Protein 6MVU (pdb70)

Solvent-accessible surface area: 49479 Å² total; per-residue (Å²): 130,68,29,83,10,148,116,2,100,54,19,10,81,132,48,32,69,3,3,5,11,20,31,36,58,77,48,85,68,49,80,56,119,50,9,64,7,18,27,82,54,122,73,20,11,60,12,4,44,3,69,92,70,36,0,72,46,0,10,145,18,0,77,182,15,21,89,70,13,29,169,62,18,37,48,5,3,66,17,0,2,27,0,0,95,21,0,96,156,50,27,138,33,0,0,5,0,0,2,2,1,8,0,4,4,0,89,22,0,76,92,65,0,1,52,32,0,23,18,3,0,11,3,1,0,0,2,1,19,4,13,58,90,51,23,92,91,51,26,27,19,3,0,0,0,0,15,5,11,33,6,4,3,0,0,2,0,0,12,0,0,0,2,0,0,0,0,0,0,0,0,0,0,10,2,9,106,51,1,2,0,0,3,0,5,0,1,37,6,0,58,134,6,42,15,61,67,2,0,1,0,0,0,3,6,48,57,56,0,6,94,44,0,2,70,16,136,7,34,6,0,0,12,6,5,32,11,65,52,0,69,145,12,13,96,46,0,10,38,70,76,32,32,24,13,0,6,1,10,9,17,0,22,0,2,0,0,67,62,11,56,29,86,48,0,2,61,18,0,3,99,2,2,26,13,3,13,7,28,7,10,0,0,0,1,21,0,1,0,20,92,67,27,8,124,87,0,18,51,72,0,83,62,89,0,79,57,22,145,53,13,65,3,28,41,109,66,16,32,1,0,0,4,12,56,95,77,4,19,46,108,0,105,90,21,34,86,84,26,127,56,40,110,74,70,56,37,44,128,44,61,58,28,50,7,2,0,0,1,0,12,52,9,59,55,89,12,89,11,14,50,39,88,1,40,2,0,3,1,0,0,3,49,1,158,69,42,76,31,0,22,127,20,10,28,94,45,51,49,4,5,1,2,0,0,12,0,45,34,0,47,46,0,2,59,5,0,10,88,3,52,4,0,3,0,3,0,22,11,22,21,30,25,10,3,4,4,1,24,0,0,20,93,34,0,2,19,32,30,8,1,0,58,29,4,0,53,35,7,8,100,64,52,145,94,35,75,54,48,86,92,54,90,39,78,118,32,103,50,77,105,44,87,132,139,100,66,21,86,0,3,16,23,27,138,88,40,184,14,82,39,62,161,42,55,24,2,26,2,56,205,19,141,29,13,1,42,2,1,54,2,42,133,84,2,0,82,50,0,4,99,14,0,59,92,10,43,33,9,30,184,37,50,15,48,72,25,6,25,17,0,5,60,0,0,64,34,0,42,88,46,30,109,82,0,7,93,62,5,111,65,0,35,46,59,79,1,127,80,30,2,60,26,0,28,47,19,0,13,6,0,1,0,8,5,17,5,36,18,4,38,7,2,50,14,49,76,82,5,9,0,1,0,9,56,41,39,17,10,20,0,0,0,0,2,6,20,26,21,4,0,10,0,1,0,6,0,0,0,2,0,0,0,11,0,0,15,0,0,0,0,0,2,64,4,12,2,5,0,0,14,22,0,2,90,0,0,69,69,0,101,13,57,59,1,0,2,0,0,0,0,6,24,3,80,75,0,2,75,19,0,0,112,33,107,61,0,53,0,0,3,0,9,36,40,76,33,95,63,1,15,27,15,0,2,18,19,2,6,52,36,26,37,21,75,1,39,4,86,78,61,16,9,125,61,2,0,56,52,0,11,23,18,5,0,0,3,2,6,18,30,88,130,78,45,84,10,166,106,1,96,59,20,8,82,134,41,33,72,3,3,4,12,19,31,35,58,78,46,84,67,49,80,57,118,50,10,64,5,17,28,82,55,112,76,22,11,59,14,3,40,2,72,94,70,35,0,75,45,0,9,158,18,0,94,180,15,21,71,79,14,30,166,73,17,38,47,4,2,60,16,0,4,29,0,0,101,18,0,91,156,43,28,139,16,0,1,5,0,0,1,2,1,9,0,4,3,0,91,21,0,89,93,66,0,1,48,35,0,24,16,4,0,8,3,1,0,0,2,1,20,5,12,59,91,50,23,95,87,48,25,26,17,3,0,0,0,0,15,4,12,34,7,4,3,0,0,2,0,0,10,1,0,0,2,0,0,0,0,0,0,0,0,0,0,8,2,10,105,48,0,2,0,0,1,0,6,0,1,43,6,1,57,127,6,42,15,60,68,2,0,1,0,0,0,2,7,45,57,53,0,6,109,36,0,4,69,14,156,8,34,5,1,0,12,6,5,34,11,58,47,0,67,151,14,12,92,45,0,10,38,73,74,31,32,23,11,0,8,1,9,9,15,0,21,0,1,0,0,64,61,11,57,28,86,50,0,6,96,18,0,7,103,2,2,26,16,4,14,7,27,6,6,0,0,0,1,22,0,2,0,19,92,64,23,8,122,85,0,18,46,82,0,86,65,19,0,79,81,26,126,56,15,67,3,28,34,40,74,7,32,2,0,0,3,11,55,97,78,5,20,46,106,0,102,93,20,32,82,83,25,130,61,46,116,70,59,56,36,47,128,42,62,62,28,47,6,2,0,0,0,0,16,66,7,60,54,89,6,93,10,14,56,53,79,2,40,3,0,4,1,0,0,3,51,2,153,69,43,77,28,0,22,124,20,10,29,91,46,50,48,5,5,1,1,0,0,10,0,46,36,0,68,42,0,2,54,2,0,16,91,4,52,5,0,3,0,3,0,20,11,21,26,26,20,11,2,3,4,2,26,0,0,24,91,34,0,3,18,33,27,6,1,0,57,31,4,0,53,34,6,7,99,63,46,136,95,30,79,55,49,85,92,53,89,39,76,115,33,128,52,64,104,42,86,128,141,99,66,21,90,0,9,14,25,28,136,90,39,68,18,85,38,61,160,46,56,25,2,21,2,59,204,27,135,30,12,0,40,2,1,54,2,44,140,86,1,0,86,50,0,3,98,16,0,58,93,10,42,32,9,29,183,38,53,16,45,77,25,6,28,17,0,7,61,0,0,58,34,0,45,89,46,32,109,86,0,9,91,64,5,109,61,0,13,46,145,87,1,126,81,30,3,60,26,0,27,49,18,0,15,8,0,1,0,10,6,18,7,36,17,4,37,7,2,50,15,49,82,85,5,10,0,1,0,11,54,42,40,16,10,21,0,0,0,0,2,7,21,28,20,4,0,10,0,1,0,4,0,0,0,1,0,0,0,11,0,0,15,0,0,0,0,0,1,64,3,11,2,4,0,0,14,22,0,4,86,0,0,92,66,0,101,13,55,59,0,0,1,0,0,0,0,7,26,4,81,76,0,2,75,19,0,0,109,37,101,58,0,52,0,0,4,1,9,37,40,76,35,95,66,0,17,28,16,0,2,19,20,3,7,52,36,25,38,23,74,0,40,4,84,78,61,13,8,118,58,1,0,56,52,0,11,22,19,4,0,0,4,2,8,22,22,86

Sequence (1504 aa):
APESAKEAYAWLAEKGDFGHFIGGAWTAPGDLFATVNPATGQTLAQVSQATQADVDAAVKAARKAQPAWAKDGAARARVLYALARLLQKHARLFAVLETLDNGKPIREARDIIDVPLAQRHFYHHAGYAQLMGTEMPDRAPLGVCGQVIPWNFPLLMLAWKIAPALAMGNTVVLKPAEWTPLTALLFADICGQAGVPAGVVNIVTGDGAVGEMIVTAQVDKVAFTGSTAVGRRIREATAGTGKALSLELGGKGPYVVCDDADIDSAVEGLVDAIWFNQGQVACAGSRLLVVQEGIADVFHAKLRARMDSLRIGDPLDKCIDIGAMVHPDQLARVRRDMVAANTDGEVYQTAVPAGCYYPPTLISGLAPASPLMQQEIFGPVLVSTTFRTPAEAVEIANNTAYGLAASVWSENVNLALDLAPKLVAGIVWINGTNMMDAAAPFGGVRESGFGREGGWEGLAGYTRPAIATKSPAAVAAYTGDGAADGLDRTAKLYIGGKQTRPDGGYSRAVYGPKGKLLGHASLSSNRKDLRNAVEAMNAASGWSRTTGHLRAQILYFIGENLSSARADEFANRIKDMTGKDGKAEVAASIDRLFSAAAWADKYDGQVKGVPLRGVALAMMKEEPVGKIGILCPDAAPLLGLVSLMAPAIAMGNRVTLAASEAFPLAATDFYQVLDDTSDVPAGVVNILTGAHADLAEPMARHLDLDAVWGLSGHAQVIEAASAGNLKRSWTGPFDPAHDHTRDILSHATEVKTIWVPYGAAPESAKEAYAWLAEKGDFGHFIGGAWTAPGDLFATVNPATGQTLAQVSQATQADVDAAVKAARKAQPAWAKDGAARARVLYALARLLQKHARLFAVLETLDNGKPIREARDIDVPLAQRHFYHHAGYAQLMGTEMPDRAPLGVCGQVIPWNFPLLMLAWKIAPALAMGNTVVLKPAEWTPLTALLFADICGQAGVPAGVVNIVTGDGAVGEMIVTAQVDKVAFTGSTAVGRRIREATAGTGKALSLELGGKGPYVVCDDADIDSAVEGLVDAIWFNQGQVACAGSRLLVVQEGIADVFHAKLRARMDSLRIGDPLDKCIDIGAMVHPDQLARVRRDMVAANTDGEVYQTAVPAGCYYPPTLISGLAPASPLMQQEIFGPVLVSTTFRTPAEAVEIANNTAYGLAASVWSENVNLALDLAPKLVAGIVWINGTNMMDAAAPFGGVRESGFGREGGWEGLAGYTRPAIATKSPAAVAAYTGDGAADGLDRTAKLYIGGKQTRPDGGYSSRAVYGPKGKLLGHASLSSNRKDLRNAVEAMNAASGWSRTTGHLRAQILYFIGENLSSARADEFANRIKDMTGKDGKAEVAASIDRLFSAAAWADKYDGQVKGVPLRGVALAMMKEEPVGKIGILCPDAAPLLGLVSLMAPAIAMGNRVTLAASEAFPLAATDFYQVLDDTSDVPAGVVNILTGAHADLAEPMARHLDLDAVWGLSGHAQVIEAASAGNLKRSWTGPFDPAHDHTRDILSHATEVKTIWVPYGA

Secondary structure (DSSP, 8-state):
-PPP-HHHHHHHHHH-S---EETTEEPPP-SEEEEE-TTT--EEEEEE---HHHHHHHHHHHHHHHHHHHT-HHHHHHHHHHHHHHHHHTHHHHHHHHHHHH---HHHIIIIIHHHHHHHHHHHHHHHHHHHHH-TTEEE--EEEEE--SSSHHHHHHHHHHHHHHTT-EEEEE--TT--HHHHHHHHHHTTTTPPTTSEEE----HHHHHHHHTSS-SEEEEES-HHHHHHHHHHTTTS--EEEEE---PEEEEE-TTS-HHHHHHHHHTTTTT--SS-S-EEEEEEEEHHHHHHHHHHHHHHHHT--BS-TTSTT-SB---S-HHHHHHHHHHHHH--SSEEEESS--BTTBPPPEEEE---TT-HHHHS---SSEEEEEEESSHHHHHHHHT-SS--SEEEEE-SBHHHHHHHGGGS-SSEEEES-SS---TTS-B--SGGGEE--BSHHHHHGGGEEESSPP-PPPP-PPPP-------S--EE-EEETTEEE--TT--EEEEE-TTS-EEEEEE---HHHHHHHHHHHHHTGGGGGS-HHHHHHHHHHHHHHHHHTHHHHHHHHHHHHSS--HHHHHHHHHHHHHHHHHTTT--EEEEE-SSSSEEEEEEEE--EEEEE--SSSTTHHHHHHHHHHHHTT-EEEEE--SS-THHHHHHHHHHHHTTPPTTTEEEE-S-HHHHHHHHHH-TT-SEEEE-SS-HHHHHHHGGGTT-EEE-----TTS--HHHHHHHTEEEEEEEE----/-PPP-HHHHHHHHHH-SB--EETTEEPPP-SEEEEE-TTT--EEEEEE---HHHHHHHHHHHHHHHHHHHH-HHHHHHHHHHHHHHHHHTHHHHHHHHHHHH---HHHIIIIIHHHHHHHHHHHHHHHHHHHHH-TTEEE--EEEEE--SSSHHHHHHHHHHHHHHTT-EEEEE--TT--HHHHHHHHHHTTTTPPTTSEEE----HHHHHHHHTSS-SEEEEES-HHHHHHHHHHTTTS--EEEEE---PEEEEE-TTS-HHHHHHHHHTTTTT--SS-S-EEEEEEEEHHHHHHHHHHHHHHHHT--BS-TTSTT-SB---S-HHHHHHHHHHHHH--SSEEEESS--BTTB---EEEES--TT-HHHHS---SSEEEEEEESSHHHHHHHHT-SS--SEEEEE-SBHHHHHHHHHHS--SEEEES--S---TTS-B--SGGGEE--BSTGGGTGGGEEESS---PPPP-PPP----PPPSS--B--EEETTEEE--TT--EEEEE-TTS-EEEEEE---HHHHHHHHHHHHHTGGGGGS-HHHHHHHHHHHHHHHHHTHHHHHHHHHHHHSS--HHHHHHHHHHHHHHHHHTTT--EEEEE-SSSSEEEEEEEE--EEEEE--SSSTTHHHHHHHHHHHHTT-EEEEE--SS-THHHHHHHHHHHHTTPPTTTEEEE-S-HHHHHHHHHH-TT-SEEEE-SS-HHHHHHHGGGTT-EEE-----TTS--HHHHHHHTEEEEEEEE----

InterPro domains:
  IPR011408 Aldehyde dehydrogenase [PIRSF036490] (2-766)
  IPR015590 Aldehyde dehydrogenase domain [PF00171] (46-475)
  IPR015590 Aldehyde dehydrogenase domain [PF00171] (525-715)
  IPR016161 Aldehyde/histidinol dehydrogenase [SSF53720] (31-476)
  IPR016161 Aldehyde/histidinol dehydrogenase [SSF53720] (497-735)
  IPR016162 Aldehyde dehydrogenase, N-terminal [G3DSA:3.40.605.10] (41-470)
  IPR016162 Aldehyde dehydrogenase, N-terminal [G3DSA:3.40.605.10] (495-766)
  IPR016163 Aldehyde dehydrogenase, C-terminal [G3DSA:3.40.309.10] (264-448)

Radius of gyration: 34.12 Å; Cα contacts (8 Å, |Δi|>4): 3841; chains: 2; bounding box: 90×70×79 Å

Structure (mmCIF, N/CA/C/O backbone):
data_6MVU
#
_entry.id   6MVU
#
_cell.length_a   79.383
_cell.length_b   119.623
_cell.length_c   158.670
_cell.angle_alpha   90.000
_cell.angle_beta   90.000
_cell.angle_gamma   90.000
#
_symmetry.space_group_name_H-M   'P 21 21 21'
#
loop_
_entity.id
_entity.type
_entity.pdbx_description
1 polymer 'Aldehyde dehydrogenase'
2 non-polymer '4-nitrophenyl acetate'
3 non-polymer GLYCEROL
4 non-polymer 'SULFATE ION'
5 water water
#
loop_
_atom_site.group_PDB
_atom_site.id
_atom_site.type_symbol
_atom_site.label_atom_id
_atom_site.label_alt_id
_atom_site.label_comp_id
_atom_site.label_asym_id
_atom_site.label_entity_id
_atom_site.label_seq_id
_atom_site.pdbx_PDB_ins_code
_atom_site.Cartn_x
_atom_site.Cartn_y
_atom_site.Cartn_z
_atom_site.occupancy
_atom_site.B_iso_or_equiv
_atom_site.auth_seq_id
_atom_site.auth_comp_id
_atom_site.auth_asym_id
_atom_site.auth_atom_id
_atom_site.pdbx_PDB_model_num
ATOM 1 N N . ALA A 1 16 ? 0.312 -18.402 -15.040 1.00 63.82 15 ALA A N 1
ATOM 2 C CA . ALA A 1 16 ? 0.795 -17.306 -14.208 1.00 62.36 15 ALA A CA 1
ATOM 3 C C . ALA A 1 16 ? -0.208 -16.159 -14.186 1.00 64.60 15 ALA A C 1
ATOM 4 O O . ALA A 1 16 ? -0.710 -15.746 -15.234 1.00 67.75 15 ALA A O 1
ATOM 6 N N . PRO A 1 17 ? -0.500 -15.646 -12.994 1.00 60.91 16 PRO A N 1
ATOM 7 C CA . PRO A 1 17 ? -1.482 -14.564 -12.871 1.00 54.90 16 PRO A CA 1
ATOM 8 C C . PRO A 1 17 ? -0.989 -13.278 -13.524 1.00 49.57 16 PRO A C 1
ATOM 9 O O . PRO A 1 17 ? 0.183 -13.118 -13.871 1.00 50.47 16 PRO A O 1
ATOM 13 N N . GLU A 1 18 ? -1.929 -12.352 -13.695 1.00 41.07 17 GLU A N 1
ATOM 14 C CA . GLU A 1 18 ? -1.625 -11.049 -14.270 1.00 39.65 17 GLU A CA 1
ATOM 15 C C . GLU A 1 18 ? -0.713 -10.256 -13.342 1.00 36.74 17 GLU A C 1
ATOM 16 O O . GLU A 1 18 ? -0.794 -10.361 -12.116 1.00 35.25 17 GLU A O 1
ATOM 22 N N . SER A 1 19 ? 0.165 -9.456 -13.943 1.00 34.28 18 SER A N 1
ATOM 23 C CA . SER A 1 19 ? 1.067 -8.616 -13.169 1.00 31.37 18 SER A CA 1
ATOM 24 C C . SER A 1 19 ? 0.304 -7.434 -12.595 1.00 29.56 18 SER A C 1
ATOM 25 O O . SER A 1 19 ? -0.432 -6.746 -13.309 1.00 26.57 18 SER A O 1
ATOM 28 N N . ALA A 1 20 ? 0.487 -7.196 -11.304 1.00 24.76 19 ALA A N 1
ATOM 29 C CA . ALA A 1 20 ? -0.085 -6.031 -10.653 1.00 23.40 19 ALA A CA 1
ATOM 30 C C . ALA A 1 20 ? 0.931 -4.911 -10.502 1.00 22.34 19 ALA A C 1
ATOM 31 O O . ALA A 1 20 ? 0.692 -3.971 -9.742 1.00 19.05 19 ALA A O 1
ATOM 33 N N . LYS A 1 21 ? 2.060 -4.992 -11.211 1.00 21.57 20 LYS A N 1
ATOM 34 C CA . LYS A 1 21 ? 3.155 -4.059 -10.963 1.00 22.31 20 LYS A CA 1
ATOM 35 C C . LYS A 1 21 ? 2.746 -2.620 -11.247 1.00 23.20 20 LYS A C 1
ATOM 36 O O . LYS A 1 21 ? 3.109 -1.708 -10.494 1.00 23.48 20 LYS A O 1
ATOM 42 N N . GLU A 1 22 ? 2.015 -2.390 -12.340 1.00 26.52 21 GLU A N 1
ATOM 43 C CA . GLU A 1 22 ? 1.606 -1.026 -12.656 1.00 25.88 21 GLU A CA 1
ATOM 44 C C . GLU A 1 22 ? 0.558 -0.526 -11.670 1.00 21.19 21 GLU A C 1
ATOM 45 O O . GLU A 1 22 ? 0.569 0.652 -11.291 1.00 21.68 21 GLU A O 1
ATOM 51 N N . ALA A 1 23 ? -0.343 -1.407 -11.233 1.00 18.61 22 ALA A N 1
ATOM 52 C CA . ALA A 1 23 ? -1.315 -1.012 -10.216 1.00 18.28 22 ALA A CA 1
ATOM 53 C C . ALA A 1 23 ? -0.608 -0.601 -8.934 1.00 17.65 22 ALA A C 1
ATOM 54 O O . ALA A 1 23 ? -0.923 0.437 -8.337 1.00 19.75 22 ALA A O 1
ATOM 56 N N . TYR A 1 24 ? 0.357 -1.407 -8.494 1.00 20.71 23 TYR A N 1
ATOM 57 C CA . TYR A 1 24 ? 1.106 -1.058 -7.294 1.00 18.46 23 TYR A CA 1
ATOM 58 C C . TYR A 1 24 ? 1.872 0.244 -7.482 1.00 19.96 23 TYR A C 1
ATOM 59 O O . TYR A 1 24 ? 1.968 1.054 -6.550 1.00 23.63 23 TYR A O 1
ATOM 68 N N . ALA A 1 25 ? 2.431 0.460 -8.677 1.00 20.66 24 ALA A N 1
ATOM 69 C CA . ALA A 1 25 ? 3.147 1.708 -8.934 1.00 22.54 24 ALA A CA 1
ATOM 70 C C . ALA A 1 25 ? 2.223 2.908 -8.791 1.00 18.91 24 ALA A C 1
ATOM 71 O O . ALA A 1 25 ? 2.591 3.911 -8.168 1.00 20.06 24 ALA A O 1
ATOM 73 N N . TRP A 1 26 ? 1.012 2.819 -9.351 1.00 17.91 25 TRP A N 1
ATOM 74 C CA . TRP A 1 26 ? 0.065 3.921 -9.226 1.00 17.17 25 TRP A CA 1
ATOM 75 C C . TRP A 1 26 ? -0.301 4.165 -7.769 1.00 17.98 25 TRP A C 1
ATOM 76 O O . TRP A 1 26 ? -0.323 5.311 -7.306 1.00 18.69 25 TRP A O 1
ATOM 87 N N . LEU A 1 27 ? -0.582 3.093 -7.024 1.00 17.19 26 LEU A N 1
ATOM 88 C CA . LEU A 1 27 ? -0.928 3.250 -5.616 1.00 19.98 26 LEU A CA 1
ATOM 89 C C . LEU A 1 27 ? 0.205 3.918 -4.849 1.00 21.67 26 LEU A C 1
ATOM 90 O O . LEU A 1 27 ? -0.037 4.778 -3.990 1.00 21.83 26 LEU A O 1
ATOM 95 N N . ALA A 1 28 ? 1.448 3.547 -5.170 1.00 19.74 27 ALA A N 1
ATOM 96 C CA . ALA A 1 28 ? 2.614 4.124 -4.504 1.00 19.82 27 ALA A CA 1
ATOM 97 C C . ALA A 1 28 ? 2.742 5.608 -4.808 1.00 20.64 27 ALA A C 1
ATOM 98 O O . ALA A 1 28 ? 3.073 6.403 -3.919 1.00 25.49 27 ALA A O 1
ATOM 100 N N . GLU A 1 29 ? 2.487 5.996 -6.060 1.00 21.39 28 GLU A N 1
ATOM 101 C CA . GLU A 1 29 ? 2.534 7.406 -6.427 1.00 22.75 28 GLU A CA 1
ATOM 102 C C . GLU A 1 29 ? 1.471 8.199 -5.679 1.00 24.13 28 GLU A C 1
ATOM 103 O O . GLU A 1 29 ? 1.727 9.313 -5.202 1.00 24.16 28 GLU A O 1
ATOM 109 N N . LYS A 1 30 ? 0.271 7.635 -5.563 1.00 20.48 29 LYS A N 1
ATOM 110 C CA . LYS A 1 30 ? -0.813 8.344 -4.906 1.00 29.92 29 LYS A CA 1
ATOM 111 C C . LYS A 1 30 ? -0.627 8.408 -3.401 1.00 36.21 29 LYS A C 1
ATOM 112 O O . LYS A 1 30 ? -1.164 9.323 -2.766 1.00 38.98 29 LYS A O 1
ATOM 118 N N . GLY A 1 31 ? 0.137 7.481 -2.825 1.00 38.81 30 GLY A N 1
ATOM 119 C CA . GLY A 1 31 ? 0.346 7.469 -1.392 1.00 32.06 30 GLY A CA 1
ATOM 120 C C . GLY A 1 31 ? -0.976 7.375 -0.655 1.00 34.03 30 GLY A C 1
ATOM 121 O O . GLY A 1 31 ? -1.976 6.852 -1.164 1.00 36.71 30 GLY A O 1
ATOM 122 N N . ASP A 1 32 ? -0.985 7.905 0.563 1.00 23.84 31 ASP A N 1
ATOM 123 C CA . ASP A 1 32 ? -2.227 8.023 1.311 1.00 22.04 31 ASP A CA 1
ATOM 124 C C . ASP A 1 32 ? -3.157 8.977 0.575 1.00 25.01 31 ASP A C 1
ATOM 125 O O . ASP A 1 32 ? -2.734 10.043 0.116 1.00 26.01 31 ASP A O 1
ATOM 130 N N . PHE A 1 33 ? -4.420 8.587 0.444 1.00 21.44 32 PHE A N 1
ATOM 131 C CA . PHE A 1 33 ? -5.375 9.362 -0.329 1.00 16.67 32 PHE A CA 1
ATOM 132 C C . PHE A 1 33 ? -6.124 10.345 0.554 1.00 19.86 32 PHE A C 1
ATOM 133 O O . PHE A 1 33 ? -6.578 9.991 1.651 1.00 20.34 32 PHE A O 1
ATOM 141 N N . GLY A 1 34 ? -6.257 11.575 0.062 1.00 19.06 33 GLY A N 1
ATOM 142 C CA . GLY A 1 34 ? -7.333 12.454 0.473 1.00 17.68 33 GLY A CA 1
ATOM 143 C C . GLY A 1 34 ? -8.489 12.298 -0.496 1.00 19.53 33 GLY A C 1
ATOM 144 O O . GLY A 1 34 ? -8.742 11.192 -0.988 1.00 20.22 33 GLY A O 1
ATOM 145 N N . HIS A 1 35 ? -9.180 13.392 -0.805 1.00 17.98 34 HIS A N 1
ATOM 146 C CA . HIS A 1 35 ? -10.335 13.378 -1.686 1.00 18.79 34 HIS A CA 1
ATOM 147 C C . HIS A 1 35 ? -10.039 14.178 -2.946 1.00 17.82 34 HIS A C 1
ATOM 148 O O . HIS A 1 35 ? -9.078 14.949 -3.009 1.00 21.56 34 HIS A O 1
ATOM 155 N N . PHE A 1 36 ? -10.883 13.982 -3.961 1.00 16.32 35 PHE A N 1
ATOM 156 C CA . PHE A 1 36 ? -10.773 14.703 -5.229 1.00 16.16 35 PHE A CA 1
ATOM 157 C C . PHE A 1 36 ? -11.896 15.737 -5.238 1.00 16.26 35 PHE A C 1
ATOM 158 O O . PHE A 1 36 ? -13.064 15.402 -5.452 1.00 16.47 35 PHE A O 1
ATOM 166 N N . ILE A 1 37 ? -11.536 16.991 -4.967 1.00 17.36 36 ILE A N 1
ATOM 167 C CA . ILE A 1 37 ? -12.498 18.068 -4.773 1.00 18.73 36 ILE A CA 1
ATOM 168 C C . ILE A 1 37 ? -12.007 19.285 -5.540 1.00 17.72 36 ILE A C 1
ATOM 169 O O . ILE A 1 37 ? -10.844 19.685 -5.400 1.00 18.85 36 ILE A O 1
ATOM 174 N N . GLY A 1 38 ? -12.893 19.878 -6.338 1.00 18.94 37 GLY A N 1
ATOM 175 C CA . GLY A 1 38 ? -12.523 21.073 -7.074 1.00 18.81 37 GLY A CA 1
ATOM 176 C C . GLY A 1 38 ? -11.391 20.862 -8.049 1.00 21.22 37 GLY A C 1
ATOM 177 O O . GLY A 1 38 ? -10.624 21.795 -8.320 1.00 20.18 37 GLY A O 1
ATOM 178 N N . GLY A 1 39 ? -11.263 19.653 -8.587 1.00 21.14 38 GLY A N 1
ATOM 179 C CA . GLY A 1 39 ? -10.226 19.364 -9.553 1.00 22.41 38 GLY A CA 1
ATOM 180 C C . GLY A 1 39 ? -8.872 19.024 -8.973 1.00 23.10 38 GLY A C 1
ATOM 181 O O . GLY A 1 39 ? -7.940 18.765 -9.745 1.00 23.95 38 GLY A O 1
ATOM 182 N N . ALA A 1 40 ? -8.728 19.001 -7.649 1.00 18.93 39 ALA A N 1
ATOM 183 C CA . ALA A 1 40 ? -7.441 18.792 -7.003 1.00 18.64 39 ALA A CA 1
ATOM 184 C C . ALA A 1 40 ? -7.552 17.721 -5.926 1.00 21.06 39 ALA A C 1
ATOM 185 O O . ALA A 1 40 ? -8.640 17.401 -5.439 1.00 21.52 39 ALA A O 1
ATOM 187 N N . TRP A 1 41 ? -6.402 17.164 -5.557 1.00 19.30 40 TRP A N 1
ATOM 188 C CA . TRP A 1 41 ? -6.333 16.171 -4.497 1.00 18.80 40 TRP A CA 1
ATOM 189 C C . TRP A 1 41 ? -6.085 16.862 -3.164 1.00 19.28 40 TRP A C 1
ATOM 190 O O . TRP A 1 41 ? -5.121 17.625 -3.024 1.00 21.89 40 TRP A O 1
ATOM 201 N N . THR A 1 42 ? -6.943 16.589 -2.187 1.00 19.51 41 THR A N 1
ATOM 202 C CA . THR A 1 42 ? -6.798 17.214 -0.883 1.00 20.62 41 THR A CA 1
ATOM 203 C C . THR A 1 42 ? -5.852 16.405 0.004 1.00 21.49 41 THR A C 1
ATOM 204 O O . THR A 1 42 ? -5.510 15.256 -0.284 1.00 22.30 41 THR A O 1
ATOM 208 N N . ALA A 1 43 ? -5.412 17.036 1.090 1.00 21.15 42 ALA A N 1
ATOM 209 C CA . ALA A 1 43 ? -4.500 16.376 2.011 1.00 25.17 42 ALA A CA 1
ATOM 210 C C . ALA A 1 43 ? -5.164 15.130 2.587 1.00 20.15 42 ALA A C 1
ATOM 211 O O . ALA A 1 43 ? -6.373 15.135 2.845 1.00 22.88 42 ALA A O 1
ATOM 213 N N . PRO A 1 44 ? -4.418 14.045 2.779 1.00 23.86 43 PRO A N 1
ATOM 214 C CA . PRO A 1 44 ? -4.981 12.887 3.480 1.00 20.47 43 PRO A CA 1
ATOM 215 C C . PRO A 1 44 ? -5.404 13.271 4.889 1.00 26.62 43 PRO A C 1
ATOM 216 O O . PRO A 1 44 ? -4.764 14.090 5.550 1.00 26.85 43 PRO A O 1
ATOM 220 N N . GLY A 1 45 ? -6.511 12.691 5.336 1.00 25.57 44 GLY A N 1
ATOM 221 C CA . GLY A 1 45 ? -7.036 13.049 6.637 1.00 26.38 44 GLY A CA 1
ATOM 222 C C . GLY A 1 45 ? -7.054 11.888 7.603 1.00 29.06 44 GLY A C 1
ATOM 223 O O . GLY A 1 45 ? -6.007 11.336 7.951 1.00 30.08 44 GLY A O 1
ATOM 224 N N . ASP A 1 46 ? -8.253 11.520 8.037 1.00 24.84 45 ASP A N 1
ATOM 225 C CA . ASP A 1 46 ? -8.478 10.439 8.991 1.00 26.36 45 ASP A CA 1
ATOM 226 C C . ASP A 1 46 ? -8.396 9.135 8.204 1.00 25.10 45 ASP A C 1
ATOM 227 O O . ASP A 1 46 ? -9.373 8.707 7.589 1.00 26.03 45 ASP A O 1
ATOM 232 N N . LEU A 1 47 ? -7.225 8.505 8.209 1.00 21.39 46 LEU A N 1
ATOM 233 C CA . LEU A 1 47 ? -6.933 7.416 7.286 1.00 22.04 46 LEU A CA 1
ATOM 234 C C . LEU A 1 47 ? -7.342 6.057 7.838 1.00 27.89 46 LEU A C 1
ATOM 235 O O . LEU A 1 47 ? -7.252 5.795 9.042 1.00 28.64 46 LEU A O 1
ATOM 240 N N . PHE A 1 48 ? -7.763 5.179 6.924 1.00 26.31 47 PHE A N 1
ATOM 241 C CA . PHE A 1 48 ? -8.034 3.780 7.220 1.00 22.28 47 PHE A CA 1
ATOM 242 C C . PHE A 1 48 ? -7.548 2.925 6.060 1.00 26.63 47 PHE A C 1
ATOM 243 O O . PHE A 1 48 ? -7.658 3.322 4.898 1.00 25.21 47 PHE A O 1
ATOM 251 N N . ALA A 1 49 ? -6.997 1.760 6.382 1.00 25.22 48 ALA A N 1
ATOM 252 C CA . ALA A 1 49 ? -6.459 0.881 5.354 1.00 24.76 48 ALA A CA 1
ATOM 253 C C . ALA A 1 49 ? -7.579 0.298 4.500 1.00 27.98 48 ALA A C 1
ATOM 254 O O . ALA A 1 49 ? -8.629 -0.102 5.010 1.00 26.54 48 ALA A O 1
ATOM 256 N N . THR A 1 50 ? -7.360 0.261 3.186 1.00 23.53 49 THR A N 1
ATOM 257 C CA . THR A 1 50 ? -8.173 -0.557 2.304 1.00 20.72 49 THR A CA 1
ATOM 258 C C . THR A 1 50 ? -7.361 -1.783 1.906 1.00 20.13 49 THR A C 1
ATOM 259 O O . THR A 1 50 ? -6.183 -1.671 1.550 1.00 21.58 49 THR A O 1
ATOM 263 N N . VAL A 1 51 ? -7.983 -2.952 2.011 1.00 20.12 50 VAL A N 1
ATOM 264 C CA . VAL A 1 51 ? -7.277 -4.225 2.060 1.00 21.23 50 VAL A CA 1
ATOM 265 C C . VAL A 1 51 ? -7.635 -5.056 0.835 1.00 21.16 50 VAL A C 1
ATOM 266 O O . VAL A 1 51 ? -8.790 -5.063 0.388 1.00 20.32 50 VAL A O 1
ATOM 270 N N . ASN A 1 52 ? -6.638 -5.743 0.287 1.00 20.09 51 ASN A N 1
ATOM 271 C CA . ASN A 1 52 ? -6.886 -6.732 -0.759 1.00 20.49 51 ASN A CA 1
ATOM 272 C C . ASN A 1 52 ? -7.550 -7.933 -0.101 1.00 18.96 51 ASN A C 1
ATOM 273 O O . ASN A 1 52 ? -6.922 -8.582 0.748 1.00 19.89 51 ASN A O 1
ATOM 278 N N . PRO A 1 53 ? -8.796 -8.272 -0.447 1.00 18.33 52 PRO A N 1
ATOM 279 C CA . PRO A 1 53 ? -9.451 -9.400 0.235 1.00 16.51 52 PRO A CA 1
ATOM 280 C C . PRO A 1 53 ? -8.798 -10.743 -0.043 1.00 18.69 52 PRO A C 1
ATOM 281 O O . PRO A 1 53 ? -8.925 -11.656 0.783 1.00 23.95 52 PRO A O 1
ATOM 285 N N . ALA A 1 54 ? -8.094 -10.899 -1.166 1.00 19.25 53 ALA A N 1
ATOM 286 C CA . ALA A 1 54 ? -7.495 -12.191 -1.474 1.00 22.98 53 ALA A CA 1
ATOM 287 C C . ALA A 1 54 ? -6.240 -12.452 -0.654 1.00 27.49 53 ALA A C 1
ATOM 288 O O . ALA A 1 54 ? -5.895 -13.614 -0.412 1.00 25.62 53 ALA A O 1
ATOM 290 N N . THR A 1 55 ? -5.548 -11.396 -0.222 1.00 28.25 54 THR A N 1
ATOM 291 C CA . THR A 1 55 ? -4.266 -11.537 0.456 1.00 29.54 54 THR A CA 1
ATOM 292 C C . THR A 1 55 ? -4.244 -10.982 1.872 1.00 32.49 54 THR A C 1
ATOM 293 O O . THR A 1 55 ? -3.315 -11.305 2.627 1.00 31.74 54 THR A O 1
ATOM 297 N N . GLY A 1 56 ? -5.225 -10.169 2.258 1.00 25.47 55 GLY A N 1
ATOM 298 C CA . GLY A 1 56 ? -5.174 -9.486 3.532 1.00 31.10 55 GLY A CA 1
ATOM 299 C C . GLY A 1 56 ? -4.190 -8.340 3.606 1.00 28.92 55 GLY A C 1
ATOM 300 O O . GLY A 1 56 ? -4.092 -7.700 4.660 1.00 33.85 55 GLY A O 1
ATOM 301 N N . GLN A 1 57 ? -3.466 -8.051 2.529 1.00 22.60 56 GLN A N 1
ATOM 302 C CA . GLN A 1 57 ? -2.479 -6.980 2.547 1.00 27.30 56 GLN A CA 1
ATOM 303 C C . GLN A 1 57 ? -3.132 -5.625 2.303 1.00 26.53 56 GLN A C 1
ATOM 304 O O . GLN A 1 57 ? -4.099 -5.497 1.547 1.00 23.17 56 GLN A O 1
ATOM 310 N N . THR A 1 58 ? -2.588 -4.604 2.953 1.00 28.46 57 THR A N 1
ATOM 311 C CA . THR A 1 58 ? -3.095 -3.256 2.753 1.00 23.79 57 THR A CA 1
ATOM 312 C C . THR A 1 58 ? -2.650 -2.734 1.396 1.00 24.71 57 THR A C 1
ATOM 313 O O . THR A 1 58 ? -1.466 -2.797 1.044 1.00 26.61 57 THR A O 1
ATOM 317 N N . LEU A 1 59 ? -3.611 -2.246 0.617 1.00 20.24 58 LEU A N 1
ATOM 318 C CA . LEU A 1 59 ? -3.329 -1.681 -0.693 1.00 17.86 58 LEU A CA 1
ATOM 319 C C . LEU A 1 59 ? -2.991 -0.202 -0.596 1.00 20.39 58 LEU A C 1
ATOM 320 O O . LEU A 1 59 ? -2.102 0.282 -1.307 1.00 20.57 58 LEU A O 1
ATOM 325 N N . ALA A 1 60 ? -3.700 0.523 0.265 1.00 20.79 59 ALA A N 1
ATOM 326 C CA . ALA A 1 60 ? -3.497 1.954 0.439 1.00 20.14 59 ALA A CA 1
ATOM 327 C C . ALA A 1 60 ? -4.264 2.400 1.671 1.00 21.79 59 ALA A C 1
ATOM 328 O O . ALA A 1 60 ? -5.163 1.701 2.153 1.00 22.88 59 ALA A O 1
ATOM 330 N N . GLN A 1 61 ? -3.915 3.589 2.153 1.00 20.85 60 GLN A N 1
ATOM 331 C CA . GLN A 1 61 ? -4.680 4.286 3.175 1.00 21.04 60 GLN A CA 1
ATOM 332 C C . GLN A 1 61 ? -5.600 5.285 2.488 1.00 19.72 60 GLN A C 1
ATOM 333 O O . GLN A 1 61 ? -5.159 6.049 1.623 1.00 20.77 60 GLN A O 1
ATOM 339 N N . VAL A 1 62 ? -6.872 5.271 2.876 1.00 17.36 61 VAL A N 1
ATOM 340 C CA . VAL A 1 62 ? -7.920 6.105 2.302 1.00 16.09 61 VAL A CA 1
ATOM 341 C C . VAL A 1 62 ? -8.602 6.855 3.443 1.00 16.51 61 VAL A C 1
ATOM 342 O O . VAL A 1 62 ? -8.710 6.347 4.563 1.00 21.00 61 VAL A O 1
ATOM 346 N N . SER A 1 63 ? -9.055 8.077 3.160 1.00 17.11 62 SER A N 1
ATOM 347 C CA . SER A 1 63 ? -9.598 8.968 4.178 1.00 19.35 62 SER A CA 1
ATOM 348 C C . SER A 1 63 ? -11.089 8.732 4.409 1.00 21.24 62 SER A C 1
ATOM 349 O O . SER A 1 63 ? -11.841 8.392 3.492 1.00 21.01 62 SER A O 1
ATOM 352 N N . GLN A 1 64 ? -11.510 8.936 5.657 1.00 19.17 63 GLN A N 1
ATOM 353 C CA . GLN A 1 64 ? -12.924 9.014 6.016 1.00 19.14 63 GLN A CA 1
ATOM 354 C C . GLN A 1 64 ? -13.312 10.486 5.963 1.00 17.92 63 GLN A C 1
ATOM 355 O O . GLN A 1 64 ? -12.860 11.284 6.795 1.00 20.96 63 GLN A O 1
ATOM 361 N N . ALA A 1 65 ? -14.121 10.857 4.973 1.00 16.56 64 ALA A N 1
ATOM 362 C CA . ALA A 1 65 ? -14.421 12.269 4.767 1.00 17.32 64 ALA A CA 1
ATOM 363 C C . ALA A 1 65 ? -15.138 12.855 5.978 1.00 20.43 64 ALA A C 1
ATOM 364 O O . ALA A 1 65 ? -15.888 12.171 6.682 1.00 18.57 64 ALA A O 1
ATOM 366 N N . THR A 1 66 ? -14.896 14.139 6.210 1.00 19.46 65 THR A N 1
ATOM 367 C CA . THR A 1 66 ? -15.592 14.896 7.237 1.00 22.97 65 THR A CA 1
ATOM 368 C C . THR A 1 66 ? -16.800 15.607 6.633 1.00 20.36 65 THR A C 1
ATOM 369 O O . THR A 1 66 ? -16.959 15.694 5.411 1.00 20.40 65 THR A O 1
ATOM 373 N N . GLN A 1 67 ? -17.672 16.115 7.511 1.00 16.84 66 GLN A N 1
ATOM 374 C CA . GLN A 1 67 ? -18.748 16.976 7.034 1.00 18.59 66 GLN A CA 1
ATOM 375 C C . GLN A 1 67 ? -18.189 18.140 6.223 1.00 20.36 66 GLN A C 1
ATOM 376 O O . GLN A 1 67 ? -18.775 18.536 5.210 1.00 19.63 66 GLN A O 1
ATOM 382 N N . ALA A 1 68 ? -17.037 18.684 6.638 1.00 23.52 67 ALA A N 1
ATOM 383 C CA . ALA A 1 68 ? -16.449 19.811 5.918 1.00 19.23 67 ALA A CA 1
ATOM 384 C C . ALA A 1 68 ? -16.009 19.409 4.515 1.00 18.57 67 ALA A C 1
ATOM 385 O O . ALA A 1 68 ? -16.125 20.204 3.577 1.00 20.33 67 ALA A O 1
ATOM 387 N N . ASP A 1 69 ? -15.501 18.180 4.361 1.00 19.93 68 ASP A N 1
ATOM 388 C CA . ASP A 1 69 ? -15.115 17.680 3.043 1.00 19.19 68 ASP A CA 1
ATOM 389 C C . ASP A 1 69 ? -16.323 17.578 2.121 1.00 18.20 68 ASP A C 1
ATOM 390 O O . ASP A 1 69 ? -16.252 17.946 0.943 1.00 17.46 68 ASP A O 1
ATOM 395 N N . VAL A 1 70 ? -17.439 17.058 2.634 1.00 18.05 69 VAL A N 1
ATOM 396 C CA . VAL A 1 70 ? -18.642 16.945 1.815 1.00 15.21 69 VAL A CA 1
ATOM 397 C C . VAL A 1 70 ? -19.149 18.330 1.430 1.00 18.73 69 VAL A C 1
ATOM 398 O O . VAL A 1 70 ? -19.503 18.585 0.272 1.00 16.91 69 VAL A O 1
ATOM 402 N N . ASP A 1 71 ? -19.185 19.248 2.399 1.00 18.25 70 ASP A N 1
ATOM 403 C CA . ASP A 1 71 ? -19.596 20.617 2.111 1.00 19.33 70 ASP A CA 1
ATOM 404 C C . ASP A 1 71 ? -18.762 21.208 0.978 1.00 17.07 70 ASP A C 1
ATOM 405 O O . ASP A 1 71 ? -19.297 21.825 0.048 1.00 18.24 70 ASP A O 1
ATOM 410 N N . ALA A 1 72 ? -17.442 21.017 1.042 1.00 16.68 71 ALA A N 1
ATOM 411 C CA . ALA A 1 72 ? -16.550 21.598 0.040 1.00 19.66 71 ALA A CA 1
ATOM 412 C C . ALA A 1 72 ? -16.740 20.930 -1.315 1.00 16.34 71 ALA A C 1
ATOM 413 O O . ALA A 1 72 ? -16.691 21.596 -2.359 1.00 19.95 71 ALA A O 1
ATOM 415 N N . ALA A 1 73 ? -16.945 19.613 -1.317 1.00 18.92 72 ALA A N 1
ATOM 416 C CA . ALA A 1 73 ? -17.202 18.908 -2.567 1.00 19.46 72 ALA A CA 1
ATOM 417 C C . ALA A 1 73 ? -18.467 19.427 -3.230 1.00 19.21 72 ALA A C 1
ATOM 418 O O . ALA A 1 73 ? -18.495 19.661 -4.445 1.00 17.43 72 ALA A O 1
ATOM 420 N N . VAL A 1 74 ? -19.525 19.628 -2.443 1.00 17.28 73 VAL A N 1
ATOM 421 C CA . VAL A 1 74 ? -20.779 20.112 -2.999 1.00 14.49 73 VAL A CA 1
ATOM 422 C C . VAL A 1 74 ? -20.646 21.559 -3.461 1.00 14.71 73 VAL A C 1
ATOM 423 O O . VAL A 1 74 ? -21.207 21.945 -4.493 1.00 17.69 73 VAL A O 1
ATOM 427 N N . LYS A 1 75 ? -19.913 22.383 -2.702 1.00 16.38 74 LYS A N 1
ATOM 428 C CA . LYS A 1 75 ? -19.703 23.770 -3.105 1.00 15.59 74 LYS A CA 1
ATOM 429 C C . LYS A 1 75 ? -18.925 23.853 -4.413 1.00 16.68 74 LYS A C 1
ATOM 430 O O . LYS A 1 75 ? -19.201 24.721 -5.251 1.00 17.21 74 LYS A O 1
ATOM 436 N N . ALA A 1 76 ? -17.942 22.963 -4.599 1.00 16.05 75 ALA A N 1
ATOM 437 C CA . ALA A 1 76 ? -17.155 22.953 -5.829 1.00 18.12 75 ALA A CA 1
ATOM 438 C C . ALA A 1 76 ? -17.992 22.490 -7.009 1.00 18.55 75 ALA A C 1
ATOM 439 O O . ALA A 1 76 ? -17.887 23.044 -8.108 1.00 19.49 75 ALA A O 1
ATOM 441 N N . ALA A 1 77 ? -18.825 21.468 -6.800 1.00 16.04 76 ALA A N 1
ATOM 442 C CA . ALA A 1 77 ? -19.728 21.020 -7.857 1.00 15.02 76 ALA A CA 1
ATOM 443 C C . ALA A 1 77 ? -20.709 22.121 -8.243 1.00 17.92 76 ALA A C 1
ATOM 444 O O . ALA A 1 77 ? -21.020 22.297 -9.426 1.00 18.10 76 ALA A O 1
ATOM 446 N N . ARG A 1 78 ? -21.206 22.875 -7.253 1.00 17.01 77 ARG A N 1
ATOM 447 C CA . ARG A 1 78 ? -22.145 23.958 -7.533 1.00 17.31 77 ARG A CA 1
ATOM 448 C C . ARG A 1 78 ? -21.475 25.088 -8.302 1.00 17.83 77 ARG A C 1
ATOM 449 O O . ARG A 1 78 ? -22.068 25.652 -9.231 1.00 19.22 77 ARG A O 1
ATOM 457 N N . LYS A 1 79 ? -20.241 25.428 -7.923 1.00 17.82 78 LYS A N 1
ATOM 458 C CA . LYS A 1 79 ? -19.511 26.504 -8.589 1.00 17.18 78 LYS A CA 1
ATOM 459 C C . LYS A 1 79 ? -19.244 26.168 -10.054 1.00 20.60 78 LYS A C 1
ATOM 460 O O . LYS A 1 79 ? -19.361 27.035 -10.931 1.00 20.19 78 LYS A O 1
ATOM 466 N N . ALA A 1 80 ? -18.895 24.910 -10.337 1.00 17.77 79 ALA A N 1
ATOM 467 C CA . ALA A 1 80 ? -18.532 24.491 -11.684 1.00 19.15 79 ALA A CA 1
ATOM 468 C C . ALA A 1 80 ? -19.734 24.268 -12.597 1.00 16.69 79 ALA A C 1
ATOM 469 O O . ALA A 1 80 ? -19.559 24.245 -13.820 1.00 18.48 79 ALA A O 1
ATOM 471 N N . GLN A 1 81 ? -20.940 24.115 -12.042 1.00 16.36 80 GLN A N 1
ATOM 472 C CA . GLN A 1 81 ? -22.059 23.629 -12.850 1.00 17.03 80 GLN A CA 1
ATOM 473 C C . GLN A 1 81 ? -22.516 24.605 -13.930 1.00 20.24 80 GLN A C 1
ATOM 474 O O . GLN A 1 81 ? -22.777 24.158 -15.059 1.00 20.85 80 GLN A O 1
ATOM 480 N N . PRO A 1 82 ? -22.684 25.907 -13.667 1.00 20.37 81 PRO A N 1
ATOM 481 C CA . PRO A 1 82 ? -23.204 26.780 -14.736 1.00 21.34 81 PRO A CA 1
ATOM 482 C C . PRO A 1 82 ? -22.365 26.781 -16.009 1.00 20.66 81 PRO A C 1
ATOM 483 O O . PRO A 1 82 ? -22.931 26.717 -17.108 1.00 19.94 81 PRO A O 1
ATOM 487 N N . ALA A 1 83 ? -21.033 26.840 -15.903 1.00 18.89 82 ALA A N 1
ATOM 488 C CA . ALA A 1 83 ? -20.214 26.843 -17.114 1.00 20.09 82 ALA A CA 1
ATOM 489 C C . ALA A 1 83 ? -20.185 25.471 -17.772 1.00 19.89 82 ALA A C 1
ATOM 490 O O . ALA A 1 83 ? -20.062 25.370 -18.998 1.00 21.62 82 ALA A O 1
ATOM 492 N N . TRP A 1 84 ? -20.300 24.405 -16.978 1.00 20.23 83 TRP A N 1
ATOM 493 C CA . TRP A 1 84 ? -20.341 23.062 -17.548 1.00 22.47 83 TRP A CA 1
ATOM 494 C C . TRP A 1 84 ? -21.621 22.851 -18.344 1.00 21.53 83 TRP A C 1
ATOM 495 O O . TRP A 1 84 ? -21.604 22.210 -19.404 1.00 17.31 83 TRP A O 1
ATOM 506 N N . ALA A 1 85 ? -22.735 23.411 -17.862 1.00 17.34 84 ALA A N 1
ATOM 507 C CA . ALA A 1 85 ? -24.031 23.234 -18.507 1.00 18.98 84 ALA A CA 1
ATOM 508 C C . ALA A 1 85 ? -24.125 23.929 -19.859 1.00 20.08 84 ALA A C 1
ATOM 509 O O . ALA A 1 85 ? -24.980 23.558 -20.670 1.00 23.85 84 ALA A O 1
ATOM 511 N N . LYS A 1 86 ? -23.274 24.919 -20.125 1.00 20.37 85 LYS A N 1
ATOM 512 C CA . LYS A 1 86 ? -23.548 25.845 -21.218 1.00 20.50 85 LYS A CA 1
ATOM 513 C C . LYS A 1 86 ? -23.271 25.267 -22.601 1.00 22.24 85 LYS A C 1
ATOM 514 O O . LYS A 1 86 ? -23.813 25.781 -23.585 1.00 22.56 85 LYS A O 1
ATOM 520 N N . ASP A 1 87 ? -22.453 24.223 -22.714 1.00 18.54 86 ASP A N 1
ATOM 521 C CA . ASP A 1 87 ? -21.994 23.770 -24.029 1.00 16.16 86 ASP A CA 1
ATOM 522 C C . ASP A 1 87 ? -22.007 22.245 -24.046 1.00 17.16 86 ASP A C 1
ATOM 523 O O . ASP A 1 87 ? -21.083 21.606 -23.534 1.00 17.65 86 ASP A O 1
ATOM 528 N N . GLY A 1 88 ? -23.054 21.674 -24.644 1.00 17.96 87 GLY A N 1
ATOM 529 C CA . GLY A 1 88 ? -23.172 20.224 -24.682 1.00 15.75 87 GLY A CA 1
ATOM 530 C C . GLY A 1 88 ? -22.134 19.563 -25.573 1.00 15.03 87 GLY A C 1
ATOM 531 O O . GLY A 1 88 ? -21.638 18.472 -25.261 1.00 14.86 87 GLY A O 1
ATOM 532 N N . ALA A 1 89 ? -21.779 20.204 -26.687 1.00 15.91 88 ALA A N 1
ATOM 533 C CA . ALA A 1 89 ? -20.732 19.635 -27.534 1.00 15.57 88 ALA A CA 1
ATOM 534 C C . ALA A 1 89 ? -19.417 19.528 -26.771 1.00 14.94 88 ALA A C 1
ATOM 535 O O . ALA A 1 89 ? -18.676 18.552 -26.928 1.00 17.35 88 ALA A O 1
ATOM 537 N N . ALA A 1 90 ? -19.112 20.530 -25.941 1.00 15.09 89 ALA A N 1
ATOM 538 C CA . ALA A 1 90 ? -17.903 20.490 -25.118 1.00 16.52 89 ALA A CA 1
ATOM 539 C C . ALA A 1 90 ? -17.956 19.349 -24.110 1.00 18.03 89 ALA A C 1
ATOM 540 O O . ALA A 1 90 ? -16.944 18.679 -23.866 1.00 16.13 89 ALA A O 1
ATOM 542 N N . ARG A 1 91 ? -19.124 19.107 -23.517 1.00 14.60 90 ARG A N 1
ATOM 543 C CA . ARG A 1 91 ? -19.245 17.979 -22.597 1.00 14.48 90 ARG A CA 1
ATOM 544 C C . ARG A 1 91 ? -19.039 16.667 -23.336 1.00 16.88 90 ARG A C 1
ATOM 545 O O . ARG A 1 91 ? -18.430 15.732 -22.800 1.00 16.27 90 ARG A O 1
ATOM 553 N N . ALA A 1 92 ? -19.549 16.579 -24.569 1.00 15.00 91 ALA A N 1
ATOM 554 C CA . ALA A 1 92 ? -19.391 15.352 -25.349 1.00 15.34 91 ALA A CA 1
ATOM 555 C C . ALA A 1 92 ? -17.922 15.023 -25.569 1.00 15.64 91 ALA A C 1
ATOM 556 O O . ALA A 1 92 ? -17.524 13.856 -25.480 1.00 14.72 91 ALA A O 1
ATOM 558 N N . ARG A 1 93 ? -17.104 16.033 -25.882 1.00 14.68 92 ARG A N 1
ATOM 559 C CA . ARG A 1 93 ? -15.680 15.781 -26.086 1.00 14.92 92 ARG A CA 1
ATOM 560 C C . ARG A 1 93 ? -15.029 15.255 -24.812 1.00 14.84 92 ARG A C 1
ATOM 561 O O . ARG A 1 93 ? -14.140 14.397 -24.870 1.00 17.39 92 ARG A O 1
ATOM 569 N N . VAL A 1 94 ? -15.454 15.767 -23.652 1.00 16.86 93 VAL A N 1
ATOM 570 C CA . VAL A 1 94 ? -14.896 15.311 -22.383 1.00 16.75 93 VAL A CA 1
ATOM 571 C C . VAL A 1 94 ? -15.319 13.880 -22.081 1.00 15.01 93 VAL A C 1
ATOM 572 O O . VAL A 1 94 ? -14.499 13.054 -21.655 1.00 15.34 93 VAL A O 1
ATOM 576 N N . LEU A 1 95 ? -16.597 13.560 -22.285 1.00 15.84 94 LEU A N 1
ATOM 577 C CA . LEU A 1 95 ? -17.049 12.190 -22.054 1.00 13.97 94 LEU A CA 1
ATOM 578 C C . LEU A 1 95 ? -16.340 11.222 -22.994 1.00 16.36 94 LEU A C 1
ATOM 579 O O . LEU A 1 95 ? -15.949 10.115 -22.591 1.00 13.91 94 LEU A O 1
ATOM 584 N N . TYR A 1 96 ? -16.139 11.635 -24.248 1.00 14.45 95 TYR A N 1
ATOM 585 C CA . TYR A 1 96 ? -15.397 10.797 -25.181 1.00 14.28 95 TYR A CA 1
ATOM 586 C C . TYR A 1 96 ? -13.958 10.609 -24.715 1.00 15.87 95 TYR A C 1
ATOM 587 O O . TYR A 1 96 ? -13.422 9.497 -24.773 1.00 14.67 95 TYR A O 1
ATOM 596 N N . ALA A 1 97 ? -13.326 11.677 -24.214 1.00 14.68 96 ALA A N 1
ATOM 597 C CA . ALA A 1 97 ? -11.955 11.561 -23.723 1.00 15.92 96 ALA A CA 1
ATOM 598 C C . ALA A 1 97 ? -11.870 10.610 -22.535 1.00 15.87 96 ALA A C 1
ATOM 599 O O . ALA A 1 97 ? -10.909 9.840 -22.416 1.00 20.71 96 ALA A O 1
ATOM 601 N N . LEU A 1 98 ? -12.846 10.675 -21.624 1.00 17.38 97 LEU A N 1
ATOM 602 C CA . LEU A 1 98 ? -12.876 9.743 -20.500 1.00 14.77 97 LEU A CA 1
ATOM 603 C C . LEU A 1 98 ? -12.964 8.303 -20.990 1.00 16.24 97 LEU A C 1
ATOM 604 O O . LEU A 1 98 ? -12.238 7.425 -20.507 1.00 16.69 97 LEU A O 1
ATOM 609 N N . ALA A 1 99 ? -13.856 8.042 -21.956 1.00 16.78 98 ALA A N 1
ATOM 610 C CA . ALA A 1 99 ? -13.949 6.702 -22.525 1.00 15.33 98 ALA A CA 1
ATOM 611 C C . ALA A 1 99 ? -12.625 6.271 -23.138 1.00 14.67 98 ALA A C 1
ATOM 612 O O . ALA A 1 99 ? -12.206 5.121 -22.972 1.00 16.71 98 ALA A O 1
ATOM 614 N N . ARG A 1 100 ? -11.957 7.175 -23.864 1.00 16.39 99 ARG A N 1
ATOM 615 C CA . ARG A 1 100 ? -10.665 6.834 -24.456 1.00 16.24 99 ARG A CA 1
ATOM 616 C C . ARG A 1 100 ? -9.636 6.504 -23.378 1.00 16.63 99 ARG A C 1
ATOM 617 O O . ARG A 1 100 ? -8.793 5.617 -23.563 1.00 18.56 99 ARG A O 1
ATOM 625 N N . LEU A 1 101 ? -9.688 7.211 -22.243 1.00 16.23 100 LEU A N 1
ATOM 626 C CA . LEU A 1 101 ? -8.718 6.967 -21.177 1.00 17.28 100 LEU A CA 1
ATOM 627 C C . LEU A 1 101 ? -9.004 5.661 -20.449 1.00 18.93 100 LEU A C 1
ATOM 628 O O . LEU A 1 101 ? -8.070 4.961 -20.031 1.00 17.72 100 LEU A O 1
ATOM 633 N N . LEU A 1 102 ? -10.286 5.312 -20.291 1.00 15.62 101 LEU A N 1
ATOM 634 C CA . LEU A 1 102 ? -10.627 4.011 -19.728 1.00 14.51 101 LEU A CA 1
ATOM 635 C C . LEU A 1 102 ? -10.123 2.898 -20.631 1.00 18.27 101 LEU A C 1
ATOM 636 O O . LEU A 1 102 ? -9.596 1.891 -20.152 1.00 17.81 101 LEU A O 1
ATOM 641 N N . GLN A 1 103 ? -10.249 3.081 -21.948 1.00 17.07 102 GLN A N 1
ATOM 642 C CA . GLN A 1 103 ? -9.744 2.091 -22.890 1.00 16.25 102 GLN A CA 1
ATOM 643 C C . GLN A 1 103 ? -8.219 2.032 -22.876 1.00 16.59 102 GLN A C 1
ATOM 644 O O . GLN A 1 103 ? -7.633 0.945 -22.839 1.00 20.88 102 GLN A O 1
ATOM 650 N N . LYS A 1 104 ? -7.560 3.191 -22.921 1.00 16.56 103 LYS A N 1
ATOM 651 C CA . LYS A 1 104 ? -6.098 3.221 -22.899 1.00 18.43 103 LYS A CA 1
ATOM 652 C C . LYS A 1 104 ? -5.551 2.541 -21.650 1.00 20.97 103 LYS A C 1
ATOM 653 O O . LYS A 1 104 ? -4.592 1.766 -21.729 1.00 24.10 103 LYS A O 1
ATOM 659 N N . HIS A 1 105 ? -6.153 2.814 -20.492 1.00 19.05 104 HIS A N 1
ATOM 660 C CA . HIS A 1 105 ? -5.715 2.271 -19.212 1.00 18.28 104 HIS A CA 1
ATOM 661 C C . HIS A 1 105 ? -6.542 1.068 -18.766 1.00 17.74 104 HIS A C 1
ATOM 662 O O . HIS A 1 105 ? -6.611 0.787 -17.564 1.00 18.86 104 HIS A O 1
ATOM 669 N N . ALA A 1 106 ? -7.159 0.347 -19.705 1.00 18.78 105 ALA A N 1
ATOM 670 C CA . ALA A 1 106 ? -8.099 -0.709 -19.330 1.00 16.59 105 ALA A CA 1
ATOM 671 C C . ALA A 1 106 ? -7.446 -1.784 -18.465 1.00 18.40 105 ALA A C 1
ATOM 672 O O . ALA A 1 106 ? -8.060 -2.279 -17.512 1.00 18.45 105 ALA A O 1
ATOM 674 N N . ARG A 1 107 ? -6.219 -2.180 -18.793 1.00 17.45 106 ARG A N 1
ATOM 675 C CA . ARG A 1 107 ? -5.566 -3.235 -18.025 1.00 19.34 106 ARG A CA 1
ATOM 676 C C . ARG A 1 107 ? -5.292 -2.784 -16.597 1.00 18.73 106 ARG A C 1
ATOM 677 O O . ARG A 1 107 ? -5.430 -3.570 -15.649 1.00 22.30 106 ARG A O 1
ATOM 685 N N . LEU A 1 108 ? -4.929 -1.512 -16.421 1.00 18.09 107 LEU A N 1
ATOM 686 C CA . LEU A 1 108 ? -4.726 -0.962 -15.084 1.00 17.82 107 LEU A CA 1
ATOM 687 C C . LEU A 1 108 ? -6.032 -0.918 -14.289 1.00 17.62 107 LEU A C 1
ATOM 688 O O . LEU A 1 108 ? -6.079 -1.349 -13.127 1.00 17.40 107 LEU A O 1
ATOM 693 N N . PHE A 1 109 ? -7.101 -0.384 -14.891 1.00 16.77 108 PHE A N 1
ATOM 694 C CA . PHE A 1 109 ? -8.401 -0.379 -14.217 1.00 14.79 108 PHE A CA 1
ATOM 695 C C . PHE A 1 109 ? -8.835 -1.786 -13.831 1.00 14.85 108 PHE A C 1
ATOM 696 O O . PHE A 1 109 ? -9.346 -1.999 -12.726 1.00 15.53 108 PHE A O 1
ATOM 704 N N . ALA A 1 110 ? -8.631 -2.760 -14.718 1.00 15.50 109 ALA A N 1
ATOM 705 C CA . ALA A 1 110 ? -9.074 -4.123 -14.435 1.00 15.28 109 ALA A CA 1
ATOM 706 C C . ALA A 1 110 ? -8.278 -4.750 -13.292 1.00 17.19 109 ALA A C 1
ATOM 707 O O . ALA A 1 110 ? -8.859 -5.357 -12.380 1.00 14.85 109 ALA A O 1
ATOM 709 N N . VAL A 1 111 ? -6.945 -4.634 -13.326 1.00 17.23 110 VAL A N 1
ATOM 710 C CA . VAL A 1 111 ? -6.138 -5.176 -12.232 1.00 17.34 110 VAL A CA 1
ATOM 711 C C . VAL A 1 111 ? -6.496 -4.503 -10.918 1.00 18.30 110 VAL A C 1
ATOM 712 O O . VAL A 1 111 ? -6.601 -5.159 -9.877 1.00 18.39 110 VAL A O 1
ATOM 716 N N . LEU A 1 112 ? -6.664 -3.180 -10.938 1.00 15.27 111 LEU A N 1
ATOM 717 C CA . LEU A 1 112 ? -6.973 -2.477 -9.699 1.00 16.84 111 LEU A CA 1
ATOM 718 C C . LEU A 1 112 ? -8.320 -2.919 -9.136 1.00 17.14 111 LEU A C 1
ATOM 719 O O . LEU A 1 112 ? -8.473 -3.073 -7.917 1.00 16.25 111 LEU A O 1
ATOM 724 N N . GLU A 1 113 ? -9.302 -3.147 -10.009 1.00 14.72 112 GLU A N 1
ATOM 725 C CA . GLU A 1 113 ? -10.606 -3.631 -9.562 1.00 15.20 112 GLU A CA 1
ATOM 726 C C . GLU A 1 113 ? -10.502 -5.004 -8.906 1.00 15.71 112 GLU A C 1
ATOM 727 O O . GLU A 1 113 ? -11.129 -5.255 -7.867 1.00 17.72 112 GLU A O 1
ATOM 733 N N . THR A 1 114 ? -9.707 -5.903 -9.494 1.00 15.69 113 THR A N 1
ATOM 734 C CA . THR A 1 114 ? -9.501 -7.215 -8.891 1.00 17.27 113 THR A CA 1
ATOM 735 C C . THR A 1 114 ? -8.794 -7.106 -7.546 1.00 17.04 113 THR A C 1
ATOM 736 O O . THR A 1 114 ? -9.194 -7.762 -6.579 1.00 17.67 113 THR A O 1
ATOM 740 N N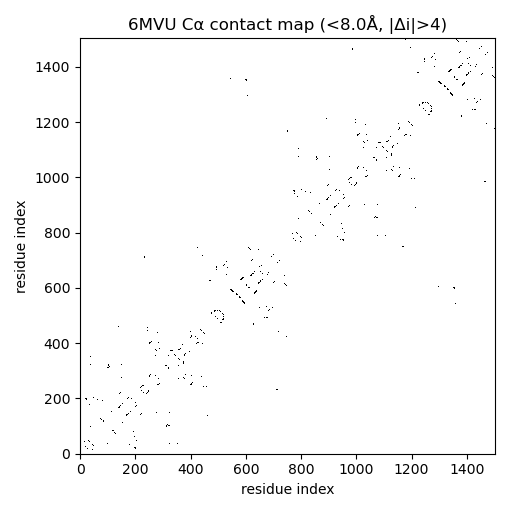 . LEU A 1 115 ? -7.754 -6.268 -7.457 1.00 15.37 114 LEU A N 1
ATOM 741 C CA . LEU A 1 115 ? -7.023 -6.136 -6.195 1.00 15.61 114 LEU A CA 1
ATOM 742 C C . LEU A 1 115 ? -7.931 -5.619 -5.088 1.00 16.10 114 LEU A C 1
ATOM 743 O O . LEU A 1 115 ? -7.858 -6.082 -3.944 1.00 18.94 114 LEU A O 1
ATOM 748 N N . ASP A 1 116 ? -8.791 -4.654 -5.419 1.00 15.19 115 ASP A N 1
ATOM 749 C CA . ASP A 1 116 ? -9.596 -3.943 -4.435 1.00 17.03 115 ASP A CA 1
ATOM 750 C C . ASP A 1 116 ? -10.840 -4.736 -4.037 1.00 16.55 115 ASP A C 1
ATOM 751 O O . ASP A 1 116 ? -11.248 -4.709 -2.872 1.00 17.34 115 ASP A O 1
ATOM 756 N N . ASN A 1 117 ? -11.461 -5.443 -4.987 1.00 17.22 116 ASN A N 1
ATOM 757 C CA . ASN A 1 117 ? -12.755 -6.079 -4.772 1.00 16.79 116 ASN A CA 1
ATOM 758 C C . ASN A 1 117 ? -12.693 -7.595 -4.644 1.00 18.60 116 ASN A C 1
ATOM 759 O O . ASN A 1 117 ? -13.547 -8.174 -3.969 1.00 15.96 116 ASN A O 1
ATOM 764 N N . GLY A 1 118 ? -11.698 -8.249 -5.253 1.00 17.23 117 GLY A N 1
ATOM 765 C CA . GLY A 1 118 ? -11.559 -9.693 -5.189 1.00 17.37 117 GLY A CA 1
ATOM 766 C C . GLY A 1 118 ? -12.077 -10.443 -6.400 1.00 18.71 117 GLY A C 1
ATOM 767 O O . GLY A 1 118 ? -11.881 -11.665 -6.484 1.00 16.99 117 GLY A O 1
ATOM 768 N N . LYS A 1 119 ? -12.714 -9.760 -7.340 1.00 16.88 118 LYS A N 1
ATOM 769 C CA . LYS A 1 119 ? -13.330 -10.454 -8.462 1.00 16.60 118 LYS A CA 1
ATOM 770 C C . LYS A 1 119 ? -12.267 -10.986 -9.419 1.00 14.81 118 LYS A C 1
ATOM 771 O O . LYS A 1 119 ? -11.173 -10.420 -9.536 1.00 17.06 118 LYS A O 1
ATOM 777 N N . PRO A 1 120 ? -12.573 -12.073 -10.125 1.00 15.85 119 PRO A N 1
ATOM 778 C CA . PRO A 1 120 ? -11.622 -12.617 -11.105 1.00 17.88 119 PRO A CA 1
ATOM 779 C C . PRO A 1 120 ? -11.240 -11.578 -12.149 1.00 18.84 119 PRO A C 1
ATOM 780 O O . PRO A 1 120 ? -12.093 -10.873 -12.696 1.00 19.01 119 PRO A O 1
ATOM 784 N N . ILE A 1 121 ? -9.936 -11.496 -12.425 1.00 16.19 120 ILE A N 1
ATOM 785 C CA . ILE A 1 121 ? -9.429 -10.552 -13.417 1.00 19.12 120 ILE A CA 1
ATOM 786 C C . ILE A 1 121 ? -10.091 -10.770 -14.771 1.00 15.03 120 ILE A C 1
ATOM 787 O O . ILE A 1 121 ? -10.249 -9.824 -15.554 1.00 18.92 120 ILE A O 1
ATOM 792 N N . ARG A 1 122 ? -10.493 -12.006 -15.081 1.00 16.62 121 ARG A N 1
ATOM 793 C CA . ARG A 1 122 ? -11.157 -12.235 -16.359 1.00 17.93 121 ARG A CA 1
ATOM 794 C C . ARG A 1 122 ? -12.475 -11.481 -16.444 1.00 17.06 121 ARG A C 1
ATOM 795 O O . ARG A 1 122 ? -12.804 -10.913 -17.492 1.00 16.58 121 ARG A O 1
ATOM 803 N N . GLU A 1 123 ? -13.237 -11.433 -15.348 1.00 16.07 122 GLU A N 1
ATOM 804 C CA . GLU A 1 123 ? -14.464 -10.642 -15.380 1.00 17.58 122 GLU A CA 1
ATOM 805 C C . GLU A 1 123 ? -14.153 -9.160 -15.514 1.00 15.71 122 GLU A C 1
ATOM 806 O O . GLU A 1 123 ? -14.772 -8.452 -16.320 1.00 17.31 122 GLU A O 1
ATOM 812 N N . ALA A 1 124 ? -13.193 -8.678 -14.728 1.00 16.09 123 ALA A N 1
ATOM 813 C CA . ALA A 1 124 ? -12.856 -7.262 -14.743 1.00 16.79 123 ALA A CA 1
ATOM 814 C C . ALA A 1 124 ? -12.428 -6.817 -16.135 1.00 16.39 123 ALA A C 1
ATOM 815 O O . ALA A 1 124 ? -12.874 -5.769 -16.619 1.00 17.06 123 ALA A O 1
ATOM 817 N N . ARG A 1 125 ? -11.620 -7.637 -16.821 1.00 14.62 124 ARG A N 1
ATOM 818 C CA . ARG A 1 125 ? -11.124 -7.270 -18.149 1.00 14.52 124 ARG A CA 1
ATOM 819 C C . ARG A 1 125 ? -12.191 -7.419 -19.229 1.00 16.08 124 ARG A C 1
ATOM 820 O O . ARG A 1 125 ? -12.232 -6.622 -20.172 1.00 20.09 124 ARG A O 1
ATOM 828 N N . ASP A 1 126 ? -13.028 -8.454 -19.150 1.00 18.38 125 ASP A N 1
ATOM 829 C CA . ASP A 1 126 ? -13.936 -8.758 -20.251 1.00 18.05 125 ASP A CA 1
ATOM 830 C C . ASP A 1 126 ? -15.293 -8.092 -20.114 1.00 17.95 125 ASP A C 1
ATOM 831 O O . ASP A 1 126 ? -15.970 -7.894 -21.131 1.00 20.64 125 ASP A O 1
ATOM 836 N N . ILE A 1 127 ? -15.704 -7.740 -18.896 1.00 15.99 126 ILE A N 1
ATOM 837 C CA A ILE A 1 127 ? -17.051 -7.234 -18.657 0.53 16.42 126 ILE A CA 1
ATOM 838 C CA B ILE A 1 127 ? -17.053 -7.245 -18.635 0.47 16.65 126 ILE A CA 1
ATOM 839 C C . ILE A 1 127 ? -17.019 -5.847 -18.023 1.00 16.96 126 ILE A C 1
ATOM 840 O O . ILE A 1 127 ? -17.476 -4.875 -18.637 1.00 15.34 126 ILE A O 1
ATOM 849 N N . ASP A 1 128 ? -16.479 -5.742 -16.802 1.00 19.67 127 ASP A N 1
ATOM 850 C CA . ASP A 1 128 ? -16.531 -4.491 -16.037 1.00 18.01 127 ASP A CA 1
ATOM 851 C C . ASP A 1 128 ? -15.962 -3.301 -16.805 1.00 17.53 127 ASP A C 1
ATOM 852 O O . ASP A 1 128 ? -16.635 -2.274 -16.978 1.00 15.95 127 ASP A O 1
ATOM 857 N N . VAL A 1 129 ? -14.704 -3.392 -17.222 1.00 17.29 128 VAL A N 1
ATOM 858 C CA . VAL A 1 129 ? -14.060 -2.245 -17.861 1.00 13.68 128 VAL A CA 1
ATOM 859 C C . VAL A 1 129 ? -14.642 -1.964 -19.244 1.00 14.02 128 VAL A C 1
ATOM 860 O O . VAL A 1 129 ? -14.930 -0.799 -19.548 1.00 15.61 128 VAL A O 1
ATOM 864 N N . PRO A 1 130 ? -14.828 -2.964 -20.116 1.00 13.64 129 PRO A N 1
ATOM 865 C CA . PRO A 1 130 ? -15.468 -2.670 -21.408 1.00 18.97 129 PRO A CA 1
ATOM 866 C C . PRO A 1 130 ? -16.836 -2.029 -21.282 1.00 18.84 129 PRO A C 1
ATOM 867 O O . PRO A 1 130 ? -17.130 -1.096 -22.038 1.00 15.00 129 PRO A O 1
ATOM 871 N N . LEU A 1 131 ? -17.676 -2.472 -20.337 1.00 13.16 130 LEU A N 1
ATOM 872 C CA . LEU A 1 131 ? -18.992 -1.849 -20.194 1.00 13.63 130 LEU A CA 1
ATOM 873 C C . LEU A 1 131 ? -18.872 -0.418 -19.684 1.00 13.08 130 LEU A C 1
ATOM 874 O O . LEU A 1 131 ? -19.661 0.450 -20.080 1.00 14.71 130 LEU A O 1
ATOM 879 N N . ALA A 1 132 ? -17.894 -0.153 -18.808 1.00 13.02 131 ALA A N 1
ATOM 880 C CA . ALA A 1 132 ? -17.665 1.215 -18.346 1.00 13.03 131 ALA A CA 1
ATOM 881 C C . ALA A 1 132 ? -17.239 2.116 -19.501 1.00 14.67 131 ALA A C 1
ATOM 882 O O . ALA A 1 132 ? -17.771 3.226 -19.661 1.00 13.85 131 ALA A O 1
ATOM 884 N N . GLN A 1 133 ? -16.280 1.652 -20.316 1.00 13.43 132 GLN A N 1
ATOM 885 C CA . GLN A 1 133 ? -15.864 2.402 -21.500 1.00 17.71 132 GLN A CA 1
ATOM 886 C C . GLN A 1 133 ? -17.057 2.713 -22.384 1.00 17.44 132 GLN A C 1
ATOM 887 O O . GLN A 1 133 ? -17.265 3.864 -22.798 1.00 13.69 132 GLN A O 1
ATOM 893 N N . ARG A 1 134 ? -17.830 1.680 -22.728 1.00 14.48 133 ARG A N 1
ATOM 894 C CA . ARG A 1 134 ? -18.951 1.887 -23.629 1.00 15.20 133 ARG A CA 1
ATOM 895 C C . ARG A 1 134 ? -19.979 2.830 -23.031 1.00 15.10 133 ARG A C 1
ATOM 896 O O . ARG A 1 134 ? -20.615 3.589 -23.764 1.00 14.03 133 ARG A O 1
ATOM 904 N N . HIS A 1 135 ? -20.154 2.815 -21.708 1.00 12.81 134 HIS A N 1
ATOM 905 C CA . HIS A 1 135 ? -21.127 3.727 -21.117 1.00 12.65 134 HIS A CA 1
ATOM 906 C C . HIS A 1 135 ? -20.738 5.171 -21.378 1.00 15.50 134 HIS A C 1
ATOM 907 O O . HIS A 1 135 ? -21.591 5.992 -21.733 1.00 12.94 134 HIS A O 1
ATOM 914 N N . PHE A 1 136 ? -19.446 5.489 -21.244 1.00 14.38 135 PHE A N 1
ATOM 915 C CA . PHE A 1 136 ? -18.995 6.851 -21.519 1.00 14.70 135 PHE A CA 1
ATOM 916 C C . PHE A 1 136 ? -19.030 7.160 -23.014 1.00 13.71 135 PHE A C 1
ATOM 917 O O . PHE A 1 136 ? -19.485 8.237 -23.420 1.00 13.24 135 PHE A O 1
ATOM 925 N N . TYR A 1 137 ? -18.548 6.237 -23.853 1.00 13.30 136 TYR A N 1
ATOM 926 C CA . TYR A 1 137 ? -18.608 6.462 -25.297 1.00 13.42 136 TYR A CA 1
ATOM 927 C C . TYR A 1 137 ? -20.029 6.781 -25.730 1.00 13.91 136 TYR A C 1
ATOM 928 O O . TYR A 1 137 ? -20.270 7.755 -26.445 1.00 15.34 136 TYR A O 1
ATOM 937 N N . HIS A 1 138 ? -20.984 5.954 -25.297 1.00 13.04 137 HIS A N 1
ATOM 938 C CA . HIS A 1 138 ? -22.371 6.106 -25.724 1.00 13.75 137 HIS A CA 1
ATOM 939 C C . HIS A 1 138 ? -22.987 7.390 -25.184 1.00 13.87 137 HIS A C 1
ATOM 940 O O . HIS A 1 138 ? -23.694 8.097 -25.916 1.00 12.86 137 HIS A O 1
ATOM 947 N N . HIS A 1 139 ? -22.730 7.720 -23.911 1.00 12.79 138 HIS A N 1
ATOM 948 C CA . HIS A 1 139 ? -23.360 8.896 -23.321 1.00 13.07 138 HIS A CA 1
ATOM 949 C C . HIS A 1 139 ? -22.782 10.207 -23.833 1.00 12.95 138 HIS A C 1
ATOM 950 O O . HIS A 1 139 ? -23.460 11.237 -23.737 1.00 13.44 138 HIS A O 1
ATOM 957 N N . ALA A 1 140 ? -21.561 10.195 -24.375 1.00 13.42 139 ALA A N 1
ATOM 958 C CA . ALA A 1 140 ? -21.019 11.397 -24.999 1.00 13.40 139 ALA A CA 1
ATOM 959 C C . ALA A 1 140 ? -21.986 11.935 -26.042 1.00 13.42 139 ALA A C 1
ATOM 960 O O . ALA A 1 140 ? -22.187 13.150 -26.157 1.00 14.47 139 ALA A O 1
ATOM 962 N N . GLY A 1 141 ? -22.618 11.035 -26.792 1.00 13.79 140 GLY A N 1
ATOM 963 C CA . GLY A 1 141 ? -23.536 11.462 -27.832 1.00 16.20 140 GLY A CA 1
ATOM 964 C C . GLY A 1 141 ? -24.793 12.125 -27.310 1.00 15.42 140 GLY A C 1
ATOM 965 O O . GLY A 1 141 ? -25.383 12.964 -27.998 1.00 16.33 140 GLY A O 1
ATOM 966 N N . TYR A 1 142 ? -25.237 11.757 -26.108 1.00 12.99 141 TYR A N 1
ATOM 967 C CA . TYR A 1 142 ? -26.385 12.444 -25.530 1.00 12.88 141 TYR A CA 1
ATOM 968 C C . TYR A 1 142 ? -26.052 13.892 -25.206 1.00 15.01 141 TYR A C 1
ATOM 969 O O . TYR A 1 142 ? -26.915 14.772 -25.319 1.00 16.69 141 TYR A O 1
ATOM 978 N N . ALA A 1 143 ? -24.815 14.153 -24.758 1.00 13.21 142 ALA A N 1
ATOM 979 C CA . ALA A 1 143 ? -24.398 15.534 -24.532 1.00 15.37 142 ALA A CA 1
ATOM 980 C C . ALA A 1 143 ? -24.406 16.317 -25.840 1.00 16.91 142 ALA A C 1
ATOM 981 O O . ALA A 1 143 ? -24.891 17.455 -25.894 1.00 16.62 142 ALA A O 1
ATOM 983 N N . GLN A 1 144 ? -23.915 15.696 -26.912 1.00 13.70 143 GLN A N 1
ATOM 984 C CA . GLN A 1 144 ? -23.881 16.340 -28.224 1.00 14.21 143 GLN A CA 1
ATOM 985 C C . GLN A 1 144 ? -25.282 16.692 -28.714 1.00 15.99 143 GLN A C 1
ATOM 986 O O . GLN A 1 144 ? -25.482 17.745 -29.334 1.00 18.45 143 GLN A O 1
ATOM 992 N N . LEU A 1 145 ? -26.261 15.828 -28.452 1.00 15.56 144 LEU A N 1
ATOM 993 C CA . LEU A 1 145 ? -27.611 15.964 -28.988 1.00 15.90 144 LEU A CA 1
ATOM 994 C C . LEU A 1 145 ? -28.602 16.609 -28.032 1.00 17.37 144 LEU A C 1
ATOM 995 O O . LEU A 1 145 ? -29.762 16.791 -28.410 1.00 18.32 144 LEU A O 1
ATOM 1000 N N . MET A 1 146 ? -28.194 16.947 -26.802 1.00 15.68 145 MET A N 1
ATOM 1001 C CA . MET A 1 146 ? -29.168 17.426 -25.822 1.00 16.44 145 MET A CA 1
ATOM 1002 C C . MET A 1 146 ? -29.844 18.711 -26.289 1.00 18.57 145 MET A C 1
ATOM 1003 O O . MET A 1 146 ? -31.060 18.872 -26.138 1.00 19.75 145 MET A O 1
ATOM 1008 N N . GLY A 1 147 ? -29.073 19.634 -26.857 1.00 17.93 146 GLY A N 1
ATOM 1009 C CA . GLY A 1 147 ? -29.635 20.928 -27.217 1.00 22.75 146 GLY A CA 1
ATOM 1010 C C . GLY A 1 147 ? -30.697 20.837 -28.296 1.00 28.60 146 GLY A C 1
ATOM 1011 O O . GLY A 1 147 ? -31.719 21.530 -28.234 1.00 26.32 146 GLY A O 1
ATOM 1012 N N . THR A 1 148 ? -30.476 19.981 -29.294 1.00 25.83 147 THR A N 1
ATOM 1013 C CA . THR A 1 148 ? -31.385 19.870 -30.429 1.00 27.43 147 THR A CA 1
ATOM 1014 C C . THR A 1 148 ? -32.491 18.847 -30.201 1.00 27.10 147 THR A C 1
ATOM 1015 O O . THR A 1 148 ? -33.626 19.063 -30.639 1.00 29.34 147 THR A O 1
ATOM 1019 N N . GLU A 1 149 ? -32.189 17.736 -29.523 1.00 19.61 148 GLU A N 1
ATOM 1020 C CA . GLU A 1 149 ? -33.163 16.668 -29.342 1.00 22.93 148 GLU A CA 1
ATOM 1021 C C . GLU A 1 149 ? -33.918 16.751 -28.027 1.00 25.54 148 GLU A C 1
ATOM 1022 O O . GLU A 1 149 ? -34.969 16.115 -27.889 1.00 26.24 148 GLU A O 1
ATOM 1028 N N . MET A 1 150 ? -33.413 17.507 -27.054 1.00 23.96 149 MET A N 1
ATOM 1029 C CA . MET A 1 150 ? -34.110 17.685 -25.777 1.00 22.91 149 MET A CA 1
ATOM 1030 C C . MET A 1 150 ? -34.210 19.166 -25.420 1.00 22.78 149 MET A C 1
ATOM 1031 O O . MET A 1 150 ? -33.851 19.575 -24.316 1.00 20.80 149 MET A O 1
ATOM 1036 N N . PRO A 1 151 ? -34.710 20.003 -26.336 1.00 25.67 150 PRO A N 1
ATOM 1037 C CA . PRO A 1 151 ? -34.653 21.452 -26.097 1.00 25.43 150 PRO A CA 1
ATOM 1038 C C . PRO A 1 151 ? -35.541 21.908 -24.961 1.00 24.36 150 PRO A C 1
ATOM 1039 O O . PRO A 1 151 ? -35.297 22.985 -24.403 1.00 31.16 150 PRO A O 1
ATOM 1043 N N . ASP A 1 152 ? -36.554 21.126 -24.603 1.00 25.67 151 ASP A N 1
ATOM 1044 C CA . ASP A 1 152 ? -37.445 21.443 -23.496 1.00 27.84 151 ASP A CA 1
ATOM 1045 C C . ASP A 1 152 ? -36.878 21.025 -22.143 1.00 28.79 151 ASP A C 1
ATOM 1046 O O . ASP A 1 152 ? -37.584 21.134 -21.133 1.00 26.32 151 ASP A O 1
ATOM 1051 N N . ARG A 1 153 ? -35.634 20.547 -22.101 1.00 24.42 152 ARG A N 1
ATOM 1052 C CA . ARG A 1 153 ? -35.033 20.020 -20.884 1.00 23.94 152 ARG A CA 1
ATOM 1053 C C . ARG A 1 153 ? -33.779 20.808 -20.529 1.00 23.44 152 ARG A C 1
ATOM 1054 O O . ARG A 1 153 ? -33.083 21.332 -21.403 1.00 25.25 152 ARG A O 1
ATOM 1062 N N . ALA A 1 154 ? -33.486 20.871 -19.239 1.00 18.84 153 ALA A N 1
ATOM 1063 C CA . ALA A 1 154 ? -32.304 21.541 -18.724 1.00 19.94 153 ALA A CA 1
ATOM 1064 C C . ALA A 1 154 ? -31.704 20.681 -17.622 1.00 15.68 153 ALA A C 1
ATOM 1065 O O . ALA A 1 154 ? -32.363 19.768 -17.111 1.00 17.61 153 ALA A O 1
ATOM 1067 N N . PRO A 1 155 ? -30.458 20.945 -17.232 1.00 16.03 154 PRO A N 1
ATOM 1068 C CA . PRO A 1 155 ? -29.844 20.155 -16.157 1.00 18.90 154 PRO A CA 1
ATOM 1069 C C . PRO A 1 155 ? -30.535 20.371 -14.819 1.00 20.90 154 PRO A C 1
ATOM 1070 O O . PRO A 1 155 ? -31.137 21.418 -14.558 1.00 21.63 154 PRO A O 1
ATOM 1074 N N . LEU A 1 156 ? -30.429 19.362 -13.957 1.00 17.80 155 LEU A N 1
ATOM 1075 C CA . LEU A 1 156 ? -30.908 19.523 -12.587 1.00 15.41 155 LEU A CA 1
ATOM 1076 C C . LEU A 1 156 ? -29.948 20.365 -11.754 1.00 17.76 155 LEU A C 1
ATOM 1077 O O . LEU A 1 156 ? -30.383 21.217 -10.966 1.00 17.73 155 LEU A O 1
ATOM 1082 N N . GLY A 1 157 ? -28.642 20.157 -11.919 1.00 15.33 156 GLY A N 1
ATOM 1083 C CA . GLY A 1 157 ? -27.666 20.899 -11.142 1.00 17.13 156 GLY A CA 1
ATOM 1084 C C . GLY A 1 157 ? -26.549 20.026 -10.606 1.00 16.11 156 GLY A C 1
ATOM 1085 O O . GLY A 1 157 ? -25.712 19.545 -11.378 1.00 16.41 156 GLY A O 1
ATOM 1086 N N . VAL A 1 158 ? -26.536 19.803 -9.289 1.00 14.58 157 VAL A N 1
ATOM 1087 C CA . VAL A 1 158 ? -25.523 18.984 -8.625 1.00 15.01 157 VAL A CA 1
ATOM 1088 C C . VAL A 1 158 ? -26.163 17.665 -8.214 1.00 14.55 157 VAL A C 1
ATOM 1089 O O . VAL A 1 158 ? -27.271 17.643 -7.664 1.00 13.53 157 VAL A O 1
ATOM 1093 N N . CYS A 1 159 ? -25.465 16.562 -8.473 1.00 15.51 158 CYS A N 1
ATOM 1094 C CA . CYS A 1 159 ? -25.966 15.234 -8.144 1.00 13.53 158 CYS A CA 1
ATOM 1095 C C . CYS A 1 159 ? -25.102 14.620 -7.056 1.00 14.64 158 CYS A C 1
ATOM 1096 O O . CYS A 1 159 ? -23.877 14.580 -7.186 1.00 15.34 158 CYS A O 1
ATOM 1099 N N . GLY A 1 160 ? -25.744 14.114 -6.003 1.00 13.40 159 GLY A N 1
ATOM 1100 C CA . GLY A 1 160 ? -25.068 13.333 -4.987 1.00 12.88 159 GLY A CA 1
ATOM 1101 C C . GLY A 1 160 ? -25.296 11.865 -5.273 1.00 13.23 159 GLY A C 1
ATOM 1102 O O . GLY A 1 160 ? -26.439 11.422 -5.389 1.00 13.85 159 GLY A O 1
ATOM 1103 N N . GLN A 1 161 ? -24.204 11.112 -5.407 1.00 13.81 160 GLN A N 1
ATOM 1104 C CA . GLN A 1 161 ? -24.294 9.746 -5.915 1.00 12.62 160 GLN A CA 1
ATOM 1105 C C . GLN A 1 161 ? -23.564 8.771 -4.997 1.00 13.66 160 GLN A C 1
ATOM 1106 O O . GLN A 1 161 ? -22.443 9.038 -4.558 1.00 14.46 160 GLN A O 1
ATOM 1112 N N . VAL A 1 162 ? -24.209 7.638 -4.712 1.00 12.61 161 VAL A N 1
ATOM 1113 C CA . VAL A 1 162 ? -23.696 6.635 -3.781 1.00 12.71 161 VAL A CA 1
ATOM 1114 C C . VAL A 1 162 ? -23.851 5.260 -4.425 1.00 13.99 161 VAL A C 1
ATOM 1115 O O . VAL A 1 162 ? -24.932 4.930 -4.929 1.00 14.62 161 VAL A O 1
ATOM 1119 N N . ILE A 1 163 ? -22.779 4.465 -4.403 1.00 12.88 162 ILE A N 1
ATOM 1120 C CA . ILE A 1 163 ? -22.723 3.220 -5.173 1.00 13.05 162 ILE A CA 1
ATOM 1121 C C . ILE A 1 163 ? -22.180 2.088 -4.308 1.00 13.62 162 ILE A C 1
ATOM 1122 O O . ILE A 1 163 ? -21.431 2.307 -3.341 1.00 14.94 162 ILE A O 1
ATOM 1127 N N . PRO A 1 164 ? -22.504 0.832 -4.679 1.00 13.49 163 PRO A N 1
ATOM 1128 C CA . PRO A 1 164 ? -22.057 -0.330 -3.894 1.00 14.31 163 PRO A CA 1
ATOM 1129 C C . PRO A 1 164 ? -20.705 -0.880 -4.323 1.00 13.69 163 PRO A C 1
ATOM 1130 O O . PRO A 1 164 ? -20.056 -0.352 -5.237 1.00 13.04 163 PRO A O 1
ATOM 1134 N N . TRP A 1 165 ? -20.291 -1.970 -3.673 1.00 13.21 164 TRP A N 1
ATOM 1135 C CA . TRP A 1 165 ? -18.943 -2.511 -3.796 1.00 13.41 164 TRP A CA 1
ATOM 1136 C C . TRP A 1 165 ? -18.831 -3.632 -4.823 1.00 14.43 164 TRP A C 1
ATOM 1137 O O . TRP A 1 165 ? -17.712 -4.095 -5.090 1.00 14.64 164 TRP A O 1
ATOM 1148 N N . ASN A 1 166 ? -19.951 -4.084 -5.390 1.00 13.83 165 ASN A N 1
ATOM 1149 C CA . ASN A 1 166 ? -19.905 -5.282 -6.220 1.00 15.54 165 ASN A CA 1
ATOM 1150 C C . ASN A 1 166 ? -19.281 -5.016 -7.584 1.00 14.87 165 ASN A C 1
ATOM 1151 O O . ASN A 1 166 ? -18.534 -5.854 -8.101 1.00 14.67 165 ASN A O 1
ATOM 1156 N N . PHE A 1 167 ? -19.571 -3.862 -8.179 1.00 13.06 166 PHE A N 1
ATOM 1157 C CA . PHE A 1 167 ? -19.039 -3.484 -9.492 1.00 14.80 166 PHE A CA 1
ATOM 1158 C C . PHE A 1 167 ? -18.569 -2.038 -9.399 1.00 13.39 166 PHE A C 1
ATOM 1159 O O . PHE A 1 167 ? -19.197 -1.132 -9.955 1.00 12.90 166 PHE A O 1
ATOM 1167 N N . PRO A 1 168 ? -17.464 -1.789 -8.687 1.00 13.24 167 PRO A N 1
ATOM 1168 C CA . PRO A 1 168 ? -17.098 -0.400 -8.348 1.00 13.27 167 PRO A CA 1
ATOM 1169 C C . PRO A 1 168 ? -16.985 0.553 -9.532 1.00 13.21 167 PRO A C 1
ATOM 1170 O O . PRO A 1 168 ? -17.647 1.600 -9.535 1.00 13.93 167 PRO A O 1
ATOM 1174 N N . LEU A 1 169 ? -16.146 0.227 -10.523 1.00 13.31 168 LEU A N 1
ATOM 1175 C CA . LEU A 1 169 ? -15.981 1.121 -11.668 1.00 13.47 168 LEU A CA 1
ATOM 1176 C C . LEU A 1 169 ? -17.250 1.202 -12.516 1.00 13.29 168 LEU A C 1
ATOM 1177 O O . LEU A 1 169 ? -17.621 2.285 -12.984 1.00 13.39 168 LEU A O 1
ATOM 1182 N N . LEU A 1 170 ? -17.905 0.065 -12.763 1.00 12.97 169 LEU A N 1
ATOM 1183 C CA . LEU A 1 170 ? -19.080 0.071 -13.629 1.00 12.78 169 LEU A CA 1
ATOM 1184 C C . LEU A 1 170 ? -20.236 0.828 -12.979 1.00 13.35 169 LEU A C 1
ATOM 1185 O O . LEU A 1 170 ? -20.942 1.589 -13.653 1.00 13.13 169 LEU A O 1
ATOM 1190 N N . MET A 1 171 ? -20.439 0.636 -11.671 1.00 12.62 170 MET A N 1
ATOM 1191 C CA . MET A 1 171 ? -21.439 1.426 -10.962 1.00 12.50 170 MET A CA 1
ATOM 1192 C C . MET A 1 171 ? -21.120 2.912 -11.056 1.00 13.47 170 MET A C 1
ATOM 1193 O O . MET A 1 171 ? -22.030 3.745 -11.177 1.00 12.44 170 MET A O 1
ATOM 1198 N N . LEU A 1 172 ? -19.834 3.266 -10.972 1.00 13.03 171 LEU A N 1
ATOM 1199 C CA . LEU A 1 172 ? -19.441 4.664 -11.132 1.00 12.79 171 LEU A CA 1
ATOM 1200 C C . LEU A 1 172 ? -19.841 5.184 -12.509 1.00 12.72 171 LEU A C 1
ATOM 1201 O O . LEU A 1 172 ? -20.387 6.292 -12.637 1.00 12.67 171 LEU A O 1
ATOM 1206 N N . ALA A 1 173 ? -19.554 4.407 -13.556 1.00 12.90 172 ALA A N 1
ATOM 1207 C CA . ALA A 1 173 ? -19.914 4.835 -14.908 1.00 12.68 172 ALA A CA 1
ATOM 1208 C C . ALA A 1 173 ? -21.420 5.037 -15.047 1.00 13.05 172 ALA A C 1
ATOM 1209 O O . ALA A 1 173 ? -21.878 6.004 -15.680 1.00 12.45 172 ALA A O 1
ATOM 1211 N N . TRP A 1 174 ? -22.209 4.123 -14.480 1.00 12.35 173 TRP A N 1
ATOM 1212 C CA . TRP A 1 174 ? -23.662 4.212 -14.593 1.00 12.89 173 TRP A CA 1
ATOM 1213 C C . TRP A 1 174 ? -24.203 5.467 -13.926 1.00 12.14 173 TRP A C 1
ATOM 1214 O O . TRP A 1 174 ? -25.268 5.960 -14.307 1.00 13.24 173 TRP A O 1
ATOM 1225 N N . LYS A 1 175 ? -23.483 5.996 -12.937 1.00 12.25 174 LYS A N 1
ATOM 1226 C CA . LYS A 1 175 ? -23.864 7.244 -12.275 1.00 12.71 174 LYS A CA 1
ATOM 1227 C C . LYS A 1 175 ? -23.303 8.470 -12.995 1.00 14.57 174 LYS A C 1
ATOM 1228 O O . LYS A 1 175 ? -24.052 9.394 -13.341 1.00 13.47 174 LYS A O 1
ATOM 1234 N N . ILE A 1 176 ? -21.998 8.480 -13.268 1.00 12.55 175 ILE A N 1
ATOM 1235 C CA . ILE A 1 176 ? -21.347 9.715 -13.705 1.00 12.86 175 ILE A CA 1
ATOM 1236 C C . ILE A 1 176 ? -21.666 10.044 -15.167 1.00 14.70 175 ILE A C 1
ATOM 1237 O O . ILE A 1 176 ? -21.900 11.207 -15.511 1.00 12.77 175 ILE A O 1
ATOM 1242 N N . ALA A 1 177 ? -21.683 9.045 -16.053 1.00 13.21 176 ALA A N 1
ATOM 1243 C CA . ALA A 1 177 ? -21.859 9.330 -17.478 1.00 12.67 176 ALA A CA 1
ATOM 1244 C C . ALA A 1 177 ? -23.151 10.069 -17.794 1.00 13.68 176 ALA A C 1
ATOM 1245 O O . ALA A 1 177 ? -23.087 11.099 -18.494 1.00 14.05 176 ALA A O 1
ATOM 1247 N N . PRO A 1 178 ? -24.335 9.606 -17.373 1.00 13.30 177 PRO A N 1
ATOM 1248 C CA . PRO A 1 178 ? -25.553 10.367 -17.708 1.00 12.60 177 PRO A CA 1
ATOM 1249 C C . PRO A 1 178 ? -25.614 11.712 -17.005 1.00 13.53 177 PRO A C 1
ATOM 1250 O O . PRO A 1 178 ? -26.083 12.687 -17.600 1.00 14.38 177 PRO A O 1
ATOM 1254 N N . ALA A 1 179 ? -25.153 11.793 -15.754 1.00 13.44 178 ALA A N 1
ATOM 1255 C CA . ALA A 1 179 ? -25.207 13.064 -15.040 1.00 13.17 178 ALA A CA 1
ATOM 1256 C C . ALA A 1 179 ? -24.416 14.125 -15.782 1.00 15.81 178 ALA A C 1
ATOM 1257 O O . ALA A 1 179 ? -24.907 15.240 -16.016 1.00 14.53 178 ALA A O 1
ATOM 1259 N N . LEU A 1 180 ? -23.183 13.790 -16.167 1.00 13.49 179 LEU A N 1
ATOM 1260 C CA . LEU A 1 180 ? -22.357 14.729 -16.916 1.00 13.10 179 LEU A CA 1
ATOM 1261 C C . LEU A 1 180 ? -22.946 15.025 -18.289 1.00 14.14 179 LEU A C 1
ATOM 1262 O O . LEU A 1 180 ? -22.906 16.172 -18.750 1.00 14.12 179 LEU A O 1
ATOM 1267 N N . ALA A 1 181 ? -23.476 14.011 -18.971 1.00 12.94 180 ALA A N 1
ATOM 1268 C CA . ALA A 1 181 ? -24.007 14.250 -20.311 1.00 15.61 180 ALA A CA 1
ATOM 1269 C C . ALA A 1 181 ? -25.091 15.317 -20.292 1.00 16.06 180 ALA A C 1
ATOM 1270 O O . ALA A 1 181 ? -25.157 16.160 -21.195 1.00 14.42 180 ALA A O 1
ATOM 1272 N N . MET A 1 182 ? -25.920 15.323 -19.252 1.00 14.53 181 MET A N 1
ATOM 1273 C CA . MET A 1 182 ? -27.046 16.242 -19.154 1.00 12.97 181 MET A CA 1
ATOM 1274 C C . MET A 1 182 ? -26.675 17.560 -18.490 1.00 15.88 181 MET A C 1
ATOM 1275 O O . MET A 1 182 ? -27.572 18.312 -18.116 1.00 17.87 181 MET A O 1
ATOM 1280 N N . GLY A 1 183 ? -25.381 17.845 -18.331 1.00 13.19 182 GLY A N 1
ATOM 1281 C CA . GLY A 1 183 ? -24.941 19.142 -17.854 1.00 14.12 182 GLY A CA 1
ATOM 1282 C C . GLY A 1 183 ? -24.946 19.289 -16.352 1.00 15.19 182 GLY A C 1
ATOM 1283 O O . GLY A 1 183 ? -24.930 20.416 -15.853 1.00 14.59 182 GLY A O 1
ATOM 1284 N N . ASN A 1 184 ? -24.977 18.188 -15.611 1.00 15.19 183 ASN A N 1
ATOM 1285 C CA . ASN A 1 184 ? -24.873 18.230 -14.157 1.00 13.21 183 ASN A CA 1
ATOM 1286 C C . ASN A 1 184 ? -23.431 17.997 -13.731 1.00 14.51 183 ASN A C 1
ATOM 1287 O O . ASN A 1 184 ? -22.618 17.457 -14.480 1.00 15.00 183 ASN A O 1
ATOM 1292 N N . THR A 1 185 ? -23.120 18.404 -12.502 1.00 15.03 184 THR A N 1
ATOM 1293 C CA . THR A 1 185 ? -21.869 18.035 -11.855 1.00 14.14 184 THR A CA 1
ATOM 1294 C C . THR A 1 185 ? -22.181 17.032 -10.749 1.00 13.41 184 THR A C 1
ATOM 1295 O O . THR A 1 185 ? -23.335 16.856 -10.358 1.00 14.28 184 THR A O 1
ATOM 1299 N N . VAL A 1 186 ? -21.147 16.349 -10.255 1.00 13.90 185 VAL A N 1
ATOM 1300 C CA . VAL A 1 186 ? -21.370 15.230 -9.345 1.00 13.33 185 VAL A CA 1
ATOM 1301 C C . VAL A 1 186 ? -20.476 15.285 -8.115 1.00 13.52 185 VAL A C 1
ATOM 1302 O O . VAL A 1 186 ? -19.328 15.746 -8.156 1.00 14.91 185 VAL A O 1
ATOM 1306 N N . VAL A 1 187 ? -21.024 14.765 -7.017 1.00 13.80 186 VAL A N 1
ATOM 1307 C CA . VAL A 1 187 ? -20.270 14.371 -5.833 1.00 14.35 186 VAL A CA 1
ATOM 1308 C C . VAL A 1 187 ? -20.614 12.910 -5.607 1.00 13.38 186 VAL A C 1
ATOM 1309 O O . VAL A 1 187 ? -21.766 12.581 -5.296 1.00 14.26 186 VAL A O 1
ATOM 1313 N N . LEU A 1 188 ? -19.630 12.030 -5.769 1.00 14.42 187 LEU A N 1
ATOM 1314 C CA . LEU A 1 188 ? -19.866 10.592 -5.726 1.00 14.04 187 LEU A CA 1
ATOM 1315 C C . LEU A 1 188 ? -18.990 9.969 -4.653 1.00 13.87 187 LEU A C 1
ATOM 1316 O O . LEU A 1 188 ? -17.814 10.323 -4.512 1.00 14.90 187 LEU A O 1
ATOM 1321 N N . LYS A 1 189 ? -19.576 9.049 -3.885 1.00 13.88 188 LYS A N 1
ATOM 1322 C CA . LYS A 1 189 ? -18.822 8.269 -2.907 1.00 13.94 188 LYS A CA 1
ATOM 1323 C C . LYS A 1 189 ? -18.786 6.809 -3.333 1.00 14.00 188 LYS A C 1
ATOM 1324 O O . LYS A 1 189 ? -19.850 6.180 -3.454 1.00 14.62 188 LYS A O 1
ATOM 1330 N N . PRO A 1 190 ? -17.615 6.219 -3.550 1.00 13.74 189 PRO A N 1
ATOM 1331 C CA . PRO A 1 190 ? -17.562 4.771 -3.773 1.00 13.51 189 PRO A CA 1
ATOM 1332 C C . PRO A 1 190 ? -17.857 4.054 -2.467 1.00 14.43 189 PRO A C 1
ATOM 1333 O O . PRO A 1 190 ? -17.797 4.639 -1.386 1.00 15.41 189 PRO A O 1
ATOM 1337 N N . ALA A 1 191 ? -18.174 2.765 -2.576 1.00 13.51 190 ALA A N 1
ATOM 1338 C CA . ALA A 1 191 ? -18.407 1.970 -1.385 1.00 14.45 190 ALA A CA 1
ATOM 1339 C C . ALA A 1 191 ? -17.169 1.986 -0.489 1.00 16.13 190 ALA A C 1
ATOM 1340 O O . ALA A 1 191 ? -16.029 2.034 -0.968 1.00 16.10 190 ALA A O 1
ATOM 1342 N N . GLU A 1 192 ? -17.404 1.976 0.827 1.00 14.78 191 GLU A N 1
ATOM 1343 C CA . GLU A 1 192 ? -16.299 2.012 1.784 1.00 14.33 191 GLU A CA 1
ATOM 1344 C C . GLU A 1 192 ? -15.250 0.945 1.478 1.00 15.40 191 GLU A C 1
ATOM 1345 O O . GLU A 1 192 ? -14.042 1.191 1.592 1.00 16.89 191 GLU A O 1
ATOM 1351 N N . TRP A 1 193 ? -15.695 -0.248 1.069 1.00 15.37 192 TRP A N 1
ATOM 1352 C CA . TRP A 1 193 ? -14.776 -1.365 0.886 1.00 14.55 192 TRP A CA 1
ATOM 1353 C C . TRP A 1 193 ? -13.969 -1.284 -0.408 1.00 15.96 192 TRP A C 1
ATOM 1354 O O . TRP A 1 193 ? -12.923 -1.938 -0.504 1.00 18.35 192 TRP A O 1
ATOM 1365 N N . THR A 1 194 ? -14.417 -0.508 -1.401 1.00 14.91 193 THR A N 1
ATOM 1366 C CA . THR A 1 194 ? -13.836 -0.540 -2.747 1.00 14.88 193 THR A CA 1
ATOM 1367 C C . THR A 1 194 ? -13.666 0.865 -3.321 1.00 14.21 193 THR A C 1
ATOM 1368 O O . THR A 1 194 ? -14.342 1.247 -4.283 1.00 17.28 193 THR A O 1
ATOM 1372 N N . PRO A 1 195 ? -12.733 1.652 -2.781 1.00 14.46 194 PRO A N 1
ATOM 1373 C CA . PRO A 1 195 ? -12.559 3.026 -3.270 1.00 14.41 194 PRO A CA 1
ATOM 1374 C C . PRO A 1 195 ? -11.609 3.188 -4.446 1.00 15.82 194 PRO A C 1
ATOM 1375 O O . PRO A 1 195 ? -11.600 4.267 -5.056 1.00 16.03 194 PRO A O 1
ATOM 1379 N N . LEU A 1 196 ? -10.823 2.169 -4.795 1.00 15.59 195 LEU A N 1
ATOM 1380 C CA . LEU A 1 196 ? -9.615 2.423 -5.578 1.00 16.76 195 LEU A CA 1
ATOM 1381 C C . LEU A 1 196 ? -9.906 2.811 -7.027 1.00 14.65 195 LEU A C 1
ATOM 1382 O O . LEU A 1 196 ? -9.316 3.770 -7.532 1.00 14.86 195 LEU A O 1
ATOM 1387 N N . THR A 1 197 ? -10.793 2.083 -7.735 1.00 14.44 196 THR A N 1
ATOM 1388 C CA . THR A 1 197 ? -11.023 2.474 -9.129 1.00 15.76 196 THR A CA 1
ATOM 1389 C C . THR A 1 197 ? -11.706 3.834 -9.251 1.00 14.18 196 THR A C 1
ATOM 1390 O O . THR A 1 197 ? -11.483 4.541 -10.243 1.00 15.89 196 THR A O 1
ATOM 1394 N N . ALA A 1 198 ? -12.518 4.228 -8.264 1.00 14.48 197 ALA A N 1
ATOM 1395 C CA . ALA A 1 198 ? -13.081 5.579 -8.273 1.00 14.01 197 ALA A CA 1
ATOM 1396 C C . ALA A 1 198 ? -11.992 6.630 -8.094 1.00 15.47 197 ALA A C 1
ATOM 1397 O O . ALA A 1 198 ? -12.055 7.716 -8.694 1.00 14.40 197 ALA A O 1
ATOM 1399 N N . LEU A 1 199 ? -10.981 6.324 -7.281 1.00 14.51 198 LEU A N 1
ATOM 1400 C CA . LEU A 1 199 ? -9.865 7.244 -7.116 1.00 15.27 198 LEU A CA 1
ATOM 1401 C C . LEU A 1 199 ? -9.001 7.297 -8.372 1.00 14.92 198 LEU A C 1
ATOM 1402 O O . LEU A 1 199 ? -8.499 8.366 -8.732 1.00 15.97 198 LEU A O 1
ATOM 1407 N N . LEU A 1 200 ? -8.826 6.163 -9.063 1.00 14.87 199 LEU A N 1
ATOM 1408 C CA . LEU A 1 200 ? -8.123 6.211 -10.346 1.00 15.51 199 LEU A CA 1
ATOM 1409 C C . LEU A 1 200 ? -8.930 6.991 -11.375 1.00 14.82 199 LEU A C 1
ATOM 1410 O O . LEU A 1 200 ? -8.364 7.760 -12.162 1.00 17.06 199 LEU A O 1
ATOM 1415 N N . PHE A 1 201 ? -10.256 6.806 -11.382 1.00 14.52 200 PHE A N 1
ATOM 1416 C CA . PHE A 1 201 ? -11.108 7.603 -12.259 1.00 14.37 200 PHE A CA 1
ATOM 1417 C C . PHE A 1 201 ? -10.943 9.090 -11.972 1.00 16.11 200 PHE A C 1
ATOM 1418 O O . PHE A 1 201 ? -10.791 9.899 -12.898 1.00 17.10 200 PHE A O 1
ATOM 1426 N N . ALA A 1 202 ? -10.965 9.474 -10.689 1.00 14.56 201 ALA A N 1
ATOM 1427 C CA . ALA A 1 202 ? -10.676 10.862 -10.347 1.00 16.18 201 ALA A CA 1
ATOM 1428 C C . ALA A 1 202 ? -9.346 11.308 -10.946 1.00 17.22 201 ALA A C 1
ATOM 1429 O O . ALA A 1 202 ? -9.229 12.422 -11.472 1.00 15.44 201 ALA A O 1
ATOM 1431 N N . ASP A 1 203 ? -8.339 10.434 -10.900 1.00 15.94 202 ASP A N 1
ATOM 1432 C CA . ASP A 1 203 ? -6.983 10.803 -11.288 1.00 16.98 202 ASP A CA 1
ATOM 1433 C C . ASP A 1 203 ? -6.822 10.989 -12.793 1.00 21.38 202 ASP A C 1
ATOM 1434 O O . ASP A 1 203 ? -5.845 11.615 -13.223 1.00 23.98 202 ASP A O 1
ATOM 1439 N N . ILE A 1 204 ? -7.746 10.465 -13.605 1.00 20.06 203 ILE A N 1
ATOM 1440 C CA . ILE A 1 204 ? -7.709 10.679 -15.049 1.00 18.35 203 ILE A CA 1
ATOM 1441 C C . ILE A 1 204 ? -8.601 11.824 -15.497 1.00 18.07 203 ILE A C 1
ATOM 1442 O O . ILE A 1 204 ? -8.605 12.155 -16.689 1.00 19.62 203 ILE A O 1
ATOM 1447 N N . CYS A 1 205 ? -9.356 12.447 -14.582 1.00 17.73 204 CYS A N 1
ATOM 1448 C CA . CYS A 1 205 ? -10.306 13.474 -15.006 1.00 16.48 204 CYS A CA 1
ATOM 1449 C C . CYS A 1 205 ? -9.586 14.689 -15.578 1.00 18.34 204 CYS A C 1
ATOM 1450 O O . CYS A 1 205 ? -10.057 15.300 -16.546 1.00 19.98 204 CYS A O 1
ATOM 1453 N N . GLY A 1 206 ? -8.454 15.066 -14.986 1.00 17.68 205 GLY A N 1
ATOM 1454 C CA . GLY A 1 206 ? -7.703 16.190 -15.522 1.00 16.26 205 GLY A CA 1
ATOM 1455 C C . GLY A 1 206 ? -7.240 15.953 -16.945 1.00 18.73 205 GLY A C 1
ATOM 1456 O O . GLY A 1 206 ? -7.392 16.815 -17.813 1.00 20.79 205 GLY A O 1
ATOM 1457 N N . GLN A 1 207 ? -6.683 14.769 -17.210 1.00 19.99 206 GLN A N 1
ATOM 1458 C CA . GLN A 1 207 ? -6.209 14.465 -18.557 1.00 21.34 206 GLN A CA 1
ATOM 1459 C C . GLN A 1 207 ? -7.352 14.446 -19.558 1.00 21.50 206 GLN A C 1
ATOM 1460 O O . GLN A 1 207 ? -7.152 14.768 -20.734 1.00 22.54 206 GLN A O 1
ATOM 1466 N N . ALA A 1 208 ? -8.551 14.057 -19.121 1.00 16.93 207 ALA A N 1
ATOM 1467 C CA . ALA A 1 208 ? -9.704 14.051 -20.008 1.00 15.48 207 ALA A CA 1
ATOM 1468 C C . ALA A 1 208 ? -10.287 15.435 -20.236 1.00 22.11 207 ALA A C 1
ATOM 1469 O O . ALA A 1 208 ? -11.213 15.574 -21.045 1.00 18.82 207 ALA A O 1
ATOM 1471 N N . GLY A 1 209 ? -9.784 16.451 -19.542 1.00 19.22 208 GLY A N 1
ATOM 1472 C CA . GLY A 1 209 ? -10.350 17.773 -19.669 1.00 20.34 208 GLY A CA 1
ATOM 1473 C C . GLY A 1 209 ? -11.588 18.038 -18.842 1.00 21.73 208 GLY A C 1
ATOM 1474 O O . GLY A 1 209 ? -12.317 18.984 -19.144 1.00 18.62 208 GLY A O 1
ATOM 1475 N N . VAL A 1 210 ? -11.858 17.230 -17.817 1.00 16.21 209 VAL A N 1
ATOM 1476 C CA . VAL A 1 210 ? -12.959 17.504 -16.888 1.00 15.09 209 VAL A CA 1
ATOM 1477 C C . VAL A 1 210 ? -12.645 18.816 -16.182 1.00 17.14 209 VAL A C 1
ATOM 1478 O O . VAL A 1 210 ? -11.631 18.904 -15.474 1.00 16.90 209 VAL A O 1
ATOM 1482 N N . PRO A 1 211 ? -13.454 19.861 -16.363 1.00 17.60 210 PRO A N 1
ATOM 1483 C CA . PRO A 1 211 ? -13.178 21.128 -15.677 1.00 17.64 210 PRO A CA 1
ATOM 1484 C C . PRO A 1 211 ? -13.230 20.941 -14.173 1.00 18.39 210 PRO A C 1
ATOM 1485 O O . PRO A 1 211 ? -13.989 20.115 -13.659 1.00 17.62 210 PRO A O 1
ATOM 1489 N N . ALA A 1 212 ? -12.412 21.729 -13.469 1.00 19.46 211 ALA A N 1
ATOM 1490 C CA . ALA A 1 212 ? -12.287 21.593 -12.020 1.00 19.14 211 ALA A CA 1
ATOM 1491 C C . ALA A 1 212 ? -13.647 21.675 -11.347 1.00 21.75 211 ALA A C 1
ATOM 1492 O O . ALA A 1 212 ? -14.414 22.615 -11.574 1.00 21.78 211 ALA A O 1
ATOM 1494 N N . GLY A 1 213 ? -13.947 20.672 -10.521 1.00 17.91 212 GLY A N 1
ATOM 1495 C CA . GLY A 1 213 ? -15.177 20.652 -9.759 1.00 17.65 212 GLY A CA 1
ATOM 1496 C C . GLY A 1 213 ? -16.352 19.995 -10.454 1.00 17.02 212 GLY A C 1
ATOM 1497 O O . GLY A 1 213 ? -17.408 19.826 -9.831 1.00 15.58 212 GLY A O 1
ATOM 1498 N N . VAL A 1 214 ? -16.211 19.613 -11.726 1.00 16.02 213 VAL A N 1
ATOM 1499 C CA . VAL A 1 214 ? -17.308 18.918 -12.402 1.00 17.08 213 VAL A CA 1
ATOM 1500 C C . VAL A 1 214 ? -17.482 17.506 -11.855 1.00 17.35 213 VAL A C 1
ATOM 1501 O O . VAL A 1 214 ? -18.612 17.011 -11.728 1.00 15.34 213 VAL A O 1
ATOM 1505 N N . VAL A 1 215 ? -16.379 16.853 -11.492 1.00 15.11 214 VAL A N 1
ATOM 1506 C CA . VAL A 1 215 ? -16.397 15.551 -10.836 1.00 14.13 214 VAL A CA 1
ATOM 1507 C C . VAL A 1 215 ? -15.689 15.701 -9.497 1.00 16.96 214 VAL A C 1
ATOM 1508 O O . VAL A 1 215 ? -14.554 16.191 -9.443 1.00 17.11 214 VAL A O 1
ATOM 1512 N N . ASN A 1 216 ? -16.362 15.292 -8.421 1.00 14.18 215 ASN A N 1
ATOM 1513 C CA . ASN A 1 216 ? -15.776 15.270 -7.088 1.00 14.34 215 ASN A CA 1
ATOM 1514 C C . ASN A 1 216 ? -16.009 13.893 -6.492 1.00 15.51 215 ASN A C 1
ATOM 1515 O O . ASN A 1 216 ? -17.133 13.384 -6.521 1.00 15.56 215 ASN A O 1
ATOM 1520 N N . ILE A 1 217 ? -14.950 13.291 -5.960 1.00 14.80 216 ILE A N 1
ATOM 1521 C CA . ILE A 1 217 ? -15.001 11.951 -5.385 1.00 14.47 216 ILE A CA 1
ATOM 1522 C C . ILE A 1 217 ? -14.528 12.052 -3.942 1.00 15.42 216 ILE A C 1
ATOM 1523 O O . ILE A 1 217 ? -13.410 12.511 -3.683 1.00 17.08 216 ILE A O 1
ATOM 1528 N N . VAL A 1 218 ? -15.385 11.649 -3.003 1.00 16.25 217 VAL A N 1
ATOM 1529 C CA . VAL A 1 218 ? -15.051 11.629 -1.586 1.00 15.83 217 VAL A CA 1
ATOM 1530 C C . VAL A 1 218 ? -15.240 10.203 -1.092 1.00 15.69 217 VAL A C 1
ATOM 1531 O O . VAL A 1 218 ? -16.104 9.472 -1.588 1.00 17.67 217 VAL A O 1
ATOM 1535 N N . THR A 1 219 ? -14.412 9.795 -0.135 1.00 16.18 218 THR A N 1
ATOM 1536 C CA . THR A 1 219 ? -14.438 8.428 0.368 1.00 17.28 218 THR A CA 1
ATOM 1537 C C . THR A 1 219 ? -14.927 8.401 1.811 1.00 15.04 218 THR A C 1
ATOM 1538 O O . THR A 1 219 ? -14.766 9.372 2.558 1.00 16.78 218 THR A O 1
ATOM 1542 N N . GLY A 1 220 ? -15.537 7.289 2.197 1.00 17.17 219 GLY A N 1
ATOM 1543 C CA . GLY A 1 220 ? -15.950 7.124 3.576 1.00 18.32 219 GLY A CA 1
ATOM 1544 C C . GLY A 1 220 ? -16.990 6.030 3.724 1.00 19.94 219 GLY A C 1
ATOM 1545 O O . GLY A 1 220 ? -17.292 5.296 2.783 1.00 17.54 219 GLY A O 1
ATOM 1546 N N . ASP A 1 221 ? -17.522 5.937 4.945 1.00 19.76 220 ASP A N 1
ATOM 1547 C CA . ASP A 1 221 ? -18.517 4.930 5.285 1.00 18.06 220 ASP A CA 1
ATOM 1548 C C . ASP A 1 221 ? -19.926 5.450 4.995 1.00 19.72 220 ASP A C 1
ATOM 1549 O O . ASP A 1 221 ? -20.115 6.461 4.312 1.00 18.99 220 ASP A O 1
ATOM 1554 N N . GLY A 1 222 ? -20.934 4.761 5.541 1.00 18.62 221 GLY A N 1
ATOM 1555 C CA . GLY A 1 222 ? -22.319 5.158 5.322 1.00 18.12 221 GLY A CA 1
ATOM 1556 C C . GLY A 1 222 ? -22.659 6.527 5.876 1.00 17.13 221 GLY A C 1
ATOM 1557 O O . GLY A 1 222 ? -23.560 7.198 5.363 1.00 21.82 221 GLY A O 1
ATOM 1558 N N . ALA A 1 223 ? -21.961 6.961 6.933 1.00 18.39 222 ALA A N 1
ATOM 1559 C CA . ALA A 1 223 ? -22.193 8.303 7.462 1.00 19.88 222 ALA A CA 1
ATOM 1560 C C . ALA A 1 223 ? -21.879 9.362 6.415 1.00 20.18 222 ALA A C 1
ATOM 1561 O O . ALA A 1 223 ? -22.585 10.375 6.305 1.00 18.65 222 ALA A O 1
ATOM 1563 N N . VAL A 1 224 ? -20.821 9.143 5.633 1.00 17.71 223 VAL A N 1
ATOM 1564 C CA . VAL A 1 224 ? -20.476 10.076 4.569 1.00 14.77 223 VAL A CA 1
ATOM 1565 C C . VAL A 1 224 ? -21.503 10.000 3.446 1.00 16.09 223 VAL A C 1
ATOM 1566 O O . VAL A 1 224 ? -21.858 11.016 2.840 1.00 16.29 223 VAL A O 1
ATOM 1570 N N . GLY A 1 225 ? -21.985 8.796 3.139 1.00 17.09 224 GLY A N 1
ATOM 1571 C CA . GLY A 1 225 ? -23.080 8.677 2.187 1.00 17.43 224 GLY A CA 1
ATOM 1572 C C . GLY A 1 225 ? -24.294 9.480 2.610 1.00 17.05 224 GLY A C 1
ATOM 1573 O O . GLY A 1 225 ? -24.925 10.154 1.791 1.00 18.87 224 GLY A O 1
ATOM 1574 N N . GLU A 1 226 ? -24.630 9.433 3.900 1.00 17.30 225 GLU A N 1
ATOM 1575 C CA . GLU A 1 226 ? -25.766 10.205 4.390 1.00 16.69 225 GLU A CA 1
ATOM 1576 C C . GLU A 1 226 ? -25.506 11.704 4.297 1.00 17.20 225 GLU A C 1
ATOM 1577 O O . GLU A 1 226 ? -26.423 12.475 3.985 1.00 18.54 225 GLU A O 1
ATOM 1583 N N . MET A 1 227 ? -24.268 12.141 4.562 1.00 16.61 226 MET A N 1
ATOM 1584 C CA . MET A 1 227 ? -23.922 13.552 4.374 1.00 15.01 226 MET A CA 1
ATOM 1585 C C . MET A 1 227 ? -24.175 13.995 2.939 1.00 14.98 226 MET A C 1
ATOM 1586 O O . MET A 1 227 ? -24.705 15.087 2.694 1.00 16.47 226 MET A O 1
ATOM 1591 N N . ILE A 1 228 ? -23.785 13.169 1.975 1.00 15.01 227 ILE A N 1
ATOM 1592 C CA . ILE A 1 228 ? -23.983 13.527 0.575 1.00 13.56 227 ILE A CA 1
ATOM 1593 C C . ILE A 1 228 ? -25.467 13.598 0.251 1.00 15.39 227 ILE A C 1
ATOM 1594 O O . ILE A 1 228 ? -25.934 14.540 -0.401 1.00 15.09 227 ILE A O 1
ATOM 1599 N N . VAL A 1 229 ? -26.233 12.601 0.701 1.00 15.09 228 VAL A N 1
ATOM 1600 C CA . VAL A 1 229 ? -27.655 12.540 0.369 1.00 16.34 228 VAL A CA 1
ATOM 1601 C C . VAL A 1 229 ? -28.403 13.757 0.912 1.00 17.99 228 VAL A C 1
ATOM 1602 O O . VAL A 1 229 ? -29.327 14.275 0.267 1.00 17.42 228 VAL A O 1
ATOM 1606 N N . THR A 1 230 ? -28.018 14.232 2.099 1.00 16.15 229 THR A N 1
ATOM 1607 C CA . THR A 1 230 ? -28.684 15.351 2.763 1.00 18.20 229 THR A CA 1
ATOM 1608 C C . THR A 1 230 ? -28.044 16.705 2.457 1.00 17.95 229 THR A C 1
ATOM 1609 O O . THR A 1 230 ? -28.461 17.717 3.035 1.00 19.50 229 THR A O 1
ATOM 1613 N N . ALA A 1 231 ? -27.046 16.747 1.571 1.00 17.60 230 ALA A N 1
ATOM 1614 C CA . ALA A 1 231 ? -26.369 17.984 1.196 1.00 14.86 230 ALA A CA 1
ATOM 1615 C C . ALA A 1 231 ? -27.239 18.791 0.232 1.00 19.19 230 ALA A C 1
ATOM 1616 O O . ALA A 1 231 ? -28.316 18.358 -0.174 1.00 17.46 230 ALA A O 1
ATOM 1618 N N . GLN A 1 232 ? -26.765 19.986 -0.146 1.00 18.18 231 GLN A N 1
ATOM 1619 C CA . GLN A 1 232 ? -27.516 20.854 -1.061 1.00 16.17 231 GLN A CA 1
ATOM 1620 C C . GLN A 1 232 ? -27.292 20.396 -2.502 1.00 15.04 231 GLN A C 1
ATOM 1621 O O . GLN A 1 232 ? -26.635 21.053 -3.316 1.00 17.69 231 GLN A O 1
ATOM 1627 N N . VAL A 1 233 ? -27.858 19.236 -2.802 1.00 13.98 232 VAL A N 1
ATOM 1628 C CA . VAL A 1 233 ? -27.809 18.655 -4.136 1.00 15.68 232 VAL A CA 1
ATOM 1629 C C . VAL A 1 233 ? -29.216 18.641 -4.719 1.00 15.71 232 VAL A C 1
ATOM 1630 O O . VAL A 1 233 ? -30.215 18.602 -3.997 1.00 18.35 232 VAL A O 1
ATOM 1634 N N . ASP A 1 234 ? -29.291 18.663 -6.045 1.00 14.25 233 ASP A N 1
ATOM 1635 C CA . ASP A 1 234 ? -30.574 18.708 -6.728 1.00 16.38 233 ASP A CA 1
ATOM 1636 C C . ASP A 1 234 ? -31.095 17.325 -7.056 1.00 15.91 233 ASP A C 1
ATOM 1637 O O . ASP A 1 234 ? -32.295 17.162 -7.319 1.00 18.03 233 ASP A O 1
ATOM 1642 N N . LYS A 1 235 ? -30.213 16.334 -7.031 1.00 16.56 234 LYS A N 1
ATOM 1643 C CA . LYS A 1 235 ? -30.532 14.977 -7.424 1.00 16.58 234 LYS A CA 1
ATOM 1644 C C . LYS A 1 235 ? -29.734 14.055 -6.522 1.00 15.71 234 LYS A C 1
ATOM 1645 O O . LYS A 1 235 ? -28.563 14.325 -6.240 1.00 14.76 234 LYS A O 1
ATOM 1651 N N . VAL A 1 236 ? -30.378 12.984 -6.057 1.00 13.88 235 VAL A N 1
ATOM 1652 C CA . VAL A 1 236 ? -29.714 11.895 -5.350 1.00 12.48 235 VAL A CA 1
ATOM 1653 C C . VAL A 1 236 ? -29.926 10.635 -6.172 1.00 12.85 235 VAL A C 1
ATOM 1654 O O . VAL A 1 236 ? -31.056 10.339 -6.576 1.00 15.12 235 VAL A O 1
ATOM 1658 N N . ALA A 1 237 ? -28.833 9.925 -6.465 1.00 12.42 236 ALA A N 1
ATOM 1659 C CA . ALA A 1 237 ? -28.896 8.659 -7.183 1.00 12.32 236 ALA A CA 1
ATOM 1660 C C . ALA A 1 237 ? -28.147 7.625 -6.355 1.00 12.09 236 ALA A C 1
ATOM 1661 O O . ALA A 1 237 ? -26.971 7.823 -6.019 1.00 13.73 236 ALA A O 1
ATOM 1663 N N . PHE A 1 238 ? -28.829 6.530 -6.023 1.00 12.69 237 PHE A N 1
ATOM 1664 C CA . PHE A 1 238 ? -28.283 5.523 -5.124 1.00 14.27 237 PHE A CA 1
ATOM 1665 C C . PHE A 1 238 ? -28.554 4.133 -5.680 1.00 13.30 237 PHE A C 1
ATOM 1666 O O . PHE A 1 238 ? -29.651 3.842 -6.164 1.00 13.66 237 PHE A O 1
ATOM 1674 N N . THR A 1 239 ? -27.544 3.277 -5.605 1.00 13.36 238 THR A N 1
ATOM 1675 C CA . THR A 1 239 ? -27.717 1.846 -5.808 1.00 12.37 238 THR A CA 1
ATOM 1676 C C . THR A 1 239 ? -27.209 1.158 -4.553 1.00 14.43 238 THR A C 1
ATOM 1677 O O . THR A 1 239 ? -26.128 1.493 -4.059 1.00 13.58 238 THR A O 1
ATOM 1681 N N . GLY A 1 240 ? -27.988 0.212 -4.041 1.00 14.22 239 GLY A N 1
ATOM 1682 C CA . GLY A 1 240 ? -27.650 -0.446 -2.789 1.00 14.67 239 GLY A CA 1
ATOM 1683 C C . GLY A 1 240 ? -28.883 -1.119 -2.204 1.00 12.42 239 GLY A C 1
ATOM 1684 O O . GLY A 1 240 ? -29.858 -1.359 -2.903 1.00 13.74 239 GLY A O 1
ATOM 1685 N N . SER A 1 241 ? -28.803 -1.425 -0.909 1.00 16.04 240 SER A N 1
ATOM 1686 C CA . SER A 1 241 ? -29.851 -2.224 -0.286 1.00 16.31 240 SER A CA 1
ATOM 1687 C C . SER A 1 241 ? -31.175 -1.464 -0.210 1.00 17.86 240 SER A C 1
ATOM 1688 O O . SER A 1 241 ? -31.218 -0.233 -0.125 1.00 14.65 240 SER A O 1
ATOM 1691 N N . THR A 1 242 ? -32.266 -2.228 -0.247 1.00 17.15 241 THR A N 1
ATOM 1692 C CA . THR A 1 242 ? -33.593 -1.644 -0.100 1.00 17.42 241 THR A CA 1
ATOM 1693 C C . THR A 1 242 ? -33.724 -0.909 1.228 1.00 15.07 241 THR A C 1
ATOM 1694 O O . THR A 1 242 ? -34.315 0.176 1.287 1.00 16.49 241 THR A O 1
ATOM 1698 N N . ALA A 1 243 ? -33.164 -1.474 2.299 1.00 15.58 242 ALA A N 1
ATOM 1699 C CA . ALA A 1 243 ? -33.261 -0.833 3.607 1.00 16.39 242 ALA A CA 1
ATOM 1700 C C . ALA A 1 243 ? -32.646 0.561 3.594 1.00 16.37 242 ALA A C 1
ATOM 1701 O O . ALA A 1 243 ? -33.213 1.504 4.167 1.00 16.33 242 ALA A O 1
ATOM 1703 N N . VAL A 1 244 ? -31.491 0.720 2.941 1.00 15.15 243 VAL A N 1
ATOM 1704 C CA . VAL A 1 244 ? -30.876 2.041 2.871 1.00 14.02 243 VAL A CA 1
ATOM 1705 C C . VAL A 1 244 ? -31.668 2.951 1.940 1.00 15.79 243 VAL A C 1
ATOM 1706 O O . VAL A 1 244 ? -31.813 4.148 2.202 1.00 15.87 243 VAL A O 1
ATOM 1710 N N . GLY A 1 245 ? -32.215 2.395 0.858 1.00 13.55 244 GLY A N 1
ATOM 1711 C CA . GLY A 1 245 ? -33.072 3.190 -0.013 1.00 13.02 244 GLY A CA 1
ATOM 1712 C C . GLY A 1 245 ? -34.252 3.799 0.723 1.00 16.35 244 GLY A C 1
ATOM 1713 O O . GLY A 1 245 ? -34.605 4.959 0.496 1.00 14.48 244 GLY A O 1
ATOM 1714 N N . ARG A 1 246 ? -34.873 3.033 1.621 1.00 13.62 245 ARG A N 1
ATOM 1715 C CA . ARG A 1 246 ? -35.951 3.592 2.437 1.00 13.67 245 ARG A CA 1
ATOM 1716 C C . ARG A 1 246 ? -35.464 4.773 3.261 1.00 14.79 245 ARG A C 1
ATOM 1717 O O . ARG A 1 246 ? -36.116 5.822 3.307 1.00 17.40 245 ARG A O 1
ATOM 1725 N N . ARG A 1 247 ? -34.318 4.614 3.928 1.00 13.36 246 ARG A N 1
ATOM 1726 C CA . ARG A 1 247 ? -33.777 5.698 4.739 1.00 14.13 246 ARG A CA 1
ATOM 1727 C C . ARG A 1 247 ? -33.465 6.922 3.888 1.00 14.95 246 ARG A C 1
ATOM 1728 O O . ARG A 1 247 ? -33.663 8.058 4.335 1.00 16.17 246 ARG A O 1
ATOM 1736 N N . ILE A 1 248 ? -32.987 6.712 2.659 1.00 12.71 247 ILE A N 1
ATOM 1737 C CA . ILE A 1 248 ? -32.693 7.831 1.767 1.00 13.24 247 ILE A CA 1
ATOM 1738 C C . ILE A 1 248 ? -33.978 8.533 1.341 1.00 14.60 247 ILE A C 1
ATOM 1739 O O . ILE A 1 248 ? -34.033 9.770 1.289 1.00 13.06 247 ILE A O 1
ATOM 1744 N N . ARG A 1 249 ? -35.032 7.764 1.045 1.00 13.24 248 ARG A N 1
ATOM 1745 C CA . ARG A 1 249 ? -36.317 8.387 0.719 1.00 12.31 248 ARG A CA 1
ATOM 1746 C C . ARG A 1 249 ? -36.818 9.238 1.878 1.00 15.05 248 ARG A C 1
ATOM 1747 O O . ARG A 1 249 ? -37.306 10.354 1.671 1.00 15.33 248 ARG A O 1
ATOM 1755 N N . GLU A 1 250 ? -36.669 8.743 3.108 1.00 14.16 249 GLU A N 1
ATOM 1756 C CA . GLU A 1 250 ? -37.100 9.520 4.269 1.00 16.26 249 GLU A CA 1
ATOM 1757 C C . GLU A 1 250 ? -36.238 10.758 4.461 1.00 18.10 249 GLU A C 1
ATOM 1758 O O . GLU A 1 250 ? -36.754 11.848 4.735 1.00 18.71 249 GLU A O 1
ATOM 1764 N N . ALA A 1 251 ? -34.918 10.610 4.319 1.00 19.27 250 ALA A N 1
ATOM 1765 C CA . ALA A 1 251 ? -34.008 11.716 4.586 1.00 16.54 250 ALA A CA 1
ATOM 1766 C C . ALA A 1 251 ? -34.097 12.814 3.535 1.00 18.07 250 ALA A C 1
ATOM 1767 O O . ALA A 1 251 ? -33.650 13.936 3.794 1.00 20.17 250 ALA A O 1
ATOM 1769 N N . THR A 1 252 ? -34.664 12.527 2.366 1.00 16.26 251 THR A N 1
ATOM 1770 C CA . THR A 1 252 ? -34.851 13.528 1.325 1.00 14.97 251 THR A CA 1
ATOM 1771 C C . THR A 1 252 ? -36.291 13.998 1.194 1.00 16.90 251 THR A C 1
ATOM 1772 O O . THR A 1 252 ? -36.580 14.813 0.308 1.00 17.50 251 THR A O 1
ATOM 1776 N N . ALA A 1 253 ? -37.199 13.498 2.025 1.00 17.33 252 ALA A N 1
ATOM 1777 C CA . ALA A 1 253 ? -38.609 13.836 1.872 1.00 15.95 252 ALA A CA 1
ATOM 1778 C C . ALA A 1 253 ? -38.820 15.336 2.037 1.00 17.83 252 ALA A C 1
ATOM 1779 O O . ALA A 1 253 ? -38.303 15.952 2.977 1.00 18.54 252 ALA A O 1
ATOM 1781 N N . GLY A 1 254 ? -39.564 15.923 1.098 1.00 17.29 253 GLY A N 1
ATOM 1782 C CA . GLY A 1 254 ? -39.948 17.319 1.187 1.00 21.27 253 GLY A CA 1
ATOM 1783 C C . GLY A 1 254 ? -38.909 18.311 0.720 1.00 23.19 253 GLY A C 1
ATOM 1784 O O . GLY A 1 254 ? -39.132 19.520 0.845 1.00 23.23 253 GLY A O 1
ATOM 1785 N N . THR A 1 255 ? -37.787 17.845 0.178 1.00 16.53 254 THR A N 1
ATOM 1786 C CA . THR A 1 255 ? -36.682 18.723 -0.181 1.00 16.29 254 THR A CA 1
ATOM 1787 C C . THR A 1 255 ? -36.738 19.195 -1.621 1.00 19.54 254 THR A C 1
ATOM 1788 O O . THR A 1 255 ? -35.945 20.066 -1.997 1.00 22.18 254 THR A O 1
ATOM 1792 N N . GLY A 1 256 ? -37.638 18.646 -2.436 1.00 16.83 255 GLY A N 1
ATOM 1793 C CA . GLY A 1 256 ? -37.632 18.961 -3.847 1.00 19.67 255 GLY A CA 1
ATOM 1794 C C . GLY A 1 256 ? -36.540 18.273 -4.634 1.00 19.18 255 GLY A C 1
ATOM 1795 O O . GLY A 1 256 ? -36.377 18.567 -5.826 1.00 21.55 255 GLY A O 1
ATOM 1796 N N . LYS A 1 257 ? -35.783 17.375 -4.001 1.00 17.61 256 LYS A N 1
ATOM 1797 C CA . LYS A 1 257 ? -34.725 16.643 -4.685 1.00 15.91 256 LYS A CA 1
ATOM 1798 C C . LYS A 1 257 ? -35.301 15.590 -5.619 1.00 18.95 256 LYS A C 1
ATOM 1799 O O . LYS A 1 257 ? -36.298 14.925 -5.310 1.00 17.90 256 LYS A O 1
ATOM 1805 N N . ALA A 1 258 ? -34.676 15.453 -6.781 1.00 14.29 257 ALA A N 1
ATOM 1806 C CA . ALA A 1 258 ? -34.942 14.316 -7.641 1.00 15.75 257 ALA A CA 1
ATOM 1807 C C . ALA A 1 258 ? -34.230 13.112 -7.042 1.00 16.42 257 ALA A C 1
ATOM 1808 O O . ALA A 1 258 ? -33.122 13.237 -6.515 1.00 19.38 257 ALA A O 1
ATOM 1810 N N . LEU A 1 259 ? -34.882 11.949 -7.100 1.00 15.11 258 LEU A N 1
ATOM 1811 C CA . LEU A 1 259 ? -34.373 10.757 -6.432 1.00 15.16 258 LEU A CA 1
ATOM 1812 C C . LEU A 1 259 ? -34.550 9.542 -7.326 1.00 14.08 258 LEU A C 1
ATOM 1813 O O . LEU A 1 259 ? -35.648 9.300 -7.845 1.00 17.19 258 LEU A O 1
ATOM 1818 N N . SER A 1 260 ? -33.472 8.776 -7.501 1.00 15.28 259 SER A N 1
ATOM 1819 C CA . SER A 1 260 ? -33.549 7.488 -8.171 1.00 14.27 259 SER A CA 1
ATOM 1820 C C . SER A 1 260 ? -32.882 6.444 -7.289 1.00 15.71 259 SER A C 1
ATOM 1821 O O . SER A 1 260 ? -31.878 6.732 -6.620 1.00 14.14 259 SER A O 1
ATOM 1824 N N . LEU A 1 261 ? -33.464 5.245 -7.275 1.00 12.69 260 LEU A N 1
ATOM 1825 C CA . LEU A 1 261 ? -33.033 4.159 -6.396 1.00 12.65 260 LEU A CA 1
ATOM 1826 C C . LEU A 1 261 ? -33.020 2.856 -7.183 1.00 13.06 260 LEU A C 1
ATOM 1827 O O . LEU A 1 261 ? -34.054 2.446 -7.726 1.00 12.47 260 LEU A O 1
ATOM 1832 N N . GLU A 1 262 ? -31.857 2.203 -7.225 1.00 13.74 261 GLU A N 1
ATOM 1833 C CA . GLU A 1 262 ? -31.696 0.865 -7.788 1.00 13.03 261 GLU A CA 1
ATOM 1834 C C . GLU A 1 262 ? -31.387 -0.047 -6.605 1.00 15.19 261 GLU A C 1
ATOM 1835 O O . GLU A 1 262 ? -30.294 0.032 -6.033 1.00 14.58 261 GLU A O 1
ATOM 1841 N N . LEU A 1 263 ? -32.346 -0.892 -6.220 1.00 13.04 262 LEU A N 1
ATOM 1842 C CA . LEU A 1 263 ? -32.299 -1.565 -4.924 1.00 11.96 262 LEU A CA 1
ATOM 1843 C C . LEU A 1 263 ? -32.148 -3.084 -5.076 1.00 17.80 262 LEU A C 1
ATOM 1844 O O . LEU A 1 263 ? -31.482 -3.554 -6.011 1.00 22.38 262 LEU A O 1
ATOM 1849 N N . GLY A 1 264 ? -32.727 -3.838 -4.150 1.00 17.87 263 GLY A N 1
ATOM 1850 C CA . GLY A 1 264 ? -32.548 -5.271 -4.138 1.00 19.73 263 GLY A CA 1
ATOM 1851 C C . GLY A 1 264 ? -33.442 -6.009 -5.121 1.00 23.22 263 GLY A C 1
ATOM 1852 O O . GLY A 1 264 ? -34.177 -5.431 -5.924 1.00 20.02 263 GLY A O 1
ATOM 1853 N N . GLY A 1 265 ? -33.375 -7.335 -5.040 1.00 20.74 264 GLY A N 1
ATOM 1854 C CA . GLY A 1 265 ? -34.176 -8.176 -5.907 1.00 20.95 264 GLY A CA 1
ATOM 1855 C C . GLY A 1 265 ? -33.392 -8.955 -6.942 1.00 25.11 264 GLY A C 1
ATOM 1856 O O . GLY A 1 265 ? -33.649 -8.808 -8.146 1.00 22.60 264 GLY A O 1
ATOM 1857 N N . LYS A 1 266 ? -32.437 -9.775 -6.490 1.00 18.29 265 LYS A N 1
ATOM 1858 C CA . LYS A 1 266 ? -31.751 -10.702 -7.383 1.00 24.63 265 LYS A CA 1
ATOM 1859 C C . LYS A 1 266 ? -32.776 -11.592 -8.064 1.00 22.87 265 LYS A C 1
ATOM 1860 O O . LYS A 1 266 ? -33.670 -12.146 -7.417 1.00 23.13 265 LYS A O 1
ATOM 1866 N N . GLY A 1 267 ? -32.631 -11.739 -9.369 1.00 18.94 266 GLY A N 1
ATOM 1867 C CA . GLY A 1 267 ? -33.748 -12.082 -10.204 1.00 15.93 266 GLY A CA 1
ATOM 1868 C C . GLY A 1 267 ? -34.011 -13.553 -10.393 1.00 15.15 266 GLY A C 1
ATOM 1869 O O . GLY A 1 267 ? -33.109 -14.401 -10.366 1.00 15.72 266 GLY A O 1
ATOM 1870 N N . PRO A 1 268 ? -35.276 -13.869 -10.632 1.00 14.54 267 PRO A N 1
ATOM 1871 C CA . PRO A 1 268 ? -35.652 -15.250 -10.947 1.00 15.06 267 PRO A CA 1
ATOM 1872 C C . PRO A 1 268 ? -35.217 -15.636 -12.351 1.00 15.54 267 PRO A C 1
ATOM 1873 O O . PRO A 1 268 ? -35.073 -14.799 -13.248 1.00 14.45 267 PRO A O 1
ATOM 1877 N N . TYR A 1 269 ? -35.013 -16.935 -12.527 1.00 15.83 268 TYR A N 1
ATOM 1878 C CA . TYR A 1 269 ? -34.411 -17.510 -13.725 1.00 14.37 268 TYR A CA 1
ATOM 1879 C C . TYR A 1 269 ? -35.304 -18.703 -14.050 1.00 16.42 268 TYR A C 1
ATOM 1880 O O . TYR A 1 269 ? -35.207 -19.754 -13.399 1.00 16.94 268 TYR A O 1
ATOM 1889 N N . VAL A 1 270 ? -36.184 -18.528 -15.036 1.00 13.53 269 VAL A N 1
ATOM 1890 C CA . VAL A 1 270 ? -37.239 -19.487 -15.347 1.00 13.72 269 VAL A CA 1
ATOM 1891 C C . VAL A 1 270 ? -36.766 -20.371 -16.489 1.00 16.21 269 VAL A C 1
ATOM 1892 O O . VAL A 1 270 ? -36.475 -19.879 -17.583 1.00 17.66 269 VAL A O 1
ATOM 1896 N N . VAL A 1 271 ? -36.722 -21.678 -16.261 1.00 14.21 270 VAL A N 1
ATOM 1897 C CA . VAL A 1 271 ? -36.276 -22.633 -17.273 1.00 14.44 270 VAL A CA 1
ATOM 1898 C C . VAL A 1 271 ? -37.457 -23.531 -17.617 1.00 17.95 270 VAL A C 1
ATOM 1899 O O . VAL A 1 271 ? -37.840 -24.393 -16.817 1.00 20.14 270 VAL A O 1
ATOM 1903 N N . CYS A 1 272 ? -38.022 -23.349 -18.808 1.00 16.99 271 CYS A N 1
ATOM 1904 C CA . CYS A 1 272 ? -39.158 -24.162 -19.235 1.00 17.93 271 CYS A CA 1
ATOM 1905 C C . CYS A 1 272 ? -38.692 -25.513 -19.769 1.00 19.05 271 CYS A C 1
ATOM 1906 O O . CYS A 1 272 ? -37.520 -25.711 -20.099 1.00 16.45 271 CYS A O 1
ATOM 1909 N N . ASP A 1 273 ? -39.651 -26.449 -19.865 1.00 20.31 272 ASP A N 1
ATOM 1910 C CA . ASP A 1 273 ? -39.353 -27.799 -20.338 1.00 21.42 272 ASP A CA 1
ATOM 1911 C C . ASP A 1 273 ? -38.641 -27.802 -21.683 1.00 19.52 272 ASP A C 1
ATOM 1912 O O . ASP A 1 273 ? -37.820 -28.689 -21.947 1.00 21.33 272 ASP A O 1
ATOM 1917 N N . ASP A 1 274 ? -38.948 -26.840 -22.555 1.00 19.16 273 ASP A N 1
ATOM 1918 C CA . ASP A 1 274 ? -38.385 -26.810 -23.899 1.00 20.97 273 ASP A CA 1
ATOM 1919 C C . ASP A 1 274 ? -37.211 -25.843 -24.035 1.00 20.70 273 ASP A C 1
ATOM 1920 O O . ASP A 1 274 ? -36.871 -25.443 -25.156 1.00 19.98 273 ASP A O 1
ATOM 1925 N N . ALA A 1 275 ? -36.585 -25.466 -22.921 1.00 16.48 274 ALA A N 1
ATOM 1926 C CA . ALA A 1 275 ? -35.393 -24.643 -22.981 1.00 16.10 274 ALA A CA 1
ATOM 1927 C C . ALA A 1 275 ? -34.241 -25.401 -23.629 1.00 20.31 274 ALA A C 1
ATOM 1928 O O . ALA A 1 275 ? -34.207 -26.639 -23.678 1.00 20.73 274 ALA A O 1
ATOM 1930 N N . ASP A 1 276 ? -33.294 -24.636 -24.148 1.00 19.03 275 ASP A N 1
ATOM 1931 C CA . ASP A 1 276 ? -31.979 -25.164 -24.481 1.00 18.98 275 ASP A CA 1
ATOM 1932 C C . ASP A 1 276 ? -31.277 -25.407 -23.151 1.00 19.06 275 ASP A C 1
ATOM 1933 O O . ASP A 1 276 ? -30.710 -24.493 -22.557 1.00 20.27 275 ASP A O 1
ATOM 1938 N N . ILE A 1 277 ? -31.326 -26.653 -22.678 1.00 22.04 276 ILE A N 1
ATOM 1939 C CA . ILE A 1 277 ? -30.899 -26.962 -21.316 1.00 21.17 276 ILE A CA 1
ATOM 1940 C C . ILE A 1 277 ? -29.439 -26.592 -21.099 1.00 19.33 276 ILE A C 1
ATOM 1941 O O . ILE A 1 277 ? -29.087 -25.935 -20.111 1.00 19.21 276 ILE A O 1
ATOM 1946 N N . ASP A 1 278 ? -28.562 -27.036 -22.002 1.00 22.41 277 ASP A N 1
ATOM 1947 C CA . ASP A 1 278 ? -27.134 -26.805 -21.808 1.00 22.97 277 ASP A CA 1
ATOM 1948 C C . ASP A 1 278 ? -26.792 -25.319 -21.815 1.00 22.23 277 ASP A C 1
ATOM 1949 O O . ASP A 1 278 ? -25.914 -24.882 -21.061 1.00 20.53 277 ASP A O 1
ATOM 1954 N N . SER A 1 279 ? -27.468 -24.527 -22.660 1.00 18.83 278 SER A N 1
ATOM 1955 C CA . SER A 1 279 ? -27.221 -23.087 -22.660 1.00 18.80 278 SER A CA 1
ATOM 1956 C C . SER A 1 279 ? -27.771 -22.431 -21.402 1.00 17.93 278 SER A C 1
ATOM 1957 O O . SER A 1 279 ? -27.143 -21.526 -20.845 1.00 17.44 278 SER A O 1
ATOM 1960 N N . ALA A 1 280 ? -28.951 -22.862 -20.951 1.00 21.14 279 ALA A N 1
ATOM 1961 C CA . ALA A 1 280 ? -29.507 -22.327 -19.714 1.00 19.71 279 ALA A CA 1
ATOM 1962 C C . ALA A 1 280 ? -28.611 -22.659 -18.526 1.00 17.78 279 ALA A C 1
ATOM 1963 O O . ALA A 1 280 ? -28.418 -21.829 -17.630 1.00 18.33 279 ALA A O 1
ATOM 1965 N N . VAL A 1 281 ? -28.062 -23.874 -18.497 1.00 18.61 280 VAL A N 1
ATOM 1966 C CA . VAL A 1 281 ? -27.118 -24.239 -17.440 1.00 17.48 280 VAL A CA 1
ATOM 1967 C C . VAL A 1 281 ? -25.878 -23.360 -17.512 1.00 20.17 280 VAL A C 1
ATOM 1968 O O . VAL A 1 281 ? -25.405 -22.830 -16.499 1.00 18.22 280 VAL A O 1
ATOM 1972 N N . GLU A 1 282 ? -25.339 -23.179 -18.718 1.00 18.05 281 GLU A N 1
ATOM 1973 C CA . GLU A 1 282 ? -24.098 -22.421 -18.847 1.00 20.99 281 GLU A CA 1
ATOM 1974 C C . GLU A 1 282 ? -24.289 -20.968 -18.431 1.00 21.47 281 GLU A C 1
ATOM 1975 O O . GLU A 1 282 ? -23.423 -20.386 -17.764 1.00 25.16 281 GLU A O 1
ATOM 1981 N N . GLY A 1 283 ? -25.414 -20.360 -18.814 1.00 17.67 282 GLY A N 1
ATOM 1982 C CA . GLY A 1 283 ? -25.671 -18.990 -18.403 1.00 19.46 282 GLY A CA 1
ATOM 1983 C C . GLY A 1 283 ? -25.815 -18.854 -16.903 1.00 22.07 282 GLY A C 1
ATOM 1984 O O . GLY A 1 283 ? -25.438 -17.831 -16.323 1.00 21.73 282 GLY A O 1
ATOM 1985 N N . LEU A 1 284 ? -26.331 -19.890 -16.252 1.00 19.63 283 LEU A N 1
ATOM 1986 C CA . LEU A 1 284 ? -26.497 -19.854 -14.808 1.00 21.55 283 LEU A CA 1
ATOM 1987 C C . LEU A 1 284 ? -25.154 -19.986 -14.109 1.00 21.79 283 LEU A C 1
ATOM 1988 O O . LEU A 1 284 ? -24.816 -19.187 -13.228 1.00 21.17 283 LEU A O 1
ATOM 1993 N N . VAL A 1 285 ? -24.368 -20.993 -14.493 1.00 21.52 284 VAL A N 1
ATOM 1994 C CA . VAL A 1 285 ? -23.048 -21.181 -13.896 1.00 25.26 284 VAL A CA 1
ATOM 1995 C C . VAL A 1 285 ? -22.175 -19.955 -14.119 1.00 27.49 284 VAL A C 1
ATOM 1996 O O . VAL A 1 285 ? -21.435 -19.526 -13.222 1.00 25.91 284 VAL A O 1
ATOM 2000 N N . ASP A 1 286 ? -22.256 -19.363 -15.311 1.00 25.43 285 ASP A N 1
ATOM 2001 C CA . ASP A 1 286 ? -21.490 -18.157 -15.601 1.00 27.13 285 ASP A CA 1
ATOM 2002 C C . ASP A 1 286 ? -21.948 -16.950 -14.796 1.00 30.93 285 ASP A C 1
ATOM 2003 O O . ASP A 1 286 ? -21.250 -15.932 -14.809 1.00 37.85 285 ASP A O 1
ATOM 2008 N N . ALA A 1 287 ? -23.094 -17.033 -14.105 1.00 24.24 286 ALA A N 1
ATOM 2009 C CA . ALA A 1 287 ? -23.639 -15.918 -13.337 1.00 17.72 286 ALA A CA 1
ATOM 2010 C C . ALA A 1 287 ? -23.468 -16.060 -11.828 1.00 22.71 286 ALA A C 1
ATOM 2011 O O . ALA A 1 287 ? -23.814 -15.128 -11.090 1.00 22.27 286 ALA A O 1
ATOM 2013 N N . ILE A 1 288 ? -22.958 -17.195 -11.347 1.00 19.22 287 ILE A N 1
ATOM 2014 C CA . ILE A 1 288 ? -22.891 -17.423 -9.907 1.00 17.45 287 ILE A CA 1
ATOM 2015 C C . ILE A 1 288 ? -22.016 -16.375 -9.235 1.00 17.72 287 ILE A C 1
ATOM 2016 O O . ILE A 1 288 ? -22.368 -15.837 -8.178 1.00 21.63 287 ILE A O 1
ATOM 2021 N N . TRP A 1 289 ? -20.865 -16.063 -9.833 1.00 16.55 288 TRP A N 1
ATOM 2022 C CA . TRP A 1 289 ? -20.018 -15.036 -9.236 1.00 16.25 288 TRP A CA 1
ATOM 2023 C C . TRP A 1 289 ? -20.614 -13.646 -9.428 1.00 16.01 288 TRP A C 1
ATOM 2024 O O . TRP A 1 289 ? -20.559 -12.812 -8.516 1.00 15.71 288 TRP A O 1
ATOM 2035 N N . PHE A 1 290 ? -21.203 -13.393 -10.601 1.00 15.14 289 PHE A N 1
ATOM 2036 C CA . PHE A 1 290 ? -21.702 -12.061 -10.943 1.00 14.52 289 PHE A CA 1
ATOM 2037 C C . PHE A 1 290 ? -22.803 -11.602 -9.997 1.00 16.35 289 PHE A C 1
ATOM 2038 O O . PHE A 1 290 ? -22.872 -10.415 -9.649 1.00 15.65 289 PHE A O 1
ATOM 2046 N N . ASN A 1 291 ? -23.689 -12.514 -9.589 1.00 14.41 290 ASN A N 1
ATOM 2047 C CA . ASN A 1 291 ? -24.942 -12.149 -8.919 1.00 13.24 290 ASN A CA 1
ATOM 2048 C C . ASN A 1 291 ? -24.726 -11.882 -7.424 1.00 19.41 290 ASN A C 1
ATOM 2049 O O . ASN A 1 291 ? -25.270 -12.557 -6.553 1.00 24.62 290 ASN A O 1
ATOM 2054 N N . GLN A 1 292 ? -23.934 -10.862 -7.132 1.00 15.16 291 GLN A N 1
ATOM 2055 C CA . GLN A 1 292 ? -23.635 -10.493 -5.759 1.00 13.78 291 GLN A CA 1
ATOM 2056 C C . GLN A 1 292 ? -23.913 -9.013 -5.551 1.00 15.58 291 GLN A C 1
ATOM 2057 O O . GLN A 1 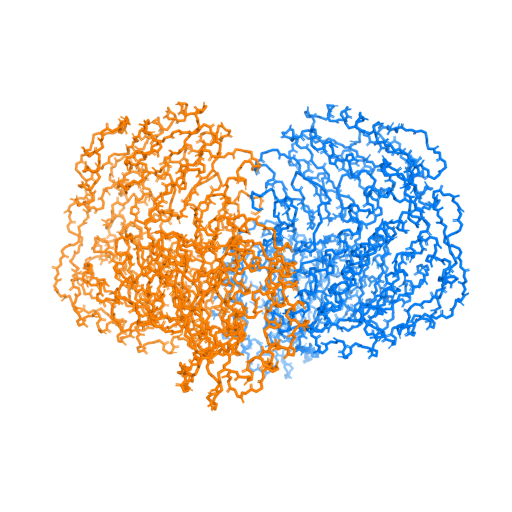292 ? -23.744 -8.198 -6.463 1.00 17.92 291 GLN A O 1
ATOM 2063 N N . GLY A 1 293 ? -24.324 -8.679 -4.325 1.00 16.09 292 GLY A N 1
ATOM 2064 C CA . GLY A 1 293 ? -24.686 -7.317 -3.982 1.00 14.24 292 GLY A CA 1
ATOM 2065 C C . GLY A 1 293 ? -25.973 -6.923 -4.685 1.00 18.18 292 GLY A C 1
ATOM 2066 O O . GLY A 1 293 ? -26.769 -7.759 -5.111 1.00 16.53 292 GLY A O 1
ATOM 2067 N N . GLN A 1 294 ? -26.178 -5.619 -4.801 1.00 14.43 293 GLN A N 1
ATOM 2068 C CA . GLN A 1 294 ? -27.375 -5.081 -5.429 1.00 15.32 293 GLN A CA 1
ATOM 2069 C C . GLN A 1 294 ? -27.013 -4.706 -6.857 1.00 16.00 293 GLN A C 1
ATOM 2070 O O . GLN A 1 294 ? -26.271 -3.747 -7.095 1.00 18.23 293 GLN A O 1
ATOM 2076 N N . VAL A 1 295 ? -27.514 -5.491 -7.802 1.00 13.83 294 VAL A N 1
ATOM 2077 C CA . VAL A 1 295 ? -27.296 -5.241 -9.220 1.00 14.30 294 VAL A CA 1
ATOM 2078 C C . VAL A 1 295 ? -28.471 -5.874 -9.947 1.00 15.16 294 VAL A C 1
ATOM 2079 O O . VAL A 1 295 ? -29.099 -6.809 -9.443 1.00 14.71 294 VAL A O 1
ATOM 2083 N N . ALA A 1 296 ? -28.800 -5.341 -11.117 1.00 12.66 295 ALA A N 1
ATOM 2084 C CA . ALA A 1 296 ? -29.908 -5.901 -11.889 1.00 11.99 295 ALA A CA 1
ATOM 2085 C C . ALA A 1 296 ? -29.414 -7.180 -12.553 1.00 19.72 295 ALA A C 1
ATOM 2086 O O . ALA A 1 296 ? -28.807 -7.144 -13.623 1.00 23.47 295 ALA A O 1
ATOM 2088 N N . CYS A 1 297 ? -29.700 -8.324 -11.931 1.00 15.11 296 CYS A N 1
ATOM 2089 C CA . CYS A 1 297 ? -29.187 -9.604 -12.391 1.00 13.93 296 CYS A CA 1
ATOM 2090 C C . CYS A 1 297 ? -30.274 -10.662 -12.262 1.00 13.87 296 CYS A C 1
ATOM 2091 O O . CYS A 1 297 ? -31.317 -10.441 -11.644 1.00 16.00 296 CYS A O 1
ATOM 2094 N N . ALA A 1 298 ? -30.023 -11.831 -12.853 1.00 13.13 297 ALA A N 1
ATOM 2095 C CA . ALA A 1 298 ? -30.961 -12.939 -12.732 1.00 16.45 297 ALA A CA 1
ATOM 2096 C C . ALA A 1 298 ? -30.192 -14.249 -12.696 1.00 15.93 297 ALA A C 1
ATOM 2097 O O . ALA A 1 298 ? -29.127 -14.385 -13.311 1.00 17.81 297 ALA A O 1
ATOM 2099 N N . GLY A 1 299 ? -30.736 -15.206 -11.948 1.00 13.59 298 GLY A N 1
ATOM 2100 C CA . GLY A 1 299 ? -30.119 -16.512 -11.803 1.00 13.42 298 GLY A CA 1
ATOM 2101 C C . GLY A 1 299 ? -30.049 -16.975 -10.362 1.00 19.84 298 GLY A C 1
ATOM 2102 O O . GLY A 1 299 ? -29.876 -18.168 -10.092 1.00 23.60 298 GLY A O 1
ATOM 2103 N N . SER A 1 300 ? -30.185 -16.040 -9.422 1.00 15.47 299 SER A N 1
ATOM 2104 C CA . SER A 1 300 ? -30.053 -16.409 -8.018 1.00 15.11 299 SER A CA 1
ATOM 2105 C C . SER A 1 300 ? -31.231 -17.240 -7.550 1.00 15.94 299 SER A C 1
ATOM 2106 O O . SER A 1 300 ? -31.077 -18.064 -6.645 1.00 17.36 299 SER A O 1
ATOM 2109 N N . ARG A 1 301 ? -32.405 -17.030 -8.139 1.00 17.19 300 ARG A N 1
ATOM 2110 C CA . ARG A 1 301 ? -33.619 -17.772 -7.807 1.00 15.73 300 ARG A CA 1
ATOM 2111 C C . ARG A 1 301 ? -33.997 -18.587 -9.033 1.00 13.83 300 ARG A C 1
ATOM 2112 O O . ARG A 1 301 ? -34.513 -18.055 -10.020 1.00 16.91 300 ARG A O 1
ATOM 2120 N N . LEU A 1 302 ? -33.730 -19.881 -8.965 1.00 15.32 301 LEU A N 1
ATOM 2121 C CA . LEU A 1 302 ? -33.893 -20.773 -10.098 1.00 15.35 301 LEU A CA 1
ATOM 2122 C C . LEU A 1 302 ? -35.271 -21.418 -10.023 1.00 17.96 301 LEU A C 1
ATOM 2123 O O . LEU A 1 302 ? -35.641 -21.990 -8.994 1.00 17.82 301 LEU A O 1
ATOM 2128 N N . LEU A 1 303 ? -36.038 -21.296 -11.103 1.00 15.73 302 LEU A N 1
ATOM 2129 C CA . LEU A 1 303 ? -37.356 -21.912 -11.226 1.00 15.12 302 LEU A CA 1
ATOM 2130 C C . LEU A 1 303 ? -37.299 -22.836 -12.434 1.00 18.87 302 LEU A C 1
ATOM 2131 O O . LEU A 1 303 ? -37.238 -22.359 -13.568 1.00 16.62 302 LEU A O 1
ATOM 2136 N N . VAL A 1 304 ? -37.321 -24.153 -12.207 1.00 17.28 303 VAL A N 1
ATOM 2137 C CA A VAL A 1 304 ? -37.150 -25.142 -13.268 0.68 20.34 303 VAL A CA 1
ATOM 2138 C CA B VAL A 1 304 ? -37.155 -25.133 -13.275 0.32 20.56 303 VAL A CA 1
ATOM 2139 C C . VAL A 1 304 ? -38.420 -25.971 -13.381 1.00 20.55 303 VAL A C 1
ATOM 2140 O O . VAL A 1 304 ? -38.939 -26.458 -12.371 1.00 22.31 303 VAL A O 1
ATOM 2147 N N . GLN A 1 305 ? -38.905 -26.153 -14.605 1.00 21.32 304 GLN A N 1
ATOM 2148 C CA . GLN A 1 305 ? -40.101 -26.964 -14.800 1.00 17.72 304 GLN A CA 1
ATOM 2149 C C . GLN A 1 305 ? -39.837 -28.421 -14.409 1.00 19.64 304 GLN A C 1
ATOM 2150 O O . GLN A 1 305 ? -38.741 -28.953 -14.616 1.00 23.49 304 GLN A O 1
ATOM 2156 N N . GLU A 1 306 ? -40.869 -29.065 -13.845 1.00 21.84 305 GLU A N 1
ATOM 2157 C CA . GLU A 1 306 ? -40.699 -30.377 -13.214 1.00 25.11 305 GLU A CA 1
ATOM 2158 C C . GLU A 1 306 ? -40.092 -31.394 -14.166 1.00 23.80 305 GLU A C 1
ATOM 2159 O O . GLU A 1 306 ? -39.231 -32.189 -13.768 1.00 27.43 305 GLU A O 1
ATOM 2165 N N . GLY A 1 307 ? -40.548 -31.398 -15.421 1.00 27.29 306 GLY A N 1
ATOM 2166 C CA . GLY A 1 307 ? -40.130 -32.423 -16.361 1.00 28.14 306 GLY A CA 1
ATOM 2167 C C . GLY A 1 307 ? -38.632 -32.482 -16.582 1.00 29.12 306 GLY A C 1
ATOM 2168 O O . GLY A 1 307 ? -38.087 -33.552 -16.860 1.00 30.09 306 GLY A O 1
ATOM 2169 N N . ILE A 1 308 ? -37.943 -31.347 -16.454 1.00 23.61 307 ILE A N 1
ATOM 2170 C CA . ILE A 1 308 ? -36.506 -31.282 -16.710 1.00 22.06 307 ILE A CA 1
ATOM 2171 C C . ILE A 1 308 ? -35.684 -31.053 -15.449 1.00 21.51 307 ILE A C 1
ATOM 2172 O O . ILE A 1 308 ? -34.451 -30.959 -15.541 1.00 20.82 307 ILE A O 1
ATOM 2177 N N . ALA A 1 309 ? -36.316 -30.976 -14.275 1.00 21.24 308 ALA A N 1
ATOM 2178 C CA . ALA A 1 309 ? -35.609 -30.513 -13.081 1.00 19.86 308 ALA A CA 1
ATOM 2179 C C . ALA A 1 309 ? -34.437 -31.421 -12.709 1.00 22.97 308 ALA A C 1
ATOM 2180 O O . ALA A 1 309 ? -33.352 -30.933 -12.373 1.00 22.81 308 ALA A O 1
ATOM 2182 N N . ASP A 1 310 ? -34.632 -32.741 -12.748 1.00 27.49 309 ASP A N 1
ATOM 2183 C CA . ASP A 1 310 ? -33.558 -33.635 -12.321 1.00 27.69 309 ASP A CA 1
ATOM 2184 C C . ASP A 1 310 ? -32.354 -33.554 -13.254 1.00 26.52 309 ASP A C 1
ATOM 2185 O O . ASP A 1 310 ? -31.212 -33.468 -12.789 1.00 23.30 309 ASP A O 1
ATOM 2190 N N . VAL A 1 311 ? -32.592 -33.552 -14.571 1.00 23.78 310 VAL A N 1
ATOM 2191 C CA . VAL A 1 311 ? -31.490 -33.458 -15.526 1.00 21.85 310 VAL A CA 1
ATOM 2192 C C . VAL A 1 311 ? -30.810 -32.099 -15.426 1.00 18.94 310 VAL A C 1
ATOM 2193 O O . VAL A 1 311 ? -29.576 -31.999 -15.501 1.00 20.33 310 VAL A O 1
ATOM 2197 N N . PHE A 1 312 ? -31.603 -31.036 -15.251 1.00 23.78 311 PHE A N 1
ATOM 2198 C CA . PHE A 1 312 ? -31.043 -29.694 -15.137 1.00 20.76 311 PHE A CA 1
ATOM 2199 C C . PHE A 1 312 ? -30.123 -29.590 -13.928 1.00 19.31 311 PHE A C 1
ATOM 2200 O O . PHE A 1 312 ? -29.004 -29.082 -14.028 1.00 19.27 311 PHE A O 1
ATOM 2208 N N . HIS A 1 313 ? -30.584 -30.069 -12.770 1.00 19.17 312 HIS A N 1
ATOM 2209 C CA . HIS A 1 313 ? -29.768 -29.977 -11.562 1.00 22.25 312 HIS A CA 1
ATOM 2210 C C . HIS A 1 313 ? -28.506 -30.823 -11.672 1.00 19.91 312 HIS A C 1
ATOM 2211 O O . HIS A 1 313 ? -27.435 -30.414 -11.210 1.00 21.47 312 HIS A O 1
ATOM 2218 N N . ALA A 1 314 ? -28.604 -32.001 -12.294 1.00 21.08 313 ALA A N 1
ATOM 2219 C CA . ALA A 1 314 ? -27.418 -32.823 -12.498 1.00 21.37 313 ALA A CA 1
ATOM 2220 C C . ALA A 1 314 ? -26.391 -32.098 -13.358 1.00 21.40 313 ALA A C 1
ATOM 2221 O O . ALA A 1 314 ? -25.193 -32.102 -13.054 1.00 22.45 313 ALA A O 1
ATOM 2223 N N . LYS A 1 315 ? -26.844 -31.483 -14.454 1.00 17.91 314 LYS A N 1
ATOM 2224 C CA . LYS A 1 315 ? -25.941 -30.719 -15.308 1.00 17.15 314 LYS A CA 1
ATOM 2225 C C . LYS A 1 315 ? -25.384 -29.508 -14.571 1.00 19.14 314 LYS A C 1
ATOM 2226 O O . LYS A 1 315 ? -24.203 -29.169 -14.721 1.00 19.34 314 LYS A O 1
ATOM 2232 N N . LEU A 1 316 ? -26.229 -28.837 -13.782 1.00 17.11 315 LEU A N 1
ATOM 2233 C CA . LEU A 1 316 ? -25.784 -27.658 -13.050 1.00 18.18 315 LEU A CA 1
ATOM 2234 C C . LEU A 1 316 ? -24.707 -28.013 -12.034 1.00 16.54 315 LEU A C 1
ATOM 2235 O O . LEU A 1 316 ? -23.681 -27.328 -11.935 1.00 19.32 315 LEU A O 1
ATOM 2240 N N . ARG A 1 317 ? -24.905 -29.096 -11.283 1.00 19.45 316 ARG A N 1
ATOM 2241 C CA . ARG A 1 317 ? -23.880 -29.505 -10.328 1.00 18.49 316 ARG A CA 1
ATOM 2242 C C . ARG A 1 317 ? -22.572 -29.852 -11.029 1.00 19.41 316 ARG A C 1
ATOM 2243 O O . ARG A 1 317 ? -21.489 -29.487 -10.556 1.00 23.70 316 ARG A O 1
ATOM 2251 N N . ALA A 1 318 ? -22.651 -30.553 -12.164 1.00 19.66 317 ALA A N 1
ATOM 2252 C CA . ALA A 1 318 ? -21.434 -30.905 -12.886 1.00 23.94 317 ALA A CA 1
ATOM 2253 C C . ALA A 1 318 ? -20.711 -29.664 -13.388 1.00 22.04 317 ALA A C 1
ATOM 2254 O O . ALA A 1 318 ? -19.482 -29.570 -13.290 1.00 22.68 317 ALA A O 1
ATOM 2256 N N . ARG A 1 319 ? -21.458 -28.698 -13.925 1.00 19.72 318 ARG A N 1
ATOM 2257 C CA . ARG A 1 319 ? -20.846 -27.457 -14.373 1.00 20.17 318 ARG A CA 1
ATOM 2258 C C . ARG A 1 319 ? -20.310 -26.647 -13.199 1.00 23.59 318 ARG A C 1
ATOM 2259 O O . ARG A 1 319 ? -19.248 -26.018 -13.305 1.00 24.78 318 ARG A O 1
ATOM 2267 N N . MET A 1 320 ? -21.008 -26.671 -12.062 1.00 23.44 319 MET A N 1
ATOM 2268 C CA . MET A 1 320 ? -20.489 -25.980 -10.884 1.00 21.80 319 MET A CA 1
ATOM 2269 C C . MET A 1 320 ? -19.150 -26.560 -10.450 1.00 24.52 319 MET A C 1
ATOM 2270 O O . MET A 1 320 ? -18.250 -25.818 -10.045 1.00 25.02 319 MET A O 1
ATOM 2275 N N . ASP A 1 321 ? -18.994 -27.888 -10.550 1.00 23.58 320 ASP A N 1
ATOM 2276 C CA . ASP A 1 321 ? -17.752 -28.540 -10.139 1.00 28.17 320 ASP A CA 1
ATOM 2277 C C . ASP A 1 321 ? -16.567 -28.069 -10.969 1.00 27.21 320 ASP A C 1
ATOM 2278 O O . ASP A 1 321 ? -15.422 -28.130 -10.507 1.00 32.83 320 ASP A O 1
ATOM 2283 N N . SER A 1 322 ? -16.814 -27.626 -12.197 1.00 26.14 321 SER A N 1
ATOM 2284 C CA . SER A 1 322 ? -15.734 -27.197 -13.073 1.00 27.43 321 SER A CA 1
ATOM 2285 C C . SER A 1 322 ? -15.285 -25.766 -12.809 1.00 27.38 321 SER A C 1
ATOM 2286 O O . SER A 1 322 ? -14.246 -25.361 -13.343 1.00 24.33 321 SER A O 1
ATOM 2289 N N . LEU A 1 323 ? -16.035 -24.996 -12.017 1.00 24.98 322 LEU A N 1
ATOM 2290 C CA . LEU A 1 323 ? -15.630 -23.629 -11.708 1.00 24.06 322 LEU A CA 1
ATOM 2291 C C . LEU A 1 323 ? -14.342 -23.644 -10.897 1.00 26.00 322 LEU A C 1
ATOM 2292 O O . LEU A 1 323 ? -14.209 -24.408 -9.936 1.00 29.90 322 LEU A O 1
ATOM 2297 N N . ARG A 1 324 ? -13.387 -22.807 -11.288 1.00 20.02 323 ARG A N 1
ATOM 2298 C CA . ARG A 1 324 ? -12.087 -22.755 -10.633 1.00 23.64 323 ARG A CA 1
ATOM 2299 C C . ARG A 1 324 ? -12.085 -21.626 -9.613 1.00 24.45 323 ARG A C 1
ATOM 2300 O O . ARG A 1 324 ? -12.403 -20.479 -9.949 1.00 23.00 323 ARG A O 1
ATOM 2308 N N . ILE A 1 325 ? -11.726 -21.959 -8.374 1.00 21.77 324 ILE A N 1
ATOM 2309 C CA . ILE A 1 325 ? -11.725 -21.031 -7.247 1.00 23.08 324 ILE A CA 1
ATOM 2310 C C . ILE A 1 325 ? -10.278 -20.707 -6.896 1.00 23.50 324 ILE A C 1
ATOM 2311 O O . ILE A 1 325 ? -9.454 -21.620 -6.747 1.00 21.95 324 ILE A O 1
ATOM 2316 N N . GLY A 1 326 ? -9.965 -19.424 -6.741 1.00 21.20 325 GLY A N 1
ATOM 2317 C CA . GLY A 1 326 ? -8.602 -19.134 -6.295 1.00 23.42 325 GLY A CA 1
ATOM 2318 C C . GLY A 1 326 ? -8.188 -17.698 -6.582 1.00 21.29 325 GLY A C 1
ATOM 2319 O O . GLY A 1 326 ? -9.026 -16.799 -6.659 1.00 21.03 325 GLY A O 1
ATOM 2320 N N . ASP A 1 327 ? -6.873 -17.521 -6.719 1.00 24.70 326 ASP A N 1
ATOM 2321 C CA . ASP A 1 327 ? -6.193 -16.243 -6.911 1.00 25.44 326 ASP A CA 1
ATOM 2322 C C . ASP A 1 327 ? -6.877 -15.441 -8.006 1.00 22.22 326 ASP A C 1
ATOM 2323 O O . ASP A 1 327 ? -6.792 -15.806 -9.184 1.00 20.63 326 ASP A O 1
ATOM 2328 N N . PRO A 1 328 ? -7.537 -14.333 -7.662 1.00 18.23 327 PRO A N 1
ATOM 2329 C CA . PRO A 1 328 ? -8.299 -13.588 -8.675 1.00 18.34 327 PRO A CA 1
ATOM 2330 C C . PRO A 1 328 ? -7.442 -12.986 -9.772 1.00 19.92 327 PRO A C 1
ATOM 2331 O O . PRO A 1 328 ? -7.980 -12.647 -10.830 1.00 17.45 327 PRO A O 1
ATOM 2335 N N . LEU A 1 329 ? -6.134 -12.832 -9.554 1.00 19.70 328 LEU A N 1
ATOM 2336 C CA . LEU A 1 329 ? -5.249 -12.309 -10.587 1.00 19.18 328 LEU A CA 1
ATOM 2337 C C . LEU A 1 329 ? -4.934 -13.327 -11.674 1.00 22.41 328 LEU A C 1
ATOM 2338 O O . LEU A 1 329 ? -4.325 -12.960 -12.684 1.00 23.13 328 LEU A O 1
ATOM 2343 N N . ASP A 1 330 ? -5.343 -14.581 -11.502 1.00 21.91 329 ASP A N 1
ATOM 2344 C CA . ASP A 1 330 ? -5.129 -15.629 -12.493 1.00 21.71 329 ASP A CA 1
ATOM 2345 C C . ASP A 1 330 ? -6.318 -15.616 -13.448 1.00 24.77 329 ASP A C 1
ATOM 2346 O O . ASP A 1 330 ? -7.466 -15.772 -13.017 1.00 19.60 329 ASP A O 1
ATOM 2351 N N . LYS A 1 331 ? -6.052 -15.414 -14.744 1.00 22.07 330 LYS A N 1
ATOM 2352 C CA . LYS A 1 331 ? -7.177 -15.271 -15.666 1.00 22.55 330 LYS A CA 1
ATOM 2353 C C . LYS A 1 331 ? -7.927 -16.574 -15.927 1.00 21.56 330 LYS A C 1
ATOM 2354 O O . LYS A 1 331 ? -8.947 -16.543 -16.622 1.00 25.12 330 LYS A O 1
ATOM 2360 N N . CYS A 1 332 ? -7.483 -17.695 -15.369 1.00 22.51 331 CYS A N 1
ATOM 2361 C CA . CYS A 1 332 ? -8.246 -18.931 -15.456 1.00 22.85 331 CYS A CA 1
ATOM 2362 C C . CYS A 1 332 ? -9.269 -19.086 -14.337 1.00 29.75 331 CYS A C 1
ATOM 2363 O O . CYS A 1 332 ? -10.107 -19.992 -14.406 1.00 29.84 331 CYS A O 1
ATOM 2366 N N . ILE A 1 333 ? -9.247 -18.207 -13.341 1.00 22.83 332 ILE A N 1
ATOM 2367 C CA . ILE A 1 333 ? -10.107 -18.330 -12.166 1.00 20.60 332 ILE A CA 1
ATOM 2368 C C . ILE A 1 333 ? -11.510 -17.831 -12.482 1.00 22.04 332 ILE A C 1
ATOM 2369 O O . ILE A 1 333 ? -11.689 -16.812 -13.161 1.00 20.95 332 ILE A O 1
ATOM 2374 N N . ASP A 1 334 ? -12.516 -18.558 -11.983 1.00 20.95 333 ASP A N 1
ATOM 2375 C CA . ASP A 1 334 ? -13.925 -18.222 -12.149 1.00 19.59 333 ASP A CA 1
ATOM 2376 C C . ASP A 1 334 ? -14.549 -17.644 -10.888 1.00 17.87 333 ASP A C 1
ATOM 2377 O O . ASP A 1 334 ? -15.469 -16.816 -10.978 1.00 19.92 333 ASP A O 1
ATOM 2382 N N . ILE A 1 335 ? -14.065 -18.065 -9.724 1.00 16.57 334 ILE A N 1
ATOM 2383 C CA . ILE A 1 335 ? -14.614 -17.688 -8.426 1.00 22.19 334 ILE A CA 1
ATOM 2384 C C . ILE A 1 335 ? -13.483 -17.053 -7.645 1.00 20.84 334 ILE A C 1
ATOM 2385 O O . ILE A 1 335 ? -12.471 -17.710 -7.363 1.00 22.40 334 ILE A O 1
ATOM 2390 N N . GLY A 1 336 ? -13.646 -15.786 -7.297 1.00 17.15 335 GLY A N 1
ATOM 2391 C CA . GLY A 1 336 ? -12.617 -15.032 -6.628 1.00 16.83 335 GLY A CA 1
ATOM 2392 C C . GLY A 1 336 ? -12.806 -14.989 -5.128 1.00 16.18 335 GLY A C 1
ATOM 2393 O O . GLY A 1 336 ? -13.460 -15.849 -4.527 1.00 19.52 335 GLY A O 1
ATOM 2394 N N . ALA A 1 337 ? -12.216 -13.971 -4.511 1.00 17.98 336 ALA A N 1
ATOM 2395 C CA . ALA A 1 337 ? -12.298 -13.798 -3.070 1.00 17.87 336 ALA A CA 1
ATOM 2396 C C . ALA A 1 337 ? -13.540 -12.992 -2.704 1.00 18.15 336 ALA A C 1
ATOM 2397 O O . ALA A 1 337 ? -13.901 -12.032 -3.396 1.00 19.99 336 ALA A O 1
ATOM 2399 N N . MET A 1 338 ? -14.203 -13.394 -1.621 1.00 18.16 337 MET A N 1
ATOM 2400 C CA . MET A 1 338 ? -15.294 -12.585 -1.097 1.00 17.84 337 MET A CA 1
ATOM 2401 C C . MET A 1 338 ? -14.774 -11.196 -0.743 1.00 16.04 337 MET A C 1
ATOM 2402 O O . MET A 1 338 ? -13.615 -11.021 -0.351 1.00 18.91 337 MET A O 1
ATOM 2407 N N . VAL A 1 339 ? -15.647 -10.196 -0.916 1.00 15.28 338 VAL A N 1
ATOM 2408 C CA . VAL A 1 339 ? -15.209 -8.802 -0.922 1.00 14.80 338 VAL A CA 1
ATOM 2409 C C . VAL A 1 339 ? -14.628 -8.385 0.421 1.00 16.51 338 VAL A C 1
ATOM 2410 O O . VAL A 1 339 ? -13.739 -7.525 0.481 1.00 17.13 338 VAL A O 1
ATOM 2414 N N . HIS A 1 340 ? -15.103 -8.981 1.507 1.00 16.36 339 HIS A N 1
ATOM 2415 C CA . HIS A 1 340 ? -14.745 -8.509 2.837 1.00 15.36 339 HIS A CA 1
ATOM 2416 C C . HIS A 1 340 ? -15.156 -9.587 3.830 1.00 19.59 339 HIS A C 1
ATOM 2417 O O . HIS A 1 340 ? -16.108 -10.335 3.567 1.00 16.44 339 HIS A O 1
ATOM 2424 N N . PRO A 1 341 ? -14.459 -9.717 4.963 1.00 17.90 340 PRO A N 1
ATOM 2425 C CA . PRO A 1 341 ? -14.890 -10.706 5.963 1.00 18.90 340 PRO A CA 1
ATOM 2426 C C . PRO A 1 341 ? -16.328 -10.526 6.430 1.00 17.30 340 PRO A C 1
ATOM 2427 O O . PRO A 1 341 ? -16.972 -11.515 6.802 1.00 16.39 340 PRO A O 1
ATOM 2431 N N . ASP A 1 342 ? -16.858 -9.298 6.438 1.00 16.12 341 ASP A N 1
ATOM 2432 C CA . ASP A 1 342 ? -18.254 -9.120 6.832 1.00 16.37 341 ASP A CA 1
ATOM 2433 C C . ASP A 1 342 ? -19.192 -9.784 5.833 1.00 18.41 341 ASP A C 1
ATOM 2434 O O . ASP A 1 342 ? -20.282 -10.248 6.204 1.00 17.56 341 ASP A O 1
ATOM 2439 N N . GLN A 1 343 ? -18.791 -9.825 4.562 1.00 15.18 342 GLN A N 1
ATOM 2440 C CA . GLN A 1 343 ? -19.622 -10.449 3.546 1.00 15.28 342 GLN A CA 1
ATOM 2441 C C . GLN A 1 343 ? -19.520 -11.964 3.618 1.00 16.52 342 GLN A C 1
ATOM 2442 O O . GLN A 1 343 ? -20.512 -12.665 3.397 1.00 16.64 342 GLN A O 1
ATOM 2448 N N . LEU A 1 344 ? -18.330 -12.479 3.936 1.00 16.28 343 LEU A N 1
ATOM 2449 C CA . LEU A 1 344 ? -18.197 -13.901 4.223 1.00 17.15 343 LEU A CA 1
ATOM 2450 C C . LEU A 1 344 ? -19.095 -14.303 5.383 1.00 18.29 343 LEU A C 1
ATOM 2451 O O . LEU A 1 344 ? -19.779 -15.329 5.322 1.00 17.83 343 LEU A O 1
ATOM 2456 N N . ALA A 1 345 ? -19.106 -13.504 6.456 1.00 18.04 344 ALA A N 1
ATOM 2457 C CA . ALA A 1 345 ? -19.960 -13.822 7.594 1.00 19.34 344 ALA A CA 1
ATOM 2458 C C . ALA A 1 345 ? -21.433 -13.820 7.196 1.00 17.57 344 ALA A C 1
ATOM 2459 O O . ALA A 1 345 ? -22.208 -14.664 7.653 1.00 17.34 344 ALA A O 1
ATOM 2461 N N . ARG A 1 346 ? -21.836 -12.870 6.347 1.00 16.96 345 ARG A N 1
ATOM 2462 C CA . ARG A 1 346 ? -23.212 -12.831 5.860 1.00 19.24 345 ARG A CA 1
ATOM 2463 C C . ARG A 1 346 ? -23.596 -14.137 5.173 1.00 19.89 345 ARG A C 1
ATOM 2464 O O . ARG A 1 346 ? -24.654 -14.708 5.458 1.00 19.59 345 ARG A O 1
ATOM 2472 N N . VAL A 1 347 ? -22.749 -14.631 4.262 1.00 18.46 346 VAL A N 1
ATOM 2473 C CA . VAL A 1 347 ? -23.104 -15.864 3.558 1.00 16.97 346 VAL A CA 1
ATOM 2474 C C . VAL A 1 347 ? -23.095 -17.059 4.508 1.00 18.82 346 VAL A C 1
ATOM 2475 O O . VAL A 1 347 ? -24.019 -17.885 4.492 1.00 21.16 346 VAL A O 1
ATOM 2479 N N . ARG A 1 348 ? -22.071 -17.166 5.365 1.00 18.71 347 ARG A N 1
ATOM 2480 C CA A ARG A 1 348 ? -22.046 -18.262 6.326 0.43 18.94 347 ARG A CA 1
ATOM 2481 C CA B ARG A 1 348 ? -22.034 -18.251 6.343 0.57 18.72 347 ARG A CA 1
ATOM 2482 C C . ARG A 1 348 ? -23.279 -18.237 7.221 1.00 19.35 347 ARG A C 1
ATOM 2483 O O . ARG A 1 348 ? -23.893 -19.283 7.476 1.00 22.51 347 ARG A O 1
ATOM 2498 N N . ASP A 1 349 ? -23.660 -17.056 7.706 1.00 18.50 348 ASP A N 1
ATOM 2499 C CA . ASP A 1 349 ? -24.805 -16.968 8.606 1.00 18.48 348 ASP A CA 1
ATOM 2500 C C . ASP A 1 349 ? -26.104 -17.309 7.890 1.00 19.77 348 ASP A C 1
ATOM 2501 O O . ASP A 1 349 ? -26.990 -17.943 8.476 1.00 21.08 348 ASP A O 1
ATOM 2506 N N . MET A 1 350 ? -26.247 -16.876 6.634 1.00 17.75 349 MET A N 1
ATOM 2507 C CA . MET A 1 350 ? -27.436 -17.220 5.860 1.00 17.37 349 MET A CA 1
ATOM 2508 C C . MET A 1 350 ? -27.573 -18.728 5.729 1.00 25.74 349 MET A C 1
ATOM 2509 O O . MET A 1 350 ? -28.661 -19.289 5.920 1.00 20.93 349 MET A O 1
ATOM 2514 N N . VAL A 1 351 ? -26.473 -19.400 5.390 1.00 20.70 350 VAL A N 1
ATOM 2515 C CA . VAL A 1 351 ? -26.491 -20.852 5.279 1.00 20.53 350 VAL A CA 1
ATOM 2516 C C . VAL A 1 351 ? -26.825 -21.488 6.623 1.00 19.97 350 VAL A C 1
ATOM 2517 O O . VAL A 1 351 ? -27.641 -22.412 6.702 1.00 25.01 350 VAL A O 1
ATOM 2521 N N . ALA A 1 352 ? -26.217 -20.989 7.709 1.00 20.95 351 ALA A N 1
ATOM 2522 C CA . ALA A 1 352 ? -26.453 -21.581 9.022 1.00 25.13 351 ALA A CA 1
ATOM 2523 C C . ALA A 1 352 ? -27.891 -21.390 9.486 1.00 23.52 351 ALA A C 1
ATOM 2524 O O . ALA A 1 352 ? -28.411 -22.227 10.235 1.00 25.85 351 ALA A O 1
ATOM 2526 N N . ALA A 1 353 ? -28.543 -20.308 9.065 1.00 23.41 352 ALA A N 1
ATOM 2527 C CA . ALA A 1 353 ? -29.917 -20.049 9.469 1.00 27.07 352 ALA A CA 1
ATOM 2528 C C . ALA A 1 353 ? -30.932 -20.818 8.633 1.00 29.58 352 ALA A C 1
ATOM 2529 O O . ALA A 1 353 ? -32.083 -20.958 9.059 1.00 33.65 352 ALA A O 1
ATOM 2531 N N . ASN A 1 354 ? -30.539 -21.319 7.463 1.00 23.43 353 ASN A N 1
ATOM 2532 C CA . ASN A 1 354 ? -31.465 -22.068 6.620 1.00 26.99 353 ASN A CA 1
ATOM 2533 C C . ASN A 1 354 ? -31.529 -23.530 7.043 1.00 30.73 353 ASN A C 1
ATOM 2534 O O . ASN A 1 354 ? -30.502 -24.169 7.292 1.00 29.86 353 ASN A O 1
ATOM 2539 N N . THR A 1 355 ? -32.747 -24.068 7.100 1.00 31.11 354 THR A N 1
ATOM 2540 C CA . THR A 1 355 ? -32.941 -25.482 7.386 1.00 33.62 354 THR A CA 1
ATOM 2541 C C . THR A 1 355 ? -33.684 -26.221 6.283 1.00 33.03 354 THR A C 1
ATOM 2542 O O . THR A 1 355 ? -33.969 -27.413 6.444 1.00 33.96 354 THR A O 1
ATOM 2546 N N . ASP A 1 356 ? -34.007 -25.558 5.177 1.00 26.09 355 ASP A N 1
ATOM 2547 C CA . ASP A 1 356 ? -34.802 -26.161 4.118 1.00 31.24 355 ASP A CA 1
ATOM 2548 C C . ASP A 1 356 ? -33.923 -26.550 2.937 1.00 32.78 355 ASP A C 1
ATOM 2549 O O . ASP A 1 356 ? -32.891 -25.929 2.674 1.00 31.78 355 ASP A O 1
ATOM 2554 N N . GLY A 1 357 ? -34.349 -27.589 2.229 1.00 31.51 356 GLY A N 1
ATOM 2555 C CA . GLY A 1 357 ? -33.720 -27.962 0.984 1.00 29.79 356 GLY A CA 1
ATOM 2556 C C . GLY A 1 357 ? -32.492 -28.833 1.160 1.00 29.01 356 GLY A C 1
ATOM 2557 O O . GLY A 1 357 ? -32.200 -29.364 2.234 1.00 33.33 356 GLY A O 1
ATOM 2558 N N . GLU A 1 358 ? -31.766 -28.987 0.056 1.00 24.98 357 GLU A N 1
ATOM 2559 C CA . GLU A 1 358 ? -30.540 -29.771 0.007 1.00 26.04 357 GLU A CA 1
ATOM 2560 C C . GLU A 1 358 ? -29.416 -28.854 -0.448 1.00 30.05 357 GLU A C 1
ATOM 2561 O O . GLU A 1 358 ? -29.555 -28.151 -1.455 1.00 26.63 357 GLU A O 1
ATOM 2567 N N . VAL A 1 359 ? -28.307 -28.865 0.284 1.00 28.75 358 VAL A N 1
ATOM 2568 C CA . VAL A 1 359 ? -27.205 -27.940 0.047 1.00 27.25 358 VAL A CA 1
ATOM 2569 C C . VAL A 1 359 ? -26.068 -28.679 -0.638 1.00 26.72 358 VAL A C 1
ATOM 2570 O O . VAL A 1 359 ? -25.611 -29.722 -0.152 1.00 29.77 358 VAL A O 1
ATOM 2574 N N . TYR A 1 360 ? -25.597 -28.132 -1.760 1.00 22.01 359 TYR A N 1
ATOM 2575 C CA . TYR A 1 360 ? -24.481 -28.704 -2.501 1.00 23.27 359 TYR A CA 1
ATOM 2576 C C . TYR A 1 360 ? -23.420 -27.630 -2.671 1.00 25.08 359 TYR A C 1
ATOM 2577 O O . TYR A 1 360 ? -23.712 -26.546 -3.182 1.00 25.65 359 TYR A O 1
ATOM 2586 N N . GLN A 1 361 ? -22.195 -27.926 -2.243 1.00 23.94 360 GLN A N 1
ATOM 2587 C CA . GLN A 1 361 ? -21.083 -26.998 -2.392 1.00 24.52 360 GLN A CA 1
ATOM 2588 C C . GLN A 1 361 ? -19.914 -27.706 -3.052 1.00 25.65 360 GLN A C 1
ATOM 2589 O O . GLN A 1 361 ? -19.616 -28.857 -2.728 1.00 26.18 360 GLN A O 1
ATOM 2595 N N . THR A 1 362 ? -19.239 -27.001 -3.963 1.00 26.06 361 THR A N 1
ATOM 2596 C CA . THR A 1 362 ? -18.192 -27.610 -4.775 1.00 27.84 361 THR A CA 1
ATOM 2597 C C . THR A 1 362 ? -16.863 -27.729 -4.047 1.00 33.62 361 THR A C 1
ATOM 2598 O O . THR A 1 362 ? -15.970 -28.432 -4.534 1.00 38.59 361 THR A O 1
ATOM 2602 N N . ALA A 1 363 ? -16.710 -27.065 -2.907 1.00 28.34 362 ALA A N 1
ATOM 2603 C CA . ALA A 1 363 ? -15.463 -27.088 -2.163 1.00 34.51 362 ALA A CA 1
ATOM 2604 C C . ALA A 1 363 ? -15.776 -26.783 -0.708 1.00 40.26 362 ALA A C 1
ATOM 2605 O O . ALA A 1 363 ? -16.882 -26.358 -0.365 1.00 38.85 362 ALA A O 1
ATOM 2607 N N . VAL A 1 364 ? -14.792 -27.020 0.148 1.00 38.61 363 VAL A N 1
ATOM 2608 C CA . VAL A 1 364 ? -14.886 -26.600 1.546 1.00 35.86 363 VAL A CA 1
ATOM 2609 C C . VAL A 1 364 ? -14.519 -25.120 1.631 1.00 37.72 363 VAL A C 1
ATOM 2610 O O . VAL A 1 364 ? -13.496 -24.715 1.056 1.00 39.29 363 VAL A O 1
ATOM 2614 N N . PRO A 1 365 ? -15.328 -24.288 2.291 1.00 36.28 364 PRO A N 1
ATOM 2615 C CA . PRO A 1 365 ? -14.949 -22.877 2.467 1.00 34.05 364 PRO A CA 1
ATOM 2616 C C . PRO A 1 365 ? -13.589 -22.761 3.143 1.00 34.10 364 PRO A C 1
ATOM 2617 O O . PRO A 1 365 ? -13.301 -23.455 4.121 1.00 35.22 364 PRO A O 1
ATOM 2621 N N . ALA A 1 366 ? -12.747 -21.880 2.605 1.00 36.38 365 ALA A N 1
ATOM 2622 C CA . ALA A 1 366 ? -11.370 -21.744 3.072 1.00 36.60 365 ALA A CA 1
ATOM 2623 C C . ALA A 1 366 ? -10.952 -20.290 2.939 1.00 38.66 365 ALA A C 1
ATOM 2624 O O . ALA A 1 366 ? -10.896 -19.765 1.822 1.00 33.67 365 ALA A O 1
ATOM 2626 N N . GLY A 1 367 ? -10.642 -19.652 4.067 1.00 38.23 366 GLY A N 1
ATOM 2627 C CA . GLY A 1 367 ? -10.201 -18.268 4.028 1.00 37.15 366 GLY A CA 1
ATOM 2628 C C . GLY A 1 367 ? -11.249 -17.365 3.409 1.00 30.85 366 GLY A C 1
ATOM 2629 O O . GLY A 1 367 ? -12.444 -17.467 3.694 1.00 32.55 366 GLY A O 1
ATOM 2630 N N . CYS A 1 368 ? -10.795 -16.474 2.532 1.00 32.44 367 CYS A N 1
ATOM 2631 C CA . CYS A 1 368 ? -11.681 -15.543 1.841 1.00 33.77 367 CYS A CA 1
ATOM 2632 C C . CYS A 1 368 ? -12.508 -16.203 0.739 1.00 31.31 367 CYS A C 1
ATOM 2633 O O . CYS A 1 368 ? -13.289 -15.505 0.082 1.00 33.90 367 CYS A O 1
ATOM 2636 N N . TYR A 1 369 ? -12.348 -17.504 0.493 1.00 30.37 368 TYR A N 1
ATOM 2637 C CA . TYR A 1 369 ? -12.944 -18.160 -0.670 1.00 27.50 368 TYR A CA 1
ATOM 2638 C C . TYR A 1 369 ? -14.164 -18.966 -0.235 1.00 34.02 368 TYR A C 1
ATOM 2639 O O . TYR A 1 369 ? -14.028 -20.005 0.420 1.00 39.07 368 TYR A O 1
ATOM 2648 N N . TYR A 1 370 ? -15.358 -18.486 -0.607 1.00 23.59 369 TYR A N 1
ATOM 2649 C CA . TYR A 1 370 ? -16.580 -19.248 -0.382 1.00 18.45 369 TYR A CA 1
ATOM 2650 C C . TYR A 1 370 ? -16.993 -19.946 -1.676 1.00 21.99 369 TYR A C 1
ATOM 2651 O O . TYR A 1 370 ? -16.932 -19.339 -2.749 1.00 20.96 369 TYR A O 1
ATOM 2660 N N . PRO A 1 371 ? -17.409 -21.211 -1.621 1.00 20.45 370 PRO A N 1
ATOM 2661 C CA . PRO A 1 371 ? -17.589 -21.999 -2.854 1.00 18.16 370 PRO A CA 1
ATOM 2662 C C . PRO A 1 371 ? -18.956 -21.774 -3.475 1.00 18.62 370 PRO A C 1
ATOM 2663 O O . PRO A 1 371 ? -19.922 -21.446 -2.772 1.00 20.44 370 PRO A O 1
ATOM 2667 N N . PRO A 1 372 ? -19.076 -21.969 -4.787 1.00 21.36 371 PRO A N 1
ATOM 2668 C CA . PRO A 1 372 ? -20.403 -22.030 -5.413 1.00 19.47 371 PRO A CA 1
ATOM 2669 C C . PRO A 1 372 ? -21.304 -22.998 -4.659 1.00 19.60 371 PRO A C 1
ATOM 2670 O O . PRO A 1 372 ? -20.916 -24.126 -4.339 1.00 22.51 371 PRO A O 1
ATOM 2674 N N . THR A 1 373 ? -22.510 -22.539 -4.360 1.00 17.48 372 THR A N 1
ATOM 2675 C CA . THR A 1 373 ? -23.443 -23.251 -3.505 1.00 18.27 372 THR A CA 1
ATOM 2676 C C . THR A 1 373 ? -24.801 -23.268 -4.187 1.00 19.90 372 THR A C 1
ATOM 2677 O O . THR A 1 373 ? -25.268 -22.234 -4.670 1.00 19.95 372 THR A O 1
ATOM 2681 N N . LEU A 1 374 ? -25.434 -24.440 -4.224 1.00 21.46 373 LEU A N 1
ATOM 2682 C CA . LEU A 1 374 ? -26.784 -24.593 -4.746 1.00 17.84 373 LEU A CA 1
ATOM 2683 C C . LEU A 1 374 ? -27.648 -25.159 -3.630 1.00 22.81 373 LEU A C 1
ATOM 2684 O O . LEU A 1 374 ? -27.313 -26.200 -3.052 1.00 22.13 373 LEU A O 1
ATOM 2689 N N . ILE A 1 375 ? -28.732 -24.463 -3.302 1.00 20.84 374 ILE A N 1
ATOM 2690 C CA . ILE A 1 375 ? -29.714 -24.958 -2.339 1.00 18.74 374 ILE A CA 1
ATOM 2691 C C . ILE A 1 375 ? -30.969 -25.316 -3.120 1.00 18.99 374 ILE A C 1
ATOM 2692 O O . ILE A 1 375 ? -31.697 -24.432 -3.589 1.00 20.75 374 ILE A O 1
ATOM 2697 N N . SER A 1 376 ? -31.223 -26.604 -3.282 1.00 22.06 375 SER A N 1
ATOM 2698 C CA . SER A 1 376 ? -32.301 -27.068 -4.146 1.00 21.89 375 SER A CA 1
ATOM 2699 C C . SER A 1 376 ? -33.371 -27.768 -3.317 1.00 26.36 375 SER A C 1
ATOM 2700 O O . SER A 1 376 ? -33.229 -27.968 -2.109 1.00 27.93 375 SER A O 1
ATOM 2703 N N . GLY A 1 377 ? -34.448 -28.163 -3.986 1.00 28.24 376 GLY A N 1
ATOM 2704 C CA . GLY A 1 377 ? -35.515 -28.860 -3.302 1.00 30.55 376 GLY A CA 1
ATOM 2705 C C . GLY A 1 377 ? -36.361 -27.989 -2.408 1.00 28.35 376 GLY A C 1
ATOM 2706 O O . GLY A 1 377 ? -37.019 -28.506 -1.500 1.00 30.46 376 GLY A O 1
ATOM 2707 N N . LEU A 1 378 ? -36.362 -26.681 -2.630 1.00 24.37 377 LEU A N 1
ATOM 2708 C CA . LEU A 1 378 ? -37.185 -25.784 -1.840 1.00 25.34 377 LEU A CA 1
ATOM 2709 C C . LEU A 1 378 ? -38.606 -25.759 -2.385 1.00 32.57 377 LEU A C 1
ATOM 2710 O O . LEU A 1 378 ? -38.844 -25.993 -3.575 1.00 27.99 377 LEU A O 1
ATOM 2715 N N . ALA A 1 379 ? -39.558 -25.486 -1.496 1.00 34.22 378 ALA A N 1
ATOM 2716 C CA . ALA A 1 379 ? -40.936 -25.345 -1.932 1.00 36.82 378 ALA A CA 1
ATOM 2717 C C . ALA A 1 379 ? -41.156 -23.930 -2.458 1.00 36.58 378 ALA A C 1
ATOM 2718 O O . ALA A 1 379 ? -40.445 -23.002 -2.066 1.00 37.40 378 ALA A O 1
ATOM 2720 N N . PRO A 1 380 ? -42.129 -23.741 -3.362 1.00 44.50 379 PRO A N 1
ATOM 2721 C CA . PRO A 1 380 ? -42.382 -22.400 -3.914 1.00 51.47 379 PRO A CA 1
ATOM 2722 C C . PRO A 1 380 ? -42.603 -21.314 -2.869 1.00 61.19 379 PRO A C 1
ATOM 2723 O O . PRO A 1 380 ? -42.402 -20.129 -3.154 1.00 66.35 379 PRO A O 1
ATOM 2727 N N . ALA A 1 381 ? -43.010 -21.700 -1.660 1.00 61.99 380 ALA A N 1
ATOM 2728 C CA . ALA A 1 381 ? -43.275 -20.753 -0.584 1.00 60.82 380 ALA A CA 1
ATOM 2729 C C . ALA A 1 381 ? -42.195 -20.755 0.491 1.00 59.40 380 ALA A C 1
ATOM 2730 O O . ALA A 1 381 ? -42.386 -20.146 1.549 1.00 63.47 380 ALA A O 1
ATOM 2732 N N . SER A 1 382 ? -41.071 -21.422 0.249 1.00 56.77 381 SER A N 1
ATOM 2733 C CA . SER A 1 382 ? -39.989 -21.455 1.219 1.00 57.89 381 SER A CA 1
ATOM 2734 C C . SER A 1 382 ? -39.481 -20.037 1.483 1.00 61.65 381 SER A C 1
ATOM 2735 O O . SER A 1 382 ? -39.616 -19.152 0.633 1.00 65.43 381 SER A O 1
ATOM 2738 N N . PRO A 1 383 ? -38.907 -19.786 2.663 1.00 63.18 382 PRO A N 1
ATOM 2739 C CA . PRO A 1 383 ? -38.352 -18.448 2.920 1.00 63.66 382 PRO A CA 1
ATOM 2740 C C . PRO A 1 383 ? -37.216 -18.078 1.986 1.00 63.07 382 PRO A C 1
ATOM 2741 O O . PRO A 1 383 ? -37.099 -16.911 1.593 1.00 65.59 382 PRO A O 1
ATOM 2745 N N . LEU A 1 384 ? -36.375 -19.045 1.611 1.00 58.82 383 LEU A N 1
ATOM 2746 C CA . LEU A 1 384 ? -35.163 -18.714 0.871 1.00 53.04 383 LEU A CA 1
ATOM 2747 C C . LEU A 1 384 ? -35.463 -18.290 -0.559 1.00 47.34 383 LEU A C 1
ATOM 2748 O O . LEU A 1 384 ? -34.678 -17.544 -1.156 1.00 53.54 383 LEU A O 1
ATOM 2753 N N . MET A 1 385 ? -36.584 -18.744 -1.127 1.00 46.81 384 MET A N 1
ATOM 2754 C CA . MET A 1 385 ? -36.951 -18.292 -2.466 1.00 42.22 384 MET A CA 1
ATOM 2755 C C . MET A 1 385 ? -37.205 -16.792 -2.494 1.00 39.42 384 MET A C 1
ATOM 2756 O O . MET A 1 385 ? -37.000 -16.149 -3.529 1.00 45.38 384 MET A O 1
ATOM 2761 N N . GLN A 1 386 ? -37.635 -16.218 -1.369 1.00 34.84 385 GLN A N 1
ATOM 2762 C CA . GLN A 1 386 ? -37.951 -14.801 -1.278 1.00 40.58 385 GLN A CA 1
ATOM 2763 C C . GLN A 1 386 ? -37.007 -14.016 -0.373 1.00 39.59 385 GLN A C 1
ATOM 2764 O O . GLN A 1 386 ? -37.065 -12.783 -0.374 1.00 39.42 385 GLN A O 1
ATOM 2766 N N . GLN A 1 387 ? -36.155 -14.685 0.399 1.00 40.37 386 GLN A N 1
ATOM 2767 C CA . GLN A 1 387 ? -35.269 -13.983 1.314 1.00 42.13 386 GLN A CA 1
ATOM 2768 C C . GLN A 1 387 ? -34.050 -13.430 0.577 1.00 37.13 386 GLN A C 1
ATOM 2769 O O . GLN A 1 387 ? -33.733 -13.821 -0.549 1.00 33.22 386 GLN A O 1
ATOM 2771 N N . GLU A 1 388 ? -33.361 -12.507 1.238 1.00 36.31 387 GLU A N 1
ATOM 2772 C CA . GLU A 1 388 ? -32.158 -11.920 0.669 1.00 32.61 387 GLU A CA 1
ATOM 2773 C C . GLU A 1 388 ? -31.071 -12.983 0.540 1.00 25.96 387 GLU A C 1
ATOM 2774 O O . GLU A 1 388 ? -30.922 -13.853 1.402 1.00 29.71 387 GLU A O 1
ATOM 2780 N N . ILE A 1 389 ? -30.316 -12.923 -0.550 1.00 26.52 388 ILE A N 1
ATOM 2781 C CA . ILE A 1 389 ? -29.277 -13.905 -0.839 1.00 25.12 388 ILE A CA 1
ATOM 2782 C C . ILE A 1 389 ? -27.924 -13.220 -0.785 1.00 26.27 388 ILE A C 1
ATOM 2783 O O . ILE A 1 389 ? -27.749 -12.118 -1.318 1.00 24.67 388 ILE A O 1
ATOM 2788 N N . PHE A 1 390 ? -26.968 -13.875 -0.143 1.00 22.22 389 PHE A N 1
ATOM 2789 C CA . PHE A 1 390 ? -25.597 -13.402 -0.093 1.00 20.30 389 PHE A CA 1
ATOM 2790 C C . PHE A 1 390 ? -24.681 -14.467 -0.674 1.00 20.24 389 PHE A C 1
ATOM 2791 O O . PHE A 1 390 ? -24.978 -15.666 -0.613 1.00 23.50 389 PHE A O 1
ATOM 2799 N N . GLY A 1 391 ? -23.561 -14.015 -1.237 1.00 21.17 390 GLY A N 1
ATOM 2800 C CA . GLY A 1 391 ? -22.520 -14.906 -1.685 1.00 19.38 390 GLY A CA 1
ATOM 2801 C C . GLY A 1 391 ? -22.832 -15.554 -3.013 1.00 21.94 390 GLY A C 1
ATOM 2802 O O . GLY A 1 391 ? -23.840 -15.248 -3.666 1.00 19.45 390 GLY A O 1
ATOM 2803 N N . PRO A 1 392 ? -21.950 -16.456 -3.448 1.00 17.46 391 PRO A N 1
ATOM 2804 C CA . PRO A 1 392 ? -22.121 -17.207 -4.707 1.00 18.34 391 PRO A CA 1
ATOM 2805 C C . PRO A 1 392 ? -23.078 -18.380 -4.526 1.00 19.50 391 PRO A C 1
ATOM 2806 O O . PRO A 1 392 ? -22.717 -19.561 -4.644 1.00 21.30 391 PRO A O 1
ATOM 2810 N N . VAL A 1 393 ? -24.338 -18.058 -4.233 1.00 16.21 392 VAL A N 1
ATOM 2811 C CA . VAL A 1 393 ? -25.341 -19.035 -3.820 1.00 18.11 392 VAL A CA 1
ATOM 2812 C C . VAL A 1 393 ? -26.573 -18.886 -4.706 1.00 18.62 392 VAL A C 1
ATOM 2813 O O . VAL A 1 393 ? -27.046 -17.766 -4.939 1.00 20.74 392 VAL A O 1
ATOM 2817 N N . LEU A 1 394 ? -27.084 -20.018 -5.203 1.00 19.57 393 LEU A N 1
ATOM 2818 C CA . LEU A 1 394 ? -28.329 -20.101 -5.955 1.00 25.40 393 LEU A CA 1
ATOM 2819 C C . LEU A 1 394 ? -29.304 -20.951 -5.156 1.00 21.06 393 LEU A C 1
ATOM 2820 O O . LEU A 1 394 ? -28.901 -21.939 -4.539 1.00 21.12 393 LEU A O 1
ATOM 2825 N N . VAL A 1 395 ? -30.580 -20.571 -5.168 1.00 18.82 394 VAL A N 1
ATOM 2826 C CA . VAL A 1 395 ? -31.653 -21.355 -4.560 1.00 18.53 394 VAL A CA 1
ATOM 2827 C C . VAL A 1 395 ? -32.643 -21.740 -5.652 1.00 22.07 394 VAL A C 1
ATOM 2828 O O . VAL A 1 395 ? -32.866 -20.970 -6.593 1.00 20.90 394 VAL A O 1
ATOM 2832 N N . SER A 1 396 ? -33.222 -22.937 -5.547 1.00 20.69 395 SER A N 1
ATOM 2833 C CA . SER A 1 396 ? -34.022 -23.456 -6.649 1.00 18.90 395 SER A CA 1
ATOM 2834 C C . SER A 1 396 ? -35.300 -24.128 -6.163 1.00 19.55 395 SER A C 1
ATOM 2835 O O . SER A 1 396 ? -35.337 -24.762 -5.100 1.00 21.22 395 SER A O 1
ATOM 2838 N N . THR A 1 397 ? -36.345 -23.998 -6.980 1.00 18.00 396 THR A N 1
ATOM 2839 C CA . THR A 1 397 ? -37.613 -24.693 -6.798 1.00 19.54 396 THR A CA 1
ATOM 2840 C C . THR A 1 397 ? -38.106 -25.131 -8.172 1.00 24.10 396 THR A C 1
ATOM 2841 O O . THR A 1 397 ? -37.495 -24.813 -9.197 1.00 20.61 396 THR A O 1
ATOM 2845 N N . THR A 1 398 ? -39.220 -25.859 -8.205 1.00 23.27 397 THR A N 1
ATOM 2846 C CA . THR A 1 398 ? -39.792 -26.326 -9.463 1.00 21.55 397 THR A CA 1
ATOM 2847 C C . THR A 1 398 ? -41.185 -25.747 -9.685 1.00 25.81 397 THR A C 1
ATOM 2848 O O . THR A 1 398 ? -41.826 -25.216 -8.774 1.00 25.73 397 THR A O 1
ATOM 2852 N N . PHE A 1 399 ? -41.654 -25.860 -10.928 1.00 22.19 398 PHE A N 1
ATOM 2853 C CA . PHE A 1 399 ? -43.004 -25.446 -11.272 1.00 24.23 398 PHE A CA 1
ATOM 2854 C C . PHE A 1 399 ? -43.591 -26.439 -12.260 1.00 22.68 398 PHE A C 1
ATOM 2855 O O . PHE A 1 399 ? -42.862 -27.127 -12.981 1.00 23.25 398 PHE A O 1
ATOM 2863 N N . ARG A 1 400 ? -44.920 -26.517 -12.269 1.00 23.91 399 ARG A N 1
ATOM 2864 C CA . ARG A 1 400 ? -45.632 -27.454 -13.128 1.00 28.62 399 ARG A CA 1
ATOM 2865 C C . ARG A 1 400 ? -45.998 -26.821 -14.467 1.00 25.60 399 ARG A C 1
ATOM 2866 O O . ARG A 1 400 ? -45.739 -27.404 -15.524 1.00 33.31 399 ARG A O 1
ATOM 2874 N N . THR A 1 401 ? -46.584 -25.633 -14.436 1.00 21.81 400 THR A N 1
ATOM 2875 C CA . THR A 1 401 ? -47.055 -24.946 -15.624 1.00 22.32 400 THR A CA 1
ATOM 2876 C C . THR A 1 401 ? -46.410 -23.570 -15.718 1.00 22.95 400 THR A C 1
ATOM 2877 O O . THR A 1 401 ? -46.003 -22.995 -14.702 1.00 24.35 400 THR A O 1
ATOM 2881 N N . PRO A 1 402 ? -46.299 -23.014 -16.930 1.00 23.88 401 PRO A N 1
ATOM 2882 C CA . PRO A 1 402 ? -45.826 -21.623 -17.064 1.00 27.26 401 PRO A CA 1
ATOM 2883 C C . PRO A 1 402 ? -46.570 -20.633 -16.181 1.00 26.35 401 PRO A C 1
ATOM 2884 O O . PRO A 1 402 ? -45.945 -19.726 -15.615 1.00 24.89 401 PRO A O 1
ATOM 2888 N N . ALA A 1 403 ? -47.892 -20.784 -16.040 1.00 27.34 402 ALA A N 1
ATOM 2889 C CA . ALA A 1 403 ? -48.647 -19.892 -15.167 1.00 26.57 402 ALA A CA 1
ATOM 2890 C C . ALA A 1 403 ? -48.149 -19.976 -13.731 1.00 26.27 402 ALA A C 1
ATOM 2891 O O . ALA A 1 403 ? -48.105 -18.965 -13.019 1.00 28.13 402 ALA A O 1
ATOM 2893 N N . GLU A 1 404 ? -47.759 -21.170 -13.285 1.00 22.41 403 GLU A N 1
ATOM 2894 C CA . GLU A 1 404 ? -47.248 -21.290 -11.925 1.00 22.24 403 GLU A CA 1
ATOM 2895 C C . GLU A 1 404 ? -45.870 -20.645 -11.800 1.00 21.94 403 GLU A C 1
ATOM 2896 O O . GLU A 1 404 ? -45.549 -20.051 -10.761 1.00 22.07 403 GLU A O 1
ATOM 2902 N N . ALA A 1 405 ? -45.045 -20.750 -12.847 1.00 23.39 404 ALA A N 1
ATOM 2903 C CA . ALA A 1 405 ? -43.741 -20.087 -12.843 1.00 23.16 404 ALA A CA 1
ATOM 2904 C C . ALA A 1 405 ? -43.894 -18.584 -12.634 1.00 21.11 404 ALA A C 1
ATOM 2905 O O . ALA A 1 405 ? -43.211 -17.989 -11.791 1.00 20.73 404 ALA A O 1
ATOM 2907 N N . VAL A 1 406 ? -44.794 -17.956 -13.400 1.00 20.63 405 VAL A N 1
ATOM 2908 C CA . VAL A 1 406 ? -45.064 -16.527 -13.257 1.00 17.93 405 VAL A CA 1
ATOM 2909 C C . VAL A 1 406 ? -45.464 -16.200 -11.826 1.00 20.70 405 VAL A C 1
ATOM 2910 O O . VAL A 1 406 ? -44.998 -15.215 -11.239 1.00 22.90 405 VAL A O 1
ATOM 2914 N N . GLU A 1 407 ? -46.340 -17.023 -11.249 1.00 22.05 406 GLU A N 1
ATOM 2915 C CA . GLU A 1 407 ? -46.826 -16.809 -9.890 1.00 20.50 406 GLU A CA 1
ATOM 2916 C C . GLU A 1 407 ? -45.679 -16.835 -8.890 1.00 21.86 406 GLU A C 1
ATOM 2917 O O . GLU A 1 407 ? -45.566 -15.954 -8.026 1.00 25.24 406 GLU A O 1
ATOM 2923 N N . ILE A 1 408 ? -44.824 -17.855 -8.982 1.00 17.97 407 ILE A N 1
ATOM 2924 C CA . ILE A 1 408 ? -43.668 -17.949 -8.095 1.00 17.78 407 ILE A CA 1
ATOM 2925 C C . ILE A 1 408 ? -42.733 -16.768 -8.313 1.00 20.41 407 ILE A C 1
ATOM 2926 O O . ILE A 1 408 ? -42.307 -16.105 -7.359 1.00 21.85 407 ILE A O 1
ATOM 2931 N N . ALA A 1 409 ? -42.391 -16.494 -9.577 1.00 17.97 408 ALA A N 1
ATOM 2932 C CA . ALA A 1 409 ? -41.436 -15.432 -9.880 1.00 19.14 408 ALA A CA 1
ATOM 2933 C C . ALA A 1 409 ? -41.891 -14.098 -9.311 1.00 22.25 408 ALA A C 1
ATOM 2934 O O . ALA A 1 409 ? -41.064 -13.282 -8.878 1.00 21.32 408 ALA A O 1
ATOM 2936 N N . ASN A 1 410 ? -43.200 -13.854 -9.319 1.00 21.21 409 ASN A N 1
ATOM 2937 C CA . ASN A 1 410 ? -43.770 -12.586 -8.884 1.00 22.29 409 ASN A CA 1
ATOM 2938 C C . ASN A 1 410 ? -44.147 -12.570 -7.412 1.00 23.74 409 ASN A C 1
ATOM 2939 O O . ASN A 1 410 ? -44.615 -11.537 -6.921 1.00 24.89 409 ASN A O 1
ATOM 2944 N N . ASN A 1 411 ? -43.953 -13.679 -6.700 1.00 19.79 410 ASN A N 1
ATOM 2945 C CA . ASN A 1 411 ? -44.333 -13.771 -5.292 1.00 24.31 410 ASN A CA 1
ATOM 2946 C C . ASN A 1 411 ? -43.237 -13.181 -4.405 1.00 28.29 410 ASN A C 1
ATOM 2947 O O . ASN A 1 411 ? -42.630 -13.844 -3.562 1.00 29.10 410 ASN A O 1
ATOM 2952 N N . THR A 1 412 ? -42.983 -11.896 -4.626 1.00 19.93 411 THR A N 1
ATOM 2953 C CA . THR A 1 412 ? -41.935 -11.199 -3.903 1.00 22.12 411 THR A CA 1
ATOM 2954 C C . THR A 1 412 ? -42.281 -9.723 -3.857 1.00 18.73 411 THR A C 1
ATOM 2955 O O . THR A 1 412 ? -43.094 -9.228 -4.642 1.00 23.86 411 THR A O 1
ATOM 2959 N N . ALA A 1 413 ? -41.638 -9.024 -2.925 1.00 21.63 412 ALA A N 1
ATOM 2960 C CA . ALA A 1 413 ? -41.737 -7.579 -2.851 1.00 27.01 412 ALA A CA 1
ATOM 2961 C C . ALA A 1 413 ? -40.888 -6.885 -3.907 1.00 24.29 412 ALA A C 1
ATOM 2962 O O . ALA A 1 413 ? -40.977 -5.662 -4.044 1.00 22.97 412 ALA A O 1
ATOM 2964 N N . TYR A 1 414 ? -40.093 -7.630 -4.665 1.00 19.59 413 TYR A N 1
ATOM 2965 C CA . TYR A 1 414 ? -39.122 -7.046 -5.580 1.00 17.24 413 TYR A CA 1
ATOM 2966 C C . TYR A 1 414 ? -39.613 -7.106 -7.025 1.00 17.27 413 TYR A C 1
ATOM 2967 O O . TYR A 1 414 ? -40.640 -7.705 -7.350 1.00 20.15 413 TYR A O 1
ATOM 2976 N N . GLY A 1 415 ? -38.844 -6.470 -7.901 1.00 14.30 414 GLY A N 1
ATOM 2977 C CA . GLY A 1 415 ? -39.114 -6.505 -9.323 1.00 14.09 414 GLY A CA 1
ATOM 2978 C C . GLY A 1 415 ? -38.020 -5.770 -10.068 1.00 15.60 414 GLY A C 1
ATOM 2979 O O . GLY A 1 415 ? -38.176 -4.591 -10.402 1.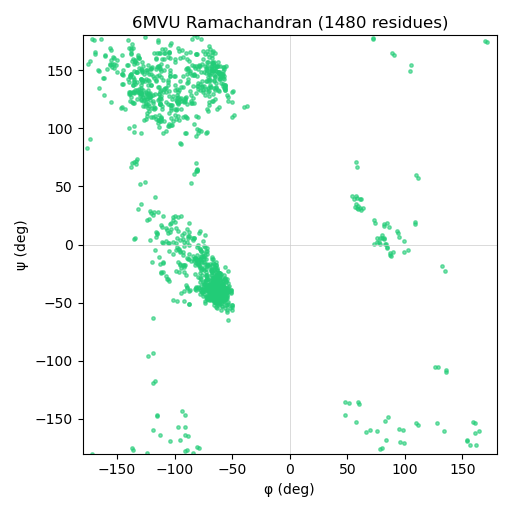00 18.63 414 GLY A O 1
ATOM 2980 N N . LEU A 1 416 ? -36.906 -6.450 -10.337 1.00 12.22 415 LEU A N 1
ATOM 2981 C CA . LEU A 1 416 ? -35.783 -5.797 -11.006 1.00 11.74 415 LEU A CA 1
ATOM 2982 C C . LEU A 1 416 ? -35.513 -6.493 -12.337 1.00 12.21 415 LEU A C 1
ATOM 2983 O O . LEU A 1 416 ? -36.160 -6.165 -13.335 1.00 13.34 415 LEU A O 1
ATOM 2988 N N . ALA A 1 417 ? -34.613 -7.476 -12.367 1.00 11.89 416 ALA A N 1
ATOM 2989 C CA . ALA A 1 417 ? -34.381 -8.252 -13.580 1.00 13.02 416 ALA A CA 1
ATOM 2990 C C . ALA A 1 417 ? -34.873 -9.687 -13.423 1.00 13.93 416 ALA A C 1
ATOM 2991 O O . ALA A 1 417 ? -35.041 -10.202 -12.316 1.00 15.90 416 ALA A O 1
ATOM 2993 N N . ALA A 1 418 ? -35.094 -10.336 -14.566 1.00 12.65 417 ALA A N 1
ATOM 2994 C CA . ALA A 1 418 ? -35.542 -11.721 -14.617 1.00 12.34 417 ALA A CA 1
ATOM 2995 C C . ALA A 1 418 ? -35.116 -12.319 -15.948 1.00 13.44 417 ALA A C 1
ATOM 2996 O O . ALA A 1 418 ? -34.876 -11.603 -16.920 1.00 14.09 417 ALA A O 1
ATOM 2998 N N . SER A 1 419 ? -35.047 -13.645 -15.996 1.00 12.95 418 SER A N 1
ATOM 2999 C CA . SER A 1 419 ? -34.626 -14.367 -17.186 1.00 14.28 418 SER A CA 1
ATOM 3000 C C . SER A 1 419 ? -35.606 -15.500 -17.453 1.00 17.64 418 SER A C 1
ATOM 3001 O O . SER A 1 419 ? -36.050 -16.168 -16.519 1.00 15.79 418 SER A O 1
ATOM 3004 N N . VAL A 1 420 ? -35.937 -15.712 -18.727 1.00 15.28 419 VAL A N 1
ATOM 3005 C CA . VAL A 1 420 ? -36.865 -16.758 -19.157 1.00 14.03 419 VAL A CA 1
ATOM 3006 C C . VAL A 1 420 ? -36.200 -17.551 -20.272 1.00 13.74 419 VAL A C 1
ATOM 3007 O O . VAL A 1 420 ? -35.697 -16.960 -21.236 1.00 14.19 419 VAL A O 1
ATOM 3011 N N . TRP A 1 421 ? -36.211 -18.881 -20.151 1.00 14.84 420 TRP A N 1
ATOM 3012 C CA . TRP A 1 421 ? -35.582 -19.776 -21.118 1.00 14.63 420 TRP A CA 1
ATOM 3013 C C . TRP A 1 421 ? -36.630 -20.677 -21.748 1.00 14.65 420 TRP A C 1
ATOM 3014 O O . TRP A 1 421 ? -37.266 -21.485 -21.058 1.00 16.76 420 TRP A O 1
ATOM 3025 N N . SER A 1 422 ? -36.777 -20.564 -23.062 1.00 14.40 421 SER A N 1
ATOM 3026 C CA . SER A 1 422 ? -37.607 -21.472 -23.834 1.00 15.37 421 SER A CA 1
ATOM 3027 C C . SER A 1 422 ? -37.177 -21.319 -25.281 1.00 16.74 421 SER A C 1
ATOM 3028 O O . SER A 1 422 ? -36.843 -20.217 -25.708 1.00 16.99 421 SER A O 1
ATOM 3031 N N . GLU A 1 423 ? -37.174 -22.420 -26.02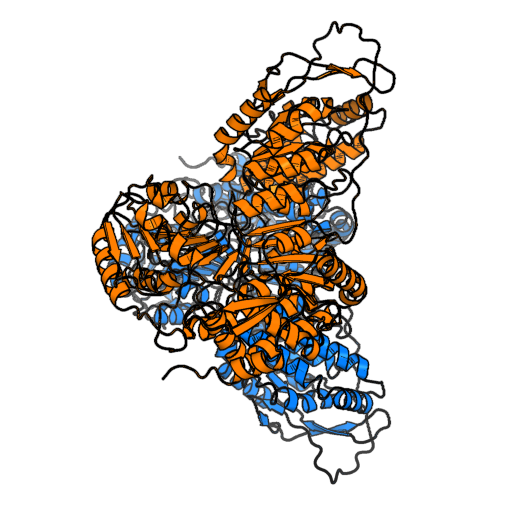3 1.00 19.95 422 GLU A N 1
ATOM 3032 C CA . GLU A 1 423 ? -36.866 -22.344 -27.443 1.00 19.13 422 GLU A CA 1
ATOM 3033 C C . GLU A 1 423 ? -38.065 -21.943 -28.280 1.00 20.49 422 GLU A C 1
ATOM 3034 O O . GLU A 1 423 ? -37.899 -21.642 -29.468 1.00 25.67 422 GLU A O 1
ATOM 3040 N N . ASN A 1 424 ? -39.257 -21.943 -27.702 1.00 18.84 423 ASN A N 1
ATOM 3041 C CA . ASN A 1 424 ? -40.468 -21.658 -28.459 1.00 22.07 423 ASN A CA 1
ATOM 3042 C C . ASN A 1 424 ? -40.691 -20.151 -28.506 1.00 23.09 423 ASN A C 1
ATOM 3043 O O . ASN A 1 424 ? -40.821 -19.504 -27.460 1.00 20.83 423 ASN A O 1
ATOM 3048 N N . VAL A 1 425 ? -40.745 -19.598 -29.723 1.00 20.32 424 VAL A N 1
ATOM 3049 C CA . VAL A 1 425 ? -40.875 -18.150 -29.884 1.00 23.34 424 VAL A CA 1
ATOM 3050 C C . VAL A 1 425 ? -42.163 -17.635 -29.256 1.00 26.94 424 VAL A C 1
ATOM 3051 O O . VAL A 1 425 ? -42.217 -16.497 -28.768 1.00 23.46 424 VAL A O 1
ATOM 3055 N N . ASN A 1 426 ? -43.211 -18.453 -29.240 1.00 25.02 425 ASN A N 1
ATOM 3056 C CA . ASN A 1 426 ? -44.488 -17.997 -28.710 1.00 28.18 425 ASN A CA 1
ATOM 3057 C C . ASN A 1 426 ? -44.495 -18.012 -27.183 1.00 29.47 425 ASN A C 1
ATOM 3058 O O . ASN A 1 426 ? -44.956 -17.054 -26.554 1.00 29.02 425 ASN A O 1
ATOM 3063 N N . LEU A 1 427 ? -43.950 -19.067 -26.570 1.00 25.14 426 LEU A N 1
ATOM 3064 C CA . LEU A 1 427 ? -43.962 -19.170 -25.114 1.00 22.26 426 LEU A CA 1
ATOM 3065 C C . LEU A 1 427 ? -43.037 -18.141 -24.468 1.00 22.90 426 LEU A C 1
ATOM 3066 O O . LEU A 1 427 ? -43.401 -17.518 -23.461 1.00 22.33 426 LEU A O 1
ATOM 3071 N N . ALA A 1 428 ? -41.834 -17.956 -25.027 1.00 20.72 427 ALA A N 1
ATOM 3072 C CA . ALA A 1 428 ? -40.889 -17.000 -24.450 1.00 17.41 427 ALA A CA 1
ATOM 3073 C C . ALA A 1 428 ? -41.475 -15.596 -24.436 1.00 23.79 427 ALA A C 1
ATOM 3074 O O . ALA A 1 428 ? -41.400 -14.891 -23.425 1.00 22.90 427 ALA A O 1
ATOM 3076 N N . LEU A 1 429 ? -42.085 -15.182 -25.547 1.00 24.69 428 LEU A N 1
ATOM 3077 C CA . LEU A 1 429 ? -42.655 -13.842 -25.645 1.00 22.24 428 LEU A CA 1
ATOM 3078 C C . LEU A 1 429 ? -43.989 -13.707 -24.916 1.00 22.38 428 LEU A C 1
ATOM 3079 O O . LEU A 1 429 ? -44.437 -12.581 -24.664 1.00 21.24 428 LEU A O 1
ATOM 3084 N N . ASP A 1 430 ? -44.626 -14.818 -24.554 1.00 20.21 429 ASP A N 1
ATOM 3085 C CA . ASP A 1 430 ? -45.813 -14.733 -23.716 1.00 20.26 429 ASP A CA 1
ATOM 3086 C C . ASP A 1 430 ? -45.447 -14.584 -22.245 1.00 24.11 429 ASP A C 1
ATOM 3087 O O . ASP A 1 430 ? -46.103 -13.835 -21.514 1.00 26.27 429 ASP A O 1
ATOM 3092 N N . LEU A 1 431 ? -44.400 -15.287 -21.800 1.00 21.72 430 LEU A N 1
ATOM 3093 C CA . LEU A 1 431 ? -44.005 -15.261 -20.396 1.00 21.78 430 LEU A CA 1
ATOM 3094 C C . LEU A 1 431 ? -43.364 -13.930 -20.015 1.00 22.48 430 LEU A C 1
ATOM 3095 O O . LEU A 1 431 ? -43.661 -13.371 -18.952 1.00 21.47 430 LEU A O 1
ATOM 3100 N N . ALA A 1 432 ? -42.462 -13.425 -20.857 1.00 22.53 431 ALA A N 1
ATOM 3101 C CA . ALA A 1 432 ? -41.675 -12.238 -20.509 1.00 24.28 431 ALA A CA 1
ATOM 3102 C C . ALA A 1 432 ? -42.504 -11.062 -19.999 1.00 25.62 431 ALA A C 1
ATOM 3103 O O . ALA A 1 432 ? -42.176 -10.527 -18.925 1.00 22.60 431 ALA A O 1
ATOM 3105 N N . PRO A 1 433 ? -43.561 -10.609 -20.687 1.00 27.94 432 PRO A N 1
ATOM 3106 C CA . PRO A 1 433 ? -44.293 -9.428 -20.197 1.00 30.33 432 PRO A CA 1
ATOM 3107 C C . PRO A 1 433 ? -45.086 -9.660 -18.922 1.00 23.36 432 PRO A C 1
ATOM 3108 O O . PRO A 1 433 ? -45.481 -8.680 -18.283 1.00 22.96 432 PRO A O 1
ATOM 3112 N N . LYS A 1 434 ? -45.347 -10.913 -18.537 1.00 23.24 433 LYS A N 1
ATOM 3113 C CA . LYS A 1 434 ? -46.104 -11.203 -17.326 1.00 25.05 433 LYS A CA 1
ATOM 3114 C C . LYS A 1 434 ? -45.241 -11.197 -16.071 1.00 21.60 433 LYS A C 1
ATOM 3115 O O . LYS A 1 434 ? -45.785 -11.248 -14.962 1.00 24.31 433 LYS A O 1
ATOM 3121 N N . LEU A 1 435 ? -43.923 -11.147 -16.215 1.00 20.32 434 LEU A N 1
ATOM 3122 C CA . LEU A 1 435 ? -43.054 -11.053 -15.055 1.00 15.80 434 LEU A CA 1
ATOM 3123 C C . LEU A 1 435 ? -42.988 -9.614 -14.563 1.00 18.98 434 LEU A C 1
ATOM 3124 O O . LEU A 1 435 ? -42.881 -8.669 -15.351 1.00 22.77 434 LEU A O 1
ATOM 3129 N N . VAL A 1 436 ? -43.070 -9.451 -13.247 1.00 18.02 435 VAL A N 1
ATOM 3130 C CA . VAL A 1 436 ? -42.961 -8.132 -12.635 1.00 14.63 435 VAL A CA 1
ATOM 3131 C C . VAL A 1 436 ? -41.477 -7.789 -12.563 1.00 16.83 435 VAL A C 1
ATOM 3132 O O . VAL A 1 436 ? -40.732 -8.385 -11.782 1.00 18.72 435 VAL A O 1
ATOM 3136 N N . ALA A 1 437 ? -41.043 -6.829 -13.378 1.00 16.56 436 ALA A N 1
ATOM 3137 C CA . ALA A 1 437 ? -39.618 -6.613 -13.573 1.00 13.21 436 ALA A CA 1
ATOM 3138 C C . ALA A 1 437 ? -39.435 -5.363 -14.414 1.00 13.51 436 ALA A C 1
ATOM 3139 O O . ALA A 1 437 ? -40.334 -4.962 -15.163 1.00 15.43 436 ALA A O 1
ATOM 3141 N N . GLY A 1 438 ? -38.250 -4.766 -14.301 1.00 13.93 437 GLY A N 1
ATOM 3142 C CA . GLY A 1 438 ? -37.847 -3.720 -15.221 1.00 12.46 437 GLY A CA 1
ATOM 3143 C C . GLY A 1 438 ? -37.010 -4.222 -16.390 1.00 13.12 437 GLY A C 1
ATOM 3144 O O . GLY A 1 438 ? -36.834 -3.504 -17.378 1.00 13.28 437 GLY A O 1
ATOM 3145 N N . ILE A 1 439 ? -36.456 -5.431 -16.279 1.00 13.08 438 ILE A N 1
ATOM 3146 C CA . ILE A 1 439 ? -35.637 -6.041 -17.327 1.00 12.35 438 ILE A CA 1
ATOM 3147 C C . ILE A 1 439 ? -36.012 -7.510 -17.391 1.00 11.82 438 ILE A C 1
ATOM 3148 O O . ILE A 1 439 ? -36.015 -8.186 -16.356 1.00 12.79 438 ILE A O 1
ATOM 3153 N N . VAL A 1 440 ? -36.283 -8.022 -18.593 1.00 11.87 439 VAL A N 1
ATOM 3154 C CA . VAL A 1 440 ? -36.440 -9.459 -18.809 1.00 13.18 439 VAL A CA 1
ATOM 3155 C C . VAL A 1 440 ? -35.561 -9.882 -19.974 1.00 15.17 439 VAL A C 1
ATOM 3156 O O . VAL A 1 440 ? -35.669 -9.326 -21.071 1.00 14.13 439 VAL A O 1
ATOM 3160 N N . TRP A 1 441 ? -34.700 -10.869 -19.743 1.00 13.27 440 TRP A N 1
ATOM 3161 C CA . TRP A 1 441 ? -33.843 -11.425 -20.782 1.00 12.41 440 TRP A CA 1
ATOM 3162 C C . TRP A 1 441 ? -34.425 -12.752 -21.247 1.00 13.71 440 TRP A C 1
ATOM 3163 O O . TRP A 1 441 ? -34.655 -13.648 -20.431 1.00 14.74 440 TRP A O 1
ATOM 3174 N N . ILE A 1 442 ? -34.655 -12.882 -22.549 1.00 12.67 441 ILE A N 1
ATOM 3175 C CA . ILE A 1 442 ? -35.076 -14.153 -23.129 1.00 12.88 441 ILE A CA 1
ATOM 3176 C C . ILE A 1 442 ? -33.835 -14.918 -23.565 1.00 13.23 441 ILE A C 1
ATOM 3177 O O . ILE A 1 442 ? -33.034 -14.415 -24.358 1.00 15.45 441 ILE A O 1
ATOM 3182 N N . ASN A 1 443 ? -33.667 -16.134 -23.036 1.00 13.25 442 ASN A N 1
ATOM 3183 C CA . ASN A 1 443 ? -32.557 -17.008 -23.416 1.00 14.25 442 ASN A CA 1
ATOM 3184 C C . ASN A 1 443 ? -31.206 -16.339 -23.183 1.00 13.40 442 ASN A C 1
ATOM 3185 O O . ASN A 1 443 ? -30.277 -16.444 -23.993 1.00 15.31 442 ASN A O 1
ATOM 3190 N N . GLY A 1 444 ? -31.099 -15.653 -22.056 1.00 13.87 443 GLY A N 1
ATOM 3191 C CA . GLY A 1 444 ? -29.849 -15.035 -21.662 1.00 13.18 443 GLY A CA 1
ATOM 3192 C C . GLY A 1 444 ? -29.998 -14.546 -20.243 1.00 13.04 443 GLY A C 1
ATOM 3193 O O . GLY A 1 444 ? -31.075 -14.627 -19.649 1.00 14.63 443 GLY A O 1
ATOM 3194 N N . THR A 1 445 ? -28.902 -14.026 -19.702 1.00 15.53 444 THR A N 1
ATOM 3195 C CA . THR A 1 445 ? -29.011 -13.345 -18.420 1.00 14.04 444 THR A CA 1
ATOM 3196 C C . THR A 1 445 ? -27.893 -12.326 -18.296 1.00 13.97 444 THR A C 1
ATOM 3197 O O . THR A 1 445 ? -26.846 -12.445 -18.941 1.00 15.01 444 THR A O 1
ATOM 3201 N N . ASN A 1 446 ? -28.147 -11.308 -17.472 1.00 12.63 445 ASN A N 1
ATOM 3202 C CA . ASN A 1 446 ? -27.140 -10.305 -17.146 1.00 13.77 445 ASN A CA 1
ATOM 3203 C C . ASN A 1 446 ? -26.599 -9.606 -18.391 1.00 17.74 445 ASN A C 1
ATOM 3204 O O . ASN A 1 446 ? -25.419 -9.254 -18.460 1.00 14.62 445 ASN A O 1
ATOM 3209 N N . MET A 1 447 ? -27.456 -9.396 -19.384 1.00 14.02 446 MET A N 1
ATOM 3210 C CA . MET A 1 447 ? -27.060 -8.696 -20.597 1.00 12.88 446 MET A CA 1
ATOM 3211 C C . MET A 1 447 ? -27.211 -7.200 -20.347 1.00 13.00 446 MET A C 1
ATOM 3212 O O . MET A 1 447 ? -28.262 -6.750 -19.882 1.00 14.30 446 MET A O 1
ATOM 3217 N N . MET A 1 448 ? -26.154 -6.435 -20.633 1.00 13.06 447 MET A N 1
ATOM 3218 C CA . MET A 1 448 ? -26.132 -5.023 -20.281 1.00 12.55 447 MET A CA 1
ATOM 3219 C C . MET A 1 448 ? -25.594 -4.212 -21.443 1.00 13.02 447 MET A C 1
ATOM 3220 O O . MET A 1 448 ? -24.644 -4.627 -22.111 1.00 15.15 447 MET A O 1
ATOM 3225 N N . ASP A 1 449 ? -26.210 -3.055 -21.680 1.00 12.18 448 ASP A N 1
ATOM 3226 C CA . ASP A 1 449 ? -25.690 -2.135 -22.680 1.00 13.28 448 ASP A CA 1
ATOM 3227 C C . ASP A 1 449 ? -26.091 -0.713 -22.334 1.00 12.15 448 ASP A C 1
ATOM 3228 O O . ASP A 1 449 ? -27.127 -0.478 -21.710 1.00 13.16 448 ASP A O 1
ATOM 3233 N N . ALA A 1 450 ? -25.245 0.234 -22.766 1.00 12.74 449 ALA A N 1
ATOM 3234 C CA . ALA A 1 450 ? -25.440 1.639 -22.422 1.00 12.19 449 ALA A CA 1
ATOM 3235 C C . ALA A 1 450 ? -26.744 2.199 -22.976 1.00 12.09 449 ALA A C 1
ATOM 3236 O O . ALA A 1 450 ? -27.283 3.167 -22.428 1.00 12.01 449 ALA A O 1
ATOM 3238 N N . ALA A 1 451 ? -27.260 1.621 -24.056 1.00 12.12 450 ALA A N 1
ATOM 3239 C CA . ALA A 1 451 ? -28.484 2.098 -24.684 1.00 12.06 450 ALA A CA 1
ATOM 3240 C C . ALA A 1 451 ? -29.744 1.479 -24.095 1.00 11.91 450 ALA A C 1
ATOM 3241 O O . ALA A 1 451 ? -30.844 1.957 -24.391 1.00 13.76 450 ALA A O 1
ATOM 3243 N N . ALA A 1 452 ? -29.614 0.426 -23.281 1.00 11.88 451 ALA A N 1
ATOM 3244 C CA . ALA A 1 452 ? -30.754 -0.330 -22.789 1.00 12.44 451 ALA A CA 1
ATOM 3245 C C . ALA A 1 452 ? -31.020 0.016 -21.328 1.00 11.67 451 ALA A C 1
ATOM 3246 O O . ALA A 1 452 ? -30.186 -0.300 -20.458 1.00 13.02 451 ALA A O 1
ATOM 3248 N N . PRO A 1 453 ? -32.142 0.657 -21.007 1.00 11.58 452 PRO A N 1
ATOM 3249 C CA . PRO A 1 453 ? -32.373 1.094 -19.618 1.00 11.50 452 PRO A CA 1
ATOM 3250 C C . PRO A 1 453 ? -32.578 -0.075 -18.670 1.00 11.57 452 PRO A C 1
ATOM 3251 O O . PRO A 1 453 ? -33.087 -1.143 -19.045 1.00 12.58 452 PRO A O 1
ATOM 3255 N N . PHE A 1 454 ? -32.184 0.141 -17.418 1.00 12.99 453 PHE A N 1
ATOM 3256 C CA . PHE A 1 454 ? -32.431 -0.847 -16.368 1.00 13.14 453 PHE A CA 1
ATOM 3257 C C . PHE A 1 454 ? -32.864 -0.158 -15.082 1.00 14.40 453 PHE A C 1
ATOM 3258 O O . PHE A 1 454 ? -32.409 0.940 -14.759 1.00 12.25 453 PHE A O 1
ATOM 3266 N N . GLY A 1 455 ? -33.744 -0.821 -14.346 1.00 12.09 454 GLY A N 1
ATOM 3267 C CA . GLY A 1 455 ? -34.234 -0.263 -13.102 1.00 11.54 454 GLY A CA 1
ATOM 3268 C C . GLY A 1 455 ? -35.393 -1.078 -12.601 1.00 11.39 454 GLY A C 1
ATOM 3269 O O . GLY A 1 455 ? -35.865 -2.008 -13.260 1.00 13.76 454 GLY A O 1
ATOM 3270 N N . GLY A 1 456 ? -35.849 -0.709 -11.404 1.00 13.61 455 GLY A N 1
ATOM 3271 C CA . GLY A 1 456 ? -36.768 -1.524 -10.649 1.00 13.50 455 GLY A CA 1
ATOM 3272 C C . GLY A 1 456 ? -38.201 -1.013 -10.652 1.00 12.81 455 GLY A C 1
ATOM 3273 O O . GLY A 1 456 ? -38.510 0.114 -11.039 1.00 14.20 455 GLY A O 1
ATOM 3274 N N . VAL A 1 457 ? -39.084 -1.903 -10.219 1.00 13.82 456 VAL A N 1
ATOM 3275 C CA . VAL A 1 457 ? -40.430 -1.571 -9.779 1.00 17.97 456 VAL A CA 1
ATOM 3276 C C . VAL A 1 457 ? -40.611 -2.146 -8.377 1.00 16.45 456 VAL A C 1
ATOM 3277 O O . VAL A 1 457 ? -39.706 -2.774 -7.832 1.00 16.60 456 VAL A O 1
ATOM 3281 N N . ARG A 1 458 ? -41.786 -1.914 -7.788 1.00 17.35 457 ARG A N 1
ATOM 3282 C CA . ARG A 1 458 ? -42.032 -2.370 -6.421 1.00 18.65 457 ARG A CA 1
ATOM 3283 C C . ARG A 1 458 ? -40.900 -1.912 -5.503 1.00 16.46 457 ARG A C 1
ATOM 3284 O O . ARG A 1 458 ? -40.424 -0.779 -5.625 1.00 18.87 457 ARG A O 1
ATOM 3292 N N . GLU A 1 459 ? -40.423 -2.793 -4.622 1.00 16.48 458 GLU A N 1
ATOM 3293 C CA . GLU A 1 459 ? -39.385 -2.446 -3.659 1.00 17.27 458 GLU A CA 1
ATOM 3294 C C . GLU A 1 459 ? -37.976 -2.534 -4.239 1.00 14.88 458 GLU A C 1
ATOM 3295 O O . GLU A 1 459 ? -37.003 -2.329 -3.510 1.00 17.18 458 GLU A O 1
ATOM 3301 N N . SER A 1 460 ? -37.844 -2.798 -5.537 1.00 14.54 459 SER A N 1
ATOM 3302 C CA . SER A 1 460 ? -36.542 -2.703 -6.180 1.00 17.05 459 SER A CA 1
ATOM 3303 C C . SER A 1 460 ? -36.183 -1.268 -6.535 1.00 14.06 459 SER A C 1
ATOM 3304 O O . SER A 1 460 ? -35.087 -1.025 -7.052 1.00 14.05 459 SER A O 1
ATOM 3307 N N . GLY A 1 461 ? -37.077 -0.319 -6.269 1.00 13.37 460 GLY A N 1
ATOM 3308 C CA . GLY A 1 461 ? -36.783 1.091 -6.454 1.00 12.67 460 GLY A CA 1
ATOM 3309 C C . GLY A 1 461 ? -37.528 1.739 -7.606 1.00 14.26 460 GLY A C 1
ATOM 3310 O O . GLY A 1 461 ? -38.622 1.300 -7.983 1.00 14.20 460 GLY A O 1
ATOM 3311 N N . PHE A 1 462 ? -36.942 2.795 -8.165 1.00 13.15 461 PHE A N 1
ATOM 3312 C CA . PHE A 1 462 ? -37.566 3.526 -9.260 1.00 15.75 461 PHE A CA 1
ATOM 3313 C C . PHE A 1 462 ? -36.504 4.328 -9.989 1.00 15.36 461 PHE A C 1
ATOM 3314 O O . PHE A 1 462 ? -35.417 4.575 -9.461 1.00 14.87 461 PHE A O 1
ATOM 3322 N N . GLY A 1 463 ? -36.844 4.747 -11.203 1.00 12.66 462 GLY A N 1
ATOM 3323 C CA . GLY A 1 463 ? -35.884 5.353 -12.094 1.00 12.47 462 GLY A CA 1
ATOM 3324 C C . GLY A 1 463 ? -35.217 4.314 -12.978 1.00 11.29 462 GLY A C 1
ATOM 3325 O O . GLY A 1 463 ? -35.283 3.111 -12.733 1.00 12.58 462 GLY A O 1
ATOM 3326 N N . ARG A 1 464 ? -34.601 4.796 -14.053 1.00 12.89 463 ARG A N 1
ATOM 3327 C CA . ARG A 1 464 ? -33.954 3.923 -15.013 1.00 13.19 463 ARG A CA 1
ATOM 3328 C C . ARG A 1 464 ? -32.599 4.509 -15.357 1.00 14.64 463 ARG A C 1
ATOM 3329 O O . ARG A 1 464 ? -32.459 5.728 -15.496 1.00 15.10 463 ARG A O 1
ATOM 3337 N N . GLU A 1 465 ? -31.610 3.634 -15.491 1.00 12.21 464 GLU A N 1
ATOM 3338 C CA . GLU A 1 465 ? -30.257 4.007 -15.892 1.00 12.23 464 GLU A CA 1
ATOM 3339 C C . GLU A 1 465 ? -29.953 3.420 -17.264 1.00 14.28 464 GLU A C 1
ATOM 3340 O O . GLU A 1 465 ? -30.179 2.226 -17.501 1.00 14.46 464 GLU A O 1
ATOM 3346 N N . GLY A 1 466 ? -29.480 4.262 -18.167 1.00 15.34 465 GLY A N 1
ATOM 3347 C CA . GLY A 1 466 ? -29.137 3.890 -19.525 1.00 16.69 465 GLY A CA 1
ATOM 3348 C C . GLY A 1 466 ? -30.167 4.383 -20.531 1.00 12.90 465 GLY A C 1
ATOM 3349 O O . GLY A 1 466 ? -31.344 4.598 -20.207 1.00 12.77 465 GLY A O 1
ATOM 3350 N N . GLY A 1 467 ? -29.713 4.574 -21.775 1.00 12.18 466 GLY A N 1
ATOM 3351 C CA . GLY A 1 467 ? -30.591 4.930 -22.869 1.00 14.15 466 GLY A CA 1
ATOM 3352 C C . GLY A 1 467 ? -31.113 6.354 -22.800 1.00 14.57 466 GLY A C 1
ATOM 3353 O O . GLY A 1 467 ? -30.881 7.111 -21.851 1.00 12.63 466 GLY A O 1
ATOM 3354 N N . TRP A 1 468 ? -31.866 6.712 -23.845 1.00 13.46 467 TRP A N 1
ATOM 3355 C CA . TRP A 1 468 ? -32.619 7.962 -23.804 1.00 12.12 467 TRP A CA 1
ATOM 3356 C C . TRP A 1 468 ? -33.477 8.024 -22.551 1.00 11.72 467 TRP A C 1
ATOM 3357 O O . TRP A 1 468 ? -33.649 9.094 -21.956 1.00 13.24 467 TRP A O 1
ATOM 3368 N N . GLU A 1 469 ? -34.008 6.870 -22.130 1.00 11.61 468 GLU A N 1
ATOM 3369 C CA . GLU A 1 469 ? -34.948 6.808 -21.017 1.00 13.46 468 GLU A CA 1
ATOM 3370 C C . GLU A 1 469 ? -34.299 7.220 -19.702 1.00 16.91 468 GLU A C 1
ATOM 3371 O O . GLU A 1 469 ? -34.978 7.756 -18.815 1.00 18.15 468 GLU A O 1
ATOM 3377 N N . GLY A 1 470 ? -32.995 6.982 -19.554 1.00 11.54 469 GLY A N 1
ATOM 3378 C CA . GLY A 1 470 ? -32.291 7.381 -18.345 1.00 13.50 469 GLY A CA 1
ATOM 3379 C C . GLY A 1 470 ? -32.024 8.864 -18.226 1.00 15.24 469 GLY A C 1
ATOM 3380 O O . GLY A 1 470 ? -31.696 9.329 -17.128 1.00 15.71 469 GLY A O 1
ATOM 3381 N N . LEU A 1 471 ? -32.156 9.622 -19.314 1.00 15.95 470 LEU A N 1
ATOM 3382 C CA . LEU A 1 471 ? -31.784 11.035 -19.261 1.00 12.73 470 LEU A CA 1
ATOM 3383 C C . LEU A 1 471 ? -32.830 11.896 -18.564 1.00 15.79 470 LEU A C 1
ATOM 3384 O O . LEU A 1 471 ? -32.476 12.925 -17.973 1.00 15.63 470 LEU A O 1
ATOM 3389 N N . ALA A 1 472 ? -34.109 11.512 -18.628 1.00 16.55 471 ALA A N 1
ATOM 3390 C CA . ALA A 1 472 ? -35.148 12.323 -17.996 1.00 20.85 471 ALA A CA 1
ATOM 3391 C C . ALA A 1 472 ? -34.855 12.540 -16.517 1.00 18.16 471 ALA A C 1
ATOM 3392 O O . ALA A 1 472 ? -35.054 13.642 -15.989 1.00 21.84 471 ALA A O 1
ATOM 3394 N N . GLY A 1 473 ? -34.350 11.510 -15.844 1.00 15.65 472 GLY A N 1
ATOM 3395 C CA . GLY A 1 473 ? -34.054 11.603 -14.432 1.00 15.79 472 GLY A CA 1
ATOM 3396 C C . GLY A 1 473 ? -32.861 12.456 -14.083 1.00 17.76 472 GLY A C 1
ATOM 3397 O O . GLY A 1 473 ? -32.598 12.661 -12.893 1.00 19.08 472 GLY A O 1
ATOM 3398 N N . TYR A 1 474 ? -32.129 12.956 -15.082 1.00 13.83 473 TYR A N 1
ATOM 3399 C CA . TYR A 1 474 ? -31.023 13.875 -14.862 1.00 14.26 473 TYR A CA 1
ATOM 3400 C C . TYR A 1 474 ? -31.332 15.266 -15.399 1.00 13.86 473 TYR A C 1
ATOM 3401 O O . TYR A 1 474 ? -30.420 16.084 -15.566 1.00 16.46 473 TYR A O 1
ATOM 3410 N N . THR A 1 475 ? -32.608 15.551 -15.657 1.00 15.30 474 THR A N 1
ATOM 3411 C CA . THR A 1 475 ? -33.018 16.826 -16.224 1.00 17.46 474 THR A CA 1
ATOM 3412 C C . THR A 1 475 ? -34.275 17.323 -15.529 1.00 19.02 474 THR A C 1
ATOM 3413 O O . THR A 1 475 ? -34.942 16.593 -14.793 1.00 19.22 474 THR A O 1
ATOM 3417 N N . ARG A 1 476 ? -34.585 18.585 -15.787 1.00 21.14 475 ARG A N 1
ATOM 3418 C CA . ARG A 1 476 ? -35.796 19.269 -15.364 1.00 22.22 475 ARG A CA 1
ATOM 3419 C C . ARG A 1 476 ? -36.348 19.967 -16.594 1.00 25.37 475 ARG A C 1
ATOM 3420 O O . ARG A 1 476 ? -35.624 20.166 -17.576 1.00 21.98 475 ARG A O 1
ATOM 3428 N N . PRO A 1 477 ? -37.623 20.351 -16.580 1.00 25.70 476 PRO A N 1
ATOM 3429 C CA . PRO A 1 477 ? -38.150 21.160 -17.686 1.00 26.19 476 PRO A CA 1
ATOM 3430 C C . PRO A 1 477 ? -37.385 22.467 -17.813 1.00 22.48 476 PRO A C 1
ATOM 3431 O O . PRO A 1 477 ? -37.046 23.111 -16.819 1.00 23.90 476 PRO A O 1
ATOM 3435 N N . ALA A 1 478 ? -37.105 22.855 -19.061 1.00 22.47 477 ALA A N 1
ATOM 3436 C CA . ALA A 1 478 ? -36.365 24.089 -19.296 1.00 23.86 477 ALA A CA 1
ATOM 3437 C C . ALA A 1 478 ? -37.158 25.308 -18.831 1.00 26.47 477 ALA A C 1
ATOM 3438 O O . ALA A 1 478 ? -36.578 26.285 -18.343 1.00 29.93 477 ALA A O 1
ATOM 3440 N N . ILE A 1 479 ? -38.480 25.264 -18.972 1.00 25.73 478 ILE A N 1
ATOM 3441 C CA . ILE A 1 479 ? -39.368 26.328 -18.513 1.00 30.98 478 ILE A CA 1
ATOM 3442 C C . ILE A 1 479 ? -40.018 25.855 -17.221 1.00 24.73 478 ILE A C 1
ATOM 3443 O O . ILE A 1 479 ? -40.740 24.852 -17.215 1.00 29.75 478 ILE A O 1
ATOM 3448 N N . ALA A 1 480 ? -39.760 26.560 -16.127 1.00 27.04 479 ALA A N 1
ATOM 3449 C CA . ALA A 1 480 ? -40.275 26.125 -14.838 1.00 27.48 479 ALA A CA 1
ATOM 3450 C C . ALA A 1 480 ? -41.770 26.408 -14.752 1.00 29.63 479 ALA A C 1
ATOM 3451 O O . ALA A 1 480 ? -42.236 27.465 -15.175 1.00 31.09 479 ALA A O 1
ATOM 3453 N N . THR A 1 481 ? -42.531 25.451 -14.230 1.00 27.85 480 THR A N 1
ATOM 3454 C CA . THR A 1 481 ? -43.917 25.730 -13.885 1.00 29.08 480 THR A CA 1
ATOM 3455 C C . THR A 1 481 ? -44.047 25.894 -12.375 1.00 27.02 480 THR A C 1
ATOM 3456 O O . THR A 1 481 ? -43.183 25.474 -11.601 1.00 24.32 480 THR A O 1
ATOM 3460 N N . LYS A 1 482 ? -45.137 26.530 -11.960 1.00 25.17 481 LYS A N 1
ATOM 3461 C CA . LYS A 1 482 ? -45.379 26.800 -10.550 1.00 26.87 481 LYS A CA 1
ATOM 3462 C C . LYS A 1 482 ? -46.776 26.318 -10.193 1.00 20.94 481 LYS A C 1
ATOM 3463 O O . LYS A 1 482 ? -47.741 26.633 -10.894 1.00 25.37 481 LYS A O 1
ATOM 3465 N N . SER A 1 483 ? -46.876 25.558 -9.114 1.00 19.60 482 SER A N 1
ATOM 3466 C CA . SER A 1 483 ? -48.175 25.104 -8.653 1.00 23.33 482 SER A CA 1
ATOM 3467 C C . SER A 1 483 ? -48.971 26.294 -8.126 1.00 27.37 482 SER A C 1
ATOM 3468 O O . SER A 1 483 ? -48.421 27.136 -7.408 1.00 26.93 482 SER A O 1
ATOM 3471 N N . PRO A 1 484 ? -50.255 26.403 -8.469 1.00 23.10 483 PRO A N 1
ATOM 3472 C CA . PRO A 1 484 ? -51.066 27.489 -7.907 1.00 20.97 483 PRO A CA 1
ATOM 3473 C C . PRO A 1 484 ? -51.071 27.420 -6.390 1.00 20.63 483 PRO A C 1
ATOM 3474 O O . PRO A 1 484 ? -50.960 26.346 -5.797 1.00 20.79 483 PRO A O 1
ATOM 3478 N N . ALA A 1 485 ? -51.177 28.589 -5.761 1.00 21.84 484 ALA A N 1
ATOM 3479 C CA . ALA A 1 485 ? -51.287 28.634 -4.312 1.00 23.12 484 ALA A CA 1
ATOM 3480 C C . ALA A 1 485 ? -52.569 27.940 -3.867 1.00 19.01 484 ALA A C 1
ATOM 3481 O O . ALA A 1 485 ? -53.553 27.874 -4.610 1.00 21.71 484 ALA A O 1
ATOM 3483 N N . ALA A 1 486 ? -52.555 27.434 -2.635 1.00 19.81 485 ALA A N 1
ATOM 3484 C CA . ALA A 1 486 ? -53.751 26.835 -2.065 1.00 18.31 485 ALA A CA 1
ATOM 3485 C C . ALA A 1 486 ? -54.848 27.884 -1.967 1.00 21.41 485 ALA A C 1
ATOM 3486 O O . ALA A 1 486 ? -54.577 29.083 -1.865 1.00 20.28 485 ALA A O 1
ATOM 3488 N N . VAL A 1 487 ? -56.096 27.423 -1.994 1.00 17.35 486 VAL A N 1
ATOM 3489 C CA . VAL A 1 487 ? -57.261 28.293 -1.870 1.00 17.57 486 VAL A CA 1
ATOM 3490 C C . VAL A 1 487 ? -58.116 27.811 -0.704 1.00 21.46 486 VAL A C 1
ATOM 3491 O O . VAL A 1 487 ? -58.514 26.642 -0.657 1.00 22.01 486 VAL A O 1
ATOM 3495 N N . ALA A 1 488 ? -58.407 28.708 0.229 1.00 21.03 487 ALA A N 1
ATOM 3496 C CA . ALA A 1 488 ? -59.283 28.364 1.336 1.00 17.28 487 ALA A CA 1
ATOM 3497 C C . ALA A 1 488 ? -60.727 28.334 0.856 1.00 20.29 487 ALA A C 1
ATOM 3498 O O . ALA A 1 488 ? -61.170 29.219 0.116 1.00 18.79 487 ALA A O 1
ATOM 3500 N N . ALA A 1 489 ? -61.462 27.314 1.288 1.00 18.16 488 ALA A N 1
ATOM 3501 C CA . ALA A 1 489 ? -62.876 27.221 0.951 1.00 17.97 488 ALA A CA 1
ATOM 3502 C C . ALA A 1 489 ? -63.623 28.458 1.437 1.00 16.26 488 ALA A C 1
ATOM 3503 O O . ALA A 1 489 ? -63.301 29.043 2.475 1.00 18.21 488 ALA A O 1
ATOM 3505 N N . TYR A 1 490 ? -64.647 28.848 0.686 1.00 16.40 489 TYR A N 1
ATOM 3506 C CA . TYR A 1 490 ? -65.479 29.955 1.128 1.00 16.81 489 TYR A CA 1
ATOM 3507 C C . TYR A 1 490 ? -66.305 29.557 2.344 1.00 19.89 489 TYR A C 1
ATOM 3508 O O . TYR A 1 490 ? -66.726 28.406 2.502 1.00 19.51 489 TYR A O 1
ATOM 3517 N N . THR A 1 491 ? -66.513 30.528 3.224 1.00 18.79 490 THR A N 1
ATOM 3518 C CA . THR A 1 491 ? -67.398 30.387 4.368 1.00 17.63 490 THR A CA 1
ATOM 3519 C C . THR A 1 491 ? -68.757 30.983 4.023 1.00 20.00 490 THR A C 1
ATOM 3520 O O . THR A 1 491 ? -68.925 31.651 2.997 1.00 21.04 490 THR A O 1
ATOM 3524 N N . GLY A 1 492 ? -69.736 30.733 4.889 1.00 18.24 491 GLY A N 1
ATOM 3525 C CA . GLY A 1 492 ? -71.085 31.194 4.613 1.00 20.10 491 GLY A CA 1
ATOM 3526 C C . GLY A 1 492 ? -71.992 30.993 5.806 1.00 31.38 491 GLY A C 1
ATOM 3527 O O . GLY A 1 492 ? -71.583 30.470 6.846 1.00 31.85 491 GLY A O 1
ATOM 3528 N N . ASP A 1 493 ? -73.253 31.397 5.618 1.00 43.23 492 ASP A N 1
ATOM 3529 C CA . ASP A 1 493 ? -74.212 31.508 6.716 1.00 55.83 492 ASP A CA 1
ATOM 3530 C C . ASP A 1 493 ? -74.325 30.214 7.516 1.00 64.93 492 ASP A C 1
ATOM 3531 O O . ASP A 1 493 ? -73.982 30.167 8.702 1.00 69.48 492 ASP A O 1
ATOM 3533 N N . GLY A 1 494 ? -74.819 29.160 6.887 1.00 69.24 493 GLY A N 1
ATOM 3534 C CA . GLY A 1 494 ? -75.025 27.895 7.549 1.00 71.86 493 GLY A CA 1
ATOM 3535 C C . GLY A 1 494 ? -76.470 27.512 7.798 1.00 72.93 493 GLY A C 1
ATOM 3536 O O . GLY A 1 494 ? -76.719 26.630 8.632 1.00 72.44 493 GLY A O 1
ATOM 3537 N N . ALA A 1 495 ? -77.422 28.142 7.115 1.00 73.04 494 ALA A N 1
ATOM 3538 C CA . ALA A 1 495 ? -78.822 27.792 7.283 1.00 72.72 494 ALA A CA 1
ATOM 3539 C C . ALA A 1 495 ? -79.083 26.384 6.756 1.00 71.53 494 ALA A C 1
ATOM 3540 O O . ALA A 1 495 ? -78.352 25.860 5.911 1.00 72.30 494 ALA A O 1
ATOM 3542 N N . ALA A 1 496 ? -80.142 25.769 7.277 1.00 69.02 495 ALA A N 1
ATOM 3543 C CA . ALA A 1 496 ? -80.498 24.419 6.871 1.00 64.03 495 ALA A CA 1
ATOM 3544 C C . ALA A 1 496 ? -80.835 24.380 5.384 1.00 60.97 495 ALA A C 1
ATOM 3545 O O . ALA A 1 496 ? -81.186 25.389 4.766 1.00 63.39 495 ALA A O 1
ATOM 3547 N N . ASP A 1 497 ? -80.714 23.188 4.806 1.00 55.04 496 ASP A N 1
ATOM 3548 C CA . ASP A 1 497 ? -81.042 22.953 3.404 1.00 49.92 496 ASP A CA 1
ATOM 3549 C C . ASP A 1 497 ? -82.192 21.955 3.353 1.00 46.35 496 ASP A C 1
ATOM 3550 O O . ASP A 1 497 ? -82.019 20.779 3.701 1.00 42.76 496 ASP A O 1
ATOM 3555 N N . GLY A 1 498 ? -83.369 22.431 2.936 1.00 40.77 497 GLY A N 1
ATOM 3556 C CA . GLY A 1 498 ? -84.537 21.583 2.783 1.00 36.26 497 GLY A CA 1
ATOM 3557 C C . GLY A 1 498 ? -84.541 20.725 1.539 1.00 34.66 497 GLY A C 1
ATOM 3558 O O . GLY A 1 498 ? -85.393 19.839 1.417 1.00 25.08 497 GLY A O 1
ATOM 3559 N N . LEU A 1 499 ? -83.614 20.975 0.618 1.00 32.14 498 LEU A N 1
ATOM 3560 C CA . LEU A 1 499 ? -83.431 20.171 -0.580 1.00 30.00 498 LEU A CA 1
ATOM 3561 C C . LEU A 1 499 ? -82.277 19.194 -0.380 1.00 29.54 498 LEU A C 1
ATOM 3562 O O . LEU A 1 499 ? -81.416 19.379 0.484 1.00 30.79 498 LEU A O 1
ATOM 3567 N N . ASP A 1 500 ? -82.273 18.139 -1.193 1.00 28.66 499 ASP A N 1
ATOM 3568 C CA . ASP A 1 500 ? -81.238 17.107 -1.121 1.00 26.12 499 ASP A CA 1
ATOM 3569 C C . ASP A 1 500 ? -80.123 17.504 -2.079 1.00 30.02 499 ASP A C 1
ATOM 3570 O O . ASP A 1 500 ? -80.194 17.236 -3.281 1.00 33.86 499 ASP A O 1
ATOM 3575 N N . ARG A 1 501 ? -79.086 18.149 -1.545 1.00 25.71 500 ARG A N 1
ATOM 3576 C CA . ARG A 1 501 ? -77.964 18.612 -2.351 1.00 25.06 500 ARG A CA 1
ATOM 3577 C C . ARG A 1 501 ? -76.631 18.154 -1.765 1.00 26.13 500 ARG A C 1
ATOM 3578 O O . ARG A 1 501 ? -75.625 18.863 -1.860 1.00 25.74 500 ARG A O 1
ATOM 3586 N N . THR A 1 502 ? -76.605 16.961 -1.175 1.00 22.12 501 THR A N 1
ATOM 3587 C CA . THR A 1 502 ? -75.407 16.411 -0.543 1.00 18.97 501 THR A CA 1
ATOM 3588 C C . THR A 1 502 ? -74.755 15.417 -1.498 1.00 20.67 501 THR A C 1
ATOM 3589 O O . THR A 1 502 ? -75.303 14.338 -1.752 1.00 24.95 501 THR A O 1
ATOM 3593 N N . ALA A 1 503 ? -73.584 15.775 -2.017 1.00 19.51 502 ALA A N 1
ATOM 3594 C CA . ALA A 1 503 ? -72.849 14.894 -2.912 1.00 19.43 502 ALA A CA 1
ATOM 3595 C C . ALA A 1 503 ? -72.160 13.776 -2.125 1.00 20.17 502 ALA A C 1
ATOM 3596 O O . ALA A 1 503 ? -71.853 13.914 -0.936 1.00 21.87 502 ALA A O 1
ATOM 3598 N N . LYS A 1 504 ? -71.900 12.661 -2.818 1.00 18.19 503 LYS A N 1
ATOM 3599 C CA . LYS A 1 504 ? -71.353 11.428 -2.260 1.00 19.36 503 LYS A CA 1
ATOM 3600 C C . LYS A 1 504 ? -69.943 11.191 -2.816 1.00 16.51 503 LYS A C 1
ATOM 3601 O O . LYS A 1 504 ? -69.326 12.094 -3.397 1.00 17.46 503 LYS A O 1
ATOM 3607 N N . LEU A 1 505 ? -69.450 9.969 -2.664 1.00 14.71 504 LEU A N 1
ATOM 3608 C CA . LEU A 1 505 ? -68.187 9.536 -3.250 1.00 14.40 504 LEU A CA 1
ATOM 3609 C C . LEU A 1 505 ? -68.492 8.637 -4.438 1.00 14.33 504 LEU A C 1
ATOM 3610 O O . LEU A 1 505 ? -69.611 8.158 -4.591 1.00 14.53 504 LEU A O 1
ATOM 3615 N N . TYR A 1 506 ? -67.481 8.400 -5.279 1.00 14.06 505 TYR A N 1
ATOM 3616 C CA . TYR A 1 506 ? -67.628 7.517 -6.434 1.00 13.99 505 TYR A CA 1
ATOM 3617 C C . TYR A 1 506 ? -66.551 6.448 -6.361 1.00 16.48 505 TYR A C 1
ATOM 3618 O O . TYR A 1 506 ? -65.368 6.728 -6.595 1.00 14.79 505 TYR A O 1
ATOM 3627 N N . ILE A 1 507 ? -66.962 5.225 -6.045 1.00 14.83 506 ILE A N 1
ATOM 3628 C CA . ILE A 1 507 ? -66.037 4.127 -5.794 1.00 13.79 506 ILE A CA 1
ATOM 3629 C C . ILE A 1 507 ? -66.582 2.876 -6.463 1.00 17.06 506 ILE A C 1
ATOM 3630 O O . ILE A 1 507 ? -67.743 2.510 -6.254 1.00 16.25 506 ILE A O 1
ATOM 3635 N N . GLY A 1 508 ? -65.752 2.232 -7.277 1.00 14.40 507 GLY A N 1
ATOM 3636 C CA . GLY A 1 508 ? -66.137 0.949 -7.843 1.00 14.84 507 GLY A CA 1
ATOM 3637 C C . GLY A 1 508 ? -67.359 1.020 -8.729 1.00 14.65 507 GLY A C 1
ATOM 3638 O O . GLY A 1 508 ? -68.210 0.121 -8.692 1.00 17.48 507 GLY A O 1
ATOM 3639 N N . GLY A 1 509 ? -67.472 2.082 -9.518 1.00 14.99 508 GLY A N 1
ATOM 3640 C CA . GLY A 1 509 ? -68.550 2.201 -10.474 1.00 16.17 508 GLY A CA 1
ATOM 3641 C C . GLY A 1 509 ? -69.878 2.663 -9.916 1.00 20.67 508 GLY A C 1
ATOM 3642 O O . GLY A 1 509 ? -70.872 2.640 -10.648 1.00 19.21 508 GLY A O 1
ATOM 3643 N N . LYS A 1 510 ? -69.941 3.080 -8.652 1.00 15.71 509 LYS A N 1
ATOM 3644 C CA . LYS A 1 510 ? -71.204 3.572 -8.115 1.00 18.22 509 LYS A CA 1
ATOM 3645 C C . LYS A 1 510 ? -70.948 4.623 -7.044 1.00 17.95 509 LYS A C 1
ATOM 3646 O O . LYS A 1 510 ? -69.866 4.701 -6.454 1.00 15.59 509 LYS A O 1
ATOM 3652 N N . GLN A 1 511 ? -71.967 5.438 -6.796 1.00 16.74 510 GLN A N 1
ATOM 3653 C CA . GLN A 1 511 ? -71.864 6.404 -5.717 1.00 16.92 510 GLN A CA 1
ATOM 3654 C C . GLN A 1 511 ? -71.953 5.691 -4.375 1.00 17.27 510 GLN A C 1
ATOM 3655 O O . GLN A 1 511 ? -72.605 4.651 -4.240 1.00 19.02 510 GLN A O 1
ATOM 3661 N N . THR A 1 512 ? -71.249 6.227 -3.377 1.00 17.25 511 THR A N 1
ATOM 3662 C CA . THR A 1 512 ? -71.289 5.635 -2.051 1.00 22.16 511 THR A CA 1
ATOM 3663 C C . THR A 1 512 ? -71.194 6.724 -0.996 1.00 19.03 511 THR A C 1
ATOM 3664 O O . THR A 1 512 ? -70.547 7.755 -1.196 1.00 16.68 511 THR A O 1
ATOM 3668 N N . ARG A 1 513 ? -71.870 6.484 0.121 1.00 17.95 512 ARG A N 1
ATOM 3669 C CA . ARG A 1 513 ? -71.809 7.398 1.243 1.00 19.10 512 ARG A CA 1
ATOM 3670 C C . ARG A 1 513 ? -70.427 7.323 1.890 1.00 17.46 512 ARG A C 1
ATOM 3671 O O . ARG A 1 513 ? -69.799 6.261 1.924 1.00 20.03 512 ARG A O 1
ATOM 3679 N N . PRO A 1 514 ? -69.935 8.430 2.426 1.00 15.63 513 PRO A N 1
ATOM 3680 C CA . PRO A 1 514 ? -68.657 8.376 3.144 1.00 17.31 513 PRO A CA 1
ATOM 3681 C C . PRO A 1 514 ? -68.782 7.496 4.382 1.00 15.48 513 PRO A C 1
ATOM 3682 O O . PRO A 1 514 ? -69.775 7.551 5.113 1.00 16.05 513 PRO A O 1
ATOM 3686 N N . ASP A 1 515 ? -67.748 6.689 4.618 1.00 16.28 514 ASP A N 1
ATOM 3687 C CA . ASP A 1 515 ? -67.778 5.760 5.744 1.00 17.06 514 ASP A CA 1
ATOM 3688 C C . ASP A 1 515 ? -67.978 6.486 7.070 1.00 16.68 514 ASP A C 1
ATOM 3689 O O . ASP A 1 515 ? -68.672 5.984 7.959 1.00 18.04 514 ASP A O 1
ATOM 3694 N N . GLY A 1 516 ? -67.377 7.667 7.218 1.00 15.71 515 GLY A N 1
ATOM 3695 C CA . GLY A 1 516 ? -67.518 8.433 8.440 1.00 18.53 515 GLY A CA 1
ATOM 3696 C C . GLY A 1 516 ? -68.824 9.188 8.582 1.00 17.68 515 GLY A C 1
ATOM 3697 O O . GLY A 1 516 ? -69.114 9.682 9.675 1.00 17.82 515 GLY A O 1
ATOM 3698 N N . GLY A 1 517 ? -69.603 9.304 7.503 1.00 18.58 516 GLY A N 1
ATOM 3699 C CA . GLY A 1 517 ? -70.937 9.874 7.566 1.00 20.79 516 GLY A CA 1
ATOM 3700 C C . GLY A 1 517 ? -71.015 11.384 7.492 1.00 21.73 516 GLY A C 1
ATOM 3701 O O . GLY A 1 517 ? -72.132 11.925 7.476 1.00 21.15 516 GLY A O 1
ATOM 3702 N N . TYR A 1 518 ? -69.883 12.081 7.423 1.00 17.88 517 TYR A N 1
ATOM 3703 C CA . TYR A 1 518 ? -69.867 13.535 7.516 1.00 16.58 517 TYR A CA 1
ATOM 3704 C C . TYR A 1 518 ? -69.764 14.188 6.144 1.00 22.44 517 TYR A C 1
ATOM 3705 O O . TYR A 1 518 ? -69.091 13.689 5.233 1.00 18.00 517 TYR A O 1
ATOM 3714 N N . SER A 1 519 ? -70.425 15.336 6.018 1.00 19.28 518 SER A N 1
ATOM 3715 C CA . SER A 1 519 ? -70.246 16.202 4.865 1.00 16.16 518 SER A CA 1
ATOM 3716 C C . SER A 1 519 ? -70.123 17.633 5.355 1.00 17.37 518 SER A C 1
ATOM 3717 O O . SER A 1 519 ? -70.603 17.977 6.439 1.00 20.96 518 SER A O 1
ATOM 3720 N N . ARG A 1 520 ? -69.474 18.470 4.553 1.00 16.57 519 ARG A N 1
ATOM 3721 C CA . ARG A 1 520 ? -69.376 19.887 4.869 1.00 18.17 519 ARG A CA 1
ATOM 3722 C C . ARG A 1 520 ? -70.225 20.696 3.899 1.00 16.45 519 ARG A C 1
ATOM 3723 O O . ARG A 1 520 ? -70.426 20.306 2.745 1.00 17.48 519 ARG A O 1
ATOM 3731 N N . ALA A 1 521 ? -70.721 21.833 4.377 1.00 16.76 520 ALA A N 1
ATOM 3732 C CA . ALA A 1 521 ? -71.405 22.765 3.490 1.00 17.41 520 ALA A CA 1
ATOM 3733 C C . ALA A 1 521 ? -70.401 23.400 2.534 1.00 19.42 520 ALA A C 1
ATOM 3734 O O . ALA A 1 521 ? -69.270 23.711 2.917 1.00 17.65 520 ALA A O 1
ATOM 3736 N N . VAL A 1 522 ? -70.815 23.594 1.283 1.00 17.03 521 VAL A N 1
ATOM 3737 C CA . VAL A 1 522 ? -70.005 24.279 0.278 1.00 16.43 521 VAL A CA 1
ATOM 3738 C C . VAL A 1 522 ? -70.687 25.600 -0.058 1.00 17.64 521 VAL A C 1
ATOM 3739 O O . VAL A 1 522 ? -71.878 25.628 -0.393 1.00 18.58 521 VAL A O 1
ATOM 3743 N N . TYR A 1 523 ? -69.942 26.697 0.057 1.00 18.33 522 TYR A N 1
ATOM 3744 C CA . TYR A 1 523 ? -70.483 28.027 -0.173 1.00 17.12 522 TYR A CA 1
ATOM 3745 C C . TYR A 1 523 ? -69.789 28.674 -1.361 1.00 17.00 522 TYR A C 1
ATOM 3746 O O . TYR A 1 523 ? -68.619 28.401 -1.640 1.00 16.71 522 TYR A O 1
ATOM 3755 N N . GLY A 1 524 ? -70.516 29.559 -2.049 1.00 17.25 523 GLY A N 1
ATOM 3756 C CA . GLY A 1 524 ? -69.924 30.360 -3.096 1.00 17.22 523 GLY A CA 1
ATOM 3757 C C . GLY A 1 524 ? -69.238 31.595 -2.544 1.00 18.59 523 GLY A C 1
ATOM 3758 O O . GLY A 1 524 ? -69.209 31.847 -1.328 1.00 19.66 523 GLY A O 1
ATOM 3759 N N . PRO A 1 525 ? -68.677 32.399 -3.454 1.00 18.64 524 PRO A N 1
ATOM 3760 C CA . PRO A 1 525 ? -67.845 33.543 -3.027 1.00 20.10 524 PRO A CA 1
ATOM 3761 C C . PRO A 1 525 ? -68.585 34.607 -2.237 1.00 22.45 524 PRO A C 1
ATOM 3762 O O . PRO A 1 525 ? -67.928 35.394 -1.542 1.00 25.37 524 PRO A O 1
ATOM 3766 N N . LYS A 1 526 ? -69.912 34.678 -2.332 1.00 18.31 525 LYS A N 1
ATOM 3767 C CA . LYS A 1 526 ? -70.699 35.630 -1.557 1.00 18.77 525 LYS A CA 1
ATOM 3768 C C . LYS A 1 526 ? -71.330 35.015 -0.316 1.00 23.02 525 LYS A C 1
ATOM 3769 O O . LYS A 1 526 ? -72.054 35.712 0.404 1.00 26.69 525 LYS A O 1
ATOM 3775 N N . GLY A 1 527 ? -71.085 33.735 -0.050 1.00 20.07 526 GLY A N 1
ATOM 3776 C CA . GLY A 1 527 ? -71.631 33.078 1.119 1.00 21.97 526 GLY A CA 1
ATOM 3777 C C . GLY A 1 527 ? -72.871 32.247 0.876 1.00 23.51 526 GLY A C 1
ATOM 3778 O O . GLY A 1 527 ? -73.428 31.708 1.841 1.00 23.88 526 GLY A O 1
ATOM 3779 N N . LYS A 1 528 ? -73.320 32.124 -0.374 1.00 19.93 527 LYS A N 1
ATOM 3780 C CA . LYS A 1 528 ? -74.510 31.338 -0.674 1.00 21.65 527 LYS A CA 1
ATOM 3781 C C . LYS A 1 528 ? -74.211 29.847 -0.551 1.00 18.41 527 LYS A C 1
ATOM 3782 O O . LYS A 1 528 ? -73.195 29.363 -1.054 1.00 19.56 527 LYS A O 1
ATOM 3788 N N . LEU A 1 529 ? -75.107 29.124 0.119 1.00 21.37 528 LEU A N 1
ATOM 3789 C CA . LEU A 1 529 ? -74.978 27.678 0.243 1.00 22.29 528 LEU A CA 1
ATOM 3790 C C . LEU A 1 529 ? -75.244 27.029 -1.109 1.00 24.96 528 LEU A C 1
ATOM 3791 O O . LEU A 1 529 ? -76.311 27.228 -1.703 1.00 24.01 528 LEU A O 1
ATOM 3796 N N . LEU A 1 530 ? -74.271 26.261 -1.601 1.00 20.10 529 LEU A N 1
ATOM 3797 C CA . LEU A 1 530 ? -74.396 25.584 -2.885 1.00 19.92 529 LEU A CA 1
ATOM 3798 C C . LEU A 1 530 ? -74.791 24.120 -2.760 1.00 19.60 529 LEU A C 1
ATOM 3799 O O . LEU A 1 530 ? -75.317 23.554 -3.725 1.00 23.10 529 LEU A O 1
ATOM 3804 N N . GLY A 1 531 ? -74.541 23.504 -1.620 1.00 17.35 530 GLY A N 1
ATOM 3805 C CA . GLY A 1 531 ? -74.711 22.075 -1.453 1.00 18.01 530 GLY A CA 1
ATOM 3806 C C . GLY A 1 531 ? -73.784 21.585 -0.356 1.00 22.85 530 GLY A C 1
ATOM 3807 O O . GLY A 1 531 ? -73.192 22.371 0.378 1.00 19.15 530 GLY A O 1
ATOM 3808 N N . HIS A 1 532 ? -73.670 20.263 -0.251 1.00 18.58 531 HIS A N 1
ATOM 3809 C CA . HIS A 1 532 ? -72.768 19.650 0.714 1.00 18.76 531 HIS A CA 1
ATOM 3810 C C . HIS A 1 532 ? -71.890 18.630 0.005 1.00 20.71 531 HIS A C 1
ATOM 3811 O O . HIS A 1 532 ? -72.291 18.041 -1.002 1.00 22.55 531 HIS A O 1
ATOM 3818 N N . ALA A 1 533 ? -70.679 18.433 0.530 1.00 16.04 532 ALA A N 1
ATOM 3819 C CA . ALA A 1 533 ? -69.732 17.485 -0.044 1.00 17.63 532 ALA A CA 1
ATOM 3820 C C . ALA A 1 533 ? -69.217 16.555 1.045 1.00 16.90 532 ALA A C 1
ATOM 3821 O O . ALA A 1 533 ? -68.891 17.001 2.148 1.00 18.05 532 ALA A O 1
ATOM 3823 N N . SER A 1 534 ? -69.125 15.269 0.721 1.00 16.15 533 SER A N 1
ATOM 3824 C CA . SER A 1 534 ? -68.689 14.269 1.689 1.00 17.47 533 SER A CA 1
ATOM 3825 C C . SER A 1 534 ? -67.244 14.498 2.134 1.00 17.30 533 SER A C 1
ATOM 3826 O O . SER A 1 534 ? -66.395 14.983 1.377 1.00 16.75 533 SER A O 1
ATOM 3829 N N . LEU A 1 535 ? -66.961 14.117 3.382 1.00 16.45 534 LEU A N 1
ATOM 3830 C CA . LEU A 1 535 ? -65.604 14.128 3.934 1.00 18.93 534 LEU A CA 1
ATOM 3831 C C . LEU A 1 535 ? -65.127 12.676 3.989 1.00 15.40 534 LEU A C 1
ATOM 3832 O O . LEU A 1 535 ? -65.545 11.908 4.859 1.00 18.06 534 LEU A O 1
ATOM 3837 N N . SER A 1 536 ? -64.265 12.297 3.047 1.00 15.18 535 SER A N 1
ATOM 3838 C CA A SER A 1 536 ? -63.790 10.921 2.947 0.66 14.85 535 SER A CA 1
ATOM 3839 C CA B SER A 1 536 ? -63.828 10.913 2.974 0.34 15.19 535 SER A CA 1
ATOM 3840 C C . SER A 1 536 ? -62.805 10.607 4.064 1.00 16.14 535 SER A C 1
ATOM 3841 O O . SER A 1 536 ? -62.190 11.501 4.653 1.00 16.35 535 SER A O 1
ATOM 3846 N N . ASN A 1 537 ? -62.622 9.308 4.320 1.00 15.44 536 ASN A N 1
ATOM 3847 C CA . ASN A 1 537 ? -61.733 8.848 5.380 1.00 14.78 536 ASN A CA 1
ATOM 3848 C C . ASN A 1 537 ? -60.881 7.686 4.884 1.00 17.40 536 ASN A C 1
ATOM 3849 O O . ASN A 1 537 ? -60.948 7.284 3.717 1.00 14.63 536 ASN A O 1
ATOM 3854 N N . ARG A 1 538 ? -60.079 7.131 5.792 1.00 17.05 537 ARG A N 1
ATOM 3855 C CA . ARG A 1 538 ? -59.165 6.072 5.382 1.00 17.76 537 ARG A CA 1
ATOM 3856 C C . ARG A 1 538 ? -59.917 4.818 4.952 1.00 18.05 537 ARG A C 1
ATOM 3857 O O . ARG A 1 538 ? -59.471 4.124 4.031 1.00 17.14 537 ARG A O 1
ATOM 3865 N N . LYS A 1 539 ? -61.064 4.532 5.575 1.00 15.67 538 LYS A N 1
ATOM 3866 C CA . LYS A 1 539 ? -61.889 3.413 5.132 1.00 17.05 538 LYS A CA 1
ATOM 3867 C C . LYS A 1 539 ? -62.384 3.601 3.696 1.00 15.84 538 LYS A C 1
ATOM 3868 O O . LYS A 1 539 ? -62.383 2.643 2.910 1.00 17.76 538 LYS A O 1
ATOM 3874 N N . ASP A 1 540 ? -62.802 4.821 3.326 1.00 14.30 539 ASP A N 1
ATOM 3875 C CA . ASP A 1 540 ? -63.193 5.075 1.935 1.00 16.58 539 ASP A CA 1
ATOM 3876 C C . ASP A 1 540 ? -62.038 4.806 0.978 1.00 17.48 539 ASP A C 1
ATOM 3877 O O . ASP A 1 540 ? -62.234 4.232 -0.103 1.00 15.11 539 ASP A O 1
ATOM 3882 N N . LEU A 1 541 ? -60.835 5.252 1.339 1.00 15.56 540 LEU A N 1
ATOM 3883 C CA . LEU A 1 541 ? -59.655 4.973 0.525 1.00 13.45 540 LEU A CA 1
ATOM 3884 C C . LEU A 1 541 ? -59.433 3.474 0.396 1.00 13.44 540 LEU A C 1
ATOM 3885 O O . LEU A 1 541 ? -59.143 2.970 -0.697 1.00 14.66 540 LEU A O 1
ATOM 3890 N N . ARG A 1 542 ? -59.557 2.744 1.508 1.00 15.95 541 ARG A N 1
ATOM 3891 C CA . ARG A 1 542 ? -59.397 1.295 1.470 1.00 17.57 541 ARG A CA 1
ATOM 3892 C C . ARG A 1 542 ? -60.386 0.673 0.494 1.00 17.20 541 ARG A C 1
ATOM 3893 O O . ARG A 1 542 ? -60.029 -0.201 -0.310 1.00 16.19 541 ARG A O 1
ATOM 3901 N N . ASN A 1 543 ? -61.642 1.130 0.542 1.00 16.32 542 ASN A N 1
ATOM 3902 C CA . ASN A 1 543 ? -62.652 0.639 -0.388 1.00 14.25 542 ASN A CA 1
ATOM 3903 C C . ASN A 1 543 ? -62.282 0.962 -1.833 1.00 13.69 542 ASN A C 1
ATOM 3904 O O . ASN A 1 543 ? -62.492 0.138 -2.730 1.00 14.76 542 ASN A O 1
ATOM 3909 N N . ALA A 1 544 ? -61.722 2.153 -2.081 1.00 14.16 543 ALA A N 1
ATOM 3910 C CA . ALA A 1 544 ? -61.332 2.512 -3.441 1.00 13.50 543 ALA A CA 1
ATOM 3911 C C . ALA A 1 544 ? -60.180 1.645 -3.930 1.00 14.65 543 ALA A C 1
ATOM 3912 O O . ALA A 1 544 ? -60.145 1.246 -5.097 1.00 13.92 543 ALA A O 1
ATOM 3914 N N . VAL A 1 545 ? -59.232 1.333 -3.051 1.00 14.19 544 VAL A N 1
ATOM 3915 C CA . VAL A 1 545 ? -58.129 0.469 -3.459 1.00 13.72 544 VAL A CA 1
ATOM 3916 C C . VAL A 1 545 ? -58.639 -0.928 -3.772 1.00 14.09 544 VAL A C 1
ATOM 3917 O O . VAL A 1 545 ? -58.203 -1.556 -4.749 1.00 15.84 544 VAL A O 1
ATOM 3921 N N . GLU A 1 546 ? -59.587 -1.428 -2.970 1.00 15.27 545 GLU A N 1
ATOM 3922 C CA . GLU A 1 546 ? -60.226 -2.703 -3.287 1.00 13.81 545 GLU A CA 1
ATOM 3923 C C . GLU A 1 546 ? -60.883 -2.656 -4.659 1.00 17.35 545 GLU A C 1
ATOM 3924 O O . GLU A 1 546 ? -60.762 -3.602 -5.450 1.00 17.64 545 GLU A O 1
ATOM 3930 N N . ALA A 1 547 ? -61.568 -1.554 -4.971 1.00 14.32 546 ALA A N 1
ATOM 3931 C CA . ALA A 1 547 ? -62.208 -1.443 -6.273 1.00 15.99 546 ALA A CA 1
ATOM 3932 C C . ALA A 1 547 ? -61.173 -1.404 -7.389 1.00 13.15 546 ALA A C 1
ATOM 3933 O O . ALA A 1 547 ? -61.392 -1.974 -8.463 1.00 14.93 546 ALA A O 1
ATOM 3935 N N . MET A 1 548 ? -60.036 -0.737 -7.156 1.00 13.57 547 MET A N 1
ATOM 3936 C CA . MET A 1 548 ? -58.980 -0.735 -8.167 1.00 14.58 547 MET A CA 1
ATOM 3937 C C . MET A 1 548 ? -58.375 -2.124 -8.346 1.00 17.82 547 MET A C 1
ATOM 3938 O O . MET A 1 548 ? -58.006 -2.503 -9.463 1.00 16.75 547 MET A O 1
ATOM 3943 N N . ASN A 1 549 ? -58.240 -2.887 -7.260 1.00 14.35 548 ASN A N 1
ATOM 3944 C CA . ASN A 1 549 ? -57.772 -4.264 -7.397 1.00 17.00 548 ASN A CA 1
ATOM 3945 C C . ASN A 1 549 ? -58.727 -5.083 -8.260 1.00 17.98 548 ASN A C 1
ATOM 3946 O O . ASN A 1 549 ? -58.293 -5.887 -9.096 1.00 17.21 548 ASN A O 1
ATOM 3951 N N . ALA A 1 550 ? -60.032 -4.892 -8.085 1.00 16.05 549 ALA A N 1
ATOM 3952 C CA . ALA A 1 550 ? -60.987 -5.632 -8.897 1.00 15.65 549 ALA A CA 1
ATOM 3953 C C . ALA A 1 550 ? -60.934 -5.225 -10.364 1.00 14.81 549 ALA A C 1
ATOM 3954 O O . ALA A 1 550 ? -61.329 -6.012 -11.232 1.00 19.28 549 ALA A O 1
ATOM 3956 N N . ALA A 1 551 ? -60.448 -4.020 -10.661 1.00 16.65 550 ALA A N 1
ATOM 3957 C CA . ALA A 1 551 ? -60.339 -3.525 -12.028 1.00 17.02 550 ALA A CA 1
ATOM 3958 C C . ALA A 1 551 ? -58.966 -3.781 -12.643 1.00 14.10 550 ALA A C 1
ATOM 3959 O O . ALA A 1 551 ? -58.565 -3.058 -13.558 1.00 15.93 550 ALA A O 1
ATOM 3961 N N . SER A 1 552 ? -58.229 -4.790 -12.165 1.00 17.27 551 SER A N 1
ATOM 3962 C CA . SER A 1 552 ? -56.891 -5.030 -12.703 1.00 16.20 551 SER A CA 1
ATOM 3963 C C . SER A 1 552 ? -56.903 -5.336 -14.199 1.00 18.87 551 SER A C 1
ATOM 3964 O O . SER A 1 552 ? -55.896 -5.102 -14.881 1.00 19.17 551 SER A O 1
ATOM 3967 N N . GLY A 1 553 ? -58.019 -5.836 -14.730 1.00 17.21 552 GLY A N 1
ATOM 3968 C CA . GLY A 1 553 ? -58.093 -6.093 -16.153 1.00 17.31 552 GLY A CA 1
ATOM 3969 C C . GLY A 1 553 ? -57.931 -4.856 -17.010 1.00 18.07 552 GLY A C 1
ATOM 3970 O O . GLY A 1 553 ? -57.520 -4.965 -18.168 1.00 20.36 552 GLY A O 1
ATOM 3971 N N . TRP A 1 554 ? -58.243 -3.676 -16.469 1.00 15.18 553 TRP A N 1
ATOM 3972 C CA . TRP A 1 554 ? -58.030 -2.448 -17.226 1.00 16.58 553 TRP A CA 1
ATOM 3973 C C . TRP A 1 554 ? -56.575 -2.291 -17.634 1.00 17.75 553 TRP A C 1
ATOM 3974 O O 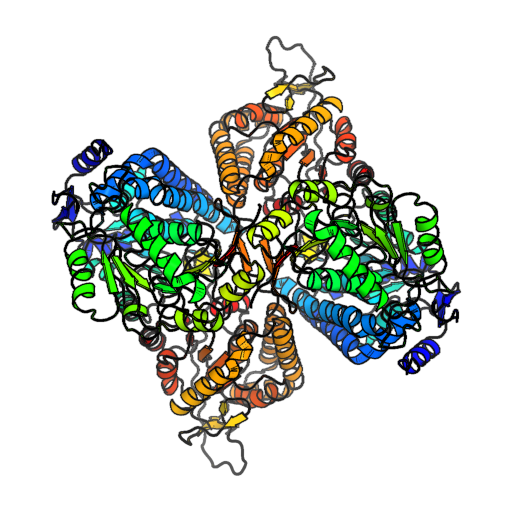. TRP A 1 554 ? -56.286 -1.734 -18.702 1.00 17.08 553 TRP A O 1
ATOM 3985 N N . SER A 1 555 ? -55.644 -2.756 -16.793 1.00 17.66 554 SER A N 1
ATOM 3986 C CA . SER A 1 555 ? -54.224 -2.625 -17.090 1.00 19.43 554 SER A CA 1
ATOM 3987 C C . SER A 1 555 ? -53.764 -3.575 -18.193 1.00 21.41 554 SER A C 1
ATOM 3988 O O . SER A 1 555 ? -52.592 -3.516 -18.591 1.00 24.36 554 SER A O 1
ATOM 3991 N N . ARG A 1 556 ? -54.664 -4.418 -18.706 1.00 17.07 555 ARG A N 1
ATOM 3992 C CA . ARG A 1 556 ? -54.377 -5.327 -19.809 1.00 22.68 555 ARG A CA 1
ATOM 3993 C C . ARG A 1 556 ? -55.209 -5.032 -21.055 1.00 26.71 555 ARG A C 1
ATOM 3994 O O . ARG A 1 556 ? -55.157 -5.809 -22.019 1.00 29.07 555 ARG A O 1
ATOM 4002 N N . THR A 1 557 ? -55.974 -3.940 -21.068 1.00 22.09 556 THR A N 1
ATOM 4003 C CA . THR A 1 557 ? -56.771 -3.574 -22.232 1.00 21.57 556 THR A CA 1
ATOM 4004 C C . THR A 1 557 ? -55.868 -3.070 -23.359 1.00 20.55 556 THR A C 1
ATOM 4005 O O . THR A 1 557 ? -54.691 -2.766 -23.162 1.00 21.43 556 THR A O 1
ATOM 4009 N N . THR A 1 558 ? -56.446 -2.971 -24.557 1.00 19.02 557 THR A N 1
ATOM 4010 C CA . THR A 1 558 ? -55.747 -2.364 -25.681 1.00 18.03 557 THR A CA 1
ATOM 4011 C C . THR A 1 558 ? -55.784 -0.842 -25.570 1.00 15.90 557 THR A C 1
ATOM 4012 O O . THR A 1 558 ? -56.694 -0.257 -24.971 1.00 18.03 557 THR A O 1
ATOM 4016 N N . GLY A 1 559 ? -54.790 -0.197 -26.188 1.00 18.79 558 GLY A N 1
ATOM 4017 C CA . GLY A 1 559 ? -54.828 1.258 -26.284 1.00 13.98 558 GLY A CA 1
ATOM 4018 C C . GLY A 1 559 ? -56.047 1.750 -27.042 1.00 16.52 558 GLY A C 1
ATOM 4019 O O . GLY A 1 559 ? -56.624 2.788 -26.703 1.00 15.65 558 GLY A O 1
ATOM 4020 N N . HIS A 1 560 ? -56.463 1.005 -28.071 1.00 16.33 559 HIS A N 1
ATOM 4021 C CA . HIS A 1 560 ? -57.664 1.370 -28.818 1.00 15.98 559 HIS A CA 1
ATOM 4022 C C . HIS A 1 560 ? -58.878 1.459 -27.901 1.00 17.86 559 HIS A C 1
ATOM 4023 O O . HIS A 1 560 ? -59.644 2.426 -27.971 1.00 16.77 559 HIS A O 1
ATOM 4030 N N . LEU A 1 561 ? -59.053 0.471 -27.017 1.00 15.74 560 LEU A N 1
ATOM 4031 C CA . LEU A 1 561 ? -60.199 0.479 -26.115 1.00 16.96 560 LEU A CA 1
ATOM 4032 C C . LEU A 1 561 ? -60.125 1.660 -25.162 1.00 14.17 560 LEU A C 1
ATOM 4033 O O . LEU A 1 561 ? -61.131 2.342 -24.931 1.00 15.60 560 LEU A O 1
ATOM 4038 N N . ARG A 1 562 ? -58.946 1.910 -24.589 1.00 13.52 561 ARG A N 1
ATOM 4039 C CA . ARG A 1 562 ? -58.834 3.009 -23.642 1.00 13.61 561 ARG A CA 1
ATOM 4040 C C . ARG A 1 562 ? -59.082 4.341 -24.330 1.00 16.16 561 ARG A C 1
ATOM 4041 O O . ARG A 1 562 ? -59.717 5.236 -23.755 1.00 14.46 561 ARG A O 1
ATOM 4049 N N . ALA A 1 563 ? -58.604 4.483 -25.566 1.00 14.43 562 ALA A N 1
ATOM 4050 C CA . ALA A 1 563 ? -58.877 5.695 -26.334 1.00 14.63 562 ALA A CA 1
ATOM 4051 C C . ALA A 1 563 ? -60.375 5.896 -26.532 1.00 15.42 562 ALA A C 1
ATOM 4052 O O . ALA A 1 563 ? -60.883 7.015 -26.398 1.00 14.31 562 ALA A O 1
ATOM 4054 N N . GLN A 1 564 ? -61.100 4.818 -26.850 1.00 14.40 563 GLN A N 1
ATOM 4055 C CA . GLN A 1 564 ? -62.539 4.925 -27.060 1.00 13.92 563 GLN A CA 1
ATOM 4056 C C . GLN A 1 564 ? -63.240 5.447 -25.813 1.00 14.12 563 GLN A C 1
ATOM 4057 O O . GLN A 1 564 ? -64.123 6.306 -25.903 1.00 15.05 563 GLN A O 1
ATOM 4063 N N . ILE A 1 565 ? -62.853 4.939 -24.640 1.00 13.58 564 ILE A N 1
ATOM 4064 C CA . ILE A 1 565 ? -63.478 5.372 -23.393 1.00 14.38 564 ILE A CA 1
ATOM 4065 C C . ILE A 1 565 ? -63.212 6.851 -23.150 1.00 14.13 564 ILE A C 1
ATOM 4066 O O . ILE A 1 565 ? -64.120 7.615 -22.797 1.00 15.58 564 ILE A O 1
ATOM 4071 N N . LEU A 1 566 ? -61.959 7.276 -23.334 1.00 14.90 565 LEU A N 1
ATOM 4072 C CA . LEU A 1 566 ? -61.616 8.679 -23.119 1.00 12.99 565 LEU A CA 1
ATOM 4073 C C . LEU A 1 566 ? -62.340 9.587 -24.099 1.00 13.20 565 LEU A C 1
ATOM 4074 O O . LEU A 1 566 ? -62.761 10.690 -23.737 1.00 14.81 565 LEU A O 1
ATOM 4079 N N . TYR A 1 567 ? -62.499 9.143 -25.348 1.00 13.30 566 TYR A N 1
ATOM 4080 C CA . TYR A 1 567 ? -63.305 9.915 -26.291 1.00 13.54 566 TYR A CA 1
ATOM 4081 C C . TYR A 1 567 ? -64.740 10.063 -25.799 1.00 14.15 566 TYR A C 1
ATOM 4082 O O . TYR A 1 567 ? -65.322 11.152 -25.894 1.00 16.10 566 TYR A O 1
ATOM 4091 N N . PHE A 1 568 ? -65.333 8.979 -25.278 1.00 15.21 567 PHE A N 1
ATOM 4092 C CA . PHE A 1 568 ? -66.678 9.074 -24.710 1.00 16.60 567 PHE A CA 1
ATOM 4093 C C . PHE A 1 568 ? -66.715 10.081 -23.569 1.00 14.60 567 PHE A C 1
ATOM 4094 O O . PHE A 1 568 ? -67.637 10.898 -23.487 1.00 14.69 567 PHE A O 1
ATOM 4102 N N . ILE A 1 569 ? -65.721 10.036 -22.677 1.00 15.83 568 ILE A N 1
ATOM 4103 C CA . ILE A 1 569 ? -65.697 10.975 -21.555 1.00 13.62 568 ILE A CA 1
ATOM 4104 C C . ILE A 1 569 ? -65.664 12.411 -22.067 1.00 14.87 568 ILE A C 1
ATOM 4105 O O . ILE A 1 569 ? -66.387 13.287 -21.568 1.00 15.79 568 ILE A O 1
ATOM 4110 N N . GLY A 1 570 ? -64.811 12.674 -23.059 1.00 14.18 569 GLY A N 1
ATOM 4111 C CA . GLY A 1 570 ? -64.749 14.011 -23.632 1.00 14.94 569 GLY A CA 1
ATOM 4112 C C . GLY A 1 570 ? -66.057 14.433 -24.277 1.00 17.75 569 GLY A C 1
ATOM 4113 O O . GLY A 1 570 ? -66.532 15.556 -24.075 1.00 17.35 569 GLY A O 1
ATOM 4114 N N . GLU A 1 571 ? -66.666 13.534 -25.057 1.00 15.69 570 GLU A N 1
ATOM 4115 C CA . GLU A 1 571 ? -67.932 13.871 -25.707 1.00 17.24 570 GLU A CA 1
ATOM 4116 C C . GLU A 1 571 ? -69.028 14.123 -24.682 1.00 17.45 570 GLU A C 1
ATOM 4117 O O . GLU A 1 571 ? -69.861 15.018 -24.859 1.00 17.70 570 GLU A O 1
ATOM 4123 N N . ASN A 1 572 ? -69.048 13.334 -23.606 1.00 16.43 571 ASN A N 1
ATOM 4124 C CA . ASN A 1 572 ? -70.105 13.466 -22.615 1.00 15.91 571 ASN A CA 1
ATOM 4125 C C . ASN A 1 572 ? -69.925 14.701 -21.741 1.00 16.81 571 ASN A C 1
ATOM 4126 O O . ASN A 1 572 ? -70.918 15.315 -21.338 1.00 18.48 571 ASN A O 1
ATOM 4131 N N . LEU A 1 573 ? -68.685 15.082 -21.436 1.00 16.65 572 LEU A N 1
ATOM 4132 C CA . LEU A 1 573 ? -68.471 16.363 -20.768 1.00 15.91 572 LEU A CA 1
ATOM 4133 C C . LEU A 1 573 ? -68.877 17.500 -21.685 1.00 15.38 572 LEU A C 1
ATOM 4134 O O . LEU A 1 573 ? -69.513 18.467 -21.248 1.00 16.80 572 LEU A O 1
ATOM 4139 N N . SER A 1 574 ? -68.535 17.383 -22.972 1.00 16.38 573 SER A N 1
ATOM 4140 C CA A SER A 1 574 ? -68.905 18.409 -23.942 0.44 15.56 573 SER A CA 1
ATOM 4141 C CA B SER A 1 574 ? -68.902 18.417 -23.931 0.56 15.19 573 SER A CA 1
ATOM 4142 C C . SER A 1 574 ? -70.413 18.614 -23.976 1.00 17.96 573 SER A C 1
ATOM 4143 O O . SER A 1 574 ? -70.895 19.750 -24.074 1.00 19.19 573 SER A O 1
ATOM 4148 N N . ALA A 1 575 ? -71.178 17.521 -23.893 1.00 16.50 574 ALA A N 1
ATOM 4149 C CA . ALA A 1 575 ? -72.632 17.629 -23.909 1.00 17.28 574 ALA A CA 1
ATOM 4150 C C . ALA A 1 575 ? -73.172 18.382 -22.700 1.00 20.92 574 ALA A C 1
ATOM 4151 O O . ALA A 1 575 ? -74.268 18.941 -22.774 1.00 20.37 574 ALA A O 1
ATOM 4153 N N . ARG A 1 576 ? -72.428 18.418 -21.592 1.00 21.21 575 ARG A N 1
ATOM 4154 C CA . ARG A 1 576 ? -72.840 19.147 -20.400 1.00 19.53 575 ARG A CA 1
ATOM 4155 C C . ARG A 1 576 ? -71.983 20.381 -20.152 1.00 18.39 575 ARG A C 1
ATOM 4156 O O . ARG A 1 576 ? -71.895 20.843 -19.011 1.00 19.38 575 ARG A O 1
ATOM 4164 N N . ALA A 1 577 ? -71.358 20.931 -21.200 1.00 16.26 576 ALA A N 1
ATOM 4165 C CA . ALA A 1 577 ? -70.336 21.957 -20.996 1.00 15.53 576 ALA A CA 1
ATOM 4166 C C . ALA A 1 577 ? -70.887 23.189 -20.287 1.00 18.11 576 ALA A C 1
ATOM 4167 O O . ALA A 1 577 ? -70.225 23.736 -19.395 1.00 17.94 576 ALA A O 1
ATOM 4169 N N . ASP A 1 578 ? -72.079 23.653 -20.679 1.00 18.65 577 ASP A N 1
ATOM 4170 C CA . ASP A 1 578 ? -72.646 24.840 -20.042 1.00 21.74 577 ASP A CA 1
ATOM 4171 C C . ASP A 1 578 ? -72.865 24.606 -18.557 1.00 20.08 577 ASP A C 1
ATOM 4172 O O . ASP A 1 578 ? -72.580 25.480 -17.727 1.00 19.82 577 ASP A O 1
ATOM 4177 N N . GLU A 1 579 ? -73.378 23.426 -18.209 1.00 18.25 578 GLU A N 1
ATOM 4178 C CA . GLU A 1 579 ? -73.667 23.102 -16.820 1.00 17.38 578 GLU A CA 1
ATOM 4179 C C . GLU A 1 579 ? -72.392 23.096 -15.987 1.00 16.73 578 GLU A C 1
ATOM 4180 O O . GLU A 1 579 ? -72.365 23.633 -14.874 1.00 17.08 578 GLU A O 1
ATOM 4186 N N . PHE A 1 580 ? -71.310 22.527 -16.522 1.00 16.81 579 PHE A N 1
ATOM 4187 C CA . PHE A 1 580 ? -70.063 22.492 -15.762 1.00 15.55 579 PHE A CA 1
ATOM 4188 C C . PHE A 1 580 ? -69.465 23.884 -15.607 1.00 17.91 579 PHE A C 1
ATOM 4189 O O . PHE A 1 580 ? -68.920 24.211 -14.548 1.00 16.65 579 PHE A O 1
ATOM 4197 N N . ALA A 1 581 ? -69.567 24.724 -16.639 1.00 16.87 580 ALA A N 1
ATOM 4198 C CA . ALA A 1 581 ? -69.090 26.096 -16.503 1.00 17.96 580 ALA A CA 1
ATOM 4199 C C . ALA A 1 581 ? -69.868 26.829 -15.419 1.00 17.05 580 ALA A C 1
ATOM 4200 O O . ALA A 1 581 ? -69.286 27.576 -14.626 1.00 17.60 580 ALA A O 1
ATOM 4202 N N . ASN A 1 582 ? -71.185 26.603 -15.359 1.00 16.36 581 ASN A N 1
ATOM 4203 C CA . ASN A 1 582 ? -72.017 27.247 -14.341 1.00 18.55 581 ASN A CA 1
ATOM 4204 C C . ASN A 1 582 ? -71.635 26.785 -12.938 1.00 17.54 581 ASN A C 1
ATOM 4205 O O . ASN A 1 582 ? -71.644 27.577 -11.989 1.00 17.70 581 ASN A O 1
ATOM 4210 N N . ARG A 1 583 ? -71.347 25.495 -12.772 1.00 16.71 582 ARG A N 1
ATOM 4211 C CA . ARG A 1 583 ? -70.959 25.011 -11.451 1.00 15.95 582 ARG A CA 1
ATOM 4212 C C . ARG A 1 583 ? -69.634 25.625 -11.020 1.00 18.85 582 ARG A C 1
ATOM 4213 O O . ARG A 1 583 ? -69.461 26.011 -9.856 1.00 15.89 582 ARG A O 1
ATOM 4221 N N . ILE A 1 584 ? -68.683 25.724 -11.949 1.00 15.85 583 ILE A N 1
ATOM 4222 C CA . ILE A 1 584 ? -67.408 26.374 -11.651 1.00 15.56 583 ILE A CA 1
ATOM 4223 C C . ILE A 1 584 ? -67.624 27.832 -11.264 1.00 15.88 583 ILE A C 1
ATOM 4224 O O . ILE A 1 584 ? -67.052 28.320 -10.283 1.00 19.65 583 ILE A O 1
ATOM 4229 N N . LYS A 1 585 ? -68.466 28.547 -12.007 1.00 16.74 584 LYS A N 1
ATOM 4230 C CA . LYS A 1 585 ? -68.695 29.945 -11.662 1.00 17.84 584 LYS A CA 1
ATOM 4231 C C . LYS A 1 585 ? -69.419 30.078 -10.325 1.00 20.47 584 LYS A C 1
ATOM 4232 O O . LYS A 1 585 ? -69.116 30.990 -9.541 1.00 20.03 584 LYS A O 1
ATOM 4238 N N . ASP A 1 586 ? -70.368 29.178 -10.040 1.00 16.67 585 ASP A N 1
ATOM 4239 C CA . ASP A 1 586 ? -71.025 29.190 -8.732 1.00 16.84 585 ASP A CA 1
ATOM 4240 C C . ASP A 1 586 ? -70.000 29.072 -7.605 1.00 19.83 585 ASP A C 1
ATOM 4241 O O . ASP A 1 586 ? -70.114 29.748 -6.573 1.00 19.63 585 ASP A O 1
ATOM 4246 N N . MET A 1 587 ? -68.991 28.221 -7.781 1.00 17.86 586 MET A N 1
ATOM 4247 C CA . MET A 1 587 ? -68.049 27.952 -6.695 1.00 16.33 586 MET A CA 1
ATOM 4248 C C . MET A 1 587 ? -66.970 29.026 -6.574 1.00 16.19 586 MET A C 1
ATOM 4249 O O . MET A 1 587 ? -66.541 29.345 -5.459 1.00 17.21 586 MET A O 1
ATOM 4254 N N . THR A 1 588 ? -66.483 29.554 -7.703 1.00 20.78 587 THR A N 1
ATOM 4255 C CA . THR A 1 588 ? -65.308 30.417 -7.712 1.00 22.62 587 THR A CA 1
ATOM 4256 C C . THR A 1 588 ? -65.618 31.870 -8.029 1.00 22.25 587 THR A C 1
ATOM 4257 O O . THR A 1 588 ? -64.762 32.730 -7.799 1.00 24.34 587 THR A O 1
ATOM 4261 N N . GLY A 1 589 ? -66.799 32.162 -8.559 1.00 19.78 588 GLY A N 1
ATOM 4262 C CA . GLY A 1 589 ? -67.137 33.506 -8.981 1.00 25.14 588 GLY A CA 1
ATOM 4263 C C . GLY A 1 589 ? -66.556 33.926 -10.312 1.00 28.93 588 GLY A C 1
ATOM 4264 O O . GLY A 1 589 ? -66.788 35.067 -10.734 1.00 31.76 588 GLY A O 1
ATOM 4265 N N . LYS A 1 590 ? -65.813 33.052 -10.986 1.00 21.58 589 LYS A N 1
ATOM 4266 C CA . LYS A 1 590 ? -65.199 33.353 -12.269 1.00 26.32 589 LYS A CA 1
ATOM 4267 C C . LYS A 1 590 ? -65.807 32.462 -13.343 1.00 28.21 589 LYS A C 1
ATOM 4268 O O . LYS A 1 590 ? -66.142 31.301 -13.084 1.00 23.20 589 LYS A O 1
ATOM 4270 N N . ASP A 1 591 ? -65.952 33.015 -14.545 1.00 23.90 590 ASP A N 1
ATOM 4271 C CA . ASP A 1 591 ? -66.532 32.268 -15.652 1.00 22.18 590 ASP A CA 1
ATOM 4272 C C . ASP A 1 591 ? -65.753 30.978 -15.884 1.00 19.24 590 ASP A C 1
ATOM 4273 O O . ASP A 1 591 ? -64.521 30.962 -15.842 1.00 21.01 590 ASP A O 1
ATOM 4278 N N . GLY A 1 592 ? -66.480 29.891 -16.125 1.00 20.16 591 GLY A N 1
ATOM 4279 C CA . GLY A 1 592 ? -65.850 28.584 -16.214 1.00 15.78 591 GLY A CA 1
ATOM 4280 C C . GLY A 1 592 ? -65.772 27.991 -17.607 1.00 17.89 591 GLY A C 1
ATOM 4281 O O . GLY A 1 592 ? -65.303 26.859 -17.777 1.00 16.90 591 GLY A O 1
ATOM 4282 N N . LYS A 1 593 ? -66.216 28.738 -18.619 1.00 17.23 592 LYS A N 1
ATOM 4283 C CA . LYS A 1 593 ? -66.204 28.206 -19.982 1.00 18.91 592 LYS A CA 1
ATOM 4284 C C . LYS A 1 593 ? -64.799 27.798 -20.432 1.00 18.71 592 LYS A C 1
ATOM 4285 O O . LYS A 1 593 ? -64.616 26.712 -21.003 1.00 18.44 592 LYS A O 1
ATOM 4291 N N . ALA A 1 594 ? -63.791 28.635 -20.176 1.00 17.36 593 ALA A N 1
ATOM 4292 C CA . ALA A 1 594 ? -62.438 28.307 -20.629 1.00 19.81 593 ALA A CA 1
ATOM 4293 C C . ALA A 1 594 ? -61.886 27.076 -19.915 1.00 19.40 593 ALA A C 1
ATOM 4294 O O . ALA A 1 594 ? -61.184 26.260 -20.528 1.00 17.60 593 ALA A O 1
ATOM 4296 N N . GLU A 1 595 ? -62.189 26.920 -18.619 1.00 16.75 594 GLU A N 1
ATOM 4297 C CA . GLU A 1 595 ? -61.723 25.733 -17.900 1.00 14.67 594 GLU A CA 1
ATOM 4298 C C . GLU A 1 595 ? -62.381 24.471 -18.438 1.00 15.05 594 GLU A C 1
ATOM 4299 O O . GLU A 1 595 ? -61.722 23.429 -18.564 1.00 16.20 594 GLU A O 1
ATOM 4305 N N . VAL A 1 596 ? -63.666 24.549 -18.786 1.00 15.49 595 VAL A N 1
ATOM 4306 C CA . VAL A 1 596 ? -64.358 23.391 -19.354 1.00 14.67 595 VAL A CA 1
ATOM 4307 C C . VAL A 1 596 ? -63.787 23.047 -20.721 1.00 16.04 595 VAL A C 1
ATOM 4308 O O . VAL A 1 596 ? -63.574 21.871 -21.044 1.00 16.16 595 VAL A O 1
ATOM 4312 N N . ALA A 1 597 ? -63.524 24.061 -21.549 1.00 15.33 596 ALA A N 1
ATOM 4313 C CA . ALA A 1 597 ? -62.950 23.796 -22.865 1.00 14.75 596 ALA A CA 1
ATOM 4314 C C . ALA A 1 597 ? -61.582 23.145 -22.741 1.00 15.30 596 ALA A C 1
ATOM 4315 O O . ALA A 1 597 ? -61.263 22.201 -23.480 1.00 16.78 596 ALA A O 1
ATOM 4317 N N . ALA A 1 598 ? -60.765 23.626 -21.800 1.00 15.03 597 ALA A N 1
ATOM 4318 C CA . ALA A 1 598 ? -59.454 23.033 -21.571 1.00 15.05 597 ALA A CA 1
ATOM 4319 C C . ALA A 1 598 ? -59.583 21.597 -21.082 1.00 16.29 597 ALA A C 1
ATOM 4320 O O . ALA A 1 598 ? -58.777 20.734 -21.457 1.00 13.92 597 ALA A O 1
ATOM 4322 N N . SER A 1 599 ? -60.583 21.328 -20.230 1.00 15.79 598 SER A N 1
ATOM 4323 C CA . SER A 1 599 ? -60.767 19.978 -19.703 1.00 16.27 598 SER A CA 1
ATOM 4324 C C . SER A 1 599 ? -61.135 19.010 -20.816 1.00 14.94 598 SER A C 1
ATOM 4325 O O . SER A 1 599 ? -60.611 17.889 -20.877 1.00 13.73 598 SER A O 1
ATOM 4328 N N . ILE A 1 600 ? -62.044 19.428 -21.697 1.00 13.87 599 ILE A N 1
ATOM 4329 C CA . ILE A 1 600 ? -62.380 18.621 -22.866 1.00 13.89 599 ILE A CA 1
ATOM 4330 C C . ILE A 1 600 ? -61.137 18.380 -23.707 1.00 16.37 599 ILE A C 1
ATOM 4331 O O . ILE A 1 600 ? -60.895 17.264 -24.180 1.00 14.11 599 ILE A O 1
ATOM 4336 N N . ASP A 1 601 ? -60.328 19.424 -23.910 1.00 13.81 600 ASP A N 1
ATOM 4337 C CA . ASP A 1 601 ? -59.109 19.262 -24.696 1.00 16.89 600 ASP A CA 1
ATOM 4338 C C . ASP A 1 601 ? -58.150 18.260 -24.054 1.00 13.56 600 ASP A C 1
ATOM 4339 O O . ASP A 1 601 ? -57.522 17.459 -24.760 1.00 15.17 600 ASP A O 1
ATOM 4344 N N . ARG A 1 602 ? -58.014 18.288 -22.718 1.00 15.98 601 ARG A N 1
ATOM 4345 C CA . ARG A 1 602 ? -57.136 17.330 -22.050 1.00 14.12 601 ARG A CA 1
ATOM 4346 C C . ARG A 1 602 ? -57.634 15.909 -22.258 1.00 15.46 601 ARG A C 1
ATOM 4347 O O . ARG A 1 602 ? -56.834 14.983 -22.456 1.00 12.78 601 ARG A O 1
ATOM 4355 N N . LEU A 1 603 ? -58.952 15.722 -22.226 1.00 13.07 602 LEU A N 1
ATOM 4356 C CA . LEU A 1 603 ? -59.502 14.387 -22.461 1.00 14.84 602 LEU A CA 1
ATOM 4357 C C . LEU A 1 603 ? -59.179 13.905 -23.867 1.00 14.06 602 LEU A C 1
ATOM 4358 O O . LEU A 1 603 ? -58.792 12.744 -24.069 1.00 13.06 602 LEU A O 1
ATOM 4363 N N . PHE A 1 604 ? -59.320 14.784 -24.849 1.00 13.22 603 PHE A N 1
ATOM 4364 C CA . PHE A 1 604 ? -59.081 14.384 -26.231 1.00 13.28 603 PHE A CA 1
ATOM 4365 C C . PHE A 1 604 ? -57.596 14.180 -26.513 1.00 14.22 603 PHE A C 1
ATOM 4366 O O . PHE A 1 604 ? -57.239 13.355 -27.366 1.00 13.10 603 PHE A O 1
ATOM 4374 N N . SER A 1 605 ? -56.717 14.915 -25.818 1.00 13.04 604 SER A N 1
ATOM 4375 C CA . SER A 1 605 ? -55.286 14.654 -25.952 1.00 14.97 604 SER A CA 1
ATOM 4376 C C . SER A 1 605 ? -54.908 13.327 -25.302 1.00 12.67 604 SER A C 1
ATOM 4377 O O . SER A 1 605 ? -54.057 12.596 -25.821 1.00 14.18 604 SER A O 1
ATOM 4380 N N . ALA A 1 606 ? -55.522 13.001 -24.158 1.00 12.97 605 ALA A N 1
ATOM 4381 C CA . ALA A 1 606 ? -55.254 11.714 -23.530 1.00 12.43 605 ALA A CA 1
ATOM 4382 C C . ALA A 1 606 ? -55.789 10.574 -24.386 1.00 13.90 605 ALA A C 1
ATOM 4383 O O . ALA A 1 606 ? -55.120 9.547 -24.539 1.00 13.94 605 ALA A O 1
ATOM 4385 N N . ALA A 1 607 ? -56.992 10.737 -24.948 1.00 13.64 606 ALA A N 1
ATOM 4386 C CA . ALA A 1 607 ? -57.514 9.735 -25.876 1.00 12.74 606 ALA A CA 1
ATOM 4387 C C . ALA A 1 607 ? -56.550 9.535 -27.033 1.00 14.68 606 ALA A C 1
ATOM 4388 O O . ALA A 1 607 ? -56.247 8.400 -27.418 1.00 12.81 606 ALA A O 1
ATOM 4390 N N . ALA A 1 608 ? -56.043 10.638 -27.584 1.00 12.80 607 ALA A N 1
ATOM 4391 C CA . ALA A 1 608 ? -55.089 10.567 -28.688 1.00 12.83 607 ALA A CA 1
ATOM 4392 C C . ALA A 1 608 ? -53.868 9.734 -28.319 1.00 16.03 607 ALA A C 1
ATOM 4393 O O . ALA A 1 608 ? -53.396 8.912 -29.118 1.00 13.42 607 ALA A O 1
ATOM 4395 N N . TRP A 1 609 ? -53.346 9.922 -27.109 1.00 14.60 608 TRP A N 1
ATOM 4396 C CA . TRP A 1 609 ? -52.105 9.284 -26.701 1.00 13.44 608 TRP A CA 1
ATOM 4397 C C . TRP A 1 609 ? -52.274 7.831 -26.294 1.00 12.44 608 TRP A C 1
ATOM 4398 O O . TRP A 1 609 ? -51.274 7.108 -26.263 1.00 13.60 608 TRP A O 1
ATOM 4409 N N . ALA A 1 610 ? -53.506 7.400 -25.987 1.00 13.10 609 ALA A N 1
ATOM 4410 C CA . ALA A 1 610 ? -53.718 6.082 -25.390 1.00 13.41 609 ALA A CA 1
ATOM 4411 C C . ALA A 1 610 ? -53.113 4.954 -26.223 1.00 13.96 609 ALA A C 1
ATOM 4412 O O . ALA A 1 610 ? -52.686 3.935 -25.660 1.00 15.57 609 ALA A O 1
ATOM 4414 N N . ASP A 1 611 ? -53.057 5.106 -27.549 1.00 13.67 610 ASP A N 1
ATOM 4415 C CA . ASP A 1 611 ? -52.481 4.078 -28.409 1.00 13.29 610 ASP A CA 1
ATOM 4416 C C . ASP A 1 611 ? -51.304 4.592 -29.233 1.00 13.31 610 ASP A C 1
ATOM 4417 O O . ASP A 1 611 ? -51.038 4.083 -30.331 1.00 14.20 610 ASP A O 1
ATOM 4422 N N . LYS A 1 612 ? -50.583 5.596 -28.720 1.00 13.35 611 LYS A N 1
ATOM 4423 C CA . LYS A 1 612 ? -49.491 6.217 -29.459 1.00 13.97 611 LYS A CA 1
ATOM 4424 C C . LYS A 1 612 ? -48.222 6.436 -28.649 1.00 14.54 611 LYS A C 1
ATOM 4425 O O . LYS A 1 612 ? -47.292 7.053 -29.173 1.00 13.62 611 LYS A O 1
ATOM 4431 N N . TYR A 1 613 ? -48.155 5.965 -27.398 1.00 13.80 612 TYR A N 1
ATOM 4432 C CA . TYR A 1 613 ? -46.994 6.203 -26.539 1.00 13.93 612 TYR A CA 1
ATOM 4433 C C . TYR A 1 613 ? -46.093 4.985 -26.694 1.00 14.36 612 TYR A C 1
ATOM 4434 O O . TYR A 1 613 ? -46.150 4.031 -25.918 1.00 14.80 612 TYR A O 1
ATOM 4443 N N . ASP A 1 614 ? -45.238 5.026 -27.709 1.00 13.66 613 ASP A N 1
ATOM 4444 C CA . ASP A 1 614 ? -44.555 3.827 -28.181 1.00 13.66 613 ASP A CA 1
ATOM 4445 C C . ASP A 1 614 ? -43.339 3.468 -27.327 1.00 13.25 613 ASP A C 1
ATOM 4446 O O . ASP A 1 614 ? -42.625 4.342 -26.830 1.00 15.89 613 ASP A O 1
ATOM 4451 N N . GLY A 1 615 ? -43.108 2.164 -27.170 1.00 14.49 614 GLY A N 1
ATOM 4452 C CA . GLY A 1 615 ? -41.832 1.684 -26.674 1.00 15.43 614 GLY A CA 1
ATOM 4453 C C . GLY A 1 615 ? -40.738 1.888 -27.713 1.00 11.82 614 GLY A C 1
ATOM 4454 O O . GLY A 1 615 ? -40.990 2.249 -28.865 1.00 14.32 614 GLY A O 1
ATOM 4455 N N . GLN A 1 616 ? -39.489 1.665 -27.302 1.00 11.79 615 GLN A N 1
ATOM 4456 C CA . GLN A 1 616 ? -38.337 1.998 -28.135 1.00 13.71 615 GLN A CA 1
ATOM 4457 C C . GLN A 1 616 ? -37.462 0.766 -28.317 1.00 17.18 615 GLN A C 1
ATOM 4458 O O . GLN A 1 616 ? -37.117 0.101 -27.331 1.00 14.89 615 GLN A O 1
ATOM 4464 N N . VAL A 1 617 ? -37.090 0.485 -29.569 1.00 12.23 616 VAL A N 1
ATOM 4465 C CA . VAL A 1 617 ? -36.240 -0.656 -29.916 1.00 12.17 616 VAL A CA 1
ATOM 4466 C C . VAL A 1 617 ? -34.793 -0.195 -29.882 1.00 14.45 616 VAL A C 1
ATOM 4467 O O . VAL A 1 617 ? -34.424 0.729 -30.613 1.00 17.50 616 VAL A O 1
ATOM 4471 N N . LYS A 1 618 ? -33.969 -0.867 -29.088 1.00 12.56 617 LYS A N 1
ATOM 4472 C CA . LYS A 1 618 ? -32.561 -0.530 -28.940 1.00 15.39 617 LYS A CA 1
ATOM 4473 C C . LYS A 1 618 ? -31.728 -1.522 -29.734 1.00 17.89 617 LYS A C 1
ATOM 4474 O O . LYS A 1 618 ? -31.764 -2.727 -29.465 1.00 16.22 617 LYS A O 1
ATOM 4480 N N . GLY A 1 619 ? -30.961 -1.019 -30.690 1.00 17.63 618 GLY A N 1
ATOM 4481 C CA . GLY A 1 619 ? -29.872 -1.810 -31.211 1.00 18.65 618 GLY A CA 1
ATOM 4482 C C . GLY A 1 619 ? -28.822 -1.931 -30.128 1.00 23.00 618 GLY A C 1
ATOM 4483 O O . GLY A 1 619 ? -28.511 -0.955 -29.434 1.00 26.42 618 GLY A O 1
ATOM 4484 N N . VAL A 1 620 ? -28.304 -3.132 -29.941 1.00 24.14 619 VAL A N 1
ATOM 4485 C CA . VAL A 1 620 ? -27.230 -3.320 -28.974 1.00 23.83 619 VAL A CA 1
ATOM 4486 C C . VAL A 1 620 ? -26.098 -4.042 -29.688 1.00 21.85 619 VAL A C 1
ATOM 4487 O O . VAL A 1 620 ? -26.346 -4.753 -30.674 1.00 23.74 619 VAL A O 1
ATOM 4491 N N . PRO A 1 621 ? -24.848 -3.873 -29.254 1.00 22.73 620 PRO A N 1
ATOM 4492 C CA . PRO A 1 621 ? -23.747 -4.653 -29.822 1.00 28.52 620 PRO A CA 1
ATOM 4493 C C . PRO A 1 621 ? -23.670 -6.077 -29.298 1.00 38.18 620 PRO A C 1
ATOM 4494 O O . PRO A 1 621 ? -22.660 -6.747 -29.524 1.00 47.25 620 PRO A O 1
ATOM 4498 N N . LEU A 1 622 ? -24.702 -6.533 -28.599 1.00 37.49 621 LEU A N 1
ATOM 4499 C CA . LEU A 1 622 ? -24.812 -7.898 -28.122 1.00 38.18 621 LEU A CA 1
ATOM 4500 C C . LEU A 1 622 ? -25.803 -8.645 -29.009 1.00 32.11 621 LEU A C 1
ATOM 4501 O O . LEU A 1 622 ? -26.211 -8.156 -30.066 1.00 37.54 621 LEU A O 1
ATOM 4506 N N . ARG A 1 623 ? -26.192 -9.843 -28.584 1.00 26.71 622 ARG A N 1
ATOM 4507 C CA . ARG A 1 623 ? -27.155 -10.630 -29.344 1.00 27.04 622 ARG A CA 1
ATOM 4508 C C . ARG A 1 623 ? -28.499 -9.920 -29.358 1.00 30.08 622 ARG A C 1
ATOM 4509 O O . ARG A 1 623 ? -29.039 -9.579 -28.301 1.00 28.54 622 ARG A O 1
ATOM 4517 N N . GLY A 1 624 ? -29.031 -9.674 -30.556 1.00 23.76 623 GLY A N 1
ATOM 4518 C CA . GLY A 1 624 ? -30.432 -9.312 -30.654 1.00 21.02 623 GLY A CA 1
ATOM 4519 C C . GLY A 1 624 ? -30.713 -7.830 -30.458 1.00 17.79 623 GLY A C 1
ATOM 4520 O O . GLY A 1 624 ? -29.916 -6.961 -30.813 1.00 18.00 623 GLY A O 1
ATOM 4521 N N . VAL A 1 625 ? -31.894 -7.553 -29.900 1.00 14.01 624 VAL A N 1
ATOM 4522 C CA . VAL A 1 625 ? -32.363 -6.198 -29.635 1.00 15.87 624 VAL A CA 1
ATOM 4523 C C . VAL A 1 625 ? -32.940 -6.141 -28.228 1.00 16.94 624 VAL A C 1
ATOM 4524 O O . VAL A 1 625 ? -33.333 -7.153 -27.645 1.00 16.63 624 VAL A O 1
ATOM 4528 N N . ALA A 1 626 ? -32.982 -4.932 -27.684 1.00 12.26 625 ALA A N 1
ATOM 4529 C CA . ALA A 1 626 ? -33.586 -4.666 -26.385 1.00 12.09 625 ALA A CA 1
ATOM 4530 C C . ALA A 1 626 ? -34.822 -3.810 -26.623 1.00 13.29 625 ALA A C 1
ATOM 4531 O O . ALA A 1 626 ? -34.732 -2.739 -27.229 1.00 15.84 625 ALA A O 1
ATOM 4533 N N . LEU A 1 627 ? -35.975 -4.296 -26.192 1.00 12.01 626 LEU A N 1
ATOM 4534 C CA . LEU A 1 627 ? -37.238 -3.609 -26.424 1.00 12.25 626 LEU A CA 1
ATOM 4535 C C . LEU A 1 627 ? -37.610 -2.896 -25.134 1.00 11.76 626 LEU A C 1
ATOM 4536 O O . LEU A 1 627 ? -38.033 -3.533 -24.161 1.00 13.38 626 LEU A O 1
ATOM 4541 N N . ALA A 1 628 ? -37.458 -1.576 -25.130 1.00 11.70 627 ALA A N 1
ATOM 4542 C CA . ALA A 1 628 ? -37.778 -0.765 -23.958 1.00 11.85 627 ALA A CA 1
ATOM 4543 C C . ALA A 1 628 ? -39.259 -0.434 -24.044 1.00 13.61 627 ALA A C 1
ATOM 4544 O O . ALA A 1 628 ? -39.654 0.600 -24.592 1.00 12.16 627 ALA A O 1
ATOM 4546 N N A MET A 1 629 ? -40.094 -1.309 -23.500 0.29 14.12 628 MET A N 1
ATOM 4547 N N B MET A 1 629 ? -40.086 -1.323 -23.483 0.71 11.55 628 MET A N 1
ATOM 4548 C CA A MET A 1 629 ? -41.529 -1.143 -23.659 0.29 13.51 628 MET A CA 1
ATOM 4549 C CA B MET A 1 629 ? -41.539 -1.233 -23.552 0.71 13.40 628 MET A CA 1
ATOM 4550 C C A MET A 1 629 ? -42.134 -0.322 -22.527 0.29 13.21 628 MET A C 1
ATOM 4551 C C B MET A 1 629 ? -42.087 -0.236 -22.532 0.71 13.34 628 MET A C 1
ATOM 4552 O O A MET A 1 629 ? -41.600 -0.242 -21.417 0.29 12.42 628 MET A O 1
ATOM 4553 O O B MET A 1 629 ? -41.481 0.034 -21.487 0.71 13.44 628 MET A O 1
ATOM 4562 N N . LYS A 1 630 ? -43.277 0.283 -22.829 1.00 13.21 629 LYS A N 1
ATOM 4563 C CA . LYS A 1 630 ? -44.035 1.081 -21.875 1.00 13.92 629 LYS A CA 1
ATOM 4564 C C . LYS A 1 630 ? -45.121 0.197 -21.264 1.00 15.66 629 LYS A C 1
ATOM 4565 O O . LYS A 1 630 ? -45.857 -0.484 -21.993 1.00 17.46 629 LYS A O 1
ATOM 4571 N N . GLU A 1 631 ? -45.219 0.200 -19.942 1.00 15.43 630 GLU A N 1
ATOM 4572 C CA A GLU A 1 631 ? -46.221 -0.545 -19.197 0.46 14.80 630 GLU A CA 1
ATOM 4573 C CA B GLU A 1 631 ? -46.254 -0.529 -19.231 0.54 14.39 630 GLU A CA 1
ATOM 4574 C C . GLU A 1 631 ? -46.875 0.385 -18.188 1.00 15.06 630 GLU A C 1
ATOM 4575 O O . GLU A 1 631 ? -46.293 1.411 -17.820 1.00 14.19 630 GLU A O 1
ATOM 4586 N N . PRO A 1 632 ? -48.080 0.059 -17.718 1.00 14.18 631 PRO A N 1
ATOM 4587 C CA . PRO A 1 632 ? -48.709 0.892 -16.687 1.00 13.12 631 PRO A CA 1
ATOM 4588 C C . PRO A 1 632 ? -47.950 0.802 -15.373 1.00 13.31 631 PRO A C 1
ATOM 4589 O O . PRO A 1 632 ? -47.293 -0.196 -15.075 1.00 15.92 631 PRO A O 1
ATOM 4593 N N . VAL A 1 633 ? -48.064 1.869 -14.579 1.00 14.65 632 VAL A N 1
ATOM 4594 C CA . VAL A 1 633 ? -47.592 1.829 -13.198 1.00 14.40 632 VAL A CA 1
ATOM 4595 C C . VAL A 1 633 ? -48.492 0.931 -12.355 1.00 16.18 632 VAL A C 1
ATOM 4596 O O . VAL A 1 633 ? -48.018 0.171 -11.500 1.00 15.36 632 VAL A O 1
ATOM 4600 N N . GLY A 1 634 ? -49.798 0.978 -12.601 1.00 14.26 633 GLY A N 1
ATOM 4601 C CA . GLY A 1 634 ? -50.718 0.133 -11.871 1.00 14.23 633 GLY A CA 1
ATOM 4602 C C . GLY A 1 634 ? -51.827 0.940 -11.224 1.00 16.09 633 GLY A C 1
ATOM 4603 O O . GLY A 1 634 ? -52.748 1.402 -11.909 1.00 16.66 633 GLY A O 1
ATOM 4604 N N . LYS A 1 635 ? -51.752 1.105 -9.905 1.00 13.73 634 LYS A N 1
ATOM 4605 C CA . LYS A 1 635 ? -52.747 1.837 -9.128 1.00 12.60 634 LYS A CA 1
ATOM 4606 C C . LYS A 1 635 ? -52.117 3.117 -8.603 1.00 16.17 634 LYS A C 1
ATOM 4607 O O . LYS A 1 635 ? -51.083 3.067 -7.934 1.00 13.40 634 LYS A O 1
ATOM 4613 N N . ILE A 1 636 ? -52.741 4.259 -8.898 1.00 13.69 635 ILE A N 1
ATOM 4614 C CA . ILE A 1 636 ? -52.203 5.567 -8.540 1.00 12.64 635 ILE A CA 1
ATOM 4615 C C . ILE A 1 636 ? -53.213 6.306 -7.669 1.00 12.41 635 ILE A C 1
ATOM 4616 O O . ILE A 1 636 ? -54.378 6.452 -8.053 1.00 14.47 635 ILE A O 1
ATOM 4621 N N . GLY A 1 637 ? -52.766 6.780 -6.507 1.00 12.73 636 GLY A N 1
ATOM 4622 C CA . GLY A 1 637 ? -53.555 7.701 -5.698 1.00 12.48 636 GLY A CA 1
ATOM 4623 C C . GLY A 1 637 ? -53.115 9.123 -5.993 1.00 13.96 636 GLY A C 1
ATOM 4624 O O . GLY A 1 637 ? -51.919 9.413 -6.031 1.00 15.14 636 GLY A O 1
ATOM 4625 N N . ILE A 1 638 ? -54.094 10.005 -6.212 1.00 12.20 637 ILE A N 1
ATOM 4626 C CA . ILE A 1 638 ? -53.827 11.347 -6.725 1.00 12.21 637 ILE A CA 1
ATOM 4627 C C . ILE A 1 638 ? -54.548 12.366 -5.859 1.00 13.81 637 ILE A C 1
ATOM 4628 O O . ILE A 1 638 ? -55.753 12.236 -5.622 1.00 13.21 637 ILE A O 1
ATOM 4633 N N . LEU A 1 639 ? -53.828 13.401 -5.433 1.00 13.35 638 LEU A N 1
ATOM 4634 C CA . LEU A 1 639 ? -54.437 14.516 -4.712 1.00 15.72 638 LEU A CA 1
ATOM 4635 C C . LEU A 1 639 ? -54.397 15.757 -5.594 1.00 14.61 638 LEU A C 1
ATOM 4636 O O . LEU A 1 639 ? -53.313 16.214 -5.984 1.00 14.15 638 LEU A O 1
ATOM 4641 N N . CYS A 1 640 ? -55.610 16.312 -5.914 1.00 12.80 639 CYS A N 1
ATOM 4642 C CA . CYS A 1 640 ? -55.756 17.402 -6.869 1.00 12.87 639 CYS A CA 1
ATOM 4643 C C . CYS A 1 640 ? -55.616 18.764 -6.191 1.00 13.06 639 CYS A C 1
ATOM 4644 O O . CYS A 1 640 ? -55.911 18.908 -4.999 1.00 13.66 639 CYS A O 1
ATOM 4647 N N . PRO A 1 641 ? -55.167 19.785 -6.925 1.00 13.42 640 PRO A N 1
ATOM 4648 C CA . PRO A 1 641 ? -55.048 21.121 -6.326 1.00 14.07 640 PRO A CA 1
ATOM 4649 C C . PRO A 1 641 ? -56.416 21.738 -6.058 1.00 15.28 640 PRO A C 1
ATOM 4650 O O . PRO A 1 641 ? -57.442 21.317 -6.599 1.00 15.34 640 PRO A O 1
ATOM 4654 N N . ASP A 1 642 ? -56.424 22.755 -5.186 1.00 14.44 641 ASP A N 1
ATOM 4655 C CA . ASP A 1 642 ? -57.654 23.510 -4.952 1.00 17.22 641 ASP A CA 1
ATOM 4656 C C . ASP A 1 642 ? -58.123 24.190 -6.230 1.00 14.10 641 ASP A C 1
ATOM 4657 O O . ASP A 1 642 ? -59.298 24.101 -6.599 1.00 14.40 641 ASP A O 1
ATOM 4662 N N . ALA A 1 643 ? -57.213 24.894 -6.906 1.00 14.40 642 ALA A N 1
ATOM 4663 C CA . ALA A 1 643 ? -57.565 25.613 -8.117 1.00 15.83 642 ALA A CA 1
ATOM 4664 C C . ALA A 1 643 ? -57.914 24.633 -9.229 1.00 16.48 642 ALA A C 1
ATOM 4665 O O . ALA A 1 643 ? -57.544 23.458 -9.194 1.00 16.49 642 ALA A O 1
ATOM 4667 N N . ALA A 1 644 ? -58.632 25.136 -10.228 1.00 15.60 643 ALA A N 1
ATOM 4668 C CA . ALA A 1 644 ? -59.039 24.323 -11.376 1.00 15.26 643 ALA A CA 1
ATOM 4669 C C . ALA A 1 644 ? -59.871 23.130 -10.909 1.00 15.34 643 ALA A C 1
ATOM 4670 O O . ALA A 1 644 ? -59.450 21.974 -11.062 1.00 18.08 643 ALA A O 1
ATOM 4672 N N . PRO A 1 645 ? -61.070 23.374 -10.371 1.00 14.51 644 PRO A N 1
ATOM 4673 C CA . PRO A 1 645 ? -61.843 22.285 -9.740 1.00 17.77 644 PRO A CA 1
ATOM 4674 C C . PRO A 1 645 ? -62.209 21.155 -10.684 1.00 17.24 644 PRO A C 1
ATOM 4675 O O . PRO A 1 645 ? -62.403 20.018 -10.231 1.00 15.53 644 PRO A O 1
ATOM 4679 N N . LEU A 1 646 ? -62.351 21.435 -11.974 1.00 13.96 645 LEU A N 1
ATOM 4680 C CA . LEU A 1 646 ? -62.574 20.384 -12.955 1.00 13.83 645 LEU A CA 1
ATOM 4681 C C . LEU A 1 646 ? -61.297 20.054 -13.707 1.00 13.61 645 LEU A C 1
ATOM 4682 O O . LEU A 1 646 ? -60.930 18.883 -13.832 1.00 13.69 645 LEU A O 1
ATOM 4687 N N . LEU A 1 647 ? -60.588 21.076 -14.185 1.00 13.66 646 LEU A N 1
ATOM 4688 C CA . LEU A 1 647 ? -59.440 20.832 -15.054 1.00 13.49 646 LEU A CA 1
ATOM 4689 C C . LEU A 1 647 ? -58.307 20.133 -14.314 1.00 13.26 646 LEU A C 1
ATOM 4690 O O . LEU A 1 647 ? -57.607 19.302 -14.894 1.00 14.69 646 LEU A O 1
ATOM 4695 N N . GLY A 1 648 ? -58.098 20.459 -13.039 1.00 14.54 647 GLY A N 1
ATOM 4696 C CA . GLY A 1 648 ? -57.060 19.778 -12.283 1.00 13.78 647 GLY A CA 1
ATOM 4697 C C . GLY A 1 648 ? -57.329 18.290 -12.181 1.00 19.96 647 GLY A C 1
ATOM 4698 O O . GLY A 1 648 ? -56.449 17.465 -12.434 1.00 21.00 647 GLY A O 1
ATOM 4699 N N . LEU A 1 649 ? -58.571 17.929 -11.858 1.00 13.79 648 LEU A N 1
ATOM 4700 C CA . LEU A 1 649 ? -58.939 16.518 -11.767 1.00 14.47 648 LEU A CA 1
ATOM 4701 C C . LEU A 1 649 ? -58.795 15.813 -13.113 1.00 16.14 648 LEU A C 1
ATOM 4702 O O . LEU A 1 649 ? -58.178 14.747 -13.205 1.00 15.40 648 LEU A O 1
ATOM 4707 N N . VAL A 1 650 ? -59.372 16.391 -14.166 1.00 12.93 649 VAL A N 1
ATOM 4708 C CA . VAL A 1 650 ? -59.376 15.746 -15.478 1.00 12.87 649 VAL A CA 1
ATOM 4709 C C . VAL A 1 650 ? -57.961 15.642 -16.053 1.00 12.71 649 VAL A C 1
ATOM 4710 O O . VAL A 1 650 ? -57.601 14.634 -16.678 1.00 13.81 649 VAL A O 1
ATOM 4714 N N . SER A 1 651 ? -57.138 16.677 -15.851 1.00 12.93 650 SER A N 1
ATOM 4715 C CA . SER A 1 651 ? -55.767 16.692 -16.362 1.00 14.45 650 SER A CA 1
ATOM 4716 C C . SER A 1 651 ? -54.917 15.588 -15.760 1.00 13.09 650 SER A C 1
ATOM 4717 O O . SER A 1 651 ? -53.947 15.150 -16.388 1.00 13.33 650 SER A O 1
ATOM 4720 N N . LEU A 1 652 ? -55.215 15.172 -14.530 1.00 12.52 651 LEU A N 1
ATOM 4721 C CA . LEU A 1 652 ? -54.417 14.128 -13.901 1.00 13.56 651 LEU A CA 1
ATOM 4722 C C . LEU A 1 652 ? -55.017 12.759 -14.168 1.00 16.52 651 LEU A C 1
ATOM 4723 O O . LEU A 1 652 ? -54.285 11.803 -14.444 1.00 14.32 651 LEU A O 1
ATOM 4728 N N . MET A 1 653 ? -56.349 12.668 -14.116 1.00 12.96 652 MET A N 1
ATOM 4729 C CA . MET A 1 653 ? -57.032 11.406 -14.374 1.00 12.27 652 MET A CA 1
ATOM 4730 C C . MET A 1 653 ? -56.778 10.914 -15.792 1.00 12.22 652 MET A C 1
ATOM 4731 O O . MET A 1 653 ? -56.479 9.733 -16.010 1.00 13.58 652 MET A O 1
ATOM 4736 N N . ALA A 1 654 ? -56.929 11.802 -16.776 1.00 12.30 653 ALA A N 1
ATOM 4737 C CA . ALA A 1 654 ? -57.009 11.354 -18.168 1.00 12.31 653 ALA A CA 1
ATOM 4738 C C . ALA A 1 654 ? -55.722 10.719 -18.677 1.00 12.63 653 ALA A C 1
ATOM 4739 O O . ALA A 1 654 ? -55.791 9.606 -19.226 1.00 13.68 653 ALA A O 1
ATOM 4741 N N . PRO A 1 655 ? -54.541 11.339 -18.553 1.00 13.91 654 PRO A N 1
ATOM 4742 C CA . PRO A 1 655 ? -53.321 10.646 -19.004 1.00 11.95 654 PRO A CA 1
ATOM 4743 C C . PRO A 1 655 ? -53.060 9.379 -18.224 1.00 12.58 654 PRO A C 1
ATOM 4744 O O . PRO A 1 655 ? -52.563 8.393 -18.786 1.00 13.44 654 PRO A O 1
ATOM 4748 N N . ALA A 1 656 ? -53.389 9.380 -16.932 1.00 13.36 655 ALA A N 1
ATOM 4749 C CA . ALA A 1 656 ? -53.160 8.197 -16.111 1.00 12.89 655 ALA A CA 1
ATOM 4750 C C . ALA A 1 656 ? -53.961 7.002 -16.624 1.00 14.40 655 ALA A C 1
ATOM 4751 O O . ALA A 1 656 ? -53.405 5.913 -16.821 1.00 12.57 655 ALA A O 1
ATOM 4753 N N . ILE A 1 657 ? -55.272 7.175 -16.845 1.00 13.93 656 ILE A N 1
ATOM 4754 C CA . ILE A 1 657 ? -56.042 6.031 -17.337 1.00 13.03 656 ILE A CA 1
ATOM 4755 C C . ILE A 1 657 ? -55.725 5.728 -18.798 1.00 12.00 656 ILE A C 1
ATOM 4756 O O . ILE A 1 657 ? -55.835 4.574 -19.229 1.00 13.42 656 ILE A O 1
ATOM 4761 N N . ALA A 1 658 ? -55.310 6.735 -19.578 1.00 12.00 657 ALA A N 1
ATOM 4762 C CA . ALA A 1 658 ? -54.913 6.480 -20.965 1.00 12.02 657 ALA A CA 1
ATOM 4763 C C . ALA A 1 658 ? -53.785 5.467 -21.030 1.00 13.05 657 ALA A C 1
ATOM 4764 O O . ALA A 1 658 ? -53.723 4.659 -21.965 1.00 12.38 657 ALA A O 1
ATOM 4766 N N . MET A 1 659 ? -52.900 5.485 -20.044 1.00 13.47 658 MET A N 1
ATOM 4767 C CA . MET A 1 659 ? -51.753 4.594 -20.014 1.00 11.72 658 MET A CA 1
ATOM 4768 C C . MET A 1 659 ? -52.045 3.265 -19.334 1.00 12.55 658 MET A C 1
ATOM 4769 O O . MET A 1 659 ? -51.114 2.484 -19.116 1.00 15.27 658 MET A O 1
ATOM 4774 N N . GLY A 1 660 ? -53.298 2.990 -18.979 1.00 11.99 659 GLY A N 1
ATOM 4775 C CA . GLY A 1 660 ? -53.644 1.695 -18.434 1.00 11.83 659 GLY A CA 1
ATOM 4776 C C . GLY A 1 660 ? -53.632 1.592 -16.926 1.00 11.81 659 GLY A C 1
ATOM 4777 O O . GLY A 1 660 ? -53.736 0.480 -16.401 1.00 14.00 659 GLY A O 1
ATOM 4778 N N . ASN A 1 661 ? -53.508 2.709 -16.212 1.00 12.41 660 ASN A N 1
ATOM 4779 C CA . ASN A 1 661 ? -53.586 2.713 -14.761 1.00 12.00 660 ASN A CA 1
ATOM 4780 C C . ASN A 1 661 ? -55.028 2.853 -14.292 1.00 15.68 660 ASN A C 1
ATOM 4781 O O . ASN A 1 661 ? -55.905 3.341 -15.018 1.00 11.98 660 ASN A O 1
ATOM 4786 N N . ARG A 1 662 ? -55.262 2.411 -13.059 1.00 11.96 661 ARG A N 1
ATOM 4787 C CA . ARG A 1 662 ? -56.475 2.728 -12.319 1.00 14.26 661 ARG A CA 1
ATOM 4788 C C . ARG A 1 662 ? -56.120 3.787 -11.287 1.00 14.55 661 ARG A C 1
ATOM 4789 O O . ARG A 1 662 ? -54.998 3.802 -10.759 1.00 13.92 661 ARG A O 1
ATOM 4797 N N . VAL A 1 663 ? -57.058 4.703 -11.029 1.00 13.03 662 VAL A N 1
ATOM 4798 C CA . VAL A 1 663 ? -56.763 5.877 -10.215 1.00 12.23 662 VAL A CA 1
ATOM 4799 C C . VAL A 1 663 ? -57.840 6.101 -9.168 1.00 12.46 662 VAL A C 1
ATOM 4800 O O . VAL A 1 663 ? -59.022 5.798 -9.369 1.00 12.47 662 VAL A O 1
ATOM 4804 N N . THR A 1 664 ? -57.410 6.651 -8.034 1.00 12.35 663 THR A N 1
ATOM 4805 C CA . THR A 1 664 ? -58.303 7.236 -7.045 1.00 13.54 663 THR A CA 1
ATOM 4806 C C . THR A 1 664 ? -57.837 8.662 -6.824 1.00 13.46 663 THR A C 1
ATOM 4807 O O . THR A 1 664 ? -56.675 8.883 -6.466 1.00 12.40 663 THR A O 1
ATOM 4811 N N . LEU A 1 665 ? -58.732 9.623 -7.061 1.00 12.62 664 LEU A N 1
ATOM 4812 C CA . LEU A 1 665 ? -58.398 11.036 -6.983 1.00 12.64 664 LEU A CA 1
ATOM 4813 C C . LEU A 1 665 ? -59.121 11.669 -5.810 1.00 12.84 664 LEU A C 1
ATOM 4814 O O . LEU A 1 665 ? -60.330 11.487 -5.648 1.00 13.00 664 LEU A O 1
ATOM 4819 N N . ALA A 1 666 ? -58.383 12.423 -5.004 1.00 12.86 665 ALA A N 1
ATOM 4820 C CA . ALA A 1 666 ? -58.984 13.333 -4.038 1.00 13.07 665 ALA A CA 1
ATOM 4821 C C . ALA A 1 666 ? -59.173 14.664 -4.757 1.00 13.13 665 ALA A C 1
ATOM 4822 O O . ALA A 1 666 ? -58.191 15.353 -5.075 1.00 13.56 665 ALA A O 1
ATOM 4824 N N . ALA A 1 667 ? -60.432 14.997 -5.048 1.00 13.29 666 ALA A N 1
ATOM 4825 C CA . ALA A 1 667 ? -60.786 16.198 -5.788 1.00 14.22 666 ALA A CA 1
ATOM 4826 C C . ALA A 1 667 ? -60.419 17.443 -4.988 1.00 15.43 666 ALA A C 1
ATOM 4827 O O . ALA A 1 667 ? -60.170 17.381 -3.782 1.00 15.92 666 ALA A O 1
ATOM 4829 N N . SER A 1 668 ? -60.405 18.590 -5.680 1.00 13.59 667 SER A N 1
ATOM 4830 C CA . SER A 1 668 ? -60.199 19.898 -5.057 1.00 13.77 667 SER A CA 1
ATOM 4831 C C . SER A 1 668 ? -60.881 19.988 -3.698 1.00 14.61 667 SER A C 1
ATOM 4832 O O . SER A 1 668 ? -62.111 19.867 -3.594 1.00 14.85 667 SER A O 1
ATOM 4835 N N . GLU A 1 669 ? -60.077 20.225 -2.653 1.00 14.00 668 GLU A N 1
ATOM 4836 C CA . GLU A 1 669 ? -60.638 20.358 -1.314 1.00 14.63 668 GLU A CA 1
ATOM 4837 C C . GLU A 1 669 ? -61.553 21.572 -1.227 1.00 14.51 668 GLU A C 1
ATOM 4838 O O . GLU A 1 669 ? -62.643 21.498 -0.647 1.00 14.88 668 GLU A O 1
ATOM 4844 N N . ALA A 1 670 ? -61.135 22.690 -1.830 1.00 14.55 669 ALA A N 1
ATOM 4845 C CA . ALA A 1 670 ? -61.898 23.928 -1.714 1.00 16.64 669 ALA A CA 1
ATOM 4846 C C . ALA A 1 670 ? -63.181 23.882 -2.537 1.00 16.48 669 ALA A C 1
ATOM 4847 O O . ALA A 1 670 ? -64.212 24.417 -2.114 1.00 16.87 669 ALA A O 1
ATOM 4849 N N . PHE A 1 671 ? -63.141 23.235 -3.703 1.00 14.74 670 PHE A N 1
ATOM 4850 C CA . PHE A 1 671 ? -64.193 23.345 -4.716 1.00 16.82 670 PHE A CA 1
ATOM 4851 C C . PHE A 1 671 ? -64.559 21.957 -5.234 1.00 15.49 670 PHE A C 1
ATOM 4852 O O . PHE A 1 671 ? -64.248 21.607 -6.382 1.00 17.40 670 PHE A O 1
ATOM 4860 N N . PRO A 1 672 ? -65.247 21.148 -4.424 1.00 14.69 671 PRO A N 1
ATOM 4861 C CA . PRO A 1 672 ? -65.415 19.730 -4.776 1.00 14.51 671 PRO A CA 1
ATOM 4862 C C . PRO A 1 672 ? -66.551 19.410 -5.747 1.00 16.52 671 PRO A C 1
ATOM 4863 O O . PRO A 1 672 ? -66.578 18.288 -6.270 1.00 15.17 671 PRO A O 1
ATOM 4867 N N . LEU A 1 673 ? -67.471 20.339 -6.027 1.00 14.84 672 LEU A N 1
ATOM 4868 C CA . LEU A 1 673 ? -68.731 19.965 -6.674 1.00 14.98 672 LEU A CA 1
ATOM 4869 C C . LEU A 1 673 ? -68.629 19.800 -8.192 1.00 15.75 672 LEU A C 1
ATOM 4870 O O . LEU A 1 673 ? -69.551 19.234 -8.801 1.00 16.14 672 LEU A O 1
ATOM 4875 N N . ALA A 1 674 ? -67.564 20.297 -8.828 1.00 14.70 673 ALA A N 1
ATOM 4876 C CA . ALA A 1 674 ? -67.379 19.967 -10.237 1.00 14.57 673 ALA A CA 1
ATOM 4877 C C . ALA A 1 674 ? -67.033 18.499 -10.396 1.00 16.11 673 ALA A C 1
ATOM 4878 O O . ALA A 1 674 ? -67.538 17.827 -11.308 1.00 14.32 673 ALA A O 1
ATOM 4880 N N . ALA A 1 675 ? -66.190 17.980 -9.499 1.00 14.30 674 ALA A N 1
ATOM 4881 C CA . ALA A 1 675 ? -65.826 16.573 -9.566 1.00 13.96 674 ALA A CA 1
ATOM 4882 C C . ALA A 1 675 ? -67.014 15.684 -9.239 1.00 14.09 674 ALA A C 1
ATOM 4883 O O . ALA A 1 675 ? -67.169 14.605 -9.826 1.00 14.25 674 ALA A O 1
ATOM 4885 N N . THR A 1 676 ? -67.874 16.113 -8.314 1.00 14.32 675 THR A N 1
ATOM 4886 C CA . THR A 1 676 ? -69.028 15.269 -8.020 1.00 14.48 675 THR A CA 1
ATOM 4887 C C . THR A 1 676 ? -70.040 15.298 -9.162 1.00 15.13 675 THR A C 1
ATOM 4888 O O . THR A 1 676 ? -70.671 14.270 -9.450 1.00 15.03 675 THR A O 1
ATOM 4892 N N . ASP A 1 677 ? -70.193 16.439 -9.840 1.00 14.72 676 ASP A N 1
ATOM 4893 C CA . ASP A 1 677 ? -70.993 16.452 -11.061 1.00 15.51 676 ASP A CA 1
ATOM 4894 C C . ASP A 1 677 ? -70.396 15.535 -12.119 1.00 14.61 676 ASP A C 1
ATOM 4895 O O . ASP A 1 677 ? -71.120 15.050 -13.004 1.00 16.71 676 ASP A O 1
ATOM 4900 N N . PHE A 1 678 ? -69.087 15.286 -12.043 1.00 14.81 677 PHE A N 1
ATOM 4901 C CA . PHE A 1 678 ? -68.401 14.484 -13.051 1.00 14.30 677 PHE A CA 1
ATOM 4902 C C . PHE A 1 678 ? -68.739 13.004 -12.921 1.00 16.31 677 PHE A C 1
ATOM 4903 O O . PHE A 1 678 ? -68.539 12.258 -13.885 1.00 15.24 677 PHE A O 1
ATOM 4911 N N . TYR A 1 679 ? -69.286 12.572 -11.773 1.00 14.72 678 TYR A N 1
ATOM 4912 C CA . TYR A 1 679 ? -69.644 11.161 -11.612 1.00 15.84 678 TYR A CA 1
ATOM 4913 C C . TYR A 1 679 ? -70.559 10.696 -12.736 1.00 16.96 678 TYR A C 1
ATOM 4914 O O . TYR A 1 679 ? -70.375 9.605 -13.289 1.00 16.17 678 TYR A O 1
ATOM 4923 N N . GLN A 1 680 ? -71.560 11.509 -13.084 1.00 14.58 679 GLN A N 1
ATOM 4924 C CA . GLN A 1 680 ? -72.493 11.107 -14.133 1.00 14.92 679 GLN A CA 1
ATOM 4925 C C . GLN A 1 680 ? -71.793 11.003 -15.479 1.00 17.35 679 GLN A C 1
ATOM 4926 O O . GLN A 1 680 ? -72.189 10.193 -16.325 1.00 17.65 679 GLN A O 1
ATOM 4932 N N . VAL A 1 681 ? -70.771 11.827 -15.709 1.00 14.42 680 VAL A N 1
ATOM 4933 C CA . VAL A 1 681 ? -70.016 11.709 -16.953 1.00 17.84 680 VAL A CA 1
ATOM 4934 C C . VAL A 1 681 ? -69.320 10.357 -17.018 1.00 14.08 680 VAL A C 1
ATOM 4935 O O . VAL A 1 681 ? -69.331 9.682 -18.056 1.00 15.51 680 VAL A O 1
ATOM 4939 N N . LEU A 1 682 ? -68.710 9.934 -15.907 1.00 13.93 681 LEU A N 1
ATOM 4940 C CA . LEU A 1 682 ? -68.052 8.632 -15.884 1.00 13.77 681 LEU A CA 1
ATOM 4941 C C . LEU A 1 682 ? -69.053 7.506 -16.143 1.00 15.41 681 LEU A C 1
ATOM 4942 O O . LEU A 1 682 ? -68.765 6.572 -16.904 1.00 15.99 681 LEU A O 1
ATOM 4947 N N . ASP A 1 683 ? -70.232 7.589 -15.519 1.00 17.83 682 ASP A N 1
ATOM 4948 C CA A ASP A 1 683 ? -71.248 6.552 -15.691 0.57 19.68 682 ASP A CA 1
ATOM 4949 C CA B ASP A 1 683 ? -71.256 6.562 -15.684 0.43 19.63 682 ASP A CA 1
ATOM 4950 C C . ASP A 1 683 ? -71.742 6.498 -17.128 1.00 21.13 682 ASP A C 1
ATOM 4951 O O . ASP A 1 683 ? -71.861 5.412 -17.714 1.00 21.69 682 ASP A O 1
ATOM 4960 N N . THR A 1 684 ? -72.042 7.663 -17.715 1.00 18.74 683 THR A N 1
ATOM 4961 C CA . THR A 1 684 ? -72.542 7.711 -19.086 1.00 17.61 683 THR A CA 1
ATOM 4962 C C . THR A 1 684 ? -71.507 7.199 -20.075 1.00 19.25 683 THR A C 1
ATOM 4963 O O . THR A 1 684 ? -71.869 6.667 -21.125 1.00 18.72 683 THR A O 1
ATOM 4967 N N . SER A 1 685 ? -70.221 7.343 -19.755 1.00 18.78 684 SER A N 1
ATOM 4968 C CA . SER A 1 685 ? -69.129 6.961 -20.638 1.00 16.93 684 SER A CA 1
ATOM 4969 C C . SER A 1 685 ? -68.702 5.511 -20.482 1.00 16.81 684 SER A C 1
ATOM 4970 O O . SER A 1 685 ? -67.706 5.118 -21.094 1.00 20.74 684 SER A O 1
ATOM 4973 N N . ASP A 1 686 ? -69.413 4.720 -19.677 1.00 19.13 685 ASP A N 1
ATOM 4974 C CA . ASP A 1 686 ? -69.089 3.303 -19.476 1.00 22.41 685 ASP A CA 1
ATOM 4975 C C . ASP A 1 686 ? -67.646 3.095 -19.010 1.00 21.37 685 ASP A C 1
ATOM 4976 O O . ASP A 1 686 ? -66.959 2.166 -19.439 1.00 20.05 685 ASP A O 1
ATOM 4981 N N . VAL A 1 687 ? -67.171 3.970 -18.132 1.00 17.47 686 VAL A N 1
ATOM 4982 C CA . VAL A 1 687 ? -65.862 3.754 -17.519 1.00 15.80 686 VAL A CA 1
ATOM 4983 C C . VAL A 1 687 ? -65.979 2.520 -16.633 1.00 14.71 686 VAL A C 1
ATOM 4984 O O . VAL A 1 687 ? -66.852 2.483 -15.753 1.00 15.58 686 VAL A O 1
ATOM 4988 N N . PRO A 1 688 ? -65.159 1.488 -16.840 1.00 13.33 687 PRO A N 1
ATOM 4989 C CA . PRO A 1 688 ? -65.319 0.262 -16.049 1.00 14.89 687 PRO A CA 1
ATOM 4990 C C . PRO A 1 688 ? -65.138 0.530 -14.559 1.00 16.33 687 PRO A C 1
ATOM 4991 O O . PRO A 1 688 ? -64.350 1.388 -14.142 1.00 15.48 687 PRO A O 1
ATOM 4995 N N . ALA A 1 689 ? -65.907 -0.205 -13.755 1.00 15.17 688 ALA A N 1
ATOM 4996 C CA . ALA A 1 689 ? -65.911 0.008 -12.314 1.00 16.41 688 ALA A CA 1
ATOM 4997 C C . ALA A 1 689 ? -64.501 -0.127 -11.754 1.00 16.82 688 ALA A C 1
ATOM 4998 O O . ALA A 1 689 ? -63.773 -1.068 -12.088 1.00 18.72 688 ALA A O 1
ATOM 5000 N N . GLY A 1 690 ? -64.124 0.811 -10.885 1.00 13.28 689 GLY A N 1
ATOM 5001 C CA . GLY A 1 690 ? -62.839 0.769 -10.228 1.00 13.21 689 GLY A CA 1
ATOM 5002 C C . GLY A 1 690 ? -61.702 1.408 -10.987 1.00 12.87 689 GLY A C 1
ATOM 5003 O O . GLY A 1 690 ? -60.621 1.571 -10.412 1.00 13.87 689 GLY A O 1
ATOM 5004 N N . VAL A 1 691 ? -61.907 1.787 -12.257 1.00 12.84 690 VAL A N 1
ATOM 5005 C CA . VAL A 1 691 ? -60.844 2.429 -13.032 1.00 12.64 690 VAL A CA 1
ATOM 5006 C C . VAL A 1 691 ? -60.655 3.878 -12.604 1.00 12.83 690 VAL A C 1
ATOM 5007 O O . VAL A 1 691 ? -59.521 4.379 -12.551 1.00 13.74 690 VAL A O 1
ATOM 5011 N N . VAL A 1 692 ? -61.751 4.564 -12.294 1.00 12.74 691 VAL A N 1
ATOM 5012 C CA . VAL A 1 692 ? -61.719 5.928 -11.777 1.00 12.89 691 VAL A CA 1
ATOM 5013 C C . VAL A 1 692 ? -62.547 5.957 -10.506 1.00 12.91 691 VAL A C 1
ATOM 5014 O O . VAL A 1 692 ? -63.754 5.678 -10.540 1.00 14.70 691 VAL A O 1
ATOM 5018 N N . ASN A 1 693 ? -61.909 6.301 -9.394 1.00 12.89 692 ASN A N 1
ATOM 5019 C CA . ASN A 1 693 ? -62.593 6.498 -8.132 1.00 15.42 692 ASN A CA 1
ATOM 5020 C C . ASN A 1 693 ? -62.288 7.903 -7.650 1.00 14.78 692 ASN A C 1
ATOM 5021 O O . ASN A 1 693 ? -61.174 8.398 -7.837 1.00 12.86 692 ASN A O 1
ATOM 5026 N N . ILE A 1 694 ? -63.287 8.559 -7.066 1.00 13.22 693 ILE A N 1
ATOM 5027 C CA . ILE A 1 694 ? -63.152 9.953 -6.650 1.00 13.27 693 ILE A CA 1
ATOM 5028 C C . ILE A 1 694 ? -63.557 10.093 -5.191 1.00 14.34 693 ILE A C 1
ATOM 5029 O O . ILE A 1 694 ? -64.656 9.683 -4.806 1.00 14.52 693 ILE A O 1
ATOM 5034 N N . LEU A 1 695 ? -62.669 10.683 -4.388 1.00 13.58 694 LEU A N 1
ATOM 5035 C CA . LEU A 1 695 ? -62.928 11.024 -2.998 1.00 14.77 694 LEU A CA 1
ATOM 5036 C C . LEU A 1 695 ? -62.975 12.542 -2.880 1.00 13.66 694 LEU A C 1
ATOM 5037 O O . LEU A 1 695 ? -62.252 13.247 -3.584 1.00 16.97 694 LEU A O 1
ATOM 5042 N N . THR A 1 696 ? -63.844 13.046 -2.017 1.00 13.91 695 THR A N 1
ATOM 5043 C CA . THR A 1 696 ? -63.832 14.458 -1.684 1.00 14.03 695 THR A CA 1
ATOM 5044 C C . THR A 1 696 ? -63.504 14.618 -0.207 1.00 16.76 695 THR A C 1
ATOM 5045 O O . THR A 1 696 ? -63.635 13.677 0.583 1.00 16.16 695 THR A O 1
ATOM 5049 N N . GLY A 1 697 ? -63.058 15.827 0.159 1.00 15.04 696 GLY A N 1
ATOM 5050 C CA . GLY A 1 697 ? -62.864 16.183 1.547 1.00 15.79 696 GLY A CA 1
ATOM 5051 C C . GLY A 1 697 ? -61.479 16.745 1.825 1.00 18.45 696 GLY A C 1
ATOM 5052 O O . GLY A 1 697 ? -60.816 17.317 0.948 1.00 15.90 696 GLY A O 1
ATOM 5053 N N . ALA A 1 698 ? -61.041 16.576 3.069 1.00 17.36 697 ALA A N 1
ATOM 5054 C CA . ALA A 1 698 ? -59.861 17.274 3.566 1.00 15.50 697 ALA A CA 1
ATOM 5055 C C . ALA A 1 698 ? -58.608 16.494 3.198 1.00 14.22 697 ALA A C 1
ATOM 5056 O O . ALA A 1 698 ? -58.459 15.335 3.597 1.00 17.45 697 ALA A O 1
ATOM 5058 N N . HIS A 1 699 ? -57.691 17.132 2.466 1.00 13.95 698 HIS A N 1
ATOM 5059 C CA . HIS A 1 699 ? -56.469 16.427 2.090 1.00 13.71 698 HIS A CA 1
ATOM 5060 C C . HIS A 1 699 ? -55.555 16.138 3.279 1.00 16.25 698 HIS A C 1
ATOM 5061 O O . HIS A 1 699 ? -54.744 15.208 3.206 1.00 17.66 698 HIS A O 1
ATOM 5068 N N . ALA A 1 700 ? -55.675 16.888 4.377 1.00 15.58 699 ALA A N 1
ATOM 5069 C CA . ALA A 1 700 ? -54.936 16.518 5.582 1.00 14.43 699 ALA A CA 1
ATOM 5070 C C . ALA A 1 700 ? -55.372 15.157 6.118 1.00 17.12 699 ALA A C 1
ATOM 5071 O O . ALA A 1 700 ? -54.581 14.468 6.776 1.00 21.19 699 ALA A O 1
ATOM 5073 N N . ASP A 1 701 ? -56.616 14.756 5.863 1.00 17.49 700 ASP A N 1
ATOM 5074 C CA . ASP A 1 701 ? -57.081 13.432 6.269 1.00 21.03 700 ASP A CA 1
ATOM 5075 C C . ASP A 1 701 ? -56.583 12.338 5.333 1.00 19.45 700 ASP A C 1
ATOM 5076 O O . ASP A 1 701 ? -56.495 11.177 5.742 1.00 27.53 700 ASP A O 1
ATOM 5081 N N . LEU A 1 702 ? -56.264 12.678 4.087 1.00 15.45 701 LEU A N 1
ATOM 5082 C CA . LEU A 1 702 ? -56.066 11.679 3.050 1.00 14.26 701 LEU A CA 1
ATOM 5083 C C . LEU A 1 702 ? -54.633 11.548 2.560 1.00 19.29 701 LEU A C 1
ATOM 5084 O O . LEU A 1 702 ? -54.279 10.486 2.038 1.00 15.41 701 LEU A O 1
ATOM 5089 N N . ALA A 1 703 ? -53.804 12.585 2.710 1.00 15.41 702 ALA A N 1
ATOM 5090 C CA . ALA A 1 703 ? -52.487 12.572 2.075 1.00 13.05 702 ALA A CA 1
ATOM 5091 C C . ALA A 1 703 ? -51.618 11.446 2.620 1.00 15.90 702 ALA A C 1
ATOM 5092 O O . ALA A 1 703 ? -51.109 10.623 1.853 1.00 15.26 702 ALA A O 1
ATOM 5094 N N . GLU A 1 704 ? -51.444 11.382 3.942 1.00 17.02 703 GLU A N 1
ATOM 5095 C CA . GLU A 1 704 ? -50.629 10.311 4.510 1.00 16.45 703 GLU A CA 1
ATOM 5096 C C . GLU A 1 704 ? -51.209 8.923 4.253 1.00 18.63 703 GLU A C 1
ATOM 5097 O O . GLU A 1 704 ? -50.435 8.027 3.868 1.00 15.76 703 GLU A O 1
ATOM 5103 N N . PRO A 1 705 ? -52.514 8.672 4.419 1.00 15.59 704 PRO A N 1
ATOM 5104 C CA . PRO A 1 705 ? -53.029 7.336 4.082 1.00 15.87 704 PRO A CA 1
ATOM 5105 C C . PRO A 1 705 ? -52.759 6.928 2.645 1.00 15.54 704 PRO A C 1
ATOM 5106 O O . PRO A 1 705 ? -52.420 5.767 2.386 1.00 17.03 704 PRO A O 1
ATOM 5110 N N . MET A 1 706 ? -52.906 7.851 1.698 1.00 13.44 705 MET A N 1
ATOM 5111 C CA . MET A 1 706 ? -52.653 7.514 0.303 1.00 12.65 705 MET A CA 1
ATOM 5112 C C . MET A 1 706 ? -51.169 7.242 0.053 1.00 15.69 705 MET A C 1
ATOM 5113 O O . MET A 1 706 ? -50.810 6.266 -0.616 1.00 18.28 705 MET A O 1
ATOM 5118 N N . ALA A 1 707 ? -50.284 8.074 0.603 1.00 14.44 706 ALA A N 1
ATOM 5119 C CA . ALA A 1 707 ? -48.854 7.858 0.390 1.00 12.41 706 ALA A CA 1
ATOM 5120 C C . ALA A 1 707 ? -48.367 6.605 1.100 1.00 16.05 706 ALA A C 1
ATOM 5121 O O . ALA A 1 707 ? -47.424 5.958 0.638 1.00 18.62 706 ALA A O 1
ATOM 5123 N N . ARG A 1 708 ? -48.992 6.250 2.218 1.00 13.07 707 ARG A N 1
ATOM 5124 C CA . ARG A 1 708 ? -48.561 5.090 2.984 1.00 19.83 707 ARG A CA 1
ATOM 5125 C C . ARG A 1 708 ? -49.032 3.784 2.360 1.00 22.25 707 ARG A C 1
ATOM 5126 O O . ARG A 1 708 ? -48.317 2.775 2.439 1.00 20.30 707 ARG A O 1
ATOM 5134 N N . HIS A 1 709 ? -50.199 3.795 1.713 1.00 15.67 708 HIS A N 1
ATOM 5135 C CA . HIS A 1 709 ? -50.896 2.561 1.357 1.00 15.49 708 HIS A CA 1
ATOM 5136 C C . HIS A 1 709 ? -49.985 1.570 0.643 1.00 15.97 708 HIS A C 1
ATOM 5137 O O . HIS A 1 709 ? -49.415 1.876 -0.413 1.00 16.26 708 HIS A O 1
ATOM 5144 N N . LEU A 1 710 ? -49.874 0.367 1.215 1.00 16.79 709 LEU A N 1
ATOM 5145 C CA . LEU A 1 710 ? -48.963 -0.640 0.684 1.00 16.55 709 LEU A CA 1
ATOM 5146 C C . LEU A 1 710 ? -49.457 -1.279 -0.602 1.00 19.20 709 LEU A C 1
ATOM 5147 O O . LEU A 1 710 ? -48.687 -2.002 -1.245 1.00 19.20 709 LEU A O 1
ATOM 5152 N N . ASP A 1 711 ? -50.706 -1.043 -0.987 1.00 16.87 710 ASP A N 1
ATOM 5153 C CA . ASP A 1 711 ? -51.261 -1.610 -2.208 1.00 16.92 710 ASP A CA 1
ATOM 5154 C C . ASP A 1 711 ? -51.436 -0.565 -3.307 1.00 18.89 710 ASP A C 1
ATOM 5155 O O . ASP A 1 711 ? -52.140 -0.827 -4.289 1.00 18.16 710 ASP A O 1
ATOM 5160 N N . LEU A 1 712 ? -50.831 0.617 -3.159 1.00 16.29 711 LEU A N 1
ATOM 5161 C CA . LEU A 1 712 ? -50.768 1.607 -4.227 1.00 13.23 711 LEU A CA 1
ATOM 5162 C C . LEU A 1 712 ? -49.358 1.631 -4.811 1.00 14.82 711 LEU A C 1
ATOM 5163 O O . LEU A 1 712 ? -48.367 1.517 -4.083 1.00 14.81 711 LEU A O 1
ATOM 5168 N N . ASP A 1 713 ? -49.277 1.785 -6.129 1.00 13.46 712 ASP A N 1
ATOM 5169 C CA . ASP A 1 713 ? -47.998 1.754 -6.820 1.00 13.91 712 ASP A CA 1
ATOM 5170 C C . ASP A 1 713 ? -47.380 3.135 -6.995 1.00 12.22 712 ASP A C 1
ATOM 5171 O O . ASP A 1 713 ? -46.179 3.240 -7.284 1.00 14.37 712 ASP A O 1
ATOM 5176 N N . ALA A 1 714 ? -48.175 4.192 -6.854 1.00 13.42 713 ALA A N 1
ATOM 5177 C CA . ALA A 1 714 ? -47.674 5.550 -7.004 1.00 12.27 713 ALA A CA 1
ATOM 5178 C C . ALA A 1 714 ? -48.630 6.478 -6.282 1.00 15.05 713 ALA A C 1
ATOM 5179 O O . ALA A 1 714 ? -49.816 6.171 -6.148 1.00 13.96 713 ALA A O 1
ATOM 5181 N N . VAL A 1 715 ? -48.087 7.596 -5.799 1.00 13.12 714 VAL A N 1
ATOM 5182 C CA . VAL A 1 715 ? -48.864 8.677 -5.204 1.00 12.19 714 VAL A CA 1
ATOM 5183 C C . VAL A 1 715 ? -48.455 9.986 -5.861 1.00 14.41 714 VAL A C 1
ATOM 5184 O O . VAL A 1 715 ? -47.258 10.297 -5.964 1.00 12.05 714 VAL A O 1
ATOM 5188 N N . TRP A 1 716 ? -49.444 10.731 -6.331 1.00 12.44 715 TRP A N 1
ATOM 5189 C CA . TRP A 1 716 ? -49.233 12.048 -6.916 1.00 11.92 715 TRP A CA 1
ATOM 5190 C C . TRP A 1 716 ? -49.901 13.042 -5.981 1.00 12.08 715 TRP A C 1
ATOM 5191 O O . TRP A 1 716 ? -51.130 13.042 -5.847 1.00 14.20 715 TRP A O 1
ATOM 5202 N N . GLY A 1 717 ? -49.092 13.856 -5.310 1.00 12.15 716 GLY A N 1
ATOM 5203 C CA . GLY A 1 717 ? -49.621 14.828 -4.378 1.00 14.99 716 GLY A CA 1
ATOM 5204 C C . GLY A 1 717 ? -49.442 16.219 -4.930 1.00 14.96 716 GLY A C 1
ATOM 5205 O O . GLY A 1 717 ? -48.364 16.803 -4.797 1.00 15.93 716 GLY A O 1
ATOM 5206 N N . LEU A 1 718 ? -50.479 16.753 -5.578 1.00 12.48 717 LEU A N 1
ATOM 5207 C CA . LEU A 1 718 ? -50.389 18.064 -6.209 1.00 13.77 717 LEU A CA 1
ATOM 5208 C C . LEU A 1 718 ? -51.084 19.143 -5.391 1.00 15.84 717 LEU A C 1
ATOM 5209 O O . LEU A 1 718 ? -51.383 20.222 -5.922 1.00 18.30 717 LEU A O 1
ATOM 5214 N N . SER A 1 719 ? -51.326 18.877 -4.106 1.00 14.06 718 SER A N 1
ATOM 5215 C CA . SER A 1 719 ? -51.948 19.834 -3.194 1.00 14.89 718 SER A CA 1
ATOM 5216 C C . SER A 1 719 ? -51.086 20.111 -1.961 1.00 18.46 718 SER A C 1
ATOM 5217 O O . SER A 1 719 ? -51.598 20.580 -0.938 1.00 19.23 718 SER A O 1
ATOM 5220 N N . GLY A 1 720 ? -49.788 19.850 -2.027 1.00 17.19 719 GLY A N 1
ATOM 5221 C CA . GLY A 1 720 ? -48.931 20.029 -0.866 1.00 18.80 719 GLY A CA 1
ATOM 5222 C C . GLY A 1 720 ? -48.737 18.746 -0.085 1.00 19.88 719 GLY A C 1
ATOM 5223 O O . GLY A 1 720 ? -48.927 17.642 -0.592 1.00 17.75 719 GLY A O 1
ATOM 5224 N N . HIS A 1 721 ? -48.357 18.903 1.186 1.00 16.59 720 HIS A N 1
ATOM 5225 C CA . HIS A 1 721 ? -48.036 17.766 2.052 1.00 16.36 720 HIS A CA 1
ATOM 5226 C C . HIS A 1 721 ? -46.859 16.950 1.515 1.00 15.37 720 HIS A C 1
ATOM 5227 O O . HIS A 1 721 ? -46.799 15.737 1.724 1.00 16.12 720 HIS A O 1
ATOM 5234 N N . ALA A 1 722 ? -45.912 17.604 0.830 1.00 16.62 721 ALA A N 1
ATOM 5235 C CA . ALA A 1 722 ? -44.867 16.864 0.121 1.00 14.40 721 ALA A CA 1
ATOM 5236 C C . ALA A 1 722 ? -43.998 16.052 1.073 1.00 15.63 721 ALA A C 1
ATOM 5237 O O . ALA A 1 722 ? -43.651 14.906 0.770 1.00 15.44 721 ALA A O 1
ATOM 5239 N N . GLN A 1 723 ? -43.610 16.631 2.211 1.00 16.18 722 GLN A N 1
ATOM 5240 C CA . GLN A 1 723 ? -42.732 15.899 3.124 1.00 17.03 722 GLN A CA 1
ATOM 5241 C C . GLN A 1 723 ? -43.421 14.647 3.648 1.00 16.10 722 GLN A C 1
ATOM 5242 O O . GLN A 1 723 ? -42.849 13.551 3.627 1.00 15.07 722 GLN A O 1
ATOM 5248 N N . VAL A 1 724 ? -44.662 14.795 4.116 1.00 15.76 723 VAL A N 1
ATOM 5249 C CA . VAL A 1 724 ? -45.417 13.662 4.646 1.00 16.22 723 VAL A CA 1
ATOM 5250 C C . VAL A 1 724 ? -45.614 12.599 3.572 1.00 13.81 723 VAL A C 1
ATOM 5251 O O . VAL A 1 724 ? -45.475 11.396 3.830 1.00 14.86 723 VAL A O 1
ATOM 5255 N N . ILE A 1 725 ? -45.942 13.024 2.353 1.00 14.31 724 ILE A N 1
ATOM 5256 C CA . ILE A 1 725 ? -46.193 12.075 1.271 1.00 13.87 724 ILE A CA 1
ATOM 5257 C C . ILE A 1 725 ? -44.917 11.321 0.919 1.00 13.62 724 ILE A C 1
ATOM 5258 O O . ILE A 1 725 ? -44.901 10.086 0.841 1.00 15.81 724 ILE A O 1
ATOM 5263 N N . GLU A 1 726 ? -43.822 12.056 0.715 1.00 15.05 725 GLU A N 1
ATOM 5264 C CA . GLU A 1 726 ? -42.585 11.412 0.298 1.00 12.33 725 GLU A CA 1
ATOM 5265 C C . GLU A 1 726 ? -42.024 10.509 1.389 1.00 14.12 725 GLU A C 1
ATOM 5266 O O . GLU A 1 726 ? -41.528 9.415 1.093 1.00 16.63 725 GLU A O 1
ATOM 5272 N N . ALA A 1 727 ? -42.131 10.917 2.656 1.00 14.76 726 ALA A N 1
ATOM 5273 C CA . ALA A 1 727 ? -41.667 10.059 3.747 1.00 14.87 726 ALA A CA 1
ATOM 5274 C C . ALA A 1 727 ? -42.509 8.791 3.850 1.00 17.22 726 ALA A C 1
ATOM 5275 O O . ALA A 1 727 ? -41.972 7.683 3.991 1.00 17.43 726 ALA A O 1
ATOM 5277 N N . ALA A 1 728 ? -43.837 8.929 3.773 1.00 14.64 727 ALA A N 1
ATOM 5278 C CA . ALA A 1 728 ? -44.706 7.765 3.910 1.00 14.48 727 ALA A CA 1
ATOM 5279 C C . ALA A 1 728 ? -44.549 6.814 2.735 1.00 15.75 727 ALA A C 1
ATOM 5280 O O . ALA A 1 728 ? -44.780 5.606 2.877 1.00 14.94 727 ALA A O 1
ATOM 5282 N N . SER A 1 729 ? -44.148 7.337 1.578 1.00 15.53 728 SER A N 1
ATOM 5283 C CA . SER A 1 729 ? -43.989 6.504 0.395 1.00 12.86 728 SER A CA 1
ATOM 5284 C C . SER A 1 729 ? -42.896 5.466 0.574 1.00 16.03 728 SER A C 1
ATOM 5285 O O . SER A 1 729 ? -42.875 4.475 -0.164 1.00 14.69 728 SER A O 1
ATOM 5288 N N . ALA A 1 730 ? -42.012 5.654 1.557 1.00 16.78 729 ALA A N 1
ATOM 5289 C CA . ALA A 1 730 ? -40.921 4.713 1.781 1.00 17.32 729 ALA A CA 1
ATOM 5290 C C . ALA A 1 730 ? -41.405 3.355 2.259 1.00 16.32 729 ALA A C 1
ATOM 5291 O O . ALA A 1 730 ? -40.654 2.379 2.151 1.00 15.81 729 ALA A O 1
ATOM 5293 N N . GLY A 1 731 ? -42.638 3.261 2.764 1.00 14.69 730 GLY A N 1
ATOM 5294 C CA . GLY A 1 731 ? -43.185 1.980 3.182 1.00 18.51 730 GLY A CA 1
ATOM 5295 C C . GLY A 1 731 ? -43.053 0.888 2.134 1.00 19.52 730 GLY A C 1
ATOM 5296 O O . GLY A 1 731 ? -42.477 -0.175 2.401 1.00 17.97 730 GLY A O 1
ATOM 5297 N N . ASN A 1 732 ? -43.583 1.125 0.938 1.00 15.71 731 ASN A N 1
ATOM 5298 C CA . ASN A 1 732 ? -43.418 0.183 -0.162 1.00 14.40 731 ASN A CA 1
ATOM 5299 C C . ASN A 1 732 ? -42.608 0.755 -1.310 1.00 15.48 731 ASN A C 1
ATOM 5300 O O . ASN A 1 732 ? -42.538 0.130 -2.375 1.00 14.89 731 ASN A O 1
ATOM 5305 N N . LEU A 1 733 ? -41.999 1.923 -1.117 1.00 15.01 732 LEU A N 1
ATOM 5306 C CA . LEU A 1 733 ? -41.150 2.556 -2.126 1.00 13.38 732 LEU A CA 1
ATOM 5307 C C . LEU A 1 733 ? -41.909 2.834 -3.422 1.00 16.23 732 LEU A C 1
ATOM 5308 O O . LEU A 1 733 ? -41.326 2.834 -4.512 1.00 14.55 732 LEU A O 1
ATOM 5313 N N . LYS A 1 734 ? -43.214 3.085 -3.301 1.00 13.37 733 LYS A N 1
ATOM 5314 C CA . LYS A 1 734 ? -44.001 3.520 -4.442 1.00 12.57 733 LYS A CA 1
ATOM 5315 C C . LYS A 1 734 ? -43.390 4.765 -5.075 1.00 12.85 733 LYS A C 1
ATOM 5316 O O . LYS A 1 734 ? -42.705 5.561 -4.426 1.00 15.31 733 LYS A O 1
ATOM 5322 N N . ARG A 1 735 ? -43.649 4.939 -6.359 1.00 13.50 734 ARG A N 1
ATOM 5323 C CA . ARG A 1 735 ? -43.263 6.185 -6.986 1.00 15.15 734 ARG A CA 1
ATOM 5324 C C . ARG A 1 735 ? -44.070 7.328 -6.390 1.00 16.55 734 ARG A C 1
ATOM 5325 O O . ARG A 1 735 ? -45.193 7.143 -5.915 1.00 15.54 734 ARG A O 1
ATOM 5333 N N . SER A 1 736 ? -43.467 8.509 -6.375 1.00 16.21 735 SER A N 1
ATOM 5334 C CA . SER A 1 736 ? -44.161 9.685 -5.882 1.00 11.99 735 SER A CA 1
ATOM 5335 C C . SER A 1 736 ? -43.862 10.855 -6.800 1.00 17.18 735 SER A C 1
ATOM 5336 O O . SER A 1 736 ? -42.774 10.955 -7.378 1.00 19.10 735 SER A O 1
ATOM 5339 N N . TRP A 1 737 ? -44.855 11.724 -6.946 1.00 14.30 736 TRP A N 1
ATOM 5340 C CA . TRP A 1 737 ? -44.693 12.986 -7.651 1.00 13.36 736 TRP A CA 1
ATOM 5341 C C . TRP A 1 737 ? -45.431 14.035 -6.841 1.00 14.61 736 TRP A C 1
ATOM 5342 O O . TRP A 1 737 ? -46.619 13.867 -6.551 1.00 15.14 736 TRP A O 1
ATOM 5353 N N . THR A 1 738 ? -44.729 15.093 -6.440 1.00 14.34 737 THR A N 1
ATOM 5354 C CA . THR A 1 738 ? -45.344 16.144 -5.642 1.00 14.61 737 THR A CA 1
ATOM 5355 C C . THR A 1 738 ? -45.274 17.494 -6.343 1.00 14.37 737 THR A C 1
ATOM 5356 O O . THR A 1 738 ? -45.271 18.540 -5.691 1.00 20.79 737 THR A O 1
ATOM 5360 N N . GLY A 1 739 ? -45.223 17.476 -7.669 1.00 13.63 738 GLY A N 1
ATOM 5361 C CA . GLY A 1 739 ? -45.277 18.686 -8.451 1.00 15.14 738 GLY A CA 1
ATOM 5362 C C . GLY A 1 739 ? -43.896 19.185 -8.834 1.00 15.12 738 GLY A C 1
ATOM 5363 O O . GLY A 1 739 ? -42.882 18.498 -8.647 1.00 17.96 738 GLY A O 1
ATOM 5364 N N . PRO A 1 740 ? -43.828 20.410 -9.373 1.00 13.45 739 PRO A N 1
ATOM 5365 C CA . PRO A 1 740 ? -44.944 21.341 -9.569 1.00 15.51 739 PRO A CA 1
ATOM 5366 C C . PRO A 1 740 ? -45.951 20.891 -10.620 1.00 17.67 739 PRO A C 1
ATOM 5367 O O . PRO A 1 740 ? -45.633 20.116 -11.529 1.00 18.24 739 PRO A O 1
ATOM 5371 N N . PHE A 1 741 ? -47.184 21.362 -10.464 1.00 15.95 740 PHE A N 1
ATOM 5372 C CA . PHE A 1 741 ? -48.253 21.058 -11.406 1.00 14.31 740 PHE A CA 1
ATOM 5373 C C . PHE A 1 741 ? -49.125 22.290 -11.544 1.00 15.46 740 PHE A C 1
ATOM 5374 O O . PHE A 1 741 ? -49.753 22.725 -10.572 1.00 17.13 740 PHE A O 1
ATOM 5382 N N . ASP A 1 742 ? -49.159 22.846 -12.751 1.00 18.33 741 ASP A N 1
ATOM 5383 C CA . ASP A 1 742 ? -50.002 23.994 -13.050 1.00 19.48 741 ASP A CA 1
ATOM 5384 C C . ASP A 1 742 ? -51.083 23.538 -14.017 1.00 20.46 741 ASP A C 1
ATOM 5385 O O . ASP A 1 742 ? -50.786 23.307 -15.199 1.00 23.17 741 ASP A O 1
ATOM 5390 N N . PRO A 1 743 ? -52.333 23.393 -13.569 1.00 21.22 742 PRO A N 1
ATOM 5391 C CA . PRO A 1 743 ? -53.385 22.870 -14.459 1.00 22.55 742 PRO A CA 1
ATOM 5392 C C . PRO A 1 743 ? -53.638 23.729 -15.686 1.00 20.02 742 PRO A C 1
ATOM 5393 O O . PRO A 1 743 ? -54.131 23.212 -16.696 1.00 21.46 742 PRO A O 1
ATOM 5397 N N . ALA A 1 744 ? -53.325 25.025 -15.634 1.00 19.66 743 ALA A N 1
ATOM 5398 C CA . ALA A 1 744 ? -53.538 25.886 -16.791 1.00 20.24 743 ALA A CA 1
ATOM 5399 C C . ALA A 1 744 ? -52.628 25.529 -17.960 1.00 24.62 743 ALA A C 1
ATOM 5400 O O . ALA A 1 744 ? -52.891 25.955 -19.089 1.00 31.02 743 ALA A O 1
ATOM 5402 N N . HIS A 1 745 ? -51.574 24.760 -17.712 1.00 22.17 744 HIS A N 1
ATOM 5403 C CA . HIS A 1 745 ? -50.573 24.392 -18.703 1.00 30.75 744 HIS A CA 1
ATOM 5404 C C . HIS A 1 745 ? -50.827 22.944 -19.112 1.00 21.42 744 HIS A C 1
ATOM 5405 O O . HIS A 1 745 ? -51.277 22.137 -18.295 1.00 22.83 744 HIS A O 1
ATOM 5412 N N . ASP A 1 746 ? -50.588 22.622 -20.386 1.00 21.54 745 ASP A N 1
ATOM 5413 C CA . ASP A 1 746 ? -50.800 21.247 -20.858 1.00 18.63 745 ASP A CA 1
ATOM 5414 C C . ASP A 1 746 ? -49.569 20.416 -20.517 1.00 22.60 745 ASP A C 1
ATOM 5415 O O . ASP A 1 746 ? -48.539 20.512 -21.185 1.00 27.03 745 ASP A O 1
ATOM 5420 N N . HIS A 1 747 ? -49.688 19.591 -19.474 1.00 20.46 746 HIS A N 1
ATOM 5421 C CA . HIS A 1 747 ? -48.631 18.708 -19.000 1.00 26.20 746 HIS A CA 1
ATOM 5422 C C . HIS A 1 747 ? -48.774 17.282 -19.524 1.00 14.33 746 HIS A C 1
ATOM 5423 O O . HIS A 1 747 ? -48.104 16.392 -18.993 1.00 19.12 746 HIS A O 1
ATOM 5430 N N . THR A 1 748 ? -49.657 17.034 -20.503 1.00 15.41 747 THR A N 1
ATOM 5431 C CA . THR A 1 748 ? -50.031 15.656 -20.840 1.00 15.52 747 THR A CA 1
ATOM 5432 C C . THR A 1 748 ? -48.818 14.755 -21.056 1.00 18.37 747 THR A C 1
ATOM 5433 O O . THR A 1 748 ? -48.722 13.674 -20.463 1.00 16.26 747 THR A O 1
ATOM 5437 N N . ARG A 1 749 ? -47.896 15.161 -21.932 1.00 17.44 748 ARG A N 1
ATOM 5438 C CA . ARG A 1 749 ? -46.785 14.266 -22.256 1.00 17.22 748 ARG A CA 1
ATOM 5439 C C . ARG A 1 749 ? -45.929 13.969 -21.028 1.00 19.30 748 ARG A C 1
ATOM 5440 O O . ARG A 1 749 ? -45.517 12.824 -20.813 1.00 19.22 748 ARG A O 1
ATOM 5448 N N . ASP A 1 750 ? -45.659 14.983 -20.204 1.00 20.00 749 ASP A N 1
ATOM 5449 C CA . ASP A 1 750 ? -44.883 14.745 -18.990 1.00 17.48 749 ASP A CA 1
ATOM 5450 C C . ASP A 1 750 ? -45.606 13.781 -18.060 1.00 16.58 749 ASP A C 1
ATOM 5451 O O . ASP A 1 750 ? -44.977 12.917 -17.439 1.00 18.45 749 ASP A O 1
ATOM 5456 N N . ILE A 1 751 ? -46.932 13.917 -17.946 1.00 17.82 750 ILE A N 1
ATOM 5457 C CA . ILE A 1 751 ? -47.706 13.025 -17.086 1.00 16.28 750 ILE A CA 1
ATOM 5458 C C . ILE A 1 751 ? -47.675 11.587 -17.586 1.00 18.05 750 ILE A C 1
ATOM 5459 O O . ILE A 1 751 ? -47.728 10.649 -16.778 1.00 15.66 750 ILE A O 1
ATOM 5464 N N . LEU A 1 752 ? -47.588 11.375 -18.906 1.00 14.83 751 LEU A N 1
ATOM 5465 C CA . LEU A 1 752 ? -47.485 10.006 -19.409 1.00 15.23 751 LEU A CA 1
ATOM 5466 C C . LEU A 1 752 ? -46.262 9.298 -18.842 1.00 15.78 751 LEU A C 1
ATOM 5467 O O . LEU A 1 752 ? -46.305 8.086 -18.601 1.00 14.54 751 LEU A O 1
ATOM 5472 N N . SER A 1 753 ? -45.170 10.033 -18.613 1.00 14.12 752 SER A N 1
ATOM 5473 C CA . SER A 1 753 ? -43.989 9.420 -18.019 1.00 16.43 752 SER A CA 1
ATOM 5474 C C . SER A 1 753 ? -44.213 9.087 -16.541 1.00 14.60 752 SER A C 1
ATOM 5475 O O . SER A 1 753 ? -43.780 8.028 -16.067 1.00 14.76 752 SER A O 1
ATOM 5478 N N . HIS A 1 754 ? -44.903 9.963 -15.797 1.00 13.89 753 HIS A N 1
ATOM 5479 C CA . HIS A 1 754 ? -45.247 9.621 -14.420 1.00 15.81 753 HIS A CA 1
ATOM 5480 C C . HIS A 1 754 ? -46.156 8.404 -14.374 1.00 13.00 753 HIS A C 1
ATOM 5481 O O . HIS A 1 754 ? -46.151 7.667 -13.383 1.00 14.10 753 HIS A O 1
ATOM 5488 N N . ALA A 1 755 ? -46.923 8.167 -15.450 1.00 14.77 754 ALA A N 1
ATOM 5489 C CA . ALA A 1 755 ? -47.964 7.150 -15.492 1.00 11.93 754 ALA A CA 1
ATOM 5490 C C . ALA A 1 755 ? -47.504 5.823 -16.086 1.00 17.86 754 ALA A C 1
ATOM 5491 O O . ALA A 1 755 ? -48.335 4.916 -16.244 1.00 15.27 754 ALA A O 1
ATOM 5493 N N . THR A 1 756 ? -46.219 5.676 -16.422 1.00 14.82 755 THR A N 1
ATOM 5494 C CA . THR A 1 756 ? -45.744 4.444 -17.042 1.00 12.32 755 THR A CA 1
ATOM 5495 C C . THR A 1 756 ? -44.432 4.001 -16.406 1.00 12.93 755 THR A C 1
ATOM 5496 O O . THR A 1 756 ? -43.713 4.792 -15.798 1.00 13.38 755 THR A O 1
ATOM 5500 N N . GLU A 1 757 ? -44.126 2.712 -16.573 1.00 14.44 756 GLU A N 1
ATOM 5501 C CA . GLU A 1 757 ? -42.818 2.154 -16.267 1.00 15.26 756 GLU A CA 1
ATOM 5502 C C . GLU A 1 757 ? -42.193 1.663 -17.564 1.00 13.31 756 GLU A C 1
ATOM 5503 O O . GLU A 1 757 ? -42.899 1.288 -18.503 1.00 16.00 756 GLU A O 1
ATOM 5509 N N . VAL A 1 758 ? -40.867 1.653 -17.615 1.00 12.41 757 VAL A N 1
ATOM 5510 C CA . VAL A 1 758 ? -40.152 1.085 -18.752 1.00 13.32 757 VAL A CA 1
ATOM 5511 C C . VAL A 1 758 ? -39.735 -0.330 -18.385 1.00 13.47 757 VAL A C 1
ATOM 5512 O O . VAL A 1 758 ? -39.047 -0.541 -17.376 1.00 15.57 757 VAL A O 1
ATOM 5516 N N . LYS A 1 759 ? -40.147 -1.304 -19.200 1.00 12.32 758 LYS A N 1
ATOM 5517 C CA . LYS A 1 759 ? -39.729 -2.692 -19.043 1.00 12.27 758 LYS A CA 1
ATOM 5518 C C . LYS A 1 759 ? -38.969 -3.073 -20.299 1.00 13.07 758 LYS A C 1
ATOM 5519 O O . LYS A 1 759 ? -39.546 -3.065 -21.396 1.00 12.21 758 LYS A O 1
ATOM 5525 N N . THR A 1 760 ? -37.685 -3.392 -20.141 1.00 12.80 759 THR A N 1
ATOM 5526 C CA . THR A 1 760 ? -36.807 -3.713 -21.260 1.00 11.59 759 THR A CA 1
ATOM 5527 C C . THR A 1 760 ? -36.707 -5.221 -21.414 1.00 13.16 759 THR A C 1
ATOM 5528 O O . THR A 1 760 ? -36.192 -5.902 -20.522 1.00 13.72 759 THR A O 1
ATOM 5532 N N . ILE A 1 761 ? -37.176 -5.727 -22.556 1.00 11.79 760 ILE A N 1
ATOM 5533 C CA . ILE A 1 761 ? -37.187 -7.151 -22.885 1.00 13.78 760 ILE A CA 1
ATOM 5534 C C . ILE A 1 761 ? -36.119 -7.379 -23.943 1.00 12.23 760 ILE A C 1
ATOM 5535 O O . ILE A 1 761 ? -36.167 -6.781 -25.028 1.00 14.19 760 ILE A O 1
ATOM 5540 N N . TRP A 1 762 ? -35.182 -8.262 -23.656 1.00 12.13 761 TRP A N 1
ATOM 5541 C CA . TRP A 1 762 ? -34.102 -8.560 -24.585 1.00 12.28 761 TRP A CA 1
ATOM 5542 C C . TRP A 1 762 ? -34.485 -9.803 -25.367 1.00 16.47 761 TRP A C 1
ATOM 5543 O O . TRP A 1 762 ? -34.711 -10.863 -24.776 1.00 14.59 761 TRP A O 1
ATOM 5554 N N . VAL A 1 763 ? -34.550 -9.675 -26.688 1.00 13.00 762 VAL A N 1
ATOM 5555 C CA . VAL A 1 763 ? -34.999 -10.772 -27.541 1.00 15.85 762 VAL A CA 1
ATOM 5556 C C . VAL A 1 763 ? -33.943 -11.089 -28.593 1.00 13.59 762 VAL A C 1
ATOM 5557 O O . VAL A 1 763 ? -33.187 -10.199 -29.016 1.00 16.04 762 VAL A O 1
ATOM 5561 N N . PRO A 1 764 ? -33.848 -12.339 -29.035 1.00 18.00 763 PRO A N 1
ATOM 5562 C CA . PRO A 1 764 ? -32.983 -12.652 -30.181 1.00 20.70 763 PRO A CA 1
ATOM 5563 C C . PRO A 1 764 ? -33.424 -11.865 -31.406 1.00 18.67 763 PRO A C 1
ATOM 5564 O O . PRO A 1 764 ? -34.613 -11.594 -31.601 1.00 20.77 763 PRO A O 1
ATOM 5568 N N . TYR A 1 765 ? -32.451 -11.499 -32.241 1.00 19.90 764 TYR A N 1
ATOM 5569 C CA . TYR A 1 765 ? -32.772 -10.790 -33.476 1.00 19.99 764 TYR A CA 1
ATOM 5570 C C . TYR A 1 765 ? -31.595 -10.893 -34.434 1.00 23.67 764 TYR A C 1
ATOM 5571 O O . TYR A 1 765 ? -30.463 -10.566 -34.066 1.00 31.41 764 TYR A O 1
ATOM 5580 N N . GLY A 1 766 ? -31.870 -11.310 -35.665 1.00 22.60 765 GLY A N 1
ATOM 5581 C CA . GLY A 1 766 ? -30.817 -11.585 -36.626 1.00 32.43 765 GLY A CA 1
ATOM 5582 C C . GLY A 1 766 ? -30.108 -10.379 -37.215 1.00 44.25 765 GLY A C 1
ATOM 5583 O O . GLY A 1 766 ? -29.316 -10.527 -38.151 1.00 49.58 765 GLY A O 1
ATOM 5584 N N . ALA A 1 767 ? -30.379 -9.186 -36.693 1.00 47.95 766 ALA A N 1
ATOM 5585 C CA . ALA A 1 767 ? -29.687 -7.977 -37.145 1.00 50.38 766 ALA A CA 1
ATOM 5586 C C . ALA A 1 767 ? -28.909 -7.313 -36.007 1.00 52.27 766 ALA A C 1
ATOM 5587 O O . ALA A 1 767 ? -28.990 -7.736 -34.852 1.00 50.22 766 ALA A O 1
ATOM 5589 N N . ALA B 1 16 ? -79.421 -18.021 -45.818 1.00 60.37 15 ALA B N 1
ATOM 5590 C CA . ALA B 1 16 ? -80.094 -16.776 -46.177 1.00 60.09 15 ALA B CA 1
ATOM 5591 C C . ALA B 1 16 ? -79.099 -15.622 -46.287 1.00 55.12 15 ALA B C 1
ATOM 5592 O O . ALA B 1 16 ? -78.475 -15.233 -45.298 1.00 53.26 15 ALA B O 1
ATOM 5594 N N . PRO B 1 17 ? -78.959 -15.070 -47.488 1.00 49.53 16 PRO B N 1
ATOM 5595 C CA . PRO B 1 17 ? -77.968 -14.014 -47.701 1.00 42.66 16 PRO B CA 1
ATOM 5596 C C . PRO B 1 17 ? -78.389 -12.716 -47.029 1.00 38.19 16 PRO B C 1
ATOM 5597 O O . PRO B 1 17 ? -79.567 -12.470 -46.758 1.00 38.63 16 PRO B O 1
ATOM 5601 N N . GLU B 1 18 ? -77.389 -11.877 -46.764 1.00 30.63 17 GLU B N 1
ATOM 5602 C CA . GLU B 1 18 ? -77.635 -10.589 -46.130 1.00 32.10 17 GLU B CA 1
ATOM 5603 C C . GLU B 1 18 ? -78.509 -9.718 -47.020 1.00 31.25 17 GLU B C 1
ATOM 5604 O O . GLU B 1 18 ? -78.455 -9.794 -48.249 1.00 29.29 17 GLU B O 1
ATOM 5610 N N . SER B 1 19 ? -79.329 -8.887 -46.383 1.00 30.49 18 SER B N 1
ATOM 5611 C CA . SER B 1 19 ? -80.230 -8.007 -47.112 1.00 29.34 18 SER B CA 1
ATOM 5612 C C . SER B 1 19 ? -79.453 -6.838 -47.700 1.00 29.99 18 SER B C 1
ATOM 5613 O O . SER B 1 19 ? -78.658 -6.196 -47.008 1.00 30.75 18 SER B O 1
ATOM 5616 N N . ALA B 1 20 ? -79.694 -6.558 -48.974 1.00 27.53 19 ALA B N 1
ATOM 5617 C CA . ALA B 1 20 ? -79.129 -5.389 -49.628 1.00 25.25 19 ALA B CA 1
ATOM 5618 C C . ALA B 1 20 ? -80.151 -4.271 -49.799 1.00 25.51 19 ALA B C 1
ATOM 5619 O O . ALA B 1 20 ? -79.897 -3.324 -50.551 1.00 20.95 19 ALA B O 1
ATOM 5621 N N . LYS B 1 21 ? -81.297 -4.363 -49.115 1.00 23.51 20 LYS B N 1
ATOM 5622 C CA . LYS B 1 21 ? -82.384 -3.408 -49.323 1.00 21.05 20 LYS B CA 1
ATOM 5623 C C . LYS B 1 21 ? -81.937 -1.974 -49.040 1.00 20.41 20 LYS B C 1
ATOM 5624 O O . LYS B 1 21 ? -82.210 -1.063 -49.827 1.00 22.45 20 LYS B O 1
ATOM 5630 N N . GLU B 1 22 ? -81.255 -1.749 -47.915 1.00 20.82 21 GLU B N 1
ATOM 5631 C CA . GLU B 1 22 ? -80.824 -0.387 -47.605 1.00 19.42 21 GLU B CA 1
ATOM 5632 C C . GLU B 1 22 ? -79.788 0.113 -48.608 1.00 19.23 21 GLU B C 1
ATOM 5633 O O . GLU B 1 22 ? -79.801 1.289 -48.995 1.00 18.49 21 GLU B O 1
ATOM 5639 N N . ALA B 1 23 ? -78.887 -0.761 -49.046 1.00 17.12 22 ALA B N 1
ATOM 5640 C CA . ALA B 1 23 ? -77.898 -0.358 -50.041 1.00 15.95 22 ALA B CA 1
ATOM 5641 C C . ALA B 1 23 ? -78.579 0.013 -51.350 1.00 17.38 22 ALA B C 1
ATOM 5642 O O . ALA B 1 23 ? -78.268 1.046 -51.959 1.00 19.25 22 ALA B O 1
ATOM 5644 N N . TYR B 1 24 ? -79.527 -0.817 -51.795 1.00 17.77 23 TYR B N 1
ATOM 5645 C CA . TYR B 1 24 ? -80.270 -0.487 -53.005 1.00 16.69 23 TYR B CA 1
ATOM 5646 C C . TYR B 1 24 ? -81.057 0.804 -52.843 1.00 18.19 23 TYR B C 1
ATOM 5647 O O . TYR B 1 24 ? -81.209 1.564 -53.808 1.00 20.24 23 TYR B O 1
ATOM 5656 N N . ALA B 1 25 ? -81.571 1.071 -51.638 1.00 19.46 24 ALA B N 1
ATOM 5657 C CA . ALA B 1 25 ? -82.310 2.313 -51.427 1.00 19.61 24 ALA B CA 1
ATOM 5658 C C . ALA B 1 25 ? -81.382 3.516 -51.511 1.00 17.24 24 ALA B C 1
ATOM 5659 O O . ALA B 1 25 ? -81.732 4.543 -52.105 1.00 16.91 24 ALA B O 1
ATOM 5661 N N . TRP B 1 26 ? -80.189 3.409 -50.929 1.00 16.96 25 TRP B N 1
ATOM 5662 C CA . TRP B 1 26 ? -79.231 4.499 -51.060 1.00 18.19 25 TRP B CA 1
ATOM 5663 C C . TRP B 1 26 ? -78.865 4.726 -52.521 1.00 16.16 25 TRP B C 1
ATOM 5664 O O . TRP B 1 26 ? -78.840 5.868 -52.996 1.00 18.04 25 TRP B O 1
ATOM 5675 N N . LEU B 1 27 ? -78.595 3.648 -53.263 1.00 17.01 26 LEU B N 1
ATOM 5676 C CA . LEU B 1 27 ? -78.244 3.813 -54.672 1.00 17.00 26 LEU B CA 1
ATOM 5677 C C . LEU B 1 27 ? -79.389 4.447 -55.456 1.00 16.94 26 LEU B C 1
ATOM 5678 O O . LEU B 1 27 ? -79.157 5.276 -56.347 1.00 20.97 26 LEU B O 1
ATOM 5683 N N . ALA B 1 28 ? -80.636 4.072 -55.135 1.00 18.92 27 ALA B N 1
ATOM 5684 C CA . ALA B 1 28 ? -81.787 4.667 -55.811 1.00 19.61 27 ALA B CA 1
ATOM 5685 C C . ALA B 1 28 ? -81.931 6.140 -55.472 1.00 21.37 27 ALA B C 1
ATOM 5686 O O . ALA B 1 28 ? -82.365 6.930 -56.319 1.00 21.22 27 ALA B O 1
ATOM 5688 N N . GLU B 1 29 ? -81.577 6.529 -54.245 1.00 21.90 28 GLU B N 1
ATOM 5689 C CA . GLU B 1 29 ? -81.680 7.930 -53.862 1.00 24.17 28 GLU B CA 1
ATOM 5690 C C . GLU B 1 29 ? -80.655 8.765 -54.610 1.00 23.94 28 GLU B C 1
ATOM 5691 O O . GLU B 1 29 ? -80.973 9.834 -55.144 1.00 24.84 28 GLU B O 1
ATOM 5697 N N . LYS B 1 30 ? -79.414 8.286 -54.665 1.00 20.96 29 LYS B N 1
ATOM 5698 C CA . LYS B 1 30 ? -78.366 9.065 -55.297 1.00 28.70 29 LYS B CA 1
ATOM 5699 C C . LYS B 1 30 ? -78.471 9.061 -56.811 1.00 38.92 29 LYS B C 1
ATOM 5700 O O . LYS B 1 30 ? -77.811 9.882 -57.456 1.00 47.50 29 LYS B O 1
ATOM 5706 N N . GLY B 1 31 ? -79.291 8.181 -57.379 1.00 36.62 30 GLY B N 1
ATOM 5707 C CA . GLY B 1 31 ? -79.500 8.074 -58.806 1.00 36.33 30 GLY B CA 1
ATOM 5708 C C . GLY B 1 31 ? -78.181 8.043 -59.545 1.00 40.22 30 GLY B C 1
ATOM 5709 O O . GLY B 1 31 ? -77.169 7.530 -59.053 1.00 42.31 30 GLY B O 1
ATOM 5710 N N . ASP B 1 32 ? -78.183 8.621 -60.739 1.00 31.61 31 ASP B N 1
ATOM 5711 C CA . ASP B 1 32 ? -76.940 8.790 -61.475 1.00 25.83 31 ASP B CA 1
ATOM 5712 C C . ASP B 1 32 ? -76.022 9.734 -60.708 1.00 20.49 31 ASP B C 1
ATOM 5713 O O . ASP B 1 32 ? -76.454 10.773 -60.199 1.00 22.89 31 ASP B O 1
ATOM 5718 N N . PHE B 1 33 ? -74.751 9.366 -60.608 1.00 17.75 32 PHE B N 1
ATOM 5719 C CA . PHE B 1 33 ? -73.799 10.126 -59.808 1.00 16.00 32 PHE B CA 1
ATOM 5720 C C . PHE B 1 33 ? -73.041 11.142 -60.649 1.00 18.45 32 PHE B C 1
ATOM 5721 O O . PHE B 1 33 ? -72.544 10.814 -61.731 1.00 19.07 32 PHE B O 1
ATOM 5729 N N . GLY B 1 34 ? -72.920 12.353 -60.121 1.00 18.37 33 GLY B N 1
ATOM 5730 C CA . GLY B 1 34 ? -71.853 13.267 -60.476 1.00 18.38 33 GLY B CA 1
ATOM 5731 C C . GLY B 1 34 ? -70.670 13.079 -59.551 1.00 17.59 33 GLY B C 1
ATOM 5732 O O . GLY B 1 34 ? -70.399 11.974 -59.070 1.00 18.21 33 GLY B O 1
ATOM 5733 N N . HIS B 1 35 ? -69.966 14.170 -59.270 1.00 17.93 34 HIS B N 1
ATOM 5734 C CA . HIS B 1 35 ? -68.814 14.140 -58.381 1.00 18.51 34 HIS B CA 1
ATOM 5735 C C . HIS B 1 35 ? -69.124 14.914 -57.107 1.00 17.47 34 HIS B C 1
ATOM 5736 O O . HIS B 1 35 ? -70.106 15.655 -57.034 1.00 19.23 34 HIS B O 1
ATOM 5743 N N . PHE B 1 36 ? -68.293 14.705 -56.086 1.00 16.52 35 PHE B N 1
ATOM 5744 C CA . PHE B 1 36 ? -68.405 15.405 -54.803 1.00 15.59 35 PHE B CA 1
ATOM 5745 C C . PHE B 1 36 ? -67.290 16.443 -54.768 1.00 16.16 35 PHE B C 1
ATOM 5746 O O . PHE B 1 36 ? -66.122 16.114 -54.530 1.00 16.72 35 PHE B O 1
ATOM 5754 N N . ILE B 1 37 ? -67.651 17.699 -55.021 1.00 16.40 36 ILE B N 1
ATOM 5755 C CA . ILE B 1 37 ? -66.681 18.777 -55.179 1.00 14.99 36 ILE B CA 1
ATOM 5756 C C . ILE B 1 37 ? -67.160 19.986 -54.387 1.00 19.55 36 ILE B C 1
ATOM 5757 O O . ILE B 1 37 ? -68.327 20.381 -54.493 1.00 19.44 36 ILE B O 1
ATOM 5762 N N . GLY B 1 38 ? -66.254 20.581 -53.613 1.00 19.37 37 GLY B N 1
ATOM 5763 C CA . GLY B 1 38 ? -66.610 21.753 -52.831 1.00 21.96 37 GLY B CA 1
ATOM 5764 C C . GLY B 1 38 ? -67.741 21.519 -51.857 1.00 21.34 37 GLY B C 1
ATOM 5765 O O . GLY B 1 38 ? -68.532 22.437 -51.595 1.00 20.58 37 GLY B O 1
ATOM 5766 N N . GLY B 1 39 ? -67.857 20.303 -51.326 1.00 18.30 38 GLY B N 1
ATOM 5767 C CA . GLY B 1 39 ? -68.903 19.982 -50.376 1.00 19.65 38 GLY B CA 1
ATOM 5768 C C . GLY B 1 39 ? -70.253 19.636 -50.970 1.00 21.55 38 GLY B C 1
ATOM 5769 O O . GLY B 1 39 ? -71.182 19.340 -50.208 1.00 24.10 38 GLY B O 1
ATOM 5770 N N . ALA B 1 40 ? -70.395 19.637 -52.296 1.00 17.24 39 ALA B N 1
ATOM 5771 C CA . ALA B 1 40 ? -71.683 19.434 -52.944 1.00 19.22 39 ALA B CA 1
ATOM 5772 C C . ALA B 1 40 ? -71.577 18.387 -54.044 1.00 21.09 39 ALA B C 1
ATOM 5773 O O . ALA B 1 40 ? -70.491 18.089 -54.547 1.00 21.03 39 ALA B O 1
ATOM 5775 N N . TRP B 1 41 ? -72.731 17.836 -54.422 1.00 19.87 40 TRP B N 1
ATOM 5776 C CA . TRP B 1 41 ? -72.807 16.869 -55.511 1.00 19.56 40 TRP B CA 1
ATOM 5777 C C . TRP B 1 41 ? -73.039 17.595 -56.826 1.00 20.81 40 TRP B C 1
ATOM 5778 O O . TRP B 1 41 ? -73.973 18.396 -56.941 1.00 21.07 40 TRP B O 1
ATOM 5789 N N . THR B 1 42 ? -72.190 17.318 -57.813 1.00 21.80 41 THR B N 1
ATOM 5790 C CA . THR B 1 42 ? -72.307 17.982 -59.102 1.00 22.45 41 THR B CA 1
ATOM 5791 C C . THR B 1 42 ? -73.220 17.188 -60.023 1.00 21.77 41 THR B C 1
ATOM 5792 O O . THR B 1 42 ? -73.540 16.022 -59.772 1.00 20.31 41 THR B O 1
ATOM 5796 N N . ALA B 1 43 ? -73.654 17.844 -61.095 1.00 21.08 42 ALA B N 1
ATOM 5797 C CA . ALA B 1 43 ? -74.584 17.208 -62.013 1.00 21.91 42 ALA B CA 1
ATOM 5798 C C . ALA B 1 43 ? -73.947 15.960 -62.618 1.00 22.34 42 ALA B C 1
ATOM 5799 O O . ALA B 1 43 ? -72.738 15.944 -62.879 1.00 21.45 42 ALA B O 1
ATOM 5801 N N . PRO B 1 44 ? -74.715 14.890 -62.818 1.00 22.42 43 PRO B N 1
ATOM 5802 C CA . PRO B 1 44 ? -74.178 13.728 -63.534 1.00 22.08 43 PRO B CA 1
ATOM 5803 C C . PRO B 1 44 ? -73.744 14.137 -64.932 1.00 24.51 43 PRO B C 1
ATOM 5804 O O . PRO B 1 44 ? -74.354 15.003 -65.561 1.00 26.39 43 PRO B O 1
ATOM 5808 N N . GLY B 1 45 ? -72.673 13.515 -65.409 1.00 22.05 44 GLY B N 1
ATOM 5809 C CA . GLY B 1 45 ? -72.111 13.884 -66.693 1.00 23.69 44 GLY B CA 1
ATOM 5810 C C . GLY B 1 45 ? -72.112 12.757 -67.702 1.00 28.37 44 GLY B C 1
ATOM 5811 O O . GLY B 1 45 ? -73.169 12.238 -68.067 1.00 26.92 44 GLY B O 1
ATOM 5812 N N . ASP B 1 46 ? -70.919 12.384 -68.154 1.00 26.75 45 ASP B N 1
ATOM 5813 C CA . ASP B 1 46 ? -70.695 11.303 -69.112 1.00 25.51 45 ASP B CA 1
ATOM 5814 C C . ASP B 1 46 ? -70.787 9.996 -68.329 1.00 22.29 45 ASP B C 1
ATOM 5815 O O . ASP B 1 46 ? -69.828 9.583 -67.675 1.00 23.42 45 ASP B O 1
ATOM 5820 N N . LEU B 1 47 ? -71.944 9.340 -68.391 1.00 22.57 46 LEU B N 1
ATOM 5821 C CA . LEU B 1 47 ? -72.268 8.260 -67.467 1.00 21.18 46 LEU B CA 1
ATOM 5822 C C . LEU B 1 47 ? -71.888 6.895 -68.017 1.00 27.15 46 LEU B C 1
ATOM 5823 O O . LEU B 1 47 ? -72.007 6.630 -69.218 1.00 26.93 46 LEU B O 1
ATOM 5828 N N . PHE B 1 48 ? -71.453 6.019 -67.115 1.00 24.23 47 PHE B N 1
ATOM 5829 C CA . PHE B 1 48 ? -71.180 4.630 -67.437 1.00 22.95 47 PHE B CA 1
ATOM 5830 C C . PHE B 1 48 ? -71.673 3.764 -66.290 1.00 24.95 47 PHE B C 1
ATOM 5831 O O . PHE B 1 48 ? -71.530 4.132 -65.120 1.00 23.90 47 PHE B O 1
ATOM 5839 N N . ALA B 1 49 ? -72.278 2.630 -66.634 1.00 25.52 48 ALA B N 1
ATOM 5840 C CA . ALA B 1 49 ? -72.807 1.731 -65.617 1.00 29.92 48 ALA B CA 1
ATOM 5841 C C . ALA B 1 49 ? -71.680 1.148 -64.777 1.00 28.71 48 ALA B C 1
ATOM 5842 O O . ALA B 1 49 ? -70.614 0.808 -65.292 1.00 26.14 48 ALA B O 1
ATOM 5844 N N . THR B 1 50 ? -71.916 1.032 -63.471 1.00 23.63 49 THR B N 1
ATOM 5845 C CA . THR B 1 50 ? -71.071 0.220 -62.606 1.00 20.80 49 THR B CA 1
ATOM 5846 C C . THR B 1 50 ? -71.871 -1.010 -62.189 1.00 17.63 49 THR B C 1
ATOM 5847 O O . THR B 1 50 ? -73.061 -0.906 -61.876 1.00 20.33 49 THR B O 1
ATOM 5851 N N . VAL B 1 51 ? -71.243 -2.181 -62.274 1.00 19.02 50 VAL B N 1
ATOM 5852 C CA . VAL B 1 51 ? -71.961 -3.448 -62.352 1.00 20.92 50 VAL B CA 1
ATOM 5853 C C . VAL B 1 51 ? -71.573 -4.337 -61.179 1.00 16.64 50 VAL B C 1
ATOM 5854 O O . VAL B 1 51 ? -70.394 -4.438 -60.827 1.00 20.88 50 VAL B O 1
ATOM 5858 N N . ASN B 1 52 ? -72.568 -4.986 -60.588 1.00 18.14 51 ASN B N 1
ATOM 5859 C CA . ASN B 1 52 ? -72.322 -5.986 -59.556 1.00 17.51 51 ASN B CA 1
ATOM 5860 C C . ASN B 1 52 ? -71.709 -7.206 -60.229 1.00 18.36 51 ASN B C 1
ATOM 5861 O O . ASN B 1 52 ? -72.394 -7.858 -61.028 1.00 18.70 51 ASN B O 1
ATOM 5866 N N . PRO B 1 53 ? -70.456 -7.570 -59.938 1.00 16.74 52 PRO B N 1
ATOM 5867 C CA . PRO B 1 53 ? -69.846 -8.697 -60.667 1.00 17.45 52 PRO B CA 1
ATOM 5868 C C . PRO B 1 53 ? -70.490 -10.037 -60.367 1.00 18.41 52 PRO B C 1
ATOM 5869 O O . PRO B 1 53 ? -70.376 -10.956 -61.188 1.00 22.81 52 PRO B O 1
ATOM 5873 N N . ALA B 1 54 ? -71.163 -10.184 -59.224 1.00 18.76 53 ALA B N 1
ATOM 5874 C CA . ALA B 1 54 ? -71.783 -11.464 -58.904 1.00 20.31 53 ALA B CA 1
ATOM 5875 C C . ALA B 1 54 ? -73.045 -11.708 -59.725 1.00 28.27 53 ALA B C 1
ATOM 5876 O O . ALA B 1 54 ? -73.342 -12.855 -60.071 1.00 29.51 53 ALA B O 1
ATOM 5878 N N . THR B 1 55 ? -73.799 -10.654 -60.044 1.00 25.20 54 THR B N 1
ATOM 5879 C CA . THR B 1 55 ? -75.084 -10.801 -60.715 1.00 29.20 54 THR B CA 1
ATOM 5880 C C . THR B 1 55 ? -75.099 -10.249 -62.127 1.00 31.71 54 THR B C 1
ATOM 5881 O O . THR B 1 55 ? -76.012 -10.581 -62.894 1.00 31.31 54 THR B O 1
ATOM 5885 N N . GLY B 1 56 ? -74.129 -9.415 -62.484 1.00 27.76 55 GLY B N 1
ATOM 5886 C CA . GLY B 1 56 ? -74.122 -8.760 -63.768 1.00 28.90 55 GLY B CA 1
ATOM 5887 C C . GLY B 1 56 ? -75.059 -7.582 -63.883 1.00 24.06 55 GLY B C 1
ATOM 5888 O O . GLY B 1 56 ? -75.136 -6.980 -64.962 1.00 27.34 55 GLY B O 1
ATOM 5889 N N . GLN B 1 57 ? -75.766 -7.227 -62.811 1.00 23.86 56 GLN B N 1
ATOM 5890 C CA . GLN B 1 57 ? -76.731 -6.140 -62.854 1.00 23.07 56 GLN B CA 1
ATOM 5891 C C . GLN B 1 57 ? -76.047 -4.798 -62.628 1.00 22.22 56 GLN B C 1
ATOM 5892 O O . GLN B 1 57 ? -75.094 -4.681 -61.854 1.00 21.40 56 GLN B O 1
ATOM 5898 N N . THR B 1 58 ? -76.565 -3.773 -63.299 1.00 23.70 57 THR B N 1
ATOM 5899 C CA . THR B 1 58 ? -76.096 -2.413 -63.070 1.00 21.72 57 THR B CA 1
ATOM 5900 C C . THR B 1 58 ? -76.542 -1.935 -61.693 1.00 23.66 57 THR B C 1
ATOM 5901 O O . THR B 1 58 ? -77.724 -2.020 -61.342 1.00 22.74 57 THR B O 1
ATOM 5905 N N . LEU B 1 59 ? -75.589 -1.438 -60.906 1.00 21.77 58 LEU B N 1
ATOM 5906 C CA . LEU B 1 59 ? -75.890 -0.897 -59.587 1.00 20.23 58 LEU B CA 1
ATOM 5907 C C . LEU B 1 59 ? -76.230 0.586 -59.640 1.00 20.21 58 LEU B C 1
ATOM 5908 O O . LEU B 1 59 ? -77.110 1.047 -58.902 1.00 19.53 58 LEU B O 1
ATOM 5913 N N . ALA B 1 60 ? -75.540 1.335 -60.496 1.00 19.26 59 ALA B N 1
ATOM 5914 C CA . ALA B 1 60 ? -75.723 2.772 -60.622 1.00 20.53 59 ALA B CA 1
ATOM 5915 C C . ALA B 1 60 ? -74.969 3.224 -61.862 1.00 20.31 59 ALA B C 1
ATOM 5916 O O . ALA B 1 60 ? -74.135 2.494 -62.406 1.00 22.08 59 ALA B O 1
ATOM 5918 N N . GLN B 1 61 ? -75.274 4.444 -62.302 1.00 20.97 60 GLN B N 1
ATOM 5919 C CA . GLN B 1 61 ? -74.510 5.119 -63.339 1.00 21.93 60 GLN B CA 1
ATOM 5920 C C . GLN B 1 61 ? -73.561 6.107 -62.675 1.00 20.60 60 GLN B C 1
ATOM 5921 O O . GLN B 1 61 ? -73.969 6.875 -61.795 1.00 19.77 60 GLN B O 1
ATOM 5927 N N . VAL B 1 62 ? -72.302 6.090 -63.106 1.00 17.90 61 VAL B N 1
ATOM 5928 C CA . VAL B 1 62 ? -71.244 6.890 -62.506 1.00 16.66 61 VAL B CA 1
ATOM 5929 C C . VAL B 1 62 ? -70.530 7.658 -63.612 1.00 19.53 61 VAL B C 1
ATOM 5930 O O . VAL B 1 62 ? -70.348 7.138 -64.718 1.00 21.77 61 VAL B O 1
ATOM 5934 N N . SER B 1 63 ? -70.134 8.898 -63.316 1.00 18.65 62 SER B N 1
ATOM 5935 C CA . SER B 1 63 ? -69.597 9.805 -64.326 1.00 19.49 62 SER B CA 1
ATOM 5936 C C . SER B 1 63 ? -68.112 9.563 -64.583 1.00 20.05 62 SER B C 1
ATOM 5937 O O . SER B 1 63 ? -67.348 9.213 -63.683 1.00 20.85 62 SER B O 1
ATOM 5940 N N . GLN B 1 64 ? -67.705 9.773 -65.834 1.00 17.92 63 GLN B N 1
ATOM 5941 C CA . GLN B 1 64 ? -66.295 9.873 -66.190 1.00 19.06 63 GLN B CA 1
ATOM 5942 C C . GLN B 1 64 ? -65.922 11.345 -66.093 1.00 20.33 63 GLN B C 1
ATOM 5943 O O . GLN B 1 64 ? -66.395 12.165 -66.889 1.00 21.99 63 GLN B O 1
ATOM 5949 N N . ALA B 1 65 ? -65.106 11.686 -65.100 1.00 18.25 64 ALA B N 1
ATOM 5950 C CA . ALA B 1 65 ? -64.789 13.085 -64.857 1.00 20.15 64 ALA B CA 1
ATOM 5951 C C . ALA B 1 65 ? -64.088 13.690 -66.064 1.00 21.96 64 ALA B C 1
ATOM 5952 O O . ALA B 1 65 ? -63.382 13.009 -66.811 1.00 20.59 64 ALA B O 1
ATOM 5954 N N . THR B 1 66 ? -64.322 14.979 -66.266 1.00 23.41 65 THR B N 1
ATOM 5955 C CA . THR B 1 66 ? -63.630 15.747 -67.284 1.00 21.57 65 THR B CA 1
ATOM 5956 C C . THR B 1 66 ? -62.453 16.460 -66.647 1.00 21.63 65 THR B C 1
ATOM 5957 O O . THR B 1 66 ? -62.335 16.547 -65.423 1.00 19.85 65 THR B O 1
ATOM 5961 N N . GLN B 1 67 ? -61.572 16.979 -67.505 1.00 21.34 66 GLN B N 1
ATOM 5962 C CA . GLN B 1 67 ? -60.500 17.838 -67.021 1.00 19.56 66 GLN B CA 1
ATOM 5963 C C . GLN B 1 67 ? -61.055 18.993 -66.197 1.00 23.58 66 GLN B C 1
ATOM 5964 O O . GLN B 1 67 ? -60.476 19.367 -65.169 1.00 22.27 66 GLN B O 1
ATOM 5970 N N . ALA B 1 68 ? -62.181 19.568 -66.630 1.00 21.85 67 ALA B N 1
ATOM 5971 C CA . ALA B 1 68 ? -62.783 20.668 -65.878 1.00 20.23 67 ALA B CA 1
ATOM 5972 C C . ALA B 1 68 ? -63.191 20.227 -64.479 1.00 20.62 67 ALA B C 1
ATOM 5973 O O . ALA B 1 68 ? -63.071 21.002 -63.525 1.00 20.26 67 ALA B O 1
ATOM 5975 N N . ASP B 1 69 ? -63.702 18.995 -64.346 1.00 20.75 68 ASP B N 1
ATOM 5976 C CA . ASP B 1 69 ? -64.076 18.467 -63.035 1.00 18.09 68 ASP B CA 1
ATOM 5977 C C . ASP B 1 69 ? -62.860 18.344 -62.127 1.00 19.19 68 ASP B C 1
ATOM 5978 O O . ASP B 1 69 ? -62.918 18.688 -60.939 1.00 16.15 68 ASP B O 1
ATOM 5983 N N . VAL B 1 70 ? -61.749 17.838 -62.664 1.00 18.66 69 VAL B N 1
ATOM 5984 C CA . VAL B 1 70 ? -60.548 17.689 -61.848 1.00 15.88 69 VAL B CA 1
ATOM 5985 C C . VAL B 1 70 ? -60.030 19.055 -61.419 1.00 14.80 69 VAL B C 1
ATOM 5986 O O . VAL B 1 70 ? -59.706 19.272 -60.245 1.00 18.18 69 VAL B O 1
ATOM 5990 N N . ASP B 1 71 ? -59.975 20.006 -62.360 1.00 19.16 70 ASP B N 1
ATOM 5991 C CA . ASP B 1 71 ? -59.551 21.366 -62.035 1.00 16.88 70 ASP B CA 1
ATOM 5992 C C . ASP B 1 71 ? -60.401 21.953 -60.916 1.00 19.41 70 ASP B C 1
ATOM 5993 O O . ASP B 1 71 ? -59.873 22.575 -59.987 1.00 19.20 70 ASP B O 1
ATOM 5998 N N . ALA B 1 72 ? -61.726 21.785 -61.008 1.00 17.58 71 ALA B N 1
ATOM 5999 C CA . ALA B 1 72 ? -62.625 22.345 -60.002 1.00 16.89 71 ALA B CA 1
ATOM 6000 C C . ALA B 1 72 ? -62.445 21.663 -58.654 1.00 18.16 71 ALA B C 1
ATOM 6001 O O . ALA B 1 72 ? -62.539 22.311 -57.603 1.00 18.44 71 ALA B O 1
ATOM 6003 N N . ALA B 1 73 ? -62.206 20.354 -58.657 1.00 19.43 72 ALA B N 1
ATOM 6004 C CA . ALA B 1 73 ? -61.983 19.674 -57.388 1.00 16.07 72 ALA B CA 1
ATOM 6005 C C . ALA B 1 73 ? -60.704 20.167 -56.729 1.00 16.97 72 ALA B C 1
ATOM 6006 O O . ALA B 1 73 ? -60.677 20.420 -55.517 1.00 17.40 72 ALA B O 1
ATOM 6008 N N . VAL B 1 74 ? -59.630 20.305 -57.513 1.00 14.37 73 VAL B N 1
ATOM 6009 C CA . VAL B 1 74 ? -58.374 20.795 -56.963 1.00 14.23 73 VAL B CA 1
ATOM 6010 C C . VAL B 1 74 ? -58.524 22.229 -56.473 1.00 20.11 73 VAL B C 1
ATOM 6011 O O . VAL B 1 74 ? -58.002 22.595 -55.411 1.00 17.14 73 VAL B O 1
ATOM 6015 N N . LYS B 1 75 ? -59.257 23.056 -57.224 1.00 17.77 74 LYS B N 1
ATOM 6016 C CA . LYS B 1 75 ? -59.478 24.438 -56.810 1.00 21.49 74 LYS B CA 1
ATOM 6017 C C . LYS B 1 75 ? -60.250 24.515 -55.495 1.00 19.66 74 LYS B C 1
ATOM 6018 O O . LYS B 1 75 ? -59.938 25.344 -54.634 1.00 20.93 74 LYS B O 1
ATOM 6024 N N . ALA B 1 76 ? -61.262 23.657 -55.321 1.00 18.15 75 ALA B N 1
ATOM 6025 C CA . ALA B 1 76 ? -62.013 23.644 -54.063 1.00 16.24 75 ALA B CA 1
ATOM 6026 C C . ALA B 1 76 ? -61.152 23.148 -52.911 1.00 19.84 75 ALA B C 1
ATOM 6027 O O . ALA B 1 76 ? -61.225 23.678 -51.794 1.00 19.02 75 ALA B O 1
ATOM 6029 N N . ALA B 1 77 ? -60.338 22.124 -53.161 1.00 17.33 76 ALA B N 1
ATOM 6030 C CA . ALA B 1 77 ? -59.431 21.631 -52.133 1.00 14.43 76 ALA B CA 1
ATOM 6031 C C . ALA B 1 77 ? -58.442 22.713 -51.723 1.00 18.80 76 ALA B C 1
ATOM 6032 O O . ALA B 1 77 ? -58.145 22.879 -50.533 1.00 17.83 76 ALA B O 1
ATOM 6034 N N . ARG B 1 78 ? -57.932 23.471 -52.699 1.00 15.83 77 ARG B N 1
ATOM 6035 C CA . ARG B 1 78 ? -56.995 24.545 -52.387 1.00 16.86 77 ARG B CA 1
ATOM 6036 C C . ARG B 1 78 ? -57.671 25.645 -51.582 1.00 17.33 77 ARG B C 1
ATOM 6037 O O . ARG B 1 78 ? -57.104 26.148 -50.604 1.00 17.02 77 ARG B O 1
ATOM 6045 N N . LYS B 1 79 ? -58.893 26.014 -51.964 1.00 16.72 78 LYS B N 1
ATOM 6046 C CA . LYS B 1 79 ? -59.594 27.089 -51.269 1.00 17.64 78 LYS B CA 1
ATOM 6047 C C . LYS B 1 79 ? -59.856 26.730 -49.809 1.00 19.82 78 LYS B C 1
ATOM 6048 O O . LYS B 1 79 ? -59.733 27.582 -48.920 1.00 21.33 78 LYS B O 1
ATOM 6054 N N . ALA B 1 80 ? -60.175 25.462 -49.536 1.00 18.13 79 ALA B N 1
ATOM 6055 C CA . ALA B 1 80 ? -60.539 25.044 -48.185 1.00 20.06 79 ALA B CA 1
ATOM 6056 C C . ALA B 1 80 ? -59.343 24.822 -47.269 1.00 16.82 79 ALA B C 1
ATOM 6057 O O . ALA B 1 80 ? -59.529 24.748 -46.047 1.00 19.96 79 ALA B O 1
ATOM 6059 N N . GLN B 1 81 ? -58.133 24.720 -47.814 1.00 16.40 80 GLN B N 1
ATOM 6060 C CA . GLN B 1 81 ? -57.011 24.190 -47.044 1.00 15.15 80 GLN B CA 1
ATOM 6061 C C . GLN B 1 81 ? -56.493 25.113 -45.942 1.00 17.04 80 GLN B C 1
ATOM 6062 O O . GLN B 1 81 ? -56.214 24.622 -44.840 1.00 20.15 80 GLN B O 1
ATOM 6068 N N . PRO B 1 82 ? -56.331 26.425 -46.172 1.00 18.18 81 PRO B N 1
ATOM 6069 C CA . PRO B 1 82 ? -55.766 27.265 -45.094 1.00 18.31 81 PRO B CA 1
ATOM 6070 C C . PRO B 1 82 ? -56.587 27.289 -43.813 1.00 20.80 81 PRO B C 1
ATOM 6071 O O . PRO B 1 82 ? -56.011 27.188 -42.721 1.00 20.90 81 PRO B O 1
ATOM 6075 N N . ALA B 1 83 ? -57.914 27.405 -43.907 1.00 21.44 82 ALA B N 1
ATOM 6076 C CA . ALA B 1 83 ? -58.731 27.368 -42.697 1.00 20.71 82 ALA B CA 1
ATOM 6077 C C . ALA B 1 83 ? -58.651 26.002 -42.031 1.00 20.00 82 ALA B C 1
ATOM 6078 O O . ALA B 1 83 ? -58.560 25.907 -40.801 1.00 20.56 82 ALA B O 1
ATOM 6080 N N . TRP B 1 84 ? -58.653 24.937 -42.837 1.00 18.89 83 TRP B N 1
ATOM 6081 C CA . TRP B 1 84 ? -58.593 23.581 -42.304 1.00 18.21 83 TRP B CA 1
ATOM 6082 C C . TRP B 1 84 ? -57.277 23.330 -41.575 1.00 19.41 83 TRP B C 1
ATOM 6083 O O . TRP B 1 84 ? -57.252 22.631 -40.554 1.00 18.65 83 TRP B O 1
ATOM 6094 N N . ALA B 1 85 ? -56.180 23.910 -42.064 1.00 17.26 84 ALA B N 1
ATOM 6095 C CA . ALA B 1 85 ? -54.883 23.726 -41.424 1.00 17.52 84 ALA B CA 1
ATOM 6096 C C . ALA B 1 85 ? -54.794 24.374 -40.044 1.00 17.60 84 ALA B C 1
ATOM 6097 O O . ALA B 1 85 ? -53.976 23.932 -39.231 1.00 21.20 84 ALA B O 1
ATOM 6099 N N . LYS B 1 86 ? -55.613 25.394 -39.761 1.00 19.00 85 LYS B N 1
ATOM 6100 C CA . LYS B 1 86 ? -55.371 26.246 -38.595 1.00 20.94 85 LYS B CA 1
ATOM 6101 C C . LYS B 1 86 ? -55.610 25.528 -37.273 1.00 23.78 85 LYS B C 1
ATOM 6102 O O . LYS B 1 86 ? -54.933 25.833 -36.281 1.00 26.03 85 LYS B O 1
ATOM 6108 N N . ASP B 1 87 ? -56.567 24.601 -37.216 1.00 15.77 86 ASP B N 1
ATOM 6109 C CA . ASP B 1 87 ? -57.056 24.085 -35.934 1.00 20.13 86 ASP B CA 1
ATOM 6110 C C . ASP B 1 87 ? -57.031 22.558 -35.947 1.00 18.44 86 ASP B C 1
ATOM 6111 O O . ASP B 1 87 ? -57.983 21.921 -36.407 1.00 18.74 86 ASP B O 1
ATOM 6116 N N . GLY B 1 88 ? -55.951 21.980 -35.414 1.00 15.33 87 GLY B N 1
ATOM 6117 C CA . GLY B 1 88 ? -55.829 20.530 -35.385 1.00 15.01 87 GLY B CA 1
ATOM 6118 C C . GLY B 1 88 ? -56.881 19.869 -34.509 1.00 18.26 87 GLY B C 1
ATOM 6119 O O . GLY B 1 88 ? -57.380 18.786 -34.834 1.00 15.87 87 GLY B O 1
ATOM 6120 N N . ALA B 1 89 ? -57.221 20.498 -33.381 1.00 15.67 88 ALA B N 1
ATOM 6121 C CA . ALA B 1 89 ? -58.265 19.940 -32.524 1.00 16.36 88 ALA B CA 1
ATOM 6122 C C . ALA B 1 89 ? -59.584 19.821 -33.273 1.00 14.91 88 ALA B C 1
ATOM 6123 O O . ALA B 1 89 ? -60.311 18.832 -33.123 1.00 16.04 88 ALA B O 1
ATOM 6125 N N . ALA B 1 90 ? -59.907 20.818 -34.102 1.00 15.14 89 ALA B N 1
ATOM 6126 C CA . ALA B 1 90 ? -61.140 20.742 -34.875 1.00 17.41 89 ALA B CA 1
ATOM 6127 C C . ALA B 1 90 ? -61.080 19.628 -35.913 1.00 17.23 89 ALA B C 1
ATOM 6128 O O . ALA B 1 90 ? -62.088 18.954 -36.157 1.00 16.22 89 ALA B O 1
ATOM 6130 N N . ARG B 1 91 ? -59.920 19.427 -36.545 1.00 14.47 90 ARG B N 1
ATOM 6131 C CA . ARG B 1 91 ? -59.790 18.310 -37.476 1.00 15.10 90 ARG B CA 1
ATOM 6132 C C . ARG B 1 91 ? -59.969 16.984 -36.756 1.00 15.80 90 ARG B C 1
ATOM 6133 O O . ARG B 1 91 ? -60.578 16.052 -37.299 1.00 15.09 90 ARG B O 1
ATOM 6141 N N . ALA B 1 92 ? -59.450 16.882 -35.530 1.00 14.72 91 ALA B N 1
ATOM 6142 C CA . ALA B 1 92 ? -59.596 15.635 -34.784 1.00 13.40 91 ALA B CA 1
ATOM 6143 C C . ALA B 1 92 ? -61.064 15.312 -34.543 1.00 14.27 91 ALA B C 1
ATOM 6144 O O . ALA B 1 92 ? -61.473 14.151 -34.639 1.00 13.82 91 ALA B O 1
ATOM 6146 N N . ARG B 1 93 ? -61.880 16.330 -34.237 1.00 13.96 92 ARG B N 1
ATOM 6147 C CA . ARG B 1 93 ? -63.307 16.090 -34.028 1.00 14.08 92 ARG B CA 1
ATOM 6148 C C . ARG B 1 93 ? -63.969 15.588 -35.302 1.00 13.99 92 ARG B C 1
ATOM 6149 O O . ARG B 1 93 ? -64.844 14.718 -35.249 1.00 16.15 92 ARG B O 1
ATOM 6157 N N . VAL B 1 94 ? -63.541 16.105 -36.460 1.00 14.29 93 VAL B N 1
ATOM 6158 C CA . VAL B 1 94 ? -64.126 15.676 -37.727 1.00 15.46 93 VAL B CA 1
ATOM 6159 C C . VAL B 1 94 ? -63.722 14.249 -38.051 1.00 16.34 93 VAL B C 1
ATOM 6160 O O . VAL B 1 94 ? -64.556 13.436 -38.475 1.00 14.65 93 VAL B O 1
ATOM 6164 N N . LEU B 1 95 ? -62.440 13.923 -37.855 1.00 14.52 94 LEU B N 1
ATOM 6165 C CA . LEU B 1 95 ? -61.967 12.564 -38.103 1.00 13.13 94 LEU B CA 1
ATOM 6166 C C . LEU B 1 95 ? -62.656 11.569 -37.183 1.00 14.69 94 LEU B C 1
ATOM 6167 O O . LEU B 1 95 ? -63.010 10.464 -37.610 1.00 15.77 94 LEU B O 1
ATOM 6172 N N . TYR B 1 96 ? -62.833 11.933 -35.910 1.00 13.33 95 TYR B N 1
ATOM 6173 C CA . TYR B 1 96 ? -63.569 11.075 -34.988 1.00 13.45 95 TYR B CA 1
ATOM 6174 C C . TYR B 1 96 ? -65.015 10.891 -35.442 1.00 13.63 95 TYR B C 1
ATOM 6175 O O . TYR B 1 96 ? -65.563 9.785 -35.364 1.00 15.67 95 TYR B O 1
ATOM 6184 N N . ALA B 1 97 ? -65.648 11.965 -35.924 1.00 14.57 96 ALA B N 1
ATOM 6185 C CA . ALA B 1 97 ? -67.032 11.872 -36.387 1.00 14.71 96 ALA B CA 1
ATOM 6186 C C . ALA B 1 97 ? -67.157 10.980 -37.618 1.00 16.66 96 ALA B C 1
ATOM 6187 O O . ALA B 1 97 ? -68.146 10.247 -37.755 1.00 14.98 96 ALA B O 1
ATOM 6189 N N . LEU B 1 98 ? -66.178 11.050 -38.528 1.00 14.10 97 LEU B N 1
ATOM 6190 C CA . LEU B 1 98 ? -66.133 10.138 -39.671 1.00 14.90 97 LEU B CA 1
ATOM 6191 C C . LEU B 1 98 ? -66.044 8.686 -39.213 1.00 17.94 97 LEU B C 1
ATOM 6192 O O . LEU B 1 98 ? -66.776 7.820 -39.709 1.00 16.69 97 LEU B O 1
ATOM 6197 N N . ALA B 1 99 ? -65.167 8.406 -38.247 1.00 15.24 98 ALA B N 1
ATOM 6198 C CA . ALA B 1 99 ? -65.082 7.053 -37.698 1.00 15.91 98 ALA B CA 1
ATOM 6199 C C . ALA B 1 99 ? -66.412 6.610 -37.091 1.00 15.80 98 ALA B C 1
ATOM 6200 O O . ALA B 1 99 ? -66.852 5.475 -37.305 1.00 16.20 98 ALA B O 1
ATOM 6202 N N . ARG B 1 100 ? -67.063 7.484 -36.317 1.00 13.71 99 ARG B N 1
ATOM 6203 C CA . ARG B 1 100 ? -68.350 7.119 -35.720 1.00 15.14 99 ARG B CA 1
ATOM 6204 C C . ARG B 1 100 ? -69.400 6.843 -36.793 1.00 17.70 99 ARG B C 1
ATOM 6205 O O . ARG B 1 100 ? -70.257 5.962 -36.630 1.00 18.53 99 ARG B O 1
ATOM 6213 N N . LEU B 1 101 ? -69.346 7.583 -37.902 1.00 15.90 100 LEU B N 1
ATOM 6214 C CA . LEU B 1 101 ? -70.307 7.376 -38.981 1.00 16.11 100 LEU B CA 1
ATOM 6215 C C . LEU B 1 101 ? -70.039 6.073 -39.728 1.00 17.47 100 LEU B C 1
ATOM 6216 O O . LEU B 1 101 ? -70.982 5.376 -40.131 1.00 17.30 100 LEU B O 1
ATOM 6221 N N . LEU B 1 102 ? -68.763 5.735 -39.940 1.00 15.57 101 LEU B N 1
ATOM 6222 C CA . LEU B 1 102 ? -68.450 4.447 -40.542 1.00 14.07 101 LEU B CA 1
ATOM 6223 C C . LEU B 1 102 ? -68.935 3.314 -39.654 1.00 16.50 101 LEU B C 1
ATOM 6224 O O . LEU B 1 102 ? -69.429 2.297 -40.147 1.00 19.07 101 LEU B O 1
ATOM 6229 N N . GLN B 1 103 ? -68.807 3.477 -38.336 1.00 14.22 102 GLN B N 1
ATOM 6230 C CA . GLN B 1 103 ? -69.276 2.453 -37.410 1.00 14.87 102 GLN B CA 1
ATOM 6231 C C . GLN B 1 103 ? -70.800 2.379 -37.385 1.00 16.74 102 GLN B C 1
ATOM 6232 O O . GLN B 1 103 ? -71.378 1.286 -37.422 1.00 19.98 102 GLN B O 1
ATOM 6238 N N . LYS B 1 104 ? -71.470 3.530 -37.275 1.00 16.44 103 LYS B N 1
ATOM 6239 C CA . LYS B 1 104 ? -72.929 3.536 -37.243 1.00 18.15 103 LYS B CA 1
ATOM 6240 C C . LYS B 1 104 ? -73.515 2.909 -38.502 1.00 18.33 103 LYS B C 1
ATOM 6241 O O . LYS B 1 104 ? -74.501 2.165 -38.433 1.00 22.84 103 LYS B O 1
ATOM 6247 N N . HIS B 1 105 ? -72.912 3.188 -39.657 1.00 16.30 104 HIS B N 1
ATOM 6248 C CA . HIS B 1 105 ? -73.390 2.711 -40.947 1.00 16.62 104 HIS B CA 1
ATOM 6249 C C . HIS B 1 105 ? -72.586 1.528 -41.450 1.00 16.29 104 HIS B C 1
ATOM 6250 O O . HIS B 1 105 ? -72.556 1.278 -42.659 1.00 16.86 104 HIS B O 1
ATOM 6257 N N . ALA B 1 106 ? -71.945 0.791 -40.544 1.00 16.49 105 ALA B N 1
ATOM 6258 C CA . ALA B 1 106 ? -71.020 -0.258 -40.953 1.00 16.05 105 ALA B CA 1
ATOM 6259 C C . ALA B 1 106 ? -71.690 -1.305 -41.835 1.00 17.09 105 ALA B C 1
ATOM 6260 O O . ALA B 1 106 ? -71.092 -1.777 -42.809 1.00 16.25 105 ALA B O 1
ATOM 6262 N N . ARG B 1 107 ? -72.915 -1.708 -41.490 1.00 17.42 106 ARG B N 1
ATOM 6263 C CA . ARG B 1 107 ? -73.594 -2.737 -42.270 1.00 17.20 106 ARG B CA 1
ATOM 6264 C C . ARG B 1 107 ? -73.862 -2.257 -43.688 1.00 17.48 106 ARG B C 1
ATOM 6265 O O . ARG B 1 107 ? -73.731 -3.026 -44.648 1.00 17.47 106 ARG B O 1
ATOM 6273 N N . LEU B 1 108 ? -74.208 -0.975 -43.846 1.00 17.81 107 LEU B N 1
ATOM 6274 C CA . LEU B 1 108 ? -74.415 -0.418 -45.181 1.00 16.09 107 LEU B CA 1
ATOM 6275 C C . LEU B 1 108 ? -73.115 -0.392 -45.977 1.00 15.29 107 LEU B C 1
ATOM 6276 O O . LEU B 1 108 ? -73.080 -0.808 -47.142 1.00 16.62 107 LEU B O 1
ATOM 6281 N N . PHE B 1 109 ? -72.036 0.106 -45.368 1.00 15.15 108 PHE B N 1
ATOM 6282 C CA . PHE B 1 109 ? -70.743 0.130 -46.054 1.00 15.54 108 PHE B CA 1
ATOM 6283 C C . PHE B 1 109 ? -70.310 -1.275 -46.465 1.00 16.32 108 PHE B C 1
ATOM 6284 O O . PHE B 1 109 ? -69.810 -1.477 -47.578 1.00 14.41 108 PHE B O 1
ATOM 6292 N N . ALA B 1 110 ? -70.527 -2.265 -45.593 1.00 13.99 109 ALA B N 1
ATOM 6293 C CA . ALA B 1 110 ? -70.081 -3.622 -45.893 1.00 13.98 109 ALA B CA 1
ATOM 6294 C C . ALA B 1 110 ? -70.867 -4.224 -47.052 1.00 14.20 109 ALA B C 1
ATOM 6295 O O . ALA B 1 110 ? -70.279 -4.815 -47.962 1.00 15.12 109 ALA B O 1
ATOM 6297 N N . VAL B 1 111 ? -72.197 -4.084 -47.035 1.00 15.08 110 VAL B N 1
ATOM 6298 C CA . VAL B 1 111 ? -73.024 -4.611 -48.123 1.00 14.72 110 VAL B CA 1
ATOM 6299 C C . VAL B 1 111 ? -72.682 -3.924 -49.438 1.00 15.25 110 VAL B C 1
ATOM 6300 O O . VAL B 1 111 ? -72.554 -4.568 -50.484 1.00 16.64 110 VAL B O 1
ATOM 6304 N N . LEU B 1 112 ? -72.545 -2.598 -49.412 1.00 15.03 111 LEU B N 1
ATOM 6305 C CA . LEU B 1 112 ? -72.220 -1.874 -50.635 1.00 15.90 111 LEU B CA 1
ATOM 6306 C C . LEU B 1 112 ? -70.867 -2.308 -51.185 1.00 16.30 111 LEU B C 1
ATOM 6307 O O . LEU B 1 112 ? -70.696 -2.441 -52.402 1.00 17.45 111 LEU B O 1
ATOM 6312 N N . GLU B 1 113 ? -69.898 -2.562 -50.302 1.00 14.60 112 GLU B N 1
ATOM 6313 C CA . GLU B 1 113 ? -68.598 -3.042 -50.761 1.00 13.85 112 GLU B CA 1
ATOM 6314 C C . GLU B 1 113 ? -68.722 -4.402 -51.435 1.00 17.36 112 GLU B C 1
ATOM 6315 O O . GLU B 1 113 ? -68.102 -4.644 -52.478 1.00 18.28 112 GLU B O 1
ATOM 6321 N N . THR B 1 114 ? -69.518 -5.303 -50.853 1.00 15.07 113 THR B N 1
ATOM 6322 C CA . THR B 1 114 ? -69.720 -6.612 -51.460 1.00 14.77 113 THR B CA 1
ATOM 6323 C C . THR B 1 114 ? -70.405 -6.491 -52.816 1.00 16.42 113 THR B C 1
ATOM 6324 O O . THR B 1 114 ? -69.984 -7.117 -53.798 1.00 16.74 113 THR B O 1
ATOM 6328 N N . LEU B 1 115 ? -71.466 -5.679 -52.889 1.00 14.76 114 LEU B N 1
ATOM 6329 C CA . LEU B 1 115 ? -72.179 -5.488 -54.150 1.00 15.61 114 LEU B CA 1
ATOM 6330 C C . LEU B 1 115 ? -71.252 -4.947 -55.230 1.00 15.97 114 LEU B C 1
ATOM 6331 O O . LEU B 1 115 ? -71.273 -5.417 -56.372 1.00 16.46 114 LEU B O 1
ATOM 6336 N N . ASP B 1 116 ? -70.422 -3.965 -54.877 1.00 16.31 115 ASP B N 1
ATOM 6337 C CA . ASP B 1 116 ? -69.612 -3.247 -55.856 1.00 15.47 115 ASP B CA 1
ATOM 6338 C C . ASP B 1 116 ? -68.399 -4.052 -56.306 1.00 15.45 115 ASP B C 1
ATOM 6339 O O . ASP B 1 116 ? -68.023 -4.003 -57.483 1.00 17.51 115 ASP B O 1
ATOM 6344 N N . ASN B 1 117 ? -67.753 -4.760 -55.377 1.00 14.98 116 ASN B N 1
ATOM 6345 C CA . ASN B 1 117 ? -66.458 -5.390 -55.611 1.00 14.21 116 ASN B CA 1
ATOM 6346 C C . ASN B 1 117 ? -66.533 -6.902 -55.759 1.00 15.33 116 ASN B C 1
ATOM 6347 O O . ASN B 1 117 ? -65.717 -7.476 -56.480 1.00 17.17 116 ASN B O 1
ATOM 6352 N N . GLY B 1 118 ? -67.496 -7.555 -55.107 1.00 15.03 117 GLY B N 1
ATOM 6353 C CA . GLY B 1 118 ? -67.670 -8.991 -55.209 1.00 15.39 117 GLY B CA 1
ATOM 6354 C C . GLY B 1 118 ? -67.148 -9.775 -54.023 1.00 17.61 117 GLY B C 1
ATOM 6355 O O . GLY B 1 118 ? -67.336 -11.001 -53.978 1.00 17.49 117 GLY B O 1
ATOM 6356 N N . LYS B 1 119 ? -66.512 -9.116 -53.064 1.00 17.54 118 LYS B N 1
ATOM 6357 C CA . LYS B 1 119 ? -65.896 -9.838 -51.959 1.00 16.41 118 LYS B CA 1
ATOM 6358 C C . LYS B 1 119 ? -66.964 -10.380 -51.011 1.00 14.74 118 LYS B C 1
ATOM 6359 O O . LYS B 1 119 ? -68.053 -9.809 -50.893 1.00 15.33 118 LYS B O 1
ATOM 6365 N N . PRO B 1 120 ? -66.677 -11.489 -50.330 1.00 14.32 119 PRO B N 1
ATOM 6366 C CA . PRO B 1 120 ? -67.627 -12.027 -49.356 1.00 16.94 119 PRO B CA 1
ATOM 6367 C C . PRO B 1 120 ? -67.984 -10.998 -48.295 1.00 14.38 119 PRO B C 1
ATOM 6368 O O . PRO B 1 120 ? -67.121 -10.282 -47.776 1.00 16.33 119 PRO B O 1
ATOM 6372 N N . ILE B 1 121 ? -69.280 -10.944 -47.974 1.00 16.13 120 ILE B N 1
ATOM 6373 C CA . ILE B 1 121 ? -69.769 -10.017 -46.955 1.00 16.09 120 ILE B CA 1
ATOM 6374 C C . ILE B 1 121 ? -69.078 -10.257 -45.619 1.00 16.94 120 ILE B C 1
ATOM 6375 O O . ILE B 1 121 ? -68.865 -9.314 -44.846 1.00 17.26 120 ILE B O 1
ATOM 6380 N N . ARG B 1 122 ? -68.691 -11.504 -45.328 1.00 16.49 121 ARG B N 1
ATOM 6381 C CA . ARG B 1 122 ? -67.996 -11.760 -44.071 1.00 15.77 121 ARG B CA 1
ATOM 6382 C C . ARG B 1 122 ? -66.686 -10.987 -43.990 1.00 17.01 121 ARG B C 1
ATOM 6383 O O . ARG B 1 122 ? -66.356 -10.422 -42.943 1.00 17.05 121 ARG B O 1
ATOM 6391 N N . GLU B 1 123 ? -65.929 -10.937 -45.088 1.00 15.05 122 GLU B N 1
ATOM 6392 C CA . GLU B 1 123 ? -64.704 -10.142 -45.077 1.00 16.25 122 GLU B CA 1
ATOM 6393 C C . GLU B 1 123 ? -65.013 -8.660 -44.956 1.00 15.64 122 GLU B C 1
ATOM 6394 O O . GLU B 1 123 ? -64.366 -7.950 -44.177 1.00 16.22 122 GLU B O 1
ATOM 6400 N N . ALA B 1 124 ? -66.001 -8.178 -45.717 1.00 14.72 123 ALA B N 1
ATOM 6401 C CA . ALA B 1 124 ? -66.350 -6.762 -45.656 1.00 17.07 123 ALA B CA 1
ATOM 6402 C C . ALA B 1 124 ? -66.751 -6.349 -44.244 1.00 18.11 123 ALA B C 1
ATOM 6403 O O . ALA B 1 124 ? -66.346 -5.283 -43.763 1.00 17.38 123 ALA B O 1
ATOM 6405 N N . ARG B 1 125 ? -67.510 -7.198 -43.547 1.00 14.53 124 ARG B N 1
ATOM 6406 C CA . ARG B 1 125 ? -67.991 -6.841 -42.212 1.00 14.83 124 ARG B CA 1
ATOM 6407 C C . ARG B 1 125 ? -66.918 -7.018 -41.145 1.00 16.82 124 ARG B C 1
ATOM 6408 O O . ARG B 1 125 ? -66.859 -6.234 -40.192 1.00 17.66 124 ARG B O 1
ATOM 6416 N N . ASP B 1 126 ? -66.093 -8.058 -41.254 1.00 17.10 125 ASP B N 1
ATOM 6417 C CA . ASP B 1 126 ? -65.174 -8.384 -40.166 1.00 16.79 125 ASP B CA 1
ATOM 6418 C C . ASP B 1 126 ? -63.827 -7.693 -40.301 1.00 20.08 125 ASP B C 1
ATOM 6419 O O . ASP B 1 126 ? -63.156 -7.464 -39.286 1.00 20.03 125 ASP B O 1
ATOM 6424 N N . ILE B 1 127 ? -63.416 -7.357 -41.525 1.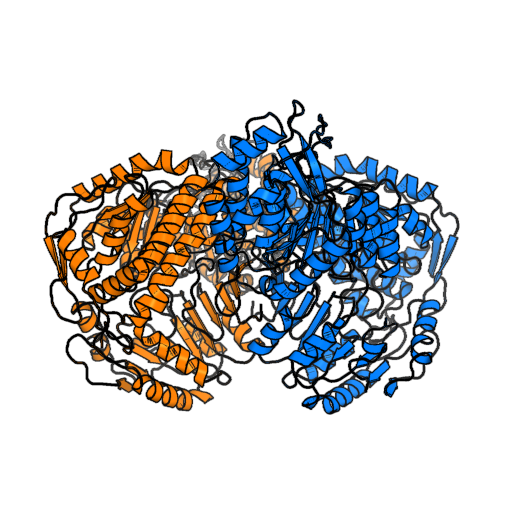00 13.80 126 ILE B N 1
ATOM 6425 C CA . ILE B 1 127 ? -62.084 -6.829 -41.798 1.00 14.43 126 ILE B CA 1
ATOM 6426 C C . ILE B 1 127 ? -62.135 -5.421 -42.391 1.00 18.22 126 ILE B C 1
ATOM 6427 O O . ILE B 1 127 ? -61.654 -4.469 -41.768 1.00 14.77 126 ILE B O 1
ATOM 6432 N N . ASP B 1 128 ? -62.728 -5.274 -43.582 1.00 16.38 127 ASP B N 1
ATOM 6433 C CA . ASP B 1 128 ? -62.617 -4.017 -44.329 1.00 14.74 127 ASP B CA 1
ATOM 6434 C C . ASP B 1 128 ? -63.183 -2.837 -43.547 1.00 14.80 127 ASP B C 1
ATOM 6435 O O . ASP B 1 128 ? -62.505 -1.823 -43.348 1.00 13.90 127 ASP B O 1
ATOM 6440 N N . VAL B 1 129 ? -64.442 -2.925 -43.139 1.00 16.50 128 VAL B N 1
ATOM 6441 C CA . VAL B 1 129 ? -65.076 -1.792 -42.462 1.00 14.01 128 VAL B CA 1
ATOM 6442 C C . VAL B 1 129 ? -64.469 -1.545 -41.080 1.00 14.75 128 VAL B C 1
ATOM 6443 O O . VAL B 1 129 ? -64.168 -0.387 -40.757 1.00 14.28 128 VAL B O 1
ATOM 6447 N N . PRO B 1 130 ? -64.255 -2.570 -40.239 1.00 13.09 129 PRO B N 1
ATOM 6448 C CA . PRO B 1 130 ? -63.578 -2.314 -38.953 1.00 12.88 129 PRO B CA 1
ATOM 6449 C C . PRO B 1 130 ? -62.215 -1.670 -39.102 1.00 15.41 129 PRO B C 1
ATOM 6450 O O . PRO B 1 130 ? -61.884 -0.758 -38.337 1.00 14.05 129 PRO B O 1
ATOM 6454 N N . LEU B 1 131 ? -61.405 -2.100 -40.072 1.00 12.53 130 LEU B N 1
ATOM 6455 C CA . LEU B 1 131 ? -60.099 -1.465 -40.210 1.00 12.29 130 LEU B CA 1
ATOM 6456 C C . LEU B 1 131 ? -60.227 -0.029 -40.691 1.00 12.24 130 LEU B C 1
ATOM 6457 O O . LEU B 1 131 ? -59.422 0.824 -40.300 1.00 14.27 130 LEU B O 1
ATOM 6462 N N . ALA B 1 132 ? -61.212 0.256 -41.548 1.00 12.34 131 ALA B N 1
ATOM 6463 C CA . ALA B 1 132 ? -61.408 1.638 -41.978 1.00 12.34 131 ALA B CA 1
ATOM 6464 C C . ALA B 1 132 ? -61.835 2.530 -40.814 1.00 14.36 131 ALA B C 1
ATOM 6465 O O . ALA B 1 132 ? -61.299 3.640 -40.660 1.00 13.99 131 ALA B O 1
ATOM 6467 N N . GLN B 1 133 ? -62.785 2.061 -39.980 1.00 14.77 132 GLN B N 1
ATOM 6468 C CA . GLN B 1 133 ? -63.174 2.812 -38.778 1.00 14.03 132 GLN B CA 1
ATOM 6469 C C . GLN B 1 133 ? -61.958 3.088 -37.911 1.00 16.42 132 GLN B C 1
ATOM 6470 O O . GLN B 1 133 ? -61.721 4.224 -37.478 1.00 15.12 132 GLN B O 1
ATOM 6476 N N . ARG B 1 134 ? -61.206 2.033 -37.604 1.00 13.30 133 ARG B N 1
ATOM 6477 C CA . ARG B 1 134 ? -60.042 2.163 -36.739 1.00 13.26 133 ARG B CA 1
ATOM 6478 C C . ARG B 1 134 ? -59.036 3.162 -37.305 1.00 13.60 133 ARG B C 1
ATOM 6479 O O . ARG B 1 134 ? -58.400 3.906 -36.548 1.00 14.00 133 ARG B O 1
ATOM 6487 N N . HIS B 1 135 ? -58.869 3.197 -38.631 1.00 12.13 134 HIS B N 1
ATOM 6488 C CA . HIS B 1 135 ? -57.899 4.132 -39.200 1.00 12.19 134 HIS B CA 1
ATOM 6489 C C . HIS B 1 135 ? -58.298 5.568 -38.909 1.00 13.58 134 HIS B C 1
ATOM 6490 O O . HIS B 1 135 ? -57.445 6.404 -38.589 1.00 13.12 134 HIS B O 1
ATOM 6497 N N . PHE B 1 136 ? -59.596 5.865 -38.999 1.00 12.49 135 PHE B N 1
ATOM 6498 C CA . PHE B 1 136 ? -60.071 7.211 -38.690 1.00 13.65 135 PHE B CA 1
ATOM 6499 C C . PHE B 1 136 ? -60.016 7.500 -37.190 1.00 13.57 135 PHE B C 1
ATOM 6500 O O . PHE B 1 136 ? -59.604 8.596 -36.790 1.00 12.87 135 PHE B O 1
ATOM 6508 N N . TYR B 1 137 ? -60.450 6.554 -36.341 1.00 15.12 136 TYR B N 1
ATOM 6509 C CA . TYR B 1 137 ? -60.347 6.781 -34.897 1.00 13.97 136 TYR B CA 1
ATOM 6510 C C . TYR B 1 137 ? -58.912 7.079 -34.502 1.00 14.21 136 TYR B C 1
ATOM 6511 O O . TYR B 1 137 ? -58.641 8.011 -33.737 1.00 13.47 136 TYR B O 1
ATOM 6520 N N . HIS B 1 138 ? -57.975 6.276 -35.006 1.00 14.27 137 HIS B N 1
ATOM 6521 C CA . HIS B 1 138 ? -56.583 6.410 -34.598 1.00 12.32 137 HIS B CA 1
ATOM 6522 C C . HIS B 1 138 ? -55.984 7.712 -35.113 1.00 14.33 137 HIS B C 1
ATOM 6523 O O . HIS B 1 138 ? -55.266 8.406 -34.375 1.00 12.45 137 HIS B O 1
ATOM 6530 N N . HIS B 1 139 ? -56.275 8.067 -36.369 1.00 13.79 138 HIS B N 1
ATOM 6531 C CA . HIS B 1 139 ? -55.659 9.251 -36.954 1.00 14.11 138 HIS B CA 1
ATOM 6532 C C . HIS B 1 139 ? -56.243 10.544 -36.412 1.00 12.31 138 HIS B C 1
ATOM 6533 O O . HIS B 1 139 ? -55.555 11.570 -36.453 1.00 12.43 138 HIS B O 1
ATOM 6540 N N . ALA B 1 140 ? -57.463 10.513 -35.869 1.00 12.49 139 ALA B N 1
ATOM 6541 C CA . ALA B 1 140 ? -57.977 11.704 -35.187 1.00 12.93 139 ALA B CA 1
ATOM 6542 C C . ALA B 1 140 ? -56.975 12.192 -34.154 1.00 13.60 139 ALA B C 1
ATOM 6543 O O . ALA B 1 140 ? -56.748 13.403 -34.004 1.00 13.45 139 ALA B O 1
ATOM 6545 N N . GLY B 1 141 ? -56.350 11.260 -33.438 1.00 12.66 140 GLY B N 1
ATOM 6546 C CA . GLY B 1 141 ? -55.425 11.661 -32.387 1.00 12.72 140 GLY B CA 1
ATOM 6547 C C . GLY B 1 141 ? -54.181 12.358 -32.905 1.00 13.44 140 GLY B C 1
ATOM 6548 O O . GLY B 1 141 ? -53.599 13.201 -32.209 1.00 14.22 140 GLY B O 1
ATOM 6549 N N . TYR B 1 142 ? -53.741 12.017 -34.117 1.00 13.79 141 TYR B N 1
ATOM 6550 C CA . TYR B 1 142 ? -52.592 12.721 -34.679 1.00 12.31 141 TYR B CA 1
ATOM 6551 C C . TYR B 1 142 ? -52.938 14.170 -34.976 1.00 14.67 141 TYR B C 1
ATOM 6552 O O . TYR B 1 142 ? -52.093 15.053 -34.809 1.00 15.02 141 TYR B O 1
ATOM 6561 N N . ALA B 1 143 ? -54.163 14.431 -35.451 1.00 15.41 142 ALA B N 1
ATOM 6562 C CA . ALA B 1 143 ? -54.599 15.817 -35.616 1.00 14.49 142 ALA B CA 1
ATOM 6563 C C . ALA B 1 143 ? -54.562 16.560 -34.286 1.00 16.58 142 ALA B C 1
ATOM 6564 O O . ALA B 1 143 ? -54.072 17.697 -34.205 1.00 16.19 142 ALA B O 1
ATOM 6566 N N . GLN B 1 144 ? -55.058 15.920 -33.229 1.00 14.03 143 GLN B N 1
ATOM 6567 C CA . GLN B 1 144 ? -55.094 16.551 -31.915 1.00 13.35 143 GLN B CA 1
ATOM 6568 C C . GLN B 1 144 ? -53.696 16.918 -31.430 1.00 15.44 143 GLN B C 1
ATOM 6569 O O . GLN B 1 144 ? -53.513 17.953 -30.777 1.00 17.70 143 GLN B O 1
ATOM 6575 N N . LEU B 1 145 ? -52.700 16.086 -31.737 1.00 13.86 144 LEU B N 1
ATOM 6576 C CA . LEU B 1 145 ? -51.353 16.211 -31.188 1.00 15.80 144 LEU B CA 1
ATOM 6577 C C . LEU B 1 145 ? -50.364 16.898 -32.121 1.00 15.44 144 LEU B C 1
ATOM 6578 O O . LEU B 1 145 ? -49.215 17.120 -31.723 1.00 17.63 144 LEU B O 1
ATOM 6583 N N . MET B 1 146 ? -50.766 17.233 -33.350 1.00 18.02 145 MET B N 1
ATOM 6584 C CA . MET B 1 146 ? -49.793 17.709 -34.334 1.00 15.37 145 MET B CA 1
ATOM 6585 C C . MET B 1 146 ? -49.099 18.986 -33.876 1.00 15.82 145 MET B C 1
ATOM 6586 O O . MET B 1 146 ? -47.874 19.119 -34.018 1.00 17.91 145 MET B O 1
ATOM 6591 N N . GLY B 1 147 ? -49.864 19.934 -33.334 1.00 18.61 146 GLY B N 1
ATOM 6592 C CA . GLY B 1 147 ? -49.285 21.217 -32.968 1.00 21.25 146 GLY B CA 1
ATOM 6593 C C . GLY B 1 147 ? -48.224 21.106 -31.888 1.00 25.15 146 GLY B C 1
ATOM 6594 O O . GLY B 1 147 ? -47.179 21.757 -31.966 1.00 26.38 146 GLY B O 1
ATOM 6595 N N . THR B 1 148 ? -48.466 20.272 -30.876 1.00 21.54 147 THR B N 1
ATOM 6596 C CA . THR B 1 148 ? -47.523 20.166 -29.765 1.00 22.77 147 THR B CA 1
ATOM 6597 C C . THR B 1 148 ? -46.458 19.104 -29.979 1.00 23.38 147 THR B C 1
ATOM 6598 O O . THR B 1 148 ? -45.316 19.287 -29.539 1.00 27.15 147 THR B O 1
ATOM 6602 N N . GLU B 1 149 ? -46.790 17.993 -30.640 1.00 18.30 148 GLU B N 1
ATOM 6603 C CA . GLU B 1 149 ? -45.832 16.912 -30.803 1.00 21.54 148 GLU B CA 1
ATOM 6604 C C . GLU B 1 149 ? -45.054 16.975 -32.108 1.00 22.00 148 GLU B C 1
ATOM 6605 O O . GLU B 1 149 ? -43.985 16.362 -32.201 1.00 21.42 148 GLU B O 1
ATOM 6611 N N . MET B 1 150 ? -45.562 17.686 -33.118 1.00 20.02 149 MET B N 1
ATOM 6612 C CA . MET B 1 150 ? -44.831 17.889 -34.373 1.00 18.66 149 MET B CA 1
ATOM 6613 C C . MET B 1 150 ? -44.720 19.376 -34.706 1.00 24.30 149 MET B C 1
ATOM 6614 O O . MET B 1 150 ? -45.081 19.808 -35.802 1.00 20.27 149 MET B O 1
ATOM 6619 N N . PRO B 1 151 ? -44.206 20.193 -33.780 1.00 24.59 150 PRO B N 1
ATOM 6620 C CA . PRO B 1 151 ? -44.202 21.646 -34.019 1.00 27.65 150 PRO B CA 1
ATOM 6621 C C . PRO B 1 151 ? -43.321 22.065 -35.185 1.00 24.60 150 PRO B C 1
ATOM 6622 O O . PRO B 1 151 ? -43.526 23.154 -35.735 1.00 27.30 150 PRO B O 1
ATOM 6626 N N . ASP B 1 152 ? -42.370 21.224 -35.588 1.00 23.06 151 ASP B N 1
ATOM 6627 C CA . ASP B 1 152 ? -41.482 21.495 -36.711 1.00 23.99 151 ASP B CA 1
ATOM 6628 C C . ASP B 1 152 ? -42.088 21.126 -38.061 1.00 20.37 151 ASP B C 1
ATOM 6629 O O . ASP B 1 152 ? -41.394 21.240 -39.076 1.00 21.50 151 ASP B O 1
ATOM 6634 N N . ARG B 1 153 ? -43.346 20.686 -38.099 1.00 16.08 152 ARG B N 1
ATOM 6635 C CA . ARG B 1 153 ? -43.985 20.231 -39.326 1.00 18.28 152 ARG B CA 1
ATOM 6636 C C . ARG B 1 153 ? -45.224 21.065 -39.627 1.00 19.69 152 ARG B C 1
ATOM 6637 O O . ARG B 1 153 ? -45.879 21.592 -38.720 1.00 21.62 152 ARG B O 1
ATOM 6645 N N . ALA B 1 154 ? -45.547 21.165 -40.912 1.00 15.27 153 ALA B N 1
ATOM 6646 C CA . ALA B 1 154 ? -46.734 21.850 -41.397 1.00 15.44 153 ALA B CA 1
ATOM 6647 C C . ALA B 1 154 ? -47.354 21.012 -42.508 1.00 14.42 153 ALA B C 1
ATOM 6648 O O . ALA B 1 154 ? -46.698 20.121 -43.056 1.00 16.83 153 ALA B O 1
ATOM 6650 N N . PRO B 1 155 ? -48.612 21.273 -42.862 1.00 15.78 154 PRO B N 1
ATOM 6651 C CA . PRO B 1 155 ? -49.239 20.522 -43.962 1.00 19.52 154 PRO B CA 1
ATOM 6652 C C . PRO B 1 155 ? -48.553 20.772 -45.300 1.00 19.37 154 PRO B C 1
ATOM 6653 O O . PRO B 1 155 ? -47.972 21.831 -45.548 1.00 18.85 154 PRO B O 1
ATOM 6657 N N . LEU B 1 156 ? -48.657 19.780 -46.187 1.00 15.99 155 LEU B N 1
ATOM 6658 C CA . LEU B 1 156 ? -48.179 19.961 -47.553 1.00 12.60 155 LEU B CA 1
ATOM 6659 C C . LEU B 1 156 ? -49.118 20.847 -48.359 1.00 17.37 155 LEU B C 1
ATOM 6660 O O . LEU B 1 156 ? -48.665 21.688 -49.150 1.00 16.66 155 LEU B O 1
ATOM 6665 N N . GLY B 1 157 ? -50.426 20.671 -48.178 1.00 16.12 156 GLY B N 1
ATOM 6666 C CA . GLY B 1 157 ? -51.413 21.443 -48.909 1.00 16.99 156 GLY B CA 1
ATOM 6667 C C . GLY B 1 157 ? -52.550 20.589 -49.431 1.00 16.85 156 GLY B C 1
ATOM 6668 O O . GLY B 1 157 ? -53.400 20.143 -48.653 1.00 17.29 156 GLY B O 1
ATOM 6669 N N . VAL B 1 158 ? -52.582 20.366 -50.748 1.00 14.33 157 VAL B N 1
ATOM 6670 C CA . VAL B 1 158 ? -53.598 19.542 -51.399 1.00 14.81 157 VAL B CA 1
ATOM 6671 C C . VAL B 1 158 ? -52.952 18.241 -51.857 1.00 14.35 157 VAL B C 1
ATOM 6672 O O . VAL B 1 158 ? -51.855 18.243 -52.435 1.00 16.54 157 VAL B O 1
ATOM 6676 N N . CYS B 1 159 ? -53.633 17.128 -51.598 1.00 14.72 158 CYS B N 1
ATOM 6677 C CA . CYS B 1 159 ? -53.149 15.804 -51.964 1.00 12.58 158 CYS B CA 1
ATOM 6678 C C . CYS B 1 159 ? -54.034 15.234 -53.061 1.00 15.69 158 CYS B C 1
ATOM 6679 O O . CYS B 1 159 ? -55.255 15.184 -52.912 1.00 16.98 158 CYS B O 1
ATOM 6682 N N . GLY B 1 160 ? -53.409 14.796 -54.151 1.00 15.85 159 GLY B N 1
ATOM 6683 C CA . GLY B 1 160 ? -54.079 14.006 -55.169 1.00 14.73 159 GLY B CA 1
ATOM 6684 C C . GLY B 1 160 ? -53.826 12.536 -54.889 1.00 15.00 159 GLY B C 1
ATOM 6685 O O . GLY B 1 160 ? -52.677 12.109 -54.755 1.00 14.24 159 GLY B O 1
ATOM 6686 N N . GLN B 1 161 ? -54.915 11.772 -54.780 1.00 12.43 160 GLN B N 1
ATOM 6687 C CA . GLN B 1 161 ? -54.867 10.404 -54.270 1.00 12.29 160 GLN B CA 1
ATOM 6688 C C . GLN B 1 161 ? -55.621 9.454 -55.198 1.00 13.32 160 GLN B C 1
ATOM 6689 O O . GLN B 1 161 ? -56.744 9.749 -55.613 1.00 13.46 160 GLN B O 1
ATOM 6695 N N . VAL B 1 162 ? -55.002 8.311 -55.508 1.00 13.27 161 VAL B N 1
ATOM 6696 C CA . VAL B 1 162 ? -55.531 7.326 -56.453 1.00 13.64 161 VAL B CA 1
ATOM 6697 C C . VAL B 1 162 ? -55.356 5.939 -55.849 1.00 15.52 161 VAL B C 1
ATOM 6698 O O . VAL B 1 162 ? -54.259 5.592 -55.393 1.00 15.33 161 VAL B O 1
ATOM 6702 N N . ILE B 1 163 ? -56.424 5.142 -55.860 1.00 12.32 162 ILE B N 1
ATOM 6703 C CA . ILE B 1 163 ? -56.451 3.883 -55.113 1.00 12.23 162 ILE B CA 1
ATOM 6704 C C . ILE B 1 163 ? -57.012 2.767 -55.989 1.00 13.24 162 ILE B C 1
ATOM 6705 O O . ILE B 1 163 ? -57.753 3.016 -56.955 1.00 14.38 162 ILE B O 1
ATOM 6710 N N . PRO B 1 164 ? -56.705 1.497 -55.637 1.00 13.54 163 PRO B N 1
ATOM 6711 C CA . PRO B 1 164 ? -57.159 0.348 -56.439 1.00 12.96 163 PRO B CA 1
ATOM 6712 C C . PRO B 1 164 ? -58.509 -0.217 -56.009 1.00 14.51 163 PRO B C 1
ATOM 6713 O O . PRO B 1 164 ? -59.139 0.295 -55.075 1.00 12.68 163 PRO B O 1
ATOM 6717 N N . TRP B 1 165 ? -58.941 -1.292 -56.684 1.00 13.57 164 TRP B N 1
ATOM 6718 C CA . TRP B 1 165 ? -60.287 -1.849 -56.564 1.00 14.56 164 TRP B CA 1
ATOM 6719 C C . TRP B 1 165 ? -60.382 -2.989 -55.559 1.00 12.93 164 TRP B C 1
ATOM 6720 O O . TRP B 1 165 ? -61.492 -3.483 -55.310 1.00 13.67 164 TRP B O 1
ATOM 6731 N N . ASN B 1 166 ? -59.256 -3.426 -54.995 1.00 12.75 165 ASN B N 1
ATOM 6732 C CA . ASN B 1 166 ? -59.283 -4.626 -54.164 1.00 12.76 165 ASN B CA 1
ATOM 6733 C C . ASN B 1 166 ? -59.921 -4.383 -52.807 1.00 13.75 165 ASN B C 1
ATOM 6734 O O . ASN B 1 166 ? -60.677 -5.230 -52.317 1.00 13.85 165 ASN B O 1
ATOM 6739 N N . PHE B 1 167 ? -59.608 -3.258 -52.170 1.00 13.63 166 PHE B N 1
ATOM 6740 C CA . PHE B 1 167 ? -60.163 -2.897 -50.864 1.00 15.73 166 PHE B CA 1
ATOM 6741 C C . PHE B 1 167 ? -60.625 -1.448 -50.955 1.00 14.10 166 PHE B C 1
ATOM 6742 O O . PHE B 1 167 ? -59.969 -0.540 -50.431 1.00 13.43 166 PHE B O 1
ATOM 6750 N N . PRO B 1 168 ? -61.743 -1.192 -51.647 1.00 12.72 167 PRO B N 1
ATOM 6751 C CA . PRO B 1 168 ? -62.087 0.212 -51.967 1.00 12.70 167 PRO B CA 1
ATOM 6752 C C . PRO B 1 168 ? -62.193 1.136 -50.758 1.00 12.71 167 PRO B C 1
ATOM 6753 O O . PRO B 1 168 ? -61.513 2.176 -50.715 1.00 13.89 167 PRO B O 1
ATOM 6757 N N . LEU B 1 169 ? -63.020 0.789 -49.767 1.00 14.55 168 LEU B N 1
ATOM 6758 C CA . LEU B 1 169 ? -63.177 1.668 -48.611 1.00 12.65 168 LEU B CA 1
ATOM 6759 C C . LEU B 1 169 ? -61.903 1.726 -47.773 1.00 12.67 168 LEU B C 1
ATOM 6760 O O . LEU B 1 169 ? -61.525 2.798 -47.284 1.00 13.01 168 LEU B O 1
ATOM 6765 N N . LEU B 1 170 ? -61.262 0.575 -47.545 1.00 12.35 169 LEU B N 1
ATOM 6766 C CA . LEU B 1 170 ? -60.073 0.558 -46.701 1.00 12.16 169 LEU B CA 1
ATOM 6767 C C . LEU B 1 170 ? -58.933 1.338 -47.341 1.00 12.02 169 LEU B C 1
ATOM 6768 O O . LEU B 1 170 ? -58.237 2.097 -46.658 1.00 13.23 169 LEU B O 1
ATOM 6773 N N . MET B 1 171 ? -58.742 1.179 -48.659 1.00 12.04 170 MET B N 1
ATOM 6774 C CA . MET B 1 171 ? -57.741 1.970 -49.369 1.00 11.95 170 MET B CA 1
ATOM 6775 C C . MET B 1 171 ? -58.035 3.460 -49.249 1.00 14.39 170 MET B C 1
ATOM 6776 O O . MET B 1 171 ? -57.111 4.277 -49.083 1.00 12.14 170 MET B O 1
ATOM 6781 N N . LEU B 1 172 ? -59.319 3.833 -49.314 1.00 12.14 171 LEU B N 1
ATOM 6782 C CA . LEU B 1 172 ? -59.695 5.227 -49.104 1.00 12.20 171 LEU B CA 1
ATOM 6783 C C . LEU B 1 172 ? -59.280 5.702 -47.713 1.00 12.95 171 LEU B C 1
ATOM 6784 O O . LEU B 1 172 ? -58.717 6.792 -47.561 1.00 13.96 171 LEU B O 1
ATOM 6789 N N . ALA B 1 173 ? -59.556 4.898 -46.682 1.00 12.10 172 ALA B N 1
ATOM 6790 C CA . ALA B 1 173 ? -59.196 5.303 -45.323 1.00 13.02 172 ALA B CA 1
ATOM 6791 C C . ALA B 1 173 ? -57.689 5.492 -45.178 1.00 13.12 172 ALA B C 1
ATOM 6792 O O . ALA B 1 173 ? -57.234 6.458 -44.550 1.00 12.63 172 ALA B O 1
ATOM 6794 N N . TRP B 1 174 ? -56.898 4.591 -45.766 1.00 11.87 173 TRP B N 1
ATOM 6795 C CA . TRP B 1 174 ? -55.441 4.692 -45.671 1.00 11.80 173 TRP B CA 1
ATOM 6796 C C . TRP B 1 174 ? -54.912 5.963 -46.333 1.00 11.76 173 TRP B C 1
ATOM 6797 O O . TRP B 1 174 ? -53.822 6.439 -45.982 1.00 12.90 173 TRP B O 1
ATOM 6808 N N . LYS B 1 175 ? -55.642 6.507 -47.313 1.00 13.17 174 LYS B N 1
ATOM 6809 C CA . LYS B 1 175 ? -55.251 7.763 -47.954 1.00 13.56 174 LYS B CA 1
ATOM 6810 C C . LYS B 1 175 ? -55.787 8.991 -47.219 1.00 13.55 174 LYS B C 1
ATOM 6811 O O . LYS B 1 175 ? -55.021 9.906 -46.894 1.00 14.12 174 LYS B O 1
ATOM 6817 N N . ILE B 1 176 ? -57.088 9.016 -46.932 1.00 11.97 175 ILE B N 1
ATOM 6818 C CA . ILE B 1 176 ? -57.727 10.255 -46.497 1.00 12.13 175 ILE B CA 1
ATOM 6819 C C . ILE B 1 176 ? -57.434 10.552 -45.031 1.00 14.73 175 ILE B C 1
ATOM 6820 O O . ILE B 1 176 ? -57.207 11.709 -44.663 1.00 12.53 175 ILE B O 1
ATOM 6825 N N . ALA B 1 177 ? -57.417 9.525 -44.173 1.00 12.16 176 ALA B N 1
ATOM 6826 C CA . ALA B 1 177 ? -57.236 9.777 -42.742 1.00 12.04 176 ALA B CA 1
ATOM 6827 C C . ALA B 1 177 ? -55.935 10.492 -42.410 1.00 13.14 176 ALA B C 1
ATOM 6828 O O . ALA B 1 177 ? -55.988 11.496 -41.677 1.00 12.07 176 ALA B O 1
ATOM 6830 N N . PRO B 1 178 ? -54.756 10.027 -42.846 1.00 11.79 177 PRO B N 1
ATOM 6831 C CA . PRO B 1 178 ? -53.531 10.768 -42.502 1.00 12.57 177 PRO B CA 1
ATOM 6832 C C . PRO B 1 178 ? -53.478 12.123 -43.174 1.00 13.44 177 PRO B C 1
ATOM 6833 O O . PRO B 1 178 ? -52.995 13.088 -42.569 1.00 14.20 177 PRO B O 1
ATOM 6837 N N . ALA B 1 179 ? -53.975 12.226 -44.412 1.00 11.88 178 ALA B N 1
ATOM 6838 C CA . ALA B 1 179 ? -53.917 13.499 -45.124 1.00 13.24 178 ALA B CA 1
ATOM 6839 C C . ALA B 1 179 ? -54.691 14.567 -44.369 1.00 13.19 178 ALA B C 1
ATOM 6840 O O . ALA B 1 179 ? -54.180 15.668 -44.122 1.00 12.84 178 ALA B O 1
ATOM 6842 N N . LEU B 1 180 ? -55.920 14.245 -43.963 1.00 13.72 179 LEU B N 1
ATOM 6843 C CA . LEU B 1 180 ? -56.710 15.201 -43.196 1.00 12.76 179 LEU B CA 1
ATOM 6844 C C . LEU B 1 180 ? -56.101 15.461 -41.824 1.00 14.39 179 LEU B C 1
ATOM 6845 O O . LEU B 1 180 ? -56.149 16.595 -41.325 1.00 13.31 179 LEU B O 1
ATOM 6850 N N . ALA B 1 181 ? -55.546 14.425 -41.184 1.00 12.34 180 ALA B N 1
ATOM 6851 C CA . ALA B 1 181 ? -55.011 14.610 -39.836 1.00 12.36 180 ALA B CA 1
ATOM 6852 C C . ALA B 1 181 ? -53.923 15.669 -39.832 1.00 15.70 180 ALA B C 1
ATOM 6853 O O . ALA B 1 181 ? -53.849 16.493 -38.907 1.00 14.18 180 ALA B O 1
ATOM 6855 N N . MET B 1 182 ? -53.101 15.689 -40.881 1.00 15.96 181 MET B N 1
ATOM 6856 C CA . MET B 1 182 ? -51.966 16.590 -41.008 1.00 12.29 181 MET B CA 1
ATOM 6857 C C . MET B 1 182 ? -52.334 17.928 -41.630 1.00 12.63 181 MET B C 1
ATOM 6858 O O . MET B 1 182 ? -51.436 18.713 -41.941 1.00 15.59 181 MET B O 1
ATOM 6863 N N . GLY B 1 183 ? -53.623 18.216 -41.786 1.00 13.25 182 GLY B N 1
ATOM 6864 C CA . GLY B 1 183 ? -54.039 19.536 -42.211 1.00 14.56 182 GLY B CA 1
ATOM 6865 C C . GLY B 1 183 ? -54.059 19.737 -43.704 1.00 15.00 182 GLY B C 1
ATOM 6866 O O . GLY B 1 183 ? -54.124 20.887 -44.156 1.00 15.87 182 GLY B O 1
ATOM 6867 N N . ASN B 1 184 ? -54.007 18.663 -44.483 1.00 14.43 183 ASN B N 1
ATOM 6868 C CA . ASN B 1 184 ? -54.164 18.737 -45.927 1.00 14.04 183 ASN B CA 1
ATOM 6869 C C . ASN B 1 184 ? -55.625 18.516 -46.310 1.00 14.29 183 ASN B C 1
ATOM 6870 O O . ASN B 1 184 ? -56.425 17.975 -45.537 1.00 12.85 183 ASN B O 1
ATOM 6875 N N . THR B 1 185 ? -55.960 18.929 -47.529 1.00 13.80 184 THR B N 1
ATOM 6876 C CA . THR B 1 185 ? -57.217 18.585 -48.173 1.00 13.08 184 THR B CA 1
ATOM 6877 C C . THR B 1 185 ? -56.932 17.611 -49.310 1.00 14.14 184 THR B C 1
ATOM 6878 O O . THR B 1 185 ? -55.784 17.443 -49.726 1.00 13.71 184 THR B O 1
ATOM 6882 N N . VAL B 1 186 ? -57.982 16.946 -49.804 1.00 14.67 185 VAL B N 1
ATOM 6883 C CA . VAL B 1 186 ? -57.772 15.827 -50.721 1.00 15.29 185 VAL B CA 1
ATOM 6884 C C . VAL B 1 186 ? -58.671 15.897 -51.949 1.00 16.13 185 VAL B C 1
ATOM 6885 O O . VAL B 1 186 ? -59.805 16.391 -51.904 1.00 13.42 185 VAL B O 1
ATOM 6889 N N . VAL B 1 187 ? -58.135 15.387 -53.059 1.00 13.29 186 VAL B N 1
ATOM 6890 C CA . VAL B 1 187 ? -58.895 15.040 -54.254 1.00 13.84 186 VAL B CA 1
ATOM 6891 C C . VAL B 1 187 ? -58.580 13.574 -54.505 1.00 15.03 186 VAL B C 1
ATOM 6892 O O . VAL B 1 187 ? -57.434 13.226 -54.835 1.00 15.19 186 VAL B O 1
ATOM 6896 N N . LEU B 1 188 ? -59.567 12.704 -54.297 1.00 13.92 187 LEU B N 1
ATOM 6897 C CA . LEU B 1 188 ? -59.342 11.266 -54.399 1.00 12.89 187 LEU B CA 1
ATOM 6898 C C . LEU B 1 188 ? -60.237 10.669 -55.472 1.00 13.70 187 LEU B C 1
ATOM 6899 O O . LEU B 1 188 ? -61.427 10.999 -55.559 1.00 14.92 187 LEU B O 1
ATOM 6904 N N . LYS B 1 189 ? -59.661 9.772 -56.273 1.00 13.26 188 LYS B N 1
ATOM 6905 C CA . LYS B 1 189 ? -60.414 9.014 -57.266 1.00 14.71 188 LYS B CA 1
ATOM 6906 C C . LYS B 1 189 ? -60.434 7.547 -56.868 1.00 14.94 188 LYS B C 1
ATOM 6907 O O . LYS B 1 189 ? -59.358 6.933 -56.753 1.00 17.05 188 LYS B O 1
ATOM 6913 N N . PRO B 1 190 ? -61.600 6.939 -56.670 1.00 14.25 189 PRO B N 1
ATOM 6914 C CA . PRO B 1 190 ? -61.640 5.488 -56.464 1.00 14.47 189 PRO B CA 1
ATOM 6915 C C . PRO B 1 190 ? -61.374 4.774 -57.781 1.00 15.28 189 PRO B C 1
ATOM 6916 O O . PRO B 1 190 ? -61.457 5.357 -58.861 1.00 16.11 189 PRO B O 1
ATOM 6920 N N . ALA B 1 191 ? -61.050 3.489 -57.681 1.00 15.62 190 ALA B N 1
ATOM 6921 C CA . ALA B 1 191 ? -60.830 2.703 -58.889 1.00 15.23 190 ALA B CA 1
ATOM 6922 C C . ALA B 1 191 ? -62.067 2.740 -59.785 1.00 18.01 190 ALA B C 1
ATOM 6923 O O . ALA B 1 191 ? -63.202 2.796 -59.305 1.00 15.90 190 ALA B O 1
ATOM 6925 N N . GLU B 1 192 ? -61.838 2.735 -61.105 1.00 14.68 191 GLU B N 1
ATOM 6926 C CA . GLU B 1 192 ? -62.948 2.769 -62.057 1.00 14.02 191 GLU B CA 1
ATOM 6927 C C . GLU B 1 192 ? -63.993 1.698 -61.746 1.00 16.32 191 GLU B C 1
ATOM 6928 O O . GLU B 1 192 ? -65.208 1.960 -61.801 1.00 16.57 191 GLU B O 1
ATOM 6934 N N . TRP B 1 193 ? -63.541 0.487 -61.387 1.00 15.14 192 TRP B N 1
ATOM 6935 C CA . TRP B 1 193 ? -64.464 -0.625 -61.196 1.00 19.29 192 TRP B CA 1
ATOM 6936 C C . TRP B 1 193 ? -65.231 -0.560 -59.881 1.00 16.79 192 TRP B C 1
ATOM 6937 O O . TRP B 1 193 ? -66.253 -1.238 -59.755 1.00 16.58 192 TRP B O 1
ATOM 6948 N N . THR B 1 194 ? -64.770 0.202 -58.889 1.00 13.86 193 THR B N 1
ATOM 6949 C CA . THR B 1 194 ? -65.348 0.132 -57.538 1.00 13.77 193 THR B CA 1
ATOM 6950 C C . THR B 1 194 ? -65.530 1.510 -56.916 1.00 14.57 193 THR B C 1
ATOM 6951 O O . THR B 1 194 ? -64.900 1.839 -55.905 1.00 15.11 193 THR B O 1
ATOM 6955 N N . PRO B 1 195 ? -66.429 2.329 -57.469 1.00 13.91 194 PRO B N 1
ATOM 6956 C CA . PRO B 1 195 ? -66.596 3.697 -56.974 1.00 13.88 194 PRO B CA 1
ATOM 6957 C C . PRO B 1 195 ? -67.539 3.858 -55.795 1.00 15.80 194 PRO B C 1
ATOM 6958 O O . PRO B 1 195 ? -67.529 4.933 -55.183 1.00 14.44 194 PRO B O 1
ATOM 6962 N N . LEU B 1 196 ? -68.353 2.852 -55.462 1.00 14.03 195 LEU B N 1
ATOM 6963 C CA . LEU B 1 196 ? -69.562 3.110 -54.672 1.00 14.19 195 LEU B CA 1
ATOM 6964 C C . LEU B 1 196 ? -69.270 3.452 -53.208 1.00 14.79 195 LEU B C 1
ATOM 6965 O O . LEU B 1 196 ? -69.866 4.390 -52.666 1.00 15.21 195 LEU B O 1
ATOM 6970 N N . THR B 1 197 ? -68.398 2.697 -52.522 1.00 15.29 196 THR B N 1
ATOM 6971 C CA . THR B 1 197 ? -68.184 3.051 -51.114 1.00 14.20 196 THR B CA 1
ATOM 6972 C C . THR B 1 197 ? -67.472 4.389 -50.960 1.00 14.78 196 THR B C 1
ATOM 6973 O O . THR B 1 197 ? -67.648 5.061 -49.934 1.00 15.17 196 THR B O 1
ATOM 6977 N N . ALA B 1 198 ? -66.685 4.807 -51.961 1.00 14.13 197 ALA B N 1
ATOM 6978 C CA . ALA B 1 198 ? -66.104 6.146 -51.899 1.00 13.36 197 ALA B CA 1
ATOM 6979 C C . ALA B 1 198 ? -67.181 7.207 -52.060 1.00 14.14 197 ALA B C 1
ATOM 6980 O O . ALA B 1 198 ? -67.114 8.270 -51.426 1.00 14.68 197 ALA B O 1
ATOM 6982 N N . LEU B 1 199 ? -68.193 6.926 -52.890 1.00 13.85 198 LEU B N 1
ATOM 6983 C CA . LEU B 1 199 ? -69.299 7.864 -53.040 1.00 14.12 198 LEU B CA 1
ATOM 6984 C C . LEU B 1 199 ? -70.160 7.911 -51.781 1.00 15.59 198 LEU B C 1
ATOM 6985 O O . LEU B 1 199 ? -70.670 8.980 -51.418 1.00 16.03 198 LEU B O 1
ATOM 6990 N N . LEU B 1 200 ? -70.325 6.777 -51.092 1.00 15.31 199 LEU B N 1
ATOM 6991 C CA . LEU B 1 200 ? -71.021 6.811 -49.808 1.00 14.60 199 LEU B CA 1
ATOM 6992 C C . LEU B 1 200 ? -70.202 7.560 -48.766 1.00 17.04 199 LEU B C 1
ATOM 6993 O O . LEU B 1 200 ? -70.760 8.327 -47.969 1.00 16.09 199 LEU B O 1
ATOM 6998 N N . PHE B 1 201 ? -68.877 7.350 -48.754 1.00 13.76 200 PHE B N 1
ATOM 6999 C CA . PHE B 1 201 ? -68.009 8.153 -47.893 1.00 13.60 200 PHE B CA 1
ATOM 7000 C C . PHE B 1 201 ? -68.200 9.646 -48.162 1.00 14.95 200 PHE B C 1
ATOM 7001 O O . PHE B 1 201 ? -68.370 10.441 -47.227 1.00 14.93 200 PHE B O 1
ATOM 7009 N N . ALA B 1 202 ? -68.203 10.047 -49.440 1.00 15.29 201 ALA B N 1
ATOM 7010 C CA . ALA B 1 202 ? -68.484 11.444 -49.771 1.00 17.60 201 ALA B CA 1
ATOM 7011 C C . ALA B 1 202 ? -69.809 11.895 -49.165 1.00 15.88 201 ALA B C 1
ATOM 7012 O O . ALA B 1 202 ? -69.916 13.007 -48.630 1.00 16.40 201 ALA B O 1
ATOM 7014 N N . ASP B 1 203 ? -70.820 11.025 -49.220 1.00 14.55 202 ASP B N 1
ATOM 7015 C CA . ASP B 1 203 ? -72.175 11.366 -48.800 1.00 15.91 202 ASP B CA 1
ATOM 7016 C C . ASP B 1 203 ? -72.317 11.504 -47.285 1.00 17.97 202 ASP B C 1
ATOM 7017 O O . ASP B 1 203 ? -73.301 12.096 -46.827 1.00 21.83 202 ASP B O 1
ATOM 7022 N N . ILE B 1 204 ? -71.370 10.981 -46.496 1.00 16.26 203 ILE B N 1
ATOM 7023 C CA . ILE B 1 204 ? -71.387 11.169 -45.049 1.00 18.60 203 ILE B CA 1
ATOM 7024 C C . ILE B 1 204 ? -70.490 12.313 -44.594 1.00 17.92 203 ILE B C 1
ATOM 7025 O O . ILE B 1 204 ? -70.469 12.621 -43.396 1.00 16.88 203 ILE B O 1
ATOM 7030 N N . CYS B 1 205 ? -69.741 12.945 -45.509 1.00 17.15 204 CYS B N 1
ATOM 7031 C CA . CYS B 1 205 ? -68.800 13.984 -45.089 1.00 14.42 204 CYS B CA 1
ATOM 7032 C C . CYS B 1 205 ? -69.518 15.177 -44.467 1.00 19.00 204 CYS B C 1
ATOM 7033 O O . CYS B 1 205 ? -69.062 15.728 -43.457 1.00 16.53 204 CYS B O 1
ATOM 7036 N N . GLY B 1 206 ? -70.638 15.601 -45.056 1.00 16.39 205 GLY B N 1
ATOM 7037 C CA . GLY B 1 206 ? -71.376 16.708 -44.465 1.00 19.99 205 GLY B CA 1
ATOM 7038 C C . GLY B 1 206 ? -71.815 16.421 -43.039 1.00 21.68 205 GLY B C 1
ATOM 7039 O O . GLY B 1 206 ? -71.624 17.241 -42.137 1.00 21.60 205 GLY B O 1
ATOM 7040 N N . GLN B 1 207 ? -72.400 15.241 -42.816 1.00 20.59 206 GLN B N 1
ATOM 7041 C CA . GLN B 1 207 ? -72.836 14.855 -41.473 1.00 23.79 206 GLN B CA 1
ATOM 7042 C C . GLN B 1 207 ? -71.686 14.839 -40.472 1.00 22.96 206 GLN B C 1
ATOM 7043 O O . GLN B 1 207 ? -71.894 15.116 -39.283 1.00 21.90 206 GLN B O 1
ATOM 7049 N N . ALA B 1 208 ? -70.480 14.481 -40.912 1.00 16.39 207 ALA B N 1
ATOM 7050 C CA . ALA B 1 208 ? -69.332 14.457 -40.016 1.00 16.62 207 ALA B CA 1
ATOM 7051 C C . ALA B 1 208 ? -68.758 15.838 -39.749 1.00 15.58 207 ALA B C 1
ATOM 7052 O O . ALA B 1 208 ? -67.820 15.960 -38.950 1.00 20.48 207 ALA B O 1
ATOM 7054 N N . GLY B 1 209 ? -69.283 16.878 -40.400 1.00 16.64 208 GLY B N 1
ATOM 7055 C CA . GLY B 1 209 ? -68.719 18.201 -40.245 1.00 18.58 208 GLY B CA 1
ATOM 7056 C C . GLY B 1 209 ? -67.499 18.493 -41.089 1.00 17.53 208 GLY B C 1
ATOM 7057 O O . GLY B 1 209 ? -66.770 19.445 -40.792 1.00 18.40 208 GLY B O 1
ATOM 7058 N N . VAL B 1 210 ? -67.224 17.691 -42.113 1.00 17.73 209 VAL B N 1
ATOM 7059 C CA . VAL B 1 210 ? -66.122 17.984 -43.030 1.00 15.21 209 VAL B CA 1
ATOM 7060 C C . VAL B 1 210 ? -66.413 19.318 -43.714 1.00 14.54 209 VAL B C 1
ATOM 7061 O O . VAL B 1 210 ? -67.433 19.440 -44.405 1.00 16.64 209 VAL B O 1
ATOM 7065 N N . PRO B 1 211 ? -65.570 20.343 -43.549 1.00 14.91 210 PRO B N 1
ATOM 7066 C CA . PRO B 1 211 ? -65.824 21.614 -44.244 1.00 16.99 210 PRO B CA 1
ATOM 7067 C C . PRO B 1 211 ? -65.805 21.431 -45.754 1.00 16.16 210 PRO B C 1
ATOM 7068 O O . PRO B 1 211 ? -65.057 20.608 -46.292 1.00 16.68 210 PRO B O 1
ATOM 7072 N N . ALA B 1 212 ? -66.649 22.217 -46.436 1.00 18.99 211 ALA B N 1
ATOM 7073 C CA . ALA B 1 212 ? -66.803 22.099 -47.885 1.00 19.94 211 ALA B CA 1
ATOM 7074 C C . ALA B 1 212 ? -65.457 22.229 -48.590 1.00 17.52 211 ALA B C 1
ATOM 7075 O O . ALA B 1 212 ? -64.704 23.177 -48.349 1.00 18.30 211 ALA B O 1
ATOM 7077 N N . GLY B 1 213 ? -65.153 21.265 -49.464 1.00 17.14 212 GLY B N 1
ATOM 7078 C CA . GLY B 1 213 ? -63.907 21.265 -50.207 1.00 18.28 212 GLY B CA 1
ATOM 7079 C C . GLY B 1 213 ? -62.735 20.598 -49.514 1.00 17.49 212 GLY B C 1
ATOM 7080 O O . GLY B 1 213 ? -61.683 20.420 -50.144 1.00 17.42 212 GLY B O 1
ATOM 7081 N N . VAL B 1 214 ? -62.882 20.196 -48.246 1.00 14.49 213 VAL B N 1
ATOM 7082 C CA . VAL B 1 214 ? -61.785 19.505 -47.566 1.00 13.89 213 VAL B CA 1
ATOM 7083 C C . VAL B 1 214 ? -61.615 18.089 -48.110 1.00 16.05 213 VAL B C 1
ATOM 7084 O O . VAL B 1 214 ? -60.489 17.583 -48.217 1.00 14.38 213 VAL B O 1
ATOM 7088 N N . VAL B 1 215 ? -62.717 17.447 -48.491 1.00 14.86 214 VAL B N 1
ATOM 7089 C CA . VAL B 1 215 ? -62.704 16.167 -49.184 1.00 13.51 214 VAL B CA 1
ATOM 7090 C C . VAL B 1 215 ? -63.431 16.348 -50.509 1.00 15.05 214 VAL B C 1
ATOM 7091 O O . VAL B 1 215 ? -64.571 16.832 -50.535 1.00 16.67 214 VAL B O 1
ATOM 7095 N N . ASN B 1 216 ? -62.779 15.943 -51.606 1.00 14.63 215 ASN B N 1
ATOM 7096 C CA . ASN B 1 216 ? -63.387 15.926 -52.930 1.00 16.04 215 ASN B CA 1
ATOM 7097 C C . ASN B 1 216 ? -63.170 14.550 -53.544 1.00 15.43 215 ASN B C 1
ATOM 7098 O O . ASN B 1 216 ? -62.060 14.010 -53.477 1.00 15.34 215 ASN B O 1
ATOM 7103 N N . ILE B 1 217 ? -64.234 13.970 -54.101 1.00 14.33 216 ILE B N 1
ATOM 7104 C CA . ILE B 1 217 ? -64.196 12.638 -54.704 1.00 14.92 216 ILE B CA 1
ATOM 7105 C C . ILE B 1 217 ? -64.638 12.748 -56.158 1.00 16.85 216 ILE B C 1
ATOM 7106 O O . ILE B 1 217 ? -65.772 13.151 -56.440 1.00 16.66 216 ILE B O 1
ATOM 7111 N N . VAL B 1 218 ? -63.758 12.377 -57.079 1.00 13.87 217 VAL B N 1
ATOM 7112 C CA . VAL B 1 218 ? -64.088 12.375 -58.500 1.00 15.89 217 VAL B CA 1
ATOM 7113 C C . VAL B 1 218 ? -63.917 10.953 -59.018 1.00 16.43 217 VAL B C 1
ATOM 7114 O O . VAL B 1 218 ? -63.057 10.204 -58.544 1.00 18.87 217 VAL B O 1
ATOM 7118 N N . THR B 1 219 ? -64.748 10.572 -59.983 1.00 18.35 218 THR B N 1
ATOM 7119 C CA . THR B 1 219 ? -64.751 9.207 -60.489 1.00 14.24 218 THR B CA 1
ATOM 7120 C C . THR B 1 219 ? -64.297 9.172 -61.941 1.00 16.39 218 THR B C 1
ATOM 7121 O O . THR B 1 219 ? -64.450 10.146 -62.681 1.00 20.46 218 THR B O 1
ATOM 7125 N N . GLY B 1 220 ? -63.738 8.042 -62.350 1.00 19.96 219 GLY B N 1
ATOM 7126 C CA . GLY B 1 220 ? -63.314 7.906 -63.727 1.00 21.70 219 GLY B CA 1
ATOM 7127 C C . GLY B 1 220 ? -62.235 6.851 -63.882 1.00 19.61 219 GLY B C 1
ATOM 7128 O O . GLY B 1 220 ? -61.908 6.123 -62.947 1.00 16.49 219 GLY B O 1
ATOM 7129 N N . ASP B 1 221 ? -61.698 6.790 -65.097 1.00 17.60 220 ASP B N 1
ATOM 7130 C CA . ASP B 1 221 ? -60.724 5.769 -65.459 1.00 15.86 220 ASP B CA 1
ATOM 7131 C C . ASP B 1 221 ? -59.311 6.284 -65.192 1.00 19.49 220 ASP B C 1
ATOM 7132 O O . ASP B 1 221 ? -59.122 7.277 -64.483 1.00 18.18 220 ASP B O 1
ATOM 7137 N N . GLY B 1 222 ? -58.310 5.610 -65.773 1.00 19.17 221 GLY B N 1
ATOM 7138 C CA . GLY B 1 222 ? -56.927 6.004 -65.560 1.00 20.33 221 GLY B CA 1
ATOM 7139 C C . GLY B 1 222 ? -56.592 7.377 -66.105 1.00 22.28 221 GLY B C 1
ATOM 7140 O O . GLY B 1 222 ? -55.696 8.048 -65.586 1.00 19.39 221 GLY B O 1
ATOM 7141 N N . ALA B 1 223 ? -57.292 7.812 -67.160 1.00 19.02 222 ALA B N 1
ATOM 7142 C CA . ALA B 1 223 ? -57.099 9.172 -67.655 1.00 21.68 222 ALA B CA 1
ATOM 7143 C C . ALA B 1 223 ? -57.422 10.201 -66.578 1.00 20.49 222 ALA B C 1
ATOM 7144 O O . ALA B 1 223 ? -56.718 11.210 -66.442 1.00 19.97 222 ALA B O 1
ATOM 7146 N N . VAL B 1 224 ? -58.487 9.962 -65.804 1.00 17.23 223 VAL B N 1
ATOM 7147 C CA . VAL B 1 224 ? -58.812 10.848 -64.690 1.00 15.31 223 VAL B CA 1
ATOM 7148 C C . VAL B 1 224 ? -57.744 10.759 -63.612 1.00 16.06 223 VAL B C 1
ATOM 7149 O O . VAL B 1 224 ? -57.394 11.764 -62.986 1.00 16.60 223 VAL B O 1
ATOM 7153 N N . GLY B 1 225 ? -57.225 9.552 -63.355 1.00 15.30 224 GLY B N 1
ATOM 7154 C CA . GLY B 1 225 ? -56.101 9.435 -62.440 1.00 14.63 224 GLY B CA 1
ATOM 7155 C C . GLY B 1 225 ? -54.920 10.278 -62.873 1.00 15.58 224 GLY B C 1
ATOM 7156 O O . GLY B 1 225 ? -54.295 10.956 -62.054 1.00 17.42 224 GLY B O 1
ATOM 7157 N N . GLU B 1 226 ? -54.605 10.263 -64.170 1.00 16.06 225 GLU B N 1
ATOM 7158 C CA . GLU B 1 226 ? -53.474 11.051 -64.650 1.00 17.97 225 GLU B CA 1
ATOM 7159 C C . GLU B 1 226 ? -53.743 12.545 -64.519 1.00 18.19 225 GLU B C 1
ATOM 7160 O O . GLU B 1 226 ? -52.822 13.320 -64.219 1.00 19.29 225 GLU B O 1
ATOM 7166 N N . MET B 1 227 ? -54.996 12.972 -64.746 1.00 16.52 226 MET B N 1
ATOM 7167 C CA . MET B 1 227 ? -55.353 14.375 -64.535 1.00 14.87 226 MET B CA 1
ATOM 7168 C C . MET B 1 227 ? -55.071 14.803 -63.104 1.00 18.57 226 MET B C 1
ATOM 7169 O O . MET B 1 227 ? -54.541 15.894 -62.867 1.00 18.07 226 MET B O 1
ATOM 7174 N N . ILE B 1 228 ? -55.430 13.958 -62.134 1.00 17.11 227 ILE B N 1
ATOM 7175 C CA . ILE B 1 228 ? -55.208 14.302 -60.735 1.00 15.00 227 ILE B CA 1
ATOM 7176 C C . ILE B 1 228 ? -53.718 14.386 -60.433 1.00 17.68 227 ILE B C 1
ATOM 7177 O O . ILE B 1 228 ? -53.257 15.311 -59.755 1.00 15.60 227 ILE B O 1
ATOM 7182 N N . VAL B 1 229 ? -52.947 13.417 -60.924 1.00 17.36 228 VAL B N 1
ATOM 7183 C CA . VAL B 1 229 ? -51.530 13.337 -60.580 1.00 17.70 228 VAL B CA 1
ATOM 7184 C C . VAL B 1 229 ? -50.778 14.548 -61.112 1.00 18.24 228 VAL B C 1
ATOM 7185 O O . VAL B 1 229 ? -49.860 15.062 -60.458 1.00 18.94 228 VAL B O 1
ATOM 7189 N N . THR B 1 230 ? -51.175 15.042 -62.286 1.00 16.03 229 THR B N 1
ATOM 7190 C CA . THR B 1 230 ? -50.516 16.179 -62.922 1.00 15.43 229 THR B CA 1
ATOM 7191 C C . THR B 1 230 ? -51.170 17.516 -62.586 1.00 17.73 229 THR B C 1
ATOM 7192 O O . THR B 1 230 ? -50.787 18.541 -63.161 1.00 16.80 229 THR B O 1
ATOM 7196 N N . ALA B 1 231 ? -52.126 17.531 -61.661 1.00 14.98 230 ALA B N 1
ATOM 7197 C CA . ALA B 1 231 ? -52.822 18.752 -61.287 1.00 15.16 230 ALA B CA 1
ATOM 7198 C C . ALA B 1 231 ? -51.979 19.572 -60.309 1.00 15.25 230 ALA B C 1
ATOM 7199 O O . ALA B 1 231 ? -50.881 19.181 -59.903 1.00 17.79 230 ALA B O 1
ATOM 7201 N N . GLN B 1 232 ? -52.508 20.732 -59.914 1.00 18.59 231 GLN B N 1
ATOM 7202 C CA . GLN B 1 232 ? -51.787 21.644 -59.018 1.00 17.69 231 GLN B CA 1
ATOM 7203 C C . GLN B 1 232 ? -51.900 21.197 -57.555 1.00 18.71 231 GLN B C 1
ATOM 7204 O O . GLN B 1 232 ? -52.452 21.882 -56.692 1.00 18.76 231 GLN B O 1
ATOM 7210 N N . VAL B 1 233 ? -51.354 20.020 -57.290 1.00 15.09 232 VAL B N 1
ATOM 7211 C CA . VAL B 1 233 ? -51.382 19.423 -55.963 1.00 15.59 232 VAL B CA 1
ATOM 7212 C C . VAL B 1 233 ? -49.961 19.398 -55.418 1.00 17.92 232 VAL B C 1
ATOM 7213 O O . VAL B 1 233 ? -48.979 19.387 -56.165 1.00 17.09 232 VAL B O 1
ATOM 7217 N N . ASP B 1 234 ? -49.859 19.376 -54.087 1.00 16.72 233 ASP B N 1
ATOM 7218 C CA . ASP B 1 234 ? -48.579 19.358 -53.395 1.00 16.63 233 ASP B CA 1
ATOM 7219 C C . ASP B 1 234 ? -48.073 17.951 -53.105 1.00 18.43 233 ASP B C 1
ATOM 7220 O O . ASP B 1 234 ? -46.873 17.768 -52.844 1.00 16.01 233 ASP B O 1
ATOM 7225 N N . LYS B 1 235 ? -48.959 16.964 -53.159 1.00 15.41 234 LYS B N 1
ATOM 7226 C CA . LYS B 1 235 ? -48.656 15.598 -52.775 1.00 14.74 234 LYS B CA 1
ATOM 7227 C C . LYS B 1 235 ? -49.453 14.686 -53.692 1.00 13.09 234 LYS B C 1
ATOM 7228 O O . LYS B 1 235 ? -50.617 14.969 -53.994 1.00 14.78 234 LYS B O 1
ATOM 7234 N N . VAL B 1 236 ? -48.810 13.612 -54.151 1.00 12.90 235 VAL B N 1
ATOM 7235 C CA . VAL B 1 236 ? -49.473 12.543 -54.887 1.00 14.26 235 VAL B CA 1
ATOM 7236 C C . VAL B 1 236 ? -49.265 11.267 -54.095 1.00 15.08 235 VAL B C 1
ATOM 7237 O O . VAL B 1 236 ? -48.131 10.943 -53.727 1.00 14.54 235 VAL B O 1
ATOM 7241 N N . ALA B 1 237 ? -50.354 10.557 -53.803 1.00 12.20 236 ALA B N 1
ATOM 7242 C CA . ALA B 1 237 ? -50.266 9.296 -53.081 1.00 11.69 236 ALA B CA 1
ATOM 7243 C C . ALA B 1 237 ? -51.013 8.256 -53.896 1.00 12.10 236 ALA B C 1
ATOM 7244 O O . ALA B 1 237 ? -52.193 8.446 -54.218 1.00 15.52 236 ALA B O 1
ATOM 7246 N N . PHE B 1 238 ? -50.326 7.172 -54.243 1.00 12.60 237 PHE B N 1
ATOM 7247 C CA . PHE B 1 238 ? -50.874 6.195 -55.170 1.00 15.27 237 PHE B CA 1
ATOM 7248 C C . PHE B 1 238 ? -50.610 4.797 -54.647 1.00 15.09 237 PHE B C 1
ATOM 7249 O O . PHE B 1 238 ? -49.507 4.501 -54.176 1.00 15.67 237 PHE B O 1
ATOM 7257 N N . THR B 1 239 ? -51.627 3.947 -54.747 1.00 14.71 238 THR B N 1
ATOM 7258 C CA . THR B 1 239 ? -51.484 2.510 -54.567 1.00 11.72 238 THR B CA 1
ATOM 7259 C C . THR B 1 239 ? -51.984 1.835 -55.838 1.00 14.31 238 THR B C 1
ATOM 7260 O O . THR B 1 239 ? -53.088 2.134 -56.312 1.00 13.68 238 THR B O 1
ATOM 7264 N N . GLY B 1 240 ? -51.169 0.943 -56.388 1.00 13.29 239 GLY B N 1
ATOM 7265 C CA . GLY B 1 240 ? -51.529 0.268 -57.622 1.00 12.99 239 GLY B CA 1
ATOM 7266 C C . GLY B 1 240 ? -50.298 -0.388 -58.222 1.00 13.14 239 GLY B C 1
ATOM 7267 O O . GLY B 1 240 ? -49.317 -0.629 -57.530 1.00 15.68 239 GLY B O 1
ATOM 7268 N N . SER B 1 241 ? -50.387 -0.673 -59.517 1.00 16.51 240 SER B N 1
ATOM 7269 C CA . SER B 1 241 ? -49.338 -1.456 -60.157 1.00 16.04 240 SER B CA 1
ATOM 7270 C C . SER B 1 241 ? -48.020 -0.685 -60.226 1.00 16.41 240 SER B C 1
ATOM 7271 O O . SER B 1 241 ? -47.988 0.547 -60.306 1.00 14.57 240 SER B O 1
ATOM 7274 N N . THR B 1 242 ? -46.925 -1.443 -60.201 1.00 16.86 241 THR B N 1
ATOM 7275 C CA . THR B 1 242 ? -45.592 -0.861 -60.350 1.00 15.19 241 THR B CA 1
ATOM 7276 C C . THR B 1 242 ? -45.467 -0.100 -61.665 1.00 15.63 241 THR B C 1
ATOM 7277 O O . THR B 1 242 ? -44.867 0.980 -61.710 1.00 17.35 241 THR B O 1
ATOM 7281 N N . ALA B 1 243 ? -46.046 -0.634 -62.743 1.00 16.46 242 ALA B N 1
ATOM 7282 C CA . ALA B 1 243 ? -45.954 0.035 -64.039 1.00 16.59 242 ALA B CA 1
ATOM 7283 C C . ALA B 1 243 ? -46.584 1.420 -63.992 1.00 18.01 242 ALA B C 1
ATOM 7284 O O . ALA B 1 243 ? -46.016 2.391 -64.509 1.00 17.17 242 ALA B O 1
ATOM 7286 N N . VAL B 1 244 ? -47.764 1.537 -63.379 1.00 16.59 243 VAL B N 1
ATOM 7287 C CA . VAL B 1 244 ? -48.372 2.860 -63.245 1.00 18.34 243 VAL B CA 1
ATOM 7288 C C . VAL B 1 244 ? -47.546 3.729 -62.306 1.00 15.46 243 VAL B C 1
ATOM 7289 O O . VAL B 1 244 ? -47.366 4.928 -62.547 1.00 16.98 243 VAL B O 1
ATOM 7293 N N . GLY B 1 245 ? -46.998 3.137 -61.247 1.00 14.05 244 GLY B N 1
ATOM 7294 C CA 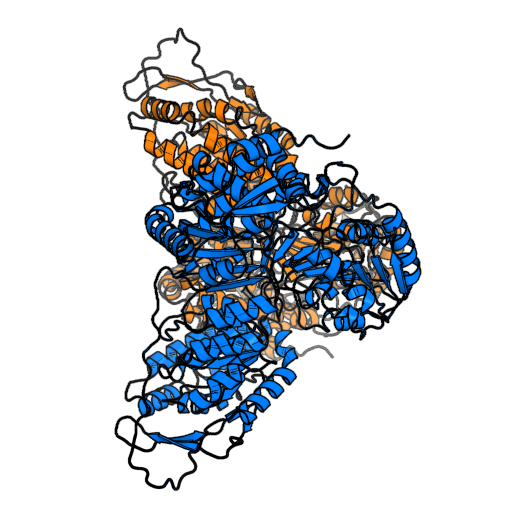. GLY B 1 245 ? -46.139 3.901 -60.352 1.00 12.14 244 GLY B CA 1
ATOM 7295 C C . GLY B 1 245 ? -44.976 4.553 -61.078 1.00 14.22 244 GLY B C 1
ATOM 7296 O O . GLY B 1 245 ? -44.645 5.712 -60.820 1.00 13.30 244 GLY B O 1
ATOM 7297 N N . ARG B 1 246 ? -44.339 3.819 -61.999 1.00 14.68 245 ARG B N 1
ATOM 7298 C CA . ARG B 1 246 ? -43.253 4.408 -62.783 1.00 14.33 245 ARG B CA 1
ATOM 7299 C C . ARG B 1 246 ? -43.751 5.592 -63.588 1.00 16.12 245 ARG B C 1
ATOM 7300 O O . ARG B 1 246 ? -43.090 6.630 -63.662 1.00 17.85 245 ARG B O 1
ATOM 7308 N N . ARG B 1 247 ? -44.902 5.437 -64.238 1.00 14.09 246 ARG B N 1
ATOM 7309 C CA . ARG B 1 247 ? -45.423 6.531 -65.042 1.00 15.61 246 ARG B CA 1
ATOM 7310 C C . ARG B 1 247 ? -45.749 7.743 -64.178 1.00 16.82 246 ARG B C 1
ATOM 7311 O O . ARG B 1 247 ? -45.545 8.887 -64.602 1.00 19.48 246 ARG B O 1
ATOM 7319 N N . ILE B 1 248 ? -46.245 7.519 -62.958 1.00 14.77 247 ILE B N 1
ATOM 7320 C CA . ILE B 1 248 ? -46.535 8.636 -62.068 1.00 16.29 247 ILE B CA 1
ATOM 7321 C C . ILE B 1 248 ? -45.243 9.333 -61.648 1.00 16.58 247 ILE B C 1
ATOM 7322 O O . ILE B 1 248 ? -45.175 10.566 -61.602 1.00 16.03 247 ILE B O 1
ATOM 7327 N N . ARG B 1 249 ? -44.189 8.564 -61.368 1.00 15.95 248 ARG B N 1
ATOM 7328 C CA . ARG B 1 249 ? -42.908 9.186 -61.036 1.00 13.05 248 ARG B CA 1
ATOM 7329 C C . ARG B 1 249 ? -42.403 10.043 -62.188 1.00 15.52 248 ARG B C 1
ATOM 7330 O O . ARG B 1 249 ? -41.912 11.155 -61.969 1.00 15.88 248 ARG B O 1
ATOM 7338 N N . GLU B 1 250 ? -42.538 9.550 -63.421 1.00 15.76 249 GLU B N 1
ATOM 7339 C CA . GLU B 1 250 ? -42.138 10.333 -64.588 1.00 17.11 249 GLU B CA 1
ATOM 7340 C C . GLU B 1 250 ? -43.008 11.573 -64.762 1.00 18.28 249 GLU B C 1
ATOM 7341 O O . GLU B 1 250 ? -42.492 12.668 -65.023 1.00 18.49 249 GLU B O 1
ATOM 7347 N N . ALA B 1 251 ? -44.325 11.434 -64.606 1.00 16.47 250 ALA B N 1
ATOM 7348 C CA . ALA B 1 251 ? -45.210 12.564 -64.875 1.00 20.32 250 ALA B CA 1
ATOM 7349 C C . ALA B 1 251 ? -45.075 13.667 -63.834 1.00 17.47 250 ALA B C 1
ATOM 7350 O O . ALA B 1 251 ? -45.498 14.800 -64.091 1.00 20.64 250 ALA B O 1
ATOM 7352 N N . THR B 1 252 ? -44.515 13.365 -62.669 1.00 16.66 251 THR B N 1
ATOM 7353 C CA . THR B 1 252 ? -44.359 14.341 -61.601 1.00 16.05 251 THR B CA 1
ATOM 7354 C C . THR B 1 252 ? -42.927 14.822 -61.435 1.00 17.55 251 THR B C 1
ATOM 7355 O O . THR B 1 252 ? -42.666 15.642 -60.545 1.00 16.43 251 THR B O 1
ATOM 7359 N N . ALA B 1 253 ? -42.001 14.341 -62.263 1.00 19.10 252 ALA B N 1
ATOM 7360 C CA . ALA B 1 253 ? -40.590 14.665 -62.084 1.00 15.63 252 ALA B CA 1
ATOM 7361 C C . ALA B 1 253 ? -40.360 16.164 -62.235 1.00 16.75 252 ALA B C 1
ATOM 7362 O O . ALA B 1 253 ? -40.846 16.786 -63.187 1.00 19.15 252 ALA B O 1
ATOM 7364 N N . GLY B 1 254 ? -39.614 16.737 -61.288 1.00 18.47 253 GLY B N 1
ATOM 7365 C CA . GLY B 1 254 ? -39.234 18.133 -61.352 1.00 18.25 253 GLY B CA 1
ATOM 7366 C C . GLY B 1 254 ? -40.303 19.120 -60.946 1.00 21.29 253 GLY B C 1
ATOM 7367 O O . GLY B 1 254 ? -40.080 20.330 -61.086 1.00 19.76 253 GLY B O 1
ATOM 7368 N N . THR B 1 255 ? -41.457 18.654 -60.454 1.00 16.97 254 THR B N 1
ATOM 7369 C CA . THR B 1 255 ? -42.552 19.552 -60.103 1.00 16.43 254 THR B CA 1
ATOM 7370 C C . THR B 1 255 ? -42.540 19.976 -58.642 1.00 17.82 254 THR B C 1
ATOM 7371 O O . THR B 1 255 ? -43.359 20.819 -58.255 1.00 20.44 254 THR B O 1
ATOM 7375 N N . GLY B 1 256 ? -41.661 19.407 -57.820 1.00 16.80 255 GLY B N 1
ATOM 7376 C CA . GLY B 1 256 ? -41.665 19.704 -56.405 1.00 18.56 255 GLY B CA 1
ATOM 7377 C C . GLY B 1 256 ? -42.704 18.950 -55.608 1.00 18.63 255 GLY B C 1
ATOM 7378 O O . GLY B 1 256 ? -42.859 19.221 -54.412 1.00 20.10 255 GLY B O 1
ATOM 7379 N N . LYS B 1 257 ? -43.426 18.019 -56.229 1.00 16.01 256 LYS B N 1
ATOM 7380 C CA . LYS B 1 257 ? -44.477 17.296 -55.525 1.00 18.05 256 LYS B CA 1
ATOM 7381 C C . LYS B 1 257 ? -43.887 16.219 -54.631 1.00 18.29 256 LYS B C 1
ATOM 7382 O O . LYS B 1 257 ? -42.934 15.532 -55.005 1.00 18.63 256 LYS B O 1
ATOM 7388 N N . ALA B 1 258 ? -44.443 16.099 -53.430 1.00 15.29 257 ALA B N 1
ATOM 7389 C CA . ALA B 1 258 ? -44.181 14.930 -52.606 1.00 16.42 257 ALA B CA 1
ATOM 7390 C C . ALA B 1 258 ? -44.901 13.746 -53.235 1.00 18.36 257 ALA B C 1
ATOM 7391 O O . ALA B 1 258 ? -45.986 13.900 -53.796 1.00 16.91 257 ALA B O 1
ATOM 7393 N N . LEU B 1 259 ? -44.286 12.565 -53.166 1.00 14.02 258 LEU B N 1
ATOM 7394 C CA . LEU B 1 259 ? -44.825 11.387 -53.836 1.00 13.47 258 LEU B CA 1
ATOM 7395 C C . LEU B 1 259 ? -44.653 10.179 -52.934 1.00 12.24 258 LEU B C 1
ATOM 7396 O O . LEU B 1 259 ? -43.548 9.927 -52.439 1.00 16.31 258 LEU B O 1
ATOM 7401 N N . SER B 1 260 ? -45.740 9.432 -52.726 1.00 14.29 259 SER B N 1
ATOM 7402 C CA . SER B 1 260 ? -45.655 8.120 -52.100 1.00 14.03 259 SER B CA 1
ATOM 7403 C C . SER B 1 260 ? -46.307 7.079 -53.004 1.00 16.23 259 SER B C 1
ATOM 7404 O O . SER B 1 260 ? -47.333 7.355 -53.647 1.00 14.40 259 SER B O 1
ATOM 7407 N N . LEU B 1 261 ? -45.703 5.885 -53.050 1.00 13.66 260 LEU B N 1
ATOM 7408 C CA . LEU B 1 261 ? -46.113 4.820 -53.968 1.00 11.38 260 LEU B CA 1
ATOM 7409 C C . LEU B 1 261 ? -46.136 3.501 -53.208 1.00 13.07 260 LEU B C 1
ATOM 7410 O O . LEU B 1 261 ? -45.117 3.090 -52.645 1.00 13.49 260 LEU B O 1
ATOM 7415 N N . GLU B 1 262 ? -47.295 2.847 -53.189 1.00 12.83 261 GLU B N 1
ATOM 7416 C CA . GLU B 1 262 ? -47.458 1.514 -52.611 1.00 11.33 261 GLU B CA 1
ATOM 7417 C C . GLU B 1 262 ? -47.797 0.608 -53.788 1.00 12.90 261 GLU B C 1
ATOM 7418 O O . GLU B 1 262 ? -48.902 0.699 -54.342 1.00 13.15 261 GLU B O 1
ATOM 7424 N N . LEU B 1 263 ? -46.840 -0.241 -54.200 1.00 12.51 262 LEU B N 1
ATOM 7425 C CA . LEU B 1 263 ? -46.949 -0.894 -55.498 1.00 13.39 262 LEU B CA 1
ATOM 7426 C C . LEU B 1 263 ? -47.093 -2.411 -55.403 1.00 16.41 262 LEU B C 1
ATOM 7427 O O . LEU B 1 263 ? -47.723 -2.926 -54.474 1.00 18.96 262 LEU B O 1
ATOM 7432 N N . GLY B 1 264 ? -46.541 -3.135 -56.368 1.00 19.69 263 GLY B N 1
ATOM 7433 C CA . GLY B 1 264 ? -46.708 -4.570 -56.415 1.00 21.18 263 GLY B CA 1
ATOM 7434 C C . GLY B 1 264 ? -45.797 -5.314 -55.457 1.00 24.17 263 GLY B C 1
ATOM 7435 O O . GLY B 1 264 ? -45.065 -4.737 -54.650 1.00 22.14 263 GLY B O 1
ATOM 7436 N N . GLY B 1 265 ? -45.865 -6.641 -55.552 1.00 22.66 264 GLY B N 1
ATOM 7437 C CA . GLY B 1 265 ? -45.039 -7.519 -54.741 1.00 21.05 264 GLY B CA 1
ATOM 7438 C C . GLY B 1 265 ? -45.796 -8.291 -53.676 1.00 27.03 264 GLY B C 1
ATOM 7439 O O . GLY B 1 265 ? -45.507 -8.132 -52.482 1.00 23.31 264 GLY B O 1
ATOM 7440 N N . LYS B 1 266 ? -46.768 -9.113 -54.088 1.00 18.85 265 LYS B N 1
ATOM 7441 C CA . LYS B 1 266 ? -47.430 -10.017 -53.157 1.00 20.76 265 LYS B CA 1
ATOM 7442 C C . LYS B 1 266 ? -46.388 -10.918 -52.515 1.00 20.21 265 LYS B C 1
ATOM 7443 O O . LYS B 1 266 ? -45.476 -11.419 -53.180 1.00 21.92 265 LYS B O 1
ATOM 7449 N N . GLY B 1 267 ? -46.534 -11.130 -51.215 1.00 17.42 266 GLY B N 1
ATOM 7450 C CA . GLY B 1 267 ? -45.410 -11.510 -50.396 1.00 14.10 266 GLY B CA 1
ATOM 7451 C C . GLY B 1 267 ? -45.143 -12.993 -50.258 1.00 13.44 266 GLY B C 1
ATOM 7452 O O . GLY B 1 267 ? -46.043 -13.844 -50.327 1.00 14.69 266 GLY B O 1
ATOM 7453 N N . PRO B 1 268 ? -43.868 -13.317 -50.045 1.00 14.60 267 PRO B N 1
ATOM 7454 C CA . PRO B 1 268 ? -43.483 -14.704 -49.772 1.00 14.29 267 PRO B CA 1
ATOM 7455 C C . PRO B 1 268 ? -43.931 -15.133 -48.383 1.00 13.41 267 PRO B C 1
ATOM 7456 O O . PRO B 1 268 ? -44.095 -14.326 -47.467 1.00 14.70 267 PRO B O 1
ATOM 7460 N N . TYR B 1 269 ? -44.131 -16.435 -48.240 1.00 12.94 268 TYR B N 1
ATOM 7461 C CA . TYR B 1 269 ? -44.748 -17.034 -47.057 1.00 13.03 268 TYR B CA 1
ATOM 7462 C C . TYR B 1 269 ? -43.857 -18.233 -46.742 1.00 13.26 268 TYR B C 1
ATOM 7463 O O . TYR B 1 269 ? -43.993 -19.298 -47.361 1.00 15.35 268 TYR B O 1
ATOM 7472 N N . VAL B 1 270 ? -42.924 -18.041 -45.810 1.00 14.39 269 VAL B N 1
ATOM 7473 C CA . VAL B 1 270 ? -41.824 -18.977 -45.575 1.00 13.39 269 VAL B CA 1
ATOM 7474 C C . VAL B 1 270 ? -42.230 -19.926 -44.459 1.00 16.47 269 VAL B C 1
ATOM 7475 O O . VAL B 1 270 ? -42.427 -19.502 -43.318 1.00 15.45 269 VAL B O 1
ATOM 7479 N N . VAL B 1 271 ? -42.328 -21.213 -44.770 1.00 14.69 270 VAL B N 1
ATOM 7480 C CA . VAL B 1 271 ? -42.765 -22.219 -43.803 1.00 14.16 270 VAL B CA 1
ATOM 7481 C C . VAL B 1 271 ? -41.587 -23.138 -43.521 1.00 14.41 270 VAL B C 1
ATOM 7482 O O . VAL B 1 271 ? -41.225 -23.973 -44.359 1.00 16.37 270 VAL B O 1
ATOM 7486 N N . CYS B 1 272 ? -41.002 -23.001 -42.339 1.00 14.38 271 CYS B N 1
ATOM 7487 C CA . CYS B 1 272 ? -39.857 -23.814 -41.963 1.00 14.63 271 CYS B CA 1
ATOM 7488 C C . CYS B 1 272 ? -40.307 -25.180 -41.463 1.00 16.92 271 CYS B C 1
ATOM 7489 O O . CYS B 1 272 ? -41.470 -25.388 -41.100 1.00 18.44 271 CYS B O 1
ATOM 7492 N N . ASP B 1 273 ? -39.337 -26.109 -41.414 1.00 16.22 272 ASP B N 1
ATOM 7493 C CA . ASP B 1 273 ? -39.611 -27.483 -41.001 1.00 18.82 272 ASP B CA 1
ATOM 7494 C C . ASP B 1 273 ? -40.279 -27.548 -39.634 1.00 17.20 272 ASP B C 1
ATOM 7495 O O . ASP B 1 273 ? -41.068 -28.461 -39.382 1.00 18.52 272 ASP B O 1
ATOM 7500 N N . ASP B 1 274 ? -39.971 -26.606 -38.739 1.00 17.39 273 ASP B N 1
ATOM 7501 C CA . ASP B 1 274 ? -40.513 -26.624 -37.383 1.00 16.00 273 ASP B CA 1
ATOM 7502 C C . ASP B 1 274 ? -41.673 -25.656 -37.187 1.00 15.32 273 ASP B C 1
ATOM 7503 O O . ASP B 1 274 ? -41.975 -25.287 -36.048 1.00 20.17 273 ASP B O 1
ATOM 7508 N N . ALA B 1 275 ? -42.331 -25.249 -38.263 1.00 15.14 274 ALA B N 1
ATOM 7509 C CA . ALA B 1 275 ? -43.527 -24.442 -38.132 1.00 15.23 274 ALA B CA 1
ATOM 7510 C C . ALA B 1 275 ? -44.654 -25.236 -37.477 1.00 16.73 274 ALA B C 1
ATOM 7511 O O . ALA B 1 275 ? -44.694 -26.473 -37.498 1.00 15.60 274 ALA B O 1
ATOM 7513 N N . ASP B 1 276 ? -45.581 -24.492 -36.883 1.00 18.50 275 ASP B N 1
ATOM 7514 C CA . ASP B 1 276 ? -46.886 -25.017 -36.503 1.00 15.89 275 ASP B CA 1
ATOM 7515 C C . ASP B 1 276 ? -47.669 -25.190 -37.799 1.00 15.93 275 ASP B C 1
ATOM 7516 O O . ASP B 1 276 ? -48.272 -24.241 -38.299 1.00 16.60 275 ASP B O 1
ATOM 7521 N N . ILE B 1 277 ? -47.658 -26.406 -38.351 1.00 15.56 276 ILE B N 1
ATOM 7522 C CA . ILE B 1 277 ? -48.148 -26.622 -39.714 1.00 16.59 276 ILE B CA 1
ATOM 7523 C C . ILE B 1 277 ? -49.627 -26.274 -39.836 1.00 16.93 276 ILE B C 1
ATOM 7524 O O . ILE B 1 277 ? -50.045 -25.607 -40.789 1.00 16.89 276 ILE B O 1
ATOM 7529 N N . ASP B 1 278 ? -50.450 -26.734 -38.889 1.00 15.98 277 ASP B N 1
ATOM 7530 C CA . ASP B 1 278 ? -51.883 -26.475 -39.011 1.00 18.77 277 ASP B CA 1
ATOM 7531 C C . ASP B 1 278 ? -52.187 -24.980 -38.944 1.00 16.78 277 ASP B C 1
ATOM 7532 O O . ASP B 1 278 ? -53.039 -24.482 -39.689 1.00 16.14 277 ASP B O 1
ATOM 7537 N N . SER B 1 279 ? -51.500 -24.244 -38.061 1.00 15.15 278 SER B N 1
ATOM 7538 C CA . SER B 1 279 ? -51.703 -22.799 -38.010 1.00 18.59 278 SER B CA 1
ATOM 7539 C C . SER B 1 279 ? -51.219 -22.123 -39.284 1.00 17.99 278 SER B C 1
ATOM 7540 O O . SER B 1 279 ? -51.863 -21.192 -39.778 1.00 16.08 278 SER B O 1
ATOM 7543 N N . ALA B 1 280 ? -50.080 -22.562 -39.823 1.00 15.31 279 ALA B N 1
ATOM 7544 C CA . ALA B 1 280 ? -49.589 -21.962 -41.061 1.00 15.17 279 ALA B CA 1
ATOM 7545 C C . ALA B 1 280 ? -50.526 -22.263 -42.223 1.00 14.61 279 ALA B C 1
ATOM 7546 O O . ALA B 1 280 ? -50.749 -21.409 -43.085 1.00 17.51 279 ALA B O 1
ATOM 7548 N N . VAL B 1 281 ? -51.091 -23.468 -42.259 1.00 15.85 280 VAL B N 1
ATOM 7549 C CA . VAL B 1 281 ? -52.044 -23.801 -43.315 1.00 17.13 280 VAL B CA 1
ATOM 7550 C C . VAL B 1 281 ? -53.293 -22.946 -43.188 1.00 17.94 280 VAL B C 1
ATOM 7551 O O . VAL B 1 281 ? -53.759 -22.351 -44.164 1.00 18.58 280 VAL B O 1
ATOM 7555 N N . GLU B 1 282 ? -53.845 -22.861 -41.974 1.00 18.49 281 GLU B N 1
ATOM 7556 C CA . GLU B 1 282 ? -55.065 -22.088 -41.776 1.00 18.75 281 GLU B CA 1
ATOM 7557 C C . GLU B 1 282 ? -54.840 -20.617 -42.087 1.00 21.57 281 GLU B C 1
ATOM 7558 O O . GLU B 1 282 ? -55.705 -19.968 -42.685 1.00 22.81 281 GLU B O 1
ATOM 7564 N N . GLY B 1 283 ? -53.684 -20.073 -41.701 1.00 18.75 282 GLY B N 1
ATOM 7565 C CA . GLY B 1 283 ? -53.391 -18.689 -42.044 1.00 17.59 282 GLY B CA 1
ATOM 7566 C C . GLY B 1 283 ? -53.333 -18.474 -43.543 1.00 15.71 282 GLY B C 1
ATOM 7567 O O . GLY B 1 283 ? -53.786 -17.445 -44.058 1.00 19.44 282 GLY B O 1
ATOM 7568 N N . LEU B 1 284 ? -52.805 -19.463 -44.267 1.00 16.97 283 LEU B N 1
ATOM 7569 C CA . LEU B 1 284 ? -52.635 -19.336 -45.708 1.00 20.79 283 LEU B CA 1
ATOM 7570 C C . LEU B 1 284 ? -53.966 -19.481 -46.432 1.00 19.39 283 LEU B C 1
ATOM 7571 O O . LEU B 1 284 ? -54.267 -18.712 -47.354 1.00 20.49 283 LEU B O 1
ATOM 7576 N N . VAL B 1 285 ? -54.777 -20.463 -46.035 1.00 18.90 284 VAL B N 1
ATOM 7577 C CA . VAL B 1 285 ? -56.079 -20.643 -46.681 1.00 22.90 284 VAL B CA 1
ATOM 7578 C C . VAL B 1 285 ? -56.959 -19.427 -46.440 1.00 25.89 284 VAL B C 1
ATOM 7579 O O . VAL B 1 285 ? -57.691 -18.974 -47.333 1.00 26.48 284 VAL B O 1
ATOM 7583 N N . ASP B 1 286 ? -56.889 -18.870 -45.234 1.00 21.79 285 ASP B N 1
ATOM 7584 C CA . ASP B 1 286 ? -57.661 -17.684 -44.899 1.00 26.62 285 ASP B CA 1
ATOM 7585 C C . ASP B 1 286 ? -57.209 -16.453 -45.669 1.00 28.40 285 ASP B C 1
ATOM 7586 O O . ASP B 1 286 ? -57.932 -15.451 -45.655 1.00 33.45 285 ASP B O 1
ATOM 7591 N N . ALA B 1 287 ? -56.046 -16.504 -46.336 1.00 20.33 286 ALA B N 1
ATOM 7592 C CA . ALA B 1 287 ? -55.505 -15.378 -47.089 1.00 19.81 286 ALA B CA 1
ATOM 7593 C C . ALA B 1 287 ? -55.722 -15.480 -48.600 1.00 21.43 286 ALA B C 1
ATOM 7594 O O . ALA B 1 287 ? -55.436 -14.516 -49.314 1.00 23.10 286 ALA B O 1
ATOM 7596 N N . ILE B 1 288 ? -56.219 -16.613 -49.101 1.00 16.87 287 ILE B N 1
ATOM 7597 C CA . ILE B 1 288 ? -56.289 -16.834 -50.546 1.00 15.52 287 ILE B CA 1
ATOM 7598 C C . ILE B 1 288 ? -57.149 -15.768 -51.217 1.00 20.02 287 ILE B C 1
ATOM 7599 O O . ILE B 1 288 ? -56.758 -15.180 -52.233 1.00 22.56 287 ILE B O 1
ATOM 7604 N N . TRP B 1 289 ? -58.333 -15.502 -50.663 1.00 15.25 288 TRP B N 1
ATOM 7605 C CA . TRP B 1 289 ? -59.182 -14.476 -51.262 1.00 15.06 288 TRP B CA 1
ATOM 7606 C C . TRP B 1 289 ? -58.597 -13.081 -51.066 1.00 17.51 288 TRP B C 1
ATOM 7607 O O . TRP B 1 289 ? -58.653 -12.244 -51.976 1.00 15.86 288 TRP B O 1
ATOM 7618 N N . PHE B 1 290 ? -58.007 -12.836 -49.895 1.00 17.85 289 PHE B N 1
ATOM 7619 C CA . PHE B 1 290 ? -57.522 -11.509 -49.525 1.00 16.65 289 PHE B CA 1
ATOM 7620 C C . PHE B 1 290 ? -56.407 -11.029 -50.448 1.00 16.24 289 PHE B C 1
ATOM 7621 O O . PHE B 1 290 ? -56.333 -9.835 -50.770 1.00 14.69 289 PHE B O 1
ATOM 7629 N N . ASN B 1 291 ? -55.518 -11.938 -50.864 1.00 14.63 290 ASN B N 1
ATOM 7630 C CA . ASN B 1 291 ? -54.266 -11.580 -51.539 1.00 14.38 290 ASN B CA 1
ATOM 7631 C C . ASN B 1 291 ? -54.487 -11.286 -53.026 1.00 18.35 290 ASN B C 1
ATOM 7632 O O . ASN B 1 291 ? -53.983 -11.979 -53.907 1.00 19.78 290 ASN B O 1
ATOM 7637 N N . GLN B 1 292 ? -55.250 -10.238 -53.302 1.00 14.84 291 GLN B N 1
ATOM 7638 C CA . GLN B 1 292 ? -55.535 -9.851 -54.675 1.00 13.43 291 GLN B CA 1
ATOM 7639 C C . GLN B 1 292 ? -55.279 -8.365 -54.845 1.00 12.85 291 GLN B C 1
ATOM 7640 O O . GLN B 1 292 ? -55.441 -7.586 -53.902 1.00 14.89 291 GLN B O 1
ATOM 7646 N N . GLY B 1 293 ? -54.926 -7.984 -56.078 1.00 13.44 292 GLY B N 1
ATOM 7647 C CA . GLY B 1 293 ? -54.560 -6.617 -56.412 1.00 17.17 292 GLY B CA 1
ATOM 7648 C C . GLY B 1 293 ? -53.269 -6.217 -55.714 1.00 19.17 292 GLY B C 1
ATOM 7649 O O . GLY B 1 293 ? -52.492 -7.049 -55.248 1.00 17.07 292 GLY B O 1
ATOM 7650 N N . GLN B 1 294 ? -53.046 -4.915 -55.634 1.00 13.85 293 GLN B N 1
ATOM 7651 C CA . GLN B 1 294 ? -51.848 -4.394 -54.986 1.00 15.45 293 GLN B CA 1
ATOM 7652 C C . GLN B 1 294 ? -52.205 -4.035 -53.554 1.00 15.70 293 GLN B C 1
ATOM 7653 O O . GLN B 1 294 ? -52.920 -3.061 -53.307 1.00 17.45 293 GLN B O 1
ATOM 7659 N N . VAL B 1 295 ? -51.725 -4.852 -52.623 1.00 15.02 294 VAL B N 1
ATOM 7660 C CA . VAL B 1 295 ? -51.902 -4.656 -51.192 1.00 11.79 294 VAL B CA 1
ATOM 7661 C C . VAL B 1 295 ? -50.681 -5.284 -50.542 1.00 13.20 294 VAL B C 1
ATOM 7662 O O . VAL B 1 295 ? -50.046 -6.172 -51.121 1.00 13.76 294 VAL B O 1
ATOM 7666 N N . ALA B 1 296 ? -50.331 -4.804 -49.352 1.00 11.59 295 ALA B N 1
ATOM 7667 C CA . ALA B 1 296 ? -49.182 -5.359 -48.633 1.00 13.95 295 ALA B CA 1
ATOM 7668 C C . ALA B 1 296 ? -49.638 -6.629 -47.922 1.00 16.96 295 ALA B C 1
ATOM 7669 O O . ALA B 1 296 ? -50.136 -6.594 -46.796 1.00 19.87 295 ALA B O 1
ATOM 7671 N N . CYS B 1 297 ? -49.447 -7.769 -48.588 1.00 14.01 296 CYS B N 1
ATOM 7672 C CA . CYS B 1 297 ? -49.970 -9.047 -48.130 1.00 12.82 296 CYS B CA 1
ATOM 7673 C C . CYS B 1 297 ? -48.896 -10.113 -48.283 1.00 12.72 296 CYS B C 1
ATOM 7674 O O . CYS B 1 297 ? -47.853 -9.891 -48.900 1.00 14.83 296 CYS B O 1
ATOM 7677 N N . ALA B 1 298 ? -49.149 -11.289 -47.700 1.00 13.40 297 ALA B N 1
ATOM 7678 C CA . ALA B 1 298 ? -48.229 -12.404 -47.850 1.00 13.32 297 ALA B CA 1
ATOM 7679 C C . ALA B 1 298 ? -49.004 -13.710 -47.909 1.00 12.58 297 ALA B C 1
ATOM 7680 O O . ALA B 1 298 ? -50.054 -13.866 -47.279 1.00 12.64 297 ALA B O 1
ATOM 7682 N N . GLY B 1 299 ? -48.475 -14.644 -48.694 1.00 14.78 298 GLY B N 1
ATOM 7683 C CA . GLY B 1 299 ? -49.127 -15.920 -48.892 1.00 14.43 298 GLY B CA 1
ATOM 7684 C C . GLY B 1 299 ? -49.149 -16.353 -50.343 1.00 15.10 298 GLY B C 1
ATOM 7685 O O . GLY B 1 299 ? -49.268 -17.544 -50.632 1.00 18.59 298 GLY B O 1
ATOM 7686 N N . SER B 1 300 ? -49.029 -15.408 -51.275 1.00 14.26 299 SER B N 1
ATOM 7687 C CA . SER B 1 300 ? -49.186 -15.777 -52.676 1.00 13.39 299 SER B CA 1
ATOM 7688 C C . SER B 1 300 ? -47.999 -16.582 -53.177 1.00 14.31 299 SER B C 1
ATOM 7689 O O . SER B 1 300 ? -48.149 -17.376 -54.109 1.00 18.68 299 SER B O 1
ATOM 7692 N N . ARG B 1 301 ? -46.823 -16.374 -52.601 1.00 13.64 300 ARG B N 1
ATOM 7693 C CA . ARG B 1 301 ? -45.611 -17.084 -53.000 1.00 13.41 300 ARG B CA 1
ATOM 7694 C C . ARG B 1 301 ? -45.197 -17.961 -51.826 1.00 13.49 300 ARG B C 1
ATOM 7695 O O . ARG B 1 301 ? -44.626 -17.479 -50.846 1.00 15.98 300 ARG B O 1
ATOM 7703 N N . LEU B 1 302 ? -45.515 -19.246 -51.917 1.00 13.79 301 LEU B N 1
ATOM 7704 C CA . LEU B 1 302 ? -45.310 -20.171 -50.809 1.00 15.54 301 LEU B CA 1
ATOM 7705 C C . LEU B 1 302 ? -43.924 -20.789 -50.933 1.00 16.98 301 LEU B C 1
ATOM 7706 O O . LEU B 1 302 ? -43.579 -21.338 -51.982 1.00 15.54 301 LEU B O 1
ATOM 7711 N N . LEU B 1 303 ? -43.122 -20.667 -49.874 1.00 15.61 302 LEU B N 1
ATOM 7712 C CA . LEU B 1 303 ? -41.787 -21.258 -49.802 1.00 14.09 302 LEU B CA 1
ATOM 7713 C C . LEU B 1 303 ? -41.814 -22.236 -48.635 1.00 15.72 302 LEU B C 1
ATOM 7714 O O . LEU B 1 303 ? -41.897 -21.815 -47.481 1.00 17.26 302 LEU B O 1
ATOM 7719 N N . VAL B 1 304 ? -41.773 -23.535 -48.909 1.00 16.01 303 VAL B N 1
ATOM 7720 C CA A VAL B 1 304 ? -41.920 -24.552 -47.871 0.65 18.06 303 VAL B CA 1
ATOM 7721 C CA B VAL B 1 304 ? -41.918 -24.547 -47.868 0.35 18.04 303 VAL B CA 1
ATOM 7722 C C . VAL B 1 304 ? -40.636 -25.355 -47.783 1.00 17.03 303 VAL B C 1
ATOM 7723 O O . VAL B 1 304 ? -40.099 -25.794 -48.807 1.00 17.83 303 VAL B O 1
ATOM 7730 N N . GLN B 1 305 ? -40.151 -25.560 -46.560 1.00 15.68 304 GLN B N 1
ATOM 7731 C CA . GLN B 1 305 ? -38.945 -26.356 -46.398 1.00 16.38 304 GLN B CA 1
ATOM 7732 C C . GLN B 1 305 ? -39.198 -27.794 -46.835 1.00 17.34 304 GLN B C 1
ATOM 7733 O O . GLN B 1 305 ? -40.292 -28.340 -46.648 1.00 17.47 304 GLN B O 1
ATOM 7739 N N . GLU B 1 306 ? -38.172 -28.405 -47.440 1.00 19.95 305 GLU B N 1
ATOM 7740 C CA . GLU B 1 306 ? -38.335 -29.714 -48.070 1.00 22.98 305 GLU B CA 1
ATOM 7741 C C . GLU B 1 306 ? -38.907 -30.749 -47.111 1.00 22.96 305 GLU B C 1
ATOM 7742 O O . GLU B 1 306 ? -39.723 -31.590 -47.508 1.00 21.92 305 GLU B O 1
ATOM 7748 N N . GLY B 1 307 ? -38.462 -30.726 -45.855 1.00 19.55 306 GLY B N 1
ATOM 7749 C CA . GLY B 1 307 ? -38.856 -31.762 -44.914 1.00 18.29 306 GLY B CA 1
ATOM 7750 C C . GLY B 1 307 ? -40.349 -31.823 -44.644 1.00 23.06 306 GLY B C 1
ATOM 7751 O O . GLY B 1 307 ? -40.887 -32.894 -44.353 1.00 31.51 306 GLY B O 1
ATOM 7752 N N . ILE B 1 308 ? -41.040 -30.685 -44.717 1.00 17.98 307 ILE B N 1
ATOM 7753 C CA . ILE B 1 308 ? -42.471 -30.648 -44.437 1.00 18.53 307 ILE B CA 1
ATOM 7754 C C . ILE B 1 308 ? -43.309 -30.388 -45.677 1.00 16.90 307 ILE B C 1
ATOM 7755 O O . ILE B 1 308 ? -44.539 -30.313 -45.569 1.00 18.64 307 ILE B O 1
ATOM 7760 N N . ALA B 1 309 ? -42.685 -30.245 -46.851 1.00 18.43 308 ALA B N 1
ATOM 7761 C CA . ALA B 1 309 ? -43.417 -29.807 -48.040 1.00 20.08 308 ALA B CA 1
ATOM 7762 C C . ALA B 1 309 ? -44.592 -30.724 -48.373 1.00 20.81 308 ALA B C 1
ATOM 7763 O O . ALA B 1 309 ? -45.686 -30.243 -48.698 1.00 20.28 308 ALA B O 1
ATOM 7765 N N . ASP B 1 310 ? -44.397 -32.042 -48.309 1.00 18.01 309 ASP B N 1
ATOM 7766 C CA . ASP B 1 310 ? -45.467 -32.947 -48.722 1.00 17.68 309 ASP B CA 1
ATOM 7767 C C . ASP B 1 310 ? -46.641 -32.891 -47.754 1.00 20.37 309 ASP B C 1
ATOM 7768 O O . ASP B 1 310 ? -47.801 -32.789 -48.174 1.00 21.78 309 ASP B O 1
ATOM 7773 N N . VAL B 1 311 ? -46.358 -32.964 -46.450 1.00 18.70 310 VAL B N 1
ATOM 7774 C CA . VAL B 1 311 ? -47.422 -32.883 -45.451 1.00 20.91 310 VAL B CA 1
ATOM 7775 C C . VAL B 1 311 ? -48.119 -31.529 -45.512 1.00 20.22 310 VAL B C 1
ATOM 7776 O O . VAL B 1 311 ? -49.350 -31.442 -45.414 1.00 21.11 310 VAL B O 1
ATOM 7780 N N . PHE B 1 312 ? -47.348 -30.453 -45.692 1.00 18.12 311 PHE B N 1
ATOM 7781 C CA . PHE B 1 312 ? -47.947 -29.123 -45.749 1.00 16.58 311 PHE B CA 1
ATOM 7782 C C . PHE B 1 312 ? -48.899 -29.005 -46.932 1.00 17.15 311 PHE B C 1
ATOM 7783 O O . PHE B 1 312 ? -50.015 -28.493 -46.796 1.00 17.54 311 PHE B O 1
ATOM 7791 N N . HIS B 1 313 ? -48.458 -29.445 -48.114 1.00 18.41 312 HIS B N 1
ATOM 7792 C CA . HIS B 1 313 ? -49.320 -29.336 -49.288 1.00 19.52 312 HIS B CA 1
ATOM 7793 C C . HIS B 1 313 ? -50.560 -30.211 -49.148 1.00 19.10 312 HIS B C 1
ATOM 7794 O O . HIS B 1 313 ? -51.656 -29.810 -49.556 1.00 19.52 312 HIS B O 1
ATOM 7801 N N . ALA B 1 314 ? -50.415 -31.406 -48.570 1.00 17.70 313 ALA B N 1
ATOM 7802 C CA . ALA B 1 314 ? -51.583 -32.257 -48.370 1.00 20.17 313 ALA B CA 1
ATOM 7803 C C . ALA B 1 314 ? -52.608 -31.580 -47.473 1.00 18.69 313 ALA B C 1
ATOM 7804 O O . ALA B 1 314 ? -53.809 -31.591 -47.770 1.00 21.46 313 ALA B O 1
ATOM 7806 N N . LYS B 1 315 ? -52.151 -30.964 -46.377 1.00 17.16 314 LYS B N 1
ATOM 7807 C CA . LYS B 1 315 ? -53.077 -30.261 -45.498 1.00 16.97 314 LYS B CA 1
ATOM 7808 C C . LYS B 1 315 ? -53.656 -29.030 -46.183 1.00 22.50 314 LYS B C 1
ATOM 7809 O O . LYS B 1 315 ? -54.845 -28.724 -46.020 1.00 16.61 314 LYS B O 1
ATOM 7815 N N . LEU B 1 316 ? -52.829 -28.317 -46.954 1.00 16.35 315 LEU B N 1
ATOM 7816 C CA . LEU B 1 316 ? -53.302 -27.133 -47.661 1.00 16.04 315 LEU B CA 1
ATOM 7817 C C . LEU B 1 316 ? -54.401 -27.481 -48.657 1.00 18.98 315 LEU B C 1
ATOM 7818 O O . LEU B 1 316 ? -55.438 -26.810 -48.701 1.00 18.70 315 LEU B O 1
ATOM 7823 N N . ARG B 1 317 ? -54.203 -28.542 -49.453 1.00 17.08 316 ARG B N 1
ATOM 7824 C CA . ARG B 1 317 ? -55.229 -28.921 -50.426 1.00 19.23 316 ARG B CA 1
ATOM 7825 C C . ARG B 1 317 ? -56.539 -29.293 -49.737 1.00 20.05 316 ARG B C 1
ATOM 7826 O O . ARG B 1 317 ? -57.622 -28.906 -50.188 1.00 20.48 316 ARG B O 1
ATOM 7834 N N . ALA B 1 318 ? -56.458 -30.032 -48.630 1.00 20.45 317 ALA B N 1
ATOM 7835 C CA . ALA B 1 318 ? -57.663 -30.410 -47.900 1.00 19.58 317 ALA B CA 1
ATOM 7836 C C . ALA B 1 318 ? -58.391 -29.188 -47.348 1.00 21.79 317 ALA B C 1
ATOM 7837 O O . ALA B 1 318 ? -59.624 -29.113 -47.407 1.00 22.30 317 ALA B O 1
ATOM 7839 N N . ARG B 1 319 ? -57.647 -28.213 -46.811 1.00 16.88 318 ARG B N 1
ATOM 7840 C CA . ARG B 1 319 ? -58.294 -27.025 -46.269 1.00 16.62 318 ARG B CA 1
ATOM 7841 C C . ARG B 1 319 ? -58.859 -26.155 -47.384 1.00 21.91 318 ARG B C 1
ATOM 7842 O O . ARG B 1 319 ? -59.941 -25.574 -47.235 1.00 21.29 318 ARG B O 1
ATOM 7844 N N . MET B 1 320 ? -58.154 -26.071 -48.517 1.00 19.30 319 MET B N 1
ATOM 7845 C CA . MET B 1 320 ? -58.691 -25.342 -49.668 1.00 21.36 319 MET B CA 1
ATOM 7846 C C . MET B 1 320 ? -60.026 -25.920 -50.113 1.00 18.57 319 MET B C 1
ATOM 7847 O O . MET B 1 320 ? -60.932 -25.175 -50.507 1.00 24.97 319 MET B O 1
ATOM 7852 N N . ASP B 1 321 ? -60.172 -27.248 -50.055 1.00 19.51 320 ASP B N 1
ATOM 7853 C CA . ASP B 1 321 ? -61.433 -27.877 -50.438 1.00 20.66 320 ASP B CA 1
ATOM 7854 C C . ASP B 1 321 ? -62.589 -27.449 -49.547 1.00 24.62 320 ASP B C 1
ATOM 7855 O O . ASP B 1 321 ? -63.744 -27.525 -49.978 1.00 30.15 320 ASP B O 1
ATOM 7860 N N . SER B 1 322 ? -62.312 -27.016 -48.317 1.00 23.50 321 SER B N 1
ATOM 7861 C CA . SER B 1 322 ? -63.382 -26.592 -47.421 1.00 25.63 321 SER B CA 1
ATOM 7862 C C . SER B 1 322 ? -63.874 -25.175 -47.698 1.00 24.01 321 SER B C 1
ATOM 7863 O O . SER B 1 322 ? -64.891 -24.773 -47.118 1.00 25.77 321 SER B O 1
ATOM 7866 N N . LEU B 1 323 ? -63.191 -24.414 -48.554 1.00 21.02 322 LEU B N 1
ATOM 7867 C CA . LEU B 1 323 ? -63.606 -23.044 -48.835 1.00 21.89 322 LEU B CA 1
ATOM 7868 C C . LEU B 1 323 ? -64.887 -23.044 -49.655 1.00 27.51 322 LEU B C 1
ATOM 7869 O O . LEU B 1 323 ? -65.011 -23.784 -50.636 1.00 29.26 322 LEU B O 1
ATOM 7874 N N . ARG B 1 324 ? -65.840 -22.205 -49.263 1.00 23.01 323 ARG B N 1
ATOM 7875 C CA . ARG B 1 324 ? -67.140 -22.155 -49.918 1.00 20.83 323 ARG B CA 1
ATOM 7876 C C . ARG B 1 324 ? -67.154 -21.013 -50.923 1.00 20.73 323 ARG B C 1
ATOM 7877 O O . ARG B 1 324 ? -66.803 -19.879 -50.584 1.00 19.50 323 ARG B O 1
ATOM 7885 N N . ILE B 1 325 ? -67.557 -21.321 -52.157 1.00 20.40 324 ILE B N 1
ATOM 7886 C CA . ILE B 1 325 ? -67.566 -20.371 -53.266 1.00 20.31 324 ILE B CA 1
ATOM 7887 C C . ILE B 1 325 ? -69.014 -20.090 -53.642 1.00 18.14 324 ILE B C 1
ATOM 7888 O O . ILE B 1 325 ? -69.809 -21.026 -53.804 1.00 22.01 324 ILE B O 1
ATOM 7893 N N . GLY B 1 326 ? -69.352 -18.815 -53.814 1.00 18.72 325 GLY B N 1
ATOM 7894 C CA . GLY B 1 326 ? -70.715 -18.512 -54.233 1.00 23.07 325 GLY B CA 1
ATOM 7895 C C . GLY B 1 326 ? -71.099 -17.077 -53.907 1.00 19.77 325 GLY B C 1
ATOM 7896 O O . GLY B 1 326 ? -70.247 -16.189 -53.846 1.00 21.68 325 GLY B O 1
ATOM 7897 N N . ASP B 1 327 ? -72.401 -16.888 -53.726 1.00 21.71 326 ASP B N 1
ATOM 7898 C CA . ASP B 1 327 ? -73.054 -15.602 -53.513 1.00 20.23 326 ASP B CA 1
ATOM 7899 C C . ASP B 1 327 ? -72.333 -14.832 -52.415 1.00 17.73 326 ASP B C 1
ATOM 7900 O O . ASP B 1 327 ? -72.415 -15.213 -51.245 1.00 20.39 326 ASP B O 1
ATOM 7905 N N . PRO B 1 328 ? -71.630 -13.744 -52.736 1.00 16.46 327 PRO B N 1
ATOM 7906 C CA . PRO B 1 328 ? -70.875 -13.045 -51.684 1.00 17.72 327 PRO B CA 1
ATOM 7907 C C . PRO B 1 328 ? -71.747 -12.382 -50.627 1.00 19.09 327 PRO B C 1
ATOM 7908 O O . PRO B 1 328 ? -71.219 -12.015 -49.572 1.00 17.81 327 PRO B O 1
ATOM 7912 N N . LEU B 1 329 ? -73.057 -12.254 -50.852 1.00 19.56 328 LEU B N 1
ATOM 7913 C CA . LEU B 1 329 ? -73.945 -11.755 -49.804 1.00 16.23 328 LEU B CA 1
ATOM 7914 C C . LEU B 1 329 ? -74.263 -12.799 -48.739 1.00 19.77 328 LEU B C 1
ATOM 7915 O O . LEU B 1 329 ? -74.856 -12.452 -47.711 1.00 24.66 328 LEU B O 1
ATOM 7920 N N . ASP B 1 330 ? -73.902 -14.060 -48.960 1.00 18.99 329 ASP B N 1
ATOM 7921 C CA . ASP B 1 330 ? -74.075 -15.108 -47.961 1.00 18.92 329 ASP B CA 1
ATOM 7922 C C . ASP B 1 330 ? -72.895 -15.065 -46.989 1.00 20.76 329 ASP B C 1
ATOM 7923 O O . ASP B 1 330 ? -71.735 -15.174 -47.402 1.00 18.25 329 ASP B O 1
ATOM 7928 N N . LYS B 1 331 ? -73.184 -14.892 -45.693 1.00 17.60 330 LYS B N 1
ATOM 7929 C CA . LYS B 1 331 ? -72.131 -14.781 -44.686 1.00 21.51 330 LYS B CA 1
ATOM 7930 C C . LYS B 1 331 ? -71.292 -16.050 -44.542 1.00 22.90 330 LYS B C 1
ATOM 7931 O O . LYS B 1 331 ? -70.205 -15.993 -43.954 1.00 21.74 330 LYS B O 1
ATOM 7933 N N . CYS B 1 332 ? -71.746 -17.180 -45.073 1.00 23.82 331 CYS B N 1
ATOM 7934 C CA . CYS B 1 332 ? -70.982 -18.420 -44.991 1.00 29.95 331 CYS B CA 1
ATOM 7935 C C . CYS B 1 332 ? -69.988 -18.586 -46.130 1.00 29.36 331 CYS B C 1
ATOM 7936 O O . CYS B 1 332 ? -69.265 -19.588 -46.166 1.00 32.96 331 CYS B O 1
ATOM 7939 N N . ILE B 1 333 ? -69.920 -17.638 -4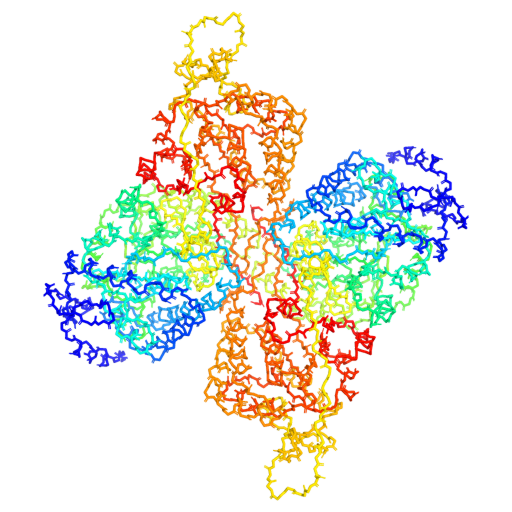7.033 1.00 22.48 332 ILE B N 1
ATOM 7940 C CA . ILE B 1 333 ? -69.127 -17.763 -48.249 1.00 18.36 332 ILE B CA 1
ATOM 7941 C C . ILE B 1 333 ? -67.714 -17.259 -47.986 1.00 18.79 332 ILE B C 1
ATOM 7942 O O . ILE B 1 333 ? -67.513 -16.251 -47.293 1.00 18.72 332 ILE B O 1
ATOM 7947 N N . ASP B 1 334 ? -66.723 -17.979 -48.518 1.00 18.75 333 ASP B N 1
ATOM 7948 C CA . ASP B 1 334 ? -65.311 -17.636 -48.368 1.00 18.18 333 ASP B CA 1
ATOM 7949 C C . ASP B 1 334 ? -64.687 -17.061 -49.630 1.00 16.17 333 ASP B C 1
ATOM 7950 O O . ASP B 1 334 ? -63.750 -16.258 -49.537 1.00 17.21 333 ASP B O 1
ATOM 7955 N N . ILE B 1 335 ? -65.173 -17.457 -50.804 1.00 17.04 334 ILE B N 1
ATOM 7956 C CA . ILE B 1 335 ? -64.597 -17.072 -52.088 1.00 17.33 334 ILE B CA 1
ATOM 7957 C C . ILE B 1 335 ? -65.715 -16.388 -52.855 1.00 18.40 334 ILE B C 1
ATOM 7958 O O . ILE B 1 335 ? -66.727 -17.020 -53.169 1.00 17.44 334 ILE B O 1
ATOM 7963 N N . GLY B 1 336 ? -65.555 -15.097 -53.131 1.00 17.17 335 GLY B N 1
ATOM 7964 C CA . GLY B 1 336 ? -66.577 -14.320 -53.801 1.00 18.51 335 GLY B CA 1
ATOM 7965 C C . GLY B 1 336 ? -66.423 -14.306 -55.304 1.00 17.31 335 GLY B C 1
ATOM 7966 O O . GLY B 1 336 ? -65.821 -15.198 -55.905 1.00 17.20 335 GLY B O 1
ATOM 7967 N N . ALA B 1 337 ? -66.994 -13.274 -55.918 1.00 17.13 336 ALA B N 1
ATOM 7968 C CA . ALA B 1 337 ? -66.920 -13.089 -57.357 1.00 16.13 336 ALA B CA 1
ATOM 7969 C C . ALA B 1 337 ? -65.675 -12.291 -57.710 1.00 18.34 336 ALA B C 1
ATOM 7970 O O . ALA B 1 337 ? -65.283 -11.373 -56.982 1.00 18.69 336 ALA B O 1
ATOM 7972 N N . MET B 1 338 ? -65.049 -12.650 -58.828 1.00 16.85 337 MET B N 1
ATOM 7973 C CA . MET B 1 338 ? -63.968 -11.821 -59.340 1.00 14.91 337 MET B CA 1
ATOM 7974 C C . MET B 1 338 ? -64.517 -10.436 -59.658 1.00 15.38 337 MET B C 1
ATOM 7975 O O . MET B 1 338 ? -65.681 -10.285 -60.040 1.00 18.46 337 MET B O 1
ATOM 7980 N N . VAL B 1 339 ? -63.665 -9.419 -59.477 1.00 14.51 338 VAL B N 1
ATOM 7981 C CA . VAL B 1 339 ? -64.116 -8.024 -59.450 1.00 16.41 338 VAL B CA 1
ATOM 7982 C C . VAL B 1 339 ? -64.715 -7.582 -60.781 1.00 17.16 338 VAL B C 1
ATOM 7983 O O . VAL B 1 339 ? -65.601 -6.718 -60.818 1.00 15.67 338 VAL B O 1
ATOM 7987 N N . HIS B 1 340 ? -64.257 -8.161 -61.885 1.00 15.75 339 HIS B N 1
ATOM 7988 C CA . HIS B 1 340 ? -64.603 -7.672 -63.207 1.00 17.64 339 HIS B CA 1
ATOM 7989 C C . HIS B 1 340 ? -64.209 -8.753 -64.197 1.00 16.80 339 HIS B C 1
ATOM 7990 O O . HIS B 1 340 ? -63.244 -9.492 -63.956 1.00 15.25 339 HIS B O 1
ATOM 7997 N N . PRO B 1 341 ? -64.921 -8.883 -65.315 1.00 15.67 340 PRO B N 1
ATOM 7998 C CA . PRO B 1 341 ? -64.492 -9.851 -66.334 1.00 15.94 340 PRO B CA 1
ATOM 7999 C C . PRO B 1 341 ? -63.057 -9.662 -66.802 1.00 18.27 340 PRO B C 1
ATOM 8000 O O . PRO B 1 341 ? -62.414 -10.651 -67.174 1.00 18.41 340 PRO B O 1
ATOM 8004 N N . ASP B 1 342 ? -62.526 -8.432 -66.792 1.00 17.80 341 ASP B N 1
ATOM 8005 C CA . ASP B 1 342 ? -61.130 -8.235 -67.172 1.00 17.92 341 ASP B CA 1
ATOM 8006 C C . ASP B 1 342 ? -60.186 -8.926 -66.198 1.00 15.29 341 ASP B C 1
ATOM 8007 O O . ASP B 1 342 ? -59.108 -9.383 -66.596 1.00 16.95 341 ASP B O 1
ATOM 8012 N N . GLN B 1 343 ? -60.552 -8.977 -64.917 1.00 14.96 342 GLN B N 1
ATOM 8013 C CA . GLN B 1 343 ? -59.705 -9.638 -63.927 1.00 14.74 342 GLN B CA 1
ATOM 8014 C C . GLN B 1 343 ? -59.810 -11.150 -64.040 1.00 18.46 342 GLN B C 1
ATOM 8015 O O . GLN B 1 343 ? -58.807 -11.859 -63.878 1.00 17.18 342 GLN B O 1
ATOM 8021 N N . LEU B 1 344 ? -61.022 -11.653 -64.294 1.00 18.47 343 LEU B N 1
ATOM 8022 C CA . LEU B 1 344 ? -61.190 -13.068 -64.585 1.00 18.28 343 LEU B CA 1
ATOM 8023 C C . LEU B 1 344 ? -60.336 -13.477 -65.775 1.00 17.12 343 LEU B C 1
ATOM 8024 O O . LEU B 1 344 ? -59.695 -14.533 -65.758 1.00 16.21 343 LEU B O 1
ATOM 8029 N N . ALA B 1 345 ? -60.311 -12.651 -66.825 1.00 15.86 344 ALA B N 1
ATOM 8030 C CA . ALA B 1 345 ? -59.478 -12.977 -67.977 1.00 17.21 344 ALA B CA 1
ATOM 8031 C C . ALA B 1 345 ? -58.004 -12.986 -67.594 1.00 15.81 344 ALA B C 1
ATOM 8032 O O . ALA B 1 345 ? -57.238 -13.839 -68.062 1.00 15.98 344 ALA B O 1
ATOM 8034 N N . ARG B 1 346 ? -57.588 -12.039 -66.752 1.00 15.42 345 ARG B N 1
ATOM 8035 C CA . ARG B 1 346 ? -56.203 -12.007 -66.287 1.00 16.70 345 ARG B CA 1
ATOM 8036 C C . ARG B 1 346 ? -55.806 -13.315 -65.622 1.00 16.62 345 ARG B C 1
ATOM 8037 O O . ARG B 1 346 ? -54.736 -13.861 -65.911 1.00 19.42 345 ARG B O 1
ATOM 8045 N N . VAL B 1 347 ? -56.644 -13.833 -64.717 1.00 15.19 346 VAL B N 1
ATOM 8046 C CA . VAL B 1 347 ? -56.254 -15.054 -64.018 1.00 16.34 346 VAL B CA 1
ATOM 8047 C C . VAL B 1 347 ? -56.261 -16.243 -64.968 1.00 15.65 346 VAL B C 1
ATOM 8048 O O . VAL B 1 347 ? -55.319 -17.051 -64.981 1.00 16.78 346 VAL B O 1
ATOM 8052 N N . ARG B 1 348 ? -57.301 -16.357 -65.802 1.00 15.96 347 ARG B N 1
ATOM 8053 C CA A ARG B 1 348 ? -57.349 -17.447 -66.770 0.47 16.40 347 ARG B CA 1
ATOM 8054 C CA B ARG B 1 348 ? -57.346 -17.449 -66.768 0.53 16.40 347 ARG B CA 1
ATOM 8055 C C . ARG B 1 348 ? -56.135 -17.416 -67.693 1.00 17.17 347 ARG B C 1
ATOM 8056 O O . ARG B 1 348 ? -55.570 -18.468 -68.029 1.00 18.57 347 ARG B O 1
ATOM 8071 N N . ASP B 1 349 ? -55.714 -16.218 -68.108 1.00 16.28 348 ASP B N 1
ATOM 8072 C CA . ASP B 1 349 ? -54.596 -16.121 -69.040 1.00 17.00 348 ASP B CA 1
ATOM 8073 C C . ASP B 1 349 ? -53.279 -16.478 -68.362 1.00 16.96 348 ASP B C 1
ATOM 8074 O O . ASP B 1 349 ? -52.430 -17.145 -68.960 1.00 17.96 348 ASP B O 1
ATOM 8079 N N . MET B 1 350 ? -53.101 -16.046 -67.112 1.00 15.79 349 MET B N 1
ATOM 8080 C CA . MET B 1 350 ? -51.928 -16.432 -66.333 1.00 16.31 349 MET B CA 1
ATOM 8081 C C . MET B 1 350 ? -51.825 -17.947 -66.219 1.00 17.63 349 MET B C 1
ATOM 8082 O O . MET B 1 350 ? -50.772 -18.536 -66.490 1.00 18.19 349 MET B O 1
ATOM 8087 N N . VAL B 1 351 ? -52.922 -18.596 -65.831 1.00 16.29 350 VAL B N 1
ATOM 8088 C CA . VAL B 1 351 ? -52.925 -20.052 -65.725 1.00 16.35 350 VAL B CA 1
ATOM 8089 C C . VAL B 1 351 ? -52.638 -20.698 -67.077 1.00 18.79 350 VAL B C 1
ATOM 8090 O O . VAL B 1 351 ? -51.884 -21.674 -67.165 1.00 19.18 350 VAL B O 1
ATOM 8094 N N . ALA B 1 352 ? -53.217 -20.156 -68.155 1.00 16.95 351 ALA B N 1
ATOM 8095 C CA . ALA B 1 352 ? -52.988 -20.724 -69.482 1.00 17.39 351 ALA B CA 1
ATOM 8096 C C . ALA B 1 352 ? -51.533 -20.589 -69.914 1.00 17.36 351 ALA B C 1
ATOM 8097 O O . ALA B 1 352 ? -51.023 -21.441 -70.654 1.00 21.47 351 ALA B O 1
ATOM 8099 N N . ALA B 1 353 ? -50.852 -19.532 -69.471 1.00 17.40 352 ALA B N 1
ATOM 8100 C CA . ALA B 1 353 ? -49.472 -19.294 -69.871 1.00 16.91 352 ALA B CA 1
ATOM 8101 C C . ALA B 1 353 ? -48.483 -20.180 -69.131 1.00 22.16 352 ALA B C 1
ATOM 8102 O O . ALA B 1 353 ? -47.364 -20.374 -69.617 1.00 27.74 352 ALA B O 1
ATOM 8104 N N . ASN B 1 354 ? -48.860 -20.708 -67.970 1.00 20.86 353 ASN B N 1
ATOM 8105 C CA . ASN B 1 354 ? -47.948 -21.516 -67.172 1.00 24.68 353 ASN B CA 1
ATOM 8106 C C . ASN B 1 354 ? -47.868 -22.930 -67.729 1.00 24.39 353 ASN B C 1
ATOM 8107 O O . ASN B 1 354 ? -48.894 -23.542 -68.038 1.00 25.56 353 ASN B O 1
ATOM 8112 N N . THR B 1 355 ? -46.646 -23.450 -67.853 1.00 26.30 354 THR B N 1
ATOM 8113 C CA . THR B 1 355 ? -46.441 -24.844 -68.216 1.00 28.70 354 THR B CA 1
ATOM 8114 C C . THR B 1 355 ? -45.746 -25.662 -67.135 1.00 29.66 354 THR B C 1
ATOM 8115 O O . THR B 1 355 ? -45.625 -26.882 -67.291 1.00 31.55 354 THR B O 1
ATOM 8119 N N . ASP B 1 356 ? -45.309 -25.041 -66.045 1.00 28.97 355 ASP B N 1
ATOM 8120 C CA . ASP B 1 356 ? -44.538 -25.718 -65.013 1.00 35.46 355 ASP B CA 1
ATOM 8121 C C . ASP B 1 356 ? -45.418 -26.113 -63.832 1.00 34.44 355 ASP B C 1
ATOM 8122 O O . ASP B 1 356 ? -46.482 -25.541 -63.588 1.00 30.97 355 ASP B O 1
ATOM 8127 N N . GLY B 1 357 ? -44.951 -27.109 -63.095 1.00 36.59 356 GLY B N 1
ATOM 8128 C CA . GLY B 1 357 ? -45.589 -27.458 -61.847 1.00 36.49 356 GLY B CA 1
ATOM 8129 C C . GLY B 1 357 ? -46.892 -28.220 -62.016 1.00 34.26 356 GLY B C 1
ATOM 8130 O O . GLY B 1 357 ? -47.197 -28.804 -63.062 1.00 36.06 356 GLY B O 1
ATOM 8131 N N . GLU B 1 358 ? -47.680 -28.188 -60.947 1.00 28.14 357 GLU B N 1
ATOM 8132 C CA . GLU B 1 358 ? -48.877 -29.000 -60.798 1.00 28.25 357 GLU B CA 1
ATOM 8133 C C . GLU B 1 358 ? -50.001 -28.086 -60.325 1.00 29.23 357 GLU B C 1
ATOM 8134 O O . GLU B 1 358 ? -49.857 -27.392 -59.311 1.00 25.91 357 GLU B O 1
ATOM 8140 N N . VAL B 1 359 ? -51.111 -28.069 -61.059 1.00 25.89 358 VAL B N 1
ATOM 8141 C CA . VAL B 1 359 ? -52.225 -27.173 -60.764 1.00 26.00 358 VAL B CA 1
ATOM 8142 C C . VAL B 1 359 ? -53.277 -27.936 -59.978 1.00 25.43 358 VAL B C 1
ATOM 8143 O O . VAL B 1 359 ? -53.740 -28.996 -60.412 1.00 27.89 358 VAL B O 1
ATOM 8147 N N . TYR B 1 360 ? -53.653 -27.400 -58.818 1.00 19.43 359 TYR B N 1
ATOM 8148 C CA . TYR B 1 360 ? -54.741 -27.939 -58.015 1.00 18.86 359 TYR B CA 1
ATOM 8149 C C . TYR B 1 360 ? -55.811 -26.865 -57.898 1.00 24.62 359 TYR B C 1
ATOM 8150 O O . TYR B 1 360 ? -55.528 -25.765 -57.413 1.00 23.25 359 TYR B O 1
ATOM 8159 N N . GLN B 1 361 ? -57.029 -27.177 -58.343 1.00 19.43 360 GLN B N 1
ATOM 8160 C CA . GLN B 1 361 ? -58.160 -26.266 -58.205 1.00 21.26 360 GLN B CA 1
ATOM 8161 C C . GLN B 1 361 ? -59.315 -26.988 -57.536 1.00 25.42 360 GLN B C 1
ATOM 8162 O O . GLN B 1 361 ? -59.573 -28.159 -57.825 1.00 25.82 360 GLN B O 1
ATOM 8168 N N . THR B 1 362 ? -60.025 -26.279 -56.658 1.00 22.06 361 THR B N 1
ATOM 8169 C CA . THR B 1 362 ? -61.034 -26.925 -55.825 1.00 28.60 361 THR B CA 1
ATOM 8170 C C . THR B 1 362 ? -62.373 -27.084 -56.529 1.00 31.79 361 THR B C 1
ATOM 8171 O O . THR B 1 362 ? -63.227 -27.834 -56.041 1.00 31.36 361 THR B O 1
ATOM 8175 N N . ALA B 1 363 ? -62.576 -26.397 -57.647 1.00 27.64 362 ALA B N 1
ATOM 8176 C CA . ALA B 1 363 ? -63.804 -26.506 -58.415 1.00 31.88 362 ALA B CA 1
ATOM 8177 C C . ALA B 1 363 ? -63.499 -26.101 -59.847 1.00 35.18 362 ALA B C 1
ATOM 8178 O O . ALA B 1 363 ? -62.423 -25.579 -60.152 1.00 34.35 362 ALA B O 1
ATOM 8180 N N . VAL B 1 364 ? -64.457 -26.356 -60.724 1.00 33.32 363 VAL B N 1
ATOM 8181 C CA . VAL B 1 364 ? -64.368 -25.873 -62.102 1.00 36.58 363 VAL B CA 1
ATOM 8182 C C . VAL B 1 364 ? -64.733 -24.391 -62.118 1.00 35.43 363 VAL B C 1
ATOM 8183 O O . VAL B 1 364 ? -65.721 -24.000 -61.475 1.00 39.50 363 VAL B O 1
ATOM 8187 N N . PRO B 1 365 ? -63.956 -23.541 -62.794 1.00 33.18 364 PRO B N 1
ATOM 8188 C CA . PRO B 1 365 ? -64.360 -22.135 -62.945 1.00 31.59 364 PRO B CA 1
ATOM 8189 C C . PRO B 1 365 ? -65.732 -22.043 -63.599 1.00 35.04 364 PRO B C 1
ATOM 8190 O O . PRO B 1 365 ? -66.062 -22.821 -64.495 1.00 33.38 364 PRO B O 1
ATOM 8194 N N . ALA B 1 366 ? -66.536 -21.083 -63.139 1.00 35.79 365 ALA B N 1
ATOM 8195 C CA . ALA B 1 366 ? -67.917 -20.968 -63.605 1.00 38.33 365 ALA B CA 1
ATOM 8196 C C . ALA B 1 366 ? -68.379 -19.531 -63.438 1.00 34.49 365 ALA B C 1
ATOM 8197 O O . ALA B 1 366 ? -68.364 -19.010 -62.320 1.00 32.46 365 ALA B O 1
ATOM 8199 N N . GLY B 1 367 ? -68.816 -18.904 -64.530 1.00 33.37 366 GLY B N 1
ATOM 8200 C CA . GLY B 1 367 ? -69.306 -17.535 -64.444 1.00 31.42 366 GLY B CA 1
ATOM 8201 C C . GLY B 1 367 ? -68.231 -16.596 -63.930 1.00 27.85 366 GLY B C 1
ATOM 8202 O O . GLY B 1 367 ? -67.063 -16.673 -64.318 1.00 33.82 366 GLY B O 1
ATOM 8203 N N . CYS B 1 368 ? -68.626 -15.698 -63.032 1.00 30.41 367 CYS B N 1
ATOM 8204 C CA . CYS B 1 368 ? -67.714 -14.742 -62.418 1.00 32.01 367 CYS B CA 1
ATOM 8205 C C . CYS B 1 368 ? -66.867 -15.343 -61.297 1.00 29.86 367 CYS B C 1
ATOM 8206 O O . CYS B 1 368 ? -66.238 -14.581 -60.559 1.00 33.10 367 CYS B O 1
ATOM 8209 N N . TYR B 1 369 ? -66.869 -16.663 -61.110 1.00 30.10 368 TYR B N 1
ATOM 8210 C CA . TYR B 1 369 ? -66.237 -17.294 -59.956 1.00 25.99 368 TYR B CA 1
ATOM 8211 C C . TYR B 1 369 ? -65.010 -18.073 -60.405 1.00 34.46 368 TYR B C 1
ATOM 8212 O O . TYR B 1 369 ? -65.129 -19.041 -61.166 1.00 43.06 368 TYR B O 1
ATOM 8221 N N . TYR B 1 370 ? -63.835 -17.660 -59.922 1.00 21.65 369 TYR B N 1
ATOM 8222 C CA . TYR B 1 370 ? -62.648 -18.456 -60.180 1.00 17.99 369 TYR B CA 1
ATOM 8223 C C . TYR B 1 370 ? -62.248 -19.191 -58.903 1.00 20.16 369 TYR B C 1
ATOM 8224 O O . TYR B 1 370 ? -62.297 -18.603 -57.818 1.00 18.07 369 TYR B O 1
ATOM 8233 N N . PRO B 1 371 ? -61.876 -20.467 -58.983 1.00 18.55 370 PRO B N 1
ATOM 8234 C CA . PRO B 1 371 ? -61.670 -21.263 -57.757 1.00 18.58 370 PRO B CA 1
ATOM 8235 C C . PRO B 1 371 ? -60.303 -21.024 -57.141 1.00 20.44 370 PRO B C 1
ATOM 8236 O O . PRO B 1 371 ? -59.335 -20.697 -57.846 1.00 18.04 370 PRO B O 1
ATOM 8240 N N . PRO B 1 372 ? -60.187 -21.216 -55.827 1.00 19.04 371 PRO B N 1
ATOM 8241 C CA . PRO B 1 372 ? -58.867 -21.302 -55.190 1.00 19.88 371 PRO B CA 1
ATOM 8242 C C . PRO B 1 372 ? -57.960 -22.275 -55.925 1.00 17.06 371 PRO B C 1
ATOM 8243 O O . PRO B 1 372 ? -58.349 -23.403 -56.246 1.00 19.50 371 PRO B O 1
ATOM 8247 N N . THR B 1 373 ? -56.742 -21.829 -56.190 1.00 17.68 372 THR B N 1
ATOM 8248 C CA . THR B 1 373 ? -55.826 -22.539 -57.065 1.00 17.81 372 THR B CA 1
ATOM 8249 C C . THR B 1 373 ? -54.444 -22.563 -56.434 1.00 21.10 372 THR B C 1
ATOM 8250 O O . THR B 1 373 ? -53.939 -21.527 -55.990 1.00 21.86 372 THR B O 1
ATOM 8254 N N . LEU B 1 374 ? -53.840 -23.745 -56.392 1.00 19.29 373 LEU B N 1
ATOM 8255 C CA . LEU B 1 374 ? -52.477 -23.932 -55.914 1.00 20.10 373 LEU B CA 1
ATOM 8256 C C . LEU B 1 374 ? -51.666 -24.493 -57.069 1.00 24.12 373 LEU B C 1
ATOM 8257 O O . LEU B 1 374 ? -52.024 -25.533 -57.636 1.00 26.47 373 LEU B O 1
ATOM 8262 N N . ILE B 1 375 ? -50.590 -23.805 -57.422 1.00 22.67 374 ILE B N 1
ATOM 8263 C CA . ILE B 1 375 ? -49.652 -24.272 -58.434 1.00 19.63 374 ILE B CA 1
ATOM 8264 C C . ILE B 1 375 ? -48.363 -24.604 -57.700 1.00 19.47 374 ILE B C 1
ATOM 8265 O O . ILE B 1 375 ? -47.640 -23.704 -57.254 1.00 20.19 374 ILE B O 1
ATOM 8270 N N . SER B 1 376 ? -48.081 -25.895 -57.551 1.00 20.54 375 SER B N 1
ATOM 8271 C CA . SER B 1 376 ? -46.969 -26.346 -56.726 1.00 23.64 375 SER B CA 1
ATOM 8272 C C . SER B 1 376 ? -45.907 -27.029 -57.582 1.00 26.26 375 SER B C 1
ATOM 8273 O O . SER B 1 376 ? -46.076 -27.229 -58.784 1.00 27.26 375 SER B O 1
ATOM 8276 N N . GLY B 1 377 ? -44.794 -27.381 -56.940 1.00 25.04 376 GLY B N 1
ATOM 8277 C CA . GLY B 1 377 ? -43.728 -28.062 -57.645 1.00 30.90 376 GLY B CA 1
ATOM 8278 C C . GLY B 1 377 ? -42.922 -27.187 -58.576 1.00 26.38 376 GLY B C 1
ATOM 8279 O O . GLY B 1 377 ? -42.231 -27.707 -59.457 1.00 30.61 376 GLY B O 1
ATOM 8280 N N . LEU B 1 378 ? -42.981 -25.871 -58.401 1.00 22.26 377 LEU B N 1
ATOM 8281 C CA . LEU B 1 378 ? -42.229 -24.955 -59.244 1.00 22.99 377 LEU B CA 1
ATOM 8282 C C . LEU B 1 378 ? -40.778 -24.877 -58.791 1.00 29.31 377 LEU B C 1
ATOM 8283 O O . LEU B 1 378 ? -40.458 -25.063 -57.611 1.00 26.75 377 LEU B O 1
ATOM 8288 N N . ALA B 1 379 ? -39.897 -24.594 -59.747 1.00 31.67 378 ALA B N 1
ATOM 8289 C CA . ALA B 1 379 ? -38.513 -24.343 -59.399 1.00 31.16 378 ALA B CA 1
ATOM 8290 C C . ALA B 1 379 ? -38.384 -22.930 -58.837 1.00 32.37 378 ALA B C 1
ATOM 8291 O O . ALA B 1 379 ? -39.199 -22.058 -59.148 1.00 38.84 378 ALA B O 1
ATOM 8293 N N . PRO B 1 380 ? -37.380 -22.684 -57.994 1.00 39.71 379 PRO B N 1
ATOM 8294 C CA . PRO B 1 380 ? -37.216 -21.338 -57.418 1.00 46.33 379 PRO B CA 1
ATOM 8295 C C . PRO B 1 380 ? -37.097 -20.215 -58.441 1.00 51.50 379 PRO B C 1
ATOM 8296 O O . PRO B 1 380 ? -37.318 -19.052 -58.084 1.00 52.68 379 PRO B O 1
ATOM 8300 N N . ALA B 1 381 ? -36.755 -20.517 -59.692 1.00 50.53 380 ALA B N 1
ATOM 8301 C CA . ALA B 1 381 ? -36.608 -19.504 -60.731 1.00 54.77 380 ALA B CA 1
ATOM 8302 C C . ALA B 1 381 ? -37.620 -19.706 -61.855 1.00 55.16 380 ALA B C 1
ATOM 8303 O O . ALA B 1 381 ? -37.305 -19.558 -63.037 1.00 54.63 380 ALA B O 1
ATOM 8305 N N . SER B 1 382 ? -38.847 -20.035 -61.495 1.00 51.68 381 SER B N 1
ATOM 8306 C CA . SER B 1 382 ? -39.970 -20.292 -62.380 1.00 49.25 381 SER B CA 1
ATOM 8307 C C . SER B 1 382 ? -40.692 -18.991 -62.721 1.00 48.68 381 SER B C 1
ATOM 8308 O O . SER B 1 382 ? -40.718 -18.054 -61.914 1.00 38.12 381 SER B O 1
ATOM 8311 N N . PRO B 1 383 ? -41.275 -18.915 -63.921 1.00 56.08 382 PRO B N 1
ATOM 8312 C CA . PRO B 1 383 ? -42.023 -17.702 -64.291 1.00 60.91 382 PRO B CA 1
ATOM 8313 C C . PRO B 1 383 ? -43.051 -17.286 -63.253 1.00 58.55 382 PRO B C 1
ATOM 8314 O O . PRO B 1 383 ? -43.182 -16.092 -62.961 1.00 57.40 382 PRO B O 1
ATOM 8318 N N . LEU B 1 384 ? -43.768 -18.242 -62.664 1.00 55.27 383 LEU B N 1
ATOM 8319 C CA . LEU B 1 384 ? -44.800 -17.881 -61.700 1.00 51.31 383 LEU B CA 1
ATOM 8320 C C . LEU B 1 384 ? -44.211 -17.412 -60.375 1.00 44.33 383 LEU B C 1
ATOM 8321 O O . LEU B 1 384 ? -44.819 -16.572 -59.700 1.00 49.11 383 LEU B O 1
ATOM 8326 N N . MET B 1 385 ? -43.046 -17.938 -59.977 1.00 41.25 384 MET B N 1
ATOM 8327 C CA . MET B 1 385 ? -42.489 -17.546 -58.681 1.00 39.42 384 MET B CA 1
ATOM 8328 C C . MET B 1 385 ? -42.107 -16.072 -58.651 1.00 41.02 384 MET B C 1
ATOM 8329 O O . MET B 1 385 ? -42.141 -15.450 -57.583 1.00 42.56 384 MET B O 1
ATOM 8334 N N . GLN B 1 386 ? -41.760 -15.497 -59.808 1.00 38.25 385 GLN B N 1
ATOM 8335 C CA . GLN B 1 386 ? -41.289 -14.123 -59.894 1.00 39.00 385 GLN B CA 1
ATOM 8336 C C . GLN B 1 386 ? -42.247 -13.172 -60.598 1.00 39.80 385 GLN B C 1
ATOM 8337 O O . GLN B 1 386 ? -42.181 -11.967 -60.346 1.00 38.95 385 GLN B O 1
ATOM 8339 N N . GLN B 1 387 ? -43.122 -13.665 -61.471 1.00 39.85 386 GLN B N 1
ATOM 8340 C CA . GLN B 1 387 ? -43.988 -12.769 -62.221 1.00 38.43 386 GLN B CA 1
ATOM 8341 C C . GLN B 1 387 ? -45.234 -12.418 -61.411 1.00 31.93 386 GLN B C 1
ATOM 8342 O O . GLN B 1 387 ? -45.459 -12.915 -60.302 1.00 27.25 386 GLN B O 1
ATOM 8344 N N . GLU B 1 388 ? -46.057 -11.547 -61.985 1.00 32.44 387 GLU B N 1
ATOM 8345 C CA . GLU B 1 388 ? -47.229 -11.036 -61.298 1.00 28.86 387 GLU B CA 1
ATOM 8346 C C . GLU B 1 388 ? -48.256 -12.147 -61.106 1.00 18.08 387 GLU B C 1
ATOM 8347 O O . GLU B 1 388 ? -48.363 -13.076 -61.915 1.00 24.41 387 GLU B O 1
ATOM 8353 N N . ILE B 1 389 ? -49.004 -12.064 -60.012 1.00 22.51 388 ILE B N 1
ATOM 8354 C CA . ILE B 1 389 ? -50.014 -13.065 -59.683 1.00 23.16 388 ILE B CA 1
ATOM 8355 C C . ILE B 1 389 ? -51.392 -12.427 -59.732 1.00 24.22 388 ILE B C 1
ATOM 8356 O O . ILE B 1 389 ? -51.597 -11.317 -59.228 1.00 23.75 388 ILE B O 1
ATOM 8361 N N . PHE B 1 390 ? -52.336 -13.130 -60.340 1.00 17.37 389 PHE B N 1
ATOM 8362 C CA . PHE B 1 390 ? -53.711 -12.678 -60.416 1.00 18.12 389 PHE B CA 1
ATOM 8363 C C . PHE B 1 390 ? -54.621 -13.749 -59.838 1.00 21.39 389 PHE B C 1
ATOM 8364 O O . PHE B 1 390 ? -54.340 -14.946 -59.944 1.00 22.26 389 PHE B O 1
ATOM 8372 N N . GLY B 1 391 ? -55.724 -13.306 -59.238 1.00 18.81 390 GLY B N 1
ATOM 8373 C CA . GLY B 1 391 ? -56.759 -14.198 -58.788 1.00 16.31 390 GLY B CA 1
ATOM 8374 C C . GLY B 1 391 ? -56.438 -14.862 -57.469 1.00 15.85 390 GLY B C 1
ATOM 8375 O O . GLY B 1 391 ? -55.436 -14.563 -56.813 1.00 17.79 390 GLY B O 1
ATOM 8376 N N . PRO B 1 392 ? -57.307 -15.772 -57.052 1.00 16.91 391 PRO B N 1
ATOM 8377 C CA . PRO B 1 392 ? -57.101 -16.533 -55.809 1.00 17.07 391 PRO B CA 1
ATOM 8378 C C . PRO B 1 392 ? -56.129 -17.693 -56.013 1.00 17.08 391 PRO B C 1
ATOM 8379 O O . PRO B 1 392 ? -56.490 -18.873 -55.898 1.00 19.15 391 PRO B O 1
ATOM 8383 N N . VAL B 1 393 ? -54.881 -17.353 -56.331 1.00 14.35 392 VAL B N 1
ATOM 8384 C CA . VAL B 1 393 ? -53.877 -18.306 -56.793 1.00 15.55 392 VAL B CA 1
ATOM 8385 C C . VAL B 1 393 ? -52.635 -18.220 -55.910 1.00 18.01 392 VAL B C 1
ATOM 8386 O O . VAL B 1 393 ? -52.109 -17.125 -55.673 1.00 18.68 392 VAL B O 1
ATOM 8390 N N . LEU B 1 394 ? -52.172 -19.376 -55.435 1.00 19.46 393 LEU B N 1
ATOM 8391 C CA . LEU B 1 394 ? -50.923 -19.513 -54.699 1.00 19.46 393 LEU B CA 1
ATOM 8392 C C . LEU B 1 394 ? -49.940 -20.259 -55.588 1.00 20.72 393 LEU B C 1
ATOM 8393 O O . LEU B 1 394 ? -50.332 -21.177 -56.311 1.00 22.16 393 LEU B O 1
ATOM 8398 N N . VAL B 1 395 ? -48.666 -19.868 -55.549 1.00 16.56 394 VAL B N 1
ATOM 8399 C CA . VAL B 1 395 ? -47.606 -20.581 -56.257 1.00 18.63 394 VAL B CA 1
ATOM 8400 C C . VAL B 1 395 ? -46.553 -20.998 -55.239 1.00 21.76 394 VAL B C 1
ATOM 8401 O O . VAL B 1 395 ? -46.252 -20.237 -54.312 1.00 20.10 394 VAL B O 1
ATOM 8405 N N . SER B 1 396 ? -46.004 -22.208 -55.390 1.00 17.45 395 SER B N 1
ATOM 8406 C CA . SER B 1 396 ? -45.162 -22.741 -54.325 1.00 16.89 395 SER B CA 1
ATOM 8407 C C . SER B 1 396 ? -43.893 -23.382 -54.865 1.00 17.37 395 SER B C 1
ATOM 8408 O O . SER B 1 396 ? -43.899 -24.016 -55.926 1.00 20.14 395 SER B O 1
ATOM 8411 N N . THR B 1 397 ? -42.812 -23.220 -54.107 1.00 16.67 396 THR B N 1
ATOM 8412 C CA . THR B 1 397 ? -41.561 -23.921 -54.342 1.00 17.70 396 THR B CA 1
ATOM 8413 C C . THR B 1 397 ? -41.036 -24.386 -52.990 1.00 21.76 396 THR B C 1
ATOM 8414 O O . THR B 1 397 ? -41.587 -24.050 -51.940 1.00 19.98 396 THR B O 1
ATOM 8418 N N . THR B 1 398 ? -39.970 -25.175 -53.009 1.00 22.64 397 THR B N 1
ATOM 8419 C CA . THR B 1 398 ? -39.374 -25.661 -51.774 1.00 21.50 397 THR B CA 1
ATOM 8420 C C . THR B 1 398 ? -37.985 -25.070 -51.582 1.00 20.88 397 THR B C 1
ATOM 8421 O O . THR B 1 398 ? -37.391 -24.500 -52.503 1.00 23.20 397 THR B O 1
ATOM 8425 N N . PHE B 1 399 ? -37.480 -25.195 -50.355 1.00 18.22 398 PHE B N 1
ATOM 8426 C CA . PHE B 1 399 ? -36.122 -24.786 -50.036 1.00 18.20 398 PHE B CA 1
ATOM 8427 C C . PHE B 1 399 ? -35.494 -25.801 -49.088 1.00 21.85 398 PHE B C 1
ATOM 8428 O O . PHE B 1 399 ? -36.189 -26.501 -48.342 1.00 20.35 398 PHE B O 1
ATOM 8436 N N . ARG B 1 400 ? -34.167 -25.871 -49.126 1.00 24.19 399 ARG B N 1
ATOM 8437 C CA . ARG B 1 400 ? -33.451 -26.844 -48.313 1.00 23.84 399 ARG B CA 1
ATOM 8438 C C . ARG B 1 400 ? -32.996 -26.266 -46.978 1.00 21.46 399 ARG B C 1
ATOM 8439 O O . ARG B 1 400 ? -33.099 -26.939 -45.949 1.00 23.60 399 ARG B O 1
ATOM 8447 N N . THR B 1 401 ? -32.492 -25.040 -46.972 1.00 22.29 400 THR B N 1
ATOM 8448 C CA . THR B 1 401 ? -31.948 -24.400 -45.787 1.00 20.73 400 THR B CA 1
ATOM 8449 C C . THR B 1 401 ? -32.590 -23.034 -45.628 1.00 19.58 400 THR B C 1
ATOM 8450 O O . THR B 1 401 ? -33.067 -22.446 -46.605 1.00 19.72 400 THR B O 1
ATOM 8454 N N . PRO B 1 402 ? -32.607 -22.489 -44.406 1.00 21.59 401 PRO B N 1
ATOM 8455 C CA . PRO B 1 402 ? -33.121 -21.119 -44.241 1.00 22.81 401 PRO B CA 1
ATOM 8456 C C . PRO B 1 402 ? -32.388 -20.096 -45.094 1.00 21.60 401 PRO B C 1
ATOM 8457 O O . PRO B 1 402 ? -33.022 -19.173 -45.620 1.00 20.57 401 PRO B O 1
ATOM 8461 N N . ALA B 1 403 ? -31.074 -20.248 -45.275 1.00 25.84 402 ALA B N 1
ATOM 8462 C CA . ALA B 1 403 ? -30.351 -19.338 -46.159 1.00 28.53 402 ALA B CA 1
ATOM 8463 C C . ALA B 1 403 ? -30.903 -19.396 -47.576 1.00 23.77 402 ALA B C 1
ATOM 8464 O O . ALA B 1 403 ? -31.019 -18.362 -48.246 1.00 22.61 402 ALA B O 1
ATOM 8466 N N . GLU B 1 404 ? -31.266 -20.596 -48.043 1.00 19.97 403 GLU B N 1
ATOM 8467 C CA . GLU B 1 404 ? -31.873 -20.725 -49.363 1.00 21.17 403 GLU B CA 1
ATOM 8468 C C . GLU B 1 404 ? -33.253 -20.077 -49.404 1.00 22.74 403 GLU B C 1
ATOM 8469 O O . GLU B 1 404 ? -33.620 -19.456 -50.409 1.00 19.54 403 GLU B O 1
ATOM 8475 N N . ALA B 1 405 ? -34.031 -20.209 -48.323 1.00 18.03 404 ALA B N 1
ATOM 8476 C CA . ALA B 1 405 ? -35.320 -19.521 -48.268 1.00 16.93 404 ALA B CA 1
ATOM 8477 C C . ALA B 1 405 ? -35.141 -18.020 -48.442 1.00 14.98 404 ALA B C 1
ATOM 8478 O O . ALA B 1 405 ? -35.912 -17.373 -49.165 1.00 17.27 404 ALA B O 1
ATOM 8480 N N . VAL B 1 406 ? -34.135 -17.449 -47.777 1.00 14.94 405 VAL B N 1
ATOM 8481 C CA . VAL B 1 406 ? -33.888 -16.009 -47.874 1.00 16.09 405 VAL B CA 1
ATOM 8482 C C . VAL B 1 406 ? -33.525 -15.628 -49.303 1.00 20.66 405 VAL B C 1
ATOM 8483 O O . VAL B 1 406 ? -34.027 -14.637 -49.854 1.00 18.74 405 VAL B O 1
ATOM 8487 N N . GLU B 1 407 ? -32.637 -16.410 -49.922 1.00 19.00 406 GLU B N 1
ATOM 8488 C CA . GLU B 1 407 ? -32.239 -16.139 -51.300 1.00 22.36 406 GLU B CA 1
ATOM 8489 C C . GLU B 1 407 ? -33.445 -16.160 -52.235 1.00 21.89 406 GLU B C 1
ATOM 8490 O O . GLU B 1 407 ? -33.608 -15.268 -53.077 1.00 21.19 406 GLU B O 1
ATOM 8496 N N . ILE B 1 408 ? -34.308 -17.168 -52.092 1.00 19.45 407 ILE B N 1
ATOM 8497 C CA . ILE B 1 408 ? -35.477 -17.285 -52.960 1.00 18.63 407 ILE B CA 1
ATOM 8498 C C . ILE B 1 408 ? -36.433 -16.127 -52.723 1.00 20.91 407 ILE B C 1
ATOM 8499 O O . ILE B 1 408 ? -36.921 -15.488 -53.667 1.00 17.27 407 ILE B O 1
ATOM 8504 N N . ALA B 1 409 ? -36.724 -15.856 -51.450 1.00 18.81 408 ALA B N 1
ATOM 8505 C CA . ALA B 1 409 ? -37.680 -14.815 -51.104 1.00 16.45 408 ALA B CA 1
ATOM 8506 C C . ALA B 1 409 ? -37.224 -13.451 -51.599 1.00 20.49 408 ALA B C 1
ATOM 8507 O O . ALA B 1 409 ? -38.060 -12.621 -51.984 1.00 19.41 408 ALA B O 1
ATOM 8509 N N . ASN B 1 410 ? -35.913 -13.207 -51.611 1.00 19.70 409 ASN B N 1
ATOM 8510 C CA . ASN B 1 410 ? -35.359 -11.929 -52.040 1.00 19.74 409 ASN B CA 1
ATOM 8511 C C . ASN B 1 410 ? -35.015 -11.892 -53.523 1.00 20.06 409 ASN B C 1
ATOM 8512 O O . ASN B 1 410 ? -34.517 -10.869 -54.000 1.00 18.17 409 ASN B O 1
ATOM 8517 N N . ASN B 1 411 ? -35.283 -12.965 -54.267 1.00 19.07 410 ASN B N 1
ATOM 8518 C CA . ASN B 1 411 ? -34.925 -13.026 -55.680 1.00 20.03 410 ASN B CA 1
ATOM 8519 C C . ASN B 1 411 ? -36.005 -12.396 -56.551 1.00 23.97 410 ASN B C 1
ATOM 8520 O O . ASN B 1 411 ? -36.503 -13.010 -57.501 1.00 26.27 410 ASN B O 1
ATOM 8525 N N . THR B 1 412 ? -36.367 -11.159 -56.226 1.00 25.24 411 THR B N 1
ATOM 8526 C CA . THR B 1 412 ? -37.429 -10.454 -56.918 1.00 22.03 411 THR B CA 1
ATOM 8527 C C . THR B 1 412 ? -37.048 -8.989 -56.958 1.00 18.65 411 THR B C 1
ATOM 8528 O O . THR B 1 412 ? -36.179 -8.535 -56.211 1.00 21.95 411 THR B O 1
ATOM 8532 N N . ALA B 1 413 ? -37.711 -8.255 -57.849 1.00 23.02 412 ALA B N 1
ATOM 8533 C CA . ALA B 1 413 ? -37.567 -6.812 -57.886 1.00 30.74 412 ALA B CA 1
ATOM 8534 C C . ALA B 1 413 ? -38.374 -6.134 -56.792 1.00 24.83 412 ALA B C 1
ATOM 8535 O O . ALA B 1 413 ? -38.266 -4.918 -56.630 1.00 24.63 412 ALA B O 1
ATOM 8537 N N . TYR B 1 414 ? -39.139 -6.899 -56.023 1.00 19.80 413 TYR B N 1
ATOM 8538 C CA . TYR B 1 414 ? -40.064 -6.345 -55.046 1.00 20.39 413 TYR B CA 1
ATOM 8539 C C . TYR B 1 414 ? -39.539 -6.469 -53.620 1.00 18.14 413 TYR B C 1
ATOM 8540 O O . TYR B 1 414 ? -38.525 -7.113 -53.334 1.00 19.88 413 TYR B O 1
ATOM 8549 N N . GLY B 1 415 ? -40.265 -5.821 -52.713 1.00 16.11 414 GLY B N 1
ATOM 8550 C CA . GLY B 1 415 ? -40.032 -5.959 -51.292 1.00 13.68 414 GLY B CA 1
ATOM 8551 C C . GLY B 1 415 ? -41.122 -5.227 -50.546 1.00 17.19 414 GLY B C 1
ATOM 8552 O O . GLY B 1 415 ? -40.997 -4.034 -50.271 1.00 17.59 414 GLY B O 1
ATOM 8553 N N . LEU B 1 416 ? -42.209 -5.925 -50.221 1.00 12.98 415 LEU B N 1
ATOM 8554 C CA . LEU B 1 416 ? -43.339 -5.285 -49.569 1.00 11.38 415 LEU B CA 1
ATOM 8555 C C . LEU B 1 416 ? -43.586 -6.020 -48.266 1.00 12.37 415 LEU B C 1
ATOM 8556 O O . LEU B 1 416 ? -42.926 -5.731 -47.256 1.00 12.48 415 LEU B O 1
ATOM 8561 N N . ALA B 1 417 ? -44.504 -6.980 -48.229 1.00 12.55 416 ALA B N 1
ATOM 8562 C CA . ALA B 1 417 ? -44.747 -7.764 -47.029 1.00 12.51 416 ALA B CA 1
ATOM 8563 C C . ALA B 1 417 ? -44.244 -9.190 -47.211 1.00 12.69 416 ALA B C 1
ATOM 8564 O O . ALA B 1 417 ? -44.047 -9.668 -48.328 1.00 13.76 416 ALA B O 1
ATOM 8566 N N . ALA B 1 418 ? -44.026 -9.863 -46.082 1.00 11.78 417 ALA B N 1
ATOM 8567 C CA . ALA B 1 418 ? -43.559 -11.243 -46.051 1.00 11.96 417 ALA B CA 1
ATOM 8568 C C . ALA B 1 418 ? -43.989 -11.859 -44.729 1.00 12.07 417 ALA B C 1
ATOM 8569 O O . ALA B 1 418 ? -44.185 -11.156 -43.732 1.00 11.94 417 ALA B O 1
ATOM 8571 N N . SER B 1 419 ? -44.112 -13.190 -44.729 1.00 12.35 418 SER B N 1
ATOM 8572 C CA . SER B 1 419 ? -44.510 -13.958 -43.555 1.00 13.02 418 SER B CA 1
ATOM 8573 C C . SER B 1 419 ? -43.504 -15.081 -43.324 1.00 14.30 418 SER B C 1
ATOM 8574 O O . SER B 1 419 ? -43.034 -15.702 -44.281 1.00 14.71 418 SER B O 1
ATOM 8577 N N . VAL B 1 420 ? -43.175 -15.341 -42.057 1.00 12.65 419 VAL B N 1
ATOM 8578 C CA . VAL B 1 420 ? -42.229 -16.395 -41.679 1.00 12.85 419 VAL B CA 1
ATOM 8579 C C . VAL B 1 420 ? -42.852 -17.235 -40.577 1.00 13.90 419 VAL B C 1
ATOM 8580 O O . VAL B 1 420 ? -43.311 -16.688 -39.567 1.00 12.99 419 VAL B O 1
ATOM 8584 N N . TRP B 1 421 ? -42.832 -18.561 -40.749 1.00 14.37 420 TRP B N 1
ATOM 8585 C CA . TRP B 1 421 ? -43.438 -19.487 -39.798 1.00 13.58 420 TRP B CA 1
ATOM 8586 C C . TRP B 1 421 ? -42.385 -20.430 -39.248 1.00 13.82 420 TRP B C 1
ATOM 8587 O O . TRP B 1 421 ? -41.811 -21.238 -39.990 1.00 16.08 420 TRP B O 1
ATOM 8598 N N . SER B 1 422 ? -42.167 -20.351 -37.943 1.00 13.87 421 SER B N 1
ATOM 8599 C CA . SER B 1 422 ? -41.294 -21.278 -37.248 1.00 15.07 421 SER B CA 1
ATOM 8600 C C . SER B 1 422 ? -41.641 -21.181 -35.778 1.00 17.92 421 SER B C 1
ATOM 8601 O O . SER B 1 422 ? -41.957 -20.096 -35.281 1.00 16.27 421 SER B O 1
ATOM 8604 N N . GLU B 1 423 ? -41.592 -22.313 -35.089 1.00 14.92 422 GLU B N 1
ATOM 8605 C CA . GLU B 1 423 ? -41.837 -22.295 -33.657 1.00 14.68 422 GLU B CA 1
ATOM 8606 C C . GLU B 1 423 ? -40.604 -21.890 -32.858 1.00 18.62 422 GLU B C 1
ATOM 8607 O O . GLU B 1 423 ? -40.739 -21.559 -31.677 1.00 22.99 422 GLU B O 1
ATOM 8613 N N . ASN B 1 424 ? -39.424 -21.876 -33.476 1.00 17.58 423 ASN B N 1
ATOM 8614 C CA . ASN B 1 424 ? -38.175 -21.629 -32.759 1.00 20.32 423 ASN B CA 1
ATOM 8615 C C . ASN B 1 424 ? -37.886 -20.133 -32.649 1.00 24.16 423 ASN B C 1
ATOM 8616 O O . ASN B 1 424 ? -37.943 -19.404 -33.647 1.00 23.09 423 ASN B O 1
ATOM 8621 N N . VAL B 1 425 ? -37.535 -19.689 -31.436 1.00 28.19 424 VAL B N 1
ATOM 8622 C CA . VAL B 1 425 ? -37.332 -18.259 -31.190 1.00 32.44 424 VAL B CA 1
ATOM 8623 C C . VAL B 1 425 ? -36.154 -17.716 -31.992 1.00 29.47 424 VAL B C 1
ATOM 8624 O O . VAL B 1 425 ? -36.189 -16.578 -32.476 1.00 30.70 424 VAL B O 1
ATOM 8628 N N . ASN B 1 426 ? -35.100 -18.511 -32.162 1.00 26.05 425 ASN B N 1
ATOM 8629 C CA . ASN B 1 426 ? -33.934 -18.007 -32.883 1.00 24.41 425 ASN B CA 1
ATOM 8630 C C . ASN B 1 426 ? -34.200 -17.915 -34.376 1.00 28.14 425 ASN B C 1
ATOM 8631 O O . ASN B 1 426 ? -33.917 -16.889 -35.004 1.00 29.64 425 ASN B O 1
ATOM 8636 N N . LEU B 1 427 ? -34.741 -18.982 -34.965 1.00 20.09 426 LEU B N 1
ATOM 8637 C CA . LEU B 1 427 ? -34.886 -19.020 -36.417 1.00 20.79 426 LEU B CA 1
ATOM 8638 C C . LEU B 1 427 ? -35.832 -17.933 -36.910 1.00 20.46 426 LEU B C 1
ATOM 8639 O O . LEU B 1 427 ? -35.543 -17.242 -37.895 1.00 19.17 426 LEU B O 1
ATOM 8644 N N . ALA B 1 428 ? -36.971 -17.770 -36.238 1.00 24.83 427 ALA B N 1
ATOM 8645 C CA . ALA B 1 428 ? -37.967 -16.805 -36.696 1.00 24.09 427 ALA B CA 1
ATOM 8646 C C . ALA B 1 428 ? -37.406 -15.389 -36.663 1.00 23.89 427 ALA B C 1
ATOM 8647 O O . ALA B 1 428 ? -37.498 -14.641 -37.646 1.00 20.70 427 ALA B O 1
ATOM 8649 N N . LEU B 1 429 ? -36.790 -15.014 -35.546 1.00 25.02 428 LEU B N 1
ATOM 8650 C CA . LEU B 1 429 ? -36.227 -13.678 -35.409 1.00 20.66 428 LEU B CA 1
ATOM 8651 C C . LEU B 1 429 ? -34.901 -13.512 -36.139 1.00 19.94 428 LEU B C 1
ATOM 8652 O O . LEU B 1 429 ? -34.458 -12.372 -36.325 1.00 22.45 428 LEU B O 1
ATOM 8657 N N . ASP B 1 430 ? -34.273 -14.605 -36.578 1.00 21.87 429 ASP B N 1
ATOM 8658 C CA . ASP B 1 430 ? -33.097 -14.497 -37.435 1.00 24.55 429 ASP B CA 1
ATOM 8659 C C . ASP B 1 430 ? -33.482 -14.287 -38.893 1.00 23.88 429 ASP B C 1
ATOM 8660 O O . ASP B 1 430 ? -32.813 -13.533 -39.608 1.00 26.95 429 ASP B O 1
ATOM 8665 N N . LEU B 1 431 ? -34.554 -14.946 -39.353 1.00 21.02 430 LEU B N 1
ATOM 8666 C CA . LEU B 1 431 ? -34.968 -14.824 -40.747 1.00 21.90 430 LEU B CA 1
ATOM 8667 C C . LEU B 1 431 ? -35.563 -13.455 -41.044 1.00 21.21 430 LEU B C 1
ATOM 8668 O O . LEU B 1 431 ? -35.307 -12.884 -42.108 1.00 22.77 430 LEU B O 1
ATOM 8673 N N . ALA B 1 432 ? -36.377 -12.925 -40.130 1.00 20.48 431 ALA B N 1
ATOM 8674 C CA . ALA B 1 432 ? -37.126 -11.696 -40.405 1.00 19.10 431 ALA B CA 1
ATOM 8675 C C . ALA B 1 432 ? -36.266 -10.525 -40.872 1.00 24.62 431 ALA B C 1
ATOM 8676 O O . ALA B 1 432 ? -36.601 -9.920 -41.905 1.00 23.42 431 ALA B O 1
ATOM 8678 N N . PRO B 1 433 ? -35.180 -10.144 -40.190 1.00 23.83 432 PRO B N 1
ATOM 8679 C CA . PRO B 1 433 ? -34.380 -9.014 -40.685 1.00 26.92 432 PRO B CA 1
ATOM 8680 C C . PRO B 1 433 ? -33.696 -9.285 -42.005 1.00 26.01 432 PRO B C 1
ATOM 8681 O O . PRO B 1 433 ? -33.346 -8.323 -42.698 1.00 27.72 432 PRO B O 1
ATOM 8685 N N . LYS B 1 434 ? -33.505 -10.554 -42.385 1.00 21.75 433 LYS B N 1
ATOM 8686 C CA . LYS B 1 434 ? -32.806 -10.872 -43.623 1.00 22.86 433 LYS B CA 1
ATOM 8687 C C . LYS B 1 434 ? -33.688 -10.726 -44.853 1.00 22.56 433 LYS B C 1
ATOM 8688 O O . LYS B 1 434 ? -33.166 -10.646 -45.970 1.00 22.38 433 LYS B O 1
ATOM 8694 N N . LEU B 1 435 ? -35.001 -10.669 -44.672 1.00 18.65 434 LEU B N 1
ATOM 8695 C CA . LEU B 1 435 ? -35.920 -10.524 -45.794 1.00 16.81 434 LEU B CA 1
ATOM 8696 C C . LEU B 1 435 ? -35.990 -9.074 -46.254 1.00 19.64 434 LEU B C 1
ATOM 8697 O O . LEU B 1 435 ? -36.059 -8.149 -45.441 1.00 19.17 434 LEU B O 1
ATOM 8702 N N . VAL B 1 436 ? -35.966 -8.874 -47.568 1.00 15.24 435 VAL B N 1
ATOM 8703 C CA . VAL B 1 436 ? -36.134 -7.539 -48.139 1.00 15.84 435 VAL B CA 1
ATOM 8704 C C . VAL B 1 436 ? -37.630 -7.243 -48.171 1.00 15.16 435 VAL B C 1
ATOM 8705 O O . VAL B 1 436 ? -38.377 -7.855 -48.936 1.00 17.12 435 VAL B O 1
ATOM 8709 N N . ALA B 1 437 ? -38.072 -6.311 -47.329 1.00 14.25 436 ALA B N 1
ATOM 8710 C CA . ALA B 1 437 ? -39.498 -6.140 -47.081 1.00 11.63 436 ALA B CA 1
ATOM 8711 C C . ALA B 1 437 ? -39.666 -4.931 -46.180 1.00 13.40 436 ALA B C 1
ATOM 8712 O O . ALA B 1 437 ? -38.748 -4.555 -45.440 1.00 16.47 436 ALA B O 1
ATOM 8714 N N . GLY B 1 438 ? -40.845 -4.327 -46.257 1.00 12.76 437 GLY B N 1
ATOM 8715 C CA . GLY B 1 438 ? -41.225 -3.298 -45.311 1.00 12.26 437 GLY B CA 1
ATOM 8716 C C . GLY B 1 438 ? -42.076 -3.831 -44.176 1.00 13.48 437 GLY B C 1
ATOM 8717 O O . GLY B 1 438 ? -42.244 -3.147 -43.164 1.00 13.10 437 GLY B O 1
ATOM 8718 N N . ILE B 1 439 ? -42.628 -5.038 -44.325 1.00 12.23 438 ILE B N 1
ATOM 8719 C CA . ILE B 1 439 ? -43.419 -5.678 -43.273 1.00 11.29 438 ILE B CA 1
ATOM 8720 C C . ILE B 1 439 ? -43.036 -7.149 -43.220 1.00 11.43 438 ILE B C 1
ATOM 8721 O O . ILE B 1 439 ? -43.002 -7.816 -44.259 1.00 11.58 438 ILE B O 1
ATOM 8726 N N . VAL B 1 440 ? -42.754 -7.668 -42.024 1.00 11.76 439 VAL B N 1
ATOM 8727 C CA . VAL B 1 440 ? -42.576 -9.107 -41.838 1.00 11.67 439 VAL B CA 1
ATOM 8728 C C . VAL B 1 440 ? -43.443 -9.564 -40.673 1.00 12.55 439 VAL B C 1
ATOM 8729 O O . VAL B 1 440 ? -43.301 -9.056 -39.557 1.00 13.95 439 VAL B O 1
ATOM 8733 N N . TRP B 1 441 ? -44.314 -10.539 -40.918 1.00 13.04 440 TRP B N 1
ATOM 8734 C CA . TRP B 1 441 ? -45.137 -11.140 -39.872 1.00 12.48 440 TRP B CA 1
ATOM 8735 C C . TRP B 1 441 ? -44.536 -12.476 -39.458 1.00 12.25 440 TRP B C 1
ATOM 8736 O O . TRP B 1 441 ? -44.291 -13.334 -40.309 1.00 12.84 440 TRP B O 1
ATOM 8747 N N . ILE B 1 442 ? -44.325 -12.660 -38.158 1.00 12.35 441 ILE B N 1
ATOM 8748 C CA . ILE B 1 442 ? -43.887 -13.941 -37.605 1.00 12.59 441 ILE B CA 1
ATOM 8749 C C . ILE B 1 442 ? -45.120 -14.713 -37.146 1.00 12.77 441 ILE B C 1
ATOM 8750 O O . ILE B 1 442 ? -45.912 -14.218 -36.338 1.00 14.37 441 ILE B O 1
ATOM 8755 N N . ASN B 1 443 ? -45.282 -15.930 -37.669 1.00 12.97 442 ASN B N 1
ATOM 8756 C CA . ASN B 1 443 ? -46.400 -16.809 -37.298 1.00 14.25 442 ASN B CA 1
ATOM 8757 C C . ASN B 1 443 ? -47.756 -16.127 -37.478 1.00 13.76 442 ASN B C 1
ATOM 8758 O O . ASN B 1 443 ? -48.671 -16.258 -36.657 1.00 15.23 442 ASN B O 1
ATOM 8763 N N . GLY B 1 444 ? -47.887 -15.406 -38.583 1.00 12.90 443 GLY B N 1
ATOM 8764 C CA . GLY B 1 444 ? -49.151 -14.812 -38.976 1.00 14.80 443 GLY B CA 1
ATOM 8765 C C . GLY B 1 444 ? -48.981 -14.246 -40.363 1.00 13.89 443 GLY B C 1
ATOM 8766 O O . GLY B 1 444 ? -47.892 -14.288 -40.940 1.00 13.51 443 GLY B O 1
ATOM 8767 N N . THR B 1 445 ? -50.076 -13.716 -40.900 1.00 13.13 444 THR B N 1
ATOM 8768 C CA . THR B 1 445 ? -49.989 -12.995 -42.161 1.00 12.46 444 THR B CA 1
ATOM 8769 C C . THR B 1 445 ? -51.108 -11.971 -42.221 1.00 14.56 444 THR B C 1
ATOM 8770 O O . THR B 1 445 ? -52.145 -12.112 -41.558 1.00 13.22 444 THR B O 1
ATOM 8774 N N . ASN B 1 446 ? -50.869 -10.922 -43.014 1.00 12.55 445 ASN B N 1
ATOM 8775 C CA . ASN B 1 446 ? -51.891 -9.927 -43.327 1.00 12.21 445 ASN B CA 1
ATOM 8776 C C . ASN B 1 446 ? -52.426 -9.238 -42.080 1.00 16.41 445 ASN B C 1
ATOM 8777 O O . ASN B 1 446 ? -53.603 -8.870 -42.016 1.00 15.06 445 ASN B O 1
ATOM 8782 N N . MET B 1 447 ? -51.567 -9.070 -41.083 1.00 13.14 446 MET B N 1
ATOM 8783 C CA . MET B 1 447 ? -51.944 -8.360 -39.873 1.00 12.13 446 MET B CA 1
ATOM 8784 C C . MET B 1 447 ? -51.778 -6.863 -40.107 1.00 13.13 446 MET B C 1
ATOM 8785 O O . MET B 1 447 ? -50.714 -6.409 -40.536 1.00 13.85 446 MET B O 1
ATOM 8790 N N . MET B 1 448 ? -52.845 -6.096 -39.848 1.00 13.13 447 MET B N 1
ATOM 8791 C CA . MET B 1 448 ? -52.870 -4.672 -40.169 1.00 12.01 447 MET B CA 1
ATOM 8792 C C . MET B 1 448 ? -53.422 -3.880 -38.999 1.00 12.12 447 MET B C 1
ATOM 8793 O O . MET B 1 448 ? -54.395 -4.298 -38.364 1.00 13.95 447 MET B O 1
ATOM 8798 N N . ASP B 1 449 ? -52.787 -2.741 -38.709 1.00 11.94 448 ASP B N 1
ATOM 8799 C CA . ASP B 1 449 ? -53.315 -1.829 -37.704 1.00 15.42 448 ASP B CA 1
ATOM 8800 C C . ASP B 1 449 ? -52.931 -0.400 -38.046 1.00 12.15 448 ASP B C 1
ATOM 8801 O O . ASP B 1 449 ? -51.853 -0.143 -38.605 1.00 11.50 448 ASP B O 1
ATOM 8806 N N . ALA B 1 450 ? -53.824 0.533 -37.663 1.00 11.68 449 ALA B N 1
ATOM 8807 C CA . ALA B 1 450 ? -53.616 1.948 -37.962 1.00 12.51 449 ALA B CA 1
ATOM 8808 C C . ALA B 1 450 ? -52.305 2.481 -37.401 1.00 12.38 449 ALA B C 1
ATOM 8809 O O . ALA B 1 450 ? -51.757 3.453 -37.938 1.00 13.70 449 ALA B O 1
ATOM 8811 N N . ALA B 1 451 ? -51.787 1.880 -36.332 1.00 11.59 450 ALA B N 1
ATOM 8812 C CA . ALA B 1 451 ? -50.557 2.370 -35.719 1.00 12.22 450 ALA B CA 1
ATOM 8813 C C . ALA B 1 451 ? -49.299 1.750 -36.309 1.00 11.57 450 ALA B C 1
ATOM 8814 O O . ALA B 1 451 ? -48.196 2.229 -36.010 1.00 13.43 450 ALA B O 1
ATOM 8816 N N . ALA B 1 452 ? -49.430 0.694 -37.117 1.00 11.40 451 ALA B N 1
ATOM 8817 C CA . ALA B 1 452 ? -48.289 -0.035 -37.636 1.00 11.32 451 ALA B CA 1
ATOM 8818 C C . ALA B 1 452 ? -48.051 0.346 -39.090 1.00 11.31 451 ALA B C 1
ATOM 8819 O O . ALA B 1 452 ? -48.922 0.089 -39.944 1.00 12.36 451 ALA B O 1
ATOM 8821 N N . PRO B 1 453 ? -46.919 0.963 -39.421 1.00 11.83 452 PRO B N 1
ATOM 8822 C CA . PRO B 1 453 ? -46.720 1.439 -40.798 1.00 11.32 452 PRO B CA 1
ATOM 8823 C C . PRO B 1 453 ? -46.484 0.287 -41.763 1.00 13.04 452 PRO B C 1
ATOM 8824 O O . PRO B 1 453 ? -45.950 -0.771 -41.403 1.00 13.00 452 PRO B O 1
ATOM 8828 N N . PHE B 1 454 ? -46.899 0.506 -43.010 1.00 11.78 453 PHE B N 1
ATOM 8829 C CA . PHE B 1 454 ? -46.658 -0.463 -44.069 1.00 11.47 453 PHE B CA 1
ATOM 8830 C C . PHE B 1 454 ? -46.247 0.260 -45.343 1.00 13.52 453 PHE B C 1
ATOM 8831 O O . PHE B 1 454 ? -46.719 1.363 -45.639 1.00 11.95 453 PHE B O 1
ATOM 8839 N N . GLY B 1 455 ? -45.355 -0.365 -46.091 1.00 12.22 454 GLY B N 1
ATOM 8840 C CA . GLY B 1 455 ? -44.861 0.237 -47.314 1.00 10.99 454 GLY B CA 1
ATOM 8841 C C . GLY B 1 455 ? -43.713 -0.596 -47.837 1.00 11.08 454 GLY B C 1
ATOM 8842 O O . GLY B 1 455 ? -43.274 -1.551 -47.198 1.00 13.59 454 GLY B O 1
ATOM 8843 N N . GLY B 1 456 ? -43.233 -0.219 -49.020 1.00 12.15 455 GLY B N 1
ATOM 8844 C CA . GLY B 1 456 ? -42.308 -1.044 -49.759 1.00 12.87 455 GLY B CA 1
ATOM 8845 C C . GLY B 1 456 ? -40.896 -0.485 -49.851 1.00 13.36 455 GLY B C 1
ATOM 8846 O O . GLY B 1 456 ? -40.614 0.657 -49.496 1.00 13.59 455 GLY B O 1
ATOM 8847 N N . VAL B 1 457 ? -40.000 -1.357 -50.320 1.00 13.90 456 VAL B N 1
ATOM 8848 C CA . VAL B 1 457 ? -38.666 -0.985 -50.791 1.00 14.10 456 VAL B CA 1
ATOM 8849 C C . VAL B 1 457 ? -38.530 -1.494 -52.220 1.00 16.55 456 VAL B C 1
ATOM 8850 O O . VAL B 1 457 ? -39.462 -2.098 -52.759 1.00 16.48 456 VAL B O 1
ATOM 8854 N N . ARG B 1 458 ? -37.369 -1.261 -52.847 1.00 15.94 457 ARG B N 1
ATOM 8855 C CA . ARG B 1 458 ? -37.165 -1.666 -54.234 1.00 16.77 457 ARG B CA 1
ATOM 8856 C C . ARG B 1 458 ? -38.348 -1.233 -55.093 1.00 16.05 457 ARG B C 1
ATOM 8857 O O . ARG B 1 458 ? -38.849 -0.114 -54.939 1.00 18.51 457 ARG B O 1
ATOM 8865 N N . GLU B 1 459 ? -38.835 -2.110 -55.966 1.00 14.43 458 GLU B N 1
ATOM 8866 C CA . GLU B 1 459 ? -39.891 -1.715 -56.894 1.00 14.94 458 GLU B CA 1
ATOM 8867 C C . GLU B 1 459 ? -41.288 -1.832 -56.293 1.00 15.17 458 GLU B C 1
ATOM 8868 O O . GLU B 1 459 ? -42.279 -1.613 -56.996 1.00 15.71 458 GLU B O 1
ATOM 8874 N N . SER B 1 460 ? -41.393 -2.158 -55.009 1.00 13.86 459 SER B N 1
ATOM 8875 C CA . SER B 1 460 ? -42.683 -2.041 -54.342 1.00 12.97 459 SER B CA 1
ATOM 8876 C C . SER B 1 460 ? -43.011 -0.614 -53.940 1.00 14.65 459 SER B C 1
ATOM 8877 O O . SER B 1 460 ? -44.091 -0.379 -53.380 1.00 13.75 459 SER B O 1
ATOM 8880 N N . GLY B 1 461 ? -42.119 0.338 -54.212 1.00 14.66 460 GLY B N 1
ATOM 8881 C CA . GLY B 1 461 ? -42.440 1.730 -53.968 1.00 15.92 460 GLY B CA 1
ATOM 8882 C C . GLY B 1 461 ? -41.656 2.363 -52.835 1.00 14.05 460 GLY B C 1
ATOM 8883 O O . GLY B 1 461 ? -40.540 1.945 -52.517 1.00 15.74 460 GLY B O 1
ATOM 8884 N N . PHE B 1 462 ? -42.234 3.403 -52.243 1.00 11.42 461 PHE B N 1
ATOM 8885 C CA . PHE B 1 462 ? -41.578 4.110 -51.146 1.00 11.06 461 PHE B CA 1
ATOM 8886 C C . PHE B 1 462 ? -42.631 4.889 -50.370 1.00 13.07 461 PHE B C 1
ATOM 8887 O O . PHE B 1 462 ? -43.750 5.105 -50.852 1.00 13.64 461 PHE B O 1
ATOM 8895 N N . GLY B 1 463 ? -42.258 5.296 -49.154 1.00 11.75 462 GLY B N 1
ATOM 8896 C CA . GLY B 1 463 ? -43.194 5.878 -48.221 1.00 13.42 462 GLY B CA 1
ATOM 8897 C C . GLY B 1 463 ? -43.859 4.812 -47.372 1.00 12.22 462 GLY B C 1
ATOM 8898 O O . GLY B 1 463 ? -43.810 3.616 -47.660 1.00 13.41 462 GLY B O 1
ATOM 8899 N N . ARG B 1 464 ? -44.486 5.265 -46.298 1.00 12.75 463 ARG B N 1
ATOM 8900 C CA . ARG B 1 464 ? -45.146 4.383 -45.346 1.00 13.76 463 ARG B CA 1
ATOM 8901 C C . ARG B 1 464 ? -46.510 4.948 -44.988 1.00 13.80 463 ARG B C 1
ATOM 8902 O O . ARG B 1 464 ? -46.679 6.170 -44.883 1.00 13.14 463 ARG B O 1
ATOM 8910 N N . GLU B 1 465 ? -47.484 4.054 -44.824 1.00 11.01 464 GLU B N 1
ATOM 8911 C CA . GLU B 1 465 ? -48.844 4.420 -44.450 1.00 12.33 464 GLU B CA 1
ATOM 8912 C C . GLU B 1 465 ? -49.177 3.812 -43.096 1.00 15.05 464 GLU B C 1
ATOM 8913 O O . GLU B 1 465 ? -48.974 2.610 -42.875 1.00 13.92 464 GLU B O 1
ATOM 8919 N N . GLY B 1 466 ? -49.674 4.644 -42.195 1.00 12.92 465 GLY B N 1
ATOM 8920 C CA . GLY B 1 466 ? -49.960 4.214 -40.841 1.00 13.41 465 GLY B CA 1
ATOM 8921 C C . GLY B 1 466 ? -48.921 4.708 -39.852 1.00 11.20 465 GLY B C 1
ATOM 8922 O O . GLY B 1 466 ? -47.742 4.891 -40.180 1.00 11.13 465 GLY B O 1
ATOM 8923 N N . GLY B 1 467 ? -49.372 4.929 -38.610 1.00 12.39 466 GLY B N 1
ATOM 8924 C CA . GLY B 1 467 ? -48.488 5.257 -37.510 1.00 13.10 466 GLY B CA 1
ATOM 8925 C C . GLY B 1 467 ? -47.909 6.661 -37.557 1.00 11.34 466 GLY B C 1
ATOM 8926 O O . GLY B 1 467 ? -48.121 7.448 -38.486 1.00 12.17 466 GLY B O 1
ATOM 8927 N N . TRP B 1 468 ? -47.134 6.964 -36.515 1.00 12.04 467 TRP B N 1
ATOM 8928 C CA . TRP B 1 468 ? -46.353 8.201 -36.519 1.00 12.99 467 TRP B CA 1
ATOM 8929 C C . TRP B 1 468 ? -45.501 8.279 -37.779 1.00 11.30 467 TRP B C 1
ATOM 8930 O O . TRP B 1 468 ? -45.320 9.360 -38.361 1.00 12.89 467 TRP B O 1
ATOM 8941 N N . GLU B 1 469 ? -44.983 7.127 -38.217 1.00 12.07 468 GLU B N 1
ATOM 8942 C CA . GLU B 1 469 ? -44.062 7.062 -39.351 1.00 11.21 468 GLU B CA 1
ATOM 8943 C C . GLU B 1 469 ? -44.724 7.488 -40.656 1.00 14.32 468 GLU B C 1
ATOM 8944 O O . GLU B 1 469 ? -44.036 7.954 -41.570 1.00 19.71 468 GLU B O 1
ATOM 8950 N N . GLY B 1 470 ? -46.038 7.312 -40.780 1.00 12.29 469 GLY B N 1
ATOM 8951 C CA . GLY B 1 470 ? -46.722 7.725 -41.999 1.00 12.18 469 GLY B CA 1
ATOM 8952 C C . GLY B 1 470 ? -46.987 9.209 -42.101 1.00 14.17 469 GLY B C 1
ATOM 8953 O O . GLY B 1 470 ? -47.350 9.688 -43.178 1.00 14.59 469 GLY B O 1
ATOM 8954 N N . LEU B 1 471 ? -46.813 9.957 -41.009 1.00 13.17 470 LEU B N 1
ATOM 8955 C CA . LEU B 1 471 ? -47.199 11.367 -41.019 1.00 12.54 470 LEU B CA 1
ATOM 8956 C C . LEU B 1 471 ? -46.186 12.245 -41.730 1.00 16.45 470 LEU B C 1
ATOM 8957 O O . LEU B 1 471 ? -46.567 13.286 -42.273 1.00 14.32 470 LEU B O 1
ATOM 8962 N N . ALA B 1 472 ? -44.906 11.860 -41.733 1.00 17.52 471 ALA B N 1
ATOM 8963 C CA . ALA B 1 472 ? -43.891 12.694 -42.376 1.00 21.59 471 ALA B CA 1
ATOM 8964 C C . ALA B 1 472 ? -44.216 12.912 -43.846 1.00 17.28 471 ALA B C 1
ATOM 8965 O O . ALA B 1 472 ? -43.989 14.002 -44.390 1.00 19.10 471 ALA B O 1
ATOM 8967 N N . GLY B 1 473 ? -44.762 11.890 -44.500 1.00 17.29 472 GLY B N 1
ATOM 8968 C CA . GLY B 1 473 ? -45.107 11.977 -45.906 1.00 16.78 472 GLY B CA 1
ATOM 8969 C C . GLY B 1 473 ? -46.299 12.857 -46.216 1.00 15.37 472 GLY B C 1
ATOM 8970 O O . GLY B 1 473 ? -46.579 13.075 -47.397 1.00 19.59 472 GLY B O 1
ATOM 8971 N N . TYR B 1 474 ? -47.018 13.334 -45.196 1.00 13.74 473 TYR B N 1
ATOM 8972 C CA . TYR B 1 474 ? -48.120 14.266 -45.371 1.00 14.96 473 TYR B CA 1
ATOM 8973 C C . TYR B 1 474 ? -47.793 15.646 -44.817 1.00 14.77 473 TYR B C 1
ATOM 8974 O O . TYR B 1 474 ? -48.695 16.478 -44.656 1.00 15.18 473 TYR B O 1
ATOM 8983 N N . THR B 1 475 ? -46.515 15.913 -44.549 1.00 15.25 474 THR B N 1
ATOM 8984 C CA . THR B 1 475 ? -46.097 17.187 -43.983 1.00 15.19 474 THR B CA 1
ATOM 8985 C C . THR B 1 475 ? -44.828 17.667 -44.675 1.00 18.48 474 THR B C 1
ATOM 8986 O O . THR B 1 475 ? -44.178 16.936 -45.430 1.00 18.58 474 THR B O 1
ATOM 8990 N N . ARG B 1 476 ? -44.492 18.918 -44.403 1.00 20.19 475 ARG B N 1
ATOM 8991 C CA . ARG B 1 476 ? -43.269 19.569 -44.841 1.00 22.32 475 ARG B CA 1
ATOM 8992 C C . ARG B 1 476 ? -42.687 20.239 -43.610 1.00 22.74 475 ARG B C 1
ATOM 8993 O O . ARG B 1 476 ? -43.390 20.417 -42.610 1.00 21.03 475 ARG B O 1
ATOM 9001 N N . PRO B 1 477 ? -41.406 20.611 -43.638 1.00 22.65 476 PRO B N 1
ATOM 9002 C CA . PRO B 1 477 ? -40.869 21.429 -42.545 1.00 21.42 476 PRO B CA 1
ATOM 9003 C C . PRO B 1 477 ? -41.651 22.727 -42.419 1.00 21.47 476 PRO B C 1
ATOM 9004 O O . PRO B 1 477 ? -41.997 23.369 -43.415 1.00 23.04 476 PRO B O 1
ATOM 9008 N N . ALA B 1 478 ? -41.960 23.098 -41.171 1.00 18.54 477 ALA B N 1
ATOM 9009 C CA . ALA B 1 478 ? -42.689 24.341 -40.947 1.00 23.11 477 ALA B CA 1
ATOM 9010 C C . ALA B 1 478 ? -41.852 25.555 -41.324 1.00 23.47 477 ALA B C 1
ATOM 9011 O O . ALA B 1 478 ? -42.404 26.571 -41.764 1.00 26.31 477 ALA B O 1
ATOM 9013 N N . ILE B 1 479 ? -40.532 25.468 -41.165 1.00 17.27 478 ILE B N 1
ATOM 9014 C CA . ILE B 1 479 ? -39.612 26.544 -41.535 1.00 16.42 478 ILE B CA 1
ATOM 9015 C C . ILE B 1 479 ? -38.931 26.137 -42.831 1.00 14.59 478 ILE B C 1
ATOM 9016 O O . ILE B 1 479 ? -38.225 25.127 -42.874 1.00 20.50 478 ILE B O 1
ATOM 9021 N N . ALA B 1 480 ? -39.101 26.938 -43.877 1.00 16.90 479 ALA B N 1
ATOM 9022 C CA . ALA B 1 480 ? -38.521 26.596 -45.167 1.00 18.17 479 ALA B CA 1
ATOM 9023 C C . ALA B 1 480 ? -37.008 26.771 -45.134 1.00 19.77 479 ALA B C 1
ATOM 9024 O O . ALA B 1 480 ? -36.491 27.715 -44.540 1.00 23.01 479 ALA B O 1
ATOM 9026 N N . THR B 1 481 ? -36.293 25.850 -45.769 1.00 19.74 480 THR B N 1
ATOM 9027 C CA . THR B 1 481 ? -34.891 26.075 -46.077 1.00 19.50 480 THR B CA 1
ATOM 9028 C C . THR B 1 481 ? -34.763 26.335 -47.572 1.00 21.79 480 THR B C 1
ATOM 9029 O O . THR B 1 481 ? -35.624 25.937 -48.365 1.00 20.48 480 THR B O 1
ATOM 9033 N N . LYS B 1 482 ? -33.721 27.067 -47.944 1.00 27.45 481 LYS B N 1
ATOM 9034 C CA . LYS B 1 482 ? -33.474 27.418 -49.334 1.00 25.91 481 LYS B CA 1
ATOM 9035 C C . LYS B 1 482 ? -32.082 26.941 -49.712 1.00 23.94 481 LYS B C 1
ATOM 9036 O O . LYS B 1 482 ? -31.115 27.203 -48.990 1.00 23.45 481 LYS B O 1
ATOM 9038 N N . SER B 1 483 ? -31.992 26.227 -50.825 1.00 20.98 482 SER B N 1
ATOM 9039 C CA . SER B 1 483 ? -30.700 25.772 -51.311 1.00 23.06 482 SER B CA 1
ATOM 9040 C C . SER B 1 483 ? -29.900 26.971 -51.812 1.00 23.05 482 SER B C 1
ATOM 9041 O O . SER B 1 483 ? -30.465 27.876 -52.436 1.00 26.50 482 SER B O 1
ATOM 9044 N N . PRO B 1 484 ? -28.594 27.020 -51.555 1.00 18.68 483 PRO B N 1
ATOM 9045 C CA . PRO B 1 484 ? -27.796 28.130 -52.087 1.00 18.89 483 PRO B CA 1
ATOM 9046 C C . PRO B 1 484 ? -27.780 28.103 -53.605 1.00 20.89 483 PRO B C 1
ATOM 9047 O O . PRO B 1 484 ? -27.947 27.055 -54.233 1.00 23.43 483 PRO B O 1
ATOM 9051 N N . ALA B 1 485 ? -27.611 29.283 -54.192 1.00 19.94 484 ALA B N 1
ATOM 9052 C CA . ALA B 1 485 ? -27.510 29.382 -55.635 1.00 20.29 484 ALA B CA 1
ATOM 9053 C C . ALA B 1 485 ? -26.260 28.657 -56.119 1.00 19.90 484 ALA B C 1
ATOM 9054 O O . ALA B 1 485 ? -25.250 28.577 -55.415 1.00 19.00 484 ALA B O 1
ATOM 9056 N N . ALA B 1 486 ? -26.337 28.125 -57.335 1.00 17.70 485 ALA B N 1
ATOM 9057 C CA . ALA B 1 486 ? -25.154 27.568 -57.970 1.00 19.31 485 ALA B CA 1
ATOM 9058 C C . ALA B 1 486 ? -24.063 28.632 -58.070 1.00 20.23 485 ALA B C 1
ATOM 9059 O O . ALA B 1 486 ? -24.336 29.836 -58.109 1.00 22.45 485 ALA B O 1
ATOM 9061 N N . VAL B 1 487 ? -22.810 28.175 -58.091 1.00 18.25 486 VAL B N 1
ATOM 9062 C CA . VAL B 1 487 ? -21.642 29.041 -58.194 1.00 17.49 486 VAL B CA 1
ATOM 9063 C C . VAL B 1 487 ? -20.802 28.578 -59.376 1.00 21.97 486 VAL B C 1
ATOM 9064 O O . VAL B 1 487 ? -20.449 27.397 -59.464 1.00 23.76 486 VAL B O 1
ATOM 9068 N N . ALA B 1 488 ? -20.489 29.498 -60.285 1.00 20.94 487 ALA B N 1
ATOM 9069 C CA . ALA B 1 488 ? -19.639 29.165 -61.419 1.00 21.34 487 ALA B CA 1
ATOM 9070 C C . ALA B 1 488 ? -18.187 29.081 -60.970 1.00 22.21 487 ALA B C 1
ATOM 9071 O O . ALA B 1 488 ? -17.704 29.931 -60.217 1.00 20.58 487 ALA B O 1
ATOM 9073 N N . ALA B 1 489 ? -17.492 28.045 -61.434 1.00 20.39 488 ALA B N 1
ATOM 9074 C CA . ALA B 1 489 ? -16.080 27.911 -61.115 1.00 23.50 488 ALA B CA 1
ATOM 9075 C C . ALA B 1 489 ? -15.311 29.138 -61.588 1.00 21.44 488 ALA B C 1
ATOM 9076 O O . ALA B 1 489 ? -15.604 29.717 -62.638 1.00 26.08 488 ALA B O 1
ATOM 9078 N N . TYR B 1 490 ? -14.318 29.534 -60.809 1.00 19.76 489 TYR B N 1
ATOM 9079 C CA . TYR B 1 490 ? -13.458 30.629 -61.227 1.00 20.74 489 TYR B CA 1
ATOM 9080 C C . TYR B 1 490 ? -12.601 30.214 -62.418 1.00 24.58 489 TYR B C 1
ATOM 9081 O O . TYR B 1 490 ? -12.283 29.036 -62.609 1.00 22.44 489 TYR B O 1
ATOM 9090 N N . THR B 1 491 ? -12.233 31.199 -63.227 1.00 23.93 490 THR B N 1
ATOM 9091 C CA . THR B 1 491 ? -11.425 30.999 -64.422 1.00 24.13 490 THR B CA 1
ATOM 9092 C C . THR B 1 491 ? -10.019 31.546 -64.202 1.00 29.19 490 THR B C 1
ATOM 9093 O O . THR B 1 491 ? -9.741 32.254 -63.233 1.00 23.95 490 THR B O 1
ATOM 9097 N N . GLY B 1 492 ? -9.126 31.207 -65.128 1.00 28.40 491 GLY B N 1
ATOM 9098 C CA . GLY B 1 492 ? -7.735 31.599 -65.016 1.00 29.81 491 GLY B CA 1
ATOM 9099 C C . GLY B 1 492 ? -7.047 31.439 -66.353 1.00 32.30 491 GLY B C 1
ATOM 9100 O O . GLY B 1 492 ? -7.633 30.955 -67.323 1.00 37.05 491 GLY B O 1
ATOM 9101 N N . ASP B 1 493 ? -5.769 31.829 -66.383 1.00 36.20 492 ASP B N 1
ATOM 9102 C CA . ASP B 1 493 ? -5.066 31.966 -67.658 1.00 48.68 492 ASP B CA 1
ATOM 9103 C C . ASP B 1 493 ? -4.881 30.623 -68.356 1.00 59.34 492 ASP B C 1
ATOM 9104 O O . ASP B 1 493 ? -5.081 30.518 -69.572 1.00 66.15 492 ASP B O 1
ATOM 9109 N N . GLY B 1 494 ? -4.505 29.592 -67.615 1.00 60.46 493 GLY B N 1
ATOM 9110 C CA . GLY B 1 494 ? -4.281 28.280 -68.172 1.00 60.55 493 GLY B CA 1
ATOM 9111 C C . GLY B 1 494 ? -2.835 27.825 -68.235 1.00 64.36 493 GLY B C 1
ATOM 9112 O O . GLY B 1 494 ? -2.532 26.910 -69.012 1.00 66.32 493 GLY B O 1
ATOM 9113 N N . ALA B 1 495 ? -1.943 28.425 -67.452 1.00 64.58 494 ALA B N 1
ATOM 9114 C CA . ALA B 1 495 ? -0.541 28.046 -67.488 1.00 63.30 494 ALA B CA 1
ATOM 9115 C C . ALA B 1 495 ? -0.349 26.635 -66.935 1.00 59.58 494 ALA B C 1
ATOM 9116 O O . ALA B 1 495 ? -1.162 26.120 -66.162 1.00 55.28 494 ALA B O 1
ATOM 9118 N N . ALA B 1 496 ? 0.746 26.007 -67.353 1.00 59.30 495 ALA B N 1
ATOM 9119 C CA . ALA B 1 496 ? 1.063 24.659 -66.911 1.00 57.75 495 ALA B CA 1
ATOM 9120 C C . ALA B 1 496 ? 1.629 24.680 -65.496 1.00 53.43 495 ALA B C 1
ATOM 9121 O O . ALA B 1 496 ? 2.302 25.629 -65.082 1.00 53.74 495 ALA B O 1
ATOM 9123 N N . ASP B 1 497 ? 1.349 23.613 -64.754 1.00 47.01 496 ASP B N 1
ATOM 9124 C CA . ASP B 1 497 ? 1.762 23.485 -63.364 1.00 39.96 496 ASP B CA 1
ATOM 9125 C C . ASP B 1 497 ? 3.012 22.615 -63.310 1.00 35.61 496 ASP B C 1
ATOM 9126 O O . ASP B 1 497 ? 2.970 21.439 -63.692 1.00 32.71 496 ASP B O 1
ATOM 9131 N N . GLY B 1 498 ? 4.121 23.195 -62.852 1.00 32.05 497 GLY B N 1
ATOM 9132 C CA . GLY B 1 498 ? 5.349 22.430 -62.703 1.00 28.05 497 GLY B CA 1
ATOM 9133 C C . GLY B 1 498 ? 5.360 21.498 -61.509 1.00 29.52 497 GLY B C 1
ATOM 9134 O O . GLY B 1 498 ? 6.280 20.676 -61.394 1.00 28.15 497 GLY B O 1
ATOM 9135 N N . LEU B 1 499 ? 4.373 21.615 -60.625 1.00 27.49 498 LEU B N 1
ATOM 9136 C CA . LEU B 1 499 ? 4.228 20.776 -59.445 1.00 27.19 498 LEU B CA 1
ATOM 9137 C C . LEU B 1 499 ? 3.101 19.768 -59.646 1.00 28.12 498 LEU B C 1
ATOM 9138 O O . LEU B 1 499 ? 2.228 19.929 -60.504 1.00 25.38 498 LEU B O 1
ATOM 9143 N N . ASP B 1 500 ? 3.122 18.720 -58.826 1.00 25.74 499 ASP B N 1
ATOM 9144 C CA . ASP B 1 500 ? 2.121 17.658 -58.904 1.00 27.26 499 ASP B CA 1
ATOM 9145 C C . ASP B 1 500 ? 0.970 18.031 -57.982 1.00 27.46 499 ASP B C 1
ATOM 9146 O O . ASP B 1 500 ? 1.018 17.771 -56.777 1.00 26.35 499 ASP B O 1
ATOM 9151 N N . ARG B 1 501 ? -0.074 18.642 -58.551 1.00 22.06 500 ARG B N 1
ATOM 9152 C CA . ARG B 1 501 ? -1.225 19.099 -57.778 1.00 24.32 500 ARG B CA 1
ATOM 9153 C C . ARG B 1 501 ? -2.543 18.670 -58.418 1.00 27.58 500 ARG B C 1
ATOM 9154 O O . ARG B 1 501 ? -3.565 19.354 -58.279 1.00 26.62 500 ARG B O 1
ATOM 9162 N N . THR B 1 502 ? -2.546 17.529 -59.103 1.00 22.30 501 THR B N 1
ATOM 9163 C CA . THR B 1 502 ? -3.746 17.011 -59.749 1.00 20.21 501 THR B CA 1
ATOM 9164 C C . THR B 1 502 ? -4.381 15.989 -58.817 1.00 20.85 501 THR B C 1
ATOM 9165 O O . THR B 1 502 ? -3.820 14.911 -58.595 1.00 24.43 501 THR B O 1
ATOM 9169 N N . ALA B 1 503 ? -5.540 16.336 -58.263 1.00 20.81 502 ALA B N 1
ATOM 9170 C CA . ALA B 1 503 ? -6.266 15.422 -57.403 1.00 17.05 502 ALA B CA 1
ATOM 9171 C C . ALA B 1 503 ? -6.945 14.344 -58.245 1.00 20.22 502 ALA B C 1
ATOM 9172 O O . ALA B 1 503 ? -7.154 14.500 -59.454 1.00 21.24 502 ALA B O 1
ATOM 9174 N N . LYS B 1 504 ? -7.270 13.234 -57.586 1.00 22.05 503 LYS B N 1
ATOM 9175 C CA . LYS B 1 504 ? -7.873 12.070 -58.233 1.00 24.62 503 LYS B CA 1
ATOM 9176 C C . LYS B 1 504 ? -9.247 11.789 -57.635 1.00 16.60 503 LYS B C 1
ATOM 9177 O O . LYS B 1 504 ? -9.852 12.663 -57.008 1.00 16.52 503 LYS B O 1
ATOM 9183 N N . LEU B 1 505 ? -9.738 10.565 -57.803 1.00 17.70 504 LEU B N 1
ATOM 9184 C CA . LEU B 1 505 ? -10.987 10.107 -57.210 1.00 14.83 504 LEU B CA 1
ATOM 9185 C C . LEU B 1 505 ? -10.669 9.193 -56.037 1.00 14.72 504 LEU B C 1
ATOM 9186 O O . LEU B 1 505 ? -9.538 8.743 -55.873 1.00 16.34 504 LEU B O 1
ATOM 9191 N N . TYR B 1 506 ? -11.680 8.925 -55.208 1.00 14.41 505 TYR B N 1
ATOM 9192 C CA . TYR B 1 506 ? -11.522 8.037 -54.055 1.00 14.30 505 TYR B CA 1
ATOM 9193 C C . TYR B 1 506 ? -12.601 6.967 -54.139 1.00 14.07 505 TYR B C 1
ATOM 9194 O O . TYR B 1 506 ? -13.786 7.248 -53.912 1.00 14.01 505 TYR B O 1
ATOM 9203 N N . ILE B 1 507 ? -12.194 5.748 -54.481 1.00 14.16 506 ILE B N 1
ATOM 9204 C CA . ILE B 1 507 ? -13.125 4.651 -54.719 1.00 14.74 506 ILE B CA 1
ATOM 9205 C C . ILE B 1 507 ? -12.558 3.386 -54.093 1.00 17.94 506 ILE B C 1
ATOM 9206 O O . ILE B 1 507 ? -11.399 3.039 -54.335 1.00 15.77 506 ILE B O 1
ATOM 9211 N N . GLY B 1 508 ? -13.376 2.688 -53.308 1.00 14.93 507 GLY B N 1
ATOM 9212 C CA . GLY B 1 508 ? -12.962 1.386 -52.797 1.00 16.67 507 GLY B CA 1
ATOM 9213 C C . GLY B 1 508 ? -11.729 1.426 -51.923 1.00 15.94 507 GLY B C 1
ATOM 9214 O O . GLY B 1 508 ? -10.882 0.523 -51.995 1.00 18.07 507 GLY B O 1
ATOM 9215 N N . GLY B 1 509 ? -11.612 2.451 -51.084 1.00 16.39 508 GLY B N 1
ATOM 9216 C CA . GLY B 1 509 ? -10.513 2.506 -50.148 1.00 17.85 508 GLY B CA 1
ATOM 9217 C C . GLY B 1 509 ? -9.212 3.028 -50.704 1.00 18.67 508 GLY B C 1
ATOM 9218 O O . GLY B 1 509 ? -8.206 3.017 -49.990 1.00 20.75 508 GLY B O 1
ATOM 9219 N N . LYS B 1 510 ? -9.188 3.505 -51.944 1.00 15.02 509 LYS B N 1
ATOM 9220 C CA . LYS B 1 510 ? -7.935 4.028 -52.468 1.00 17.94 509 LYS B CA 1
ATOM 9221 C C . LYS B 1 510 ? -8.207 5.083 -53.527 1.00 19.97 509 LYS B C 1
ATOM 9222 O O . LYS B 1 510 ? -9.308 5.183 -54.077 1.00 17.13 509 LYS B O 1
ATOM 9228 N N . GLN B 1 511 ? -7.191 5.899 -53.784 1.00 16.00 510 GLN B N 1
ATOM 9229 C CA . GLN B 1 511 ? -7.313 6.893 -54.834 1.00 15.25 510 GLN B CA 1
ATOM 9230 C C . GLN B 1 511 ? -7.214 6.211 -56.190 1.00 17.22 510 GLN B C 1
ATOM 9231 O O . GLN B 1 511 ? -6.557 5.178 -56.345 1.00 20.53 510 GLN B O 1
ATOM 9237 N N . THR B 1 512 ? -7.911 6.773 -57.176 1.00 16.90 511 THR B N 1
ATOM 9238 C CA . THR B 1 512 ? -7.871 6.192 -58.509 1.00 17.42 511 THR B CA 1
ATOM 9239 C C . THR B 1 512 ? -7.941 7.299 -59.549 1.00 17.15 511 THR B C 1
ATOM 9240 O O . THR B 1 512 ? -8.523 8.355 -59.311 1.00 19.62 511 THR B O 1
ATOM 9244 N N . ARG B 1 513 ? -7.324 7.045 -60.699 1.00 17.89 512 ARG B N 1
ATOM 9245 C CA . ARG B 1 513 ? -7.384 7.973 -61.815 1.00 18.40 512 ARG B CA 1
ATOM 9246 C C . ARG B 1 513 ? -8.796 7.979 -62.402 1.00 18.73 512 ARG B C 1
ATOM 9247 O O . ARG B 1 513 ? -9.486 6.958 -62.396 1.00 21.35 512 ARG B O 1
ATOM 9249 N N . PRO B 1 514 ? -9.248 9.112 -62.938 1.00 18.76 513 PRO B N 1
ATOM 9250 C CA . PRO B 1 514 ? -10.531 9.108 -63.653 1.00 19.04 513 PRO B CA 1
ATOM 9251 C C . PRO B 1 514 ? -10.421 8.255 -64.913 1.00 20.54 513 PRO B C 1
ATOM 9252 O O . PRO B 1 514 ? -9.435 8.331 -65.657 1.00 18.68 513 PRO B O 1
ATOM 9256 N N . ASP B 1 515 ? -11.431 7.408 -65.128 1.00 18.03 514 ASP B N 1
ATOM 9257 C CA . ASP B 1 515 ? -11.422 6.530 -66.296 1.00 16.09 514 ASP B CA 1
ATOM 9258 C C . ASP B 1 515 ? -11.264 7.317 -67.591 1.00 17.24 514 ASP B C 1
ATOM 9259 O O . ASP B 1 515 ? -10.563 6.878 -68.509 1.00 18.89 514 ASP B O 1
ATOM 9264 N N . GLY B 1 516 ? -11.894 8.490 -67.678 1.00 18.16 515 GLY B N 1
ATOM 9265 C CA . GLY B 1 516 ? -11.834 9.282 -68.895 1.00 20.90 515 GLY B CA 1
ATOM 9266 C C . GLY B 1 516 ? -10.522 10.017 -69.089 1.00 20.37 515 GLY B C 1
ATOM 9267 O O . GLY B 1 516 ? -10.256 10.503 -70.195 1.00 21.24 515 GLY B O 1
ATOM 9268 N N . GLY B 1 517 ? -9.709 10.129 -68.036 1.00 19.25 516 GLY B N 1
ATOM 9269 C CA . GLY B 1 517 ? -8.382 10.705 -68.132 1.00 17.27 516 GLY B CA 1
ATOM 9270 C C . GLY B 1 517 ? -8.307 12.214 -68.029 1.00 23.05 516 GLY B C 1
ATOM 9271 O O . GLY B 1 517 ? -7.196 12.763 -68.038 1.00 23.69 516 GLY B O 1
ATOM 9272 N N . TYR B 1 518 ? -9.435 12.907 -67.919 1.00 18.74 517 TYR B N 1
ATOM 9273 C CA . TYR B 1 518 ? -9.416 14.362 -67.968 1.00 18.16 517 TYR B CA 1
ATOM 9274 C C . TYR B 1 518 ? -9.503 14.969 -66.576 1.00 19.04 517 TYR B C 1
ATOM 9275 O O . TYR B 1 518 ? -10.155 14.435 -65.673 1.00 19.92 517 TYR B O 1
ATOM 9284 N N . SER B 1 519 ? -8.812 16.093 -66.416 1.00 19.77 518 SER B N 1
ATOM 9285 C CA A SER B 1 519 ? -8.934 16.929 -65.233 0.60 18.48 518 SER B CA 1
ATOM 9286 C CA B SER B 1 519 ? -8.916 16.929 -65.232 0.40 19.00 518 SER B CA 1
ATOM 9287 C C . SER B 1 519 ? -9.045 18.374 -65.689 1.00 23.80 518 SER B C 1
ATOM 9288 O O . SER B 1 519 ? -8.597 18.731 -66.781 1.00 24.67 518 SER B O 1
ATOM 9293 N N . ARG B 1 520 ? -9.666 19.201 -64.853 1.00 19.60 519 ARG B N 1
ATOM 9294 C CA . ARG B 1 520 ? -9.777 20.625 -65.132 1.00 18.53 519 ARG B CA 1
ATOM 9295 C C . ARG B 1 520 ? -8.930 21.408 -64.140 1.00 21.05 519 ARG B C 1
ATOM 9296 O O . ARG B 1 520 ? -8.729 20.982 -63.000 1.00 21.73 519 ARG B O 1
ATOM 9304 N N . ALA B 1 521 ? -8.412 22.549 -64.589 1.00 20.42 520 ALA B N 1
ATOM 9305 C CA . ALA B 1 521 ? -7.711 23.444 -63.683 1.00 21.31 520 ALA B CA 1
ATOM 9306 C C . ALA B 1 521 ? -8.697 24.085 -62.711 1.00 23.24 520 ALA B C 1
ATOM 9307 O O . ALA B 1 521 ? -9.836 24.407 -63.071 1.00 20.97 520 ALA B O 1
ATOM 9309 N N . VAL B 1 522 ? -8.257 24.253 -61.466 1.00 20.91 521 VAL B N 1
ATOM 9310 C CA . VAL B 1 522 ? -9.033 24.913 -60.422 1.00 17.55 521 VAL B CA 1
ATOM 9311 C C . VAL B 1 522 ? -8.330 26.222 -60.085 1.00 23.64 521 VAL B C 1
ATOM 9312 O O . VAL B 1 522 ? -7.132 26.226 -59.782 1.00 24.26 521 VAL B O 1
ATOM 9316 N N . TYR B 1 523 ? -9.067 27.329 -60.143 1.00 19.84 522 TYR B N 1
ATOM 9317 C CA . TYR B 1 523 ? -8.497 28.642 -59.871 1.00 20.98 522 TYR B CA 1
ATOM 9318 C C . TYR B 1 523 ? -9.191 29.292 -58.685 1.00 20.79 522 TYR B C 1
ATOM 9319 O O . TYR B 1 523 ? -10.362 29.022 -58.400 1.00 21.21 522 TYR B O 1
ATOM 9328 N N . GLY B 1 524 ? -8.455 30.164 -58.003 1.00 21.63 523 GLY B N 1
ATOM 9329 C CA . GLY B 1 524 ? -9.033 30.975 -56.959 1.00 23.78 523 GLY B CA 1
ATOM 9330 C C . GLY B 1 524 ? -9.708 32.212 -57.515 1.00 25.81 523 GLY B C 1
ATOM 9331 O O . GLY B 1 524 ? -9.729 32.467 -58.730 1.00 26.13 523 GLY B O 1
ATOM 9332 N N . PRO B 1 525 ? -10.270 33.014 -56.606 1.00 26.90 524 PRO B N 1
ATOM 9333 C CA . PRO B 1 525 ? -11.104 34.148 -57.043 1.00 27.45 524 PRO B CA 1
ATOM 9334 C C . PRO B 1 525 ? -10.361 35.177 -57.872 1.00 29.25 524 PRO B C 1
ATOM 9335 O O . PRO B 1 525 ? -10.991 35.880 -58.671 1.00 30.52 524 PRO B O 1
ATOM 9339 N N . LYS B 1 526 ? -9.045 35.290 -57.712 1.00 26.13 525 LYS B N 1
ATOM 9340 C CA . LYS B 1 526 ? -8.253 36.244 -58.474 1.00 26.54 525 LYS B CA 1
ATOM 9341 C C . LYS B 1 526 ? -7.458 35.594 -59.599 1.00 32.85 525 LYS B C 1
ATOM 9342 O O . LYS B 1 526 ? -6.604 36.255 -60.198 1.00 30.20 525 LYS B O 1
ATOM 9348 N N . GLY B 1 527 ? -7.725 34.326 -59.904 1.00 27.28 526 GLY B N 1
ATOM 9349 C CA . GLY B 1 527 ? -7.109 33.655 -61.031 1.00 28.36 526 GLY B CA 1
ATOM 9350 C C . GLY B 1 527 ? -5.873 32.837 -60.731 1.00 30.13 526 GLY B C 1
ATOM 9351 O O . GLY B 1 527 ? -5.234 32.351 -61.674 1.00 32.16 526 GLY B O 1
ATOM 9352 N N . LYS B 1 528 ? -5.512 32.671 -59.460 1.00 29.05 527 LYS B N 1
ATOM 9353 C CA . LYS B 1 528 ? -4.358 31.855 -59.107 1.00 31.32 527 LYS B CA 1
ATOM 9354 C C . LYS B 1 528 ? -4.673 30.382 -59.348 1.00 27.58 527 LYS B C 1
ATOM 9355 O O . LYS B 1 528 ? -5.720 29.885 -58.927 1.00 24.53 527 LYS B O 1
ATOM 9361 N N . LEU B 1 529 ? -3.769 29.682 -60.029 1.00 28.69 528 LEU B N 1
ATOM 9362 C CA . LEU B 1 529 ? -3.941 28.247 -60.227 1.00 27.75 528 LEU B CA 1
ATOM 9363 C C . LEU B 1 529 ? -3.737 27.521 -58.902 1.00 24.94 528 LEU B C 1
ATOM 9364 O O . LEU B 1 529 ? -2.663 27.606 -58.301 1.00 26.78 528 LEU B O 1
ATOM 9369 N N . LEU B 1 530 ? -4.767 26.806 -58.439 1.00 20.89 529 LEU B N 1
ATOM 9370 C CA . LEU B 1 530 ? -4.679 26.071 -57.185 1.00 22.06 529 LEU B CA 1
ATOM 9371 C C . LEU B 1 530 ? -4.326 24.605 -57.379 1.00 24.37 529 LEU B C 1
ATOM 9372 O O . LEU B 1 530 ? -3.779 23.981 -56.460 1.00 25.89 529 LEU B O 1
ATOM 9377 N N . GLY B 1 531 ? -4.611 24.057 -58.543 1.00 27.20 530 GLY B N 1
ATOM 9378 C CA . GLY B 1 531 ? -4.428 22.645 -58.797 1.00 25.19 530 GLY B CA 1
ATOM 9379 C C . GLY B 1 531 ? -5.387 22.201 -59.882 1.00 25.61 530 GLY B C 1
ATOM 9380 O O . GLY B 1 531 ? -6.006 23.017 -60.560 1.00 24.41 530 GLY B O 1
ATOM 9381 N N . HIS B 1 532 ? -5.488 20.883 -60.035 1.00 23.54 531 HIS B N 1
ATOM 9382 C CA . HIS B 1 532 ? -6.397 20.271 -60.991 1.00 20.29 531 HIS B CA 1
ATOM 9383 C C . HIS B 1 532 ? -7.249 19.230 -60.283 1.00 20.20 531 HIS B C 1
ATOM 9384 O O . HIS B 1 532 ? -6.819 18.621 -59.296 1.00 22.14 531 HIS B O 1
ATOM 9391 N N . ALA B 1 533 ? -8.472 19.036 -60.788 1.00 19.82 532 ALA B N 1
ATOM 9392 C CA . ALA B 1 533 ? -9.393 18.041 -60.252 1.00 19.28 532 ALA B CA 1
ATOM 9393 C C . ALA B 1 533 ? -9.929 17.174 -61.381 1.00 17.63 532 ALA B C 1
ATOM 9394 O O . ALA B 1 533 ? -10.222 17.670 -62.472 1.00 19.03 532 ALA B O 1
ATOM 9396 N N . SER B 1 534 ? -10.097 15.886 -61.097 1.00 17.28 533 SER B N 1
ATOM 9397 C CA . SER B 1 534 ? -10.536 14.935 -62.109 1.00 20.64 533 SER B CA 1
ATOM 9398 C C . SER B 1 534 ? -11.970 15.200 -62.562 1.00 16.83 533 SER B C 1
ATOM 9399 O O . SER B 1 534 ? -12.824 15.665 -61.793 1.00 17.34 533 SER B O 1
ATOM 9402 N N . LEU B 1 535 ? -12.241 14.864 -63.829 1.00 17.73 534 LEU B N 1
ATOM 9403 C CA . LEU B 1 535 ? -13.605 14.854 -64.364 1.00 19.71 534 LEU B CA 1
ATOM 9404 C C . LEU B 1 535 ? -14.059 13.395 -64.412 1.00 16.58 534 LEU B C 1
ATOM 9405 O O . LEU B 1 535 ? -13.635 12.626 -65.278 1.00 19.11 534 LEU B O 1
ATOM 9410 N N . SER B 1 536 ? -14.900 13.012 -63.452 1.00 15.20 535 SER B N 1
ATOM 9411 C CA A SER B 1 536 ? -15.405 11.648 -63.348 0.58 15.73 535 SER B CA 1
ATOM 9412 C CA B SER B 1 536 ? -15.354 11.634 -63.388 0.42 15.99 535 SER B CA 1
ATOM 9413 C C . SER B 1 536 ? -16.393 11.363 -64.470 1.00 17.80 535 SER B C 1
ATOM 9414 O O . SER B 1 536 ? -16.993 12.274 -65.045 1.00 15.87 535 SER B O 1
ATOM 9419 N N . ASN B 1 537 ? -16.589 10.077 -64.751 1.00 18.44 536 ASN B N 1
ATOM 9420 C CA . ASN B 1 537 ? -17.484 9.650 -65.819 1.00 19.02 536 ASN B CA 1
ATOM 9421 C C . ASN B 1 537 ? -18.319 8.470 -65.330 1.00 15.04 536 ASN B C 1
ATOM 9422 O O . ASN B 1 537 ? -18.236 8.060 -64.170 1.00 14.57 536 ASN B O 1
ATOM 9427 N N . ARG B 1 538 ? -19.111 7.902 -66.244 1.00 16.52 537 ARG B N 1
ATOM 9428 C CA . ARG B 1 538 ? -20.042 6.853 -65.852 1.00 18.00 537 ARG B CA 1
ATOM 9429 C C . ARG B 1 538 ? -19.307 5.593 -65.423 1.00 15.97 537 ARG B C 1
ATOM 9430 O O . ARG B 1 538 ? -19.773 4.878 -64.531 1.00 16.32 537 ARG B O 1
ATOM 9438 N N . LYS B 1 539 ? -18.155 5.318 -66.033 1.00 17.93 538 LYS B N 1
ATOM 9439 C CA . LYS B 1 539 ? -17.350 4.177 -65.620 1.00 15.90 538 LYS B CA 1
ATOM 9440 C C . LYS B 1 539 ? -16.827 4.346 -64.195 1.00 16.17 538 LYS B C 1
ATOM 9441 O O . LYS B 1 539 ? -16.769 3.375 -63.431 1.00 17.35 538 LYS B O 1
ATOM 9447 N N . ASP B 1 540 ? -16.408 5.558 -63.824 1.00 16.02 539 ASP B N 1
ATOM 9448 C CA . ASP B 1 540 ? -16.003 5.786 -62.437 1.00 15.84 539 ASP B CA 1
ATOM 9449 C C . ASP B 1 540 ? -17.158 5.509 -61.486 1.00 17.34 539 ASP B C 1
ATOM 9450 O O . ASP B 1 540 ? -16.973 4.892 -60.425 1.00 15.65 539 ASP B O 1
ATOM 9455 N N . LEU B 1 541 ? -18.363 5.960 -61.846 1.00 14.81 540 LEU B N 1
ATOM 9456 C CA . LEU B 1 541 ? -19.539 5.655 -61.035 1.00 14.65 540 LEU B CA 1
ATOM 9457 C C . LEU B 1 541 ? -19.749 4.148 -60.924 1.00 15.40 540 LEU B C 1
ATOM 9458 O O . LEU B 1 541 ? -19.998 3.627 -59.831 1.00 13.84 540 LEU B O 1
ATOM 9463 N N . ARG B 1 542 ? -19.608 3.429 -62.044 1.00 18.64 541 ARG B N 1
ATOM 9464 C CA . ARG B 1 542 ? -19.751 1.976 -62.033 1.00 18.01 541 ARG B CA 1
ATOM 9465 C C . ARG B 1 542 ? -18.769 1.343 -61.060 1.00 16.04 541 ARG B C 1
ATOM 9466 O O . ARG B 1 542 ? -19.138 0.471 -60.259 1.00 15.99 541 ARG B O 1
ATOM 9474 N N . ASN B 1 543 ? -17.512 1.788 -61.108 1.00 16.19 542 ASN B N 1
ATOM 9475 C CA . ASN B 1 543 ? -16.496 1.299 -60.184 1.00 17.58 542 ASN B CA 1
ATOM 9476 C C . ASN B 1 543 ? -16.861 1.621 -58.737 1.00 15.56 542 ASN B C 1
ATOM 9477 O O . ASN B 1 543 ? -16.645 0.802 -57.837 1.00 15.59 542 ASN B O 1
ATOM 9482 N N . ALA B 1 544 ? -17.424 2.806 -58.492 1.00 14.37 543 ALA B N 1
ATOM 9483 C CA . ALA B 1 544 ? -17.844 3.144 -57.137 1.00 14.80 543 ALA B CA 1
ATOM 9484 C C . ALA B 1 544 ? -18.988 2.254 -56.670 1.00 14.42 543 ALA B C 1
ATOM 9485 O O . ALA B 1 544 ? -19.014 1.829 -55.509 1.00 15.31 543 ALA B O 1
ATOM 9487 N N . VAL B 1 545 ? -19.945 1.964 -57.555 1.00 15.35 544 VAL B N 1
ATOM 9488 C CA . VAL B 1 545 ? -21.057 1.098 -57.173 1.00 14.26 544 VAL B CA 1
ATOM 9489 C C . VAL B 1 545 ? -20.556 -0.301 -56.856 1.00 17.06 544 VAL B C 1
ATOM 9490 O O . VAL B 1 545 ? -20.964 -0.911 -55.857 1.00 17.06 544 VAL B O 1
ATOM 9494 N N . GLU B 1 546 ? -19.648 -0.826 -57.688 1.00 16.45 545 GLU B N 1
ATOM 9495 C CA . GLU B 1 546 ? -19.042 -2.121 -57.384 1.00 16.21 545 GLU B CA 1
ATOM 9496 C C . GLU B 1 546 ? -18.341 -2.092 -56.033 1.00 16.32 545 GLU B C 1
ATOM 9497 O O . GLU B 1 546 ? -18.397 -3.067 -55.274 1.00 16.68 545 GLU B O 1
ATOM 9503 N N . ALA B 1 547 ? -17.693 -0.974 -55.700 1.00 14.39 546 ALA B N 1
ATOM 9504 C CA . ALA B 1 547 ? -17.013 -0.911 -54.413 1.00 14.64 546 ALA B CA 1
ATOM 9505 C C . ALA B 1 547 ? -18.017 -0.868 -53.272 1.00 16.62 546 ALA B C 1
ATOM 9506 O O . ALA B 1 547 ? -17.779 -1.459 -52.213 1.00 14.81 546 ALA B O 1
ATOM 9508 N N . MET B 1 548 ? -19.146 -0.177 -53.468 1.00 13.73 547 MET B N 1
ATOM 9509 C CA . MET B 1 548 ? -20.190 -0.190 -52.443 1.00 13.95 547 MET B CA 1
ATOM 9510 C C . MET B 1 548 ? -20.798 -1.577 -52.280 1.00 14.05 547 MET B C 1
ATOM 9511 O O . MET B 1 548 ? -21.183 -1.951 -51.166 1.00 14.51 547 MET B O 1
ATOM 9516 N N . ASN B 1 549 ? -20.896 -2.348 -53.364 1.00 16.70 548 ASN B N 1
ATOM 9517 C CA . ASN B 1 549 ? -21.394 -3.715 -53.244 1.00 15.00 548 ASN B CA 1
ATOM 9518 C C . ASN B 1 549 ? -20.440 -4.569 -52.426 1.00 17.78 548 ASN B C 1
ATOM 9519 O O . ASN B 1 549 ? -20.877 -5.373 -51.593 1.00 18.11 548 ASN B O 1
ATOM 9524 N N . ALA B 1 550 ? -19.133 -4.412 -52.647 1.00 16.16 549 ALA B N 1
ATOM 9525 C CA . ALA B 1 550 ? -18.156 -5.159 -51.862 1.00 14.91 549 ALA B CA 1
ATOM 9526 C C . ALA B 1 550 ? -18.213 -4.798 -50.381 1.00 16.15 549 ALA B C 1
ATOM 9527 O O . ALA B 1 550 ? -17.802 -5.604 -49.535 1.00 17.88 549 ALA B O 1
ATOM 9529 N N . ALA B 1 551 ? -18.746 -3.620 -50.051 1.00 18.57 550 ALA B N 1
ATOM 9530 C CA . ALA B 1 551 ? -18.843 -3.128 -48.684 1.00 16.15 550 ALA B CA 1
ATOM 9531 C C . ALA B 1 551 ? -20.213 -3.380 -48.057 1.00 15.64 550 ALA B C 1
ATOM 9532 O O . ALA B 1 551 ? -20.587 -2.689 -47.102 1.00 16.57 550 ALA B O 1
ATOM 9534 N N . SER B 1 552 ? -20.955 -4.373 -48.548 1.00 16.11 551 SER B N 1
ATOM 9535 C CA . SER B 1 552 ? -22.285 -4.631 -48.007 1.00 17.80 551 SER B CA 1
ATOM 9536 C C . SER B 1 552 ? -22.247 -4.948 -46.517 1.00 19.71 551 SER B C 1
ATOM 9537 O O . SER B 1 552 ? -23.234 -4.702 -45.820 1.00 18.40 551 SER B O 1
ATOM 9540 N N . GLY B 1 553 ? -21.125 -5.459 -46.009 1.00 18.88 552 GLY B N 1
ATOM 9541 C CA . GLY B 1 553 ? -21.033 -5.751 -44.586 1.00 17.54 552 GLY B CA 1
ATOM 9542 C C . GLY B 1 553 ? -21.199 -4.534 -43.703 1.00 16.62 552 GLY B C 1
ATOM 9543 O O . GLY B 1 553 ? -21.591 -4.669 -42.535 1.00 19.03 552 GLY B O 1
ATOM 9544 N N . TRP B 1 554 ? -20.916 -3.343 -44.237 1.00 16.45 553 TRP B N 1
ATOM 9545 C CA . TRP B 1 554 ? -21.102 -2.124 -43.465 1.00 13.46 553 TRP B CA 1
ATOM 9546 C C . TRP B 1 554 ? -22.544 -1.981 -43.010 1.00 15.40 553 TRP B C 1
ATOM 9547 O O . TRP B 1 554 ? -22.807 -1.479 -41.912 1.00 15.87 553 TRP B O 1
ATOM 9558 N N . SER B 1 555 ? -23.497 -2.406 -43.850 1.00 14.81 554 SER B N 1
ATOM 9559 C CA . SER B 1 555 ? -24.915 -2.297 -43.540 1.00 15.11 554 SER B CA 1
ATOM 9560 C C . SER B 1 555 ? -25.363 -3.283 -42.473 1.00 19.24 554 SER B C 1
ATOM 9561 O O . SER B 1 555 ? -26.523 -3.222 -42.053 1.00 23.87 554 SER B O 1
ATOM 9564 N N . ARG B 1 556 ? -24.486 -4.182 -42.028 1.00 19.75 555 ARG B N 1
ATOM 9565 C CA . ARG B 1 556 ? -24.804 -5.116 -40.952 1.00 20.99 555 ARG B CA 1
ATOM 9566 C C . ARG B 1 556 ? -23.963 -4.896 -39.700 1.00 23.68 555 ARG B C 1
ATOM 9567 O O . ARG B 1 556 ? -23.996 -5.735 -38.793 1.00 26.91 555 ARG B O 1
ATOM 9575 N N . THR B 1 557 ? -23.211 -3.797 -39.624 1.00 21.35 556 THR B N 1
ATOM 9576 C CA . THR B 1 557 ? -22.390 -3.475 -38.467 1.00 18.49 556 THR B CA 1
ATOM 9577 C C . THR B 1 557 ? -23.265 -2.982 -37.314 1.00 16.87 556 THR B C 1
ATOM 9578 O O . THR B 1 557 ? -24.441 -2.655 -37.488 1.00 24.03 556 THR B O 1
ATOM 9582 N N . THR B 1 558 ? -22.670 -2.926 -36.124 1.00 19.44 557 THR B N 1
ATOM 9583 C CA . THR B 1 558 ? -23.350 -2.347 -34.971 1.00 19.23 557 THR B CA 1
ATOM 9584 C C . THR B 1 558 ? -23.295 -0.825 -35.030 1.00 17.36 557 THR B C 1
ATOM 9585 O O . THR B 1 558 ? -22.366 -0.238 -35.597 1.00 17.57 557 THR B O 1
ATOM 9589 N N . GLY B 1 559 ? -24.289 -0.184 -34.402 1.00 19.04 558 GLY B N 1
ATOM 9590 C CA . GLY B 1 559 ? -24.227 1.265 -34.238 1.00 14.45 558 GLY B CA 1
ATOM 9591 C C . GLY B 1 559 ? -22.963 1.718 -33.523 1.00 15.25 558 GLY B C 1
ATOM 9592 O O . GLY B 1 559 ? -22.381 2.751 -33.862 1.00 17.24 558 GLY B O 1
ATOM 9593 N N . HIS B 1 560 ? -22.518 0.947 -32.532 1.00 14.98 559 HIS B N 1
ATOM 9594 C CA . HIS B 1 560 ? -21.311 1.301 -31.793 1.00 15.98 559 HIS B CA 1
ATOM 9595 C C . HIS B 1 560 ? -20.101 1.389 -32.718 1.00 15.91 559 HIS B C 1
ATOM 9596 O O . HIS B 1 560 ? -19.318 2.339 -32.638 1.00 18.13 559 HIS B O 1
ATOM 9603 N N . LEU B 1 561 ? -19.936 0.405 -33.610 1.00 17.63 560 LEU B N 1
ATOM 9604 C CA . LEU B 1 561 ? -18.807 0.429 -34.534 1.00 19.37 560 LEU B CA 1
ATOM 9605 C C . LEU B 1 561 ? -18.872 1.652 -35.432 1.00 16.70 560 LEU B C 1
ATOM 9606 O O . LEU B 1 561 ? -17.862 2.347 -35.626 1.00 17.85 560 LEU B O 1
ATOM 9611 N N . ARG B 1 562 ? -20.052 1.941 -35.975 1.00 14.90 561 ARG B N 1
ATOM 9612 C CA . ARG B 1 562 ? -20.162 3.078 -36.883 1.00 14.90 561 ARG B CA 1
ATOM 9613 C C . ARG B 1 562 ? -19.900 4.389 -36.151 1.00 15.15 561 ARG B C 1
ATOM 9614 O O . ARG B 1 562 ? -19.268 5.297 -36.703 1.00 14.13 561 ARG B O 1
ATOM 9622 N N . ALA B 1 563 ? -20.398 4.508 -34.919 1.00 14.21 562 ALA B N 1
ATOM 9623 C CA . ALA B 1 563 ? -20.103 5.685 -34.100 1.00 15.08 562 ALA B CA 1
ATOM 9624 C C . ALA B 1 563 ? -18.599 5.883 -33.949 1.00 19.49 562 ALA B C 1
ATOM 9625 O O . ALA B 1 563 ? -18.086 7.000 -34.103 1.00 16.17 562 ALA B O 1
ATOM 9627 N N . GLN B 1 564 ? -17.871 4.804 -33.647 1.00 15.89 563 GLN B N 1
ATOM 9628 C CA . GLN B 1 564 ? -16.423 4.910 -33.476 1.00 16.99 563 GLN B CA 1
ATOM 9629 C C . GLN B 1 564 ? -15.742 5.454 -34.727 1.00 15.57 563 GLN B C 1
ATOM 9630 O O . GLN B 1 564 ? -14.846 6.297 -34.628 1.00 17.79 563 GLN B O 1
ATOM 9636 N N . ILE B 1 565 ? -16.159 4.986 -35.911 1.00 17.89 564 ILE B N 1
ATOM 9637 C CA . ILE B 1 565 ? -15.556 5.446 -37.164 1.00 16.91 564 ILE B CA 1
ATOM 9638 C C . ILE B 1 565 ? -15.836 6.927 -37.372 1.00 16.51 564 ILE B C 1
ATOM 9639 O O . ILE B 1 565 ? -14.939 7.708 -37.718 1.00 17.03 564 ILE B O 1
ATOM 9644 N N . LEU B 1 566 ? -17.089 7.331 -37.164 1.00 14.10 565 LEU B N 1
ATOM 9645 C CA . LEU B 1 566 ? -17.449 8.737 -37.311 1.00 13.15 565 LEU B CA 1
ATOM 9646 C C . LEU B 1 566 ? -16.699 9.610 -36.315 1.00 14.84 565 LEU B C 1
ATOM 9647 O O . LEU B 1 566 ? -16.240 10.700 -36.669 1.00 14.18 565 LEU B O 1
ATOM 9652 N N . TYR B 1 567 ? -16.544 9.139 -35.074 1.00 14.08 566 TYR B N 1
ATOM 9653 C CA . TYR B 1 567 ? -15.731 9.873 -34.103 1.00 13.79 566 TYR B CA 1
ATOM 9654 C C . TYR B 1 567 ? -14.302 10.059 -34.605 1.00 15.27 566 TYR B C 1
ATOM 9655 O O . TYR B 1 567 ? -13.718 11.141 -34.447 1.00 16.30 566 TYR B O 1
ATOM 9664 N N . PHE B 1 568 ? -13.727 9.020 -35.221 1.00 17.34 567 PHE B N 1
ATOM 9665 C CA . PHE B 1 568 ? -12.377 9.133 -35.767 1.00 19.89 567 PHE B CA 1
ATOM 9666 C C . PHE B 1 568 ? -12.319 10.179 -36.867 1.00 15.14 567 PHE B C 1
ATOM 9667 O O . PHE B 1 568 ? -11.381 10.987 -36.911 1.00 16.47 567 PHE B O 1
ATOM 9675 N N . ILE B 1 569 ? -13.306 10.166 -37.778 1.00 14.22 568 ILE B N 1
ATOM 9676 C CA . ILE B 1 569 ? -13.326 11.151 -38.856 1.00 16.01 568 ILE B CA 1
ATOM 9677 C C . ILE B 1 569 ? -13.358 12.558 -38.276 1.00 15.75 568 ILE B C 1
ATOM 9678 O O . ILE B 1 569 ? -12.607 13.446 -38.701 1.00 16.35 568 ILE B O 1
ATOM 9683 N N . GLY B 1 570 ? -14.234 12.778 -37.295 1.00 15.39 569 GLY B N 1
ATOM 9684 C CA . GLY B 1 570 ? -14.308 14.084 -36.663 1.00 14.53 569 GLY B CA 1
ATOM 9685 C C . GLY B 1 570 ? -13.007 14.484 -35.997 1.00 19.01 569 GLY B C 1
ATOM 9686 O O . GLY B 1 570 ? -12.585 15.640 -36.084 1.00 18.97 569 GLY B O 1
ATOM 9687 N N . GLU B 1 571 ? -12.348 13.535 -35.326 1.00 16.67 570 GLU B N 1
ATOM 9688 C CA . GLU B 1 571 ? -11.076 13.848 -34.683 1.00 21.71 570 GLU B CA 1
ATOM 9689 C C . GLU B 1 571 ? -9.991 14.146 -35.708 1.00 18.40 570 GLU B C 1
ATOM 9690 O O . GLU B 1 571 ? -9.170 15.052 -35.512 1.00 18.97 570 GLU B O 1
ATOM 9696 N N . ASN B 1 572 ? -9.958 13.385 -36.800 1.00 15.39 571 ASN B N 1
ATOM 9697 C CA . ASN B 1 572 ? -8.905 13.567 -37.787 1.00 18.28 571 ASN B CA 1
ATOM 9698 C C . ASN B 1 572 ? -9.121 14.815 -38.634 1.00 18.67 571 ASN B C 1
ATOM 9699 O O . ASN B 1 572 ? -8.141 15.458 -39.033 1.00 20.67 571 ASN B O 1
ATOM 9704 N N . LEU B 1 573 ? -10.376 15.194 -38.892 1.00 15.18 572 LEU B N 1
ATOM 9705 C CA . LEU B 1 573 ? -10.625 16.509 -39.480 1.00 19.02 572 LEU B CA 1
ATOM 9706 C C . LEU B 1 573 ? -10.196 17.622 -38.533 1.00 18.63 572 LEU B C 1
ATOM 9707 O O . LEU B 1 573 ? -9.601 18.618 -38.962 1.00 17.90 572 LEU B O 1
ATOM 9712 N N . SER B 1 574 ? -10.500 17.474 -37.241 1.00 18.13 573 SER B N 1
ATOM 9713 C CA A SER B 1 574 ? -10.107 18.476 -36.253 0.65 15.88 573 SER B CA 1
ATOM 9714 C CA B SER B 1 574 ? -10.111 18.493 -36.275 0.35 16.59 573 SER B CA 1
ATOM 9715 C C . SER B 1 574 ? -8.602 18.695 -36.267 1.00 19.16 573 SER B C 1
ATOM 9716 O O . SER B 1 574 ? -8.125 19.834 -36.193 1.00 20.89 573 SER B O 1
ATOM 9721 N N . ALA B 1 575 ? -7.834 17.607 -36.361 1.00 18.66 574 ALA B N 1
ATOM 9722 C CA . ALA B 1 575 ? -6.382 17.714 -36.369 1.00 21.70 574 ALA B CA 1
ATOM 9723 C C . ALA B 1 575 ? -5.856 18.488 -37.571 1.00 22.22 574 ALA B C 1
ATOM 9724 O O . ALA B 1 575 ? -4.734 19.004 -37.516 1.00 24.17 574 ALA B O 1
ATOM 9726 N N . ARG B 1 576 ? -6.630 18.586 -38.652 1.00 19.70 575 ARG B N 1
ATOM 9727 C CA . ARG B 1 576 ? -6.221 19.334 -39.835 1.00 17.09 575 ARG B CA 1
ATOM 9728 C C . ARG B 1 576 ? -7.109 20.551 -40.072 1.00 18.43 575 ARG B C 1
ATOM 9729 O O . ARG B 1 576 ? -7.254 21.001 -41.213 1.00 19.39 575 ARG B O 1
ATOM 9737 N N . ALA B 1 577 ? -7.685 21.103 -38.998 1.00 19.09 576 ALA B N 1
ATOM 9738 C CA . ALA B 1 577 ? -8.694 22.152 -39.141 1.00 16.93 576 ALA B CA 1
ATOM 9739 C C . ALA B 1 577 ? -8.151 23.366 -39.883 1.00 18.41 576 ALA B C 1
ATOM 9740 O O . ALA B 1 577 ? -8.814 23.894 -40.781 1.00 21.12 576 ALA B O 1
ATOM 9742 N N . ASP B 1 578 ? -6.952 23.833 -39.513 1.00 21.55 577 ASP B N 1
ATOM 9743 C CA . ASP B 1 578 ? -6.388 25.012 -40.166 1.00 25.06 577 ASP B CA 1
ATOM 9744 C C . ASP B 1 578 ? -6.153 24.761 -41.649 1.00 20.59 577 ASP B C 1
ATOM 9745 O O . ASP B 1 578 ? -6.440 25.622 -42.488 1.00 21.59 577 ASP B O 1
ATOM 9750 N N . GLU B 1 579 ? -5.633 23.585 -41.987 1.00 21.13 578 GLU B N 1
ATOM 9751 C CA . GLU B 1 579 ? -5.381 23.250 -43.382 1.00 21.22 578 GLU B CA 1
ATOM 9752 C C . GLU B 1 579 ? -6.662 23.299 -44.203 1.00 18.45 578 GLU B C 1
ATOM 9753 O O . GLU B 1 579 ? -6.678 23.866 -45.303 1.00 19.97 578 GLU B O 1
ATOM 9759 N N . PHE B 1 580 ? -7.755 22.737 -43.677 1.00 16.92 579 PHE B N 1
ATOM 9760 C CA . PHE B 1 580 ? -9.012 22.758 -44.420 1.00 17.01 579 PHE B CA 1
ATOM 9761 C C . PHE B 1 580 ? -9.578 24.168 -44.528 1.00 18.90 579 PHE B C 1
ATOM 9762 O O . PHE B 1 580 ? -10.138 24.531 -45.565 1.00 18.71 579 PHE B O 1
ATOM 9770 N N . ALA B 1 581 ? -9.446 24.976 -43.474 1.00 18.48 580 ALA B N 1
ATOM 9771 C CA . ALA B 1 581 ? -9.922 26.350 -43.569 1.00 19.04 580 ALA B CA 1
ATOM 9772 C C . ALA B 1 581 ? -9.130 27.113 -44.620 1.00 20.69 580 ALA B C 1
ATOM 9773 O O . ALA B 1 581 ? -9.702 27.892 -45.392 1.00 19.67 580 ALA B O 1
ATOM 9775 N N . ASN B 1 582 ? -7.816 26.866 -44.683 1.00 19.75 581 ASN B N 1
ATOM 9776 C CA . ASN B 1 582 ? -6.967 27.527 -45.672 1.00 17.70 581 ASN B CA 1
ATOM 9777 C C . ASN B 1 582 ? -7.340 27.113 -47.090 1.00 20.66 581 ASN B C 1
ATOM 9778 O O . ASN B 1 582 ? -7.331 27.945 -48.005 1.00 21.55 581 ASN B O 1
ATOM 9783 N N . ARG B 1 583 ? -7.644 25.826 -47.300 1.00 18.16 582 ARG B N 1
ATOM 9784 C CA . ARG B 1 583 ? -8.046 25.379 -48.632 1.00 22.63 582 ARG B CA 1
ATOM 9785 C C . ARG B 1 583 ? -9.356 26.030 -49.058 1.00 20.09 582 ARG B C 1
ATOM 9786 O O . ARG B 1 583 ? -9.509 26.444 -50.214 1.00 18.35 582 ARG B O 1
ATOM 9794 N N . ILE B 1 584 ? -10.313 26.128 -48.134 1.00 16.65 583 ILE B N 1
ATOM 9795 C CA . ILE B 1 584 ? -11.585 26.774 -48.436 1.00 16.41 583 ILE B CA 1
ATOM 9796 C C . ILE B 1 584 ? -11.372 28.235 -48.796 1.00 18.78 583 ILE B C 1
ATOM 9797 O O . ILE B 1 584 ? -11.969 28.746 -49.751 1.00 21.51 583 ILE B O 1
ATOM 9802 N N . LYS B 1 585 ? -10.513 28.926 -48.049 1.00 18.80 584 LYS B N 1
ATOM 9803 C CA . LYS B 1 585 ? -10.283 30.334 -48.348 1.00 22.33 584 LYS B CA 1
ATOM 9804 C C . LYS B 1 585 ? -9.547 30.509 -49.671 1.00 23.03 584 LYS B C 1
ATOM 9805 O O . LYS B 1 585 ? -9.833 31.448 -50.427 1.00 21.85 584 LYS B O 1
ATOM 9811 N N . ASP B 1 586 ? -8.596 29.620 -49.971 1.00 20.50 585 ASP B N 1
ATOM 9812 C CA . ASP B 1 586 ? -7.927 29.660 -51.271 1.00 19.59 585 ASP B CA 1
ATOM 9813 C C . ASP B 1 586 ? -8.936 29.577 -52.410 1.00 21.52 585 ASP B C 1
ATOM 9814 O O . ASP B 1 586 ? -8.826 30.307 -53.398 1.00 21.44 585 ASP B O 1
ATOM 9819 N N . MET B 1 587 ? -9.936 28.698 -52.282 1.00 19.90 586 MET B N 1
ATOM 9820 C CA . MET B 1 587 ? -10.890 28.466 -53.364 1.00 18.23 586 MET B CA 1
ATOM 9821 C C . MET B 1 587 ? -11.965 29.544 -53.438 1.00 18.22 586 MET B C 1
ATOM 9822 O O . MET B 1 587 ? -12.403 29.902 -54.536 1.00 20.50 586 MET B O 1
ATOM 9827 N N . THR B 1 588 ? -12.421 30.061 -52.290 1.00 20.35 587 THR B N 1
ATOM 9828 C CA . THR B 1 588 ? -13.592 30.929 -52.262 1.00 23.08 587 THR B CA 1
ATOM 9829 C C . THR B 1 588 ? -13.282 32.383 -51.949 1.00 23.99 587 THR B C 1
ATOM 9830 O O . THR B 1 588 ? -14.146 33.238 -52.171 1.00 27.30 587 THR B O 1
ATOM 9834 N N . GLY B 1 589 ? -12.098 32.680 -51.429 1.00 23.78 588 GLY B N 1
ATOM 9835 C CA . GLY B 1 589 ? -11.787 34.010 -50.956 1.00 28.20 588 GLY B CA 1
ATOM 9836 C C . GLY B 1 589 ? -12.401 34.371 -49.622 1.00 28.65 588 GLY B C 1
ATOM 9837 O O . GLY B 1 589 ? -12.212 35.503 -49.158 1.00 29.64 588 GLY B O 1
ATOM 9838 N N . LYS B 1 590 ? -13.124 33.453 -48.987 1.00 25.15 589 LYS B N 1
ATOM 9839 C CA . LYS B 1 590 ? -13.780 33.705 -47.713 1.00 29.30 589 LYS B CA 1
ATOM 9840 C C . LYS B 1 590 ? -13.210 32.779 -46.647 1.00 29.02 589 LYS B C 1
ATOM 9841 O O . LYS B 1 590 ? -12.882 31.623 -46.927 1.00 26.56 589 LYS B O 1
ATOM 9847 N N . ASP B 1 591 ? -13.084 33.301 -45.430 1.00 25.67 590 ASP B N 1
ATOM 9848 C CA . ASP B 1 591 ? -12.508 32.535 -44.333 1.00 26.69 590 ASP B CA 1
ATOM 9849 C C . ASP B 1 591 ? -13.276 31.232 -44.136 1.00 21.59 590 ASP B C 1
ATOM 9850 O O . ASP B 1 591 ? -14.508 31.212 -44.168 1.00 21.76 590 ASP B O 1
ATOM 9855 N N . GLY B 1 592 ? -12.537 30.140 -43.928 1.00 23.13 591 GLY B N 1
ATOM 9856 C CA . GLY B 1 592 ? -13.120 28.816 -43.823 1.00 17.39 591 GLY B CA 1
ATOM 9857 C C . GLY B 1 592 ? -13.279 28.252 -42.428 1.00 20.26 591 GLY B C 1
ATOM 9858 O O . GLY B 1 592 ? -13.751 27.117 -42.291 1.00 20.90 591 GLY B O 1
ATOM 9859 N N . LYS B 1 593 ? -12.927 29.004 -41.384 1.00 20.85 592 LYS B N 1
ATOM 9860 C CA . LYS B 1 593 ? -12.909 28.431 -40.037 1.00 22.43 592 LYS B CA 1
ATOM 9861 C C . LYS B 1 593 ? -14.294 27.975 -39.584 1.00 19.73 592 LYS B C 1
ATOM 9862 O O . LYS B 1 593 ? -14.449 26.864 -39.055 1.00 19.84 592 LYS B O 1
ATOM 9868 N N . ALA B 1 594 ? -15.316 28.817 -39.771 1.00 18.96 593 ALA B N 1
ATOM 9869 C CA . ALA B 1 594 ? -16.653 28.450 -39.312 1.00 18.26 593 ALA B CA 1
ATOM 9870 C C . ALA B 1 594 ? -17.188 27.247 -40.074 1.00 20.04 593 ALA B C 1
ATOM 9871 O O . ALA B 1 594 ? -17.877 26.397 -39.497 1.00 18.86 593 ALA B O 1
ATOM 9873 N N . GLU B 1 595 ? -16.888 27.158 -41.372 1.00 18.10 594 GLU B N 1
ATOM 9874 C CA . GLU B 1 595 ? -17.333 26.001 -42.141 1.00 15.76 594 GLU B CA 1
ATOM 9875 C C . GLU B 1 595 ? -16.665 24.725 -41.645 1.00 17.32 594 GLU B C 1
ATOM 9876 O O . GLU B 1 595 ? -17.313 23.671 -41.551 1.00 16.79 594 GLU B O 1
ATOM 9882 N N . VAL B 1 596 ? -15.377 24.803 -41.303 1.00 15.70 595 VAL B N 1
ATOM 9883 C CA . VAL B 1 596 ? -14.687 23.632 -40.769 1.00 15.35 595 VAL B CA 1
ATOM 9884 C C . VAL B 1 596 ? -15.264 23.243 -39.415 1.00 17.01 595 VAL B C 1
ATOM 9885 O O . VAL B 1 596 ? -15.482 22.058 -39.135 1.00 18.03 595 VAL B O 1
ATOM 9889 N N . ALA B 1 597 ? -15.512 24.228 -38.547 1.00 17.64 596 ALA B N 1
ATOM 9890 C CA . ALA B 1 597 ? -16.089 23.919 -37.242 1.00 19.03 596 ALA B CA 1
ATOM 9891 C C . ALA B 1 597 ? -17.460 23.266 -37.376 1.00 17.55 596 ALA B C 1
ATOM 9892 O O . ALA B 1 597 ? -17.769 22.300 -36.665 1.00 16.46 596 ALA B O 1
ATOM 9894 N N . ALA B 1 598 ? -18.295 23.773 -38.285 1.00 18.00 597 ALA B N 1
ATOM 9895 C CA . ALA B 1 598 ? -19.600 23.158 -38.518 1.00 16.73 597 ALA B CA 1
ATOM 9896 C C . ALA B 1 598 ? -19.453 21.730 -39.018 1.00 14.69 597 ALA B C 1
ATOM 9897 O O . ALA B 1 598 ? -20.215 20.840 -38.615 1.00 15.65 597 ALA B O 1
ATOM 9899 N N . SER B 1 599 ? -18.471 21.491 -39.893 1.00 14.97 598 SER B N 1
ATOM 9900 C CA . SER B 1 599 ? -18.284 20.154 -40.448 1.00 14.04 598 SER B CA 1
ATOM 9901 C C . SER B 1 599 ? -17.919 19.172 -39.349 1.00 15.04 598 SER B C 1
ATOM 9902 O O . SER B 1 599 ? -18.439 18.049 -39.310 1.00 14.83 598 SER B O 1
ATOM 9905 N N . ILE B 1 600 ? -17.034 19.589 -38.443 1.00 14.27 599 ILE B N 1
ATOM 9906 C CA . ILE B 1 600 ? -16.691 18.763 -37.289 1.00 14.68 599 ILE B CA 1
ATOM 9907 C C . ILE B 1 600 ? -17.934 18.498 -36.452 1.00 14.30 599 ILE B C 1
ATOM 9908 O O . ILE B 1 600 ? -18.181 17.366 -36.014 1.00 15.39 599 ILE B O 1
ATOM 9913 N N . ASP B 1 601 ? -18.758 19.528 -36.249 1.00 14.77 600 ASP B N 1
ATOM 9914 C CA . ASP B 1 601 ? -19.980 19.344 -35.473 1.00 16.29 600 ASP B CA 1
ATOM 9915 C C . ASP B 1 601 ? -20.913 18.330 -36.127 1.00 14.55 600 ASP B C 1
ATOM 9916 O O . ASP B 1 601 ? -21.478 17.470 -35.438 1.00 15.80 600 ASP B O 1
ATOM 9921 N N . ARG B 1 602 ? -21.071 18.395 -37.459 1.00 14.25 601 ARG B N 1
ATOM 9922 C CA . ARG B 1 602 ? -21.927 17.427 -38.147 1.00 14.71 601 ARG B CA 1
ATOM 9923 C C . ARG B 1 602 ? -21.417 16.006 -37.950 1.00 15.31 601 ARG B C 1
ATOM 9924 O O . ARG B 1 602 ? -22.214 15.072 -37.788 1.00 13.53 601 ARG B O 1
ATOM 9932 N N . LEU B 1 603 ? -20.091 15.825 -37.977 1.00 13.51 602 LEU B N 1
ATOM 9933 C CA . LEU B 1 603 ? -19.525 14.496 -37.777 1.00 13.25 602 LEU B CA 1
ATOM 9934 C C . LEU B 1 603 ? -19.811 13.989 -36.371 1.00 15.30 602 LEU B C 1
ATOM 9935 O O . LEU B 1 603 ? -20.204 12.830 -36.188 1.00 14.33 602 LEU B O 1
ATOM 9940 N N . PHE B 1 604 ? -19.632 14.844 -35.368 1.00 16.17 603 PHE B N 1
ATOM 9941 C CA . PHE B 1 604 ? -19.898 14.416 -33.998 1.00 15.95 603 PHE B CA 1
ATOM 9942 C C . PHE B 1 604 ? -21.389 14.187 -33.741 1.00 14.35 603 PHE B C 1
ATOM 9943 O O . PHE B 1 604 ? -21.744 13.330 -32.923 1.00 13.78 603 PHE B O 1
ATOM 9951 N N . SER B 1 605 ? -22.275 14.940 -34.407 1.00 13.51 604 SER B N 1
ATOM 9952 C CA . SER B 1 605 ? -23.708 14.676 -34.278 1.00 15.23 604 SER B CA 1
ATOM 9953 C C . SER B 1 605 ? -24.083 13.354 -34.931 1.00 14.72 604 SER B C 1
ATOM 9954 O O . SER B 1 605 ? -24.904 12.603 -34.392 1.00 14.15 604 SER B O 1
ATOM 9957 N N . ALA B 1 606 ? -23.482 13.045 -36.086 1.00 12.74 605 ALA B N 1
ATOM 9958 C CA . ALA B 1 606 ? -23.753 11.763 -36.729 1.00 14.46 605 ALA B CA 1
ATOM 9959 C C . ALA B 1 606 ? -23.173 10.612 -35.914 1.00 12.67 605 ALA B C 1
ATOM 9960 O O . ALA B 1 606 ? -23.811 9.559 -35.777 1.00 13.68 605 ALA B O 1
ATOM 9962 N N . ALA B 1 607 ? -21.970 10.793 -35.361 1.00 14.75 606 ALA B N 1
ATOM 9963 C CA . ALA B 1 607 ? -21.423 9.780 -34.463 1.00 12.87 606 ALA B CA 1
ATOM 9964 C C . ALA B 1 607 ? -22.374 9.528 -33.302 1.00 15.88 606 ALA B C 1
ATOM 9965 O O . ALA B 1 607 ? -22.638 8.377 -32.933 1.00 12.85 606 ALA B O 1
ATOM 9967 N N . ALA B 1 608 ? -22.908 10.603 -32.727 1.00 12.93 607 ALA B N 1
ATOM 9968 C CA . ALA B 1 608 ? -23.840 10.484 -31.612 1.00 12.95 607 ALA B CA 1
ATOM 9969 C C . ALA B 1 608 ? -25.062 9.662 -31.996 1.00 17.80 607 ALA B C 1
ATOM 9970 O O . ALA B 1 608 ? -25.519 8.808 -31.222 1.00 13.37 607 ALA B O 1
ATOM 9972 N N . TRP B 1 609 ? -25.621 9.927 -33.183 1.00 14.52 608 TRP B N 1
ATOM 9973 C CA . TRP B 1 609 ? -26.856 9.278 -33.607 1.00 12.31 608 TRP B CA 1
ATOM 9974 C C . TRP B 1 609 ? -26.670 7.827 -34.015 1.00 13.42 608 TRP B C 1
ATOM 9975 O O . TRP B 1 609 ? -27.669 7.099 -34.058 1.00 13.40 608 TRP B O 1
ATOM 9986 N N . ALA B 1 610 ? -25.442 7.405 -34.346 1.00 13.55 609 ALA B N 1
ATOM 9987 C CA . ALA B 1 610 ? -25.266 6.120 -35.025 1.00 12.75 609 ALA B CA 1
ATOM 9988 C C . ALA B 1 610 ? -25.853 4.959 -34.224 1.00 15.37 609 ALA B C 1
ATOM 9989 O O . ALA B 1 610 ? -26.346 3.986 -34.814 1.00 15.11 609 ALA B O 1
ATOM 9991 N N . ASP B 1 611 ? -25.848 5.049 -32.892 1.00 13.68 610 ASP B N 1
ATOM 9992 C CA . ASP B 1 611 ? -26.401 3.988 -32.050 1.00 12.37 610 ASP B CA 1
ATOM 9993 C C . ASP B 1 611 ? -27.585 4.457 -31.205 1.00 14.15 610 ASP B C 1
ATOM 9994 O O . ASP B 1 611 ? -27.837 3.908 -30.122 1.00 14.91 610 ASP B O 1
ATOM 9999 N N . LYS B 1 612 ? -28.319 5.474 -31.689 1.00 13.33 611 LYS B N 1
ATOM 10000 C CA . LYS B 1 612 ? -29.403 6.097 -30.938 1.00 13.55 611 LYS B CA 1
ATOM 10001 C C . LYS B 1 612 ? -30.676 6.348 -31.737 1.00 13.90 611 LYS B C 1
ATOM 10002 O O . LYS B 1 612 ? -31.603 6.966 -31.199 1.00 14.30 611 LYS B O 1
ATOM 10008 N N . TYR B 1 613 ? -30.761 5.909 -32.993 1.00 14.07 612 TYR B N 1
ATOM 10009 C CA . TYR B 1 613 ? -31.933 6.191 -33.825 1.00 12.04 612 TYR B CA 1
ATOM 10010 C C . TYR B 1 613 ? -32.846 4.979 -33.701 1.00 14.31 612 TYR B C 1
ATOM 10011 O O . TYR B 1 613 ? -32.783 4.032 -34.488 1.00 16.77 612 TYR B O 1
ATOM 10020 N N . ASP B 1 614 ? -33.697 5.007 -32.686 1.00 16.28 613 ASP B N 1
ATOM 10021 C CA . ASP B 1 614 ? -34.351 3.793 -32.224 1.00 12.53 613 ASP B CA 1
ATOM 10022 C C . ASP B 1 614 ? -35.585 3.477 -33.058 1.00 14.45 613 ASP B C 1
ATOM 10023 O O . ASP B 1 614 ? -36.312 4.374 -33.497 1.00 16.91 613 ASP B O 1
ATOM 10028 N N . GLY B 1 615 ? -35.838 2.175 -33.237 1.00 15.35 614 GLY B N 1
ATOM 10029 C CA . GLY B 1 615 ? -37.120 1.720 -33.746 1.00 12.13 614 GLY B CA 1
ATOM 10030 C C . GLY B 1 615 ? -38.220 1.951 -32.720 1.00 12.71 614 GLY B C 1
ATOM 10031 O O . GLY B 1 615 ? -37.968 2.240 -31.551 1.00 14.69 614 GLY B O 1
ATOM 10032 N N . GLN B 1 616 ? -39.470 1.805 -33.162 1.00 11.51 615 GLN B N 1
ATOM 10033 C CA . GLN B 1 616 ? -40.629 2.138 -32.332 1.00 15.03 615 GLN B CA 1
ATOM 10034 C C . GLN B 1 616 ? -41.539 0.926 -32.155 1.00 15.32 615 GLN B C 1
ATOM 10035 O O . GLN B 1 616 ? -41.936 0.295 -33.138 1.00 15.80 615 GLN B O 1
ATOM 10041 N N . VAL B 1 617 ? -41.895 0.622 -30.910 1.00 11.82 616 VAL B N 1
ATOM 10042 C CA . VAL B 1 617 ? -42.733 -0.533 -30.594 1.00 13.48 616 VAL B CA 1
ATOM 10043 C C . VAL B 1 617 ? -44.188 -0.092 -30.574 1.00 14.94 616 VAL B C 1
ATOM 10044 O O . VAL B 1 617 ? -44.556 0.809 -29.811 1.00 16.56 616 VAL B O 1
ATOM 10048 N N . LYS B 1 618 ? -45.017 -0.743 -31.384 1.00 14.07 617 LYS B N 1
ATOM 10049 C CA . LYS B 1 618 ? -46.436 -0.420 -31.490 1.00 14.40 617 LYS B CA 1
ATOM 10050 C C . LYS B 1 618 ? -47.261 -1.432 -30.709 1.00 17.26 617 LYS B C 1
ATOM 10051 O O . LYS B 1 618 ? -47.238 -2.632 -31.011 1.00 16.53 617 LYS B O 1
ATOM 10057 N N . GLY B 1 619 ? -48.008 -0.948 -29.725 1.00 14.97 618 GLY B N 1
ATOM 10058 C CA . GLY B 1 619 ? -49.098 -1.739 -29.192 1.00 15.38 618 GLY B CA 1
ATOM 10059 C C . GLY B 1 619 ? -50.184 -1.813 -30.239 1.00 20.97 618 GLY B C 1
ATOM 10060 O O . GLY B 1 619 ? -50.529 -0.805 -30.870 1.00 22.94 618 GLY B O 1
ATOM 10061 N N . VAL B 1 620 ? -50.679 -3.017 -30.484 1.00 17.93 619 VAL B N 1
ATOM 10062 C CA . VAL B 1 620 ? -51.717 -3.227 -31.485 1.00 18.40 619 VAL B CA 1
ATOM 10063 C C . VAL B 1 620 ? -52.838 -4.009 -30.815 1.00 21.17 619 VAL B C 1
ATOM 10064 O O . VAL B 1 620 ? -52.581 -4.792 -29.885 1.00 22.53 619 VAL B O 1
ATOM 10068 N N . PRO B 1 621 ? -54.090 -3.811 -31.231 1.00 23.47 620 PRO B N 1
ATOM 10069 C CA . PRO B 1 621 ? -55.204 -4.562 -30.644 1.00 25.12 620 PRO B CA 1
ATOM 10070 C C . PRO B 1 621 ? -55.280 -5.995 -31.132 1.00 34.59 620 PRO B C 1
ATOM 10071 O O . PRO B 1 621 ? -56.214 -6.713 -30.759 1.00 45.26 620 PRO B O 1
ATOM 10075 N N . LEU B 1 622 ? -54.327 -6.419 -31.949 1.00 32.32 621 LEU B N 1
ATOM 10076 C CA . LEU B 1 622 ? -54.234 -7.780 -32.436 1.00 33.28 621 LEU B CA 1
ATOM 10077 C C . LEU B 1 622 ? -53.275 -8.566 -31.545 1.00 31.02 621 LEU B C 1
ATOM 10078 O O . LEU B 1 622 ? -52.873 -8.112 -30.470 1.00 34.47 621 LEU B O 1
ATOM 10083 N N . ARG B 1 623 ? -52.898 -9.758 -31.998 1.00 29.52 622 ARG B N 1
ATOM 10084 C CA . ARG B 1 623 ? -51.920 -10.571 -31.286 1.00 30.19 622 ARG B CA 1
ATOM 10085 C C . ARG B 1 623 ? -50.556 -9.892 -31.312 1.00 29.71 622 ARG B C 1
ATOM 10086 O O . ARG B 1 623 ? -50.076 -9.486 -32.374 1.00 29.48 622 ARG B O 1
ATOM 10094 N N . GLY B 1 624 ? -49.929 -9.763 -30.144 1.00 25.02 623 GLY B N 1
ATOM 10095 C CA . GLY B 1 624 ? -48.527 -9.380 -30.119 1.00 23.64 623 GLY B CA 1
ATOM 10096 C C . GLY B 1 624 ? -48.282 -7.882 -30.239 1.00 18.72 623 GLY B C 1
ATOM 10097 O O . GLY B 1 624 ? -49.088 -7.048 -29.819 1.00 21.51 623 GLY B O 1
ATOM 10098 N N . VAL B 1 625 ? -47.114 -7.550 -30.789 1.00 14.16 624 VAL B N 1
ATOM 10099 C CA . VAL B 1 625 ? -46.664 -6.174 -30.959 1.00 14.23 624 VAL B CA 1
ATOM 10100 C C . VAL B 1 625 ? -46.049 -6.046 -32.343 1.00 16.49 624 VAL B C 1
ATOM 10101 O O . VAL B 1 625 ? -45.639 -7.029 -32.964 1.00 15.07 624 VAL B O 1
ATOM 10105 N N . ALA B 1 626 ? -46.003 -4.821 -32.839 1.00 12.54 625 ALA B N 1
ATOM 10106 C CA . ALA B 1 626 ? -45.378 -4.543 -34.124 1.00 12.11 625 ALA B CA 1
ATOM 10107 C C . ALA B 1 626 ? -44.149 -3.689 -33.858 1.00 16.29 625 ALA B C 1
ATOM 10108 O O . ALA B 1 626 ? -44.251 -2.645 -33.205 1.00 16.02 625 ALA B O 1
ATOM 10110 N N . LEU B 1 627 ? -42.996 -4.139 -34.339 1.00 12.42 626 LEU B N 1
ATOM 10111 C CA . LEU B 1 627 ? -41.721 -3.461 -34.107 1.00 13.60 626 LEU B CA 1
ATOM 10112 C C . LEU B 1 627 ? -41.358 -2.712 -35.384 1.00 12.51 626 LEU B C 1
ATOM 10113 O O . LEU B 1 627 ? -40.897 -3.317 -36.354 1.00 12.33 626 LEU B O 1
ATOM 10118 N N . ALA B 1 628 ? -41.560 -1.390 -35.383 1.00 11.83 627 ALA B N 1
ATOM 10119 C CA . ALA B 1 628 ? -41.246 -0.561 -36.546 1.00 11.24 627 ALA B CA 1
ATOM 10120 C C . ALA B 1 628 ? -39.764 -0.211 -36.458 1.00 11.32 627 ALA B C 1
ATOM 10121 O O . ALA B 1 628 ? -39.377 0.825 -35.922 1.00 12.15 627 ALA B O 1
ATOM 10123 N N A MET B 1 629 ? -38.927 -1.083 -36.997 0.43 12.66 628 MET B N 1
ATOM 10124 N N B MET B 1 629 ? -38.938 -1.088 -37.020 0.57 12.64 628 MET B N 1
ATOM 10125 C CA A MET B 1 629 ? -37.487 -0.934 -36.863 0.43 11.86 628 MET B CA 1
ATOM 10126 C CA B MET B 1 629 ? -37.486 -1.000 -36.962 0.57 12.31 628 MET B CA 1
ATOM 10127 C C A MET B 1 629 ? -36.916 -0.079 -37.984 0.43 12.45 628 MET B C 1
ATOM 10128 C C B MET B 1 629 ? -36.966 0.013 -37.969 0.57 11.88 628 MET B C 1
ATOM 10129 O O A MET B 1 629 ? -37.482 0.024 -39.077 0.43 11.10 628 MET B O 1
ATOM 10130 O O B MET B 1 629 ? -37.606 0.303 -38.986 0.57 16.45 628 MET B O 1
ATOM 10139 N N . LYS B 1 630 ? -35.764 0.519 -37.695 1.00 14.19 629 LYS B N 1
ATOM 10140 C CA . LYS B 1 630 ? -35.022 1.328 -38.649 1.00 14.12 629 LYS B CA 1
ATOM 10141 C C . LYS B 1 630 ? -33.950 0.449 -39.280 1.00 13.57 629 LYS B C 1
ATOM 10142 O O . LYS B 1 630 ? -33.238 -0.274 -38.570 1.00 15.80 629 LYS B O 1
ATOM 10148 N N . GLU B 1 631 ? -33.841 0.494 -40.607 1.00 15.77 630 GLU B N 1
ATOM 10149 C CA A GLU B 1 631 ? -32.834 -0.237 -41.360 0.49 13.80 630 GLU B CA 1
ATOM 10150 C CA B GLU B 1 631 ? -32.804 -0.223 -41.329 0.51 13.73 630 GLU B CA 1
ATOM 10151 C C . GLU B 1 631 ? -32.176 0.709 -42.352 1.00 12.74 630 GLU B C 1
ATOM 10152 O O . GLU B 1 631 ? -32.754 1.739 -42.712 1.00 14.18 630 GLU B O 1
ATOM 10163 N N . PRO B 1 632 ? -30.976 0.389 -42.826 1.00 13.28 631 PRO B N 1
ATOM 10164 C CA . PRO B 1 632 ? -30.363 1.230 -43.860 1.00 15.03 631 PRO B CA 1
ATOM 10165 C C . PRO B 1 632 ? -31.145 1.173 -45.159 1.00 15.50 631 PRO B C 1
ATOM 10166 O O . PRO B 1 632 ? -31.798 0.180 -45.479 1.00 15.76 631 PRO B O 1
ATOM 10170 N N . VAL B 1 633 ? -31.059 2.264 -45.919 1.00 13.18 632 VAL B N 1
ATOM 10171 C CA . VAL B 1 633 ? -31.539 2.259 -47.299 1.00 13.02 632 VAL B CA 1
ATOM 10172 C C . VAL B 1 633 ? -30.650 1.380 -48.175 1.00 15.48 632 VAL B C 1
ATOM 10173 O O . VAL B 1 633 ? -31.137 0.667 -49.062 1.00 15.99 632 VAL B O 1
ATOM 10177 N N . GLY B 1 634 ? -29.340 1.421 -47.952 1.00 13.86 633 GLY B N 1
ATOM 10178 C CA . GLY B 1 634 ? -28.423 0.601 -48.714 1.00 16.55 633 GLY B CA 1
ATOM 10179 C C . GLY B 1 634 ? -27.300 1.426 -49.295 1.00 14.90 633 GLY B C 1
ATOM 10180 O O . GLY B 1 634 ? -26.388 1.841 -48.567 1.00 14.52 633 GLY B O 1
ATOM 10181 N N . LYS B 1 635 ? -27.368 1.659 -50.606 1.00 13.49 634 LYS B N 1
ATOM 10182 C CA . LYS B 1 635 ? -26.364 2.389 -51.371 1.00 11.86 634 LYS B CA 1
ATOM 10183 C C . LYS B 1 635 ? -26.995 3.670 -51.886 1.00 13.37 634 LYS B C 1
ATOM 10184 O O . LYS B 1 635 ? -28.042 3.628 -52.543 1.00 13.33 634 LYS B O 1
ATOM 10190 N N . ILE B 1 636 ? -26.377 4.807 -51.573 1.00 11.81 635 ILE B N 1
ATOM 10191 C CA . ILE B 1 636 ? -26.930 6.116 -51.902 1.00 13.53 635 ILE B CA 1
ATOM 10192 C C . ILE B 1 636 ? -25.924 6.874 -52.756 1.00 12.66 635 ILE B C 1
ATOM 10193 O O . ILE B 1 636 ? -24.743 6.958 -52.406 1.00 13.22 635 ILE B O 1
ATOM 10198 N N . GLY B 1 637 ? -26.383 7.405 -53.887 1.00 12.20 636 GLY B N 1
ATOM 10199 C CA . GLY B 1 637 ? -25.590 8.335 -54.676 1.00 13.46 636 GLY B CA 1
ATOM 10200 C C . GLY B 1 637 ? -26.022 9.752 -54.347 1.00 13.67 636 GLY B C 1
ATOM 10201 O O . GLY B 1 637 ? -27.218 10.050 -54.294 1.00 14.03 636 GLY B O 1
ATOM 10202 N N . ILE B 1 638 ? -25.037 10.623 -54.132 1.00 12.36 637 ILE B N 1
ATOM 10203 C CA . ILE B 1 638 ? -25.289 11.961 -53.598 1.00 12.64 637 ILE B CA 1
ATOM 10204 C C . ILE B 1 638 ? -24.549 12.984 -54.441 1.00 13.50 637 ILE B C 1
ATOM 10205 O O . ILE B 1 638 ? -23.350 12.836 -54.682 1.00 13.14 637 ILE B O 1
ATOM 10210 N N . LEU B 1 639 ? -25.247 14.043 -54.859 1.00 15.29 638 LEU B N 1
ATOM 10211 C CA . LEU B 1 639 ? -24.612 15.157 -55.557 1.00 12.94 638 LEU B CA 1
ATOM 10212 C C . LEU B 1 639 ? -24.672 16.381 -54.656 1.00 12.99 638 LEU B C 1
ATOM 10213 O O . LEU B 1 639 ? -25.765 16.822 -54.276 1.00 14.53 638 LEU B O 1
ATOM 10218 N N . CYS B 1 640 ? -23.461 16.941 -54.310 1.00 13.38 639 CYS B N 1
ATOM 10219 C CA . CYS B 1 640 ? -23.298 18.007 -53.323 1.00 13.24 639 CYS B CA 1
ATOM 10220 C C . CYS B 1 640 ? -23.425 19.379 -53.973 1.00 13.48 639 CYS B C 1
ATOM 10221 O O . CYS B 1 640 ? -23.089 19.552 -55.151 1.00 15.10 639 CYS B O 1
ATOM 10224 N N . PRO B 1 641 ? -23.895 20.388 -53.238 1.00 13.53 640 PRO B N 1
ATOM 10225 C CA . PRO B 1 641 ? -23.984 21.734 -53.821 1.00 13.99 640 PRO B CA 1
ATOM 10226 C C . PRO B 1 641 ? -22.608 22.334 -54.092 1.00 14.08 640 PRO B C 1
ATOM 10227 O O . PRO B 1 641 ? -21.578 21.885 -53.582 1.00 16.06 640 PRO B O 1
ATOM 10231 N N . ASP B 1 642 ? -22.601 23.377 -54.933 1.00 14.58 641 ASP B N 1
ATOM 10232 C CA . ASP B 1 642 ? -21.371 24.132 -55.152 1.00 16.87 641 ASP B CA 1
ATOM 10233 C C . ASP B 1 642 ? -20.886 24.760 -53.850 1.00 16.01 641 ASP B C 1
ATOM 10234 O O . ASP B 1 642 ? -19.707 24.645 -53.486 1.00 15.28 641 ASP B O 1
ATOM 10239 N N . ALA B 1 643 ? -21.781 25.455 -53.153 1.00 14.73 642 ALA B N 1
ATOM 10240 C CA . ALA B 1 643 ? -21.416 26.161 -51.935 1.00 18.18 642 ALA B CA 1
ATOM 10241 C C . ALA B 1 643 ? -21.060 25.172 -50.834 1.00 15.14 642 ALA B C 1
ATOM 10242 O O . ALA B 1 643 ? -21.478 24.015 -50.851 1.00 15.81 642 ALA B O 1
ATOM 10244 N N . ALA B 1 644 ? -20.281 25.658 -49.859 1.00 17.45 643 ALA B N 1
ATOM 10245 C CA . ALA B 1 644 ? -19.817 24.865 -48.728 1.00 15.60 643 ALA B CA 1
ATOM 10246 C C . ALA B 1 644 ? -19.040 23.652 -49.233 1.00 17.05 643 ALA B C 1
ATOM 10247 O O . ALA B 1 644 ? -19.511 22.511 -49.122 1.00 18.29 643 ALA B O 1
ATOM 10249 N N . PRO B 1 645 ? -17.834 23.870 -49.765 1.00 14.75 644 PRO B N 1
ATOM 10250 C CA . PRO B 1 645 ? -17.087 22.775 -50.417 1.00 20.56 644 PRO B CA 1
ATOM 10251 C C . PRO B 1 645 ? -16.779 21.608 -49.492 1.00 20.45 644 PRO B C 1
ATOM 10252 O O . PRO B 1 645 ? -16.641 20.466 -49.961 1.00 15.95 644 PRO B O 1
ATOM 10256 N N . LEU B 1 646 ? -16.604 21.871 -48.201 1.00 14.52 645 LEU B N 1
ATOM 10257 C CA . LEU B 1 646 ? -16.417 20.803 -47.219 1.00 14.34 645 LEU B CA 1
ATOM 10258 C C . LEU B 1 646 ? -17.710 20.448 -46.496 1.00 16.26 645 LEU B C 1
ATOM 10259 O O . LEU B 1 646 ? -18.068 19.273 -46.399 1.00 14.62 645 LEU B O 1
ATOM 10264 N N . LEU B 1 647 ? -18.430 21.453 -46.002 1.00 14.12 646 LEU B N 1
ATOM 10265 C CA . LEU B 1 647 ? -19.580 21.212 -45.141 1.00 15.76 646 LEU B CA 1
ATOM 10266 C C . LEU B 1 647 ? -20.722 20.537 -45.893 1.00 13.64 646 LEU B C 1
ATOM 10267 O O . LEU B 1 647 ? -21.442 19.717 -45.321 1.00 15.47 646 LEU B O 1
ATOM 10272 N N . GLY B 1 648 ? -20.911 20.861 -47.171 1.00 13.69 647 GLY B N 1
ATOM 10273 C CA . GLY B 1 648 ? -21.963 20.199 -47.927 1.00 14.11 647 GLY B CA 1
ATOM 10274 C C . GLY B 1 648 ? -21.707 18.711 -48.062 1.00 19.07 647 GLY B C 1
ATOM 10275 O O . GLY B 1 648 ? -22.599 17.885 -47.847 1.00 18.96 647 GLY B O 1
ATOM 10276 N N . LEU B 1 649 ? -20.468 18.351 -48.389 1.00 13.38 648 LEU B N 1
ATOM 10277 C CA . LEU B 1 649 ? -20.099 16.941 -48.499 1.00 13.24 648 LEU B CA 1
ATOM 10278 C C . LEU B 1 649 ? -20.223 16.230 -47.157 1.00 14.63 648 LEU B C 1
ATOM 10279 O O . LEU B 1 649 ? -20.846 15.171 -47.061 1.00 15.17 648 LEU B O 1
ATOM 10284 N N . VAL B 1 650 ? -19.633 16.802 -46.109 1.00 13.24 649 VAL B N 1
ATOM 10285 C CA . VAL B 1 650 ? -19.617 16.132 -44.811 1.00 13.16 649 VAL B CA 1
ATOM 10286 C C . VAL B 1 650 ? -21.031 15.993 -44.255 1.00 13.14 649 VAL B C 1
ATOM 10287 O O . VAL B 1 650 ? -21.371 14.971 -43.647 1.00 13.54 649 VAL B O 1
ATOM 10291 N N . SER B 1 651 ? -21.869 17.021 -44.440 1.00 13.20 650 SER B N 1
ATOM 10292 C CA . SER B 1 651 ? -23.228 17.022 -43.899 1.00 14.80 650 SER B CA 1
ATOM 10293 C C . SER B 1 651 ? -24.091 15.931 -44.511 1.00 12.63 650 SER B C 1
ATOM 10294 O O . SER B 1 651 ? -24.998 15.417 -43.849 1.00 14.36 650 SER B O 1
ATOM 10297 N N . LEU B 1 652 ? -23.862 15.595 -45.771 1.00 14.04 651 LEU B N 1
ATOM 10298 C CA . LEU B 1 652 ? -24.656 14.553 -46.404 1.00 13.30 651 LEU B CA 1
ATOM 10299 C C . LEU B 1 652 ? -24.056 13.181 -46.137 1.00 12.96 651 LEU B C 1
ATOM 10300 O O . LEU B 1 652 ? -24.796 12.231 -45.853 1.00 12.50 651 LEU B O 1
ATOM 10305 N N . MET B 1 653 ? -22.719 13.099 -46.165 1.00 12.62 652 MET B N 1
ATOM 10306 C CA . MET B 1 653 ? -22.019 11.839 -45.939 1.00 13.49 652 MET B CA 1
ATOM 10307 C C . MET B 1 653 ? -22.260 11.304 -44.535 1.00 13.34 652 MET B C 1
ATOM 10308 O O . MET B 1 653 ? -22.570 10.118 -44.354 1.00 13.05 652 MET B O 1
ATOM 10313 N N . ALA B 1 654 ? -22.088 12.161 -43.525 1.00 12.51 653 ALA B N 1
ATOM 10314 C CA . ALA B 1 654 ? -21.994 11.688 -42.141 1.00 12.43 653 ALA B CA 1
ATOM 10315 C C . ALA B 1 654 ? -23.264 11.012 -41.632 1.00 17.34 653 ALA B C 1
ATOM 10316 O O . ALA B 1 654 ? -23.179 9.866 -41.160 1.00 14.32 653 ALA B O 1
ATOM 10318 N N . PRO B 1 655 ? -24.446 11.622 -41.691 1.00 12.60 654 PRO B N 1
ATOM 10319 C CA . PRO B 1 655 ? -25.639 10.896 -41.227 1.00 12.66 654 PRO B CA 1
ATOM 10320 C C . PRO B 1 655 ? -25.949 9.692 -42.083 1.00 14.33 654 PRO B C 1
ATOM 10321 O O . PRO B 1 655 ? -26.485 8.702 -41.571 1.00 13.14 654 PRO B O 1
ATOM 10325 N N . ALA B 1 656 ? -25.595 9.727 -43.372 1.00 13.44 655 ALA B N 1
ATOM 10326 C CA . ALA B 1 656 ? -25.878 8.579 -44.223 1.00 13.99 655 ALA B CA 1
ATOM 10327 C C . ALA B 1 656 ? -25.082 7.362 -43.770 1.00 13.87 655 ALA B C 1
ATOM 10328 O O . ALA B 1 656 ? -25.641 6.273 -43.596 1.00 13.05 655 ALA B O 1
ATOM 10330 N N . ILE B 1 657 ? -23.771 7.523 -43.559 1.00 12.38 656 ILE B N 1
ATOM 10331 C CA . ILE B 1 657 ? -23.008 6.345 -43.134 1.00 12.01 656 ILE B CA 1
ATOM 10332 C C . ILE B 1 657 ? -23.318 5.974 -41.692 1.00 12.25 656 ILE B C 1
ATOM 10333 O O . ILE B 1 657 ? -23.200 4.806 -41.311 1.00 12.43 656 ILE B O 1
ATOM 10338 N N . ALA B 1 658 ? -23.728 6.944 -40.867 1.00 12.00 657 ALA B N 1
ATOM 10339 C CA . ALA B 1 658 ? -24.070 6.636 -39.476 1.00 12.01 657 ALA B CA 1
ATOM 10340 C C . ALA B 1 658 ? -25.219 5.648 -39.392 1.00 12.55 657 ALA B C 1
ATOM 10341 O O . ALA B 1 658 ? -25.283 4.840 -38.450 1.00 15.18 657 ALA B O 1
ATOM 10343 N N . MET B 1 659 ? -26.141 5.708 -40.348 1.00 11.73 658 MET B N 1
ATOM 10344 C CA . MET B 1 659 ? -27.292 4.827 -40.396 1.00 11.91 658 MET B CA 1
ATOM 10345 C C . MET B 1 659 ? -26.995 3.534 -41.133 1.00 13.37 658 MET B C 1
ATOM 10346 O O . MET B 1 659 ? -27.912 2.750 -41.371 1.00 15.13 658 MET B O 1
ATOM 10351 N N . GLY B 1 660 ? -25.740 3.294 -41.499 1.00 11.71 659 GLY B N 1
ATOM 10352 C CA . GLY B 1 660 ? -25.391 2.023 -42.089 1.00 12.73 659 GLY B CA 1
ATOM 10353 C C . GLY B 1 660 ? -25.431 1.960 -43.599 1.00 13.46 659 GLY B C 1
ATOM 10354 O O . GLY B 1 660 ? -25.364 0.860 -44.155 1.00 14.27 659 GLY B O 1
ATOM 10355 N N . ASN B 1 661 ? -25.539 3.090 -44.282 1.00 12.32 660 ASN B N 1
ATOM 10356 C CA . ASN B 1 661 ? -25.495 3.085 -45.735 1.00 13.73 660 ASN B CA 1
ATOM 10357 C C . ASN B 1 661 ? -24.064 3.235 -46.216 1.00 13.58 660 ASN B C 1
ATOM 10358 O O . ASN B 1 661 ? -23.192 3.720 -45.496 1.00 12.83 660 ASN B O 1
ATOM 10363 N N . ARG B 1 662 ? -23.844 2.831 -47.462 1.00 12.26 661 ARG B N 1
ATOM 10364 C CA . ARG B 1 662 ? -22.647 3.190 -48.202 1.00 12.07 661 ARG B CA 1
ATOM 10365 C C . ARG B 1 662 ? -23.014 4.272 -49.208 1.00 12.06 661 ARG B C 1
ATOM 10366 O O . ARG B 1 662 ? -24.142 4.322 -49.707 1.00 14.04 661 ARG B O 1
ATOM 10374 N N . VAL B 1 663 ? -22.065 5.161 -49.479 1.00 12.19 662 VAL B N 1
ATOM 10375 C CA . VAL B 1 663 ? -22.375 6.363 -50.248 1.00 12.25 662 VAL B CA 1
ATOM 10376 C C . VAL B 1 663 ? -21.314 6.614 -51.305 1.00 12.42 662 VAL B C 1
ATOM 10377 O O . VAL B 1 663 ? -20.135 6.294 -51.128 1.00 12.56 662 VAL B O 1
ATOM 10381 N N . THR B 1 664 ? -21.756 7.210 -52.414 1.00 13.62 663 THR B N 1
ATOM 10382 C CA . THR B 1 664 ? -20.875 7.789 -53.418 1.00 12.66 663 THR B CA 1
ATOM 10383 C C . THR B 1 664 ? -21.312 9.234 -53.610 1.00 12.68 663 THR B C 1
ATOM 10384 O O . THR B 1 664 ? -22.468 9.487 -53.961 1.00 12.57 663 THR B O 1
ATOM 10388 N N . LEU B 1 665 ? -20.407 10.173 -53.333 1.00 13.77 664 LEU B N 1
ATOM 10389 C CA . LEU B 1 665 ? -20.701 11.602 -53.370 1.00 12.89 664 LEU B CA 1
ATOM 10390 C C . LEU B 1 665 ? -19.995 12.243 -54.551 1.00 15.15 664 LEU B C 1
ATOM 10391 O O . LEU B 1 665 ? -18.800 12.014 -54.756 1.00 14.25 664 LEU B O 1
ATOM 10396 N N . ALA B 1 666 ? -20.739 13.038 -55.322 1.00 13.88 665 ALA B N 1
ATOM 10397 C CA . ALA B 1 666 ? -20.145 13.962 -56.280 1.00 14.17 665 ALA B CA 1
ATOM 10398 C C . ALA B 1 666 ? -19.927 15.277 -55.542 1.00 14.19 665 ALA B C 1
ATOM 10399 O O . ALA B 1 666 ? -20.896 15.946 -55.167 1.00 13.82 665 ALA B O 1
ATOM 10401 N N . ALA B 1 667 ? -18.660 15.611 -55.292 1.00 14.90 666 ALA B N 1
ATOM 10402 C CA . ALA B 1 667 ? -18.295 16.798 -54.527 1.00 14.45 666 ALA B CA 1
ATOM 10403 C C . ALA B 1 667 ? -18.661 18.063 -55.295 1.00 16.13 666 ALA B C 1
ATOM 10404 O O . ALA B 1 667 ? -18.928 18.037 -56.501 1.00 16.48 666 ALA B O 1
ATOM 10406 N N . SER B 1 668 ? -18.645 19.185 -54.575 1.00 14.13 667 SER B N 1
ATOM 10407 C CA . SER B 1 668 ? -18.857 20.508 -55.153 1.00 14.76 667 SER B CA 1
ATOM 10408 C C . SER B 1 668 ? -18.174 20.647 -56.505 1.00 16.32 667 SER B C 1
ATOM 10409 O O . SER B 1 668 ? -16.949 20.543 -56.611 1.00 16.01 667 SER B O 1
ATOM 10412 N N . GLU B 1 669 ? -18.977 20.890 -57.546 1.00 14.75 668 GLU B N 1
ATOM 10413 C CA . GLU B 1 669 ? -18.410 21.049 -58.879 1.00 16.52 668 GLU B CA 1
ATOM 10414 C C . GLU B 1 669 ? -17.491 22.268 -58.949 1.00 17.37 668 GLU B C 1
ATOM 10415 O O . GLU B 1 669 ? -16.417 22.216 -59.564 1.00 17.09 668 GLU B O 1
ATOM 10421 N N . ALA B 1 670 ? -17.905 23.378 -58.335 1.00 15.51 669 ALA B N 1
ATOM 10422 C CA . ALA B 1 670 ? -17.129 24.611 -58.412 1.00 19.09 669 ALA B CA 1
ATOM 10423 C C . ALA B 1 670 ? -15.853 24.527 -57.581 1.00 17.37 669 ALA B C 1
ATOM 10424 O O . ALA B 1 670 ? -14.822 25.089 -57.965 1.00 17.30 669 ALA B O 1
ATOM 10426 N N . PHE B 1 671 ? -15.901 23.842 -56.433 1.00 15.63 670 PHE B N 1
ATOM 10427 C CA . PHE B 1 671 ? -14.841 23.918 -55.423 1.00 16.84 670 PHE B CA 1
ATOM 10428 C C . PHE B 1 671 ? -14.464 22.527 -54.928 1.00 15.39 670 PHE B C 1
ATOM 10429 O O . PHE B 1 671 ? -14.701 22.181 -53.765 1.00 18.04 670 PHE B O 1
ATOM 10437 N N . PRO B 1 672 ? -13.835 21.712 -55.776 1.00 16.13 671 PRO B N 1
ATOM 10438 C CA . PRO B 1 672 ? -13.670 20.292 -55.428 1.00 16.67 671 PRO B CA 1
ATOM 10439 C C . PRO B 1 672 ? -12.528 19.975 -54.471 1.00 15.27 671 PRO B C 1
ATOM 10440 O O . PRO B 1 672 ? -12.480 18.848 -53.970 1.00 15.52 671 PRO B O 1
ATOM 10444 N N . LEU B 1 673 ? -11.610 20.903 -54.192 1.00 15.58 672 LEU B N 1
ATOM 10445 C CA . LEU B 1 673 ? -10.351 20.510 -53.565 1.00 15.71 672 LEU B CA 1
ATOM 10446 C C . LEU B 1 673 ? -10.441 20.285 -52.059 1.00 17.51 672 LEU B C 1
ATOM 10447 O O . LEU B 1 673 ? -9.522 19.685 -51.491 1.00 17.20 672 LEU B O 1
ATOM 10452 N N . ALA B 1 674 ? -11.489 20.767 -51.390 1.00 17.82 673 ALA B N 1
ATOM 10453 C CA . ALA B 1 674 ? -11.674 20.392 -49.989 1.00 16.23 673 ALA B CA 1
ATOM 10454 C C . ALA B 1 674 ? -12.023 18.917 -49.869 1.00 16.76 673 ALA B C 1
ATOM 10455 O O . ALA B 1 674 ? -11.508 18.218 -48.983 1.00 15.42 673 ALA B O 1
ATOM 10457 N N . ALA B 1 675 ? -12.887 18.428 -50.759 1.00 15.20 674 ALA B N 1
ATOM 10458 C CA . ALA B 1 675 ? -13.252 17.018 -50.737 1.00 14.46 674 ALA B CA 1
ATOM 10459 C C . ALA B 1 675 ? -12.056 16.128 -51.061 1.00 16.35 674 ALA B C 1
ATOM 10460 O O . ALA B 1 675 ? -11.908 15.044 -50.486 1.00 15.29 674 ALA B O 1
ATOM 10462 N N . THR B 1 676 ? -11.195 16.551 -51.985 1.00 14.87 675 THR B N 1
ATOM 10463 C CA . THR B 1 676 ? -10.051 15.702 -52.299 1.00 15.03 675 THR B CA 1
ATOM 10464 C C . THR B 1 676 ? -9.039 15.695 -51.156 1.00 15.23 675 THR B C 1
ATOM 10465 O O . THR B 1 676 ? -8.412 14.666 -50.891 1.00 17.76 675 THR B O 1
ATOM 10469 N N . ASP B 1 677 ? -8.870 16.831 -50.463 1.00 15.30 676 ASP B N 1
ATOM 10470 C CA . ASP B 1 677 ? -8.077 16.832 -49.233 1.00 16.53 676 ASP B CA 1
ATOM 10471 C C . ASP B 1 677 ? -8.675 15.899 -48.183 1.00 17.58 676 ASP B C 1
ATOM 10472 O O . ASP B 1 677 ? -7.945 15.362 -47.337 1.00 18.67 676 ASP B O 1
ATOM 10477 N N . PHE B 1 678 ? -9.994 15.682 -48.231 1.00 14.84 677 PHE B N 1
ATOM 10478 C CA . PHE B 1 678 ? -10.672 14.837 -47.250 1.00 14.79 677 PHE B CA 1
ATOM 10479 C C . PHE B 1 678 ? -10.353 13.351 -47.436 1.00 17.36 677 PHE B C 1
ATOM 10480 O O . PHE B 1 678 ? -10.574 12.570 -46.506 1.00 14.83 677 PHE B O 1
ATOM 10488 N N . TYR B 1 679 ? -9.828 12.947 -48.601 1.00 16.53 678 TYR B N 1
ATOM 10489 C CA . TYR B 1 679 ? -9.468 11.544 -48.809 1.00 14.82 678 TYR B CA 1
ATOM 10490 C C . TYR B 1 679 ? -8.534 11.048 -47.717 1.00 15.98 678 TYR B C 1
ATOM 10491 O O . TYR B 1 679 ? -8.699 9.935 -47.200 1.00 19.20 678 TYR B O 1
ATOM 10500 N N . GLN B 1 680 ? -7.542 11.866 -47.356 1.00 15.92 679 GLN B N 1
ATOM 10501 C CA . GLN B 1 680 ? -6.599 11.480 -46.315 1.00 21.49 679 GLN B CA 1
ATOM 10502 C C . GLN B 1 680 ? -7.306 11.265 -44.985 1.00 20.19 679 GLN B C 1
ATOM 10503 O O . GLN B 1 680 ? -6.926 10.380 -44.208 1.00 21.30 679 GLN B O 1
ATOM 10509 N N . VAL B 1 681 ? -8.314 12.088 -44.691 1.00 16.76 680 VAL B N 1
ATOM 10510 C CA . VAL B 1 681 ? -9.058 11.944 -43.441 1.00 17.42 680 VAL B CA 1
ATOM 10511 C C . VAL B 1 681 ? -9.780 10.604 -43.407 1.00 17.19 680 VAL B C 1
ATOM 10512 O O . VAL B 1 681 ? -9.788 9.910 -42.383 1.00 18.52 680 VAL B O 1
ATOM 10516 N N . LEU B 1 682 ? -10.393 10.217 -44.531 1.00 14.24 681 LEU B N 1
ATOM 10517 C CA . LEU B 1 682 ? -11.056 8.920 -44.608 1.00 15.69 681 LEU B CA 1
ATOM 10518 C C . LEU B 1 682 ? -10.056 7.787 -44.373 1.00 17.46 681 LEU B C 1
ATOM 10519 O O . LEU B 1 682 ? -10.324 6.862 -43.591 1.00 18.04 681 LEU B O 1
ATOM 10524 N N . ASP B 1 683 ? -8.885 7.870 -45.011 1.00 20.01 682 ASP B N 1
ATOM 10525 C CA A ASP B 1 683 ? -7.872 6.827 -44.863 0.55 19.02 682 ASP B CA 1
ATOM 10526 C CA B ASP B 1 683 ? -7.868 6.829 -44.861 0.45 19.15 682 ASP B CA 1
ATOM 10527 C C . ASP B 1 683 ? -7.370 6.741 -43.424 1.00 18.01 682 ASP B C 1
ATOM 10528 O O . ASP B 1 683 ? -7.287 5.649 -42.848 1.00 21.57 682 ASP B O 1
ATOM 10537 N N . THR B 1 684 ? -7.039 7.889 -42.823 1.00 17.64 683 THR B N 1
ATOM 10538 C CA . THR B 1 684 ? -6.519 7.904 -41.456 1.00 20.49 683 THR B CA 1
ATOM 10539 C C . THR B 1 684 ? -7.555 7.408 -40.459 1.00 20.64 683 THR B C 1
ATOM 10540 O O . THR B 1 684 ? -7.197 6.889 -39.396 1.00 21.48 683 THR B O 1
ATOM 10544 N N . SER B 1 685 ? -8.834 7.547 -40.785 1.00 16.93 684 SER B N 1
ATOM 10545 C CA . SER B 1 685 ? -9.915 7.165 -39.893 1.00 16.46 684 SER B CA 1
ATOM 10546 C C . SER B 1 685 ? -10.345 5.714 -40.052 1.00 20.25 684 SER B C 1
ATOM 10547 O O . SER B 1 685 ? -11.312 5.302 -39.400 1.00 22.63 684 SER B O 1
ATOM 10550 N N . ASP B 1 686 ? -9.683 4.947 -40.921 1.00 18.38 685 ASP B N 1
ATOM 10551 C CA . ASP B 1 686 ? -10.021 3.534 -41.138 1.00 23.78 685 ASP B CA 1
ATOM 10552 C C . ASP B 1 686 ? -11.472 3.341 -41.592 1.00 22.53 685 ASP B C 1
ATOM 10553 O O . ASP B 1 686 ? -12.162 2.406 -41.173 1.00 20.13 685 ASP B O 1
ATOM 10558 N N . VAL B 1 687 ? -11.947 4.228 -42.458 1.00 16.94 686 VAL B N 1
ATOM 10559 C CA . VAL B 1 687 ? -13.264 4.035 -43.055 1.00 13.86 686 VAL B CA 1
ATOM 10560 C C . VAL B 1 687 ? -13.150 2.809 -43.951 1.00 16.01 686 VAL B C 1
ATOM 10561 O O . VAL B 1 687 ? -12.287 2.783 -44.842 1.00 16.72 686 VAL B O 1
ATOM 10565 N N . PRO B 1 688 ? -13.971 1.778 -43.758 1.00 15.92 687 PRO B N 1
ATOM 10566 C CA . PRO B 1 688 ? -13.828 0.579 -44.590 1.00 18.95 687 PRO B CA 1
ATOM 10567 C C . PRO B 1 688 ? -13.990 0.909 -46.066 1.00 16.88 687 PRO B C 1
ATOM 10568 O O . PRO B 1 688 ? -14.758 1.801 -46.451 1.00 14.93 687 PRO B O 1
ATOM 10572 N N . ALA B 1 689 ? -13.242 0.176 -46.889 1.00 17.43 688 ALA B N 1
ATOM 10573 C CA . ALA B 1 689 ? -13.236 0.404 -48.330 1.00 13.72 688 ALA B CA 1
ATOM 10574 C C . ALA B 1 689 ? -14.646 0.297 -48.891 1.00 16.47 688 ALA B C 1
ATOM 10575 O O . ALA B 1 689 ? -15.375 -0.655 -48.594 1.00 16.49 688 ALA B O 1
ATOM 10577 N N . GLY B 1 690 ? -15.025 1.271 -49.728 1.00 13.34 689 GLY B N 1
ATOM 10578 C CA . GLY B 1 690 ? -16.313 1.246 -50.381 1.00 13.15 689 GLY B CA 1
ATOM 10579 C C . GLY B 1 690 ? -17.446 1.876 -49.600 1.00 12.90 689 GLY B C 1
ATOM 10580 O O . GLY B 1 690 ? -18.540 2.061 -50.159 1.00 14.20 689 GLY B O 1
ATOM 10581 N N . VAL B 1 691 ? -17.225 2.213 -48.329 1.00 13.06 690 VAL B N 1
ATOM 10582 C CA . VAL B 1 691 ? -18.278 2.835 -47.528 1.00 13.29 690 VAL B CA 1
ATOM 10583 C C . VAL B 1 691 ? -18.472 4.298 -47.918 1.00 15.35 690 VAL B C 1
ATOM 10584 O O . VAL B 1 691 ? -19.610 4.785 -47.988 1.00 14.92 690 VAL B O 1
ATOM 10588 N N . VAL B 1 692 ? -17.378 5.014 -48.179 1.00 12.83 691 VAL B N 1
ATOM 10589 C CA . VAL B 1 692 ? -17.415 6.386 -48.684 1.00 12.86 691 VAL B CA 1
ATOM 10590 C C . VAL B 1 692 ? -16.589 6.426 -49.959 1.00 13.05 691 VAL B C 1
ATOM 10591 O O . VAL B 1 692 ? -15.389 6.123 -49.937 1.00 13.97 691 VAL B O 1
ATOM 10595 N N . ASN B 1 693 ? -17.219 6.819 -51.063 1.00 13.61 692 ASN B N 1
ATOM 10596 C CA . ASN B 1 693 ? -16.522 7.016 -52.324 1.00 14.13 692 ASN B CA 1
ATOM 10597 C C . ASN B 1 693 ? -16.825 8.420 -52.811 1.00 13.25 692 ASN B C 1
ATOM 10598 O O . ASN B 1 693 ? -17.955 8.903 -52.662 1.00 14.20 692 ASN B O 1
ATOM 10603 N N . ILE B 1 694 ? -15.823 9.086 -53.375 1.00 13.49 693 ILE B N 1
ATOM 10604 C CA . ILE B 1 694 ? -15.978 10.484 -53.775 1.00 13.57 693 ILE B CA 1
ATOM 10605 C C . ILE B 1 694 ? -15.555 10.660 -55.228 1.00 14.04 693 ILE B C 1
ATOM 10606 O O . ILE B 1 694 ? -14.465 10.230 -55.622 1.00 14.07 693 ILE B O 1
ATOM 10611 N N . LEU B 1 695 ? -16.428 11.290 -56.016 1.00 14.55 694 LEU B N 1
ATOM 10612 C CA . LEU B 1 695 ? -16.160 11.673 -57.392 1.00 15.20 694 LEU B CA 1
ATOM 10613 C C . LEU B 1 695 ? -16.141 13.193 -57.487 1.00 15.38 694 LEU B C 1
ATOM 10614 O O . LEU B 1 695 ? -16.874 13.891 -56.775 1.00 18.31 694 LEU B O 1
ATOM 10619 N N . THR B 1 696 ? -15.285 13.709 -58.356 1.00 14.42 695 THR B N 1
ATOM 10620 C CA . THR B 1 696 ? -15.281 15.126 -58.669 1.00 14.60 695 THR B CA 1
ATOM 10621 C C . THR B 1 696 ? -15.640 15.294 -60.139 1.00 16.70 695 THR B C 1
ATOM 10622 O O . THR B 1 696 ? -15.528 14.360 -60.930 1.00 17.88 695 THR B O 1
ATOM 10626 N N . GLY B 1 697 ? -16.097 16.491 -60.495 1.00 15.56 696 GLY B N 1
ATOM 10627 C CA . GLY B 1 697 ? -16.314 16.768 -61.896 1.00 15.84 696 GLY B CA 1
ATOM 10628 C C . GLY B 1 697 ? -17.648 17.433 -62.136 1.00 16.81 696 GLY B C 1
ATOM 10629 O O . GLY B 1 697 ? -18.262 18.002 -61.227 1.00 15.55 696 GLY B O 1
ATOM 10630 N N . ALA B 1 698 ? -18.103 17.353 -63.382 1.00 16.52 697 ALA B N 1
ATOM 10631 C CA . ALA B 1 698 ? -19.282 18.093 -63.807 1.00 15.43 697 ALA B CA 1
ATOM 10632 C C . ALA B 1 698 ? -20.538 17.295 -63.489 1.00 17.44 697 ALA B C 1
ATOM 10633 O O . ALA B 1 698 ? -20.687 16.149 -63.931 1.00 17.94 697 ALA B O 1
ATOM 10635 N N . HIS B 1 699 ? -21.442 17.900 -62.721 1.00 14.61 698 HIS B N 1
ATOM 10636 C CA . HIS B 1 699 ? -22.664 17.201 -62.339 1.00 14.72 698 HIS B CA 1
ATOM 10637 C C . HIS B 1 699 ? -23.597 16.964 -63.521 1.00 16.57 698 HIS B C 1
ATOM 10638 O O . HIS B 1 699 ? -24.429 16.053 -63.458 1.00 17.15 698 HIS B O 1
ATOM 10645 N N . ALA B 1 700 ? -23.465 17.746 -64.601 1.00 15.24 699 ALA B N 1
ATOM 10646 C CA . ALA B 1 700 ? -24.200 17.436 -65.823 1.00 19.11 699 ALA B CA 1
ATOM 10647 C C . ALA B 1 700 ? -23.801 16.086 -66.396 1.00 18.30 699 ALA B C 1
ATOM 10648 O O . ALA B 1 700 ? -24.600 15.465 -67.111 1.00 22.17 699 ALA B O 1
ATOM 10650 N N . ASP B 1 701 ? -22.583 15.622 -66.102 1.00 17.65 700 ASP B N 1
ATOM 10651 C CA . ASP B 1 701 ? -22.144 14.308 -66.557 1.00 23.28 700 ASP B CA 1
ATOM 10652 C C . ASP B 1 701 ? -22.647 13.204 -65.643 1.00 20.01 700 ASP B C 1
ATOM 10653 O O . ASP B 1 701 ? -22.767 12.055 -66.080 1.00 27.57 700 ASP B O 1
ATOM 10658 N N . LEU B 1 702 ? -22.924 13.519 -64.373 1.00 15.00 701 LEU B N 1
ATOM 10659 C CA . LEU B 1 702 ? -23.119 12.487 -63.369 1.00 14.23 701 LEU B CA 1
ATOM 10660 C C . LEU B 1 702 ? -24.551 12.347 -62.872 1.00 19.68 701 LEU B C 1
ATOM 10661 O O . LEU B 1 702 ? -24.905 11.274 -62.370 1.00 17.33 701 LEU B O 1
ATOM 10666 N N . ALA B 1 703 ? -25.371 13.394 -62.984 1.00 14.79 702 ALA B N 1
ATOM 10667 C CA . ALA B 1 703 ? -26.682 13.379 -62.346 1.00 15.71 702 ALA B CA 1
ATOM 10668 C C . ALA B 1 703 ? -27.563 12.275 -62.912 1.00 13.77 702 ALA B C 1
ATOM 10669 O O . ALA B 1 703 ? -28.129 11.475 -62.160 1.00 15.42 702 ALA B O 1
ATOM 10671 N N . GLU B 1 704 ? -27.706 12.217 -64.239 1.00 15.65 703 GLU B N 1
ATOM 10672 C CA . GLU B 1 704 ? -28.543 11.166 -64.816 1.00 16.72 703 GLU B CA 1
ATOM 10673 C C . GLU B 1 704 ? -27.990 9.767 -64.575 1.00 18.14 703 GLU B C 1
ATOM 10674 O O . GLU B 1 704 ? -28.772 8.878 -64.182 1.00 16.32 703 GLU B O 1
ATOM 10680 N N . PRO B 1 705 ? -26.693 9.495 -64.774 1.00 16.89 704 PRO B N 1
ATOM 10681 C CA . PRO B 1 705 ? -26.176 8.152 -64.466 1.00 15.49 704 PRO B CA 1
ATOM 10682 C C . PRO B 1 705 ? -26.413 7.726 -63.031 1.00 17.36 704 PRO B C 1
ATOM 10683 O O . PRO B 1 705 ? -26.748 6.561 -62.781 1.00 17.26 704 PRO B O 1
ATOM 10687 N N . MET B 1 706 ? -26.248 8.636 -62.076 1.00 13.14 705 MET B N 1
ATOM 10688 C CA . MET B 1 706 ? -26.504 8.267 -60.686 1.00 12.88 705 MET B CA 1
ATOM 10689 C C . MET B 1 706 ? -27.990 8.005 -60.449 1.00 17.95 705 MET B C 1
ATOM 10690 O O . MET B 1 706 ? -28.353 7.029 -59.782 1.00 19.69 705 MET B O 1
ATOM 10695 N N . ALA B 1 707 ? -28.868 8.835 -61.020 1.00 13.95 706 ALA B N 1
ATOM 10696 C CA . ALA B 1 707 ? -30.294 8.649 -60.770 1.00 12.96 706 ALA B CA 1
ATOM 10697 C C . ALA B 1 707 ? -30.826 7.418 -61.493 1.00 16.17 706 ALA B C 1
ATOM 10698 O O . ALA B 1 707 ? -31.793 6.794 -61.036 1.00 16.43 706 ALA B O 1
ATOM 10700 N N . ARG B 1 708 ? -30.219 7.069 -62.625 1.00 14.93 707 ARG B N 1
ATOM 10701 C CA . ARG B 1 708 ? -30.688 5.918 -63.378 1.00 16.76 707 ARG B CA 1
ATOM 10702 C C . ARG B 1 708 ? -30.187 4.610 -62.789 1.00 17.40 707 ARG B C 1
ATOM 10703 O O . ARG B 1 708 ? -30.864 3.585 -62.919 1.00 21.01 707 ARG B O 1
ATOM 10711 N N . HIS B 1 709 ? -29.029 4.625 -62.131 1.00 16.93 708 HIS B N 1
ATOM 10712 C CA . HIS B 1 709 ? -28.311 3.385 -61.853 1.00 14.23 708 HIS B CA 1
ATOM 10713 C C . HIS B 1 709 ? -29.196 2.368 -61.150 1.00 15.43 708 HIS B C 1
ATOM 10714 O O . HIS B 1 709 ? -29.743 2.640 -60.075 1.00 15.57 708 HIS B O 1
ATOM 10721 N N . LEU B 1 710 ? -29.322 1.185 -61.760 1.00 15.85 709 LEU B N 1
ATOM 10722 C CA . LEU B 1 710 ? -30.217 0.165 -61.226 1.00 15.49 709 LEU B CA 1
ATOM 10723 C C . LEU B 1 710 ? -29.689 -0.503 -59.963 1.00 19.43 709 LEU B C 1
ATOM 10724 O O . LEU B 1 710 ? -30.445 -1.240 -59.322 1.00 21.23 709 LEU B O 1
ATOM 10729 N N . ASP B 1 711 ? -28.434 -0.253 -59.575 1.00 13.38 710 ASP B N 1
ATOM 10730 C CA . ASP B 1 711 ? -27.853 -0.856 -58.379 1.00 16.13 710 ASP B CA 1
ATOM 10731 C C . ASP B 1 711 ? -27.707 0.146 -57.234 1.00 16.12 710 ASP B C 1
ATOM 10732 O O . ASP B 1 711 ? -27.012 -0.143 -56.250 1.00 20.01 710 ASP B O 1
ATOM 10737 N N . LEU B 1 712 ? -28.329 1.319 -57.350 1.00 14.61 711 LEU B N 1
ATOM 10738 C CA . LEU B 1 712 ? -28.423 2.294 -56.269 1.00 13.13 711 LEU B CA 1
ATOM 10739 C C . LEU B 1 712 ? -29.827 2.300 -55.683 1.00 15.75 711 LEU B C 1
ATOM 10740 O O . LEU B 1 712 ? -30.825 2.220 -56.413 1.00 14.53 711 LEU B O 1
ATOM 10745 N N . ASP B 1 713 ? -29.894 2.414 -54.361 1.00 15.30 712 ASP B N 1
ATOM 10746 C CA . ASP B 1 713 ? -31.164 2.384 -53.649 1.00 15.82 712 ASP B CA 1
ATOM 10747 C C . ASP B 1 713 ? -31.761 3.769 -53.446 1.00 12.13 712 ASP B C 1
ATOM 10748 O O . ASP B 1 713 ? -32.972 3.886 -53.201 1.00 13.24 712 ASP B O 1
ATOM 10753 N N . ALA B 1 714 ? -30.950 4.821 -53.555 1.00 12.66 713 ALA B N 1
ATOM 10754 C CA . ALA B 1 714 ? -31.469 6.174 -53.420 1.00 13.94 713 ALA B CA 1
ATOM 10755 C C . ALA B 1 714 ? -30.523 7.118 -54.141 1.00 13.25 713 ALA B C 1
ATOM 10756 O O . ALA B 1 714 ? -29.335 6.823 -54.295 1.00 13.93 713 ALA B O 1
ATOM 10758 N N . VAL B 1 715 ? -31.065 8.251 -54.583 1.00 12.70 714 VAL B N 1
ATOM 10759 C CA . VAL B 1 715 ? -30.266 9.325 -55.162 1.00 12.29 714 VAL B CA 1
ATOM 10760 C C . VAL B 1 715 ? -30.654 10.627 -54.468 1.00 13.14 714 VAL B C 1
ATOM 10761 O O . VAL B 1 715 ? -31.842 10.953 -54.367 1.00 12.56 714 VAL B O 1
ATOM 10765 N N . TRP B 1 716 ? -29.657 11.349 -53.953 1.00 12.17 715 TRP B N 1
ATOM 10766 C CA . TRP B 1 716 ? -29.876 12.663 -53.356 1.00 12.39 715 TRP B CA 1
ATOM 10767 C C . TRP B 1 716 ? -29.201 13.667 -54.276 1.00 12.30 715 TRP B C 1
ATOM 10768 O O . TRP B 1 716 ? -27.972 13.670 -54.399 1.00 14.74 715 TRP B O 1
ATOM 10779 N N . GLY B 1 717 ? -30.001 14.472 -54.974 1.00 12.32 716 GLY B N 1
ATOM 10780 C CA . GLY B 1 717 ? -29.445 15.471 -55.864 1.00 13.12 716 GLY B CA 1
ATOM 10781 C C . GLY B 1 717 ? -29.620 16.854 -55.272 1.00 13.17 716 GLY B C 1
ATOM 10782 O O . GLY B 1 717 ? -30.701 17.446 -55.384 1.00 16.15 716 GLY B O 1
ATOM 10783 N N . LEU B 1 718 ? -28.578 17.382 -54.626 1.00 12.84 717 LEU B N 1
ATOM 10784 C CA . LEU B 1 718 ? -28.677 18.688 -53.981 1.00 13.76 717 LEU B CA 1
ATOM 10785 C C . LEU B 1 718 ? -27.979 19.787 -54.767 1.00 15.10 717 LEU B C 1
ATOM 10786 O O . LEU B 1 718 ? -27.694 20.852 -54.214 1.00 19.52 717 LEU B O 1
ATOM 10791 N N . SER B 1 719 ? -27.704 19.552 -56.049 1.00 13.27 718 SER B N 1
ATOM 10792 C CA . SER B 1 719 ? -27.096 20.560 -56.909 1.00 13.58 718 SER B CA 1
ATOM 10793 C C . SER B 1 719 ? -27.958 20.871 -58.131 1.00 14.32 718 SER B C 1
ATOM 10794 O O . SER B 1 719 ? -27.440 21.369 -59.132 1.00 18.11 718 SER B O 1
ATOM 10797 N N . GLY B 1 720 ? -29.258 20.601 -58.072 1.00 17.69 719 GLY B N 1
ATOM 10798 C CA . GLY B 1 720 ? -30.125 20.816 -59.217 1.00 18.77 719 GLY B CA 1
ATOM 10799 C C . GLY B 1 720 ? -30.373 19.541 -59.997 1.00 18.48 719 GLY B C 1
ATOM 10800 O O . GLY B 1 720 ? -30.209 18.428 -59.497 1.00 19.14 719 GLY B O 1
ATOM 10801 N N . HIS B 1 721 ? -30.786 19.716 -61.252 1.00 17.40 720 HIS B N 1
ATOM 10802 C CA . HIS B 1 721 ? -31.117 18.598 -62.136 1.00 15.72 720 HIS B CA 1
ATOM 10803 C C . HIS B 1 721 ? -32.314 17.795 -61.630 1.00 15.50 720 HIS B C 1
ATOM 10804 O O . HIS B 1 721 ? -32.400 16.585 -61.860 1.00 16.09 720 HIS B O 1
ATOM 10811 N N . ALA B 1 722 ? -33.257 18.452 -60.945 1.00 14.67 721 ALA B N 1
ATOM 10812 C CA . ALA B 1 722 ? -34.303 17.705 -60.239 1.00 13.11 721 ALA B CA 1
ATOM 10813 C C . ALA B 1 722 ? -35.195 16.908 -61.192 1.00 16.71 721 ALA B C 1
ATOM 10814 O O . ALA B 1 722 ? -35.538 15.750 -60.907 1.00 14.45 721 ALA B O 1
ATOM 10816 N N . GLN B 1 723 ? -35.590 17.507 -62.320 1.00 15.82 722 GLN B N 1
ATOM 10817 C CA . GLN B 1 723 ? -36.452 16.798 -63.265 1.00 13.63 722 GLN B CA 1
ATOM 10818 C C . GLN B 1 723 ? -35.747 15.574 -63.832 1.00 16.21 722 GLN B C 1
ATOM 10819 O O . GLN B 1 723 ? -36.318 14.479 -63.872 1.00 18.56 722 GLN B O 1
ATOM 10825 N N . VAL B 1 724 ? -34.504 15.744 -64.288 1.00 17.21 723 VAL B N 1
ATOM 10826 C CA . VAL B 1 724 ? -33.765 14.617 -64.849 1.00 15.14 723 VAL B CA 1
ATOM 10827 C C . VAL B 1 724 ? -33.569 13.527 -63.802 1.00 15.39 723 VAL B C 1
ATOM 10828 O O . VAL B 1 724 ? -33.744 12.335 -64.089 1.00 17.33 723 VAL B O 1
ATOM 10832 N N . ILE B 1 725 ? -33.211 13.915 -62.570 1.00 13.61 724 ILE B N 1
ATOM 10833 C CA . ILE B 1 725 ? -32.983 12.923 -61.516 1.00 12.99 724 ILE B CA 1
ATOM 10834 C C . ILE B 1 725 ? -34.270 12.171 -61.192 1.00 16.92 724 ILE B C 1
ATOM 10835 O O . ILE B 1 725 ? -34.295 10.932 -61.138 1.00 14.31 724 ILE B O 1
ATOM 10840 N N . GLU B 1 726 ? -35.356 12.905 -60.971 1.00 16.34 725 GLU B N 1
ATOM 10841 C CA . GLU B 1 726 ? -36.604 12.259 -60.574 1.00 14.67 725 GLU B CA 1
ATOM 10842 C C . GLU B 1 726 ? -37.161 11.372 -61.683 1.00 14.61 725 GLU B C 1
ATOM 10843 O O . GLU B 1 726 ? -37.667 10.278 -61.408 1.00 15.73 725 GLU B O 1
ATOM 10849 N N . ALA B 1 727 ? -37.042 11.801 -62.949 1.00 14.82 726 ALA B N 1
ATOM 10850 C CA . ALA B 1 727 ? -37.525 10.966 -64.048 1.00 16.32 726 ALA B CA 1
ATOM 10851 C C . ALA B 1 727 ? -36.692 9.694 -64.187 1.00 16.53 726 ALA B C 1
ATOM 10852 O O . ALA B 1 727 ? -37.243 8.594 -64.351 1.00 15.66 726 ALA B O 1
ATOM 10854 N N . ALA B 1 728 ? -35.365 9.826 -64.119 1.00 14.85 727 ALA B N 1
ATOM 10855 C CA . ALA B 1 728 ? -34.492 8.662 -64.259 1.00 13.25 727 ALA B CA 1
ATOM 10856 C C . ALA B 1 728 ? -34.659 7.682 -63.104 1.00 15.65 727 ALA B C 1
ATOM 10857 O O . ALA B 1 728 ? -34.466 6.473 -63.284 1.00 15.21 727 ALA B O 1
ATOM 10859 N N . SER B 1 729 ? -35.024 8.174 -61.924 1.00 13.70 728 SER B N 1
ATOM 10860 C CA . SER B 1 729 ? -35.171 7.300 -60.767 1.00 12.27 728 SER B CA 1
ATOM 10861 C C . SER B 1 729 ? -36.283 6.281 -60.959 1.00 15.72 728 SER B C 1
ATOM 10862 O O . SER B 1 729 ? -36.333 5.289 -60.219 1.00 15.89 728 SER B O 1
ATOM 10865 N N . ALA B 1 730 ? -37.185 6.509 -61.922 1.00 14.79 729 ALA B N 1
ATOM 10866 C CA . ALA B 1 730 ? -38.282 5.578 -62.159 1.00 16.27 729 ALA B CA 1
ATOM 10867 C C . ALA B 1 730 ? -37.794 4.227 -62.662 1.00 17.61 729 ALA B C 1
ATOM 10868 O O . ALA B 1 730 ? -38.544 3.248 -62.583 1.00 17.55 729 ALA B O 1
ATOM 10870 N N . GLY B 1 731 ? -36.549 4.150 -63.153 1.00 16.50 730 GLY B N 1
ATOM 10871 C CA . GLY B 1 731 ? -36.016 2.883 -63.637 1.00 16.11 730 GLY B CA 1
ATOM 10872 C C . GLY B 1 731 ? -36.147 1.754 -62.635 1.00 17.88 730 GLY B C 1
ATOM 10873 O O . GLY B 1 731 ? -36.705 0.695 -62.938 1.00 18.65 730 GLY B O 1
ATOM 10874 N N . ASN B 1 732 ? -35.638 1.961 -61.423 1.00 14.67 731 ASN B N 1
ATOM 10875 C CA . ASN B 1 732 ? -35.811 0.990 -60.351 1.00 16.14 731 ASN B CA 1
ATOM 10876 C C . ASN B 1 732 ? -36.625 1.536 -59.184 1.00 15.44 731 ASN B C 1
ATOM 10877 O O . ASN B 1 732 ? -36.686 0.886 -58.127 1.00 14.10 731 ASN B O 1
ATOM 10882 N N . LEU B 1 733 ? -37.262 2.699 -59.357 1.00 14.52 732 LEU B N 1
ATOM 10883 C CA . LEU B 1 733 ? -38.078 3.324 -58.318 1.00 12.80 732 LEU B CA 1
ATOM 10884 C C . LEU B 1 733 ? -37.294 3.557 -57.028 1.00 16.54 732 LEU B C 1
ATOM 10885 O O . LEU B 1 733 ? -37.849 3.519 -55.924 1.00 13.63 732 LEU B O 1
ATOM 10890 N N . LYS B 1 734 ? -35.994 3.816 -57.165 1.00 15.08 733 LYS B N 1
ATOM 10891 C CA . LYS B 1 734 ? -35.198 4.221 -56.021 1.00 13.55 733 LYS B CA 1
ATOM 10892 C C . LYS B 1 734 ? -35.786 5.470 -55.375 1.00 13.53 733 LYS B C 1
ATOM 10893 O O . LYS B 1 734 ? -36.454 6.286 -56.018 1.00 13.12 733 LYS B O 1
ATOM 10899 N N . ARG B 1 735 ? -35.531 5.619 -54.083 1.00 13.75 734 ARG B N 1
ATOM 10900 C CA . ARG B 1 735 ? -35.912 6.850 -53.415 1.00 13.99 734 ARG B CA 1
ATOM 10901 C C . ARG B 1 735 ? -35.087 8.003 -53.962 1.00 14.56 734 ARG B C 1
ATOM 10902 O O . ARG B 1 735 ? -33.947 7.829 -54.389 1.00 13.68 734 ARG B O 1
ATOM 10910 N N . SER B 1 736 ? -35.681 9.193 -53.961 1.00 13.32 735 SER B N 1
ATOM 10911 C CA . SER B 1 736 ? -34.977 10.373 -54.444 1.00 11.65 735 SER B CA 1
ATOM 10912 C C . SER B 1 736 ? -35.282 11.547 -53.530 1.00 17.40 735 SER B C 1
ATOM 10913 O O . SER B 1 736 ? -36.392 11.670 -52.998 1.00 19.40 735 SER B O 1
ATOM 10916 N N . TRP B 1 737 ? -34.272 12.387 -53.330 1.00 13.15 736 TRP B N 1
ATOM 10917 C CA . TRP B 1 737 ? -34.403 13.619 -52.571 1.00 12.81 736 TRP B CA 1
ATOM 10918 C C . TRP B 1 737 ? -33.693 14.692 -53.377 1.00 15.70 736 TRP B C 1
ATOM 10919 O O . TRP B 1 737 ? -32.508 14.540 -53.697 1.00 15.48 736 TRP B O 1
ATOM 10930 N N . THR B 1 738 ? -34.415 15.754 -53.750 1.00 13.89 737 THR B N 1
ATOM 10931 C CA . THR B 1 738 ? -33.821 16.824 -54.551 1.00 14.01 737 THR B CA 1
ATOM 10932 C C . THR B 1 738 ? -33.855 18.162 -53.823 1.00 16.54 737 THR B C 1
ATOM 10933 O O . THR B 1 738 ? -33.828 19.220 -54.453 1.00 18.41 737 THR B O 1
ATOM 10937 N N . GLY B 1 739 ? -33.894 18.125 -52.498 1.00 14.28 738 GLY B N 1
ATOM 10938 C CA . GLY B 1 739 ? -33.784 19.320 -51.703 1.00 14.72 738 GLY B CA 1
ATOM 10939 C C . GLY B 1 739 ? -35.144 19.811 -51.248 1.00 14.48 738 GLY B C 1
ATOM 10940 O O . GLY B 1 739 ? -36.165 19.148 -51.442 1.00 18.59 738 GLY B O 1
ATOM 10941 N N . PRO B 1 740 ? -35.187 21.012 -50.658 1.00 16.71 739 PRO B N 1
ATOM 10942 C CA . PRO B 1 740 ? -34.048 21.924 -50.499 1.00 17.55 739 PRO B CA 1
ATOM 10943 C C . PRO B 1 740 ? -33.013 21.464 -49.477 1.00 15.83 739 PRO B C 1
ATOM 10944 O O . PRO B 1 740 ? -33.309 20.660 -48.595 1.00 17.29 739 PRO B O 1
ATOM 10948 N N . PHE B 1 741 ? -31.789 21.957 -49.633 1.00 13.44 740 PHE B N 1
ATOM 10949 C CA . PHE B 1 741 ? -30.706 21.616 -48.716 1.00 13.34 740 PHE B CA 1
ATOM 10950 C C . PHE B 1 741 ? -29.813 22.833 -48.575 1.00 15.40 740 PHE B C 1
ATOM 10951 O O . PHE B 1 741 ? -29.242 23.304 -49.565 1.00 16.79 740 PHE B O 1
ATOM 10959 N N . ASP B 1 742 ? -29.713 23.350 -47.355 1.00 15.52 741 ASP B N 1
ATOM 10960 C CA . ASP B 1 742 ? -28.838 24.470 -47.041 1.00 16.99 741 ASP B CA 1
ATOM 10961 C C . ASP B 1 742 ? -27.741 23.920 -46.145 1.00 16.84 741 ASP B C 1
ATOM 10962 O O . ASP B 1 742 ? -28.024 23.562 -44.990 1.00 19.06 741 ASP B O 1
ATOM 10967 N N . PRO B 1 743 ? -26.502 23.793 -46.633 1.00 17.01 742 PRO B N 1
ATOM 10968 C CA . PRO B 1 743 ? -25.429 23.240 -45.785 1.00 19.17 742 PRO B CA 1
ATOM 10969 C C . PRO B 1 743 ? -25.235 23.989 -44.478 1.00 18.94 742 PRO B C 1
ATOM 10970 O O . PRO B 1 743 ? -24.800 23.385 -43.485 1.00 19.12 742 PRO B O 1
ATOM 10974 N N . ALA B 1 744 ? -25.545 25.287 -44.445 1.00 18.04 743 ALA B N 1
ATOM 10975 C CA . ALA B 1 744 ? -25.401 26.047 -43.209 1.00 17.71 743 ALA B CA 1
ATOM 10976 C C . ALA B 1 744 ? -26.464 25.701 -42.171 1.00 18.59 743 ALA B C 1
ATOM 10977 O O . ALA B 1 744 ? -26.319 26.090 -41.008 1.00 21.03 743 ALA B O 1
ATOM 10979 N N . HIS B 1 745 ? -27.516 24.983 -42.561 1.00 18.36 744 HIS B N 1
ATOM 10980 C CA . HIS B 1 745 ? -28.582 24.552 -41.667 1.00 16.15 744 HIS B CA 1
ATOM 10981 C C . HIS B 1 745 ? -28.259 23.135 -41.212 1.00 15.80 744 HIS B C 1
ATOM 10982 O O . HIS B 1 745 ? -27.736 22.334 -41.991 1.00 20.01 744 HIS B O 1
ATOM 10989 N N . ASP B 1 746 ? -28.521 22.834 -39.941 1.00 16.39 745 ASP B N 1
ATOM 10990 C CA . ASP B 1 746 ? -28.291 21.473 -39.443 1.00 14.80 745 ASP B CA 1
ATOM 10991 C C . ASP B 1 746 ? -29.478 20.614 -39.857 1.00 15.76 745 ASP B C 1
ATOM 10992 O O . ASP B 1 746 ? -30.532 20.642 -39.219 1.00 18.78 745 ASP B O 1
ATOM 10997 N N . HIS B 1 747 ? -29.310 19.851 -40.941 1.00 16.92 746 HIS B N 1
ATOM 10998 C CA . HIS B 1 747 ? -30.339 18.954 -41.446 1.00 18.14 746 HIS B CA 1
ATOM 10999 C C . HIS B 1 747 ? -30.225 17.536 -40.864 1.00 15.33 746 HIS B C 1
ATOM 11000 O O . HIS B 1 747 ? -30.911 16.633 -41.358 1.00 18.96 746 HIS B O 1
ATOM 11007 N N . THR B 1 748 ? -29.376 17.317 -39.850 1.00 15.41 747 THR B N 1
ATOM 11008 C CA . THR B 1 748 ? -29.007 15.951 -39.454 1.00 16.26 747 THR B CA 1
ATOM 11009 C C . THR B 1 748 ? -30.217 15.055 -39.247 1.00 17.26 747 THR B C 1
ATOM 11010 O O . THR B 1 748 ? -30.290 13.952 -39.806 1.00 16.03 747 THR B O 1
ATOM 11014 N N . ARG B 1 749 ? -31.169 15.506 -38.428 1.00 16.04 748 ARG B N 1
ATOM 11015 C CA . ARG B 1 749 ? -32.297 14.652 -38.059 1.00 18.80 748 ARG B CA 1
ATOM 11016 C C . ARG B 1 749 ? -33.129 14.276 -39.282 1.00 17.77 748 ARG B C 1
ATOM 11017 O O . ARG B 1 749 ? -33.492 13.106 -39.462 1.00 17.74 748 ARG B O 1
ATOM 11025 N N . ASP B 1 750 ? -33.421 15.250 -40.146 1.00 19.10 749 ASP B N 1
ATOM 11026 C CA . ASP B 1 750 ? -34.153 14.961 -41.377 1.00 18.90 749 ASP B CA 1
ATOM 11027 C C . ASP B 1 750 ? -33.380 13.998 -42.280 1.00 16.53 749 ASP B C 1
ATOM 11028 O O . ASP B 1 750 ? -33.980 13.123 -42.916 1.00 15.80 749 ASP B O 1
ATOM 11033 N N . ILE B 1 751 ? -32.050 14.155 -42.371 1.00 13.23 750 ILE B N 1
ATOM 11034 C CA . ILE B 1 751 ? -31.260 13.257 -43.217 1.00 13.73 750 ILE B CA 1
ATOM 11035 C C . ILE B 1 751 ? -31.323 11.818 -42.711 1.00 15.78 750 ILE B C 1
ATOM 11036 O O . ILE B 1 751 ? -31.308 10.873 -43.516 1.00 14.02 750 ILE B O 1
ATOM 11041 N N . LEU B 1 752 ? -31.399 11.619 -41.386 1.00 14.23 751 LEU B N 1
ATOM 11042 C CA . LEU B 1 752 ? -31.537 10.259 -40.863 1.00 13.75 751 LEU B CA 1
ATOM 11043 C C . LEU B 1 752 ? -32.769 9.574 -41.445 1.00 16.82 751 LEU B C 1
ATOM 11044 O O . LEU B 1 752 ? -32.745 8.372 -41.727 1.00 14.47 751 LEU B O 1
ATOM 11049 N N . SER B 1 753 ? -33.856 10.326 -41.628 1.00 14.26 752 SER B N 1
ATOM 11050 C CA . SER B 1 753 ? -35.057 9.761 -42.234 1.00 16.28 752 SER B CA 1
ATOM 11051 C C . SER B 1 753 ? -34.851 9.450 -43.717 1.00 15.15 752 SER B C 1
ATOM 11052 O O . SER B 1 753 ? -35.311 8.412 -44.202 1.00 14.54 752 SER B O 1
ATOM 11055 N N . HIS B 1 754 ? -34.175 10.340 -44.464 1.00 11.89 753 HIS B N 1
ATOM 11056 C CA . HIS B 1 754 ? -33.828 10.029 -45.855 1.00 12.26 753 HIS B CA 1
ATOM 11057 C C . HIS B 1 754 ? -32.945 8.793 -45.950 1.00 13.98 753 HIS B C 1
ATOM 11058 O O . HIS B 1 754 ? -32.951 8.097 -46.977 1.00 13.85 753 HIS B O 1
ATOM 11065 N N . ALA B 1 755 ? -32.170 8.513 -44.900 1.00 12.91 754 ALA B N 1
ATOM 11066 C CA . ALA B 1 755 ? -31.150 7.479 -44.931 1.00 12.67 754 ALA B CA 1
ATOM 11067 C C . ALA B 1 755 ? -31.606 6.158 -44.331 1.00 15.68 754 ALA B C 1
ATOM 11068 O O . ALA B 1 755 ? -30.786 5.246 -44.193 1.00 14.69 754 ALA B O 1
ATOM 11070 N N . THR B 1 756 ? -32.875 6.028 -43.951 1.00 14.04 755 THR B N 1
ATOM 11071 C CA . THR B 1 756 ? -33.353 4.795 -43.334 1.00 12.98 755 THR B CA 1
ATOM 11072 C C . THR B 1 756 ? -34.661 4.366 -43.981 1.00 12.86 755 THR B C 1
ATOM 11073 O O . THR B 1 756 ? -35.378 5.168 -44.579 1.00 13.88 755 THR B O 1
ATOM 11077 N N . GLU B 1 757 ? -34.937 3.072 -43.873 1.00 12.25 756 GLU B N 1
ATOM 11078 C CA . GLU B 1 757 ? -36.234 2.489 -44.176 1.00 12.31 756 GLU B CA 1
ATOM 11079 C C . GLU B 1 757 ? -36.849 1.984 -42.883 1.00 13.85 756 GLU B C 1
ATOM 11080 O O . GLU B 1 757 ? -36.137 1.612 -41.944 1.00 14.46 756 GLU B O 1
ATOM 11086 N N . VAL B 1 758 ? -38.173 1.979 -42.832 1.00 12.11 757 VAL B N 1
ATOM 11087 C CA . VAL B 1 758 ? -38.900 1.390 -41.715 1.00 12.44 757 VAL B CA 1
ATOM 11088 C C . VAL B 1 758 ? -39.330 -0.013 -42.118 1.00 12.68 757 VAL B C 1
ATOM 11089 O O . VAL B 1 758 ? -40.016 -0.195 -43.134 1.00 14.47 757 VAL B O 1
ATOM 11093 N N . LYS B 1 759 ? -38.910 -1.007 -41.335 1.00 12.25 758 LYS B N 1
ATOM 11094 C CA . LYS B 1 759 ? -39.331 -2.390 -41.510 1.00 13.42 758 LYS B CA 1
ATOM 11095 C C . LYS B 1 759 ? -40.088 -2.787 -40.256 1.00 13.73 758 LYS B C 1
ATOM 11096 O O . LYS B 1 759 ? -39.513 -2.796 -39.162 1.00 14.26 758 LYS B O 1
ATOM 11102 N N . THR B 1 760 ? -41.371 -3.108 -40.409 1.00 11.31 759 THR B N 1
ATOM 11103 C CA . THR B 1 760 ? -42.222 -3.414 -39.268 1.00 11.22 759 THR B CA 1
ATOM 11104 C C . THR B 1 760 ? -42.324 -4.923 -39.125 1.00 11.55 759 THR B C 1
ATOM 11105 O O . THR B 1 760 ? -42.857 -5.601 -40.016 1.00 13.87 759 THR B O 1
ATOM 11109 N N . ILE B 1 761 ? -41.812 -5.440 -38.009 1.00 11.61 760 ILE B N 1
ATOM 11110 C CA . ILE B 1 761 ? -41.791 -6.870 -37.715 1.00 13.83 760 ILE B CA 1
ATOM 11111 C C . ILE B 1 761 ? -42.851 -7.146 -36.662 1.00 14.13 760 ILE B C 1
ATOM 11112 O O . ILE B 1 761 ? -42.764 -6.629 -35.541 1.00 13.40 760 ILE B O 1
ATOM 11117 N N . TRP B 1 762 ? -43.811 -8.011 -36.981 1.00 12.26 761 TRP B N 1
ATOM 11118 C CA . TRP B 1 762 ? -44.876 -8.348 -36.040 1.00 11.91 761 TRP B CA 1
ATOM 11119 C C . TRP B 1 762 ? -44.489 -9.626 -35.309 1.00 16.01 761 TRP B C 1
ATOM 11120 O O . TRP B 1 762 ? -44.259 -10.657 -35.946 1.00 15.37 761 TRP B O 1
ATOM 11131 N N . VAL B 1 763 ? -44.429 -9.560 -33.984 1.00 14.14 762 VAL B N 1
ATOM 11132 C CA . VAL B 1 763 ? -43.981 -10.695 -33.185 1.00 16.27 762 VAL B CA 1
ATOM 11133 C C . VAL B 1 763 ? -45.037 -11.044 -32.143 1.00 15.93 762 VAL B C 1
ATOM 11134 O O . VAL B 1 763 ? -45.781 -10.162 -31.681 1.00 16.04 762 VAL B O 1
ATOM 11138 N N . PRO B 1 764 ? -45.137 -12.313 -31.752 1.00 18.88 763 PRO B N 1
ATOM 11139 C CA . PRO B 1 764 ? -45.997 -12.683 -30.619 1.00 19.61 763 PRO B CA 1
ATOM 11140 C C . PRO B 1 764 ? -45.588 -11.914 -29.371 1.00 18.24 763 PRO B C 1
ATOM 11141 O O . PRO B 1 764 ? -44.428 -11.533 -29.211 1.00 22.10 763 PRO B O 1
ATOM 11145 N N . TYR B 1 765 ? -46.559 -11.676 -28.489 1.00 18.50 764 TYR B N 1
ATOM 11146 C CA . TYR B 1 765 ? -46.287 -10.971 -27.242 1.00 23.37 764 TYR B CA 1
ATOM 11147 C C . TYR B 1 765 ? -47.469 -11.160 -26.304 1.00 26.05 764 TYR B C 1
ATOM 11148 O O . TYR B 1 765 ? -48.621 -11.030 -26.731 1.00 33.07 764 TYR B O 1
ATOM 11157 N N . GLY B 1 766 ? -47.183 -11.474 -25.037 1.00 21.32 765 GLY B N 1
ATOM 11158 C CA . GLY B 1 766 ? -48.219 -11.755 -24.059 1.00 30.77 765 GLY B CA 1
ATOM 11159 C C . GLY B 1 766 ? -48.782 -10.562 -23.305 1.00 38.30 765 GLY B C 1
ATOM 11160 O O . GLY B 1 766 ? -49.400 -10.723 -22.246 1.00 40.20 765 GLY B O 1
ATOM 11161 N N . ALA B 1 767 ? -48.576 -9.361 -23.832 1.00 38.29 766 ALA B N 1
ATOM 11162 C CA . ALA B 1 767 ? -49.238 -8.168 -23.304 1.00 44.04 766 ALA B CA 1
ATOM 11163 C C . ALA B 1 767 ? -49.684 -7.264 -24.452 1.00 47.61 766 ALA B C 1
ATOM 11164 O O . ALA B 1 767 ? -49.910 -7.733 -25.573 1.00 48.44 766 ALA B O 1
#

Nearest PDB structures (foldseek):
  6mvu-assembly1_B  TM=1.001E+00  e=0.000E+00  Loktanella sp. 3ANDIMAR09
  6mvs-assembly1_A  TM=1.000E+00  e=0.000E+00  Loktanella sp. 3ANDIMAR09
  3rhd-assembly1_A  TM=9.343E-01  e=2.055E-34  Methanocaldococcus jannaschii
  3r64-assembly1_C  TM=9.220E-01  e=1.241E-34  Corynebacterium glutamicum ATCC 13032
  6k0z-assembly1_A  TM=8.563E-01  e=5.288E-24  Staphylococcus aureus

CATH classification: 3.40.605.10 (+2 more: 3.40.309.10, 3.40.605.10)

B-factor: mean 21.41, std 9.22, range [10.99, 73.04]

Organism: NCBI:txid1225657

Foldseek 3Di:
DFDDCVVLLVVQVVCAAFAWAAQLDTDDADQWDFQAQQFPRHTSHIYHADDLVNLQRLQVLQQVPQPVLQPALLVLLLLLLLLLVVLVVCVLSLLSLLCRQFWAASLCSNPPLSVQLSQLSNVLSVLSVCCCPPVVQWAFQEEEEEEEESQRFSNRVSLPLSLLSSRRYAYEYETAQNGCPSVVVSSVCSVVSVNRGSSYIYGYHHVVVSLSSLLDPGQEYEYEFALVVVLVSLQSCFPVNHQYFYQHAAAAEEEEEPAFPLLLSLVQLLLCLQVRATGDQWYNQEYEYAPVCVVVSVVSNLVSLLPAAEHDSSHNSHRFTFHRDVVLVVVQVVVVVPDDDADKDFNDDDDRRGGTQIEGEDGALPHCVSADDHGHSYHYYDYDHDLVVVQVSRQPYQWAWEYEHGHPDPVSQVVSQVSHRHQEYEYSHIPDDHQQFWTHIFWSSTDATGHHPRNNVSRIDGPDDDFADDADAADAADDDDDPDAQEFAWAAQLDGDHAPVNDWAFGAAPVRHTDGIYHAHFLVVVVRLLVSLVVVQCLQVDALLVLLLLLLLLLVLLVVCLVVLQVLVCRHYVDGRNVLSVLLSVLSNVLSVCLHPPAWDWADGPDFFIKTFGKGFLAEEEEEFGQPSQRLRVSLLLRNQSSRRYAYEYATRQRRNVSVSVSSVSSNSSPPGTSRYIYHYHDVVRPQLSRLQPSSGQEYEAQHDPRSSSSSNVSNRNHHYHHDDDYSVDRCNVVSNSVGIRTRMYGDGDPD/DFDDCVVLLVVQVVCAAFAWAAQLDTDDADQWDFFAQQFPRHGSHIYHADDLVRLQRLQVLQQVPQPVLQPALLVLLLLLLLLLVVLVVCVLSLLSLLCRQFWAASLCSNPPLSVQLSQLSNVLSVLSVCCCPPVVQWAFLEEEEEEEESQRQSNRVSLPLSLLSSRRYAYEYETAQNGCPSVVVSSVCSVVSVNRGSSYIYGYHHVVVSLSSLLDPGQEYEYEFALVVVLVSLQSCFPVNHQYFYQHADAAEEEAEPAFPLLLSLVQLLLCLQVRAGRDQWYNQEYEYAPNCVVVSVVSNLVVLLVAAEHRSSHSNHRFTFHRDVVLVVVQVVVVVPDDDADKDFNDDDDRRGDTQIEGEPDDLPGCSNEDDHGHSYHYYDYDHDLVRVLCSRQVYQWAWEYEHGHPDPCSQVVSQVSHQHQEYEYSHIPDDHQQFWTHIFWSSTDATGHHPRRNVSRIDGPDDDAADDADAADAADDDDDPDAAEFAWFAFLRGDHAPVNDWDFGAAPVHHTPGIYHAHFLVVVVRLLVSLVVVQVLQVDALLVLLLLLLLLLVLLVVCQVVLQVLVCRHYVDGRNVLSVLLSVLSNVLSVCLNPPAWDWADGPDFFIKTFGKGFLAEEEEEFGQPSQRLRVSLLLRNLSSRRYAYEYATRQNRNVSVSVSSVSSNSSPPGTSRYIYHYHDVVRPQLSRLQPQSHQEYEAAHDPRSSSSSNVSNRNHHYHHDDDYSVDNCNVVSNVVGIRTRMYGDGDDD